Protein 6FAH (pdb70)

Solvent-accessible surface area: 91188 Å² total; per-residue (Å²): 200,157,72,111,43,42,75,180,68,65,104,35,38,24,62,33,36,48,29,124,152,132,145,69,65,78,98,56,132,15,55,16,26,10,11,15,74,99,88,80,13,85,88,100,36,118,140,160,116,25,140,129,108,86,128,192,101,160,53,74,64,136,2,0,12,0,17,0,11,10,80,127,26,100,11,53,77,14,2,23,28,5,0,5,25,3,75,117,8,3,114,127,41,46,32,47,2,3,0,14,0,0,0,25,121,7,76,119,11,15,100,48,0,17,10,23,3,1,55,63,0,13,24,4,72,10,106,96,0,93,88,57,13,9,16,2,5,14,69,1,16,51,47,4,24,67,124,63,83,2,1,2,16,7,6,5,11,14,32,19,0,26,0,7,0,1,1,12,2,9,112,29,34,2,2,8,0,0,26,0,38,87,22,103,12,43,130,139,68,102,45,4,121,4,22,20,26,8,77,48,39,55,43,29,9,11,10,26,0,57,69,3,37,1,3,4,0,2,3,74,44,7,31,8,77,104,23,75,148,98,77,71,80,173,30,96,88,39,171,27,92,25,73,54,89,160,75,60,42,70,7,105,43,99,106,92,42,109,70,126,107,128,146,70,59,12,75,120,10,90,30,1,0,0,0,0,50,34,4,45,133,56,104,2,14,114,38,0,117,100,0,2,117,93,33,48,10,29,9,0,1,11,86,25,0,32,49,43,60,73,33,101,68,65,56,7,6,3,37,47,15,39,91,3,102,4,75,2,0,6,6,0,10,10,71,3,33,28,42,13,17,15,3,4,89,75,6,102,19,9,0,0,0,18,134,73,114,104,12,61,6,31,141,56,5,26,20,0,5,68,20,62,7,80,135,15,0,54,4,5,29,100,58,19,70,160,95,62,113,56,95,0,0,0,15,3,87,34,1,42,23,32,96,92,22,84,114,70,88,182,135,26,87,51,143,118,172,64,51,56,62,47,15,2,42,8,7,16,5,0,1,13,8,0,5,52,22,68,93,116,79,118,74,7,41,0,0,1,0,4,38,23,56,100,135,2,30,73,7,0,37,19,1,12,6,18,26,8,30,49,6,19,2,1,22,21,198,19,6,49,57,34,20,21,19,5,25,0,14,6,15,1,13,0,11,69,115,15,100,170,19,57,0,1,0,9,11,81,38,19,34,22,20,32,22,19,4,38,10,2,2,2,0,28,41,39,105,26,5,1,5,11,8,0,48,60,22,134,49,126,138,128,102,5,46,6,47,17,43,16,96,62,6,55,6,16,3,65,5,76,17,61,3,2,5,3,0,3,122,110,37,31,135,48,51,40,10,31,4,15,16,0,20,70,2,44,130,78,116,26,67,105,58,50,17,140,85,3,42,21,13,47,94,23,8,1,117,77,26,12,21,7,82,98,154,130,70,63,47,61,124,78,104,68,50,36,148,73,19,120,46,129,70,70,54,105,22,1,22,49,1,6,60,122,13,42,134,202,47,67,24,91,213,56,49,73,51,6,95,12,1,62,73,4,0,72,44,1,0,93,140,36,7,48,75,94,48,6,77,102,5,52,157,40,46,123,9,41,89,141,10,7,73,85,2,12,142,15,12,0,9,0,1,33,1,50,97,107,54,35,18,8,29,15,47,43,14,0,0,0,0,0,1,5,4,1,1,41,21,4,3,12,0,0,20,2,0,20,17,7,0,0,26,1,0,8,0,0,58,94,14,18,76,144,125,15,25,106,155,30,1,89,22,4,16,58,12,157,74,26,10,2,36,0,18,44,5,18,45,0,30,50,27,11,12,34,10,67,0,29,3,53,81,104,47,116,70,6,36,0,57,21,60,0,13,53,3,55,7,0,49,89,10,33,12,0,1,1,0,0,25,23,47,105,109,111,16,56,178,0,1,0,0,0,1,4,54,12,156,38,139,35,25,42,70,20,114,67,21,98,29,3,0,10,47,0,0,16,13,0,5,0,20,6,83,65,0,120,3,53,64,120,29,54,2,24,133,70,41,69,0,46,53,1,0,53,105,4,20,14,11,1,19,0,2,6,0,0,6,0,4,0,4,0,34,5,0,14,48,49,0,68,82,6,0,120,34,20,102,22,108,60,117,94,27,22,68,62,124,64,16,42,128,33,29,48,57,0,38,88,56,10,100,59,2,30,76,48,0,8,56,0,0,22,50,31,50,110,189,146,95,7,23,60,34,0,0,64,0,0,56,79,2,0,61,13,0,15,52,0,0,29,50,0,1,29,8,3,16,28,22,0,10,12,69,67,25,51,1,0,26,14,6,8,7,0,16,15,0,0,8,69,34,23,23,2,44,22,0,82,107,47,18,52,48,87,110,137,168,240,119,180,43,36,65,56,5,81,12,0,64,85,0,0,62,29,1,0,94,140,35,10,47,67,90,53,11,71,103,6,47,153,42,46,124,11,34,81,127,15,7,75,94,2,15,148,17,14,0,8,3,0,36,0,48,93,101,64,38,16,9,28,15,40,40,17,0,0,2,0,0,0,4,8,0,1,44,18,5,4,14,1,0,20,10,0,15,16,8,1,1,22,1,0,11,0,0,66,87,13,17,87,129,98,12,30,95,129,27,1,87,19,4,18,66,10,159,73,36,7,2,37,0,22,45,8,19,48,1,27,54,27,16,13,37,13,66,0,35,3,54,83,100,45,109,65,8,35,0,53,23,58,0,13,59,2,52,7,0,49,87,11,32,8,0,0,0,0,0,26,25,49,114,110,109,15,71,167,0,1,0,0,0,0,3,54,13,161,44,145,34,23,46,68,19,101,65,22,94,32,3,0,9,52,1,0,17,13,0,4,0,16,4,88,65,1,124,2,54,94,138,27,48,1,26,139,67,32,67,0,45,61,0,1,55,104,4,20,9,18,1,13,0,1,5,0,1,6,0,6,0,4,1,39,5,0,14,45,34,0,68,88,6,0,119,37,15,110,16,98,64,116,95,24,22,69,54,126,58,15,43,128,30,28,57,55,0,38,82,58,8,98,60,0,23,74,48,4,14,55,0,0,18,50,29,48,111,184,149,98,7,24,51,44,0,2,65,0,0,54,86,1,0,65,11,1,14,50,0,0,26,54,0,1,26,8,3,13,30,25,0,6,15,70,69,21,74,0,0,27,11,6,7,8,0,17,16,0,1,10,64,30,21,24,2,43,21,0,86,103,45,20,53,49,69,106,140,164,251,158,104,72,85,171,172,47,110,38,48,59,168,54,68,80,24,44,25,60,47,25,57,38,138,146,149,126,47,16,96,55,20,157,30,47,34,19,12,23,19,59,87,108,73,18,102,105,76,11,59,111,152,90,18,126,127,149,101,128,221,92,125,56,106,80,115,4,4,17,2,7,1,4,20,86,136,28,132,22,35,90,15,4,30,38,10,2,13,41,6,79,139,20,0,113,112,54,47,38,53,6,4,1,12,0,0,6,25,125,12,81,147,15,18,107,78,1,12,13,37,5,0,49,48,0,17,24,8,72,14,97,112,8,128,95,34,4,3,2,7,6,8,60,20,14,32,54,7,20,65,132,79,82,4,21,15,15,6,4,1,15,18,25,21,0,26,0,0,0,1,1,7,1,8,113,31,35,2,2,12,0,0,26,1,40,80,24,109,6,28,95,147,73,115,57,11,112,2,24,25,22,8,72,53,39,49,33,26,10,10,9,22,0,68,68,2,67,0,1,2,1,2,6,70,46,20,32,12,64,142,25,80,154,104,65,74,61,180,33,94,78,58,179,31,67,71,74,107,111,145,44,45,37,68,6,98,39,104,108,112,43,143,57,122,111,127,146,63,65,22,86,112,8,81,29,0,0,0,0,0,55,36,5,43,121,57,107,2,19,122,42,0,117,90,0,1,110,95,47,54,8,35,8,0,0,11,79,30,0,32,51,39,58,80,34,97,58,63,61,11,3,2,37,39,12,38,92,4,99,7,59,4,0,7,4,0,8,8,66,5,30,28,44,12,25,13,2,6,87,72,6,100,25,6,0,0,0,17,136,60,119,103,13,70,10,44,141,63,1,29,37,0,2,63,22,76,6,76,126,13,0,49,2,6,34,75,35,27,80,134,93,63,152,65,53,0,1,0,17,4,93,29,1,49,23,18,89,94,21,87,132,54,99,182,134,34,84,47,120,124,161,84,32,73,45,48,10,3,47,10,8,14,5,0,0,11,8,0,5,52,17,61,96,94,63,119,75,6,73,0,1,1,1,4,39,23,69,105,116,2,35,81,7,0,37,20,1,10,7,18,26,6,28,64,3,17,4,0,25,21,205,20,5,46,53,36,24,23,29,4,22,1,12,3,14,5,18,4,19,68,97,14,113,174,19,55,0,6,0,10,12,72,36,20,47,20,21,25,26,18,4,41,9,6,3,6,0,26,34,33,110,32,5,0,5,11,6,0,52,81,23,111,31,136,131,116,61,5,46,5,44,2,34,17,91,53,9,52,34,18,5,65,4,63,23,70,3,3,6,5,0,2,124,109,34,30,130,52,58,35,8,34,1,18,17,0,25,73,1,46,148,59,116,26,68,98,80,49,19,142,59,2,45,24,7,68,93,24,9,1,97,112,36,18,21,11,89,93,159,138,68,71,56,66,133,81,155,60,51,32,148,71,19,98,49,126,66,51,54,109,16,0,25,57,1,11,52,116,24,56,118,191,65,74,70

Radius of gyration: 49.79 Å; Cα contacts (8 Å, |Δi|>4): 4352; chains: 6; bounding box: 65×171×132 Å

Secondary structure (DSSP, 8-state):
--------SSSSSTTS----SSSTT---S-----SSTTT-STT----S--S------------EEEE--EETTEE-HHHHHHHHHHHHHHHHH---EEEEEEESS--HHHHHHHHTT-SEEEEEE-GGGSS--TTHHHHHHHHHHHHH--SEEEEESSTTHHHHHHHHHHHHT-EEEEEE-EEEE-SSS--EEEEEEEGGGTEEEEEE-TT-SSEEEEE-TTSS------------EEE------SS----EEEEEEE-------TTT-S-EEEE-GGGSSGGGHHHHHHHHHHHT-EEEE-HHHHTTTSS-GGGB-SSSS-----S-EEEES----HHHHGGGTT-S-EEEEESSTT-GGGGT-SEEEES-HHHHHHHHHHHHHTTT-/-EEEEE--EEE-TTTTT---TT-----SS--EEE-HHHHHHHHHHHHHHHHSTT-EEEEEEES-TTHHHHHHHHHHHT-SEEEEE--TTTSS--HHHHHHHHHHHHHTSSPPSEEEEES--TTT----HHHHHHHHTT--B--SEEEEEEEBTEEEEEEEETTEEEEEEEESSEEEEE-GGG--PPPP-HHHHHHHHHS--EEE-TTTTT--SSSSTTSS-SSEEEEEEPPPP---------SSHHHHHHHHHHHHHTTS--/----HHHHHHHHHHHHHHHHHS-HHHHHHHHHS----HHHHHHHHHHTGGGSSS-GGGTS----HHHHHHHHHHHHHH-HHHHHHHHIIIIITHHHHHHH--HHHHHHHHHHHHTTS--EEEE---SS-SS-GGG---EEEE-SSEEEEEEEEEEEETGGG-SEEEEEEESSTTTGGGSEEEEEEETTSSS-EE-PPP-BSS-TTS-EEEEEEEEEEEEGGGEESSTT-HHHHHHHHHHHHHHHHHHHHHHHHHHHHHHHHHHHHH-BSSSSBGGGSHHHHHHHHHHHHHHHHHHHHHHHHHHHHHTTS--HHHHHHHHHHHHHHHHHHHHHHHHHHGGGGGBTTSHHHHHHHHTTGGGTSSS-HHHHHHHHHHHH---/----HHHHHHHHHHHHHHHHHS-HHHHHHHHHS----HHHHHHHHHTTGGGSSS-GGGTS----HHHHHHHHHHHHHH-HHHHHHHHIIIIITHHHHHHH--HHHHHHHHHHHHHTS--EEEE---SS-SS-GGG---EEEE-SSEEEEEEEEEEEETGGG-SEEEEEEESSTTTGGGSEEEEEEETTSSS-EE-PPP-BSS-TTS-EEEEEEEEEEEEGGGEESSTT-HHHHHHHHHHHHHHHHHHHHHHHHHHHHHHHHHHHHH-EETTEEGGGSHHHHHHHHHHHHHHHHHHHHHHHHHHHHHTTS--HHHHHHHHHHHHHHHHHHHHHHHHHHGGGGGBTTSHHHHHHHHTTGGGTSSS-HHHHHHHHHHHH---/----TT------TTSSSTTS----SS------TT----SSTTTSSTT----S--S------------EEEE---GGGS--HHHHHHHHHHHHHHHHH---EEEEEEESS--THHHHHHHTT-SEEEEEE-GGGSS--TTHHHHHHHHHHHHS--SEEEEESSTTHHHHHHHHHHHHT-EEEEEESEEEE-TTS-SEEEEEEEGGGTEEEEEE-TT-SSEEEEE-TTSS-------------EE------SS----EEEEEEE-------TTT-S-EEEE-GGG-SGGGHHHHHHHHHHHT--EEE-HHHHTTTSS-TTTB-SSSS-----S-EEEES----HHHHGGGTT-S-EEEEES-TT-GGGGT-SEEEES-HHHHHHHHHHHHHTTT-/-EEEEE--EEE-TTT-----TTS----SS--EEE-HHHHHHHHHHHHHHHHSTT-EEEEEEES-TTHHHHHHHHHHHT-SEEEEE--TTTSS--HHHHHHHHHHHHHTSSPPSEEEEES--TTT----HHHHHHHHTT--B--SEEEEEEETTEEEEEEEETTEEEEEEEESSEEEEE-GGG--PPPP-HHHHHHHHHS--EEE-TTTTT--SSS-TTTS-SSEEEEEEPPPP---------SSHHHHHHHHHHHHHTTS--

Nearest PDB structures (foldseek):
  6fah-assembly1_B  TM=1.000E+00  e=4.515E-52  Acetobacterium woodii DSM 1030
  4l2i-assembly1_B  TM=8.524E-01  e=2.191E-28  Acidaminococcus fermentans DSM 20731
  1efv-assembly1_B  TM=8.282E-01  e=1.140E-23  Homo sapiens
  2a1u-assembly1_B  TM=8.276E-01  e=8.439E-23  Homo sapiens
  1t9g-assembly1_S  TM=8.796E-01  e=2.680E-21  Homo sapiens

CATH classification: 3.40.50.620 (+1 more: 3.40.50.1220)

Foldseek 3Di:
DPQVPPVPPQQVPQLRHQAPCDGGPVHDQADALPPPLQPVRPVRPDHDDHPDGRPDPVPDDAEQEQEADQVQHHGDVQSLQCLACSLVQCPLQPHFYEYEYEAAQRDVVQLFVLFQHHPEYEYHRHNVRHDAAQQLVLVQVLQVCVPVNHAEYEAALPPRGQRNVVSNCSNQVFDEDHAFQDKHADHPQGWIFTWHADPVRDDIDGDTTDPGGRYYYHYYGPRGHGGGGGPSPDYDYDYDDSDDDDCSGVDDDDDDDDDDDDDDAQARFQEEEEDEPLPVDLCCVVLVVVVCVLVPGYYAYDVRCCVVPSDHQSRHAFPVHAAHAHCEYEAEADLDDNRHCVRHVNHNAYEYEEADPPRCVVVSHPHYDHRRCVVVSVVVVVVVPVVPD/DEEEEEKEKDFDVPVQPDDPPPDDRDDDDTDIAIFQLSLVQLQVVVVCCVVPPPYAYEYEYEDDCVCVVNVLQSQLLPHHAYEYEYEPQQAAADLLLRLVVVLLLVVPDDDHFEYEYAQDGPHPPPSPNQVSNFVVVPFAEAEQWAEWDADVFWTWTWHDDPVGTDTDIGGIPGYYHGYNNRDDRDGGDPVSNVVSVPDDYDYAYCVRSPHDPQDHHPRVHPDHDDDDDDDDDDPDPDAFDDDDPVRSVVVVVVVCVVVHPD/DDDDPVLVVLLVVLQVVLVPPLDPVQVVVCQVPLAHDLVVVLVCLVVQLLAACPPCVLDHDNHALSSVLSSLQNNLQNPVLVSVSRCCLHFQPVQLCVPQNDPVCSNVPNVCRSNSNFAEWEFQAAPVDDLNSLVADWEWEDPDFWIWIFGKTFFIWQVVVGQKYWYKHFYPPVVRLQFIWIFIGGCVFPQWDWADFDDAQASRNITTTMIGHHRTIGGPNGTGHDGSCVNVSNLVSLLSVLLSLLSSLLRNLVNLLVLQVVQQVPDDDPNDGNCPPVVSVVVSVVSVVLSVVLVVLSSVLSVCVRVPHDSNLSSLVSLLSSLVSSLVSLVVSLVSNPPVSVDVSRVSVSSNRSSVCSQPPSNHSVSSVVVNVVVVDDD/DDDDPVLVVLLVVLQVVLVPPVDPVQVVVCQVPLADDLVVVLVCLVVQLLAAPPPCVLPHPRHALLSVLSSLQSNLLNPPLVSVSRCCLHFQPVQLCVPQNDPVCCVVPNVCRSNSNFFEWEFQAAPVDDLNSLVADWEWECPPFWIWIFGKTFFIWLVVVGQKYWYKHFYPNVVRLQGIWIFIGGQVAPQWDWADFDDAQASRNITTTMTGHDRTIGGPNGIGHDGSCVNVSNLVSLLSVLLSLLSSLLRNLVNLLVLQVVQQQPDCDPRHGNCPPVVSVVVSVVSVVLSVVLVVLSSVLSVCVRVPDDSRLSSLVSLLSSLVSSLVSLVVSLVSNPPVSVDVSRVSVNSNRSSPCSQPPSHHSVRSVVVNVVVVDDD/DFWADPPVPPVPCQPVQLLSDDFDPPTGTDDDLDDQLPCSQQPPRPVRGPDDDRVDHRPPDPPDDAEQEEEFDQVQHHGDVQSLFCQFCSCVACPLQDDAYEYEYEAAAHDPVQLFVCFQHHPEYEYHHHNVRNDAFLQQVQVQVLVCCVPPFHAEYEAALDPRGVSNVVSNCSNQPFDEEHAFQDKHADNPDGFIFTWHADPVRDDIDGDTTPPGTHGYYHYYGDRGDGGGGGPSHDYDHDDDDNCDDDCRRVDDDDDDDDDDPPDDAQQPFQEEEEDECLQVDLVSVVLSVVVCVLVVGYYAYDVRCVVVPSDHLSRHFFPVHAAYQHCEYEAEADLDDNRHCVRHLNHVAYEYEHADPPRPVVVSHPHYDHDRCVPVSVVVVVVVCVSPD/DEEEEEKEKDFDPVPQDDDPPPDDSDDPPGDIEIFLLSLVQLQVVVVVCVVDPPYAYEYEYEDDCVCVVNVLQSQLLPHDAYEYEYDPQAPAADLLLRLVVVLLLVVPDDDGFEYEAAQDGPPPPDSPNQVNNFVVVPFAEAEQWAEWDDDPFWIWTWHDDPVGTDIDIGGIPHYYHGDNNRDDRDGGDPVSSVVSVPDDHHYAYCVRSVHDPPDGHPRVHPDHDDDDDDDDDDPDPDAFDDDDPVVSVVVVVVVVPPPHPD

Organism: Acetobacterium woodii (strain ATCC 29683 / DSM 1030 / JCM 2381 / KCTC 1655 / WB1) (NCBI:txid931626)

B-factor: mean 112.58, std 56.32, range [10.37, 352.68]

Structure (mmCIF, N/CA/C/O backbone):
data_6FAH
#
_entry.id   6FAH
#
_cell.length_a   213.740
_cell.length_b   144.260
_cell.length_c   102.840
_cell.angle_alpha   90.00
_cell.angle_beta   98.93
_cell.angle_gamma   90.00
#
_symmetry.space_group_name_H-M   'C 1 2 1'
#
loop_
_entity.id
_entity.type
_entity.pdbx_description
1 polymer 'Caffeyl-CoA reductase-Etf complex subunit CarE'
2 polymer 'Caffeyl-CoA reductase-Etf complex subunit CarD'
3 polymer 'Caffeyl-CoA reductase-Etf complex subunit CarC'
4 non-polymer 'FLAVIN-ADENINE DINUCLEOTIDE'
5 non-polymer 'IRON/SULFUR CLUSTER'
6 non-polymer 'SULFATE ION'
#
loop_
_atom_site.group_PDB
_atom_site.id
_atom_site.type_symbol
_atom_site.label_atom_id
_atom_site.label_alt_id
_atom_site.label_comp_id
_atom_site.label_asym_id
_atom_site.label_entity_id
_atom_site.label_seq_id
_atom_site.pdbx_PDB_ins_code
_atom_site.Cartn_x
_atom_site.Cartn_y
_atom_site.Cartn_z
_atom_site.occupancy
_atom_site.B_iso_or_equiv
_atom_site.auth_seq_id
_atom_site.auth_comp_id
_atom_site.auth_asym_id
_atom_site.auth_atom_id
_atom_site.pdbx_PDB_model_num
ATOM 1 N N . GLU A 1 8 ? -19.106 35.172 33.800 1.00 139.50 8 GLU A N 1
ATOM 2 C CA . GLU A 1 8 ? -20.219 36.048 34.137 1.00 144.31 8 GLU A CA 1
ATOM 3 C C . GLU A 1 8 ? -21.262 36.085 33.042 1.00 150.07 8 GLU A C 1
ATOM 4 O O . GLU A 1 8 ? -22.456 35.929 33.302 1.00 148.92 8 GLU A O 1
ATOM 10 N N . LYS A 1 9 ? -20.819 36.277 31.806 1.00 152.53 9 LYS A N 1
ATOM 11 C CA . LYS A 1 9 ? -21.783 36.406 30.725 1.00 150.32 9 LYS A CA 1
ATOM 12 C C . LYS A 1 9 ? -22.271 35.074 30.187 1.00 159.17 9 LYS A C 1
ATOM 13 O O . LYS A 1 9 ? -22.325 34.880 28.971 1.00 159.79 9 LYS A O 1
ATOM 19 N N . CYS A 1 10 ? -22.604 34.128 31.063 1.00 164.56 10 CYS A N 1
ATOM 20 C CA . CYS A 1 10 ? -23.238 32.906 30.601 1.00 169.05 10 CYS A CA 1
ATOM 21 C C . CYS A 1 10 ? -24.518 33.283 29.867 1.00 163.34 10 CYS A C 1
ATOM 22 O O . CYS A 1 10 ? -25.482 33.717 30.503 1.00 166.21 10 CYS A O 1
ATOM 25 N N . ILE A 1 11 ? -24.557 33.135 28.546 1.00 153.93 11 ILE A N 1
ATOM 26 C CA . ILE A 1 11 ? -25.681 33.673 27.782 1.00 145.11 11 ILE A CA 1
ATOM 27 C C . ILE A 1 11 ? -26.935 32.823 27.956 1.00 141.49 11 ILE A C 1
ATOM 28 O O . ILE A 1 11 ? -28.010 33.187 27.465 1.00 144.97 11 ILE A O 1
ATOM 33 N N . GLY A 1 12 ? -26.818 31.699 28.663 1.00 256.74 12 GLY A N 1
ATOM 34 C CA . GLY A 1 12 ? -27.966 30.836 28.889 1.00 249.42 12 GLY A CA 1
ATOM 35 C C . GLY A 1 12 ? -28.490 30.253 27.590 1.00 247.14 12 GLY A C 1
ATOM 36 O O . GLY A 1 12 ? -29.669 30.382 27.245 1.00 246.71 12 GLY A O 1
ATOM 37 N N . CYS A 1 13 ? -27.581 29.586 26.874 1.00 242.62 13 CYS A N 1
ATOM 38 C CA . CYS A 1 13 ? -27.823 28.981 25.569 1.00 239.24 13 CYS A CA 1
ATOM 39 C C . CYS A 1 13 ? -28.520 27.630 25.655 1.00 231.75 13 CYS A C 1
ATOM 40 O O . CYS A 1 13 ? -29.104 27.192 24.659 1.00 241.35 13 CYS A O 1
ATOM 43 N N . SER A 1 14 ? -28.452 26.954 26.802 1.00 218.71 14 SER A N 1
ATOM 44 C CA . SER A 1 14 ? -29.169 25.708 27.080 1.00 209.92 14 SER A CA 1
ATOM 45 C C . SER A 1 14 ? -28.703 24.564 26.208 1.00 210.35 14 SER A C 1
ATOM 46 O O . SER A 1 14 ? -29.292 23.477 26.245 1.00 212.58 14 SER A O 1
ATOM 49 N N . LYS A 1 15 ? -27.670 24.783 25.411 1.00 211.71 15 LYS A N 1
ATOM 50 C CA . LYS A 1 15 ? -27.155 23.712 24.584 1.00 220.97 15 LYS A CA 1
ATOM 51 C C . LYS A 1 15 ? -26.380 22.746 25.451 1.00 234.94 15 LYS A C 1
ATOM 52 O O . LYS A 1 15 ? -26.329 21.546 25.163 1.00 239.67 15 LYS A O 1
ATOM 58 N N . CYS A 1 16 ? -25.801 23.242 26.535 1.00 245.90 16 CYS A N 1
ATOM 59 C CA . CYS A 1 16 ? -25.012 22.371 27.389 1.00 264.45 16 CYS A CA 1
ATOM 60 C C . CYS A 1 16 ? -25.744 21.792 28.610 1.00 231.15 16 CYS A C 1
ATOM 61 O O . CYS A 1 16 ? -25.396 22.074 29.760 1.00 221.22 16 CYS A O 1
ATOM 64 N N . GLN A 1 17 ? -26.803 21.000 28.366 1.00 216.49 17 GLN A N 1
ATOM 65 C CA . GLN A 1 17 ? -27.539 20.348 29.454 1.00 197.26 17 GLN A CA 1
ATOM 66 C C . GLN A 1 17 ? -27.311 18.864 29.593 1.00 196.56 17 GLN A C 1
ATOM 67 O O . GLN A 1 17 ? -27.027 18.373 30.686 1.00 186.46 17 GLN A O 1
ATOM 73 N N . LYS A 1 18 ? -27.368 18.147 28.488 1.00 208.12 18 LYS A N 1
ATOM 74 C CA . LYS A 1 18 ? -27.270 16.720 28.682 1.00 181.91 18 LYS A CA 1
ATOM 75 C C . LYS A 1 18 ? -25.899 16.093 28.576 1.00 198.73 18 LYS A C 1
ATOM 76 O O . LYS A 1 18 ? -25.735 14.985 29.089 1.00 207.00 18 LYS A O 1
ATOM 82 N N . SER A 1 19 ? -24.875 16.785 28.105 1.00 194.07 19 SER A N 1
ATOM 83 C CA . SER A 1 19 ? -23.601 16.081 28.123 1.00 196.79 19 SER A CA 1
ATOM 84 C C . SER A 1 19 ? -23.021 15.949 29.514 1.00 198.84 19 SER A C 1
ATOM 85 O O . SER A 1 19 ? -22.144 15.101 29.710 1.00 198.37 19 SER A O 1
ATOM 88 N N . CYS A 1 20 ? -23.530 16.669 30.498 1.00 201.07 20 CYS A N 1
ATOM 89 C CA . CYS A 1 20 ? -22.992 16.384 31.798 1.00 206.22 20 CYS A CA 1
ATOM 90 C C . CYS A 1 20 ? -23.453 15.002 32.240 1.00 222.76 20 CYS A C 1
ATOM 91 O O . CYS A 1 20 ? -24.621 14.629 32.082 1.00 232.20 20 CYS A O 1
ATOM 94 N N . PRO A 1 21 ? -22.513 14.239 32.791 1.00 227.57 21 PRO A N 1
ATOM 95 C CA . PRO A 1 21 ? -22.689 12.821 33.125 1.00 236.82 21 PRO A CA 1
ATOM 96 C C . PRO A 1 21 ? -23.696 12.517 34.174 1.00 242.37 21 PRO A C 1
ATOM 97 O O . PRO A 1 21 ? -24.031 11.341 34.345 1.00 251.72 21 PRO A O 1
ATOM 101 N N . PHE A 1 22 ? -24.263 13.496 34.843 1.00 239.53 22 PHE A N 1
ATOM 102 C CA . PHE A 1 22 ? -25.291 13.097 35.777 1.00 245.82 22 PHE A CA 1
ATOM 103 C C . PHE A 1 22 ? -26.615 13.701 35.336 1.00 246.08 22 PHE A C 1
ATOM 104 O O . PHE A 1 22 ? -27.568 13.804 36.111 1.00 243.99 22 PHE A O 1
ATOM 112 N N . ASP A 1 23 ? -26.666 14.017 34.045 1.00 246.97 23 ASP A N 1
ATOM 113 C CA . ASP A 1 23 ? -27.666 14.702 33.234 1.00 247.13 23 ASP A CA 1
ATOM 114 C C . ASP A 1 23 ? -28.023 16.106 33.693 1.00 239.87 23 ASP A C 1
ATOM 115 O O . ASP A 1 23 ? -28.560 16.867 32.885 1.00 243.02 23 ASP A O 1
ATOM 120 N N . ALA A 1 24 ? -27.897 16.457 34.966 1.00 234.82 24 ALA A N 1
ATOM 121 C CA . ALA A 1 24 ? -28.433 17.788 35.183 1.00 229.94 24 ALA A CA 1
ATOM 122 C C . ALA A 1 24 ? -27.546 18.472 36.188 1.00 224.77 24 ALA A C 1
ATOM 123 O O . ALA A 1 24 ? -26.326 18.426 36.039 1.00 223.30 24 ALA A O 1
ATOM 125 N N . ILE A 1 25 ? -28.163 19.368 36.939 1.00 222.05 25 ILE A N 1
ATOM 126 C CA . ILE A 1 25 ? -27.598 20.199 37.989 1.00 211.78 25 ILE A CA 1
ATOM 127 C C . ILE A 1 25 ? -28.364 21.450 37.680 1.00 204.43 25 ILE A C 1
ATOM 128 O O . ILE A 1 25 ? -27.806 22.560 37.657 1.00 194.88 25 ILE A O 1
ATOM 133 N N . THR A 1 26 ? -29.595 21.281 37.290 1.00 209.05 26 THR A N 1
ATOM 134 C CA . THR A 1 26 ? -30.159 22.400 36.610 1.00 205.90 26 THR A CA 1
ATOM 135 C C . THR A 1 26 ? -31.618 22.477 36.880 1.00 213.66 26 THR A C 1
ATOM 136 O O . THR A 1 26 ? -32.307 21.472 36.734 1.00 223.72 26 THR A O 1
ATOM 140 N N . ILE A 1 27 ? -31.921 23.463 37.669 1.00 207.91 27 ILE A N 1
ATOM 141 C CA . ILE A 1 27 ? -33.229 23.914 38.049 1.00 207.86 27 ILE A CA 1
ATOM 142 C C . ILE A 1 27 ? -33.312 23.678 39.563 1.00 222.21 27 ILE A C 1
ATOM 143 O O . ILE A 1 27 ? -33.966 22.735 40.023 1.00 230.40 27 ILE A O 1
ATOM 148 N N . GLU A 1 28 ? -32.716 24.582 40.330 1.00 230.35 28 GLU A N 1
ATOM 149 C CA . GLU A 1 28 ? -32.675 24.626 41.791 1.00 222.20 28 GLU A CA 1
ATOM 150 C C . GLU A 1 28 ? -32.911 26.077 41.454 1.00 226.46 28 GLU A C 1
ATOM 151 O O . GLU A 1 28 ? -32.072 26.953 41.611 1.00 217.04 28 GLU A O 1
ATOM 157 N N . ASN A 1 29 ? -34.058 26.216 40.804 1.00 246.90 29 ASN A N 1
ATOM 158 C CA . ASN A 1 29 ? -34.487 27.375 40.038 1.00 252.37 29 ASN A CA 1
ATOM 159 C C . ASN A 1 29 ? -33.645 27.750 38.866 1.00 252.59 29 ASN A C 1
ATOM 160 O O . ASN A 1 29 ? -34.101 28.667 38.213 1.00 257.83 29 ASN A O 1
ATOM 165 N N . LYS A 1 30 ? -32.604 26.996 38.408 1.00 222.33 30 LYS A N 1
ATOM 166 C CA . LYS A 1 30 ? -31.900 27.451 37.178 1.00 191.41 30 LYS A CA 1
ATOM 167 C C . LYS A 1 30 ? -30.723 26.762 36.429 1.00 183.07 30 LYS A C 1
ATOM 168 O O . LYS A 1 30 ? -29.827 26.247 37.097 1.00 178.46 30 LYS A O 1
ATOM 174 N N . ILE A 1 31 ? -30.723 26.683 35.095 1.00 176.31 31 ILE A N 1
ATOM 175 C CA . ILE A 1 31 ? -29.699 26.021 34.252 1.00 164.90 31 ILE A CA 1
ATOM 176 C C . ILE A 1 31 ? -28.350 26.701 34.559 1.00 165.92 31 ILE A C 1
ATOM 177 O O . ILE A 1 31 ? -28.279 27.931 34.604 1.00 159.84 31 ILE A O 1
ATOM 182 N N . ALA A 1 32 ? -27.291 25.907 34.912 1.00 177.70 32 ALA A N 1
ATOM 183 C CA . ALA A 1 32 ? -25.922 26.473 35.168 1.00 185.51 32 ALA A CA 1
ATOM 184 C C . ALA A 1 32 ? -25.811 27.346 36.433 1.00 194.07 32 ALA A C 1
ATOM 185 O O . ALA A 1 32 ? -25.374 28.505 36.437 1.00 188.99 32 ALA A O 1
ATOM 187 N N . VAL A 1 33 ? -26.465 26.723 37.429 1.00 211.10 33 VAL A N 1
ATOM 188 C CA . VAL A 1 33 ? -26.711 26.725 38.878 1.00 207.33 33 VAL A CA 1
ATOM 189 C C . VAL A 1 33 ? -26.505 25.222 39.188 1.00 203.29 33 VAL A C 1
ATOM 190 O O . VAL A 1 33 ? -27.470 24.504 39.480 1.00 205.29 33 VAL A O 1
ATOM 194 N N . ILE A 1 34 ? -25.215 24.775 39.204 1.00 181.71 34 ILE A N 1
ATOM 195 C CA . ILE A 1 34 ? -24.597 23.426 39.230 1.00 164.88 34 ILE A CA 1
ATOM 196 C C . ILE A 1 34 ? -24.199 23.136 40.686 1.00 166.83 34 ILE A C 1
ATOM 197 O O . ILE A 1 34 ? -24.699 23.829 41.561 1.00 165.93 34 ILE A O 1
ATOM 202 N N . GLY A 1 35 ? -23.440 22.101 41.075 1.00 164.91 35 GLY A N 1
ATOM 203 C CA . GLY A 1 35 ? -23.157 22.174 42.546 1.00 163.05 35 GLY A CA 1
ATOM 204 C C . GLY A 1 35 ? -22.385 20.961 43.068 1.00 168.83 35 GLY A C 1
ATOM 205 O O . GLY A 1 35 ? -21.196 21.017 43.297 1.00 166.54 35 GLY A O 1
ATOM 206 N N . ASP A 1 36 ? -23.156 19.907 43.463 1.00 178.87 36 ASP A N 1
ATOM 207 C CA . ASP A 1 36 ? -22.664 18.632 44.005 1.00 190.60 36 ASP A CA 1
ATOM 208 C C . ASP A 1 36 ? -22.505 17.514 43.100 1.00 201.65 36 ASP A C 1
ATOM 209 O O . ASP A 1 36 ? -22.325 16.413 43.618 1.00 206.57 36 ASP A O 1
ATOM 214 N N . ALA A 1 37 ? -22.335 17.823 41.851 1.00 207.24 37 ALA A N 1
ATOM 215 C CA . ALA A 1 37 ? -21.964 16.753 40.971 1.00 213.37 37 ALA A CA 1
ATOM 216 C C . ALA A 1 37 ? -20.978 17.255 39.889 1.00 213.13 37 ALA A C 1
ATOM 217 O O . ALA A 1 37 ? -20.897 16.599 38.847 1.00 217.39 37 ALA A O 1
ATOM 219 N N . CYS A 1 38 ? -20.156 18.309 40.079 1.00 205.87 38 CYS A N 1
ATOM 220 C CA . CYS A 1 38 ? -19.233 18.617 38.995 1.00 202.92 38 CYS A CA 1
ATOM 221 C C . CYS A 1 38 ? -18.081 17.677 39.171 1.00 202.28 38 CYS A C 1
ATOM 222 O O . CYS A 1 38 ? -17.423 17.761 40.218 1.00 200.42 38 CYS A O 1
ATOM 225 N N . THR A 1 39 ? -17.780 16.868 38.185 1.00 201.26 39 THR A N 1
ATOM 226 C CA . THR A 1 39 ? -16.671 15.931 38.263 1.00 201.72 39 THR A CA 1
ATOM 227 C C . THR A 1 39 ? -15.478 16.357 37.419 1.00 214.96 39 THR A C 1
ATOM 228 O O . THR A 1 39 ? -14.625 15.512 37.118 1.00 216.14 39 THR A O 1
ATOM 232 N N . ASN A 1 40 ? -15.368 17.634 37.066 1.00 227.59 40 ASN A N 1
ATOM 233 C CA . ASN A 1 40 ? -14.197 18.128 36.351 1.00 232.55 40 ASN A CA 1
ATOM 234 C C . ASN A 1 40 ? -13.890 17.248 35.140 1.00 242.78 40 ASN A C 1
ATOM 235 O O . ASN A 1 40 ? -12.751 16.865 34.867 1.00 244.26 40 ASN A O 1
ATOM 240 N N . CYS A 1 41 ? -14.960 16.943 34.408 1.00 244.69 41 CYS A N 1
ATOM 241 C CA . CYS A 1 41 ? -14.900 15.997 33.308 1.00 247.97 41 CYS A CA 1
ATOM 242 C C . CYS A 1 41 ? -14.125 16.592 32.141 1.00 241.37 41 CYS A C 1
ATOM 243 O O . CYS A 1 41 ? -13.288 15.919 31.536 1.00 249.61 41 CYS A O 1
ATOM 246 N N . GLY A 1 42 ? -14.458 17.813 31.753 1.00 215.37 42 GLY A N 1
ATOM 247 C CA . GLY A 1 42 ? -13.935 18.411 30.548 1.00 204.58 42 GLY A CA 1
ATOM 248 C C . GLY A 1 42 ? -14.829 18.343 29.337 1.00 194.83 42 GLY A C 1
ATOM 249 O O . GLY A 1 42 ? -14.331 18.472 28.214 1.00 200.30 42 GLY A O 1
ATOM 250 N N . THR A 1 43 ? -16.125 18.132 29.524 1.00 249.25 43 THR A N 1
ATOM 251 C CA . THR A 1 43 ? -17.049 18.202 28.406 1.00 246.31 43 THR A CA 1
ATOM 252 C C . THR A 1 43 ? -17.444 19.642 28.145 1.00 238.15 43 THR A C 1
ATOM 253 O O . THR A 1 43 ? -17.530 20.081 26.991 1.00 242.32 43 THR A O 1
ATOM 257 N N . CYS A 1 44 ? -17.600 20.403 29.229 1.00 228.60 44 CYS A N 1
ATOM 258 C CA . CYS A 1 44 ? -18.007 21.796 29.191 1.00 222.19 44 CYS A CA 1
ATOM 259 C C . CYS A 1 44 ? -16.839 22.737 29.043 1.00 215.79 44 CYS A C 1
ATOM 260 O O . CYS A 1 44 ? -16.896 23.874 29.519 1.00 207.64 44 CYS A O 1
ATOM 263 N N . ILE A 1 45 ? -15.766 22.298 28.399 1.00 219.51 45 ILE A N 1
ATOM 264 C CA . ILE A 1 45 ? -14.634 23.188 28.241 1.00 214.10 45 ILE A CA 1
ATOM 265 C C . ILE A 1 45 ? -14.969 24.261 27.210 1.00 228.98 45 ILE A C 1
ATOM 266 O O . ILE A 1 45 ? -15.027 25.455 27.519 1.00 218.53 45 ILE A O 1
ATOM 271 N N . ASP A 1 46 ? -15.259 23.835 25.984 1.00 238.81 46 ASP A N 1
ATOM 272 C CA . ASP A 1 46 ? -15.440 24.726 24.850 1.00 245.97 46 ASP A CA 1
ATOM 273 C C . ASP A 1 46 ? -16.858 24.730 24.288 1.00 254.20 46 ASP A C 1
ATOM 274 O O . ASP A 1 46 ? -17.166 25.570 23.435 1.00 258.80 46 ASP A O 1
ATOM 279 N N . VAL A 1 47 ? -17.719 23.812 24.737 1.00 255.23 47 VAL A N 1
ATOM 280 C CA . VAL A 1 47 ? -19.087 23.690 24.237 1.00 255.12 47 VAL A CA 1
ATOM 281 C C . VAL A 1 47 ? -19.921 24.936 24.494 1.00 241.49 47 VAL A C 1
ATOM 282 O O . VAL A 1 47 ? -20.962 25.125 23.857 1.00 244.61 47 VAL A O 1
ATOM 286 N N . CYS A 1 48 ? -19.499 25.781 25.414 1.00 227.84 48 CYS A N 1
ATOM 287 C CA . CYS A 1 48 ? -20.108 27.095 25.564 1.00 222.26 48 CYS A CA 1
ATOM 288 C C . CYS A 1 48 ? -19.529 28.053 24.527 1.00 223.60 48 CYS A C 1
ATOM 289 O O . CYS A 1 48 ? -18.308 28.120 24.358 1.00 223.75 48 CYS A O 1
ATOM 292 N N . PRO A 1 49 ? -20.381 28.814 23.841 1.00 226.92 49 PRO A N 1
ATOM 293 C CA . PRO A 1 49 ? -19.960 29.636 22.691 1.00 230.70 49 PRO A CA 1
ATOM 294 C C . PRO A 1 49 ? -18.892 30.653 23.000 1.00 222.34 49 PRO A C 1
ATOM 295 O O . PRO A 1 49 ? -18.161 31.054 22.089 1.00 227.41 49 PRO A O 1
ATOM 299 N N . THR A 1 50 ? -18.748 31.060 24.248 1.00 211.81 50 THR A N 1
ATOM 300 C CA . THR A 1 50 ? -17.836 32.123 24.637 1.00 207.41 50 THR A CA 1
ATOM 301 C C . THR A 1 50 ? -16.912 31.693 25.766 1.00 214.90 50 THR A C 1
ATOM 302 O O . THR A 1 50 ? -16.427 32.526 26.529 1.00 205.64 50 THR A O 1
ATOM 306 N N . GLU A 1 51 ? -16.638 30.388 25.847 1.00 240.69 51 GLU A N 1
ATOM 307 C CA . GLU A 1 51 ? -15.741 29.798 26.847 1.00 242.93 51 GLU A CA 1
ATOM 308 C C . GLU A 1 51 ? -16.013 30.320 28.254 1.00 234.46 51 GLU A C 1
ATOM 309 O O . GLU A 1 51 ? -15.253 31.102 28.834 1.00 230.68 51 GLU A O 1
ATOM 315 N N . ALA A 1 52 ? -17.176 29.877 28.759 1.00 230.49 52 ALA A N 1
ATOM 316 C CA . ALA A 1 52 ? -17.600 30.206 30.114 1.00 217.77 52 ALA A CA 1
ATOM 317 C C . ALA A 1 52 ? -16.681 29.851 31.289 1.00 215.15 52 ALA A C 1
ATOM 318 O O . ALA A 1 52 ? -15.485 30.072 31.108 1.00 214.33 52 ALA A O 1
ATOM 320 N N . ILE A 1 53 ? -16.998 28.840 32.094 1.00 212.82 53 ILE A N 1
ATOM 321 C CA . ILE A 1 53 ? -16.245 28.513 33.320 1.00 205.20 53 ILE A CA 1
ATOM 322 C C . ILE A 1 53 ? -14.942 27.877 32.860 1.00 213.52 53 ILE A C 1
ATOM 323 O O . ILE A 1 53 ? -14.987 26.928 32.079 1.00 219.26 53 ILE A O 1
ATOM 328 N N . LEU A 1 54 ? -13.769 28.493 33.186 1.00 219.59 54 LEU A N 1
ATOM 329 C CA . LEU A 1 54 ? -12.511 27.903 32.684 1.00 228.22 54 LEU A CA 1
ATOM 330 C C . LEU A 1 54 ? -11.305 27.521 33.556 1.00 223.47 54 LEU A C 1
ATOM 331 O O . LEU A 1 54 ? -10.191 27.470 33.027 1.00 227.10 54 LEU A O 1
ATOM 336 N N . GLN A 1 55 ? -11.449 27.332 34.831 1.00 211.83 55 GLN A N 1
ATOM 337 C CA . GLN A 1 55 ? -10.403 26.918 35.758 1.00 199.30 55 GLN A CA 1
ATOM 338 C C . GLN A 1 55 ? -10.841 26.461 37.047 1.00 193.01 55 GLN A C 1
ATOM 339 O O . GLN A 1 55 ? -11.289 27.090 38.001 1.00 188.91 55 GLN A O 1
ATOM 345 N N . GLU A 1 56 ? -10.856 25.191 36.770 1.00 191.34 56 GLU A N 1
ATOM 346 C CA . GLU A 1 56 ? -11.058 24.072 37.544 1.00 182.33 56 GLU A CA 1
ATOM 347 C C . GLU A 1 56 ? -10.459 22.952 36.688 1.00 185.30 56 GLU A C 1
ATOM 348 O O . GLU A 1 56 ? -9.681 23.144 35.743 1.00 185.72 56 GLU A O 1
ATOM 354 N N . GLY A 1 57 ? -10.828 21.797 37.124 1.00 182.31 57 GLY A N 1
ATOM 355 C CA . GLY A 1 57 ? -10.693 20.472 36.653 1.00 194.57 57 GLY A CA 1
ATOM 356 C C . GLY A 1 57 ? -9.703 19.453 37.078 1.00 198.46 57 GLY A C 1
ATOM 357 O O . GLY A 1 57 ? -9.442 18.562 36.255 1.00 218.17 57 GLY A O 1
ATOM 358 N N . THR A 1 58 ? -9.056 19.517 38.247 1.00 198.71 58 THR A N 1
ATOM 359 C CA . THR A 1 58 ? -8.285 18.324 38.273 1.00 204.67 58 THR A CA 1
ATOM 360 C C . THR A 1 58 ? -8.840 17.680 39.513 1.00 212.93 58 THR A C 1
ATOM 361 O O . THR A 1 58 ? -8.444 16.564 39.884 1.00 213.35 58 THR A O 1
ATOM 365 N N . GLU A 1 59 ? -9.875 18.344 40.070 1.00 219.17 59 GLU A N 1
ATOM 366 C CA . GLU A 1 59 ? -10.499 17.885 41.286 1.00 223.54 59 GLU A CA 1
ATOM 367 C C . GLU A 1 59 ? -11.710 17.002 41.137 1.00 245.73 59 GLU A C 1
ATOM 368 O O . GLU A 1 59 ? -12.560 17.254 40.273 1.00 265.03 59 GLU A O 1
ATOM 374 N N . LYS A 1 60 ? -11.723 15.921 41.834 1.00 214.20 60 LYS A N 1
ATOM 375 C CA . LYS A 1 60 ? -12.896 15.103 41.807 1.00 208.68 60 LYS A CA 1
ATOM 376 C C . LYS A 1 60 ? -13.683 15.538 43.076 1.00 212.51 60 LYS A C 1
ATOM 377 O O . LYS A 1 60 ? -13.186 16.250 43.951 1.00 219.37 60 LYS A O 1
ATOM 383 N N . ILE A 1 61 ? -14.770 14.864 43.304 1.00 206.30 61 ILE A N 1
ATOM 384 C CA . ILE A 1 61 ? -15.838 15.059 44.264 1.00 199.67 61 ILE A CA 1
ATOM 385 C C . ILE A 1 61 ? -15.487 14.275 45.552 1.00 191.25 61 ILE A C 1
ATOM 386 O O . ILE A 1 61 ? -16.394 13.836 46.257 1.00 190.06 61 ILE A O 1
ATOM 391 N N . VAL A 1 62 ? -14.245 13.888 45.853 1.00 183.01 62 VAL A N 1
ATOM 392 C CA . VAL A 1 62 ? -14.363 13.054 47.049 1.00 177.74 62 VAL A CA 1
ATOM 393 C C . VAL A 1 62 ? -14.535 13.755 48.394 1.00 170.89 62 VAL A C 1
ATOM 394 O O . VAL A 1 62 ? -13.595 14.062 49.132 1.00 164.79 62 VAL A O 1
ATOM 398 N N . ARG A 1 63 ? -15.796 14.176 48.605 1.00 169.77 63 ARG A N 1
ATOM 399 C CA . ARG A 1 63 ? -16.278 14.850 49.823 1.00 177.69 63 ARG A CA 1
ATOM 400 C C . ARG A 1 63 ? -17.422 14.045 50.469 1.00 200.12 63 ARG A C 1
ATOM 401 O O . ARG A 1 63 ? -18.604 14.219 50.151 1.00 205.74 63 ARG A O 1
ATOM 409 N N . ASP A 1 64 ? -17.046 13.203 51.415 1.00 216.50 64 ASP A N 1
ATOM 410 C CA . ASP A 1 64 ? -17.863 12.289 52.211 1.00 219.73 64 ASP A CA 1
ATOM 411 C C . ASP A 1 64 ? -19.217 12.391 52.925 1.00 226.90 64 ASP A C 1
ATOM 412 O O . ASP A 1 64 ? -20.247 12.507 52.253 1.00 228.36 64 ASP A O 1
ATOM 417 N N . LEU A 1 65 ? -19.234 12.430 54.286 1.00 232.44 65 LEU A N 1
ATOM 418 C CA . LEU A 1 65 ? -20.405 12.514 55.197 1.00 239.56 65 LEU A CA 1
ATOM 419 C C . LEU A 1 65 ? -21.413 11.524 54.612 1.00 250.89 65 LEU A C 1
ATOM 420 O O . LEU A 1 65 ? -22.469 11.225 55.187 1.00 251.57 65 LEU A O 1
ATOM 425 N N . SER A 1 66 ? -20.904 10.851 53.584 1.00 263.00 66 SER A N 1
ATOM 426 C CA . SER A 1 66 ? -21.333 9.700 52.825 1.00 260.40 66 SER A CA 1
ATOM 427 C C . SER A 1 66 ? -21.487 8.446 53.603 1.00 254.58 66 SER A C 1
ATOM 428 O O . SER A 1 66 ? -21.130 7.366 53.126 1.00 253.90 66 SER A O 1
ATOM 431 N N . MET A 1 67 ? -21.941 8.574 54.823 1.00 233.50 67 MET A N 1
ATOM 432 C CA . MET A 1 67 ? -22.199 7.308 55.424 1.00 213.61 67 MET A CA 1
ATOM 433 C C . MET A 1 67 ? -23.341 7.601 56.372 1.00 211.01 67 MET A C 1
ATOM 434 O O . MET A 1 67 ? -23.168 8.016 57.522 1.00 216.27 67 MET A O 1
ATOM 439 N N . TYR A 1 68 ? -24.498 7.222 55.858 1.00 201.08 68 TYR A N 1
ATOM 440 C CA . TYR A 1 68 ? -25.818 7.087 56.407 1.00 194.07 68 TYR A CA 1
ATOM 441 C C . TYR A 1 68 ? -26.105 5.605 56.395 1.00 179.36 68 TYR A C 1
ATOM 442 O O . TYR A 1 68 ? -25.344 4.809 55.841 1.00 166.68 68 TYR A O 1
ATOM 451 N N . LYS A 1 69 ? -27.195 5.238 57.005 1.00 180.42 69 LYS A N 1
ATOM 452 C CA . LYS A 1 69 ? -27.549 3.843 57.079 1.00 175.75 69 LYS A CA 1
ATOM 453 C C . LYS A 1 69 ? -28.557 3.507 55.982 1.00 177.58 69 LYS A C 1
ATOM 454 O O . LYS A 1 69 ? -28.928 4.348 55.158 1.00 180.34 69 LYS A O 1
ATOM 460 N N . GLY A 1 70 ? -28.984 2.249 55.971 1.00 172.63 70 GLY A N 1
ATOM 461 C CA . GLY A 1 70 ? -30.011 1.762 55.078 1.00 170.12 70 GLY A CA 1
ATOM 462 C C . GLY A 1 70 ? -29.821 0.385 54.489 1.00 158.56 70 GLY A C 1
ATOM 463 O O . GLY A 1 70 ? -29.002 0.215 53.585 1.00 146.93 70 GLY A O 1
ATOM 464 N N . VAL A 1 71 ? -30.581 -0.602 54.951 1.00 161.87 71 VAL A N 1
ATOM 465 C CA . VAL A 1 71 ? -30.529 -1.936 54.371 1.00 156.65 71 VAL A CA 1
ATOM 466 C C . VAL A 1 71 ? -31.946 -2.193 53.886 1.00 154.59 71 VAL A C 1
ATOM 467 O O . VAL A 1 71 ? -32.828 -2.571 54.666 1.00 157.34 71 VAL A O 1
ATOM 471 N N . TRP A 1 72 ? -32.161 -2.003 52.596 1.00 146.88 72 TRP A N 1
ATOM 472 C CA . TRP A 1 72 ? -33.493 -1.925 52.023 1.00 149.83 72 TRP A CA 1
ATOM 473 C C . TRP A 1 72 ? -33.822 -3.111 51.136 1.00 145.98 72 TRP A C 1
ATOM 474 O O . TRP A 1 72 ? -33.062 -3.434 50.221 1.00 141.84 72 TRP A O 1
ATOM 485 N N . VAL A 1 73 ? -34.956 -3.744 51.393 1.00 147.74 73 VAL A N 1
ATOM 486 C CA . VAL A 1 73 ? -35.406 -4.874 50.601 1.00 144.66 73 VAL A CA 1
ATOM 487 C C . VAL A 1 73 ? -36.645 -4.425 49.854 1.00 155.90 73 VAL A C 1
ATOM 488 O O . VAL A 1 73 ? -37.618 -3.975 50.466 1.00 168.71 73 VAL A O 1
ATOM 492 N N . PHE A 1 74 ? -36.627 -4.583 48.543 1.00 152.88 74 PHE A N 1
ATOM 493 C CA . PHE A 1 74 ? -37.809 -4.334 47.742 1.00 153.20 74 PHE A CA 1
ATOM 494 C C . PHE A 1 74 ? -38.702 -5.558 47.787 1.00 154.85 74 PHE A C 1
ATOM 495 O O . PHE A 1 74 ? -38.228 -6.694 47.866 1.00 155.43 74 PHE A O 1
ATOM 503 N N . ALA A 1 75 ? -39.999 -5.314 47.795 1.00 154.74 75 ALA A N 1
ATOM 504 C CA . ALA A 1 75 ? -41.011 -6.354 47.870 1.00 155.06 75 ALA A CA 1
ATOM 505 C C . ALA A 1 75 ? -41.745 -6.439 46.545 1.00 156.29 75 ALA A C 1
ATOM 506 O O . ALA A 1 75 ? -42.468 -5.515 46.163 1.00 161.86 75 ALA A O 1
ATOM 508 N N . GLU A 1 76 ? -41.535 -7.536 45.839 1.00 151.51 76 GLU A N 1
ATOM 509 C CA . GLU A 1 76 ? -42.331 -7.801 44.659 1.00 152.89 76 GLU A CA 1
ATOM 510 C C . GLU A 1 76 ? -43.753 -8.053 45.113 1.00 159.12 76 GLU A C 1
ATOM 511 O O . GLU A 1 76 ? -43.990 -8.801 46.064 1.00 162.43 76 GLU A O 1
ATOM 517 N N . GLN A 1 77 ? -44.699 -7.415 44.441 1.00 145.60 77 GLN A N 1
ATOM 518 C CA . GLN A 1 77 ? -46.074 -7.393 44.895 1.00 148.23 77 GLN A CA 1
ATOM 519 C C . GLN A 1 77 ? -47.044 -7.766 43.795 1.00 149.92 77 GLN A C 1
ATOM 520 O O . GLN A 1 77 ? -48.031 -7.077 43.537 1.00 158.75 77 GLN A O 1
ATOM 526 N N . ARG A 1 78 ? -46.741 -8.863 43.110 1.00 148.35 78 ARG A N 1
ATOM 527 C CA . ARG A 1 78 ? -47.600 -9.353 42.044 1.00 160.17 78 ARG A CA 1
ATOM 528 C C . ARG A 1 78 ? -49.040 -9.347 42.501 1.00 186.19 78 ARG A C 1
ATOM 529 O O . ARG A 1 78 ? -49.370 -9.972 43.510 1.00 190.62 78 ARG A O 1
ATOM 537 N N . GLU A 1 79 ? -49.871 -8.584 41.800 1.00 208.66 79 GLU A N 1
ATOM 538 C CA . GLU A 1 79 ? -51.288 -8.439 42.123 1.00 213.28 79 GLU A CA 1
ATOM 539 C C . GLU A 1 79 ? -51.481 -8.159 43.610 1.00 211.65 79 GLU A C 1
ATOM 540 O O . GLU A 1 79 ? -52.448 -8.592 44.239 1.00 211.14 79 GLU A O 1
ATOM 546 N N . GLY A 1 80 ? -50.557 -7.396 44.174 1.00 212.02 80 GLY A N 1
ATOM 547 C CA . GLY A 1 80 ? -50.687 -7.062 45.571 1.00 200.85 80 GLY A CA 1
ATOM 548 C C . GLY A 1 80 ? -50.428 -8.265 46.446 1.00 186.28 80 GLY A C 1
ATOM 549 O O . GLY A 1 80 ? -51.123 -8.456 47.450 1.00 181.99 80 GLY A O 1
ATOM 550 N N . LYS A 1 81 ? -49.474 -9.109 46.071 1.00 170.90 81 LYS A N 1
ATOM 551 C CA . LYS A 1 81 ? -49.107 -10.245 46.898 1.00 149.44 81 LYS A CA 1
ATOM 552 C C . LYS A 1 81 ? -47.598 -10.353 46.950 1.00 144.57 81 LYS A C 1
ATOM 553 O O . LYS A 1 81 ? -46.928 -10.194 45.929 1.00 143.40 81 LYS A O 1
ATOM 559 N N . ILE A 1 82 ? -47.064 -10.626 48.135 1.00 142.95 82 ILE A N 1
ATOM 560 C CA . ILE A 1 82 ? -45.623 -10.754 48.254 1.00 139.52 82 ILE A CA 1
ATOM 561 C C . ILE A 1 82 ? -45.208 -11.990 47.472 1.00 150.36 82 ILE A C 1
ATOM 562 O O . ILE A 1 82 ? -45.703 -13.093 47.722 1.00 152.51 82 ILE A O 1
ATOM 567 N N . MET A 1 83 ? -44.302 -11.810 46.529 1.00 147.92 83 MET A N 1
ATOM 568 C CA . MET A 1 83 ? -43.723 -12.902 45.764 1.00 132.88 83 MET A CA 1
ATOM 569 C C . MET A 1 83 ? -42.687 -13.643 46.616 1.00 142.74 83 MET A C 1
ATOM 570 O O . MET A 1 83 ? -41.909 -13.002 47.326 1.00 129.49 83 MET A O 1
ATOM 575 N N . PRO A 1 84 ? -42.674 -15.000 46.604 1.00 138.17 84 PRO A N 1
ATOM 576 C CA . PRO A 1 84 ? -41.820 -15.723 47.557 1.00 127.21 84 PRO A CA 1
ATOM 577 C C . PRO A 1 84 ? -40.367 -15.293 47.538 1.00 125.48 84 PRO A C 1
ATOM 578 O O . PRO A 1 84 ? -39.624 -15.533 48.492 1.00 124.39 84 PRO A O 1
ATOM 582 N N . VAL A 1 85 ? -39.967 -14.622 46.462 1.00 125.67 85 VAL A N 1
ATOM 583 C CA . VAL A 1 85 ? -38.586 -14.187 46.327 1.00 124.56 85 VAL A CA 1
ATOM 584 C C . VAL A 1 85 ? -38.216 -13.226 47.434 1.00 124.60 85 VAL A C 1
ATOM 585 O O . VAL A 1 85 ? -37.061 -13.168 47.867 1.00 123.45 85 VAL A O 1
ATOM 589 N N . VAL A 1 86 ? -39.191 -12.469 47.924 1.00 126.34 86 VAL A N 1
ATOM 590 C CA . VAL A 1 86 ? -38.890 -11.483 48.943 1.00 127.13 86 VAL A CA 1
ATOM 591 C C . VAL A 1 86 ? -38.650 -12.145 50.282 1.00 143.64 86 VAL A C 1
ATOM 592 O O . VAL A 1 86 ? -37.873 -11.639 51.099 1.00 146.70 86 VAL A O 1
ATOM 596 N N . PHE A 1 87 ? -39.282 -13.289 50.532 1.00 141.49 87 PHE A N 1
ATOM 597 C CA . PHE A 1 87 ? -39.011 -13.994 51.774 1.00 125.34 87 PHE A CA 1
ATOM 598 C C . PHE A 1 87 ? -37.571 -14.464 51.852 1.00 134.41 87 PHE A C 1
ATOM 599 O O . PHE A 1 87 ? -36.989 -14.506 52.941 1.00 133.29 87 PHE A O 1
ATOM 607 N N . GLU A 1 88 ? -36.966 -14.769 50.710 1.00 131.47 88 GLU A N 1
ATOM 608 C CA . GLU A 1 88 ? -35.554 -15.110 50.688 1.00 121.49 88 GLU A CA 1
ATOM 609 C C . GLU A 1 88 ? -34.686 -13.869 50.839 1.00 126.31 88 GLU A C 1
ATOM 610 O O . GLU A 1 88 ? -33.765 -13.837 51.658 1.00 132.14 88 GLU A O 1
ATOM 616 N N . LEU A 1 89 ? -34.996 -12.830 50.075 1.00 129.57 89 LEU A N 1
ATOM 617 C CA . LEU A 1 89 ? -34.283 -11.563 50.164 1.00 122.76 89 LEU A CA 1
ATOM 618 C C . LEU A 1 89 ? -34.386 -10.944 51.549 1.00 123.76 89 LEU A C 1
ATOM 619 O O . LEU A 1 89 ? -33.457 -10.267 51.998 1.00 124.18 89 LEU A O 1
ATOM 624 N N . LEU A 1 90 ? -35.498 -11.171 52.240 1.00 124.58 90 LEU A N 1
ATOM 625 C CA . LEU A 1 90 ? -35.621 -10.789 53.637 1.00 125.94 90 LEU A CA 1
ATOM 626 C C . LEU A 1 90 ? -34.961 -11.784 54.568 1.00 128.87 90 LEU A C 1
ATOM 627 O O . LEU A 1 90 ? -34.643 -11.436 55.710 1.00 125.83 90 LEU A O 1
ATOM 632 N N . GLY A 1 91 ? -34.744 -13.002 54.099 1.00 129.43 91 GLY A N 1
ATOM 633 C CA . GLY A 1 91 ? -34.070 -14.013 54.877 1.00 127.29 91 GLY A CA 1
ATOM 634 C C . GLY A 1 91 ? -32.626 -13.666 55.159 1.00 128.00 91 GLY A C 1
ATOM 635 O O . GLY A 1 91 ? -32.284 -13.335 56.294 1.00 132.75 91 GLY A O 1
ATOM 636 N N . GLU A 1 92 ? -31.776 -13.686 54.142 1.00 129.58 92 GLU A N 1
ATOM 637 C CA . GLU A 1 92 ? -30.376 -13.359 54.356 1.00 140.65 92 GLU A CA 1
ATOM 638 C C . GLU A 1 92 ? -30.067 -11.870 54.228 1.00 147.50 92 GLU A C 1
ATOM 639 O O . GLU A 1 92 ? -28.943 -11.456 54.524 1.00 149.79 92 GLU A O 1
ATOM 645 N N . GLY A 1 93 ? -31.040 -11.052 53.829 1.00 152.49 93 GLY A N 1
ATOM 646 C CA . GLY A 1 93 ? -30.845 -9.614 53.847 1.00 153.19 93 GLY A CA 1
ATOM 647 C C . GLY A 1 93 ? -30.925 -9.054 55.246 1.00 152.08 93 GLY A C 1
ATOM 648 O O . GLY A 1 93 ? -30.242 -8.080 55.573 1.00 151.37 93 GLY A O 1
ATOM 649 N N . LYS A 1 94 ? -31.761 -9.655 56.087 1.00 145.01 94 LYS A N 1
ATOM 650 C CA . LYS A 1 94 ? -31.746 -9.330 57.504 1.00 151.23 94 LYS A CA 1
ATOM 651 C C . LYS A 1 94 ? -30.408 -9.697 58.122 1.00 155.72 94 LYS A C 1
ATOM 652 O O . LYS A 1 94 ? -29.871 -8.955 58.953 1.00 167.84 94 LYS A O 1
ATOM 658 N N . LYS A 1 95 ? -29.841 -10.827 57.705 1.00 143.12 95 LYS A N 1
ATOM 659 C CA . LYS A 1 95 ? -28.470 -11.146 58.074 1.00 134.70 95 LYS A CA 1
ATOM 660 C C . LYS A 1 95 ? -27.516 -10.056 57.613 1.00 128.22 95 LYS A C 1
ATOM 661 O O . LYS A 1 95 ? -26.667 -9.595 58.381 1.00 127.02 95 LYS A O 1
ATOM 667 N N . LEU A 1 96 ? -27.690 -9.584 56.380 1.00 140.30 96 LEU A N 1
ATOM 668 C CA . LEU A 1 96 ? -26.846 -8.516 55.857 1.00 143.60 96 LEU A CA 1
ATOM 669 C C . LEU A 1 96 ? -26.899 -7.288 56.750 1.00 143.89 96 LEU A C 1
ATOM 670 O O . LEU A 1 96 ? -25.866 -6.759 57.170 1.00 139.05 96 LEU A O 1
ATOM 675 N N . ALA A 1 97 ? -28.110 -6.833 57.059 1.00 216.11 97 ALA A N 1
ATOM 676 C CA . ALA A 1 97 ? -28.279 -5.675 57.922 1.00 190.26 97 ALA A CA 1
ATOM 677 C C . ALA A 1 97 ? -27.651 -5.875 59.290 1.00 198.08 97 ALA A C 1
ATOM 678 O O . ALA A 1 97 ? -27.124 -4.925 59.879 1.00 199.25 97 ALA A O 1
ATOM 680 N N . ASN A 1 98 ? -27.692 -7.097 59.818 1.00 204.00 98 ASN A N 1
ATOM 681 C CA . ASN A 1 98 ? -27.239 -7.272 61.192 1.00 211.67 98 ASN A CA 1
ATOM 682 C C . ASN A 1 98 ? -25.723 -7.130 61.310 1.00 264.22 98 ASN A C 1
ATOM 683 O O . ASN A 1 98 ? -25.230 -6.470 62.232 1.00 221.80 98 ASN A O 1
ATOM 688 N N . GLU A 1 99 ? -24.970 -7.715 60.371 1.00 251.82 99 GLU A N 1
ATOM 689 C CA . GLU A 1 99 ? -23.510 -7.718 60.475 1.00 261.70 99 GLU A CA 1
ATOM 690 C C . GLU A 1 99 ? -22.924 -6.313 60.463 1.00 256.47 99 GLU A C 1
ATOM 691 O O . GLU A 1 99 ? -22.002 -6.014 61.229 1.00 265.33 99 GLU A O 1
ATOM 697 N N . ILE A 1 100 ? -23.431 -5.441 59.597 1.00 246.23 100 ILE A N 1
ATOM 698 C CA . ILE A 1 100 ? -22.889 -4.092 59.596 1.00 236.14 100 ILE A CA 1
ATOM 699 C C . ILE A 1 100 ? -23.538 -3.256 60.677 1.00 228.31 100 ILE A C 1
ATOM 700 O O . ILE A 1 100 ? -22.910 -2.339 61.217 1.00 221.16 100 ILE A O 1
ATOM 705 N N . GLY A 1 101 ? -24.790 -3.535 61.004 1.00 236.19 101 GLY A N 1
ATOM 706 C CA . GLY A 1 101 ? -25.438 -2.812 62.072 1.00 239.48 101 GLY A CA 1
ATOM 707 C C . GLY A 1 101 ? -26.300 -1.712 61.494 1.00 231.03 101 GLY A C 1
ATOM 708 O O . GLY A 1 101 ? -25.799 -0.620 61.196 1.00 233.28 101 GLY A O 1
ATOM 709 N N . THR A 1 102 ? -27.596 -1.964 61.377 1.00 220.29 102 THR A N 1
ATOM 710 C CA . THR A 1 102 ? -28.545 -1.045 60.768 1.00 205.62 102 THR A CA 1
ATOM 711 C C . THR A 1 102 ? -29.882 -1.763 60.774 1.00 204.41 102 THR A C 1
ATOM 712 O O . THR A 1 102 ? -29.944 -2.989 60.896 1.00 204.39 102 THR A O 1
ATOM 716 N N . GLU A 1 103 ? -30.948 -0.990 60.635 1.00 206.36 103 GLU A N 1
ATOM 717 C CA . GLU A 1 103 ? -32.273 -1.563 60.516 1.00 210.08 103 GLU A CA 1
ATOM 718 C C . GLU A 1 103 ? -32.435 -2.157 59.125 1.00 198.76 103 GLU A C 1
ATOM 719 O O . GLU A 1 103 ? -31.712 -1.819 58.184 1.00 194.10 103 GLU A O 1
ATOM 725 N N . LEU A 1 104 ? -33.393 -3.056 59.005 1.00 191.32 104 LEU A N 1
ATOM 726 C CA . LEU A 1 104 ? -33.714 -3.691 57.737 1.00 184.74 104 LEU A CA 1
ATOM 727 C C . LEU A 1 104 ? -34.997 -3.029 57.258 1.00 183.46 104 LEU A C 1
ATOM 728 O O . LEU A 1 104 ? -36.099 -3.391 57.677 1.00 180.16 104 LEU A O 1
ATOM 733 N N . CYS A 1 105 ? -34.832 -2.036 56.392 1.00 191.49 105 CYS A N 1
ATOM 734 C CA . CYS A 1 105 ? -35.934 -1.307 55.786 1.00 188.37 105 CYS A CA 1
ATOM 735 C C . CYS A 1 105 ? -36.478 -2.038 54.568 1.00 183.01 105 CYS A C 1
ATOM 736 O O . CYS A 1 105 ? -35.790 -2.847 53.939 1.00 188.53 105 CYS A O 1
ATOM 739 N N . ALA A 1 106 ? -37.749 -1.774 54.271 1.00 177.62 106 ALA A N 1
ATOM 740 C CA . ALA A 1 106 ? -38.430 -2.361 53.129 1.00 171.00 106 ALA A CA 1
ATOM 741 C C . ALA A 1 106 ? -39.243 -1.292 52.419 1.00 158.76 106 ALA A C 1
ATOM 742 O O . ALA A 1 106 ? -39.711 -0.334 53.037 1.00 134.69 106 ALA A O 1
ATOM 744 N N . ILE A 1 107 ? -39.368 -1.442 51.104 1.00 151.64 107 ILE A N 1
ATOM 745 C CA . ILE A 1 107 ? -40.146 -0.531 50.280 1.00 143.65 107 ILE A CA 1
ATOM 746 C C . ILE A 1 107 ? -41.200 -1.376 49.590 1.00 139.94 107 ILE A C 1
ATOM 747 O O . ILE A 1 107 ? -40.915 -2.485 49.129 1.00 140.57 107 ILE A O 1
ATOM 752 N N . LEU A 1 108 ? -42.415 -0.849 49.509 1.00 134.87 108 LEU A N 1
ATOM 753 C CA . LEU A 1 108 ? -43.492 -1.537 48.822 1.00 133.15 108 LEU A CA 1
ATOM 754 C C . LEU A 1 108 ? -44.279 -0.505 48.049 1.00 129.05 108 LEU A C 1
ATOM 755 O O . LEU A 1 108 ? -44.606 0.554 48.585 1.00 126.71 108 LEU A O 1
ATOM 760 N N . CYS A 1 109 ? -44.553 -0.800 46.789 1.00 135.78 109 CYS A N 1
ATOM 761 C CA . CYS A 1 109 ? -45.323 0.100 45.954 1.00 143.64 109 CYS A CA 1
ATOM 762 C C . CYS A 1 109 ? -46.427 -0.705 45.295 1.00 161.93 109 CYS A C 1
ATOM 763 O O . CYS A 1 109 ? -46.150 -1.625 44.521 1.00 165.59 109 CYS A O 1
ATOM 766 N N . GLY A 1 110 ? -47.675 -0.361 45.606 1.00 171.73 110 GLY A N 1
ATOM 767 C CA . GLY A 1 110 ? -48.821 -1.060 45.059 1.00 172.79 110 GLY A CA 1
ATOM 768 C C . GLY A 1 110 ? -49.999 -0.131 44.875 1.00 174.11 110 GLY A C 1
ATOM 769 O O . GLY A 1 110 ? -49.816 1.082 44.742 1.00 176.28 110 GLY A O 1
ATOM 770 N N . SER A 1 111 ? -51.216 -0.671 44.874 1.00 172.46 111 SER A N 1
ATOM 771 C CA . SER A 1 111 ? -52.402 0.157 44.693 1.00 168.45 111 SER A CA 1
ATOM 772 C C . SER A 1 111 ? -53.112 0.443 46.011 1.00 155.13 111 SER A C 1
ATOM 773 O O . SER A 1 111 ? -53.199 1.593 46.451 1.00 150.40 111 SER A O 1
ATOM 776 N N . ASN A 1 112 ? -53.591 -0.606 46.664 1.00 154.56 112 ASN A N 1
ATOM 777 C CA . ASN A 1 112 ? -54.291 -0.523 47.933 1.00 162.80 112 ASN A CA 1
ATOM 778 C C . ASN A 1 112 ? -53.827 -1.663 48.823 1.00 171.65 112 ASN A C 1
ATOM 779 O O . ASN A 1 112 ? -54.617 -2.375 49.442 1.00 180.14 112 ASN A O 1
ATOM 784 N N . VAL A 1 113 ? -52.516 -1.850 48.873 1.00 165.36 113 VAL A N 1
ATOM 785 C CA . VAL A 1 113 ? -51.922 -2.912 49.670 1.00 156.60 113 VAL A CA 1
ATOM 786 C C . VAL A 1 113 ? -52.032 -2.584 51.155 1.00 147.32 113 VAL A C 1
ATOM 787 O O . VAL A 1 113 ? -51.489 -1.582 51.633 1.00 148.48 113 VAL A O 1
ATOM 791 N N . ALA A 1 114 ? -52.772 -3.406 51.888 1.00 147.09 114 ALA A N 1
ATOM 792 C CA . ALA A 1 114 ? -52.962 -3.166 53.310 1.00 134.54 114 ALA A CA 1
ATOM 793 C C . ALA A 1 114 ? -52.451 -4.298 54.184 1.00 185.09 114 ALA A C 1
ATOM 794 O O . ALA A 1 114 ? -51.756 -4.038 55.167 1.00 178.64 114 ALA A O 1
ATOM 796 N N . GLU A 1 115 ? -52.737 -5.556 53.831 1.00 186.85 115 GLU A N 1
ATOM 797 C CA . GLU A 1 115 ? -52.356 -6.671 54.690 1.00 195.85 115 GLU A CA 1
ATOM 798 C C . GLU A 1 115 ? -50.906 -7.076 54.497 1.00 201.02 115 GLU A C 1
ATOM 799 O O . GLU A 1 115 ? -50.264 -7.598 55.427 1.00 207.96 115 GLU A O 1
ATOM 805 N N . LEU A 1 116 ? -50.355 -6.796 53.321 1.00 194.88 116 LEU A N 1
ATOM 806 C CA . LEU A 1 116 ? -48.974 -7.161 53.114 1.00 185.69 116 LEU A CA 1
ATOM 807 C C . LEU A 1 116 ? -48.078 -6.328 53.998 1.00 178.00 116 LEU A C 1
ATOM 808 O O . LEU A 1 116 ? -46.928 -6.702 54.229 1.00 181.81 116 LEU A O 1
ATOM 813 N N . THR A 1 117 ? -48.589 -5.197 54.485 1.00 168.31 117 THR A N 1
ATOM 814 C CA . THR A 1 117 ? -47.842 -4.401 55.443 1.00 158.76 117 THR A CA 1
ATOM 815 C C . THR A 1 117 ? -47.497 -5.241 56.658 1.00 164.01 117 THR A C 1
ATOM 816 O O . THR A 1 117 ? -46.340 -5.313 57.086 1.00 167.64 117 THR A O 1
ATOM 820 N N . ASP A 1 118 ? -48.510 -5.910 57.209 1.00 168.35 118 ASP A N 1
ATOM 821 C CA . ASP A 1 118 ? -48.324 -6.738 58.387 1.00 174.03 118 ASP A CA 1
ATOM 822 C C . ASP A 1 118 ? -47.571 -8.011 58.067 1.00 174.79 118 ASP A C 1
ATOM 823 O O . ASP A 1 118 ? -46.808 -8.508 58.903 1.00 180.17 118 ASP A O 1
ATOM 828 N N . GLU A 1 119 ? -47.722 -8.519 56.848 1.00 169.30 119 GLU A N 1
ATOM 829 C CA . GLU A 1 119 ? -46.953 -9.695 56.465 1.00 171.43 119 GLU A CA 1
ATOM 830 C C . GLU A 1 119 ? -45.469 -9.378 56.424 1.00 168.28 119 GLU A C 1
ATOM 831 O O . GLU A 1 119 ? -44.657 -10.045 57.074 1.00 177.01 119 GLU A O 1
ATOM 837 N N . LEU A 1 120 ? -45.107 -8.320 55.714 1.00 157.20 120 LEU A N 1
ATOM 838 C CA . LEU A 1 120 ? -43.710 -7.960 55.562 1.00 150.74 120 LEU A CA 1
ATOM 839 C C . LEU A 1 120 ? -43.133 -7.432 56.860 1.00 155.13 120 LEU A C 1
ATOM 840 O O . LEU A 1 120 ? -41.928 -7.550 57.090 1.00 162.34 120 LEU A O 1
ATOM 845 N N . PHE A 1 121 ? -43.966 -6.884 57.737 1.00 153.32 121 PHE A N 1
ATOM 846 C CA . PHE A 1 121 ? -43.465 -6.587 59.070 1.00 157.21 121 PHE A CA 1
ATOM 847 C C . PHE A 1 121 ? -43.146 -7.872 59.814 1.00 163.09 121 PHE A C 1
ATOM 848 O O . PHE A 1 121 ? -42.113 -7.966 60.486 1.00 167.16 121 PHE A O 1
ATOM 856 N N . ALA A 1 122 ? -44.020 -8.877 59.699 1.00 164.31 122 ALA A N 1
ATOM 857 C CA . ALA A 1 122 ? -43.839 -10.083 60.495 1.00 170.81 122 ALA A CA 1
ATOM 858 C C . ALA A 1 122 ? -42.655 -10.903 60.018 1.00 173.78 122 ALA A C 1
ATOM 859 O O . ALA A 1 122 ? -41.918 -11.460 60.830 1.00 179.83 122 ALA A O 1
ATOM 861 N N . TYR A 1 123 ? -42.453 -10.996 58.712 1.00 170.19 123 TYR A N 1
ATOM 862 C CA . TYR A 1 123 ? -41.400 -11.872 58.216 1.00 173.65 123 TYR A CA 1
ATOM 863 C C . TYR A 1 123 ? -39.997 -11.422 58.602 1.00 176.17 123 TYR A C 1
ATOM 864 O O . TYR A 1 123 ? -39.043 -12.081 58.185 1.00 179.49 123 TYR A O 1
ATOM 873 N N . GLY A 1 124 ? -39.822 -10.357 59.382 1.00 242.83 124 GLY A N 1
ATOM 874 C CA . GLY A 1 124 ? -38.488 -10.073 59.867 1.00 245.83 124 GLY A CA 1
ATOM 875 C C . GLY A 1 124 ? -38.003 -8.646 59.683 1.00 242.31 124 GLY A C 1
ATOM 876 O O . GLY A 1 124 ? -37.084 -8.216 60.380 1.00 246.26 124 GLY A O 1
ATOM 877 N N . ALA A 1 125 ? -38.661 -7.887 58.815 1.00 235.65 125 ALA A N 1
ATOM 878 C CA . ALA A 1 125 ? -38.261 -6.523 58.467 1.00 231.92 125 ALA A CA 1
ATOM 879 C C . ALA A 1 125 ? -38.494 -5.537 59.606 1.00 239.24 125 ALA A C 1
ATOM 880 O O . ALA A 1 125 ? -39.533 -5.585 60.273 1.00 238.51 125 ALA A O 1
ATOM 882 N N . ASP A 1 126 ? -37.533 -4.609 59.827 1.00 242.93 126 ASP A N 1
ATOM 883 C CA . ASP A 1 126 ? -37.820 -3.717 60.938 1.00 241.77 126 ASP A CA 1
ATOM 884 C C . ASP A 1 126 ? -38.798 -2.647 60.515 1.00 237.20 126 ASP A C 1
ATOM 885 O O . ASP A 1 126 ? -39.944 -2.614 60.972 1.00 238.74 126 ASP A O 1
ATOM 890 N N . LYS A 1 127 ? -38.388 -1.857 59.528 1.00 231.57 127 LYS A N 1
ATOM 891 C CA . LYS A 1 127 ? -39.135 -0.708 59.046 1.00 227.28 127 LYS A CA 1
ATOM 892 C C . LYS A 1 127 ? -39.716 -1.010 57.671 1.00 219.55 127 LYS A C 1
ATOM 893 O O . LYS A 1 127 ? -39.099 -1.742 56.893 1.00 225.60 127 LYS A O 1
ATOM 899 N N . VAL A 1 128 ? -40.863 -0.435 57.323 1.00 216.22 128 VAL A N 1
ATOM 900 C CA . VAL A 1 128 ? -41.443 -0.736 56.014 1.00 209.41 128 VAL A CA 1
ATOM 901 C C . VAL A 1 128 ? -41.986 0.561 55.421 1.00 205.25 128 VAL A C 1
ATOM 902 O O . VAL A 1 128 ? -42.640 1.332 56.127 1.00 209.83 128 VAL A O 1
ATOM 906 N N . TYR A 1 129 ? -41.708 0.818 54.145 1.00 199.50 129 TYR A N 1
ATOM 907 C CA . TYR A 1 129 ? -42.271 1.959 53.431 1.00 195.28 129 TYR A CA 1
ATOM 908 C C . TYR A 1 129 ? -43.356 1.521 52.451 1.00 192.47 129 TYR A C 1
ATOM 909 O O . TYR A 1 129 ? -43.268 0.448 51.849 1.00 188.80 129 TYR A O 1
ATOM 918 N N . LEU A 1 130 ? -44.376 2.368 52.274 1.00 191.34 130 LEU A N 1
ATOM 919 C CA . LEU A 1 130 ? -45.569 1.993 51.519 1.00 190.26 130 LEU A CA 1
ATOM 920 C C . LEU A 1 130 ? -46.040 3.120 50.614 1.00 187.97 130 LEU A C 1
ATOM 921 O O . LEU A 1 130 ? -45.948 4.298 50.962 1.00 188.18 130 LEU A O 1
ATOM 926 N N . ALA A 1 131 ? -46.573 2.738 49.450 1.00 184.52 131 ALA A N 1
ATOM 927 C CA . ALA A 1 131 ? -47.091 3.683 48.457 1.00 182.59 131 ALA A CA 1
ATOM 928 C C . ALA A 1 131 ? -48.420 3.135 47.934 1.00 185.16 131 ALA A C 1
ATOM 929 O O . ALA A 1 131 ? -48.442 2.409 46.936 1.00 187.65 131 ALA A O 1
ATOM 931 N N . ASP A 1 132 ? -49.526 3.470 48.601 1.00 183.00 132 ASP A N 1
ATOM 932 C CA . ASP A 1 132 ? -50.830 2.986 48.146 1.00 182.27 132 ASP A CA 1
ATOM 933 C C . ASP A 1 132 ? -51.441 4.031 47.223 1.00 178.74 132 ASP A C 1
ATOM 934 O O . ASP A 1 132 ? -52.306 4.820 47.602 1.00 189.53 132 ASP A O 1
ATOM 939 N N . ALA A 1 133 ? -50.983 4.032 45.981 1.00 168.69 133 ALA A N 1
ATOM 940 C CA . ALA A 1 133 ? -51.572 4.881 44.965 1.00 169.64 133 ALA A CA 1
ATOM 941 C C . ALA A 1 133 ? -52.123 3.997 43.863 1.00 186.09 133 ALA A C 1
ATOM 942 O O . ALA A 1 133 ? -51.348 3.284 43.207 1.00 186.83 133 ALA A O 1
ATOM 944 N N . PRO A 1 134 ? -53.435 3.996 43.627 1.00 208.89 134 PRO A N 1
ATOM 945 C CA . PRO A 1 134 ? -54.003 3.125 42.588 1.00 206.82 134 PRO A CA 1
ATOM 946 C C . PRO A 1 134 ? -53.366 3.327 41.235 1.00 200.27 134 PRO A C 1
ATOM 947 O O . PRO A 1 134 ? -53.692 2.588 40.300 1.00 204.31 134 PRO A O 1
ATOM 951 N N . GLU A 1 135 ? -52.479 4.310 41.098 1.00 182.88 135 GLU A N 1
ATOM 952 C CA . GLU A 1 135 ? -51.689 4.442 39.891 1.00 170.30 135 GLU A CA 1
ATOM 953 C C . GLU A 1 135 ? -50.570 3.417 39.808 1.00 168.09 135 GLU A C 1
ATOM 954 O O . GLU A 1 135 ? -50.008 3.224 38.727 1.00 166.55 135 GLU A O 1
ATOM 960 N N . LEU A 1 136 ? -50.237 2.753 40.913 1.00 168.03 136 LEU A N 1
ATOM 961 C CA . LEU A 1 136 ? -49.243 1.690 40.906 1.00 154.52 136 LEU A CA 1
ATOM 962 C C . LEU A 1 136 ? -49.887 0.309 40.923 1.00 164.52 136 LEU A C 1
ATOM 963 O O . LEU A 1 136 ? -49.332 -0.625 41.503 1.00 167.69 136 LEU A O 1
ATOM 968 N N . GLU A 1 137 ? -51.075 0.174 40.332 1.00 164.57 137 GLU A N 1
ATOM 969 C CA . GLU A 1 137 ? -51.737 -1.128 40.275 1.00 166.39 137 GLU A CA 1
ATOM 970 C C . GLU A 1 137 ? -50.962 -2.138 39.443 1.00 164.14 137 GLU A C 1
ATOM 971 O O . GLU A 1 137 ? -50.874 -3.314 39.808 1.00 168.75 137 GLU A O 1
ATOM 977 N N . LYS A 1 138 ? -50.354 -1.698 38.353 1.00 159.94 138 LYS A N 1
ATOM 978 C CA . LYS A 1 138 ? -49.646 -2.609 37.473 1.00 161.75 138 LYS A CA 1
ATOM 979 C C . LYS A 1 138 ? -48.174 -2.254 37.477 1.00 162.73 138 LYS A C 1
ATOM 980 O O . LYS A 1 138 ? -47.764 -1.223 38.012 1.00 163.11 138 LYS A O 1
ATOM 986 N N . TYR A 1 139 ? -47.368 -3.091 36.838 1.00 164.54 139 TYR A N 1
ATOM 987 C CA . TYR A 1 139 ? -45.943 -2.847 36.914 1.00 172.22 139 TYR A CA 1
ATOM 988 C C . TYR A 1 139 ? -45.537 -1.813 35.885 1.00 170.22 139 TYR A C 1
ATOM 989 O O . TYR A 1 139 ? -45.884 -1.922 34.707 1.00 161.83 139 TYR A O 1
ATOM 998 N N . THR A 1 140 ? -44.729 -0.855 36.325 1.00 170.26 140 THR A N 1
ATOM 999 C CA . THR A 1 140 ? -44.251 0.225 35.478 1.00 169.66 140 THR A CA 1
ATOM 1000 C C . THR A 1 140 ? -42.855 0.674 35.893 1.00 179.06 140 THR A C 1
ATOM 1001 O O . THR A 1 140 ? -42.668 1.163 37.006 1.00 183.48 140 THR A O 1
ATOM 1005 N N . THR A 1 141 ? -41.959 0.734 34.908 1.00 178.50 141 THR A N 1
ATOM 1006 C CA . THR A 1 141 ? -40.559 1.150 35.036 1.00 174.28 141 THR A CA 1
ATOM 1007 C C . THR A 1 141 ? -40.300 2.626 35.304 1.00 167.84 141 THR A C 1
ATOM 1008 O O . THR A 1 141 ? -39.178 2.952 35.683 1.00 166.93 141 THR A O 1
ATOM 1012 N N . ASP A 1 142 ? -41.222 3.535 35.020 1.00 160.91 142 ASP A N 1
ATOM 1013 C CA . ASP A 1 142 ? -40.965 4.934 35.347 1.00 163.35 142 ASP A CA 1
ATOM 1014 C C . ASP A 1 142 ? -41.646 5.345 36.635 1.00 161.07 142 ASP A C 1
ATOM 1015 O O . ASP A 1 142 ? -41.122 6.194 37.369 1.00 158.97 142 ASP A O 1
ATOM 1020 N N . GLY A 1 143 ? -42.782 4.725 36.916 1.00 116.81 143 GLY A N 1
ATOM 1021 C CA . GLY A 1 143 ? -43.624 4.979 38.057 1.00 118.39 143 GLY A CA 1
ATOM 1022 C C . GLY A 1 143 ? -42.719 4.655 39.213 1.00 124.82 143 GLY A C 1
ATOM 1023 O O . GLY A 1 143 ? -42.331 5.557 39.962 1.00 135.06 143 GLY A O 1
ATOM 1024 N N . TYR A 1 144 ? -42.282 3.399 39.326 1.00 122.15 144 TYR A N 1
ATOM 1025 C CA . TYR A 1 144 ? -41.432 3.163 40.468 1.00 122.65 144 TYR A CA 1
ATOM 1026 C C . TYR A 1 144 ? -40.101 3.807 40.241 1.00 118.21 144 TYR A C 1
ATOM 1027 O O . TYR A 1 144 ? -39.374 4.036 41.208 1.00 116.41 144 TYR A O 1
ATOM 1036 N N . SER A 1 145 ? -39.741 4.090 38.989 1.00 124.82 145 SER A N 1
ATOM 1037 C CA . SER A 1 145 ? -38.471 4.755 38.825 1.00 121.97 145 SER A CA 1
ATOM 1038 C C . SER A 1 145 ? -38.541 6.060 39.586 1.00 119.74 145 SER A C 1
ATOM 1039 O O . SER A 1 145 ? -37.807 6.294 40.551 1.00 118.54 145 SER A O 1
ATOM 1042 N N . LYS A 1 146 ? -39.460 6.927 39.143 1.00 126.44 146 LYS A N 1
ATOM 1043 C CA . LYS A 1 146 ? -39.602 8.225 39.774 1.00 133.18 146 LYS A CA 1
ATOM 1044 C C . LYS A 1 146 ? -39.998 8.111 41.236 1.00 143.88 146 LYS A C 1
ATOM 1045 O O . LYS A 1 146 ? -39.548 8.909 42.056 1.00 142.39 146 LYS A O 1
ATOM 1051 N N . ILE A 1 147 ? -40.711 7.041 41.602 1.00 152.19 147 ILE A N 1
ATOM 1052 C CA . ILE A 1 147 ? -41.206 6.960 42.974 1.00 153.63 147 ILE A CA 1
ATOM 1053 C C . ILE A 1 147 ? -40.120 6.492 43.894 1.00 144.29 147 ILE A C 1
ATOM 1054 O O . ILE A 1 147 ? -40.090 6.863 45.071 1.00 145.17 147 ILE A O 1
ATOM 1059 N N . ILE A 1 148 ? -39.201 5.689 43.385 1.00 134.39 148 ILE A N 1
ATOM 1060 C CA . ILE A 1 148 ? -38.153 5.257 44.264 1.00 130.37 148 ILE A CA 1
ATOM 1061 C C . ILE A 1 148 ? -37.042 6.277 44.203 1.00 132.30 148 ILE A C 1
ATOM 1062 O O . ILE A 1 148 ? -36.354 6.497 45.201 1.00 127.19 148 ILE A O 1
ATOM 1067 N N . ASN A 1 149 ? -36.846 6.913 43.044 1.00 136.53 149 ASN A N 1
ATOM 1068 C CA . ASN A 1 149 ? -35.879 7.993 43.025 1.00 142.72 149 ASN A CA 1
ATOM 1069 C C . ASN A 1 149 ? -36.261 9.062 44.031 1.00 151.56 149 ASN A C 1
ATOM 1070 O O . ASN A 1 149 ? -35.387 9.732 44.590 1.00 156.45 149 ASN A O 1
ATOM 1075 N N . GLU A 1 150 ? -37.573 9.225 44.268 1.00 152.15 150 GLU A N 1
ATOM 1076 C CA . GLU A 1 150 ? -38.066 10.196 45.241 1.00 153.60 150 GLU A CA 1
ATOM 1077 C C . GLU A 1 150 ? -37.628 9.867 46.661 1.00 155.20 150 GLU A C 1
ATOM 1078 O O . GLU A 1 150 ? -37.302 10.768 47.442 1.00 164.31 150 GLU A O 1
ATOM 1084 N N . ALA A 1 151 ? -37.588 8.581 47.001 1.00 154.33 151 ALA A N 1
ATOM 1085 C CA . ALA A 1 151 ? -37.153 8.074 48.298 1.00 152.62 151 ALA A CA 1
ATOM 1086 C C . ALA A 1 151 ? -35.648 8.084 48.487 1.00 158.59 151 ALA A C 1
ATOM 1087 O O . ALA A 1 151 ? -35.171 7.682 49.553 1.00 156.85 151 ALA A O 1
ATOM 1089 N N . ILE A 1 152 ? -34.903 8.577 47.509 1.00 168.81 152 ILE A N 1
ATOM 1090 C CA . ILE A 1 152 ? -33.459 8.708 47.624 1.00 176.47 152 ILE A CA 1
ATOM 1091 C C . ILE A 1 152 ? -33.059 10.046 48.205 1.00 184.38 152 ILE A C 1
ATOM 1092 O O . ILE A 1 152 ? -32.256 10.103 49.139 1.00 193.38 152 ILE A O 1
ATOM 1097 N N . GLY A 1 153 ? -33.593 11.147 47.687 1.00 180.21 153 GLY A N 1
ATOM 1098 C CA . GLY A 1 153 ? -33.181 12.411 48.260 1.00 174.17 153 GLY A CA 1
ATOM 1099 C C . GLY A 1 153 ? -33.623 12.594 49.694 1.00 172.08 153 GLY A C 1
ATOM 1100 O O . GLY A 1 153 ? -33.013 13.386 50.417 1.00 165.60 153 GLY A O 1
ATOM 1101 N N . LEU A 1 154 ? -34.652 11.871 50.136 1.00 175.23 154 LEU A N 1
ATOM 1102 C CA . LEU A 1 154 ? -35.128 12.083 51.495 1.00 176.77 154 LEU A CA 1
ATOM 1103 C C . LEU A 1 154 ? -34.619 11.031 52.468 1.00 188.79 154 LEU A C 1
ATOM 1104 O O . LEU A 1 154 ? -34.181 11.379 53.567 1.00 183.75 154 LEU A O 1
ATOM 1109 N N . TYR A 1 155 ? -34.656 9.750 52.098 1.00 208.61 155 TYR A N 1
ATOM 1110 C CA . TYR A 1 155 ? -34.349 8.731 53.090 1.00 212.66 155 TYR A CA 1
ATOM 1111 C C . TYR A 1 155 ? -33.125 7.967 52.618 1.00 207.47 155 TYR A C 1
ATOM 1112 O O . TYR A 1 155 ? -33.093 6.735 52.710 1.00 206.68 155 TYR A O 1
ATOM 1121 N N . LYS A 1 156 ? -32.093 8.685 52.199 1.00 196.18 156 LYS A N 1
ATOM 1122 C CA . LYS A 1 156 ? -31.015 8.098 51.411 1.00 184.06 156 LYS A CA 1
ATOM 1123 C C . LYS A 1 156 ? -30.444 6.889 52.126 1.00 183.21 156 LYS A C 1
ATOM 1124 O O . LYS A 1 156 ? -29.861 7.038 53.204 1.00 171.07 156 LYS A O 1
ATOM 1130 N N . PRO A 1 157 ? -30.607 5.697 51.594 1.00 197.04 157 PRO A N 1
ATOM 1131 C CA . PRO A 1 157 ? -30.038 4.525 52.258 1.00 196.19 157 PRO A CA 1
ATOM 1132 C C . PRO A 1 157 ? -28.649 4.209 51.731 1.00 192.56 157 PRO A C 1
ATOM 1133 O O . PRO A 1 157 ? -28.173 4.825 50.775 1.00 196.60 157 PRO A O 1
ATOM 1137 N N . GLU A 1 158 ? -28.020 3.198 52.312 1.00 178.85 158 GLU A N 1
ATOM 1138 C CA . GLU A 1 158 ? -26.694 2.749 51.918 1.00 172.77 158 GLU A CA 1
ATOM 1139 C C . GLU A 1 158 ? -26.721 1.446 51.149 1.00 166.77 158 GLU A C 1
ATOM 1140 O O . GLU A 1 158 ? -25.827 1.206 50.338 1.00 169.61 158 GLU A O 1
ATOM 1146 N N . ILE A 1 159 ? -27.718 0.604 51.375 1.00 155.71 159 ILE A N 1
ATOM 1147 C CA . ILE A 1 159 ? -27.820 -0.675 50.699 1.00 141.12 159 ILE A CA 1
ATOM 1148 C C . ILE A 1 159 ? -29.239 -0.760 50.172 1.00 134.16 159 ILE A C 1
ATOM 1149 O O . ILE A 1 159 ? -30.202 -0.517 50.907 1.00 135.06 159 ILE A O 1
ATOM 1154 N N . VAL A 1 160 ? -29.362 -1.133 48.904 1.00 136.32 160 VAL A N 1
ATOM 1155 C CA . VAL A 1 160 ? -30.636 -1.313 48.230 1.00 137.62 160 VAL A CA 1
ATOM 1156 C C . VAL A 1 160 ? -30.612 -2.633 47.484 1.00 140.35 160 VAL A C 1
ATOM 1157 O O . VAL A 1 160 ? -29.889 -2.780 46.500 1.00 137.24 160 VAL A O 1
ATOM 1161 N N . LEU A 1 161 ? -31.420 -3.576 47.918 1.00 143.42 161 LEU A N 1
ATOM 1162 C CA . LEU A 1 161 ? -31.442 -4.900 47.328 1.00 135.62 161 LEU A CA 1
ATOM 1163 C C . LEU A 1 161 ? -32.599 -4.999 46.350 1.00 130.83 161 LEU A C 1
ATOM 1164 O O . LEU A 1 161 ? -33.519 -4.183 46.359 1.00 142.08 161 LEU A O 1
ATOM 1169 N N . TYR A 1 162 ? -32.513 -5.977 45.461 1.00 119.27 162 TYR A N 1
ATOM 1170 C CA . TYR A 1 162 ? -33.571 -6.206 44.496 1.00 113.81 162 TYR A CA 1
ATOM 1171 C C . TYR A 1 162 ? -33.655 -7.691 44.220 1.00 111.61 162 TYR A C 1
ATOM 1172 O O . TYR A 1 162 ? -32.762 -8.462 44.561 1.00 105.41 162 TYR A O 1
ATOM 1181 N N . GLY A 1 163 ? -34.745 -8.079 43.576 1.00 118.08 163 GLY A N 1
ATOM 1182 C CA . GLY A 1 163 ? -34.924 -9.432 43.095 1.00 123.79 163 GLY A CA 1
ATOM 1183 C C . GLY A 1 163 ? -34.516 -9.591 41.642 1.00 125.84 163 GLY A C 1
ATOM 1184 O O . GLY A 1 163 ? -34.791 -8.734 40.806 1.00 121.77 163 GLY A O 1
ATOM 1185 N N . ALA A 1 164 ? -33.892 -10.720 41.354 1.00 131.47 164 ALA A N 1
ATOM 1186 C CA . ALA A 1 164 ? -33.479 -11.065 40.010 1.00 131.49 164 ALA A CA 1
ATOM 1187 C C . ALA A 1 164 ? -34.633 -11.493 39.157 1.00 131.32 164 ALA A C 1
ATOM 1188 O O . ALA A 1 164 ? -34.424 -12.099 38.102 1.00 138.95 164 ALA A O 1
ATOM 1190 N N . THR A 1 165 ? -35.849 -11.206 39.599 1.00 115.92 165 THR A N 1
ATOM 1191 C CA . THR A 1 165 ? -37.018 -11.477 38.791 1.00 108.49 165 THR A CA 1
ATOM 1192 C C . THR A 1 165 ? -37.158 -10.416 37.710 1.00 112.67 165 THR A C 1
ATOM 1193 O O . THR A 1 165 ? -36.566 -9.335 37.778 1.00 113.25 165 THR A O 1
ATOM 1197 N N . HIS A 1 166 ? -37.957 -10.745 36.696 1.00 104.18 166 HIS A N 1
ATOM 1198 C CA . HIS A 1 166 ? -38.088 -9.883 35.532 1.00 96.69 166 HIS A CA 1
ATOM 1199 C C . HIS A 1 166 ? -38.573 -8.487 35.884 1.00 99.45 166 HIS A C 1
ATOM 1200 O O . HIS A 1 166 ? -38.378 -7.559 35.099 1.00 109.50 166 HIS A O 1
ATOM 1207 N N . ILE A 1 167 ? -39.158 -8.301 37.055 1.00 96.95 167 ILE A N 1
ATOM 1208 C CA . ILE A 1 167 ? -39.502 -6.958 37.488 1.00 104.26 167 ILE A CA 1
ATOM 1209 C C . ILE A 1 167 ? -38.266 -6.230 37.976 1.00 99.30 167 ILE A C 1
ATOM 1210 O O . ILE A 1 167 ? -37.925 -5.152 37.481 1.00 100.04 167 ILE A O 1
ATOM 1215 N N . GLY A 1 168 ? -37.549 -6.826 38.921 1.00 101.60 168 GLY A N 1
ATOM 1216 C CA . GLY A 1 168 ? -36.429 -6.131 39.520 1.00 102.46 168 GLY A CA 1
ATOM 1217 C C . GLY A 1 168 ? -35.292 -5.947 38.542 1.00 104.27 168 GLY A C 1
ATOM 1218 O O . GLY A 1 168 ? -34.659 -4.888 38.508 1.00 110.83 168 GLY A O 1
ATOM 1219 N N . ARG A 1 169 ? -35.013 -6.966 37.731 1.00 100.84 169 ARG A N 1
ATOM 1220 C CA . ARG A 1 169 ? -33.927 -6.836 36.772 1.00 106.75 169 ARG A CA 1
ATOM 1221 C C . ARG A 1 169 ? -34.174 -5.749 35.741 1.00 115.23 169 ARG A C 1
ATOM 1222 O O . ARG A 1 169 ? -33.256 -5.434 34.975 1.00 108.64 169 ARG A O 1
ATOM 1230 N N . ASP A 1 170 ? -35.377 -5.175 35.694 1.00 117.90 170 ASP A N 1
ATOM 1231 C CA . ASP A 1 170 ? -35.634 -4.000 34.876 1.00 110.90 170 ASP A CA 1
ATOM 1232 C C . ASP A 1 170 ? -35.611 -2.719 35.683 1.00 100.90 170 ASP A C 1
ATOM 1233 O O . ASP A 1 170 ? -35.190 -1.677 35.180 1.00 101.85 170 ASP A O 1
ATOM 1238 N N . LEU A 1 171 ? -36.078 -2.777 36.924 1.00 101.86 171 LEU A N 1
ATOM 1239 C CA . LEU A 1 171 ? -36.055 -1.600 37.775 1.00 116.90 171 LEU A CA 1
ATOM 1240 C C . LEU A 1 171 ? -34.634 -1.212 38.148 1.00 119.87 171 LEU A C 1
ATOM 1241 O O . LEU A 1 171 ? -34.251 -0.043 38.040 1.00 134.64 171 LEU A O 1
ATOM 1246 N N . ALA A 1 172 ? -33.823 -2.199 38.518 1.00 111.11 172 ALA A N 1
ATOM 1247 C CA . ALA A 1 172 ? -32.501 -1.934 39.082 1.00 103.71 172 ALA A CA 1
ATOM 1248 C C . ALA A 1 172 ? -31.576 -1.126 38.188 1.00 106.19 172 ALA A C 1
ATOM 1249 O O . ALA A 1 172 ? -31.057 -0.098 38.652 1.00 105.72 172 ALA A O 1
ATOM 1251 N N . PRO A 1 173 ? -31.317 -1.498 36.935 1.00 109.75 173 PRO A N 1
ATOM 1252 C CA . PRO A 1 173 ? -30.376 -0.690 36.151 1.00 102.92 173 PRO A CA 1
ATOM 1253 C C . PRO A 1 173 ? -30.874 0.714 35.936 1.00 104.87 173 PRO A C 1
ATOM 1254 O O . PRO A 1 173 ? -30.081 1.662 35.935 1.00 106.24 173 PRO A O 1
ATOM 1258 N N . CYS A 1 174 ? -32.184 0.872 35.778 1.00 105.15 174 CYS A N 1
ATOM 1259 C CA . CYS A 1 174 ? -32.740 2.191 35.541 1.00 107.07 174 CYS A CA 1
ATOM 1260 C C . CYS A 1 174 ? -32.585 3.065 36.771 1.00 109.18 174 CYS A C 1
ATOM 1261 O O . CYS A 1 174 ? -32.278 4.256 36.664 1.00 110.91 174 CYS A O 1
ATOM 1264 N N . LEU A 1 175 ? -32.744 2.477 37.952 1.00 109.17 175 LEU A N 1
ATOM 1265 C CA . LEU A 1 175 ? -32.619 3.247 39.179 1.00 111.30 175 LEU A CA 1
ATOM 1266 C C . LEU A 1 175 ? -31.175 3.627 39.466 1.00 120.78 175 LEU A C 1
ATOM 1267 O O . LEU A 1 175 ? -30.918 4.693 40.033 1.00 115.39 175 LEU A O 1
ATOM 1272 N N . ALA A 1 176 ? -30.226 2.810 39.010 1.00 126.93 176 ALA A N 1
ATOM 1273 C CA . ALA A 1 176 ? -28.815 3.000 39.341 1.00 129.51 176 ALA A CA 1
ATOM 1274 C C . ALA A 1 176 ? -28.218 4.177 38.589 1.00 143.27 176 ALA A C 1
ATOM 1275 O O . ALA A 1 176 ? -27.462 4.974 39.157 1.00 147.75 176 ALA A O 1
ATOM 1277 N N . VAL A 1 177 ? -28.591 4.322 37.322 1.00 148.79 177 VAL A N 1
ATOM 1278 C CA . VAL A 1 177 ? -28.015 5.325 36.442 1.00 152.18 177 VAL A CA 1
ATOM 1279 C C . VAL A 1 177 ? -28.414 6.696 36.920 1.00 149.47 177 VAL A C 1
ATOM 1280 O O . VAL A 1 177 ? -27.664 7.665 36.747 1.00 153.33 177 VAL A O 1
ATOM 1284 N N . LYS A 1 178 ? -29.559 6.816 37.574 1.00 145.65 178 LYS A N 1
ATOM 1285 C CA . LYS A 1 178 ? -29.886 8.168 37.947 1.00 160.43 178 LYS A CA 1
ATOM 1286 C C . LYS A 1 178 ? -29.239 8.548 39.246 1.00 170.29 178 LYS A C 1
ATOM 1287 O O . LYS A 1 178 ? -28.913 9.726 39.441 1.00 175.38 178 LYS A O 1
ATOM 1293 N N . VAL A 1 179 ? -28.949 7.577 40.103 1.00 179.18 179 VAL A N 1
ATOM 1294 C CA . VAL A 1 179 ? -28.405 7.976 41.382 1.00 184.60 179 VAL A CA 1
ATOM 1295 C C . VAL A 1 179 ? -26.894 8.004 41.277 1.00 187.84 179 VAL A C 1
ATOM 1296 O O . VAL A 1 179 ? -26.228 8.493 42.201 1.00 195.72 179 VAL A O 1
ATOM 1300 N N . ASN A 1 180 ? -26.333 7.546 40.146 1.00 172.03 180 ASN A N 1
ATOM 1301 C CA . ASN A 1 180 ? -24.883 7.501 39.946 1.00 155.66 180 ASN A CA 1
ATOM 1302 C C . ASN A 1 180 ? -24.178 6.655 41.005 1.00 140.82 180 ASN A C 1
ATOM 1303 O O . ASN A 1 180 ? -23.187 7.060 41.609 1.00 121.46 180 ASN A O 1
ATOM 1308 N N . THR A 1 181 ? -24.678 5.441 41.182 1.00 151.87 181 THR A N 1
ATOM 1309 C CA . THR A 1 181 ? -24.098 4.463 42.085 1.00 154.42 181 THR A CA 1
ATOM 1310 C C . THR A 1 181 ? -23.673 3.225 41.268 1.00 144.55 181 THR A C 1
ATOM 1311 O O . THR A 1 181 ? -23.738 3.230 40.042 1.00 145.01 181 THR A O 1
ATOM 1315 N N . GLY A 1 182 ? -23.286 2.147 41.947 1.00 135.79 182 GLY A N 1
ATOM 1316 C CA . GLY A 1 182 ? -22.902 0.902 41.319 1.00 130.54 182 GLY A CA 1
ATOM 1317 C C . GLY A 1 182 ? -23.877 -0.225 41.587 1.00 130.19 182 GLY A C 1
ATOM 1318 O O . GLY A 1 182 ? -24.527 -0.274 42.631 1.00 134.58 182 GLY A O 1
ATOM 1319 N N . LEU A 1 183 ? -23.944 -1.148 40.638 1.00 121.06 183 LEU A N 1
ATOM 1320 C CA . LEU A 1 183 ? -24.864 -2.269 40.656 1.00 116.58 183 LEU A CA 1
ATOM 1321 C C . LEU A 1 183 ? -24.158 -3.536 40.204 1.00 108.82 183 LEU A C 1
ATOM 1322 O O . LEU A 1 183 ? -23.223 -3.503 39.403 1.00 113.52 183 LEU A O 1
ATOM 1327 N N . THR A 1 184 ? -24.619 -4.651 40.750 1.00 102.78 184 THR A N 1
ATOM 1328 C CA . THR A 1 184 ? -24.218 -5.993 40.382 1.00 109.16 184 THR A CA 1
ATOM 1329 C C . THR A 1 184 ? -25.422 -6.734 39.813 1.00 129.97 184 THR A C 1
ATOM 1330 O O . THR A 1 184 ? -26.572 -6.366 40.058 1.00 137.93 184 THR A O 1
ATOM 1334 N N . ALA A 1 185 ? -25.141 -7.802 39.068 1.00 141.34 185 ALA A N 1
ATOM 1335 C CA . ALA A 1 185 ? -26.132 -8.607 38.373 1.00 144.08 185 ALA A CA 1
ATOM 1336 C C . ALA A 1 185 ? -26.675 -9.676 39.312 1.00 131.14 185 ALA A C 1
ATOM 1337 O O . ALA A 1 185 ? -26.478 -9.602 40.525 1.00 128.70 185 ALA A O 1
ATOM 1339 N N . ASP A 1 186 ? -27.362 -10.680 38.769 1.00 110.77 186 ASP A N 1
ATOM 1340 C CA . ASP A 1 186 ? -27.995 -11.665 39.633 1.00 102.96 186 ASP A CA 1
ATOM 1341 C C . ASP A 1 186 ? -26.881 -12.271 40.490 1.00 110.56 186 ASP A C 1
ATOM 1342 O O . ASP A 1 186 ? -26.022 -12.994 39.984 1.00 113.33 186 ASP A O 1
ATOM 1347 N N . CYS A 1 187 ? -26.899 -11.970 41.789 1.00 111.84 187 CYS A N 1
ATOM 1348 C CA . CYS A 1 187 ? -25.847 -12.349 42.724 1.00 103.76 187 CYS A CA 1
ATOM 1349 C C . CYS A 1 187 ? -26.131 -13.669 43.415 1.00 98.65 187 CYS A C 1
ATOM 1350 O O . CYS A 1 187 ? -27.264 -14.150 43.453 1.00 93.13 187 CYS A O 1
ATOM 1353 N N . THR A 1 188 ? -25.062 -14.261 43.949 1.00 97.64 188 THR A N 1
ATOM 1354 C CA . THR A 1 188 ? -25.114 -15.554 44.619 1.00 99.57 188 THR A CA 1
ATOM 1355 C C . THR A 1 188 ? -25.045 -15.532 46.146 1.00 95.36 188 THR A C 1
ATOM 1356 O O . THR A 1 188 ? -25.864 -16.167 46.813 1.00 95.64 188 THR A O 1
ATOM 1360 N N . LYS A 1 189 ? -24.070 -14.820 46.709 1.00 96.97 189 LYS A N 1
ATOM 1361 C CA . LYS A 1 189 ? -23.906 -14.635 48.147 1.00 107.09 189 LYS A CA 1
ATOM 1362 C C . LYS A 1 189 ? -23.148 -13.352 48.466 1.00 114.67 189 LYS A C 1
ATOM 1363 O O . LYS A 1 189 ? -22.299 -12.912 47.689 1.00 103.41 189 LYS A O 1
ATOM 1369 N N . LEU A 1 190 ? -23.496 -12.731 49.597 1.00 130.39 190 LEU A N 1
ATOM 1370 C CA . LEU A 1 190 ? -22.977 -11.428 50.003 1.00 139.20 190 LEU A CA 1
ATOM 1371 C C . LEU A 1 190 ? -22.551 -11.420 51.470 1.00 134.70 190 LEU A C 1
ATOM 1372 O O . LEU A 1 190 ? -22.887 -12.309 52.254 1.00 114.68 190 LEU A O 1
ATOM 1377 N N . GLU A 1 191 ? -21.798 -10.372 51.816 1.00 151.96 191 GLU A N 1
ATOM 1378 C CA . GLU A 1 191 ? -21.270 -10.111 53.154 1.00 160.23 191 GLU A CA 1
ATOM 1379 C C . GLU A 1 191 ? -20.913 -8.628 53.262 1.00 159.28 191 GLU A C 1
ATOM 1380 O O . GLU A 1 191 ? -21.220 -7.833 52.371 1.00 160.06 191 GLU A O 1
ATOM 1386 N N . ILE A 1 192 ? -20.223 -8.267 54.343 1.00 149.91 192 ILE A N 1
ATOM 1387 C CA . ILE A 1 192 ? -19.797 -6.902 54.648 1.00 152.10 192 ILE A CA 1
ATOM 1388 C C . ILE A 1 192 ? -18.362 -6.928 55.158 1.00 160.85 192 ILE A C 1
ATOM 1389 O O . ILE A 1 192 ? -18.074 -7.674 56.097 1.00 163.38 192 ILE A O 1
ATOM 1394 N N . ASP A 1 193 ? -17.442 -6.152 54.556 1.00 169.68 193 ASP A N 1
ATOM 1395 C CA . ASP A 1 193 ? -16.100 -6.244 55.140 1.00 174.01 193 ASP A CA 1
ATOM 1396 C C . ASP A 1 193 ? -16.144 -5.485 56.454 1.00 175.49 193 ASP A C 1
ATOM 1397 O O . ASP A 1 193 ? -16.578 -4.337 56.486 1.00 180.28 193 ASP A O 1
ATOM 1402 N N . PRO A 1 194 ? -15.931 -6.175 57.562 1.00 162.37 194 PRO A N 1
ATOM 1403 C CA . PRO A 1 194 ? -16.140 -5.550 58.871 1.00 171.08 194 PRO A CA 1
ATOM 1404 C C . PRO A 1 194 ? -15.541 -4.169 59.198 1.00 190.21 194 PRO A C 1
ATOM 1405 O O . PRO A 1 194 ? -16.205 -3.397 59.902 1.00 189.11 194 PRO A O 1
ATOM 1409 N N . ASP A 1 195 ? -14.364 -3.791 58.664 1.00 210.34 195 ASP A N 1
ATOM 1410 C CA . ASP A 1 195 ? -13.800 -2.517 59.136 1.00 216.97 195 ASP A CA 1
ATOM 1411 C C . ASP A 1 195 ? -14.003 -1.332 58.220 1.00 217.29 195 ASP A C 1
ATOM 1412 O O . ASP A 1 195 ? -14.268 -0.214 58.673 1.00 220.82 195 ASP A O 1
ATOM 1417 N N . ASP A 1 196 ? -14.088 -1.635 56.952 1.00 208.11 196 ASP A N 1
ATOM 1418 C CA . ASP A 1 196 ? -14.369 -0.691 55.905 1.00 206.15 196 ASP A CA 1
ATOM 1419 C C . ASP A 1 196 ? -15.795 -1.106 55.786 1.00 196.06 196 ASP A C 1
ATOM 1420 O O . ASP A 1 196 ? -16.070 -2.273 55.532 1.00 188.56 196 ASP A O 1
ATOM 1425 N N . LYS A 1 197 ? -16.650 -0.173 55.743 1.00 187.15 197 LYS A N 1
ATOM 1426 C CA . LYS A 1 197 ? -18.036 -0.502 55.610 1.00 176.52 197 LYS A CA 1
ATOM 1427 C C . LYS A 1 197 ? -18.379 -0.416 54.162 1.00 178.77 197 LYS A C 1
ATOM 1428 O O . LYS A 1 197 ? -18.396 0.655 53.553 1.00 185.04 197 LYS A O 1
ATOM 1434 N N . LYS A 1 198 ? -18.547 -1.614 53.621 1.00 173.70 198 LYS A N 1
ATOM 1435 C CA . LYS A 1 198 ? -18.882 -1.839 52.244 1.00 166.12 198 LYS A CA 1
ATOM 1436 C C . LYS A 1 198 ? -19.316 -3.286 52.173 1.00 168.09 198 LYS A C 1
ATOM 1437 O O . LYS A 1 198 ? -19.144 -4.070 53.111 1.00 170.71 198 LYS A O 1
ATOM 1443 N N . ILE A 1 199 ? -19.865 -3.616 51.021 1.00 164.53 199 ILE A N 1
ATOM 1444 C CA . ILE A 1 199 ? -20.492 -4.894 50.728 1.00 157.25 199 ILE A CA 1
ATOM 1445 C C . ILE A 1 199 ? -19.698 -5.689 49.703 1.00 146.55 199 ILE A C 1
ATOM 1446 O O . ILE A 1 199 ? -19.315 -5.144 48.664 1.00 149.72 199 ILE A O 1
ATOM 1451 N N . ARG A 1 200 ? -19.405 -6.951 49.995 1.00 129.81 200 ARG A N 1
ATOM 1452 C CA . ARG A 1 200 ? -18.680 -7.755 49.012 1.00 122.27 200 ARG A CA 1
ATOM 1453 C C . ARG A 1 200 ? -19.683 -8.494 48.133 1.00 114.25 200 ARG A C 1
ATOM 1454 O O . ARG A 1 200 ? -20.228 -9.525 48.521 1.00 110.04 200 ARG A O 1
ATOM 1462 N N . GLN A 1 201 ? -20.018 -7.925 46.978 1.00 110.66 201 GLN A N 1
ATOM 1463 C CA . GLN A 1 201 ? -20.968 -8.595 46.096 1.00 113.38 201 GLN A CA 1
ATOM 1464 C C . GLN A 1 201 ? -20.317 -9.651 45.236 1.00 116.22 201 GLN A C 1
ATOM 1465 O O . GLN A 1 201 ? -19.382 -9.355 44.493 1.00 115.85 201 GLN A O 1
ATOM 1471 N N . THR A 1 202 ? -20.839 -10.863 45.321 1.00 118.91 202 THR A N 1
ATOM 1472 C CA . THR A 1 202 ? -20.422 -11.995 44.511 1.00 120.68 202 THR A CA 1
ATOM 1473 C C . THR A 1 202 ? -21.526 -12.510 43.593 1.00 113.64 202 THR A C 1
ATOM 1474 O O . THR A 1 202 ? -22.696 -12.550 43.980 1.00 108.57 202 THR A O 1
ATOM 1478 N N . ARG A 1 203 ? -21.148 -12.922 42.381 1.00 117.35 203 ARG A N 1
ATOM 1479 C CA . ARG A 1 203 ? -22.105 -13.429 41.403 1.00 113.20 203 ARG A CA 1
ATOM 1480 C C . ARG A 1 203 ? -21.344 -14.282 40.409 1.00 107.30 203 ARG A C 1
ATOM 1481 O O . ARG A 1 203 ? -20.128 -14.144 40.272 1.00 120.08 203 ARG A O 1
ATOM 1489 N N . PRO A 1 204 ? -22.038 -15.131 39.665 1.00 88.66 204 PRO A N 1
ATOM 1490 C CA . PRO A 1 204 ? -21.417 -15.809 38.533 1.00 86.75 204 PRO A CA 1
ATOM 1491 C C . PRO A 1 204 ? -21.629 -15.042 37.242 1.00 92.23 204 PRO A C 1
ATOM 1492 O O . PRO A 1 204 ? -22.712 -14.539 36.946 1.00 100.22 204 PRO A O 1
ATOM 1496 N N . ALA A 1 205 ? -20.539 -14.937 36.484 1.00 86.13 205 ALA A N 1
ATOM 1497 C CA . ALA A 1 205 ? -20.516 -14.383 35.140 1.00 85.71 205 ALA A CA 1
ATOM 1498 C C . ALA A 1 205 ? -19.878 -15.345 34.148 1.00 84.13 205 ALA A C 1
ATOM 1499 O O . ALA A 1 205 ? -19.615 -16.498 34.488 1.00 83.18 205 ALA A O 1
ATOM 1501 N N . PHE A 1 206 ? -19.670 -14.898 32.913 1.00 83.91 206 PHE A N 1
ATOM 1502 C CA . PHE A 1 206 ? -19.098 -15.732 31.862 1.00 82.56 206 PHE A CA 1
ATOM 1503 C C . PHE A 1 206 ? -19.846 -17.050 31.758 1.00 80.79 206 PHE A C 1
ATOM 1504 O O . PHE A 1 206 ? -19.266 -18.131 31.758 1.00 79.82 206 PHE A O 1
ATOM 1512 N N . GLY A 1 207 ? -21.163 -16.939 31.669 1.00 80.49 207 GLY A N 1
ATOM 1513 C CA . GLY A 1 207 ? -22.030 -18.092 31.565 1.00 79.03 207 GLY A CA 1
ATOM 1514 C C . GLY A 1 207 ? -21.963 -19.020 32.740 1.00 79.94 207 GLY A C 1
ATOM 1515 O O . GLY A 1 207 ? -22.453 -20.145 32.660 1.00 78.79 207 GLY A O 1
ATOM 1516 N N . GLY A 1 208 ? -21.397 -18.565 33.848 1.00 86.41 208 GLY A N 1
ATOM 1517 C CA . GLY A 1 208 ? -21.199 -19.417 34.997 1.00 94.80 208 GLY A CA 1
ATOM 1518 C C . GLY A 1 208 ? -19.857 -20.105 35.068 1.00 97.63 208 GLY A C 1
ATOM 1519 O O . GLY A 1 208 ? -19.763 -21.202 35.626 1.00 97.46 208 GLY A O 1
ATOM 1520 N N . ASN A 1 209 ? -18.817 -19.508 34.503 1.00 90.14 209 ASN A N 1
ATOM 1521 C CA . ASN A 1 209 ? -17.498 -20.102 34.504 1.00 80.89 209 ASN A CA 1
ATOM 1522 C C . ASN A 1 209 ? -16.466 -19.256 35.221 1.00 86.88 209 ASN A C 1
ATOM 1523 O O . ASN A 1 209 ? -15.351 -19.729 35.435 1.00 104.85 209 ASN A O 1
ATOM 1528 N N . LEU A 1 210 ? -16.780 -18.014 35.551 1.00 83.50 210 LEU A N 1
ATOM 1529 C CA . LEU A 1 210 ? -15.857 -17.148 36.273 1.00 85.46 210 LEU A CA 1
ATOM 1530 C C . LEU A 1 210 ? -16.669 -16.393 37.307 1.00 87.83 210 LEU A C 1
ATOM 1531 O O . LEU A 1 210 ? -17.476 -15.535 36.956 1.00 105.05 210 LEU A O 1
ATOM 1536 N N . MET A 1 211 ? -16.442 -16.694 38.572 1.00 87.93 211 MET A N 1
ATOM 1537 C CA . MET A 1 211 ? -17.079 -15.960 39.644 1.00 89.26 211 MET A CA 1
ATOM 1538 C C . MET A 1 211 ? -16.302 -14.691 39.906 1.00 106.32 211 MET A C 1
ATOM 1539 O O . MET A 1 211 ? -15.091 -14.626 39.701 1.00 115.77 211 MET A O 1
ATOM 1544 N N . ALA A 1 212 ? -17.016 -13.662 40.329 1.00 106.63 212 ALA A N 1
ATOM 1545 C CA . ALA A 1 212 ? -16.389 -12.373 40.554 1.00 118.64 212 ALA A CA 1
ATOM 1546 C C . ALA A 1 212 ? -17.076 -11.683 41.716 1.00 121.46 212 ALA A C 1
ATOM 1547 O O . ALA A 1 212 ? -18.306 -11.672 41.805 1.00 117.41 212 ALA A O 1
ATOM 1549 N N . THR A 1 213 ? -16.269 -11.125 42.601 1.00 122.24 213 THR A N 1
ATOM 1550 C CA . THR A 1 213 ? -16.735 -10.324 43.722 1.00 118.17 213 THR A CA 1
ATOM 1551 C C . THR A 1 213 ? -16.509 -8.874 43.319 1.00 111.99 213 THR A C 1
ATOM 1552 O O . THR A 1 213 ? -15.424 -8.318 43.483 1.00 111.46 213 THR A O 1
ATOM 1556 N N . ILE A 1 214 ? -17.555 -8.269 42.777 1.00 110.05 214 ILE A N 1
ATOM 1557 C CA . ILE A 1 214 ? -17.527 -6.884 42.330 1.00 116.85 214 ILE A CA 1
ATOM 1558 C C . ILE A 1 214 ? -17.939 -5.998 43.488 1.00 105.76 214 ILE A C 1
ATOM 1559 O O . ILE A 1 214 ? -18.906 -6.294 44.197 1.00 105.14 214 ILE A O 1
ATOM 1564 N N . VAL A 1 215 ? -17.170 -4.934 43.714 1.00 108.38 215 VAL A N 1
ATOM 1565 C CA . VAL A 1 215 ? -17.469 -3.997 44.781 1.00 124.25 215 VAL A CA 1
ATOM 1566 C C . VAL A 1 215 ? -17.447 -2.574 44.247 1.00 136.88 215 VAL A C 1
ATOM 1567 O O . VAL A 1 215 ? -16.672 -2.225 43.351 1.00 131.18 215 VAL A O 1
ATOM 1571 N N . CYS A 1 216 ? -18.315 -1.751 44.843 1.00 146.41 216 CYS A N 1
ATOM 1572 C CA . CYS A 1 216 ? -18.525 -0.325 44.603 1.00 152.54 216 CYS A CA 1
ATOM 1573 C C . CYS A 1 216 ? -17.981 0.598 45.686 1.00 152.52 216 CYS A C 1
ATOM 1574 O O . CYS A 1 216 ? -18.705 0.931 46.631 1.00 156.57 216 CYS A O 1
ATOM 1577 N N . PRO A 1 217 ? -16.730 1.031 45.629 1.00 155.52 217 PRO A N 1
ATOM 1578 C CA . PRO A 1 217 ? -16.251 1.885 46.724 1.00 158.01 217 PRO A CA 1
ATOM 1579 C C . PRO A 1 217 ? -16.744 3.324 46.721 1.00 162.95 217 PRO A C 1
ATOM 1580 O O . PRO A 1 217 ? -17.049 3.870 47.783 1.00 164.86 217 PRO A O 1
ATOM 1584 N N . GLY A 1 218 ? -16.856 3.948 45.553 1.00 166.56 218 GLY A N 1
ATOM 1585 C CA . GLY A 1 218 ? -17.279 5.334 45.540 1.00 177.66 218 GLY A CA 1
ATOM 1586 C C . GLY A 1 218 ? -18.734 5.432 45.157 1.00 185.16 218 GLY A C 1
ATOM 1587 O O . GLY A 1 218 ? -19.093 6.262 44.318 1.00 188.53 218 GLY A O 1
ATOM 1588 N N . SER A 1 219 ? -19.594 4.648 45.784 1.00 190.71 219 SER A N 1
ATOM 1589 C CA . SER A 1 219 ? -20.985 4.635 45.351 1.00 190.49 219 SER A CA 1
ATOM 1590 C C . SER A 1 219 ? -21.864 4.421 46.558 1.00 184.32 219 SER A C 1
ATOM 1591 O O . SER A 1 219 ? -21.772 3.383 47.215 1.00 180.89 219 SER A O 1
ATOM 1594 N N . ARG A 1 220 ? -22.763 5.359 46.788 1.00 167.85 220 ARG A N 1
ATOM 1595 C CA . ARG A 1 220 ? -23.742 5.238 47.832 1.00 156.65 220 ARG A CA 1
ATOM 1596 C C . ARG A 1 220 ? -25.123 5.638 47.323 1.00 160.79 220 ARG A C 1
ATOM 1597 O O . ARG A 1 220 ? -25.276 6.734 46.757 1.00 160.98 220 ARG A O 1
ATOM 1605 N N . PRO A 1 221 ? -26.137 4.771 47.463 1.00 159.09 221 PRO A N 1
ATOM 1606 C CA . PRO A 1 221 ? -26.100 3.400 48.015 1.00 168.29 221 PRO A CA 1
ATOM 1607 C C . PRO A 1 221 ? -25.462 2.309 47.164 1.00 206.00 221 PRO A C 1
ATOM 1608 O O . PRO A 1 221 ? -24.841 2.605 46.214 1.00 222.19 221 PRO A O 1
ATOM 1612 N N . GLN A 1 222 ? -25.455 1.088 47.681 1.00 212.82 222 GLN A N 1
ATOM 1613 C CA . GLN A 1 222 ? -24.866 -0.115 47.091 1.00 217.69 222 GLN A CA 1
ATOM 1614 C C . GLN A 1 222 ? -26.047 -0.984 46.663 1.00 210.40 222 GLN A C 1
ATOM 1615 O O . GLN A 1 222 ? -26.844 -1.356 47.525 1.00 214.44 222 GLN A O 1
ATOM 1621 N N . MET A 1 223 ? -26.185 -1.350 45.399 1.00 165.93 223 MET A N 1
ATOM 1622 C CA . MET A 1 223 ? -27.392 -2.106 45.085 1.00 133.44 223 MET A CA 1
ATOM 1623 C C . MET A 1 223 ? -27.065 -3.338 44.272 1.00 113.18 223 MET A C 1
ATOM 1624 O O . MET A 1 223 ? -26.071 -3.395 43.548 1.00 114.18 223 MET A O 1
ATOM 1629 N N . SER A 1 224 ? -27.977 -4.304 44.363 1.00 105.67 224 SER A N 1
ATOM 1630 C CA . SER A 1 224 ? -27.740 -5.600 43.748 1.00 106.02 224 SER A CA 1
ATOM 1631 C C . SER A 1 224 ? -28.925 -6.486 43.529 1.00 105.37 224 SER A C 1
ATOM 1632 O O . SER A 1 224 ? -29.494 -6.983 44.499 1.00 112.07 224 SER A O 1
ATOM 1635 N N . THR A 1 225 ? -29.154 -6.859 42.303 1.00 100.08 225 THR A N 1
ATOM 1636 C CA . THR A 1 225 ? -30.210 -7.814 42.121 1.00 98.81 225 THR A CA 1
ATOM 1637 C C . THR A 1 225 ? -29.657 -9.157 42.548 1.00 98.01 225 THR A C 1
ATOM 1638 O O . THR A 1 225 ? -28.541 -9.538 42.190 1.00 96.73 225 THR A O 1
ATOM 1642 N N . VAL A 1 226 ? -30.451 -9.846 43.360 1.00 97.90 226 VAL A N 1
ATOM 1643 C CA . VAL A 1 226 ? -30.094 -11.096 44.007 1.00 97.25 226 VAL A CA 1
ATOM 1644 C C . VAL A 1 226 ? -30.977 -12.209 43.478 1.00 95.57 226 VAL A C 1
ATOM 1645 O O . VAL A 1 226 ? -32.188 -12.042 43.330 1.00 95.83 226 VAL A O 1
ATOM 1649 N N . ARG A 1 227 ? -30.372 -13.365 43.268 1.00 94.01 227 ARG A N 1
ATOM 1650 C CA . ARG A 1 227 ? -31.039 -14.453 42.588 1.00 94.84 227 ARG A CA 1
ATOM 1651 C C . ARG A 1 227 ? -32.093 -15.134 43.432 1.00 97.50 227 ARG A C 1
ATOM 1652 O O . ARG A 1 227 ? -32.005 -15.152 44.657 1.00 94.35 227 ARG A O 1
ATOM 1660 N N . PRO A 1 228 ? -33.133 -15.672 42.792 1.00 105.34 228 PRO A N 1
ATOM 1661 C CA . PRO A 1 228 ? -34.186 -16.314 43.575 1.00 109.12 228 PRO A CA 1
ATOM 1662 C C . PRO A 1 228 ? -33.793 -17.741 43.918 1.00 100.18 228 PRO A C 1
ATOM 1663 O O . PRO A 1 228 ? -33.581 -18.566 43.030 1.00 89.77 228 PRO A O 1
ATOM 1667 N N . GLY A 1 229 ? -33.730 -18.036 45.204 1.00 113.01 229 GLY A N 1
ATOM 1668 C CA . GLY A 1 229 ? -33.482 -19.371 45.704 1.00 116.28 229 GLY A CA 1
ATOM 1669 C C . GLY A 1 229 ? -32.177 -19.533 46.443 1.00 113.43 229 GLY A C 1
ATOM 1670 O O . GLY A 1 229 ? -31.976 -20.564 47.091 1.00 98.31 229 GLY A O 1
ATOM 1671 N N . VAL A 1 230 ? -31.297 -18.537 46.395 1.00 124.41 230 VAL A N 1
ATOM 1672 C CA . VAL A 1 230 ? -29.995 -18.705 47.020 1.00 126.17 230 VAL A CA 1
ATOM 1673 C C . VAL A 1 230 ? -30.085 -18.602 48.524 1.00 128.76 230 VAL A C 1
ATOM 1674 O O . VAL A 1 230 ? -29.479 -19.396 49.249 1.00 136.79 230 VAL A O 1
ATOM 1678 N N . MET A 1 231 ? -30.850 -17.655 49.022 1.00 124.82 231 MET A N 1
ATOM 1679 C CA . MET A 1 231 ? -31.004 -17.543 50.452 1.00 129.86 231 MET A CA 1
ATOM 1680 C C . MET A 1 231 ? -32.199 -18.389 50.855 1.00 138.49 231 MET A C 1
ATOM 1681 O O . MET A 1 231 ? -32.739 -19.160 50.058 1.00 135.83 231 MET A O 1
ATOM 1686 N N . ASP A 1 232 ? -32.616 -18.266 52.105 1.00 142.84 232 ASP A N 1
ATOM 1687 C CA . ASP A 1 232 ? -33.826 -18.922 52.540 1.00 142.82 232 ASP A CA 1
ATOM 1688 C C . ASP A 1 232 ? -34.595 -17.964 53.431 1.00 139.66 232 ASP A C 1
ATOM 1689 O O . ASP A 1 232 ? -34.117 -16.895 53.813 1.00 132.81 232 ASP A O 1
ATOM 1694 N N . LYS A 1 233 ? -35.776 -18.422 53.803 1.00 147.14 233 LYS A N 1
ATOM 1695 C CA . LYS A 1 233 ? -36.785 -17.680 54.533 1.00 148.14 233 LYS A CA 1
ATOM 1696 C C . LYS A 1 233 ? -36.257 -17.316 55.913 1.00 136.90 233 LYS A C 1
ATOM 1697 O O . LYS A 1 233 ? -35.353 -17.954 56.452 1.00 135.32 233 LYS A O 1
ATOM 1703 N N . ALA A 1 234 ? -36.833 -16.276 56.480 1.00 127.31 234 ALA A N 1
ATOM 1704 C CA . ALA A 1 234 ? -36.465 -15.795 57.794 1.00 128.75 234 ALA A CA 1
ATOM 1705 C C . ALA A 1 234 ? -37.579 -16.249 58.721 1.00 128.37 234 ALA A C 1
ATOM 1706 O O . ALA A 1 234 ? -38.506 -16.943 58.305 1.00 125.87 234 ALA A O 1
ATOM 1708 N N . ALA A 1 235 ? -37.505 -15.880 59.985 1.00 122.89 235 ALA A N 1
ATOM 1709 C CA . ALA A 1 235 ? -38.597 -16.232 60.875 1.00 163.00 235 ALA A CA 1
ATOM 1710 C C . ALA A 1 235 ? -39.815 -15.351 60.713 1.00 169.49 235 ALA A C 1
ATOM 1711 O O . ALA A 1 235 ? -39.713 -14.126 60.580 1.00 181.14 235 ALA A O 1
ATOM 1713 N N . TYR A 1 236 ? -40.988 -16.003 60.716 1.00 217.28 236 TYR A N 1
ATOM 1714 C CA . TYR A 1 236 ? -42.204 -15.294 60.394 1.00 224.34 236 TYR A CA 1
ATOM 1715 C C . TYR A 1 236 ? -43.102 -15.340 61.605 1.00 223.27 236 TYR A C 1
ATOM 1716 O O . TYR A 1 236 ? -43.118 -16.303 62.388 1.00 224.56 236 TYR A O 1
ATOM 1725 N N . ASP A 1 237 ? -43.744 -14.253 61.757 1.00 218.59 237 ASP A N 1
ATOM 1726 C CA . ASP A 1 237 ? -44.700 -13.722 62.685 1.00 205.56 237 ASP A CA 1
ATOM 1727 C C . ASP A 1 237 ? -44.185 -13.595 64.108 1.00 204.13 237 ASP A C 1
ATOM 1728 O O . ASP A 1 237 ? -44.720 -14.222 65.020 1.00 212.60 237 ASP A O 1
ATOM 1733 N N . PRO A 1 238 ? -43.130 -12.827 64.346 1.00 189.92 238 PRO A N 1
ATOM 1734 C CA . PRO A 1 238 ? -42.812 -12.309 65.674 1.00 187.51 238 PRO A CA 1
ATOM 1735 C C . PRO A 1 238 ? -43.657 -11.109 65.934 1.00 177.21 238 PRO A C 1
ATOM 1736 O O . PRO A 1 238 ? -43.916 -10.700 67.061 1.00 169.50 238 PRO A O 1
ATOM 1740 N N . SER A 1 239 ? -44.258 -10.717 64.866 1.00 169.63 239 SER A N 1
ATOM 1741 C CA . SER A 1 239 ? -45.027 -9.566 64.722 1.00 160.97 239 SER A CA 1
ATOM 1742 C C . SER A 1 239 ? -44.366 -8.408 65.462 1.00 173.00 239 SER A C 1
ATOM 1743 O O . SER A 1 239 ? -44.996 -7.785 66.333 1.00 177.69 239 SER A O 1
ATOM 1746 N N . GLN A 1 240 ? -42.968 -8.264 65.237 1.00 174.99 240 GLN A N 1
ATOM 1747 C CA . GLN A 1 240 ? -42.223 -7.252 66.008 1.00 176.74 240 GLN A CA 1
ATOM 1748 C C . GLN A 1 240 ? -42.985 -6.029 65.913 1.00 185.23 240 GLN A C 1
ATOM 1749 O O . GLN A 1 240 ? -43.878 -5.823 66.744 1.00 194.69 240 GLN A O 1
ATOM 1755 N N . LYS A 1 241 ? -42.413 -5.030 65.347 1.00 187.79 241 LYS A N 1
ATOM 1756 C CA . LYS A 1 241 ? -43.247 -3.865 65.301 1.00 199.00 241 LYS A CA 1
ATOM 1757 C C . LYS A 1 241 ? -43.705 -3.532 63.886 1.00 204.04 241 LYS A C 1
ATOM 1758 O O . LYS A 1 241 ? -43.921 -4.450 63.075 1.00 205.33 241 LYS A O 1
ATOM 1764 N N . GLY A 1 242 ? -43.510 -2.273 63.558 1.00 203.35 242 GLY A N 1
ATOM 1765 C CA . GLY A 1 242 ? -43.588 -1.510 62.352 1.00 197.08 242 GLY A CA 1
ATOM 1766 C C . GLY A 1 242 ? -43.450 -0.001 62.512 1.00 198.53 242 GLY A C 1
ATOM 1767 O O . GLY A 1 242 ? -43.965 0.562 63.484 1.00 209.16 242 GLY A O 1
ATOM 1768 N N . GLU A 1 243 ? -42.892 0.689 61.523 1.00 182.73 243 GLU A N 1
ATOM 1769 C CA . GLU A 1 243 ? -42.846 2.154 61.546 1.00 179.92 243 GLU A CA 1
ATOM 1770 C C . GLU A 1 243 ? -43.232 2.342 60.080 1.00 179.21 243 GLU A C 1
ATOM 1771 O O . GLU A 1 243 ? -42.355 2.508 59.229 1.00 182.11 243 GLU A O 1
ATOM 1777 N N . VAL A 1 244 ? -44.523 2.345 59.779 1.00 176.16 244 VAL A N 1
ATOM 1778 C CA . VAL A 1 244 ? -44.961 2.564 58.398 1.00 174.07 244 VAL A CA 1
ATOM 1779 C C . VAL A 1 244 ? -44.786 4.034 58.014 1.00 189.82 244 VAL A C 1
ATOM 1780 O O . VAL A 1 244 ? -45.470 4.912 58.551 1.00 190.37 244 VAL A O 1
ATOM 1784 N N . ILE A 1 245 ? -43.872 4.310 57.085 1.00 204.27 245 ILE A N 1
ATOM 1785 C CA . ILE A 1 245 ? -43.527 5.681 56.720 1.00 204.18 245 ILE A CA 1
ATOM 1786 C C . ILE A 1 245 ? -44.139 6.019 55.377 1.00 195.71 245 ILE A C 1
ATOM 1787 O O . ILE A 1 245 ? -44.350 5.161 54.511 1.00 191.62 245 ILE A O 1
ATOM 1792 N N . LYS A 1 246 ? -44.426 7.294 55.205 1.00 185.63 246 LYS A N 1
ATOM 1793 C CA . LYS A 1 246 ? -45.106 7.787 54.030 1.00 174.92 246 LYS A CA 1
ATOM 1794 C C . LYS A 1 246 ? -44.153 8.414 53.020 1.00 172.02 246 LYS A C 1
ATOM 1795 O O . LYS A 1 246 ? -43.184 9.090 53.387 1.00 171.10 246 LYS A O 1
ATOM 1801 N N . LEU A 1 247 ? -44.446 8.162 51.750 1.00 168.28 247 LEU A N 1
ATOM 1802 C CA . LEU A 1 247 ? -43.921 8.908 50.615 1.00 159.92 247 LEU A CA 1
ATOM 1803 C C . LEU A 1 247 ? -45.097 9.528 49.870 1.00 155.99 247 LEU A C 1
ATOM 1804 O O . LEU A 1 247 ? -46.262 9.239 50.150 1.00 159.12 247 LEU A O 1
ATOM 1809 N N . ASP A 1 248 ? -44.784 10.380 48.901 1.00 152.08 248 ASP A N 1
ATOM 1810 C CA . ASP A 1 248 ? -45.782 11.265 48.314 1.00 155.16 248 ASP A CA 1
ATOM 1811 C C . ASP A 1 248 ? -46.635 10.720 47.160 1.00 145.38 248 ASP A C 1
ATOM 1812 O O . ASP A 1 248 ? -47.819 11.052 47.095 1.00 145.07 248 ASP A O 1
ATOM 1817 N N . ALA A 1 249 ? -46.104 9.912 46.253 1.00 140.54 249 ALA A N 1
ATOM 1818 C CA . ALA A 1 249 ? -46.826 9.438 45.053 1.00 140.94 249 ALA A CA 1
ATOM 1819 C C . ALA A 1 249 ? -47.399 10.569 44.188 1.00 153.01 249 ALA A C 1
ATOM 1820 O O . ALA A 1 249 ? -48.541 10.506 43.720 1.00 153.49 249 ALA A O 1
ATOM 1822 N N . THR A 1 250 ? -46.574 11.607 43.974 1.00 158.34 250 THR A N 1
ATOM 1823 C CA . THR A 1 250 ? -46.955 12.849 43.280 1.00 159.35 250 THR A CA 1
ATOM 1824 C C . THR A 1 250 ? -46.826 12.742 41.759 1.00 162.80 250 THR A C 1
ATOM 1825 O O . THR A 1 250 ? -45.878 13.229 41.141 1.00 165.57 250 THR A O 1
ATOM 1829 N N . PHE A 1 251 ? -47.712 11.973 41.170 1.00 159.48 251 PHE A N 1
ATOM 1830 C CA . PHE A 1 251 ? -47.703 11.875 39.724 1.00 161.20 251 PHE A CA 1
ATOM 1831 C C . PHE A 1 251 ? -48.071 13.159 38.983 1.00 170.65 251 PHE A C 1
ATOM 1832 O O . PHE A 1 251 ? -48.646 14.102 39.524 1.00 177.39 251 PHE A O 1
ATOM 1840 N N . ASN A 1 252 ? -47.629 13.182 37.728 1.00 169.79 252 ASN A N 1
ATOM 1841 C CA . ASN A 1 252 ? -47.710 14.198 36.685 1.00 168.41 252 ASN A CA 1
ATOM 1842 C C . ASN A 1 252 ? -48.601 13.828 35.522 1.00 162.92 252 ASN A C 1
ATOM 1843 O O . ASN A 1 252 ? -49.290 12.815 35.497 1.00 161.17 252 ASN A O 1
ATOM 1848 N N . GLU A 1 253 ? -48.685 14.865 34.709 1.00 158.80 253 GLU A N 1
ATOM 1849 C CA . GLU A 1 253 ? -49.433 14.966 33.469 1.00 155.31 253 GLU A CA 1
ATOM 1850 C C . GLU A 1 253 ? -48.741 14.305 32.279 1.00 157.72 253 GLU A C 1
ATOM 1851 O O . GLU A 1 253 ? -48.547 14.893 31.219 1.00 157.66 253 GLU A O 1
ATOM 1857 N N . GLY A 1 254 ? -48.460 13.032 32.459 1.00 166.26 254 GLY A N 1
ATOM 1858 C CA . GLY A 1 254 ? -47.765 12.178 31.528 1.00 129.01 254 GLY A CA 1
ATOM 1859 C C . GLY A 1 254 ? -46.305 12.050 31.875 1.00 141.13 254 GLY A C 1
ATOM 1860 O O . GLY A 1 254 ? -45.405 12.430 31.118 1.00 127.46 254 GLY A O 1
ATOM 1861 N N . ASP A 1 255 ? -46.098 11.637 33.121 1.00 141.17 255 ASP A N 1
ATOM 1862 C CA . ASP A 1 255 ? -44.794 11.363 33.704 1.00 148.73 255 ASP A CA 1
ATOM 1863 C C . ASP A 1 255 ? -44.661 9.859 33.879 1.00 145.70 255 ASP A C 1
ATOM 1864 O O . ASP A 1 255 ? -44.180 9.384 34.905 1.00 148.66 255 ASP A O 1
ATOM 1869 N N . ILE A 1 256 ? -45.222 9.102 32.949 1.00 144.40 256 ILE A N 1
ATOM 1870 C CA . ILE A 1 256 ? -45.072 7.656 32.901 1.00 138.02 256 ILE A CA 1
ATOM 1871 C C . ILE A 1 256 ? -45.414 7.155 31.503 1.00 133.20 256 ILE A C 1
ATOM 1872 O O . ILE A 1 256 ? -46.562 6.786 31.243 1.00 139.36 256 ILE A O 1
ATOM 1877 N N . ARG A 1 257 ? -44.445 7.079 30.604 1.00 124.65 257 ARG A N 1
ATOM 1878 C CA . ARG A 1 257 ? -44.743 6.836 29.199 1.00 122.45 257 ARG A CA 1
ATOM 1879 C C . ARG A 1 257 ? -45.012 5.375 28.890 1.00 115.08 257 ARG A C 1
ATOM 1880 O O . ARG A 1 257 ? -45.448 5.065 27.778 1.00 116.32 257 ARG A O 1
ATOM 1888 N N . THR A 1 258 ? -44.756 4.471 29.817 1.00 113.69 258 THR A N 1
ATOM 1889 C CA . THR A 1 258 ? -45.026 3.064 29.585 1.00 111.74 258 THR A CA 1
ATOM 1890 C C . THR A 1 258 ? -46.450 2.830 30.079 1.00 112.70 258 THR A C 1
ATOM 1891 O O . THR A 1 258 ? -46.777 3.146 31.224 1.00 113.79 258 THR A O 1
ATOM 1895 N N . LYS A 1 259 ? -47.299 2.321 29.192 1.00 112.51 259 LYS A N 1
ATOM 1896 C CA . LYS A 1 259 ? -48.720 2.082 29.426 1.00 113.58 259 LYS A CA 1
ATOM 1897 C C . LYS A 1 259 ? -49.098 0.688 28.938 1.00 111.91 259 LYS A C 1
ATOM 1898 O O . LYS A 1 259 ? -48.749 0.311 27.818 1.00 110.84 259 LYS A O 1
ATOM 1904 N N . VAL A 1 260 ? -49.819 -0.064 29.765 1.00 111.83 260 VAL A N 1
ATOM 1905 C CA . VAL A 1 260 ? -50.027 -1.499 29.584 1.00 110.31 260 VAL A CA 1
ATOM 1906 C C . VAL A 1 260 ? -51.397 -1.791 28.997 1.00 111.61 260 VAL A C 1
ATOM 1907 O O . VAL A 1 260 ? -52.418 -1.338 29.519 1.00 113.47 260 VAL A O 1
ATOM 1911 N N . LEU A 1 261 ? -51.423 -2.577 27.923 1.00 110.70 261 LEU A N 1
ATOM 1912 C CA . LEU A 1 261 ? -52.687 -2.981 27.325 1.00 111.89 261 LEU A CA 1
ATOM 1913 C C . LEU A 1 261 ? -53.210 -4.271 27.935 1.00 111.96 261 LEU A C 1
ATOM 1914 O O . LEU A 1 261 ? -54.317 -4.305 28.476 1.00 126.89 261 LEU A O 1
ATOM 1919 N N . GLU A 1 262 ? -52.419 -5.329 27.889 1.00 109.02 262 GLU A N 1
ATOM 1920 C CA . GLU A 1 262 ? -52.885 -6.609 28.383 1.00 115.62 262 GLU A CA 1
ATOM 1921 C C . GLU A 1 262 ? -51.753 -7.306 29.111 1.00 120.37 262 GLU A C 1
ATOM 1922 O O . GLU A 1 262 ? -50.581 -7.120 28.784 1.00 119.98 262 GLU A O 1
ATOM 1928 N N . ILE A 1 263 ? -52.114 -8.128 30.086 1.00 116.13 263 ILE A N 1
ATOM 1929 C CA . ILE A 1 263 ? -51.168 -9.042 30.696 1.00 112.22 263 ILE A CA 1
ATOM 1930 C C . ILE A 1 263 ? -51.681 -10.442 30.432 1.00 113.61 263 ILE A C 1
ATOM 1931 O O . ILE A 1 263 ? -52.885 -10.705 30.505 1.00 128.51 263 ILE A O 1
ATOM 1936 N N . VAL A 1 264 ? -50.767 -11.331 30.109 1.00 105.62 264 VAL A N 1
ATOM 1937 C CA . VAL A 1 264 ? -51.088 -12.699 29.760 1.00 100.49 264 VAL A CA 1
ATOM 1938 C C . VAL A 1 264 ? -50.325 -13.626 30.681 1.00 102.17 264 VAL A C 1
ATOM 1939 O O . VAL A 1 264 ? -49.216 -13.328 31.131 1.00 103.42 264 VAL A O 1
ATOM 1943 N N . LYS A 1 265 ? -50.954 -14.751 30.970 1.00 104.94 265 LYS A N 1
ATOM 1944 C CA . LYS A 1 265 ? -50.378 -15.837 31.737 1.00 110.60 265 LYS A CA 1
ATOM 1945 C C . LYS A 1 265 ? -50.572 -17.067 30.879 1.00 122.18 265 LYS A C 1
ATOM 1946 O O . LYS A 1 265 ? -51.698 -17.544 30.721 1.00 126.12 265 LYS A O 1
ATOM 1952 N N . THR A 1 266 ? -49.486 -17.555 30.304 1.00 125.03 266 THR A N 1
ATOM 1953 C CA . THR A 1 266 ? -49.519 -18.722 29.444 1.00 129.65 266 THR A CA 1
ATOM 1954 C C . THR A 1 266 ? -49.126 -19.953 30.252 1.00 134.66 266 THR A C 1
ATOM 1955 O O . THR A 1 266 ? -48.497 -19.863 31.306 1.00 141.93 266 THR A O 1
ATOM 1959 N N . THR A 1 267 ? -49.470 -21.112 29.707 1.00 136.16 267 THR A N 1
ATOM 1960 C CA . THR A 1 267 ? -49.044 -22.430 30.167 1.00 141.56 267 THR A CA 1
ATOM 1961 C C . THR A 1 267 ? -48.319 -23.024 28.978 1.00 151.55 267 THR A C 1
ATOM 1962 O O . THR A 1 267 ? -48.896 -23.657 28.093 1.00 151.80 267 THR A O 1
ATOM 1966 N N . THR A 1 268 ? -47.019 -22.805 29.011 1.00 154.18 268 THR A N 1
ATOM 1967 C CA . THR A 1 268 ? -46.030 -23.357 28.106 1.00 153.73 268 THR A CA 1
ATOM 1968 C C . THR A 1 268 ? -45.832 -24.838 28.361 1.00 165.09 268 THR A C 1
ATOM 1969 O O . THR A 1 268 ? -45.211 -25.235 29.346 1.00 177.66 268 THR A O 1
ATOM 1973 N N . ASP A 1 269 ? -46.440 -25.667 27.512 1.00 172.89 269 ASP A N 1
ATOM 1974 C CA . ASP A 1 269 ? -46.238 -27.107 27.579 1.00 175.97 269 ASP A CA 1
ATOM 1975 C C . ASP A 1 269 ? -45.306 -27.649 26.510 1.00 170.54 269 ASP A C 1
ATOM 1976 O O . ASP A 1 269 ? -44.700 -28.703 26.723 1.00 175.52 269 ASP A O 1
ATOM 1981 N N . ASN A 1 270 ? -45.161 -26.990 25.366 1.00 162.71 270 ASN A N 1
ATOM 1982 C CA . ASN A 1 270 ? -44.206 -27.494 24.391 1.00 156.61 270 ASN A CA 1
ATOM 1983 C C . ASN A 1 270 ? -42.790 -27.077 24.754 1.00 147.42 270 ASN A C 1
ATOM 1984 O O . ASN A 1 270 ? -42.540 -25.890 24.972 1.00 156.84 270 ASN A O 1
ATOM 1989 N N . ILE A 1 271 ? -41.860 -28.032 24.848 1.00 132.45 271 ILE A N 1
ATOM 1990 C CA . ILE A 1 271 ? -40.537 -27.577 25.255 1.00 123.60 271 ILE A CA 1
ATOM 1991 C C . ILE A 1 271 ? -39.556 -28.628 24.709 1.00 131.72 271 ILE A C 1
ATOM 1992 O O . ILE A 1 271 ? -39.754 -29.826 24.933 1.00 133.24 271 ILE A O 1
ATOM 1997 N N . SER A 1 272 ? -38.542 -28.222 23.947 1.00 138.17 272 SER A N 1
ATOM 1998 C CA . SER A 1 272 ? -37.598 -29.147 23.301 1.00 135.05 272 SER A CA 1
ATOM 1999 C C . SER A 1 272 ? -36.532 -29.679 24.261 1.00 123.79 272 SER A C 1
ATOM 2000 O O . SER A 1 272 ? -36.027 -28.946 25.115 1.00 123.92 272 SER A O 1
ATOM 2003 N N . ILE A 1 273 ? -36.151 -30.949 24.077 1.00 98.06 273 ILE A N 1
ATOM 2004 C CA . ILE A 1 273 ? -35.207 -31.614 24.968 1.00 84.59 273 ILE A CA 1
ATOM 2005 C C . ILE A 1 273 ? -33.870 -30.918 24.869 1.00 88.21 273 ILE A C 1
ATOM 2006 O O . ILE A 1 273 ? -33.052 -30.999 25.787 1.00 87.49 273 ILE A O 1
ATOM 2011 N N . SER A 1 274 ? -33.651 -30.187 23.789 1.00 88.68 274 SER A N 1
ATOM 2012 C CA . SER A 1 274 ? -32.422 -29.455 23.589 1.00 85.14 274 SER A CA 1
ATOM 2013 C C . SER A 1 274 ? -32.482 -28.091 24.252 1.00 91.65 274 SER A C 1
ATOM 2014 O O . SER A 1 274 ? -31.438 -27.545 24.613 1.00 98.24 274 SER A O 1
ATOM 2017 N N . ASP A 1 275 ? -33.676 -27.530 24.446 1.00 99.03 275 ASP A N 1
ATOM 2018 C CA . ASP A 1 275 ? -33.775 -26.189 25.010 1.00 113.13 275 ASP A CA 1
ATOM 2019 C C . ASP A 1 275 ? -33.948 -26.216 26.517 1.00 116.45 275 ASP A C 1
ATOM 2020 O O . ASP A 1 275 ? -33.732 -25.194 27.173 1.00 125.99 275 ASP A O 1
ATOM 2025 N N . ALA A 1 276 ? -34.339 -27.360 27.061 1.00 110.09 276 ALA A N 1
ATOM 2026 C CA . ALA A 1 276 ? -34.729 -27.504 28.453 1.00 103.43 276 ALA A CA 1
ATOM 2027 C C . ALA A 1 276 ? -33.575 -27.174 29.391 1.00 87.57 276 ALA A C 1
ATOM 2028 O O . ALA A 1 276 ? -32.412 -27.118 28.993 1.00 82.99 276 ALA A O 1
ATOM 2030 N N . ASP A 1 277 ? -33.921 -26.895 30.642 1.00 82.53 277 ASP A N 1
ATOM 2031 C CA . ASP A 1 277 ? -32.945 -26.740 31.708 1.00 83.56 277 ASP A CA 1
ATOM 2032 C C . ASP A 1 277 ? -32.971 -27.895 32.696 1.00 75.12 277 ASP A C 1
ATOM 2033 O O . ASP A 1 277 ? -32.059 -27.998 33.517 1.00 75.06 277 ASP A O 1
ATOM 2038 N N . PHE A 1 278 ? -33.995 -28.743 32.657 1.00 75.18 278 PHE A N 1
ATOM 2039 C CA . PHE A 1 278 ? -34.091 -29.916 33.514 1.00 75.84 278 PHE A CA 1
ATOM 2040 C C . PHE A 1 278 ? -34.713 -31.061 32.743 1.00 95.00 278 PHE A C 1
ATOM 2041 O O . PHE A 1 278 ? -35.735 -30.879 32.085 1.00 95.35 278 PHE A O 1
ATOM 2049 N N . ILE A 1 279 ? -34.094 -32.235 32.820 1.00 100.94 279 ILE A N 1
ATOM 2050 C CA . ILE A 1 279 ? -34.477 -33.377 32.003 1.00 73.07 279 ILE A CA 1
ATOM 2051 C C . ILE A 1 279 ? -34.656 -34.610 32.867 1.00 73.11 279 ILE A C 1
ATOM 2052 O O . ILE A 1 279 ? -33.854 -34.871 33.766 1.00 73.05 279 ILE A O 1
ATOM 2057 N N . VAL A 1 280 ? -35.728 -35.344 32.622 1.00 73.35 280 VAL A N 1
ATOM 2058 C CA . VAL A 1 280 ? -35.973 -36.622 33.261 1.00 73.38 280 VAL A CA 1
ATOM 2059 C C . VAL A 1 280 ? -36.005 -37.655 32.155 1.00 73.97 280 VAL A C 1
ATOM 2060 O O . VAL A 1 280 ? -36.974 -37.716 31.394 1.00 73.14 280 VAL A O 1
ATOM 2064 N N . SER A 1 281 ? -34.955 -38.457 32.049 1.00 81.13 281 SER A N 1
ATOM 2065 C CA . SER A 1 281 ? -34.837 -39.428 30.974 1.00 91.41 281 SER A CA 1
ATOM 2066 C C . SER A 1 281 ? -35.154 -40.825 31.471 1.00 70.89 281 SER A C 1
ATOM 2067 O O . SER A 1 281 ? -34.803 -41.186 32.592 1.00 71.14 281 SER A O 1
ATOM 2070 N N . GLY A 1 282 ? -35.808 -41.604 30.641 1.00 70.75 282 GLY A N 1
ATOM 2071 C CA . GLY A 1 282 ? -36.227 -42.937 31.029 1.00 75.43 282 GLY A CA 1
ATOM 2072 C C . GLY A 1 282 ? -35.866 -43.981 30.002 1.00 73.96 282 GLY A C 1
ATOM 2073 O O . GLY A 1 282 ? -36.072 -43.788 28.813 1.00 69.78 282 GLY A O 1
ATOM 2074 N N . GLY A 1 283 ? -35.347 -45.103 30.480 1.00 80.68 283 GLY A N 1
ATOM 2075 C CA . GLY A 1 283 ? -35.003 -46.195 29.597 1.00 88.01 283 GLY A CA 1
ATOM 2076 C C . GLY A 1 283 ? -35.808 -47.450 29.836 1.00 92.08 283 GLY A C 1
ATOM 2077 O O . GLY A 1 283 ? -36.893 -47.394 30.410 1.00 99.68 283 GLY A O 1
ATOM 2078 N N . MET A 1 284 ? -35.259 -48.592 29.432 1.00 87.01 284 MET A N 1
ATOM 2079 C CA . MET A 1 284 ? -35.936 -49.883 29.452 1.00 69.24 284 MET A CA 1
ATOM 2080 C C . MET A 1 284 ? -36.273 -50.348 30.857 1.00 70.06 284 MET A C 1
ATOM 2081 O O . MET A 1 284 ? -36.933 -51.372 31.035 1.00 70.77 284 MET A O 1
ATOM 2086 N N . GLY A 1 285 ? -35.855 -49.596 31.858 1.00 70.31 285 GLY A N 1
ATOM 2087 C CA . GLY A 1 285 ? -36.255 -49.874 33.221 1.00 79.42 285 GLY A CA 1
ATOM 2088 C C . GLY A 1 285 ? -37.677 -49.497 33.576 1.00 74.90 285 GLY A C 1
ATOM 2089 O O . GLY A 1 285 ? -38.055 -49.516 34.747 1.00 83.20 285 GLY A O 1
ATOM 2090 N N . LEU A 1 286 ? -38.484 -49.166 32.581 1.00 72.49 286 LEU A N 1
ATOM 2091 C CA . LEU A 1 286 ? -39.893 -48.895 32.806 1.00 88.95 286 LEU A CA 1
ATOM 2092 C C . LEU A 1 286 ? -40.791 -50.092 32.552 1.00 98.80 286 LEU A C 1
ATOM 2093 O O . LEU A 1 286 ? -41.873 -50.166 33.135 1.00 98.32 286 LEU A O 1
ATOM 2098 N N . GLY A 1 287 ? -40.398 -51.013 31.682 1.00 102.27 287 GLY A N 1
ATOM 2099 C CA . GLY A 1 287 ? -41.213 -52.185 31.438 1.00 102.72 287 GLY A CA 1
ATOM 2100 C C . GLY A 1 287 ? -42.442 -51.858 30.627 1.00 109.71 287 GLY A C 1
ATOM 2101 O O . GLY A 1 287 ? -42.694 -52.481 29.594 1.00 109.62 287 GLY A O 1
ATOM 2102 N N . LYS A 1 288 ? -43.217 -50.903 31.087 1.00 128.63 288 LYS A N 1
ATOM 2103 C CA . LYS A 1 288 ? -44.397 -50.458 30.368 1.00 137.26 288 LYS A CA 1
ATOM 2104 C C . LYS A 1 288 ? -44.201 -49.035 29.838 1.00 129.11 288 LYS A C 1
ATOM 2105 O O . LYS A 1 288 ? -43.518 -48.216 30.457 1.00 132.01 288 LYS A O 1
ATOM 2111 N N . PRO A 1 289 ? -44.846 -48.708 28.716 1.00 103.92 289 PRO A N 1
ATOM 2112 C CA . PRO A 1 289 ? -44.742 -47.358 28.136 1.00 96.91 289 PRO A CA 1
ATOM 2113 C C . PRO A 1 289 ? -45.298 -46.253 28.996 1.00 92.47 289 PRO A C 1
ATOM 2114 O O . PRO A 1 289 ? -45.133 -45.081 28.655 1.00 77.47 289 PRO A O 1
ATOM 2118 N N . GLU A 1 290 ? -46.009 -46.594 30.044 1.00 91.69 290 GLU A N 1
ATOM 2119 C CA . GLU A 1 290 ? -46.777 -45.700 30.887 1.00 104.65 290 GLU A CA 1
ATOM 2120 C C . GLU A 1 290 ? -45.944 -45.090 31.998 1.00 97.09 290 GLU A C 1
ATOM 2121 O O . GLU A 1 290 ? -46.442 -44.277 32.777 1.00 96.02 290 GLU A O 1
ATOM 2127 N N . GLY A 1 291 ? -44.670 -45.438 32.025 1.00 94.75 291 GLY A N 1
ATOM 2128 C CA . GLY A 1 291 ? -43.748 -45.009 33.055 1.00 97.51 291 GLY A CA 1
ATOM 2129 C C . GLY A 1 291 ? -43.484 -43.531 32.969 1.00 100.18 291 GLY A C 1
ATOM 2130 O O . GLY A 1 291 ? -43.400 -42.841 33.987 1.00 95.07 291 GLY A O 1
ATOM 2131 N N . PHE A 1 292 ? -43.507 -43.015 31.750 1.00 96.99 292 PHE A N 1
ATOM 2132 C CA . PHE A 1 292 ? -43.220 -41.639 31.418 1.00 92.86 292 PHE A CA 1
ATOM 2133 C C . PHE A 1 292 ? -44.204 -40.727 32.080 1.00 94.37 292 PHE A C 1
ATOM 2134 O O . PHE A 1 292 ? -43.977 -39.527 32.126 1.00 89.77 292 PHE A O 1
ATOM 2142 N N . GLU A 1 293 ? -45.328 -41.260 32.519 1.00 95.54 293 GLU A N 1
ATOM 2143 C CA . GLU A 1 293 ? -46.247 -40.435 33.264 1.00 92.17 293 GLU A CA 1
ATOM 2144 C C . GLU A 1 293 ? -45.549 -40.068 34.553 1.00 98.80 293 GLU A C 1
ATOM 2145 O O . GLU A 1 293 ? -45.583 -38.916 34.980 1.00 97.66 293 GLU A O 1
ATOM 2151 N N . LEU A 1 294 ? -44.937 -41.058 35.205 1.00 106.00 294 LEU A N 1
ATOM 2152 C CA . LEU A 1 294 ? -44.232 -40.792 36.446 1.00 102.00 294 LEU A CA 1
ATOM 2153 C C . LEU A 1 294 ? -43.200 -39.708 36.216 1.00 97.46 294 LEU A C 1
ATOM 2154 O O . LEU A 1 294 ? -43.173 -38.681 36.897 1.00 99.02 294 LEU A O 1
ATOM 2159 N N . LEU A 1 295 ? -42.324 -39.938 35.238 1.00 94.98 295 LEU A N 1
ATOM 2160 C CA . LEU A 1 295 ? -41.301 -38.958 34.925 1.00 101.98 295 LEU A CA 1
ATOM 2161 C C . LEU A 1 295 ? -41.897 -37.643 34.455 1.00 111.17 295 LEU A C 1
ATOM 2162 O O . LEU A 1 295 ? -41.314 -36.573 34.673 1.00 108.49 295 LEU A O 1
ATOM 2167 N N . LYS A 1 296 ? -43.065 -37.702 33.822 1.00 109.01 296 LYS A N 1
ATOM 2168 C CA . LYS A 1 296 ? -43.777 -36.494 33.460 1.00 109.79 296 LYS A CA 1
ATOM 2169 C C . LYS A 1 296 ? -44.194 -35.739 34.707 1.00 112.43 296 LYS A C 1
ATOM 2170 O O . LYS A 1 296 ? -44.176 -34.504 34.736 1.00 122.59 296 LYS A O 1
ATOM 2176 N N . GLN A 1 297 ? -44.567 -36.474 35.755 1.00 108.16 297 GLN A N 1
ATOM 2177 C CA . GLN A 1 297 ? -44.851 -35.844 37.027 1.00 117.64 297 GLN A CA 1
ATOM 2178 C C . GLN A 1 297 ? -43.597 -35.204 37.577 1.00 124.15 297 GLN A C 1
ATOM 2179 O O . GLN A 1 297 ? -43.622 -34.069 38.063 1.00 130.95 297 GLN A O 1
ATOM 2185 N N . LEU A 1 298 ? -42.479 -35.931 37.493 1.00 120.38 298 LEU A N 1
ATOM 2186 C CA . LEU A 1 298 ? -41.209 -35.404 37.966 1.00 111.40 298 LEU A CA 1
ATOM 2187 C C . LEU A 1 298 ? -40.799 -34.172 37.193 1.00 98.50 298 LEU A C 1
ATOM 2188 O O . LEU A 1 298 ? -40.442 -33.146 37.776 1.00 109.89 298 LEU A O 1
ATOM 2193 N N . ALA A 1 299 ? -40.847 -34.256 35.869 1.00 78.98 299 ALA A N 1
ATOM 2194 C CA . ALA A 1 299 ? -40.421 -33.131 35.057 1.00 78.62 299 ALA A CA 1
ATOM 2195 C C . ALA A 1 299 ? -41.265 -31.888 35.284 1.00 104.79 299 ALA A C 1
ATOM 2196 O O . ALA A 1 299 ? -40.769 -30.768 35.130 1.00 107.84 299 ALA A O 1
ATOM 2198 N N . ASP A 1 300 ? -42.521 -32.059 35.696 1.00 101.20 300 ASP A N 1
ATOM 2199 C CA . ASP A 1 300 ? -43.410 -30.910 35.833 1.00 104.00 300 ASP A CA 1
ATOM 2200 C C . ASP A 1 300 ? -43.101 -30.069 37.059 1.00 99.93 300 ASP A C 1
ATOM 2201 O O . ASP A 1 300 ? -43.180 -28.840 37.001 1.00 106.04 300 ASP A O 1
ATOM 2206 N N . LYS A 1 301 ? -42.751 -30.692 38.176 1.00 90.53 301 LYS A N 1
ATOM 2207 C CA . LYS A 1 301 ? -42.360 -29.882 39.319 1.00 98.37 301 LYS A CA 1
ATOM 2208 C C . LYS A 1 301 ? -41.075 -29.111 39.065 1.00 98.51 301 LYS A C 1
ATOM 2209 O O . LYS A 1 301 ? -40.802 -28.132 39.768 1.00 108.19 301 LYS A O 1
ATOM 2215 N N . LEU A 1 302 ? -40.300 -29.516 38.063 1.00 87.18 302 LEU A N 1
ATOM 2216 C CA . LEU A 1 302 ? -39.042 -28.877 37.721 1.00 80.93 302 LEU A CA 1
ATOM 2217 C C . LEU A 1 302 ? -39.143 -27.964 36.517 1.00 81.09 302 LEU A C 1
ATOM 2218 O O . LEU A 1 302 ? -38.441 -26.954 36.460 1.00 81.88 302 LEU A O 1
ATOM 2223 N N . GLY A 1 303 ? -40.008 -28.283 35.568 1.00 82.96 303 GLY A N 1
ATOM 2224 C CA . GLY A 1 303 ? -40.144 -27.446 34.397 1.00 80.67 303 GLY A CA 1
ATOM 2225 C C . GLY A 1 303 ? -39.235 -27.850 33.262 1.00 85.78 303 GLY A C 1
ATOM 2226 O O . GLY A 1 303 ? -38.514 -27.018 32.711 1.00 90.93 303 GLY A O 1
ATOM 2227 N N . GLY A 1 304 ? -39.255 -29.132 32.911 1.00 89.29 304 GLY A N 1
ATOM 2228 C CA . GLY A 1 304 ? -38.461 -29.648 31.818 1.00 86.71 304 GLY A CA 1
ATOM 2229 C C . GLY A 1 304 ? -39.147 -30.821 31.160 1.00 76.87 304 GLY A C 1
ATOM 2230 O O . GLY A 1 304 ? -40.270 -31.174 31.510 1.00 77.73 304 GLY A O 1
ATOM 2231 N N . THR A 1 305 ? -38.463 -31.428 30.195 1.00 75.76 305 THR A N 1
ATOM 2232 C CA . THR A 1 305 ? -39.066 -32.437 29.341 1.00 80.13 305 THR A CA 1
ATOM 2233 C C . THR A 1 305 ? -38.556 -33.830 29.680 1.00 78.72 305 THR A C 1
ATOM 2234 O O . THR A 1 305 ? -37.605 -34.005 30.435 1.00 88.61 305 THR A O 1
ATOM 2238 N N . VAL A 1 306 ? -39.210 -34.829 29.101 1.00 74.61 306 VAL A N 1
ATOM 2239 C CA . VAL A 1 306 ? -38.837 -36.233 29.226 1.00 73.86 306 VAL A CA 1
ATOM 2240 C C . VAL A 1 306 ? -38.062 -36.678 27.990 1.00 100.71 306 VAL A C 1
ATOM 2241 O O . VAL A 1 306 ? -38.501 -36.436 26.859 1.00 103.16 306 VAL A O 1
ATOM 2245 N N . ALA A 1 307 ? -36.917 -37.326 28.195 1.00 98.09 307 ALA A N 1
ATOM 2246 C CA . ALA A 1 307 ? -36.110 -37.884 27.119 1.00 70.75 307 ALA A CA 1
ATOM 2247 C C . ALA A 1 307 ? -36.113 -39.399 27.195 1.00 70.32 307 ALA A C 1
ATOM 2248 O O . ALA A 1 307 ? -36.566 -39.992 28.167 1.00 88.94 307 ALA A O 1
ATOM 2250 N N . THR A 1 308 ? -35.586 -40.033 26.160 1.00 69.53 308 THR A N 1
ATOM 2251 C CA . THR A 1 308 ? -35.634 -41.482 26.081 1.00 78.35 308 THR A CA 1
ATOM 2252 C C . THR A 1 308 ? -34.309 -42.009 25.557 1.00 83.69 308 THR A C 1
ATOM 2253 O O . THR A 1 308 ? -33.492 -41.263 25.025 1.00 96.52 308 THR A O 1
ATOM 2257 N N . SER A 1 309 ? -34.088 -43.300 25.741 1.00 69.23 309 SER A N 1
ATOM 2258 C CA . SER A 1 309 ? -32.967 -44.001 25.146 1.00 68.22 309 SER A CA 1
ATOM 2259 C C . SER A 1 309 ? -33.476 -44.878 24.017 1.00 80.89 309 SER A C 1
ATOM 2260 O O . SER A 1 309 ? -34.678 -45.049 23.842 1.00 84.59 309 SER A O 1
ATOM 2263 N N . ARG A 1 310 ? -32.547 -45.475 23.272 1.00 87.20 310 ARG A N 1
ATOM 2264 C CA . ARG A 1 310 ? -32.945 -46.192 22.068 1.00 79.23 310 ARG A CA 1
ATOM 2265 C C . ARG A 1 310 ? -33.816 -47.382 22.389 1.00 66.13 310 ARG A C 1
ATOM 2266 O O . ARG A 1 310 ? -34.701 -47.729 21.606 1.00 66.58 310 ARG A O 1
ATOM 2274 N N . ALA A 1 311 ? -33.559 -48.035 23.515 1.00 66.07 311 ALA A N 1
ATOM 2275 C CA . ALA A 1 311 ? -34.297 -49.239 23.856 1.00 89.18 311 ALA A CA 1
ATOM 2276 C C . ALA A 1 311 ? -35.789 -49.011 23.805 1.00 77.65 311 ALA A C 1
ATOM 2277 O O . ALA A 1 311 ? -36.540 -49.865 23.326 1.00 67.91 311 ALA A O 1
ATOM 2279 N N . CYS A 1 312 ? -36.241 -47.856 24.273 1.00 74.55 312 CYS A N 1
ATOM 2280 C CA . CYS A 1 312 ? -37.672 -47.629 24.249 1.00 77.70 312 CYS A CA 1
ATOM 2281 C C . CYS A 1 312 ? -38.160 -47.307 22.846 1.00 87.97 312 CYS A C 1
ATOM 2282 O O . CYS A 1 312 ? -39.190 -47.829 22.412 1.00 100.60 312 CYS A O 1
ATOM 2285 N N . VAL A 1 313 ? -37.414 -46.487 22.107 1.00 74.66 313 VAL A N 1
ATOM 2286 C CA . VAL A 1 313 ? -37.831 -46.146 20.756 1.00 69.16 313 VAL A CA 1
ATOM 2287 C C . VAL A 1 313 ? -37.965 -47.392 19.905 1.00 69.07 313 VAL A C 1
ATOM 2288 O O . VAL A 1 313 ? -39.003 -47.637 19.289 1.00 69.96 313 VAL A O 1
ATOM 2292 N N . ASP A 1 314 ? -36.926 -48.216 19.881 1.00 71.26 314 ASP A N 1
ATOM 2293 C CA . ASP A 1 314 ? -37.026 -49.453 19.132 1.00 80.21 314 ASP A CA 1
ATOM 2294 C C . ASP A 1 314 ? -37.997 -50.438 19.749 1.00 83.14 314 ASP A C 1
ATOM 2295 O O . ASP A 1 314 ? -38.276 -51.469 19.135 1.00 92.65 314 ASP A O 1
ATOM 2300 N N . ALA A 1 315 ? -38.521 -50.156 20.931 1.00 69.25 315 ALA A N 1
ATOM 2301 C CA . ALA A 1 315 ? -39.609 -50.951 21.457 1.00 72.34 315 ALA A CA 1
ATOM 2302 C C . ALA A 1 315 ? -40.971 -50.377 21.141 1.00 88.78 315 ALA A C 1
ATOM 2303 O O . ALA A 1 315 ? -41.964 -51.102 21.216 1.00 96.72 315 ALA A O 1
ATOM 2305 N N . GLY A 1 316 ? -41.037 -49.109 20.774 1.00 97.91 316 GLY A N 1
ATOM 2306 C CA . GLY A 1 316 ? -42.293 -48.453 20.506 1.00 73.00 316 GLY A CA 1
ATOM 2307 C C . GLY A 1 316 ? -42.855 -47.628 21.640 1.00 73.68 316 GLY A C 1
ATOM 2308 O O . GLY A 1 316 ? -44.017 -47.232 21.561 1.00 74.98 316 GLY A O 1
ATOM 2309 N N . TRP A 1 317 ? -42.085 -47.377 22.701 1.00 72.97 317 TRP A N 1
ATOM 2310 C CA . TRP A 1 317 ? -42.630 -46.606 23.810 1.00 73.71 317 TRP A CA 1
ATOM 2311 C C . TRP A 1 317 ? -42.514 -45.105 23.601 1.00 83.46 317 TRP A C 1
ATOM 2312 O O . TRP A 1 317 ? -43.163 -44.352 24.327 1.00 103.18 317 TRP A O 1
ATOM 2323 N N . ALA A 1 318 ? -41.712 -44.648 22.648 1.00 75.86 318 ALA A N 1
ATOM 2324 C CA . ALA A 1 318 ? -41.519 -43.221 22.431 1.00 74.71 318 ALA A CA 1
ATOM 2325 C C . ALA A 1 318 ? -41.095 -42.985 20.990 1.00 91.53 318 ALA A C 1
ATOM 2326 O O . ALA A 1 318 ? -40.987 -43.917 20.190 1.00 99.28 318 ALA A O 1
ATOM 2328 N N . ASP A 1 319 ? -40.928 -41.712 20.649 1.00 96.02 319 ASP A N 1
ATOM 2329 C CA . ASP A 1 319 ? -40.507 -41.302 19.321 1.00 99.50 319 ASP A CA 1
ATOM 2330 C C . ASP A 1 319 ? -39.035 -40.884 19.356 1.00 103.20 319 ASP A C 1
ATOM 2331 O O . ASP A 1 319 ? -38.496 -40.513 20.400 1.00 107.48 319 ASP A O 1
ATOM 2336 N N . HIS A 1 320 ? -38.401 -40.921 18.181 1.00 97.58 320 HIS A N 1
ATOM 2337 C CA . HIS A 1 320 ? -36.986 -40.598 18.013 1.00 83.78 320 HIS A CA 1
ATOM 2338 C C . HIS A 1 320 ? -36.612 -39.169 18.394 1.00 78.68 320 HIS A C 1
ATOM 2339 O O . HIS A 1 320 ? -35.423 -38.913 18.656 1.00 69.19 320 HIS A O 1
ATOM 2346 N N . ALA A 1 321 ? -37.566 -38.235 18.396 1.00 71.14 321 ALA A N 1
ATOM 2347 C CA . ALA A 1 321 ? -37.295 -36.860 18.782 1.00 79.39 321 ALA A CA 1
ATOM 2348 C C . ALA A 1 321 ? -36.750 -36.673 20.198 1.00 78.81 321 ALA A C 1
ATOM 2349 O O . ALA A 1 321 ? -36.121 -35.664 20.493 1.00 87.84 321 ALA A O 1
ATOM 2351 N N . GLN A 1 322 ? -37.022 -37.597 21.057 1.00 77.81 322 GLN A N 1
ATOM 2352 C CA . GLN A 1 322 ? -36.712 -37.726 22.482 1.00 83.56 322 GLN A CA 1
ATOM 2353 C C . GLN A 1 322 ? -35.364 -38.413 22.903 1.00 83.79 322 GLN A C 1
ATOM 2354 O O . GLN A 1 322 ? -34.824 -38.075 23.948 1.00 87.25 322 GLN A O 1
ATOM 2360 N N . GLN A 1 323 ? -34.804 -39.304 22.094 1.00 86.94 323 GLN A N 1
ATOM 2361 C CA . GLN A 1 323 ? -33.693 -40.169 22.189 1.00 86.48 323 GLN A CA 1
ATOM 2362 C C . GLN A 1 323 ? -32.475 -39.218 22.383 1.00 84.00 323 GLN A C 1
ATOM 2363 O O . GLN A 1 323 ? -32.419 -38.064 21.897 1.00 98.18 323 GLN A O 1
ATOM 2369 N N . VAL A 1 324 ? -31.511 -39.684 23.162 1.00 66.59 324 VAL A N 1
ATOM 2370 C CA . VAL A 1 324 ? -30.271 -39.041 23.508 1.00 66.21 324 VAL A CA 1
ATOM 2371 C C . VAL A 1 324 ? -29.155 -40.045 23.385 1.00 65.36 324 VAL A C 1
ATOM 2372 O O . VAL A 1 324 ? -29.312 -41.188 23.832 1.00 74.36 324 VAL A O 1
ATOM 2376 N N . GLY A 1 325 ? -28.102 -39.628 22.727 1.00 64.91 325 GLY A N 1
ATOM 2377 C CA . GLY A 1 325 ? -26.857 -40.352 22.574 1.00 68.88 325 GLY A CA 1
ATOM 2378 C C . GLY A 1 325 ? -26.208 -39.969 21.257 1.00 78.36 325 GLY A C 1
ATOM 2379 O O . GLY A 1 325 ? -26.592 -38.996 20.619 1.00 95.38 325 GLY A O 1
ATOM 2380 N N . GLN A 1 326 ? -25.229 -40.769 20.844 1.00 64.84 326 GLN A N 1
ATOM 2381 C CA . GLN A 1 326 ? -24.519 -40.519 19.594 1.00 62.88 326 GLN A CA 1
ATOM 2382 C C . GLN A 1 326 ? -25.454 -40.534 18.400 1.00 63.10 326 GLN A C 1
ATOM 2383 O O . GLN A 1 326 ? -25.350 -39.687 17.514 1.00 80.55 326 GLN A O 1
ATOM 2389 N N . THR A 1 327 ? -26.386 -41.478 18.360 1.00 63.17 327 THR A N 1
ATOM 2390 C CA . THR A 1 327 ? -27.365 -41.444 17.287 1.00 63.60 327 THR A CA 1
ATOM 2391 C C . THR A 1 327 ? -28.510 -40.510 17.628 1.00 64.44 327 THR A C 1
ATOM 2392 O O . THR A 1 327 ? -29.137 -39.943 16.732 1.00 65.00 327 THR A O 1
ATOM 2396 N N . GLY A 1 328 ? -28.758 -40.287 18.906 1.00 72.25 328 GLY A N 1
ATOM 2397 C CA . GLY A 1 328 ? -29.813 -39.383 19.292 1.00 83.52 328 GLY A CA 1
ATOM 2398 C C . GLY A 1 328 ? -29.417 -37.929 19.238 1.00 85.10 328 GLY A C 1
ATOM 2399 O O . GLY A 1 328 ? -28.853 -37.475 18.245 1.00 96.62 328 GLY A O 1
ATOM 2400 N N . THR A 1 329 ? -29.688 -37.197 20.309 1.00 81.62 329 THR A N 1
ATOM 2401 C CA . THR A 1 329 ? -29.417 -35.773 20.367 1.00 96.95 329 THR A CA 1
ATOM 2402 C C . THR A 1 329 ? -28.733 -35.408 21.674 1.00 109.11 329 THR A C 1
ATOM 2403 O O . THR A 1 329 ? -29.038 -35.975 22.722 1.00 110.64 329 THR A O 1
ATOM 2407 N N . THR A 1 330 ? -27.818 -34.455 21.608 1.00 62.16 330 THR A N 1
ATOM 2408 C CA . THR A 1 330 ? -26.974 -34.098 22.737 1.00 68.90 330 THR A CA 1
ATOM 2409 C C . THR A 1 330 ? -27.635 -33.032 23.600 1.00 70.20 330 THR A C 1
ATOM 2410 O O . THR A 1 330 ? -28.227 -32.084 23.087 1.00 79.06 330 THR A O 1
ATOM 2414 N N . VAL A 1 331 ? -27.533 -33.196 24.916 1.00 63.36 331 VAL A N 1
ATOM 2415 C CA . VAL A 1 331 ? -28.187 -32.331 25.888 1.00 50.27 331 VAL A CA 1
ATOM 2416 C C . VAL A 1 331 ? -27.170 -31.847 26.913 1.00 50.11 331 VAL A C 1
ATOM 2417 O O . VAL A 1 331 ? -26.287 -32.602 27.325 1.00 58.65 331 VAL A O 1
ATOM 2421 N N . LYS A 1 332 ? -27.261 -30.575 27.289 1.00 52.11 332 LYS A N 1
ATOM 2422 C CA . LYS A 1 332 ? -26.433 -30.012 28.358 1.00 64.48 332 LYS A CA 1
ATOM 2423 C C . LYS A 1 332 ? -27.301 -29.317 29.401 1.00 69.79 332 LYS A C 1
ATOM 2424 O O . LYS A 1 332 ? -27.129 -28.127 29.675 1.00 58.06 332 LYS A O 1
ATOM 2430 N N . PRO A 1 333 ? -28.214 -30.044 30.039 1.00 73.51 333 PRO A N 1
ATOM 2431 C CA . PRO A 1 333 ? -29.161 -29.399 30.946 1.00 67.60 333 PRO A CA 1
ATOM 2432 C C . PRO A 1 333 ? -28.494 -28.884 32.199 1.00 70.26 333 PRO A C 1
ATOM 2433 O O . PRO A 1 333 ? -27.266 -28.868 32.290 1.00 76.59 333 PRO A O 1
ATOM 2437 N N . GLN A 1 334 ? -29.284 -28.424 33.157 1.00 67.29 334 GLN A N 1
ATOM 2438 C CA . GLN A 1 334 ? -28.752 -28.156 34.479 1.00 79.00 334 GLN A CA 1
ATOM 2439 C C . GLN A 1 334 ? -28.908 -29.354 35.405 1.00 62.67 334 GLN A C 1
ATOM 2440 O O . GLN A 1 334 ? -28.293 -29.370 36.469 1.00 45.31 334 GLN A O 1
ATOM 2446 N N . ILE A 1 335 ? -29.713 -30.345 35.015 1.00 48.07 335 ILE A N 1
ATOM 2447 C CA . ILE A 1 335 ? -29.940 -31.562 35.788 1.00 43.11 335 ILE A CA 1
ATOM 2448 C C . ILE A 1 335 ? -30.395 -32.645 34.825 1.00 46.51 335 ILE A C 1
ATOM 2449 O O . ILE A 1 335 ? -31.116 -32.371 33.868 1.00 64.11 335 ILE A O 1
ATOM 2454 N N . TYR A 1 336 ? -29.991 -33.886 35.091 1.00 52.82 336 TYR A N 1
ATOM 2455 C CA . TYR A 1 336 ? -30.395 -35.022 34.276 1.00 57.06 336 TYR A CA 1
ATOM 2456 C C . TYR A 1 336 ? -30.717 -36.200 35.176 1.00 46.41 336 TYR A C 1
ATOM 2457 O O . TYR A 1 336 ? -29.970 -36.494 36.106 1.00 59.11 336 TYR A O 1
ATOM 2466 N N . PHE A 1 337 ? -31.806 -36.892 34.879 1.00 36.91 337 PHE A N 1
ATOM 2467 C CA . PHE A 1 337 ? -32.264 -38.022 35.675 1.00 48.09 337 PHE A CA 1
ATOM 2468 C C . PHE A 1 337 ? -32.089 -39.312 34.881 1.00 51.02 337 PHE A C 1
ATOM 2469 O O . PHE A 1 337 ? -32.829 -39.559 33.927 1.00 69.48 337 PHE A O 1
ATOM 2477 N N . ALA A 1 338 ? -31.136 -40.143 35.291 1.00 49.96 338 ALA A N 1
ATOM 2478 C CA . ALA A 1 338 ? -30.802 -41.396 34.605 1.00 70.67 338 ALA A CA 1
ATOM 2479 C C . ALA A 1 338 ? -31.577 -42.583 35.167 1.00 79.91 338 ALA A C 1
ATOM 2480 O O . ALA A 1 338 ? -31.096 -43.300 36.041 1.00 91.47 338 ALA A O 1
ATOM 2482 N N . CYS A 1 339 ? -32.790 -42.805 34.664 1.00 65.82 339 CYS A N 1
ATOM 2483 C CA . CYS A 1 339 ? -33.759 -43.688 35.308 1.00 53.51 339 CYS A CA 1
ATOM 2484 C C . CYS A 1 339 ? -33.910 -44.995 34.539 1.00 46.48 339 CYS A C 1
ATOM 2485 O O . CYS A 1 339 ? -34.564 -45.038 33.503 1.00 47.94 339 CYS A O 1
ATOM 2488 N N . GLY A 1 340 ? -33.304 -46.061 35.040 1.00 63.20 340 GLY A N 1
ATOM 2489 C CA . GLY A 1 340 ? -33.501 -47.384 34.466 1.00 78.24 340 GLY A CA 1
ATOM 2490 C C . GLY A 1 340 ? -32.856 -47.535 33.112 1.00 85.93 340 GLY A C 1
ATOM 2491 O O . GLY A 1 340 ? -33.443 -48.139 32.208 1.00 78.11 340 GLY A O 1
ATOM 2492 N N . ILE A 1 341 ? -31.673 -46.965 32.952 1.00 97.98 341 ILE A N 1
ATOM 2493 C CA . ILE A 1 341 ? -30.853 -47.029 31.753 1.00 99.12 341 ILE A CA 1
ATOM 2494 C C . ILE A 1 341 ? -29.569 -47.785 32.031 1.00 90.37 341 ILE A C 1
ATOM 2495 O O . ILE A 1 341 ? -28.852 -47.443 32.975 1.00 85.76 341 ILE A O 1
ATOM 2500 N N . SER A 1 342 ? -29.290 -48.830 31.252 1.00 77.97 342 SER A N 1
ATOM 2501 C CA . SER A 1 342 ? -28.082 -49.601 31.508 1.00 73.19 342 SER A CA 1
ATOM 2502 C C . SER A 1 342 ? -26.925 -48.629 31.613 1.00 61.62 342 SER A C 1
ATOM 2503 O O . SER A 1 342 ? -26.267 -48.532 32.646 1.00 60.31 342 SER A O 1
ATOM 2506 N N . GLY A 1 343 ? -26.698 -47.861 30.568 1.00 51.94 343 GLY A N 1
ATOM 2507 C CA . GLY A 1 343 ? -25.647 -46.875 30.620 1.00 37.20 343 GLY A CA 1
ATOM 2508 C C . GLY A 1 343 ? -24.616 -46.992 29.540 1.00 40.42 343 GLY A C 1
ATOM 2509 O O . GLY A 1 343 ? -23.474 -46.584 29.726 1.00 52.49 343 GLY A O 1
ATOM 2510 N N . ALA A 1 344 ? -25.015 -47.517 28.395 1.00 36.73 344 ALA A N 1
ATOM 2511 C CA . ALA A 1 344 ? -24.081 -47.671 27.302 1.00 41.55 344 ALA A CA 1
ATOM 2512 C C . ALA A 1 344 ? -23.511 -46.319 26.907 1.00 59.91 344 ALA A C 1
ATOM 2513 O O . ALA A 1 344 ? -24.165 -45.286 27.035 1.00 67.82 344 ALA A O 1
ATOM 2515 N N . ILE A 1 345 ? -22.267 -46.336 26.431 1.00 65.56 345 ILE A N 1
ATOM 2516 C CA . ILE A 1 345 ? -21.607 -45.116 25.987 1.00 39.57 345 ILE A CA 1
ATOM 2517 C C . ILE A 1 345 ? -22.425 -44.482 24.886 1.00 33.73 345 ILE A C 1
ATOM 2518 O O . ILE A 1 345 ? -22.438 -43.259 24.727 1.00 28.37 345 ILE A O 1
ATOM 2523 N N . GLN A 1 346 ? -23.161 -45.303 24.147 1.00 32.31 346 GLN A N 1
ATOM 2524 C CA . GLN A 1 346 ? -24.112 -44.827 23.162 1.00 33.11 346 GLN A CA 1
ATOM 2525 C C . GLN A 1 346 ? -25.133 -43.884 23.759 1.00 46.46 346 GLN A C 1
ATOM 2526 O O . GLN A 1 346 ? -25.822 -43.191 23.012 1.00 68.25 346 GLN A O 1
ATOM 2532 N N . HIS A 1 347 ? -25.302 -43.883 25.071 1.00 42.24 347 HIS A N 1
ATOM 2533 C CA . HIS A 1 347 ? -26.124 -42.883 25.724 1.00 50.96 347 HIS A CA 1
ATOM 2534 C C . HIS A 1 347 ? -25.268 -41.884 26.472 1.00 43.95 347 HIS A C 1
ATOM 2535 O O . HIS A 1 347 ? -25.457 -40.682 26.332 1.00 59.65 347 HIS A O 1
ATOM 2542 N N . ILE A 1 348 ? -24.319 -42.367 27.268 1.00 39.82 348 ILE A N 1
ATOM 2543 C CA . ILE A 1 348 ? -23.538 -41.501 28.131 1.00 59.11 348 ILE A CA 1
ATOM 2544 C C . ILE A 1 348 ? -22.836 -40.441 27.311 1.00 67.70 348 ILE A C 1
ATOM 2545 O O . ILE A 1 348 ? -22.491 -39.384 27.832 1.00 71.65 348 ILE A O 1
ATOM 2550 N N . ALA A 1 349 ? -22.641 -40.692 26.019 1.00 67.48 349 ALA A N 1
ATOM 2551 C CA . ALA A 1 349 ? -21.925 -39.753 25.170 1.00 65.74 349 ALA A CA 1
ATOM 2552 C C . ALA A 1 349 ? -22.665 -38.436 25.068 1.00 69.74 349 ALA A C 1
ATOM 2553 O O . ALA A 1 349 ? -22.048 -37.368 25.076 1.00 61.41 349 ALA A O 1
ATOM 2555 N N . GLY A 1 350 ? -23.979 -38.487 24.952 1.00 72.95 350 GLY A N 1
ATOM 2556 C CA . GLY A 1 350 ? -24.774 -37.314 24.691 1.00 65.89 350 GLY A CA 1
ATOM 2557 C C . GLY A 1 350 ? -25.260 -36.555 25.904 1.00 54.96 350 GLY A C 1
ATOM 2558 O O . GLY A 1 350 ? -26.118 -35.683 25.760 1.00 57.74 350 GLY A O 1
ATOM 2559 N N . MET A 1 351 ? -24.762 -36.860 27.100 1.00 54.60 351 MET A N 1
ATOM 2560 C CA . MET A 1 351 ? -25.123 -36.056 28.260 1.00 55.75 351 MET A CA 1
ATOM 2561 C C . MET A 1 351 ? -23.974 -35.907 29.248 1.00 68.80 351 MET A C 1
ATOM 2562 O O . MET A 1 351 ? -24.211 -35.520 30.393 1.00 68.03 351 MET A O 1
ATOM 2567 N N . GLN A 1 352 ? -22.742 -36.205 28.836 1.00 90.04 352 GLN A N 1
ATOM 2568 C CA . GLN A 1 352 ? -21.617 -36.195 29.761 1.00 88.42 352 GLN A CA 1
ATOM 2569 C C . GLN A 1 352 ? -21.449 -34.859 30.464 1.00 81.99 352 GLN A C 1
ATOM 2570 O O . GLN A 1 352 ? -20.987 -34.815 31.606 1.00 75.03 352 GLN A O 1
ATOM 2576 N N . ASP A 1 353 ? -21.812 -33.766 29.808 1.00 92.06 353 ASP A N 1
ATOM 2577 C CA . ASP A 1 353 ? -21.589 -32.436 30.349 1.00 97.22 353 ASP A CA 1
ATOM 2578 C C . ASP A 1 353 ? -22.792 -31.870 31.080 1.00 74.63 353 ASP A C 1
ATOM 2579 O O . ASP A 1 353 ? -22.775 -30.691 31.440 1.00 67.79 353 ASP A O 1
ATOM 2584 N N . SER A 1 354 ? -23.826 -32.668 31.311 1.00 61.21 354 SER A N 1
ATOM 2585 C CA . SER A 1 354 ? -24.885 -32.233 32.200 1.00 46.51 354 SER A CA 1
ATOM 2586 C C . SER A 1 354 ? -24.285 -31.789 33.516 1.00 53.31 354 SER A C 1
ATOM 2587 O O . SER A 1 354 ? -23.419 -32.461 34.073 1.00 72.68 354 SER A O 1
ATOM 2590 N N . ASP A 1 355 ? -24.735 -30.639 33.999 1.00 63.77 355 ASP A N 1
ATOM 2591 C CA . ASP A 1 355 ? -24.092 -30.017 35.145 1.00 72.62 355 ASP A CA 1
ATOM 2592 C C . ASP A 1 355 ? -24.120 -30.930 36.358 1.00 68.91 355 ASP A C 1
ATOM 2593 O O . ASP A 1 355 ? -23.231 -30.854 37.207 1.00 70.21 355 ASP A O 1
ATOM 2598 N N . ILE A 1 356 ? -25.120 -31.800 36.453 1.00 71.27 356 ILE A N 1
ATOM 2599 C CA . ILE A 1 356 ? -25.246 -32.758 37.545 1.00 64.10 356 ILE A CA 1
ATOM 2600 C C . ILE A 1 356 ? -26.148 -33.901 37.114 1.00 52.50 356 ILE A C 1
ATOM 2601 O O . ILE A 1 356 ? -27.263 -33.682 36.644 1.00 52.93 356 ILE A O 1
ATOM 2606 N N . ILE A 1 357 ? -25.693 -35.131 37.310 1.00 48.73 357 ILE A N 1
ATOM 2607 C CA . ILE A 1 357 ? -26.413 -36.306 36.852 1.00 59.36 357 ILE A CA 1
ATOM 2608 C C . ILE A 1 357 ? -26.834 -37.127 38.055 1.00 74.70 357 ILE A C 1
ATOM 2609 O O . ILE A 1 357 ? -26.004 -37.462 38.906 1.00 91.36 357 ILE A O 1
ATOM 2614 N N . ILE A 1 358 ? -28.119 -37.442 38.129 1.00 61.08 358 ILE A N 1
ATOM 2615 C CA . ILE A 1 358 ? -28.703 -38.204 39.219 1.00 52.15 358 ILE A CA 1
ATOM 2616 C C . ILE A 1 358 ? -29.203 -39.518 38.651 1.00 48.49 358 ILE A C 1
ATOM 2617 O O . ILE A 1 358 ? -29.920 -39.525 37.647 1.00 44.62 358 ILE A O 1
ATOM 2622 N N . ALA A 1 359 ? -28.799 -40.623 39.252 1.00 65.91 359 ALA A N 1
ATOM 2623 C CA . ALA A 1 359 ? -29.096 -41.938 38.711 1.00 79.29 359 ALA A CA 1
ATOM 2624 C C . ALA A 1 359 ? -30.103 -42.668 39.581 1.00 69.39 359 ALA A C 1
ATOM 2625 O O . ALA A 1 359 ? -30.087 -42.536 40.803 1.00 86.66 359 ALA A O 1
ATOM 2627 N N . ILE A 1 360 ? -30.977 -43.440 38.951 1.00 43.95 360 ILE A N 1
ATOM 2628 C CA . ILE A 1 360 ? -31.886 -44.299 39.689 1.00 44.86 360 ILE A CA 1
ATOM 2629 C C . ILE A 1 360 ? -31.960 -45.649 39.003 1.00 51.52 360 ILE A C 1
ATOM 2630 O O . ILE A 1 360 ? -32.723 -45.832 38.054 1.00 57.26 360 ILE A O 1
ATOM 2635 N N . ASN A 1 361 ? -31.164 -46.602 39.462 1.00 72.75 361 ASN A N 1
ATOM 2636 C CA . ASN A 1 361 ? -31.154 -47.924 38.867 1.00 76.39 361 ASN A CA 1
ATOM 2637 C C . ASN A 1 361 ? -31.326 -48.975 39.948 1.00 82.14 361 ASN A C 1
ATOM 2638 O O . ASN A 1 361 ? -31.048 -48.750 41.126 1.00 69.46 361 ASN A O 1
ATOM 2643 N N . LYS A 1 362 ? -31.820 -50.125 39.518 1.00 93.41 362 LYS A N 1
ATOM 2644 C CA . LYS A 1 362 ? -32.016 -51.263 40.402 1.00 94.89 362 LYS A CA 1
ATOM 2645 C C . LYS A 1 362 ? -30.704 -51.952 40.730 1.00 95.91 362 LYS A C 1
ATOM 2646 O O . LYS A 1 362 ? -30.375 -52.160 41.901 1.00 90.11 362 LYS A O 1
ATOM 2652 N N . ASN A 1 363 ? -29.957 -52.330 39.704 1.00 93.63 363 ASN A N 1
ATOM 2653 C CA . ASN A 1 363 ? -28.704 -53.045 39.873 1.00 81.18 363 ASN A CA 1
ATOM 2654 C C . ASN A 1 363 ? -27.564 -52.055 40.066 1.00 85.10 363 ASN A C 1
ATOM 2655 O O . ASN A 1 363 ? -27.397 -51.134 39.265 1.00 97.20 363 ASN A O 1
ATOM 2660 N N . GLU A 1 364 ? -26.768 -52.254 41.110 1.00 77.08 364 GLU A N 1
ATOM 2661 C CA . GLU A 1 364 ? -25.664 -51.344 41.394 1.00 92.14 364 GLU A CA 1
ATOM 2662 C C . GLU A 1 364 ? -24.516 -51.482 40.403 1.00 99.15 364 GLU A C 1
ATOM 2663 O O . GLU A 1 364 ? -23.669 -50.586 40.324 1.00 88.15 364 GLU A O 1
ATOM 2669 N N . ASN A 1 365 ? -24.458 -52.583 39.656 1.00 103.76 365 ASN A N 1
ATOM 2670 C CA . ASN A 1 365 ? -23.385 -52.828 38.703 1.00 101.07 365 ASN A CA 1
ATOM 2671 C C . ASN A 1 365 ? -23.654 -52.219 37.337 1.00 105.14 365 ASN A C 1
ATOM 2672 O O . ASN A 1 365 ? -23.194 -52.752 36.322 1.00 107.82 365 ASN A O 1
ATOM 2677 N N . ALA A 1 366 ? -24.415 -51.159 37.284 1.00 106.79 366 ALA A N 1
ATOM 2678 C CA . ALA A 1 366 ? -24.716 -50.421 36.066 1.00 104.34 366 ALA A CA 1
ATOM 2679 C C . ALA A 1 366 ? -23.673 -49.333 35.854 1.00 78.28 366 ALA A C 1
ATOM 2680 O O . ALA A 1 366 ? -23.345 -48.616 36.801 1.00 64.63 366 ALA A O 1
ATOM 2682 N N . PRO A 1 367 ? -23.128 -49.178 34.651 1.00 64.08 367 PRO A N 1
ATOM 2683 C CA . PRO A 1 367 ? -22.039 -48.211 34.471 1.00 57.16 367 PRO A CA 1
ATOM 2684 C C . PRO A 1 367 ? -22.444 -46.800 34.814 1.00 66.80 367 PRO A C 1
ATOM 2685 O O . PRO A 1 367 ? -21.589 -46.008 35.217 1.00 62.30 367 PRO A O 1
ATOM 2689 N N . ILE A 1 368 ? -23.722 -46.455 34.650 1.00 71.39 368 ILE A N 1
ATOM 2690 C CA . ILE A 1 368 ? -24.164 -45.074 34.815 1.00 64.28 368 ILE A CA 1
ATOM 2691 C C . ILE A 1 368 ? -23.632 -44.488 36.102 1.00 70.70 368 ILE A C 1
ATOM 2692 O O . ILE A 1 368 ? -23.390 -43.282 36.189 1.00 76.58 368 ILE A O 1
ATOM 2697 N N . PHE A 1 369 ? -23.419 -45.319 37.112 1.00 75.34 369 PHE A N 1
ATOM 2698 C CA . PHE A 1 369 ? -22.915 -44.777 38.361 1.00 81.77 369 PHE A CA 1
ATOM 2699 C C . PHE A 1 369 ? -21.479 -44.306 38.248 1.00 88.45 369 PHE A C 1
ATOM 2700 O O . PHE A 1 369 ? -20.895 -43.914 39.259 1.00 98.60 369 PHE A O 1
ATOM 2708 N N . GLU A 1 370 ? -20.890 -44.352 37.057 1.00 81.89 370 GLU A N 1
ATOM 2709 C CA . GLU A 1 370 ? -19.551 -43.813 36.874 1.00 77.71 370 GLU A CA 1
ATOM 2710 C C . GLU A 1 370 ? -19.569 -42.293 36.793 1.00 78.59 370 GLU A C 1
ATOM 2711 O O . GLU A 1 370 ? -18.666 -41.632 37.315 1.00 74.27 370 GLU A O 1
ATOM 2717 N N . VAL A 1 371 ? -20.586 -41.721 36.153 1.00 81.58 371 VAL A N 1
ATOM 2718 C CA . VAL A 1 371 ? -20.743 -40.276 36.082 1.00 74.73 371 VAL A CA 1
ATOM 2719 C C . VAL A 1 371 ? -21.904 -39.781 36.900 1.00 84.39 371 VAL A C 1
ATOM 2720 O O . VAL A 1 371 ? -22.197 -38.583 36.866 1.00 89.05 371 VAL A O 1
ATOM 2724 N N . ALA A 1 372 ? -22.579 -40.652 37.635 1.00 80.03 372 ALA A N 1
ATOM 2725 C CA . ALA A 1 372 ? -23.630 -40.195 38.523 1.00 69.75 372 ALA A CA 1
ATOM 2726 C C . ALA A 1 372 ? -23.032 -39.321 39.609 1.00 78.06 372 ALA A C 1
ATOM 2727 O O . ALA A 1 372 ? -22.172 -39.768 40.370 1.00 88.80 372 ALA A O 1
ATOM 2729 N N . ASP A 1 373 ? -23.473 -38.069 39.678 1.00 61.26 373 ASP A N 1
ATOM 2730 C CA . ASP A 1 373 ? -23.092 -37.237 40.807 1.00 57.89 373 ASP A CA 1
ATOM 2731 C C . ASP A 1 373 ? -23.757 -37.722 42.082 1.00 61.26 373 ASP A C 1
ATOM 2732 O O . ASP A 1 373 ? -23.134 -37.731 43.145 1.00 67.59 373 ASP A O 1
ATOM 2737 N N . TYR A 1 374 ? -25.015 -38.137 41.997 1.00 54.62 374 TYR A N 1
ATOM 2738 C CA . TYR A 1 374 ? -25.717 -38.739 43.116 1.00 53.86 374 TYR A CA 1
ATOM 2739 C C . TYR A 1 374 ? -26.389 -40.002 42.618 1.00 66.95 374 TYR A C 1
ATOM 2740 O O . TYR A 1 374 ? -26.992 -40.008 41.545 1.00 69.32 374 TYR A O 1
ATOM 2749 N N . GLY A 1 375 ? -26.284 -41.069 43.388 1.00 66.22 375 GLY A N 1
ATOM 2750 C CA . GLY A 1 375 ? -26.812 -42.347 42.970 1.00 65.25 375 GLY A CA 1
ATOM 2751 C C . GLY A 1 375 ? -27.745 -42.908 44.015 1.00 66.83 375 GLY A C 1
ATOM 2752 O O . GLY A 1 375 ? -27.528 -42.757 45.213 1.00 83.48 375 GLY A O 1
ATOM 2753 N N . ILE A 1 376 ? -28.745 -43.640 43.542 1.00 48.67 376 ILE A N 1
ATOM 2754 C CA . ILE A 1 376 ? -29.707 -44.317 44.399 1.00 40.47 376 ILE A CA 1
ATOM 2755 C C . ILE A 1 376 ? -30.040 -45.639 43.746 1.00 52.82 376 ILE A C 1
ATOM 2756 O O . ILE A 1 376 ? -30.456 -45.678 42.587 1.00 51.01 376 ILE A O 1
ATOM 2761 N N . VAL A 1 377 ? -29.849 -46.712 44.480 1.00 74.84 377 VAL A N 1
ATOM 2762 C CA . VAL A 1 377 ? -30.127 -48.057 44.009 1.00 84.74 377 VAL A CA 1
ATOM 2763 C C . VAL A 1 377 ? -31.551 -48.442 44.374 1.00 83.60 377 VAL A C 1
ATOM 2764 O O . VAL A 1 377 ? -31.959 -48.303 45.530 1.00 98.38 377 VAL A O 1
ATOM 2768 N N . GLY A 1 378 ? -32.305 -48.933 43.402 1.00 69.28 378 GLY A N 1
ATOM 2769 C CA . GLY A 1 378 ? -33.634 -49.430 43.688 1.00 72.57 378 GLY A CA 1
ATOM 2770 C C . GLY A 1 378 ? -34.500 -49.458 42.447 1.00 72.65 378 GLY A C 1
ATOM 2771 O O . GLY A 1 378 ? -34.041 -49.189 41.345 1.00 81.45 378 GLY A O 1
ATOM 2772 N N . ASP A 1 379 ? -35.773 -49.791 42.664 1.00 79.69 379 ASP A N 1
ATOM 2773 C CA . ASP A 1 379 ? -36.785 -49.696 41.617 1.00 83.54 379 ASP A CA 1
ATOM 2774 C C . ASP A 1 379 ? -37.296 -48.264 41.556 1.00 86.13 379 ASP A C 1
ATOM 2775 O O . ASP A 1 379 ? -37.788 -47.731 42.553 1.00 70.06 379 ASP A O 1
ATOM 2780 N N . LEU A 1 380 ? -37.217 -47.658 40.373 1.00 97.42 380 LEU A N 1
ATOM 2781 C CA . LEU A 1 380 ? -37.592 -46.257 40.237 1.00 96.57 380 LEU A CA 1
ATOM 2782 C C . LEU A 1 380 ? -39.061 -46.014 40.545 1.00 111.70 380 LEU A C 1
ATOM 2783 O O . LEU A 1 380 ? -39.414 -44.951 41.064 1.00 116.73 380 LEU A O 1
ATOM 2788 N N . TYR A 1 381 ? -39.920 -47.000 40.301 1.00 110.53 381 TYR A N 1
ATOM 2789 C CA . TYR A 1 381 ? -41.342 -46.843 40.569 1.00 103.27 381 TYR A CA 1
ATOM 2790 C C . TYR A 1 381 ? -41.632 -46.636 42.036 1.00 98.84 381 TYR A C 1
ATOM 2791 O O . TYR A 1 381 ? -42.733 -46.206 42.389 1.00 91.25 381 TYR A O 1
ATOM 2800 N N . LYS A 1 382 ? -40.674 -46.924 42.898 1.00 99.73 382 LYS A N 1
ATOM 2801 C CA . LYS A 1 382 ? -40.846 -46.611 44.296 1.00 101.51 382 LYS A CA 1
ATOM 2802 C C . LYS A 1 382 ? -40.066 -45.367 44.686 1.00 97.90 382 LYS A C 1
ATOM 2803 O O . LYS A 1 382 ? -40.545 -44.555 45.477 1.00 100.79 382 LYS A O 1
ATOM 2809 N N . VAL A 1 383 ? -38.863 -45.214 44.129 1.00 93.54 383 VAL A N 1
ATOM 2810 C CA . VAL A 1 383 ? -37.982 -44.096 44.455 1.00 81.86 383 VAL A CA 1
ATOM 2811 C C . VAL A 1 383 ? -38.515 -42.793 43.874 1.00 79.81 383 VAL A C 1
ATOM 2812 O O . VAL A 1 383 ? -38.498 -41.745 44.526 1.00 71.46 383 VAL A O 1
ATOM 2816 N N . ILE A 1 384 ? -38.973 -42.847 42.623 1.00 84.70 384 ILE A N 1
ATOM 2817 C CA . ILE A 1 384 ? -39.441 -41.644 41.941 1.00 89.18 384 ILE A CA 1
ATOM 2818 C C . ILE A 1 384 ? -40.559 -40.937 42.690 1.00 91.16 384 ILE A C 1
ATOM 2819 O O . ILE A 1 384 ? -40.427 -39.730 42.950 1.00 92.03 384 ILE A O 1
ATOM 2824 N N . PRO A 1 385 ? -41.645 -41.595 43.086 1.00 77.80 385 PRO A N 1
ATOM 2825 C CA . PRO A 1 385 ? -42.694 -40.844 43.778 1.00 63.71 385 PRO A CA 1
ATOM 2826 C C . PRO A 1 385 ? -42.222 -40.254 45.087 1.00 62.92 385 PRO A C 1
ATOM 2827 O O . PRO A 1 385 ? -42.581 -39.117 45.407 1.00 57.34 385 PRO A O 1
ATOM 2831 N N . ALA A 1 386 ? -41.406 -40.980 45.844 1.00 66.70 386 ALA A N 1
ATOM 2832 C CA . ALA A 1 386 ? -40.919 -40.427 47.097 1.00 78.81 386 ALA A CA 1
ATOM 2833 C C . ALA A 1 386 ? -40.083 -39.175 46.881 1.00 97.75 386 ALA A C 1
ATOM 2834 O O . ALA A 1 386 ? -40.044 -38.300 47.751 1.00 96.67 386 ALA A O 1
ATOM 2836 N N . ILE A 1 387 ? -39.430 -39.052 45.726 1.00 102.13 387 ILE A N 1
ATOM 2837 C CA . ILE A 1 387 ? -38.649 -37.851 45.460 1.00 93.56 387 ILE A CA 1
ATOM 2838 C C . ILE A 1 387 ? -39.561 -36.650 45.299 1.00 92.96 387 ILE A C 1
ATOM 2839 O O . ILE A 1 387 ? -39.272 -35.559 45.802 1.00 95.19 387 ILE A O 1
ATOM 2844 N N . ILE A 1 388 ? -40.692 -36.835 44.622 1.00 88.39 388 ILE A N 1
ATOM 2845 C CA . ILE A 1 388 ? -41.640 -35.742 44.477 1.00 90.61 388 ILE A CA 1
ATOM 2846 C C . ILE A 1 388 ? -42.236 -35.344 45.816 1.00 106.10 388 ILE A C 1
ATOM 2847 O O . ILE A 1 388 ? -42.567 -34.171 46.026 1.00 111.68 388 ILE A O 1
ATOM 2852 N N . GLU A 1 389 ? -42.375 -36.290 46.748 1.00 107.43 389 GLU A N 1
ATOM 2853 C CA . GLU A 1 389 ? -42.965 -35.960 48.041 1.00 101.79 389 GLU A CA 1
ATOM 2854 C C . GLU A 1 389 ? -42.151 -34.894 48.749 1.00 92.97 389 GLU A C 1
ATOM 2855 O O . GLU A 1 389 ? -42.632 -33.782 48.985 1.00 77.10 389 GLU A O 1
ATOM 2861 N N . GLU A 1 390 ? -40.898 -35.203 49.065 1.00 97.91 390 GLU A N 1
ATOM 2862 C CA . GLU A 1 390 ? -40.087 -34.198 49.728 1.00 95.28 390 GLU A CA 1
ATOM 2863 C C . GLU A 1 390 ? -39.816 -33.001 48.847 1.00 79.76 390 GLU A C 1
ATOM 2864 O O . GLU A 1 390 ? -39.213 -32.037 49.323 1.00 74.02 390 GLU A O 1
ATOM 2870 N N . LEU A 1 391 ? -40.240 -33.020 47.585 1.00 82.41 391 LEU A N 1
ATOM 2871 C CA . LEU A 1 391 ? -39.974 -31.873 46.734 1.00 97.84 391 LEU A CA 1
ATOM 2872 C C . LEU A 1 391 ? -40.830 -30.687 47.140 1.00 110.45 391 LEU A C 1
ATOM 2873 O O . LEU A 1 391 ? -40.316 -29.641 47.553 1.00 108.07 391 LEU A O 1
ATOM 2878 N N . ASP A 1 392 ? -42.147 -30.840 47.037 1.00 113.15 392 ASP A N 1
ATOM 2879 C CA . ASP A 1 392 ? -43.036 -29.762 47.427 1.00 111.63 392 ASP A CA 1
ATOM 2880 C C . ASP A 1 392 ? -42.984 -29.463 48.908 1.00 97.01 392 ASP A C 1
ATOM 2881 O O . ASP A 1 392 ? -43.310 -28.348 49.317 1.00 89.30 392 ASP A O 1
ATOM 2886 N N . LYS A 1 393 ? -42.566 -30.426 49.716 1.00 96.13 393 LYS A N 1
ATOM 2887 C CA . LYS A 1 393 ? -42.575 -30.189 51.142 1.00 98.24 393 LYS A CA 1
ATOM 2888 C C . LYS A 1 393 ? -41.645 -29.085 51.594 1.00 104.56 393 LYS A C 1
ATOM 2889 O O . LYS A 1 393 ? -41.774 -28.644 52.737 1.00 116.49 393 LYS A O 1
ATOM 2895 N N . ILE A 1 394 ? -40.713 -28.612 50.775 1.00 108.21 394 ILE A N 1
ATOM 2896 C CA . ILE A 1 394 ? -39.990 -27.426 51.204 1.00 119.95 394 ILE A CA 1
ATOM 2897 C C . ILE A 1 394 ? -40.408 -26.138 50.506 1.00 128.25 394 ILE A C 1
ATOM 2898 O O . ILE A 1 394 ? -40.078 -25.051 51.001 1.00 135.17 394 ILE A O 1
ATOM 2903 N N . GLY A 1 395 ? -41.123 -26.216 49.402 1.00 125.33 395 GLY A N 1
ATOM 2904 C CA . GLY A 1 395 ? -41.579 -25.034 48.718 1.00 125.23 395 GLY A CA 1
ATOM 2905 C C . GLY A 1 395 ? -40.958 -24.818 47.352 1.00 126.01 395 GLY A C 1
ATOM 2906 O O . GLY A 1 395 ? -41.010 -23.691 46.851 1.00 127.44 395 GLY A O 1
ATOM 2907 N N . LYS A 1 396 ? -40.411 -25.857 46.728 1.00 126.07 396 LYS A N 1
ATOM 2908 C CA . LYS A 1 396 ? -39.770 -25.748 45.419 1.00 127.71 396 LYS A CA 1
ATOM 2909 C C . LYS A 1 396 ? -38.793 -24.567 45.426 1.00 127.72 396 LYS A C 1
ATOM 2910 O O . LYS A 1 396 ? -37.851 -24.526 46.217 1.00 127.09 396 LYS A O 1
ATOM 2916 N N . MET B 2 1 ? -36.568 5.793 8.242 1.00 94.00 1 MET B N 1
ATOM 2917 C CA . MET B 2 1 ? -36.241 6.210 9.595 1.00 91.54 1 MET B CA 1
ATOM 2918 C C . MET B 2 1 ? -34.851 5.739 9.998 1.00 99.90 1 MET B C 1
ATOM 2919 O O . MET B 2 1 ? -34.248 4.901 9.331 1.00 94.44 1 MET B O 1
ATOM 2924 N N . ARG B 2 2 ? -34.351 6.284 11.100 1.00 109.22 2 ARG B N 1
ATOM 2925 C CA . ARG B 2 2 ? -33.048 5.923 11.639 1.00 113.35 2 ARG B CA 1
ATOM 2926 C C . ARG B 2 2 ? -33.266 5.005 12.832 1.00 120.36 2 ARG B C 1
ATOM 2927 O O . ARG B 2 2 ? -33.926 5.390 13.802 1.00 128.30 2 ARG B O 1
ATOM 2935 N N . ILE B 2 3 ? -32.665 3.818 12.776 1.00 107.35 3 ILE B N 1
ATOM 2936 C CA . ILE B 2 3 ? -32.736 2.814 13.831 1.00 90.23 3 ILE B CA 1
ATOM 2937 C C . ILE B 2 3 ? -31.322 2.440 14.239 1.00 95.37 3 ILE B C 1
ATOM 2938 O O . ILE B 2 3 ? -30.572 1.879 13.434 1.00 104.45 3 ILE B O 1
ATOM 2943 N N . LEU B 2 4 ? -30.943 2.762 15.470 1.00 88.82 4 LEU B N 1
ATOM 2944 C CA . LEU B 2 4 ? -29.611 2.453 15.967 1.00 83.02 4 LEU B CA 1
ATOM 2945 C C . LEU B 2 4 ? -29.661 1.216 16.845 1.00 73.04 4 LEU B C 1
ATOM 2946 O O . LEU B 2 4 ? -30.487 1.126 17.754 1.00 64.90 4 LEU B O 1
ATOM 2951 N N . VAL B 2 5 ? -28.750 0.282 16.582 1.00 78.97 5 VAL B N 1
ATOM 2952 C CA . VAL B 2 5 ? -28.635 -0.976 17.309 1.00 80.65 5 VAL B CA 1
ATOM 2953 C C . VAL B 2 5 ? -27.269 -1.037 17.972 1.00 82.16 5 VAL B C 1
ATOM 2954 O O . VAL B 2 5 ? -26.252 -0.748 17.332 1.00 88.61 5 VAL B O 1
ATOM 2958 N N . CYS B 2 6 ? -27.243 -1.416 19.242 1.00 70.89 6 CYS B N 1
ATOM 2959 C CA . CYS B 2 6 ? -26.003 -1.541 20.003 1.00 77.50 6 CYS B CA 1
ATOM 2960 C C . CYS B 2 6 ? -25.593 -3.009 20.047 1.00 90.38 6 CYS B C 1
ATOM 2961 O O . CYS B 2 6 ? -26.160 -3.797 20.805 1.00 101.64 6 CYS B O 1
ATOM 2964 N N . ALA B 2 7 ? -24.591 -3.375 19.252 1.00 87.13 7 ALA B N 1
ATOM 2965 C CA . ALA B 2 7 ? -24.113 -4.748 19.170 1.00 77.26 7 ALA B CA 1
ATOM 2966 C C . ALA B 2 7 ? -22.760 -4.853 19.851 1.00 67.79 7 ALA B C 1
ATOM 2967 O O . ALA B 2 7 ? -21.907 -3.983 19.682 1.00 63.81 7 ALA B O 1
ATOM 2969 N N . LYS B 2 8 ? -22.555 -5.942 20.584 1.00 72.73 8 LYS B N 1
ATOM 2970 C CA . LYS B 2 8 ? -21.311 -6.204 21.294 1.00 76.24 8 LYS B CA 1
ATOM 2971 C C . LYS B 2 8 ? -20.657 -7.489 20.825 1.00 75.28 8 LYS B C 1
ATOM 2972 O O . LYS B 2 8 ? -21.330 -8.501 20.627 1.00 81.50 8 LYS B O 1
ATOM 2978 N N . GLN B 2 9 ? -19.346 -7.431 20.623 1.00 74.40 9 GLN B N 1
ATOM 2979 C CA . GLN B 2 9 ? -18.556 -8.620 20.350 1.00 78.76 9 GLN B CA 1
ATOM 2980 C C . GLN B 2 9 ? -18.159 -9.257 21.669 1.00 73.32 9 GLN B C 1
ATOM 2981 O O . GLN B 2 9 ? -17.748 -8.569 22.604 1.00 69.49 9 GLN B O 1
ATOM 2987 N N . VAL B 2 10 ? -18.281 -10.578 21.740 1.00 73.69 10 VAL B N 1
ATOM 2988 C CA . VAL B 2 10 ? -18.098 -11.286 23.005 1.00 74.03 10 VAL B CA 1
ATOM 2989 C C . VAL B 2 10 ? -17.425 -12.621 22.754 1.00 72.67 10 VAL B C 1
ATOM 2990 O O . VAL B 2 10 ? -17.442 -13.145 21.635 1.00 72.34 10 VAL B O 1
ATOM 2994 N N . PRO B 2 11 ? -16.809 -13.191 23.786 1.00 89.17 11 PRO B N 1
ATOM 2995 C CA . PRO B 2 11 ? -16.258 -14.537 23.661 1.00 78.21 11 PRO B CA 1
ATOM 2996 C C . PRO B 2 11 ? -17.336 -15.603 23.719 1.00 76.76 11 PRO B C 1
ATOM 2997 O O . PRO B 2 11 ? -18.268 -15.529 24.518 1.00 76.35 11 PRO B O 1
ATOM 3001 N N . ASP B 2 12 ? -17.179 -16.625 22.887 1.00 81.30 12 ASP B N 1
ATOM 3002 C CA . ASP B 2 12 ? -18.172 -17.688 22.793 1.00 85.80 12 ASP B CA 1
ATOM 3003 C C . ASP B 2 12 ? -18.166 -18.501 24.072 1.00 101.43 12 ASP B C 1
ATOM 3004 O O . ASP B 2 12 ? -17.360 -19.411 24.243 1.00 120.74 12 ASP B O 1
ATOM 3009 N N . THR B 2 13 ? -19.101 -18.206 24.964 1.00 98.06 13 THR B N 1
ATOM 3010 C CA . THR B 2 13 ? -19.129 -18.872 26.255 1.00 97.16 13 THR B CA 1
ATOM 3011 C C . THR B 2 13 ? -19.539 -20.329 26.136 1.00 103.20 13 THR B C 1
ATOM 3012 O O . THR B 2 13 ? -19.341 -21.086 27.086 1.00 111.44 13 THR B O 1
ATOM 3016 N N . ASN B 2 14 ? -20.110 -20.743 25.005 1.00 109.00 14 ASN B N 1
ATOM 3017 C CA . ASN B 2 14 ? -20.593 -22.116 24.904 1.00 128.84 14 ASN B CA 1
ATOM 3018 C C . ASN B 2 14 ? -19.431 -23.095 24.915 1.00 142.91 14 ASN B C 1
ATOM 3019 O O . ASN B 2 14 ? -19.478 -24.116 25.606 1.00 145.22 14 ASN B O 1
ATOM 3024 N N . GLU B 2 15 ? -18.383 -22.812 24.153 1.00 149.20 15 GLU B N 1
ATOM 3025 C CA . GLU B 2 15 ? -17.335 -23.807 23.987 1.00 157.44 15 GLU B CA 1
ATOM 3026 C C . GLU B 2 15 ? -16.387 -23.770 25.178 1.00 159.68 15 GLU B C 1
ATOM 3027 O O . GLU B 2 15 ? -15.856 -24.808 25.580 1.00 174.61 15 GLU B O 1
ATOM 3033 N N . VAL B 2 16 ? -16.174 -22.589 25.745 1.00 142.40 16 VAL B N 1
ATOM 3034 C CA . VAL B 2 16 ? -15.187 -22.398 26.819 1.00 129.30 16 VAL B CA 1
ATOM 3035 C C . VAL B 2 16 ? -15.926 -22.737 28.105 1.00 137.85 16 VAL B C 1
ATOM 3036 O O . VAL B 2 16 ? -16.433 -21.887 28.835 1.00 135.44 16 VAL B O 1
ATOM 3040 N N . LYS B 2 17 ? -15.944 -24.021 28.396 1.00 151.44 17 LYS B N 1
ATOM 3041 C CA . LYS B 2 17 ? -16.493 -24.740 29.536 1.00 157.23 17 LYS B CA 1
ATOM 3042 C C . LYS B 2 17 ? -15.422 -25.511 30.280 1.00 172.26 17 LYS B C 1
ATOM 3043 O O . LYS B 2 17 ? -15.461 -25.594 31.510 1.00 171.52 17 LYS B O 1
ATOM 3049 N N . ILE B 2 18 ? -14.487 -26.061 29.576 1.00 190.88 18 ILE B N 1
ATOM 3050 C CA . ILE B 2 18 ? -13.474 -26.954 30.111 1.00 208.82 18 ILE B CA 1
ATOM 3051 C C . ILE B 2 18 ? -12.253 -26.141 30.509 1.00 214.52 18 ILE B C 1
ATOM 3052 O O . ILE B 2 18 ? -11.972 -25.076 29.956 1.00 210.27 18 ILE B O 1
ATOM 3057 N N . ASP B 2 19 ? -11.534 -26.660 31.498 1.00 226.41 19 ASP B N 1
ATOM 3058 C CA . ASP B 2 19 ? -10.285 -26.104 31.997 1.00 225.53 19 ASP B CA 1
ATOM 3059 C C . ASP B 2 19 ? -9.471 -27.238 32.601 1.00 223.06 19 ASP B C 1
ATOM 3060 O O . ASP B 2 19 ? -10.035 -28.263 33.003 1.00 231.89 19 ASP B O 1
ATOM 3065 N N . PRO B 2 20 ? -8.144 -27.089 32.686 1.00 196.73 20 PRO B N 1
ATOM 3066 C CA . PRO B 2 20 ? -7.347 -28.107 33.377 1.00 181.78 20 PRO B CA 1
ATOM 3067 C C . PRO B 2 20 ? -7.699 -28.201 34.849 1.00 174.10 20 PRO B C 1
ATOM 3068 O O . PRO B 2 20 ? -8.165 -27.239 35.463 1.00 147.20 20 PRO B O 1
ATOM 3072 N N . LYS B 2 21 ? -7.455 -29.393 35.424 1.00 171.38 21 LYS B N 1
ATOM 3073 C CA . LYS B 2 21 ? -7.768 -29.550 36.839 1.00 177.36 21 LYS B CA 1
ATOM 3074 C C . LYS B 2 21 ? -6.852 -28.735 37.763 1.00 180.34 21 LYS B C 1
ATOM 3075 O O . LYS B 2 21 ? -6.908 -28.816 38.994 1.00 179.30 21 LYS B O 1
ATOM 3081 N N . THR B 2 22 ? -5.990 -27.935 37.155 1.00 185.11 22 THR B N 1
ATOM 3082 C CA . THR B 2 22 ? -5.092 -27.003 37.811 1.00 185.13 22 THR B CA 1
ATOM 3083 C C . THR B 2 22 ? -5.178 -25.666 37.100 1.00 189.68 22 THR B C 1
ATOM 3084 O O . THR B 2 22 ? -4.158 -25.030 36.824 1.00 193.17 22 THR B O 1
ATOM 3088 N N . GLY B 2 23 ? -6.378 -25.198 36.782 1.00 181.30 23 GLY B N 1
ATOM 3089 C CA . GLY B 2 23 ? -6.390 -23.997 35.976 1.00 176.47 23 GLY B CA 1
ATOM 3090 C C . GLY B 2 23 ? -7.546 -23.024 35.965 1.00 177.02 23 GLY B C 1
ATOM 3091 O O . GLY B 2 23 ? -8.710 -23.390 35.774 1.00 174.29 23 GLY B O 1
ATOM 3092 N N . THR B 2 24 ? -7.202 -21.759 36.170 1.00 182.25 24 THR B N 1
ATOM 3093 C CA . THR B 2 24 ? -8.109 -20.658 35.888 1.00 178.89 24 THR B CA 1
ATOM 3094 C C . THR B 2 24 ? -8.281 -20.553 34.376 1.00 170.31 24 THR B C 1
ATOM 3095 O O . THR B 2 24 ? -7.333 -20.235 33.653 1.00 168.28 24 THR B O 1
ATOM 3099 N N . MET B 2 25 ? -9.500 -20.816 33.904 1.00 162.70 25 MET B N 1
ATOM 3100 C CA . MET B 2 25 ? -9.823 -20.975 32.484 1.00 159.06 25 MET B CA 1
ATOM 3101 C C . MET B 2 25 ? -9.899 -19.641 31.744 1.00 163.62 25 MET B C 1
ATOM 3102 O O . MET B 2 25 ? -10.970 -19.128 31.418 1.00 157.93 25 MET B O 1
ATOM 3107 N N . ILE B 2 26 ? -8.733 -19.061 31.494 1.00 168.87 26 ILE B N 1
ATOM 3108 C CA . ILE B 2 26 ? -8.614 -18.007 30.494 1.00 164.03 26 ILE B CA 1
ATOM 3109 C C . ILE B 2 26 ? -7.771 -18.573 29.355 1.00 165.71 26 ILE B C 1
ATOM 3110 O O . ILE B 2 26 ? -6.574 -18.837 29.523 1.00 161.92 26 ILE B O 1
ATOM 3115 N N . ARG B 2 27 ? -8.387 -18.747 28.187 1.00 165.19 27 ARG B N 1
ATOM 3116 C CA . ARG B 2 27 ? -7.768 -19.514 27.117 1.00 170.97 27 ARG B CA 1
ATOM 3117 C C . ARG B 2 27 ? -6.881 -18.646 26.233 1.00 176.38 27 ARG B C 1
ATOM 3118 O O . ARG B 2 27 ? -6.863 -17.419 26.325 1.00 180.55 27 ARG B O 1
ATOM 3126 N N . GLU B 2 28 ? -6.129 -19.321 25.367 1.00 176.15 28 GLU B N 1
ATOM 3127 C CA . GLU B 2 28 ? -5.280 -18.688 24.364 1.00 167.45 28 GLU B CA 1
ATOM 3128 C C . GLU B 2 28 ? -6.029 -18.513 23.050 1.00 162.40 28 GLU B C 1
ATOM 3129 O O . GLU B 2 28 ? -6.246 -19.494 22.333 1.00 172.18 28 GLU B O 1
ATOM 3135 N N . GLY B 2 29 ? -6.440 -17.294 22.717 1.00 150.53 29 GLY B N 1
ATOM 3136 C CA . GLY B 2 29 ? -7.244 -17.239 21.515 1.00 149.36 29 GLY B CA 1
ATOM 3137 C C . GLY B 2 29 ? -8.657 -17.783 21.494 1.00 151.76 29 GLY B C 1
ATOM 3138 O O . GLY B 2 29 ? -8.862 -18.889 20.985 1.00 154.84 29 GLY B O 1
ATOM 3139 N N . VAL B 2 30 ? -9.636 -17.071 22.042 1.00 150.58 30 VAL B N 1
ATOM 3140 C CA . VAL B 2 30 ? -10.985 -17.625 22.032 1.00 145.73 30 VAL B CA 1
ATOM 3141 C C . VAL B 2 30 ? -11.790 -16.926 20.944 1.00 142.45 30 VAL B C 1
ATOM 3142 O O . VAL B 2 30 ? -11.583 -15.734 20.684 1.00 148.17 30 VAL B O 1
ATOM 3146 N N . PRO B 2 31 ? -12.679 -17.645 20.263 1.00 120.50 31 PRO B N 1
ATOM 3147 C CA . PRO B 2 31 ? -13.464 -17.043 19.178 1.00 109.32 31 PRO B CA 1
ATOM 3148 C C . PRO B 2 31 ? -14.407 -15.952 19.656 1.00 90.21 31 PRO B C 1
ATOM 3149 O O . PRO B 2 31 ? -15.091 -16.101 20.668 1.00 82.80 31 PRO B O 1
ATOM 3153 N N . SER B 2 32 ? -14.451 -14.853 18.911 1.00 79.94 32 SER B N 1
ATOM 3154 C CA . SER B 2 32 ? -15.292 -13.718 19.257 1.00 88.62 32 SER B CA 1
ATOM 3155 C C . SER B 2 32 ? -16.492 -13.641 18.315 1.00 89.32 32 SER B C 1
ATOM 3156 O O . SER B 2 32 ? -16.320 -13.493 17.103 1.00 90.65 32 SER B O 1
ATOM 3159 N N . ILE B 2 33 ? -17.697 -13.758 18.869 1.00 88.10 33 ILE B N 1
ATOM 3160 C CA . ILE B 2 33 ? -18.930 -13.823 18.098 1.00 83.31 33 ILE B CA 1
ATOM 3161 C C . ILE B 2 33 ? -19.798 -12.620 18.436 1.00 94.77 33 ILE B C 1
ATOM 3162 O O . ILE B 2 33 ? -19.547 -11.898 19.404 1.00 98.29 33 ILE B O 1
ATOM 3167 N N . LEU B 2 34 ? -20.820 -12.396 17.605 1.00 96.17 34 LEU B N 1
ATOM 3168 C CA . LEU B 2 34 ? -21.831 -11.383 17.890 1.00 88.37 34 LEU B CA 1
ATOM 3169 C C . LEU B 2 34 ? -22.790 -11.901 18.959 1.00 74.95 34 LEU B C 1
ATOM 3170 O O . LEU B 2 34 ? -23.451 -12.923 18.755 1.00 65.63 34 LEU B O 1
ATOM 3175 N N . ASN B 2 35 ? -22.880 -11.191 20.074 1.00 74.22 35 ASN B N 1
ATOM 3176 C CA . ASN B 2 35 ? -23.739 -11.593 21.176 1.00 65.53 35 ASN B CA 1
ATOM 3177 C C . ASN B 2 35 ? -25.126 -11.976 20.670 1.00 71.70 35 ASN B C 1
ATOM 3178 O O . ASN B 2 35 ? -25.771 -11.170 19.993 1.00 75.62 35 ASN B O 1
ATOM 3183 N N . PRO B 2 36 ? -25.621 -13.170 20.984 1.00 72.70 36 PRO B N 1
ATOM 3184 C CA . PRO B 2 36 ? -26.866 -13.651 20.351 1.00 78.96 36 PRO B CA 1
ATOM 3185 C C . PRO B 2 36 ? -28.057 -12.703 20.407 1.00 78.75 36 PRO B C 1
ATOM 3186 O O . PRO B 2 36 ? -28.727 -12.463 19.388 1.00 84.96 36 PRO B O 1
ATOM 3190 N N . ASP B 2 37 ? -28.339 -12.149 21.585 1.00 75.23 37 ASP B N 1
ATOM 3191 C CA . ASP B 2 37 ? -29.465 -11.241 21.719 1.00 73.25 37 ASP B CA 1
ATOM 3192 C C . ASP B 2 37 ? -29.290 -9.994 20.871 1.00 72.98 37 ASP B C 1
ATOM 3193 O O . ASP B 2 37 ? -30.268 -9.466 20.328 1.00 87.21 37 ASP B O 1
ATOM 3198 N N . ASP B 2 38 ? -28.057 -9.548 20.679 1.00 63.03 38 ASP B N 1
ATOM 3199 C CA . ASP B 2 38 ? -27.841 -8.453 19.751 1.00 62.27 38 ASP B CA 1
ATOM 3200 C C . ASP B 2 38 ? -28.187 -8.872 18.332 1.00 62.00 38 ASP B C 1
ATOM 3201 O O . ASP B 2 38 ? -28.730 -8.077 17.562 1.00 62.47 38 ASP B O 1
ATOM 3206 N N . ALA B 2 39 ? -27.872 -10.107 17.962 1.00 64.30 39 ALA B N 1
ATOM 3207 C CA . ALA B 2 39 ? -28.273 -10.602 16.652 1.00 62.49 39 ALA B CA 1
ATOM 3208 C C . ALA B 2 39 ? -29.777 -10.544 16.493 1.00 62.58 39 ALA B C 1
ATOM 3209 O O . ALA B 2 39 ? -30.279 -10.206 15.418 1.00 66.61 39 ALA B O 1
ATOM 3211 N N . ASN B 2 40 ? -30.515 -10.863 17.551 1.00 62.95 40 ASN B N 1
ATOM 3212 C CA . ASN B 2 40 ? -31.968 -10.747 17.478 1.00 63.33 40 ASN B CA 1
ATOM 3213 C C . ASN B 2 40 ? -32.402 -9.302 17.272 1.00 76.25 40 ASN B C 1
ATOM 3214 O O . ASN B 2 40 ? -33.240 -9.013 16.409 1.00 70.24 40 ASN B O 1
ATOM 3219 N N . ALA B 2 41 ? -31.824 -8.372 18.031 1.00 77.96 41 ALA B N 1
ATOM 3220 C CA . ALA B 2 41 ? -32.197 -6.968 17.881 1.00 71.03 41 ALA B CA 1
ATOM 3221 C C . ALA B 2 41 ? -31.937 -6.490 16.458 1.00 64.29 41 ALA B C 1
ATOM 3222 O O . ALA B 2 41 ? -32.823 -5.935 15.793 1.00 62.86 41 ALA B O 1
ATOM 3224 N N . LEU B 2 42 ? -30.733 -6.741 15.964 1.00 61.93 42 LEU B N 1
ATOM 3225 C CA . LEU B 2 42 ? -30.387 -6.368 14.604 1.00 62.17 42 LEU B CA 1
ATOM 3226 C C . LEU B 2 42 ? -31.372 -6.961 13.620 1.00 62.71 42 LEU B C 1
ATOM 3227 O O . LEU B 2 42 ? -31.744 -6.309 12.645 1.00 71.01 42 LEU B O 1
ATOM 3232 N N . GLU B 2 43 ? -31.792 -8.204 13.833 1.00 62.89 43 GLU B N 1
ATOM 3233 C CA . GLU B 2 43 ? -32.786 -8.764 12.929 1.00 63.77 43 GLU B CA 1
ATOM 3234 C C . GLU B 2 43 ? -34.077 -7.982 12.978 1.00 74.20 43 GLU B C 1
ATOM 3235 O O . GLU B 2 43 ? -34.673 -7.707 11.933 1.00 82.84 43 GLU B O 1
ATOM 3241 N N . ALA B 2 44 ? -34.542 -7.619 14.173 1.00 69.55 44 ALA B N 1
ATOM 3242 C CA . ALA B 2 44 ? -35.772 -6.842 14.242 1.00 65.15 44 ALA B CA 1
ATOM 3243 C C . ALA B 2 44 ? -35.654 -5.607 13.374 1.00 65.52 44 ALA B C 1
ATOM 3244 O O . ALA B 2 44 ? -36.489 -5.362 12.495 1.00 66.73 44 ALA B O 1
ATOM 3246 N N . ALA B 2 45 ? -34.571 -4.859 13.553 1.00 71.67 45 ALA B N 1
ATOM 3247 C CA . ALA B 2 45 ? -34.366 -3.671 12.734 1.00 79.53 45 ALA B CA 1
ATOM 3248 C C . ALA B 2 45 ? -34.290 -4.000 11.249 1.00 80.03 45 ALA B C 1
ATOM 3249 O O . ALA B 2 45 ? -34.760 -3.219 10.419 1.00 74.70 45 ALA B O 1
ATOM 3251 N N . LEU B 2 46 ? -33.723 -5.148 10.890 1.00 85.77 46 LEU B N 1
ATOM 3252 C CA . LEU B 2 46 ? -33.669 -5.535 9.486 1.00 83.90 46 LEU B CA 1
ATOM 3253 C C . LEU B 2 46 ? -35.035 -5.866 8.934 1.00 76.78 46 LEU B C 1
ATOM 3254 O O . LEU B 2 46 ? -35.225 -5.818 7.718 1.00 78.15 46 LEU B O 1
ATOM 3259 N N . VAL B 2 47 ? -35.974 -6.255 9.783 1.00 67.92 47 VAL B N 1
ATOM 3260 C CA . VAL B 2 47 ? -37.312 -6.497 9.278 1.00 69.57 47 VAL B CA 1
ATOM 3261 C C . VAL B 2 47 ? -38.078 -5.192 9.163 1.00 81.24 47 VAL B C 1
ATOM 3262 O O . VAL B 2 47 ? -38.880 -5.012 8.241 1.00 89.39 47 VAL B O 1
ATOM 3266 N N . ILE B 2 48 ? -37.865 -4.257 10.089 1.00 80.55 48 ILE B N 1
ATOM 3267 C CA . ILE B 2 48 ? -38.418 -2.931 9.849 1.00 82.12 48 ILE B CA 1
ATOM 3268 C C . ILE B 2 48 ? -37.884 -2.367 8.541 1.00 82.17 48 ILE B C 1
ATOM 3269 O O . ILE B 2 48 ? -38.630 -1.773 7.758 1.00 90.39 48 ILE B O 1
ATOM 3274 N N . LYS B 2 49 ? -36.600 -2.578 8.255 1.00 78.00 49 LYS B N 1
ATOM 3275 C CA . LYS B 2 49 ? -36.077 -2.144 6.966 1.00 84.04 49 LYS B CA 1
ATOM 3276 C C . LYS B 2 49 ? -36.735 -2.908 5.835 1.00 84.28 49 LYS B C 1
ATOM 3277 O O . LYS B 2 49 ? -37.046 -2.339 4.786 1.00 92.92 49 LYS B O 1
ATOM 3283 N N . ASP B 2 50 ? -36.949 -4.206 6.028 1.00 86.52 50 ASP B N 1
ATOM 3284 C CA . ASP B 2 50 ? -37.579 -4.992 4.981 1.00 94.24 50 ASP B CA 1
ATOM 3285 C C . ASP B 2 50 ? -38.994 -4.515 4.728 1.00 89.02 50 ASP B C 1
ATOM 3286 O O . ASP B 2 50 ? -39.475 -4.581 3.595 1.00 92.68 50 ASP B O 1
ATOM 3291 N N . GLU B 2 51 ? -39.676 -4.043 5.765 1.00 76.99 51 GLU B N 1
ATOM 3292 C CA . GLU B 2 51 ? -41.058 -3.638 5.582 1.00 96.50 51 GLU B CA 1
ATOM 3293 C C . GLU B 2 51 ? -41.178 -2.158 5.243 1.00 106.23 51 GLU B C 1
ATOM 3294 O O . GLU B 2 51 ? -41.862 -1.794 4.287 1.00 102.22 51 GLU B O 1
ATOM 3300 N N . ASN B 2 52 ? -40.504 -1.295 5.996 1.00 117.83 52 ASN B N 1
ATOM 3301 C CA . ASN B 2 52 ? -40.504 0.126 5.689 1.00 122.16 52 ASN B CA 1
ATOM 3302 C C . ASN B 2 52 ? -39.279 0.448 4.854 1.00 122.01 52 ASN B C 1
ATOM 3303 O O . ASN B 2 52 ? -38.165 0.467 5.394 1.00 121.21 52 ASN B O 1
ATOM 3308 N N . PRO B 2 53 ? -39.423 0.732 3.570 1.00 111.83 53 PRO B N 1
ATOM 3309 C CA . PRO B 2 53 ? -38.245 0.977 2.744 1.00 111.55 53 PRO B CA 1
ATOM 3310 C C . PRO B 2 53 ? -37.606 2.301 3.107 1.00 120.72 53 PRO B C 1
ATOM 3311 O O . PRO B 2 53 ? -38.192 3.137 3.794 1.00 124.63 53 PRO B O 1
ATOM 3315 N N . GLY B 2 54 ? -36.366 2.466 2.665 1.00 122.63 54 GLY B N 1
ATOM 3316 C CA . GLY B 2 54 ? -35.677 3.716 2.888 1.00 120.72 54 GLY B CA 1
ATOM 3317 C C . GLY B 2 54 ? -35.339 4.006 4.326 1.00 118.23 54 GLY B C 1
ATOM 3318 O O . GLY B 2 54 ? -34.974 5.139 4.643 1.00 124.09 54 GLY B O 1
ATOM 3319 N N . THR B 2 55 ? -35.447 3.025 5.207 1.00 110.59 55 THR B N 1
ATOM 3320 C CA . THR B 2 55 ? -35.092 3.181 6.607 1.00 109.69 55 THR B CA 1
ATOM 3321 C C . THR B 2 55 ? -33.668 2.690 6.786 1.00 112.02 55 THR B C 1
ATOM 3322 O O . THR B 2 55 ? -33.386 1.516 6.536 1.00 116.92 55 THR B O 1
ATOM 3326 N N . GLU B 2 56 ? -32.772 3.582 7.199 1.00 110.50 56 GLU B N 1
ATOM 3327 C CA . GLU B 2 56 ? -31.368 3.243 7.364 1.00 108.22 56 GLU B CA 1
ATOM 3328 C C . GLU B 2 56 ? -31.052 2.864 8.805 1.00 102.16 56 GLU B C 1
ATOM 3329 O O . GLU B 2 56 ? -31.537 3.496 9.746 1.00 100.32 56 GLU B O 1
ATOM 3335 N N . VAL B 2 57 ? -30.257 1.804 8.960 1.00 88.56 57 VAL B N 1
ATOM 3336 C CA . VAL B 2 57 ? -29.904 1.223 10.251 1.00 80.31 57 VAL B CA 1
ATOM 3337 C C . VAL B 2 57 ? -28.460 1.552 10.596 1.00 84.95 57 VAL B C 1
ATOM 3338 O O . VAL B 2 57 ? -27.554 1.291 9.798 1.00 82.79 57 VAL B O 1
ATOM 3342 N N . ILE B 2 58 ? -28.242 2.131 11.772 1.00 96.11 58 ILE B N 1
ATOM 3343 C CA . ILE B 2 58 ? -26.905 2.453 12.259 1.00 102.39 58 ILE B CA 1
ATOM 3344 C C . ILE B 2 58 ? -26.569 1.529 13.415 1.00 103.61 58 ILE B C 1
ATOM 3345 O O . ILE B 2 58 ? -27.269 1.527 14.434 1.00 104.61 58 ILE B O 1
ATOM 3350 N N . VAL B 2 59 ? -25.501 0.739 13.259 1.00 98.85 59 VAL B N 1
ATOM 3351 C CA . VAL B 2 59 ? -25.042 -0.190 14.286 1.00 82.42 59 VAL B CA 1
ATOM 3352 C C . VAL B 2 59 ? -23.830 0.418 14.963 1.00 71.90 59 VAL B C 1
ATOM 3353 O O . VAL B 2 59 ? -22.934 0.930 14.290 1.00 74.42 59 VAL B O 1
ATOM 3357 N N . MET B 2 60 ? -23.777 0.360 16.284 1.00 64.57 60 MET B N 1
ATOM 3358 C CA . MET B 2 60 ? -22.658 0.966 16.981 1.00 77.39 60 MET B CA 1
ATOM 3359 C C . MET B 2 60 ? -22.134 0.006 18.033 1.00 74.22 60 MET B C 1
ATOM 3360 O O . MET B 2 60 ? -22.837 -0.905 18.469 1.00 82.14 60 MET B O 1
ATOM 3365 N N . THR B 2 61 ? -20.881 0.204 18.429 1.00 65.93 61 THR B N 1
ATOM 3366 C CA . THR B 2 61 ? -20.282 -0.658 19.437 1.00 71.35 61 THR B CA 1
ATOM 3367 C C . THR B 2 61 ? -19.128 0.074 20.092 1.00 75.36 61 THR B C 1
ATOM 3368 O O . THR B 2 61 ? -18.630 1.069 19.567 1.00 79.89 61 THR B O 1
ATOM 3372 N N . MET B 2 62 ? -18.699 -0.433 21.242 1.00 81.18 62 MET B N 1
ATOM 3373 C CA . MET B 2 62 ? -17.508 0.080 21.906 1.00 93.03 62 MET B CA 1
ATOM 3374 C C . MET B 2 62 ? -16.623 -1.070 22.356 1.00 102.88 62 MET B C 1
ATOM 3375 O O . MET B 2 62 ? -17.101 -2.018 22.985 1.00 96.33 62 MET B O 1
ATOM 3380 N N . GLY B 2 63 ? -15.332 -0.979 22.026 1.00 115.39 63 GLY B N 1
ATOM 3381 C CA . GLY B 2 63 ? -14.362 -1.989 22.378 1.00 115.92 63 GLY B CA 1
ATOM 3382 C C . GLY B 2 63 ? -13.046 -1.836 21.638 1.00 113.90 63 GLY B C 1
ATOM 3383 O O . GLY B 2 63 ? -12.572 -0.721 21.407 1.00 106.57 63 GLY B O 1
ATOM 3384 N N . PRO B 2 64 ? -12.435 -2.949 21.240 1.00 114.04 64 PRO B N 1
ATOM 3385 C CA . PRO B 2 64 ? -11.156 -2.882 20.545 1.00 110.18 64 PRO B CA 1
ATOM 3386 C C . PRO B 2 64 ? -11.344 -2.828 19.043 1.00 104.56 64 PRO B C 1
ATOM 3387 O O . PRO B 2 64 ? -12.448 -3.069 18.538 1.00 103.44 64 PRO B O 1
ATOM 3391 N N . PRO B 2 65 ? -10.280 -2.545 18.292 1.00 93.22 65 PRO B N 1
ATOM 3392 C CA . PRO B 2 65 ? -10.354 -2.688 16.834 1.00 92.09 65 PRO B CA 1
ATOM 3393 C C . PRO B 2 65 ? -10.710 -4.080 16.371 1.00 104.68 65 PRO B C 1
ATOM 3394 O O . PRO B 2 65 ? -11.203 -4.232 15.252 1.00 115.02 65 PRO B O 1
ATOM 3398 N N . GLN B 2 66 ? -10.482 -5.105 17.185 1.00 109.26 66 GLN B N 1
ATOM 3399 C CA . GLN B 2 66 ? -10.870 -6.451 16.785 1.00 101.62 66 GLN B CA 1
ATOM 3400 C C . GLN B 2 66 ? -12.370 -6.559 16.594 1.00 94.14 66 GLN B C 1
ATOM 3401 O O . GLN B 2 66 ? -12.833 -7.347 15.767 1.00 96.48 66 GLN B O 1
ATOM 3407 N N . ALA B 2 67 ? -13.141 -5.764 17.330 1.00 81.66 67 ALA B N 1
ATOM 3408 C CA . ALA B 2 67 ? -14.581 -5.770 17.145 1.00 80.49 67 ALA B CA 1
ATOM 3409 C C . ALA B 2 67 ? -14.984 -5.381 15.736 1.00 88.14 67 ALA B C 1
ATOM 3410 O O . ALA B 2 67 ? -16.069 -5.757 15.296 1.00 99.51 67 ALA B O 1
ATOM 3412 N N . SER B 2 68 ? -14.117 -4.686 15.006 1.00 90.99 68 SER B N 1
ATOM 3413 C CA . SER B 2 68 ? -14.442 -4.270 13.648 1.00 94.15 68 SER B CA 1
ATOM 3414 C C . SER B 2 68 ? -15.022 -5.415 12.839 1.00 97.16 68 SER B C 1
ATOM 3415 O O . SER B 2 68 ? -16.038 -5.256 12.158 1.00 102.54 68 SER B O 1
ATOM 3418 N N . GLU B 2 69 ? -14.404 -6.589 12.927 1.00 89.51 69 GLU B N 1
ATOM 3419 C CA . GLU B 2 69 ? -14.835 -7.711 12.105 1.00 71.77 69 GLU B CA 1
ATOM 3420 C C . GLU B 2 69 ? -16.283 -8.072 12.381 1.00 74.69 69 GLU B C 1
ATOM 3421 O O . GLU B 2 69 ? -17.052 -8.312 11.446 1.00 69.48 69 GLU B O 1
ATOM 3427 N N . MET B 2 70 ? -16.688 -8.085 13.650 1.00 81.07 70 MET B N 1
ATOM 3428 C CA . MET B 2 70 ? -18.081 -8.386 13.956 1.00 82.44 70 MET B CA 1
ATOM 3429 C C . MET B 2 70 ? -19.001 -7.390 13.273 1.00 75.66 70 MET B C 1
ATOM 3430 O O . MET B 2 70 ? -20.040 -7.768 12.723 1.00 69.60 70 MET B O 1
ATOM 3435 N N . LEU B 2 71 ? -18.611 -6.116 13.257 1.00 81.50 71 LEU B N 1
ATOM 3436 C CA . LEU B 2 71 ? -19.410 -5.113 12.572 1.00 74.48 71 LEU B CA 1
ATOM 3437 C C . LEU B 2 71 ? -19.594 -5.506 11.124 1.00 69.30 71 LEU B C 1
ATOM 3438 O O . LEU B 2 71 ? -20.694 -5.402 10.579 1.00 75.45 71 LEU B O 1
ATOM 3443 N N . ARG B 2 72 ? -18.532 -5.996 10.496 1.00 68.22 72 ARG B N 1
ATOM 3444 C CA . ARG B 2 72 ? -18.639 -6.461 9.126 1.00 72.86 72 ARG B CA 1
ATOM 3445 C C . ARG B 2 72 ? -19.736 -7.499 8.990 1.00 77.91 72 ARG B C 1
ATOM 3446 O O . ARG B 2 72 ? -20.567 -7.421 8.081 1.00 79.92 72 ARG B O 1
ATOM 3454 N N . GLU B 2 73 ? -19.769 -8.473 9.898 1.00 83.00 73 GLU B N 1
ATOM 3455 C CA . GLU B 2 73 ? -20.861 -9.439 9.883 1.00 82.59 73 GLU B CA 1
ATOM 3456 C C . GLU B 2 73 ? -22.197 -8.722 9.882 1.00 89.45 73 GLU B C 1
ATOM 3457 O O . GLU B 2 73 ? -23.067 -9.002 9.050 1.00 100.12 73 GLU B O 1
ATOM 3463 N N . CYS B 2 74 ? -22.361 -7.762 10.793 1.00 78.86 74 CYS B N 1
ATOM 3464 C CA . CYS B 2 74 ? -23.602 -7.009 10.848 1.00 64.43 74 CYS B CA 1
ATOM 3465 C C . CYS B 2 74 ? -23.920 -6.416 9.489 1.00 65.32 74 CYS B C 1
ATOM 3466 O O . CYS B 2 74 ? -25.045 -6.537 8.998 1.00 65.35 74 CYS B O 1
ATOM 3469 N N . LEU B 2 75 ? -22.915 -5.838 8.829 1.00 69.02 75 LEU B N 1
ATOM 3470 C CA . LEU B 2 75 ? -23.153 -5.230 7.527 1.00 71.15 75 LEU B CA 1
ATOM 3471 C C . LEU B 2 75 ? -23.490 -6.277 6.486 1.00 68.53 75 LEU B C 1
ATOM 3472 O O . LEU B 2 75 ? -24.298 -6.030 5.587 1.00 69.34 75 LEU B O 1
ATOM 3477 N N . ALA B 2 76 ? -22.869 -7.443 6.569 1.00 95.54 76 ALA B N 1
ATOM 3478 C CA . ALA B 2 76 ? -23.198 -8.475 5.607 1.00 95.88 76 ALA B CA 1
ATOM 3479 C C . ALA B 2 76 ? -24.616 -8.970 5.797 1.00 110.68 76 ALA B C 1
ATOM 3480 O O . ALA B 2 76 ? -25.232 -9.443 4.840 1.00 117.18 76 ALA B O 1
ATOM 3482 N N . MET B 2 77 ? -25.162 -8.822 7.002 1.00 100.74 77 MET B N 1
ATOM 3483 C CA . MET B 2 77 ? -26.561 -9.149 7.219 1.00 90.07 77 MET B CA 1
ATOM 3484 C C . MET B 2 77 ? -27.490 -8.133 6.586 1.00 91.04 77 MET B C 1
ATOM 3485 O O . MET B 2 77 ? -28.597 -8.489 6.180 1.00 91.83 77 MET B O 1
ATOM 3490 N N . GLY B 2 78 ? -27.062 -6.884 6.463 1.00 96.09 78 GLY B N 1
ATOM 3491 C CA . GLY B 2 78 ? -27.906 -5.899 5.819 1.00 96.96 78 GLY B CA 1
ATOM 3492 C C . GLY B 2 78 ? -27.869 -4.520 6.438 1.00 95.48 78 GLY B C 1
ATOM 3493 O O . GLY B 2 78 ? -28.533 -3.611 5.951 1.00 108.15 78 GLY B O 1
ATOM 3494 N N . ALA B 2 79 ? -27.095 -4.343 7.497 1.00 94.45 79 ALA B N 1
ATOM 3495 C CA . ALA B 2 79 ? -26.987 -3.040 8.125 1.00 95.65 79 ALA B CA 1
ATOM 3496 C C . ALA B 2 79 ? -26.453 -2.013 7.138 1.00 99.03 79 ALA B C 1
ATOM 3497 O O . ALA B 2 79 ? -25.892 -2.347 6.097 1.00 100.38 79 ALA B O 1
ATOM 3499 N N . ASP B 2 80 ? -26.671 -0.741 7.467 1.00 102.33 80 ASP B N 1
ATOM 3500 C CA . ASP B 2 80 ? -26.350 0.375 6.587 1.00 105.01 80 ASP B CA 1
ATOM 3501 C C . ASP B 2 80 ? -25.028 1.051 6.923 1.00 107.96 80 ASP B C 1
ATOM 3502 O O . ASP B 2 80 ? -24.166 1.184 6.054 1.00 115.61 80 ASP B O 1
ATOM 3507 N N . GLU B 2 81 ? -24.858 1.492 8.163 1.00 105.15 81 GLU B N 1
ATOM 3508 C CA . GLU B 2 81 ? -23.669 2.205 8.600 1.00 106.54 81 GLU B CA 1
ATOM 3509 C C . GLU B 2 81 ? -23.190 1.641 9.921 1.00 103.26 81 GLU B C 1
ATOM 3510 O O . GLU B 2 81 ? -24.004 1.327 10.790 1.00 100.95 81 GLU B O 1
ATOM 3516 N N . ALA B 2 82 ? -21.875 1.524 10.079 1.00 103.62 82 ALA B N 1
ATOM 3517 C CA . ALA B 2 82 ? -21.282 0.966 11.285 1.00 109.38 82 ALA B CA 1
ATOM 3518 C C . ALA B 2 82 ? -20.442 2.014 11.998 1.00 109.07 82 ALA B C 1
ATOM 3519 O O . ALA B 2 82 ? -19.834 2.878 11.366 1.00 106.13 82 ALA B O 1
ATOM 3521 N N . TYR B 2 83 ? -20.411 1.932 13.327 1.00 100.97 83 TYR B N 1
ATOM 3522 C CA . TYR B 2 83 ? -19.673 2.882 14.146 1.00 102.38 83 TYR B CA 1
ATOM 3523 C C . TYR B 2 83 ? -19.001 2.177 15.313 1.00 100.49 83 TYR B C 1
ATOM 3524 O O . TYR B 2 83 ? -19.644 1.405 16.029 1.00 98.09 83 TYR B O 1
ATOM 3533 N N . LEU B 2 84 ? -17.725 2.481 15.527 1.00 102.12 84 LEU B N 1
ATOM 3534 C CA . LEU B 2 84 ? -16.913 1.870 16.569 1.00 107.55 84 LEU B CA 1
ATOM 3535 C C . LEU B 2 84 ? -16.340 2.911 17.511 1.00 117.52 84 LEU B C 1
ATOM 3536 O O . LEU B 2 84 ? -15.965 4.008 17.096 1.00 121.00 84 LEU B O 1
ATOM 3541 N N . LEU B 2 85 ? -16.299 2.552 18.784 1.00 121.79 85 LEU B N 1
ATOM 3542 C CA . LEU B 2 85 ? -15.784 3.386 19.856 1.00 124.83 85 LEU B CA 1
ATOM 3543 C C . LEU B 2 85 ? -14.606 2.660 20.481 1.00 131.96 85 LEU B C 1
ATOM 3544 O O . LEU B 2 85 ? -14.777 1.576 21.046 1.00 141.35 85 LEU B O 1
ATOM 3549 N N . SER B 2 86 ? -13.411 3.230 20.364 1.00 125.50 86 SER B N 1
ATOM 3550 C CA . SER B 2 86 ? -12.250 2.609 20.978 1.00 118.11 86 SER B CA 1
ATOM 3551 C C . SER B 2 86 ? -11.370 3.682 21.580 1.00 125.84 86 SER B C 1
ATOM 3552 O O . SER B 2 86 ? -11.121 4.710 20.950 1.00 129.52 86 SER B O 1
ATOM 3555 N N . ASP B 2 87 ? -10.883 3.426 22.790 1.00 128.20 87 ASP B N 1
ATOM 3556 C CA . ASP B 2 87 ? -9.917 4.317 23.412 1.00 131.01 87 ASP B CA 1
ATOM 3557 C C . ASP B 2 87 ? -9.205 3.591 24.539 1.00 126.02 87 ASP B C 1
ATOM 3558 O O . ASP B 2 87 ? -9.759 2.688 25.165 1.00 110.57 87 ASP B O 1
ATOM 3563 N N . ARG B 2 88 ? -7.971 4.017 24.786 1.00 134.86 88 ARG B N 1
ATOM 3564 C CA . ARG B 2 88 ? -7.178 3.512 25.901 1.00 148.87 88 ARG B CA 1
ATOM 3565 C C . ARG B 2 88 ? -7.919 3.626 27.228 1.00 162.12 88 ARG B C 1
ATOM 3566 O O . ARG B 2 88 ? -7.764 2.775 28.110 1.00 163.77 88 ARG B O 1
ATOM 3574 N N . ALA B 2 89 ? -8.698 4.692 27.404 1.00 174.91 89 ALA B N 1
ATOM 3575 C CA . ALA B 2 89 ? -9.441 4.880 28.647 1.00 177.97 89 ALA B CA 1
ATOM 3576 C C . ALA B 2 89 ? -10.726 4.064 28.702 1.00 173.61 89 ALA B C 1
ATOM 3577 O O . ALA B 2 89 ? -11.135 3.646 29.791 1.00 173.78 89 ALA B O 1
ATOM 3579 N N . PHE B 2 90 ? -11.371 3.826 27.558 1.00 167.45 90 PHE B N 1
ATOM 3580 C CA . PHE B 2 90 ? -12.644 3.109 27.557 1.00 163.32 90 PHE B CA 1
ATOM 3581 C C . PHE B 2 90 ? -12.523 1.735 28.193 1.00 158.96 90 PHE B C 1
ATOM 3582 O O . PHE B 2 90 ? -13.403 1.320 28.956 1.00 155.26 90 PHE B O 1
ATOM 3590 N N . GLY B 2 91 ? -11.442 1.022 27.911 1.00 167.49 91 GLY B N 1
ATOM 3591 C CA . GLY B 2 91 ? -11.321 -0.332 28.410 1.00 171.34 91 GLY B CA 1
ATOM 3592 C C . GLY B 2 91 ? -11.297 -0.399 29.924 1.00 176.16 91 GLY B C 1
ATOM 3593 O O . GLY B 2 91 ? -10.864 0.523 30.617 1.00 174.52 91 GLY B O 1
ATOM 3594 N N . GLY B 2 92 ? -11.816 -1.513 30.426 1.00 177.05 92 GLY B N 1
ATOM 3595 C CA . GLY B 2 92 ? -11.899 -1.814 31.836 1.00 177.72 92 GLY B CA 1
ATOM 3596 C C . GLY B 2 92 ? -12.855 -0.903 32.567 1.00 173.27 92 GLY B C 1
ATOM 3597 O O . GLY B 2 92 ? -12.461 -0.184 33.487 1.00 170.97 92 GLY B O 1
ATOM 3598 N N . ALA B 2 93 ? -14.124 -0.928 32.165 1.00 170.45 93 ALA B N 1
ATOM 3599 C CA . ALA B 2 93 ? -15.136 -0.067 32.751 1.00 164.87 93 ALA B CA 1
ATOM 3600 C C . ALA B 2 93 ? -16.360 -0.879 33.128 1.00 161.35 93 ALA B C 1
ATOM 3601 O O . ALA B 2 93 ? -16.625 -1.934 32.554 1.00 161.18 93 ALA B O 1
ATOM 3603 N N . ASP B 2 94 ? -17.106 -0.373 34.093 1.00 143.26 94 ASP B N 1
ATOM 3604 C CA . ASP B 2 94 ? -18.316 -1.029 34.549 1.00 140.73 94 ASP B CA 1
ATOM 3605 C C . ASP B 2 94 ? -19.481 -0.597 33.665 1.00 137.19 94 ASP B C 1
ATOM 3606 O O . ASP B 2 94 ? -19.304 0.089 32.656 1.00 133.93 94 ASP B O 1
ATOM 3611 N N . THR B 2 95 ? -20.690 -1.026 34.036 1.00 133.57 95 THR B N 1
ATOM 3612 C CA . THR B 2 95 ? -21.891 -0.775 33.241 1.00 123.44 95 THR B CA 1
ATOM 3613 C C . THR B 2 95 ? -22.249 0.707 33.181 1.00 123.44 95 THR B C 1
ATOM 3614 O O . THR B 2 95 ? -22.807 1.164 32.181 1.00 123.11 95 THR B O 1
ATOM 3618 N N . TRP B 2 96 ? -21.909 1.479 34.217 1.00 124.64 96 TRP B N 1
ATOM 3619 C CA . TRP B 2 96 ? -22.230 2.906 34.225 1.00 127.21 96 TRP B CA 1
ATOM 3620 C C . TRP B 2 96 ? -21.387 3.650 33.216 1.00 131.62 96 TRP B C 1
ATOM 3621 O O . TRP B 2 96 ? -21.915 4.346 32.343 1.00 140.49 96 TRP B O 1
ATOM 3632 N N . ALA B 2 97 ? -20.093 3.387 33.221 1.00 129.04 97 ALA B N 1
ATOM 3633 C CA . ALA B 2 97 ? -19.209 4.051 32.284 1.00 130.52 97 ALA B CA 1
ATOM 3634 C C . ALA B 2 97 ? -19.482 3.546 30.883 1.00 126.11 97 ALA B C 1
ATOM 3635 O O . ALA B 2 97 ? -19.550 4.334 29.934 1.00 130.21 97 ALA B O 1
ATOM 3637 N N . THR B 2 98 ? -19.661 2.238 30.743 1.00 114.69 98 THR B N 1
ATOM 3638 C CA . THR B 2 98 ? -19.937 1.668 29.437 1.00 120.11 98 THR B CA 1
ATOM 3639 C C . THR B 2 98 ? -21.192 2.277 28.832 1.00 133.47 98 THR B C 1
ATOM 3640 O O . THR B 2 98 ? -21.203 2.666 27.657 1.00 139.03 98 THR B O 1
ATOM 3644 N N . SER B 2 99 ? -22.247 2.412 29.629 1.00 151.49 99 SER B N 1
ATOM 3645 C CA . SER B 2 99 ? -23.487 2.993 29.125 1.00 161.96 99 SER B CA 1
ATOM 3646 C C . SER B 2 99 ? -23.310 4.464 28.792 1.00 165.48 99 SER B C 1
ATOM 3647 O O . SER B 2 99 ? -23.823 4.947 27.776 1.00 168.58 99 SER B O 1
ATOM 3650 N N . ALA B 2 100 ? -22.567 5.181 29.627 1.00 141.87 100 ALA B N 1
ATOM 3651 C CA . ALA B 2 100 ? -22.346 6.599 29.397 1.00 131.77 100 ALA B CA 1
ATOM 3652 C C . ALA B 2 100 ? -21.644 6.835 28.077 1.00 124.01 100 ALA B C 1
ATOM 3653 O O . ALA B 2 100 ? -22.123 7.596 27.231 1.00 128.54 100 ALA B O 1
ATOM 3655 N N . THR B 2 101 ? -20.532 6.149 27.859 1.00 119.68 101 THR B N 1
ATOM 3656 C CA . THR B 2 101 ? -19.812 6.370 26.618 1.00 120.65 101 THR B CA 1
ATOM 3657 C C . THR B 2 101 ? -20.592 5.846 25.432 1.00 123.46 101 THR B C 1
ATOM 3658 O O . THR B 2 101 ? -20.454 6.378 24.328 1.00 131.82 101 THR B O 1
ATOM 3662 N N . LEU B 2 102 ? -21.420 4.822 25.625 1.00 120.89 102 LEU B N 1
ATOM 3663 C CA . LEU B 2 102 ? -22.216 4.332 24.507 1.00 117.32 102 LEU B CA 1
ATOM 3664 C C . LEU B 2 102 ? -23.260 5.350 24.077 1.00 134.19 102 LEU B C 1
ATOM 3665 O O . LEU B 2 102 ? -23.327 5.722 22.901 1.00 146.94 102 LEU B O 1
ATOM 3670 N N . ALA B 2 103 ? -24.062 5.843 25.021 1.00 137.62 103 ALA B N 1
ATOM 3671 C CA . ALA B 2 103 ? -25.062 6.849 24.679 1.00 141.53 103 ALA B CA 1
ATOM 3672 C C . ALA B 2 103 ? -24.420 8.120 24.147 1.00 140.98 103 ALA B C 1
ATOM 3673 O O . ALA B 2 103 ? -24.919 8.728 23.191 1.00 143.35 103 ALA B O 1
ATOM 3675 N N . ALA B 2 104 ? -23.294 8.517 24.734 1.00 138.08 104 ALA B N 1
ATOM 3676 C CA . ALA B 2 104 ? -22.573 9.682 24.243 1.00 144.24 104 ALA B CA 1
ATOM 3677 C C . ALA B 2 104 ? -22.106 9.471 22.812 1.00 142.42 104 ALA B C 1
ATOM 3678 O O . ALA B 2 104 ? -22.132 10.396 21.993 1.00 148.63 104 ALA B O 1
ATOM 3680 N N . GLY B 2 105 ? -21.687 8.252 22.492 1.00 136.23 105 GLY B N 1
ATOM 3681 C CA . GLY B 2 105 ? -21.372 7.925 21.117 1.00 143.18 105 GLY B CA 1
ATOM 3682 C C . GLY B 2 105 ? -22.591 7.917 20.227 1.00 140.87 105 GLY B C 1
ATOM 3683 O O . GLY B 2 105 ? -22.481 8.122 19.017 1.00 144.77 105 GLY B O 1
ATOM 3684 N N . ILE B 2 106 ? -23.763 7.689 20.806 1.00 106.54 106 ILE B N 1
ATOM 3685 C CA . ILE B 2 106 ? -24.987 7.774 20.026 1.00 110.32 106 ILE B CA 1
ATOM 3686 C C . ILE B 2 106 ? -25.320 9.222 19.706 1.00 124.45 106 ILE B C 1
ATOM 3687 O O . ILE B 2 106 ? -25.817 9.531 18.619 1.00 125.45 106 ILE B O 1
ATOM 3692 N N . LYS B 2 107 ? -25.042 10.135 20.635 1.00 131.51 107 LYS B N 1
ATOM 3693 C CA . LYS B 2 107 ? -25.567 11.494 20.532 1.00 133.71 107 LYS B CA 1
ATOM 3694 C C . LYS B 2 107 ? -25.098 12.231 19.281 1.00 131.38 107 LYS B C 1
ATOM 3695 O O . LYS B 2 107 ? -25.767 13.168 18.840 1.00 129.02 107 LYS B O 1
ATOM 3701 N N . LYS B 2 108 ? -23.982 11.822 18.693 1.00 132.09 108 LYS B N 1
ATOM 3702 C CA . LYS B 2 108 ? -23.320 12.524 17.595 1.00 140.46 108 LYS B CA 1
ATOM 3703 C C . LYS B 2 108 ? -23.600 11.892 16.236 1.00 138.02 108 LYS B C 1
ATOM 3704 O O . LYS B 2 108 ? -22.738 11.897 15.359 1.00 140.76 108 LYS B O 1
ATOM 3710 N N . VAL B 2 109 ? -24.800 11.368 16.013 1.00 131.92 109 VAL B N 1
ATOM 3711 C CA . VAL B 2 109 ? -25.183 10.825 14.720 1.00 128.10 109 VAL B CA 1
ATOM 3712 C C . VAL B 2 109 ? -26.566 11.343 14.357 1.00 129.04 109 VAL B C 1
ATOM 3713 O O . VAL B 2 109 ? -27.218 12.044 15.127 1.00 123.61 109 VAL B O 1
ATOM 3717 N N . LYS B 2 110 ? -27.028 10.943 13.184 1.00 133.98 110 LYS B N 1
ATOM 3718 C CA . LYS B 2 110 ? -28.328 11.390 12.724 1.00 126.33 110 LYS B CA 1
ATOM 3719 C C . LYS B 2 110 ? -29.438 10.846 13.587 1.00 113.32 110 LYS B C 1
ATOM 3720 O O . LYS B 2 110 ? -29.669 9.638 13.647 1.00 111.16 110 LYS B O 1
ATOM 3726 N N . LYS B 2 111 ? -30.129 11.778 14.233 1.00 119.27 111 LYS B N 1
ATOM 3727 C CA . LYS B 2 111 ? -31.025 11.470 15.328 1.00 125.72 111 LYS B CA 1
ATOM 3728 C C . LYS B 2 111 ? -31.948 10.303 15.044 1.00 129.10 111 LYS B C 1
ATOM 3729 O O . LYS B 2 111 ? -32.643 10.269 14.025 1.00 129.30 111 LYS B O 1
ATOM 3735 N N . VAL B 2 112 ? -31.937 9.335 15.946 1.00 128.44 112 VAL B N 1
ATOM 3736 C CA . VAL B 2 112 ? -32.610 8.083 15.668 1.00 127.58 112 VAL B CA 1
ATOM 3737 C C . VAL B 2 112 ? -33.985 8.075 16.305 1.00 123.24 112 VAL B C 1
ATOM 3738 O O . VAL B 2 112 ? -34.209 8.639 17.383 1.00 123.36 112 VAL B O 1
ATOM 3742 N N . ASP B 2 113 ? -34.912 7.413 15.636 1.00 116.25 113 ASP B N 1
ATOM 3743 C CA . ASP B 2 113 ? -36.251 7.247 16.163 1.00 105.46 113 ASP B CA 1
ATOM 3744 C C . ASP B 2 113 ? -36.386 6.046 17.084 1.00 103.50 113 ASP B C 1
ATOM 3745 O O . ASP B 2 113 ? -37.205 6.070 18.004 1.00 103.09 113 ASP B O 1
ATOM 3750 N N . LEU B 2 114 ? -35.566 5.016 16.878 1.00 107.24 114 LEU B N 1
ATOM 3751 C CA . LEU B 2 114 ? -35.644 3.761 17.613 1.00 109.33 114 LEU B CA 1
ATOM 3752 C C . LEU B 2 114 ? -34.253 3.221 17.898 1.00 111.63 114 LEU B C 1
ATOM 3753 O O . LEU B 2 114 ? -33.402 3.188 17.006 1.00 115.62 114 LEU B O 1
ATOM 3758 N N . VAL B 2 115 ? -34.042 2.757 19.128 1.00 109.07 115 VAL B N 1
ATOM 3759 C CA . VAL B 2 115 ? -32.764 2.200 19.555 1.00 98.09 115 VAL B CA 1
ATOM 3760 C C . VAL B 2 115 ? -32.995 0.822 20.152 1.00 96.53 115 VAL B C 1
ATOM 3761 O O . VAL B 2 115 ? -33.841 0.652 21.035 1.00 96.08 115 VAL B O 1
ATOM 3765 N N . LEU B 2 116 ? -32.217 -0.147 19.680 1.00 95.82 116 LEU B N 1
ATOM 3766 C CA . LEU B 2 116 ? -32.346 -1.557 20.007 1.00 97.35 116 LEU B CA 1
ATOM 3767 C C . LEU B 2 116 ? -31.068 -2.109 20.622 1.00 99.53 116 LEU B C 1
ATOM 3768 O O . LEU B 2 116 ? -29.961 -1.734 20.228 1.00 106.01 116 LEU B O 1
ATOM 3773 N N . ALA B 2 117 ? -31.236 -2.998 21.594 1.00 92.81 117 ALA B N 1
ATOM 3774 C CA . ALA B 2 117 ? -30.136 -3.676 22.250 1.00 92.13 117 ALA B CA 1
ATOM 3775 C C . ALA B 2 117 ? -30.587 -5.090 22.580 1.00 100.53 117 ALA B C 1
ATOM 3776 O O . ALA B 2 117 ? -31.679 -5.517 22.196 1.00 110.38 117 ALA B O 1
ATOM 3778 N N . GLY B 2 118 ? -29.731 -5.835 23.274 1.00 105.38 118 GLY B N 1
ATOM 3779 C CA . GLY B 2 118 ? -30.076 -7.173 23.715 1.00 101.18 118 GLY B CA 1
ATOM 3780 C C . GLY B 2 118 ? -30.367 -7.257 25.196 1.00 89.66 118 GLY B C 1
ATOM 3781 O O . GLY B 2 118 ? -29.968 -6.375 25.957 1.00 89.82 118 GLY B O 1
ATOM 3782 N N . ARG B 2 119 ? -31.057 -8.314 25.616 1.00 88.87 119 ARG B N 1
ATOM 3783 C CA . ARG B 2 119 ? -31.355 -8.490 27.031 1.00 88.80 119 ARG B CA 1
ATOM 3784 C C . ARG B 2 119 ? -30.079 -8.460 27.857 1.00 98.17 119 ARG B C 1
ATOM 3785 O O . ARG B 2 119 ? -29.938 -7.639 28.767 1.00 107.27 119 ARG B O 1
ATOM 3793 N N . GLN B 2 120 ? -29.126 -9.340 27.546 1.00 95.90 120 GLN B N 1
ATOM 3794 C CA . GLN B 2 120 ? -27.818 -9.301 28.193 1.00 88.33 120 GLN B CA 1
ATOM 3795 C C . GLN B 2 120 ? -26.796 -9.983 27.297 1.00 89.72 120 GLN B C 1
ATOM 3796 O O . GLN B 2 120 ? -27.147 -10.708 26.366 1.00 98.69 120 GLN B O 1
ATOM 3802 N N . ALA B 2 121 ? -25.521 -9.740 27.600 1.00 94.60 121 ALA B N 1
ATOM 3803 C CA . ALA B 2 121 ? -24.397 -10.334 26.886 1.00 91.83 121 ALA B CA 1
ATOM 3804 C C . ALA B 2 121 ? -23.777 -11.479 27.677 1.00 93.13 121 ALA B C 1
ATOM 3805 O O . ALA B 2 121 ? -23.605 -11.382 28.893 1.00 104.62 121 ALA B O 1
ATOM 3807 N N . ILE B 2 122 ? -23.418 -12.554 26.977 1.00 87.37 122 ILE B N 1
ATOM 3808 C CA . ILE B 2 122 ? -23.057 -13.808 27.627 1.00 87.35 122 ILE B CA 1
ATOM 3809 C C . ILE B 2 122 ? -21.723 -13.703 28.343 1.00 92.98 122 ILE B C 1
ATOM 3810 O O . ILE B 2 122 ? -21.286 -14.664 28.978 1.00 99.55 122 ILE B O 1
ATOM 3815 N N . ASP B 2 123 ? -21.056 -12.557 28.263 1.00 93.68 123 ASP B N 1
ATOM 3816 C CA . ASP B 2 123 ? -19.770 -12.469 28.930 1.00 91.11 123 ASP B CA 1
ATOM 3817 C C . ASP B 2 123 ? -19.842 -11.746 30.258 1.00 92.17 123 ASP B C 1
ATOM 3818 O O . ASP B 2 123 ? -19.055 -12.049 31.153 1.00 109.90 123 ASP B O 1
ATOM 3823 N N . GLY B 2 124 ? -20.760 -10.810 30.425 1.00 88.90 124 GLY B N 1
ATOM 3824 C CA . GLY B 2 124 ? -20.877 -10.163 31.709 1.00 89.56 124 GLY B CA 1
ATOM 3825 C C . GLY B 2 124 ? -22.115 -10.621 32.439 1.00 120.14 124 GLY B C 1
ATOM 3826 O O . GLY B 2 124 ? -22.140 -10.627 33.671 1.00 125.71 124 GLY B O 1
ATOM 3827 N N . ASP B 2 125 ? -23.166 -10.957 31.690 1.00 120.98 125 ASP B N 1
ATOM 3828 C CA . ASP B 2 125 ? -24.418 -11.453 32.265 1.00 118.94 125 ASP B CA 1
ATOM 3829 C C . ASP B 2 125 ? -25.068 -10.427 33.191 1.00 110.91 125 ASP B C 1
ATOM 3830 O O . ASP B 2 125 ? -25.632 -10.774 34.227 1.00 117.07 125 ASP B O 1
ATOM 3835 N N . THR B 2 126 ? -25.011 -9.156 32.818 1.00 96.00 126 THR B N 1
ATOM 3836 C CA . THR B 2 126 ? -25.496 -8.109 33.701 1.00 93.96 126 THR B CA 1
ATOM 3837 C C . THR B 2 126 ? -26.894 -7.627 33.355 1.00 105.03 126 THR B C 1
ATOM 3838 O O . THR B 2 126 ? -27.684 -7.352 34.261 1.00 118.88 126 THR B O 1
ATOM 3842 N N . ALA B 2 127 ? -27.220 -7.526 32.073 1.00 101.12 127 ALA B N 1
ATOM 3843 C CA . ALA B 2 127 ? -28.545 -7.097 31.629 1.00 105.37 127 ALA B CA 1
ATOM 3844 C C . ALA B 2 127 ? -28.886 -5.716 32.171 1.00 101.44 127 ALA B C 1
ATOM 3845 O O . ALA B 2 127 ? -30.029 -5.427 32.514 1.00 99.99 127 ALA B O 1
ATOM 3847 N N . GLN B 2 128 ? -27.894 -4.860 32.235 1.00 97.17 128 GLN B N 1
ATOM 3848 C CA . GLN B 2 128 ? -28.066 -3.526 32.776 1.00 96.28 128 GLN B CA 1
ATOM 3849 C C . GLN B 2 128 ? -27.787 -2.434 31.766 1.00 97.53 128 GLN B C 1
ATOM 3850 O O . GLN B 2 128 ? -28.423 -1.386 31.810 1.00 105.36 128 GLN B O 1
ATOM 3856 N N . VAL B 2 129 ? -26.810 -2.639 30.890 1.00 96.11 129 VAL B N 1
ATOM 3857 C CA . VAL B 2 129 ? -26.287 -1.552 30.076 1.00 94.13 129 VAL B CA 1
ATOM 3858 C C . VAL B 2 129 ? -27.391 -0.913 29.250 1.00 94.36 129 VAL B C 1
ATOM 3859 O O . VAL B 2 129 ? -27.465 0.313 29.131 1.00 99.14 129 VAL B O 1
ATOM 3863 N N . GLY B 2 130 ? -28.281 -1.729 28.691 1.00 94.08 130 GLY B N 1
ATOM 3864 C CA . GLY B 2 130 ? -29.303 -1.198 27.804 1.00 94.13 130 GLY B CA 1
ATOM 3865 C C . GLY B 2 130 ? -30.231 -0.222 28.494 1.00 94.53 130 GLY B C 1
ATOM 3866 O O . GLY B 2 130 ? -30.429 0.905 28.036 1.00 95.53 130 GLY B O 1
ATOM 3867 N N . SER B 2 131 ? -30.798 -0.638 29.617 1.00 94.26 131 SER B N 1
ATOM 3868 C CA . SER B 2 131 ? -31.705 0.238 30.332 1.00 95.14 131 SER B CA 1
ATOM 3869 C C . SER B 2 131 ? -30.995 1.486 30.825 1.00 96.48 131 SER B C 1
ATOM 3870 O O . SER B 2 131 ? -31.589 2.565 30.835 1.00 106.65 131 SER B O 1
ATOM 3873 N N . GLN B 2 132 ? -29.724 1.379 31.198 1.00 96.60 132 GLN B N 1
ATOM 3874 C CA . GLN B 2 132 ? -29.010 2.561 31.662 1.00 98.08 132 GLN B CA 1
ATOM 3875 C C . GLN B 2 132 ? -28.748 3.525 30.525 1.00 103.36 132 GLN B C 1
ATOM 3876 O O . GLN B 2 132 ? -28.744 4.743 30.731 1.00 121.38 132 GLN B O 1
ATOM 3882 N N . ILE B 2 133 ? -28.512 3.012 29.325 1.00 111.12 133 ILE B N 1
ATOM 3883 C CA . ILE B 2 133 ? -28.441 3.906 28.185 1.00 115.36 133 ILE B CA 1
ATOM 3884 C C . ILE B 2 133 ? -29.793 4.542 27.926 1.00 113.55 133 ILE B C 1
ATOM 3885 O O . ILE B 2 133 ? -29.880 5.729 27.595 1.00 117.42 133 ILE B O 1
ATOM 3890 N N . ALA B 2 134 ? -30.872 3.777 28.087 1.00 106.94 134 ALA B N 1
ATOM 3891 C CA . ALA B 2 134 ? -32.188 4.340 27.828 1.00 108.73 134 ALA B CA 1
ATOM 3892 C C . ALA B 2 134 ? -32.500 5.484 28.779 1.00 111.74 134 ALA B C 1
ATOM 3893 O O . ALA B 2 134 ? -32.677 6.631 28.360 1.00 114.09 134 ALA B O 1
ATOM 3895 N N . GLN B 2 135 ? -32.514 5.199 30.077 1.00 112.92 135 GLN B N 1
ATOM 3896 C CA . GLN B 2 135 ? -32.884 6.229 31.034 1.00 116.73 135 GLN B CA 1
ATOM 3897 C C . GLN B 2 135 ? -31.836 7.319 31.162 1.00 119.40 135 GLN B C 1
ATOM 3898 O O . GLN B 2 135 ? -32.160 8.441 31.553 1.00 136.19 135 GLN B O 1
ATOM 3904 N N . ARG B 2 136 ? -30.585 7.019 30.859 1.00 111.19 136 ARG B N 1
ATOM 3905 C CA . ARG B 2 136 ? -29.569 8.059 30.866 1.00 116.94 136 ARG B CA 1
ATOM 3906 C C . ARG B 2 136 ? -29.845 9.097 29.797 1.00 114.95 136 ARG B C 1
ATOM 3907 O O . ARG B 2 136 ? -29.438 10.255 29.930 1.00 110.68 136 ARG B O 1
ATOM 3915 N N . LEU B 2 137 ? -30.588 8.706 28.770 1.00 118.32 137 LEU B N 1
ATOM 3916 C CA . LEU B 2 137 ? -30.943 9.572 27.673 1.00 116.42 137 LEU B CA 1
ATOM 3917 C C . LEU B 2 137 ? -32.392 10.037 27.773 1.00 125.00 137 LEU B C 1
ATOM 3918 O O . LEU B 2 137 ? -32.979 10.487 26.782 1.00 141.49 137 LEU B O 1
ATOM 3923 N N . LYS B 2 138 ? -32.979 9.888 28.958 1.00 115.54 138 LYS B N 1
ATOM 3924 C CA . LYS B 2 138 ? -34.362 10.223 29.287 1.00 110.44 138 LYS B CA 1
ATOM 3925 C C . LYS B 2 138 ? -35.342 9.699 28.239 1.00 113.90 138 LYS B C 1
ATOM 3926 O O . LYS B 2 138 ? -36.039 10.456 27.571 1.00 106.32 138 LYS B O 1
ATOM 3932 N N . MET B 2 139 ? -35.395 8.385 28.106 1.00 116.73 139 MET B N 1
ATOM 3933 C CA . MET B 2 139 ? -36.255 7.714 27.145 1.00 116.01 139 MET B CA 1
ATOM 3934 C C . MET B 2 139 ? -37.039 6.642 27.870 1.00 123.99 139 MET B C 1
ATOM 3935 O O . MET B 2 139 ? -36.730 6.298 29.015 1.00 128.12 139 MET B O 1
ATOM 3940 N N . PRO B 2 140 ? -38.064 6.085 27.238 1.00 121.84 140 PRO B N 1
ATOM 3941 C CA . PRO B 2 140 ? -38.674 4.875 27.783 1.00 123.81 140 PRO B CA 1
ATOM 3942 C C . PRO B 2 140 ? -37.761 3.680 27.566 1.00 132.11 140 PRO B C 1
ATOM 3943 O O . PRO B 2 140 ? -36.888 3.676 26.695 1.00 135.85 140 PRO B O 1
ATOM 3947 N N . VAL B 2 141 ? -37.972 2.651 28.377 1.00 125.84 141 VAL B N 1
ATOM 3948 C CA . VAL B 2 141 ? -37.226 1.407 28.256 1.00 122.38 141 VAL B CA 1
ATOM 3949 C C . VAL B 2 141 ? -38.172 0.234 28.441 1.00 113.95 141 VAL B C 1
ATOM 3950 O O . VAL B 2 141 ? -38.954 0.210 29.393 1.00 114.69 141 VAL B O 1
ATOM 3954 N N . VAL B 2 142 ? -38.117 -0.733 27.533 1.00 105.94 142 VAL B N 1
ATOM 3955 C CA . VAL B 2 142 ? -38.933 -1.934 27.650 1.00 118.43 142 VAL B CA 1
ATOM 3956 C C . VAL B 2 142 ? -38.046 -3.136 27.334 1.00 126.63 142 VAL B C 1
ATOM 3957 O O . VAL B 2 142 ? -37.692 -3.359 26.171 1.00 126.50 142 VAL B O 1
ATOM 3961 N N . THR B 2 143 ? -37.684 -3.902 28.361 1.00 115.84 143 THR B N 1
ATOM 3962 C CA . THR B 2 143 ? -36.850 -5.085 28.241 1.00 91.53 143 THR B CA 1
ATOM 3963 C C . THR B 2 143 ? -37.686 -6.341 28.048 1.00 91.13 143 THR B C 1
ATOM 3964 O O . THR B 2 143 ? -38.909 -6.315 28.114 1.00 105.19 143 THR B O 1
ATOM 3968 N N . TYR B 2 144 ? -37.003 -7.455 27.807 1.00 90.43 144 TYR B N 1
ATOM 3969 C CA . TYR B 2 144 ? -37.643 -8.761 27.661 1.00 90.15 144 TYR B CA 1
ATOM 3970 C C . TYR B 2 144 ? -38.564 -8.825 26.456 1.00 90.44 144 TYR B C 1
ATOM 3971 O O . TYR B 2 144 ? -39.557 -9.551 26.466 1.00 90.65 144 TYR B O 1
ATOM 3980 N N . VAL B 2 145 ? -38.221 -8.097 25.395 1.00 111.02 145 VAL B N 1
ATOM 3981 C CA . VAL B 2 145 ? -39.108 -7.991 24.246 1.00 110.80 145 VAL B CA 1
ATOM 3982 C C . VAL B 2 145 ? -39.272 -9.340 23.579 1.00 111.33 145 VAL B C 1
ATOM 3983 O O . VAL B 2 145 ? -38.294 -9.984 23.198 1.00 110.72 145 VAL B O 1
ATOM 3987 N N . GLU B 2 146 ? -40.515 -9.747 23.377 1.00 112.82 146 GLU B N 1
ATOM 3988 C CA . GLU B 2 146 ? -40.828 -11.045 22.810 1.00 113.94 146 GLU B CA 1
ATOM 3989 C C . GLU B 2 146 ? -41.493 -10.941 21.455 1.00 114.24 146 GLU B C 1
ATOM 3990 O O . GLU B 2 146 ? -41.421 -11.882 20.668 1.00 114.84 146 GLU B O 1
ATOM 3996 N N . ASP B 2 147 ? -42.224 -9.853 21.216 1.00 121.87 147 ASP B N 1
ATOM 3997 C CA . ASP B 2 147 ? -42.824 -9.541 19.921 1.00 124.87 147 ASP B CA 1
ATOM 3998 C C . ASP B 2 147 ? -42.928 -8.033 19.781 1.00 115.22 147 ASP B C 1
ATOM 3999 O O . ASP B 2 147 ? -43.567 -7.387 20.610 1.00 115.84 147 ASP B O 1
ATOM 4004 N N . ILE B 2 148 ? -42.322 -7.473 18.744 1.00 114.88 148 ILE B N 1
ATOM 4005 C CA . ILE B 2 148 ? -42.256 -6.031 18.565 1.00 115.10 148 ILE B CA 1
ATOM 4006 C C . ILE B 2 148 ? -42.930 -5.699 17.248 1.00 117.68 148 ILE B C 1
ATOM 4007 O O . ILE B 2 148 ? -42.622 -6.292 16.209 1.00 118.42 148 ILE B O 1
ATOM 4012 N N . LYS B 2 149 ? -43.855 -4.741 17.308 1.00 132.37 149 LYS B N 1
ATOM 4013 C CA . LYS B 2 149 ? -44.584 -4.227 16.156 1.00 135.50 149 LYS B CA 1
ATOM 4014 C C . LYS B 2 149 ? -44.872 -2.752 16.386 1.00 124.30 149 LYS B C 1
ATOM 4015 O O . LYS B 2 149 ? -45.606 -2.388 17.306 1.00 124.60 149 LYS B O 1
ATOM 4021 N N . ILE B 2 150 ? -44.280 -1.916 15.545 1.00 125.62 150 ILE B N 1
ATOM 4022 C CA . ILE B 2 150 ? -44.414 -0.470 15.621 1.00 127.50 150 ILE B CA 1
ATOM 4023 C C . ILE B 2 150 ? -45.533 -0.085 14.679 1.00 144.64 150 ILE B C 1
ATOM 4024 O O . ILE B 2 150 ? -45.567 -0.505 13.518 1.00 134.59 150 ILE B O 1
ATOM 4029 N N . GLU B 2 151 ? -46.438 0.722 15.204 1.00 151.04 151 GLU B N 1
ATOM 4030 C CA . GLU B 2 151 ? -47.649 1.220 14.561 1.00 153.15 151 GLU B CA 1
ATOM 4031 C C . GLU B 2 151 ? -47.465 2.659 14.074 1.00 160.97 151 GLU B C 1
ATOM 4032 O O . GLU B 2 151 ? -48.108 3.603 14.522 1.00 160.93 151 GLU B O 1
ATOM 4038 N N . ASP B 2 152 ? -46.458 2.792 13.194 1.00 173.21 152 ASP B N 1
ATOM 4039 C CA . ASP B 2 152 ? -46.317 3.979 12.346 1.00 176.88 152 ASP B CA 1
ATOM 4040 C C . ASP B 2 152 ? -46.029 5.266 13.104 1.00 175.48 152 ASP B C 1
ATOM 4041 O O . ASP B 2 152 ? -45.627 6.253 12.483 1.00 178.93 152 ASP B O 1
ATOM 4046 N N . LYS B 2 153 ? -46.205 5.283 14.419 1.00 160.68 153 LYS B N 1
ATOM 4047 C CA . LYS B 2 153 ? -45.662 6.442 15.116 1.00 157.02 153 LYS B CA 1
ATOM 4048 C C . LYS B 2 153 ? -45.261 5.999 16.518 1.00 146.37 153 LYS B C 1
ATOM 4049 O O . LYS B 2 153 ? -44.294 6.526 17.074 1.00 137.24 153 LYS B O 1
ATOM 4055 N N . LYS B 2 154 ? -45.941 5.037 17.111 1.00 137.41 154 LYS B N 1
ATOM 4056 C CA . LYS B 2 154 ? -45.597 4.652 18.468 1.00 137.92 154 LYS B CA 1
ATOM 4057 C C . LYS B 2 154 ? -45.537 3.137 18.476 1.00 141.22 154 LYS B C 1
ATOM 4058 O O . LYS B 2 154 ? -45.989 2.475 17.540 1.00 145.63 154 LYS B O 1
ATOM 4064 N N . ALA B 2 155 ? -44.949 2.588 19.530 1.00 133.51 155 ALA B N 1
ATOM 4065 C CA . ALA B 2 155 ? -44.648 1.167 19.594 1.00 129.44 155 ALA B CA 1
ATOM 4066 C C . ALA B 2 155 ? -45.543 0.421 20.562 1.00 123.42 155 ALA B C 1
ATOM 4067 O O . ALA B 2 155 ? -45.726 0.844 21.708 1.00 123.38 155 ALA B O 1
ATOM 4069 N N . ILE B 2 156 ? -46.072 -0.702 20.085 1.00 123.77 156 ILE B N 1
ATOM 4070 C CA . ILE B 2 156 ? -46.733 -1.705 20.898 1.00 123.68 156 ILE B CA 1
ATOM 4071 C C . ILE B 2 156 ? -45.961 -3.011 20.788 1.00 121.22 156 ILE B C 1
ATOM 4072 O O . ILE B 2 156 ? -45.505 -3.387 19.704 1.00 120.84 156 ILE B O 1
ATOM 4077 N N . VAL B 2 157 ? -45.787 -3.684 21.927 1.00 120.07 157 VAL B N 1
ATOM 4078 C CA . VAL B 2 157 ? -44.770 -4.712 22.087 1.00 117.73 157 VAL B CA 1
ATOM 4079 C C . VAL B 2 157 ? -45.254 -5.747 23.095 1.00 118.64 157 VAL B C 1
ATOM 4080 O O . VAL B 2 157 ? -46.220 -5.526 23.818 1.00 120.82 157 VAL B O 1
ATOM 4084 N N . HIS B 2 158 ? -44.594 -6.902 23.115 1.00 121.09 158 HIS B N 1
ATOM 4085 C CA . HIS B 2 158 ? -44.778 -7.910 24.153 1.00 119.69 158 HIS B CA 1
ATOM 4086 C C . HIS B 2 158 ? -43.624 -7.844 25.143 1.00 117.34 158 HIS B C 1
ATOM 4087 O O . HIS B 2 158 ? -42.485 -7.581 24.761 1.00 117.14 158 HIS B O 1
ATOM 4094 N N . ARG B 2 159 ? -43.916 -8.072 26.415 1.00 80.99 159 ARG B N 1
ATOM 4095 C CA . ARG B 2 159 ? -42.879 -8.185 27.433 1.00 89.33 159 ARG B CA 1
ATOM 4096 C C . ARG B 2 159 ? -42.915 -9.571 28.048 1.00 100.06 159 ARG B C 1
ATOM 4097 O O . ARG B 2 159 ? -43.844 -9.897 28.791 1.00 105.30 159 ARG B O 1
ATOM 4105 N N . GLN B 2 160 ? -41.892 -10.373 27.752 1.00 110.44 160 GLN B N 1
ATOM 4106 C CA . GLN B 2 160 ? -41.774 -11.733 28.258 1.00 117.35 160 GLN B CA 1
ATOM 4107 C C . GLN B 2 160 ? -41.652 -11.739 29.772 1.00 125.47 160 GLN B C 1
ATOM 4108 O O . GLN B 2 160 ? -40.615 -11.362 30.318 1.00 133.88 160 GLN B O 1
ATOM 4114 N N . MET B 2 161 ? -42.717 -12.146 30.451 1.00 121.15 161 MET B N 1
ATOM 4115 C CA . MET B 2 161 ? -42.742 -12.397 31.882 1.00 101.65 161 MET B CA 1
ATOM 4116 C C . MET B 2 161 ? -42.629 -13.884 32.189 1.00 109.40 161 MET B C 1
ATOM 4117 O O . MET B 2 161 ? -42.936 -14.740 31.358 1.00 107.96 161 MET B O 1
ATOM 4122 N N . GLU B 2 162 ? -42.190 -14.175 33.419 1.00 102.71 162 GLU B N 1
ATOM 4123 C CA . GLU B 2 162 ? -41.894 -15.543 33.818 1.00 94.64 162 GLU B CA 1
ATOM 4124 C C . GLU B 2 162 ? -43.065 -16.476 33.579 1.00 86.95 162 GLU B C 1
ATOM 4125 O O . GLU B 2 162 ? -42.872 -17.657 33.280 1.00 77.32 162 GLU B O 1
ATOM 4131 N N . ASP B 2 163 ? -44.283 -15.962 33.690 1.00 87.66 163 ASP B N 1
ATOM 4132 C CA . ASP B 2 163 ? -45.488 -16.741 33.472 1.00 81.87 163 ASP B CA 1
ATOM 4133 C C . ASP B 2 163 ? -46.267 -16.332 32.235 1.00 87.40 163 ASP B C 1
ATOM 4134 O O . ASP B 2 163 ? -47.315 -16.922 31.962 1.00 91.25 163 ASP B O 1
ATOM 4139 N N . GLY B 2 164 ? -45.782 -15.361 31.469 1.00 92.48 164 GLY B N 1
ATOM 4140 C CA . GLY B 2 164 ? -46.555 -14.856 30.352 1.00 94.52 164 GLY B CA 1
ATOM 4141 C C . GLY B 2 164 ? -45.915 -13.697 29.620 1.00 98.15 164 GLY B C 1
ATOM 4142 O O . GLY B 2 164 ? -44.745 -13.775 29.247 1.00 103.72 164 GLY B O 1
ATOM 4143 N N . TYR B 2 165 ? -46.677 -12.629 29.391 1.00 99.21 165 TYR B N 1
ATOM 4144 C CA . TYR B 2 165 ? -46.158 -11.423 28.760 1.00 93.69 165 TYR B CA 1
ATOM 4145 C C . TYR B 2 165 ? -47.130 -10.274 28.971 1.00 80.92 165 TYR B C 1
ATOM 4146 O O . TYR B 2 165 ? -48.288 -10.474 29.335 1.00 89.43 165 TYR B O 1
ATOM 4155 N N . GLU B 2 166 ? -46.635 -9.063 28.739 1.00 81.29 166 GLU B N 1
ATOM 4156 C CA . GLU B 2 166 ? -47.407 -7.837 28.902 1.00 84.51 166 GLU B CA 1
ATOM 4157 C C . GLU B 2 166 ? -47.392 -7.026 27.618 1.00 99.62 166 GLU B C 1
ATOM 4158 O O . GLU B 2 166 ? -46.327 -6.564 27.201 1.00 116.73 166 GLU B O 1
ATOM 4164 N N . VAL B 2 167 ? -48.547 -6.856 26.972 1.00 96.41 167 VAL B N 1
ATOM 4165 C CA . VAL B 2 167 ? -48.579 -6.007 25.787 1.00 85.04 167 VAL B CA 1
ATOM 4166 C C . VAL B 2 167 ? -48.483 -4.559 26.240 1.00 84.07 167 VAL B C 1
ATOM 4167 O O . VAL B 2 167 ? -49.222 -4.131 27.132 1.00 84.51 167 VAL B O 1
ATOM 4171 N N . ILE B 2 168 ? -47.566 -3.800 25.650 1.00 84.17 168 ILE B N 1
ATOM 4172 C CA . ILE B 2 168 ? -47.246 -2.458 26.128 1.00 95.61 168 ILE B CA 1
ATOM 4173 C C . ILE B 2 168 ? -47.116 -1.471 24.974 1.00 99.37 168 ILE B C 1
ATOM 4174 O O . ILE B 2 168 ? -46.533 -1.786 23.934 1.00 100.16 168 ILE B O 1
ATOM 4179 N N . GLU B 2 169 ? -47.690 -0.283 25.153 1.00 106.82 169 GLU B N 1
ATOM 4180 C CA . GLU B 2 169 ? -47.606 0.813 24.196 1.00 103.35 169 GLU B CA 1
ATOM 4181 C C . GLU B 2 169 ? -46.597 1.843 24.682 1.00 94.31 169 GLU B C 1
ATOM 4182 O O . GLU B 2 169 ? -46.634 2.245 25.848 1.00 95.34 169 GLU B O 1
ATOM 4188 N N . VAL B 2 170 ? -45.714 2.288 23.791 1.00 87.59 170 VAL B N 1
ATOM 4189 C CA . VAL B 2 170 ? -44.668 3.237 24.156 1.00 90.60 170 VAL B CA 1
ATOM 4190 C C . VAL B 2 170 ? -44.466 4.227 23.022 1.00 95.87 170 VAL B C 1
ATOM 4191 O O . VAL B 2 170 ? -44.517 3.860 21.845 1.00 100.30 170 VAL B O 1
ATOM 4195 N N . GLN B 2 171 ? -44.224 5.480 23.381 1.00 114.64 171 GLN B N 1
ATOM 4196 C CA . GLN B 2 171 ? -44.051 6.552 22.418 1.00 126.14 171 GLN B CA 1
ATOM 4197 C C . GLN B 2 171 ? -42.608 6.645 21.946 1.00 122.32 171 GLN B C 1
ATOM 4198 O O . GLN B 2 171 ? -41.672 6.582 22.742 1.00 126.70 171 GLN B O 1
ATOM 4204 N N . LEU B 2 172 ? -42.443 6.808 20.666 1.00 110.51 172 LEU B N 1
ATOM 4205 C CA . LEU B 2 172 ? -41.125 6.946 20.073 1.00 106.08 172 LEU B CA 1
ATOM 4206 C C . LEU B 2 172 ? -40.666 8.392 20.208 1.00 112.32 172 LEU B C 1
ATOM 4207 O O . LEU B 2 172 ? -41.481 9.310 20.126 1.00 121.14 172 LEU B O 1
ATOM 4212 N N . PRO B 2 173 ? -39.361 8.638 20.423 1.00 107.30 173 PRO B N 1
ATOM 4213 C CA . PRO B 2 173 ? -38.279 7.652 20.493 1.00 110.73 173 PRO B CA 1
ATOM 4214 C C . PRO B 2 173 ? -38.235 6.888 21.807 1.00 127.79 173 PRO B C 1
ATOM 4215 O O . PRO B 2 173 ? -38.835 7.311 22.793 1.00 132.26 173 PRO B O 1
ATOM 4219 N N . CYS B 2 174 ? -37.519 5.769 21.807 1.00 131.47 174 CYS B N 1
ATOM 4220 C CA . CYS B 2 174 ? -37.483 4.863 22.942 1.00 126.72 174 CYS B CA 1
ATOM 4221 C C . CYS B 2 174 ? -36.381 3.847 22.696 1.00 123.38 174 CYS B C 1
ATOM 4222 O O . CYS B 2 174 ? -35.893 3.697 21.573 1.00 125.01 174 CYS B O 1
ATOM 4225 N N . LEU B 2 175 ? -35.987 3.167 23.762 1.00 123.42 175 LEU B N 1
ATOM 4226 C CA . LEU B 2 175 ? -35.038 2.069 23.682 1.00 126.00 175 LEU B CA 1
ATOM 4227 C C . LEU B 2 175 ? -35.717 0.835 24.249 1.00 124.46 175 LEU B C 1
ATOM 4228 O O . LEU B 2 175 ? -36.385 0.910 25.280 1.00 133.20 175 LEU B O 1
ATOM 4233 N N . LEU B 2 176 ? -35.531 -0.304 23.586 1.00 103.87 176 LEU B N 1
ATOM 4234 C CA . LEU B 2 176 ? -36.099 -1.557 24.066 1.00 100.54 176 LEU B CA 1
ATOM 4235 C C . LEU B 2 176 ? -35.102 -2.673 23.821 1.00 114.23 176 LEU B C 1
ATOM 4236 O O . LEU B 2 176 ? -34.654 -2.866 22.689 1.00 124.38 176 LEU B O 1
ATOM 4241 N N . THR B 2 177 ? -34.741 -3.393 24.877 1.00 109.08 177 THR B N 1
ATOM 4242 C CA . THR B 2 177 ? -33.789 -4.479 24.754 1.00 91.73 177 THR B CA 1
ATOM 4243 C C . THR B 2 177 ? -34.460 -5.755 24.277 1.00 79.86 177 THR B C 1
ATOM 4244 O O . THR B 2 177 ? -35.531 -6.124 24.757 1.00 79.91 177 THR B O 1
ATOM 4248 N N . CYS B 2 178 ? -33.807 -6.440 23.346 1.00 80.57 178 CYS B N 1
ATOM 4249 C CA . CYS B 2 178 ? -34.346 -7.633 22.711 1.00 91.26 178 CYS B CA 1
ATOM 4250 C C . CYS B 2 178 ? -33.860 -8.912 23.389 1.00 92.44 178 CYS B C 1
ATOM 4251 O O . CYS B 2 178 ? -32.836 -8.940 24.075 1.00 85.90 178 CYS B O 1
ATOM 4254 N N . VAL B 2 179 ? -34.630 -9.978 23.179 1.00 100.82 179 VAL B N 1
ATOM 4255 C CA . VAL B 2 179 ? -34.351 -11.318 23.667 1.00 77.63 179 VAL B CA 1
ATOM 4256 C C . VAL B 2 179 ? -34.507 -12.300 22.516 1.00 77.31 179 VAL B C 1
ATOM 4257 O O . VAL B 2 179 ? -35.249 -12.053 21.566 1.00 77.51 179 VAL B O 1
ATOM 4261 N N . LYS B 2 180 ? -33.784 -13.415 22.595 1.00 86.11 180 LYS B N 1
ATOM 4262 C CA . LYS B 2 180 ? -33.692 -14.338 21.469 1.00 94.10 180 LYS B CA 1
ATOM 4263 C C . LYS B 2 180 ? -34.988 -15.059 21.137 1.00 79.49 180 LYS B C 1
ATOM 4264 O O . LYS B 2 180 ? -35.048 -15.719 20.099 1.00 76.41 180 LYS B O 1
ATOM 4270 N N . GLU B 2 181 ? -36.016 -14.966 21.969 1.00 76.77 181 GLU B N 1
ATOM 4271 C CA . GLU B 2 181 ? -37.215 -15.751 21.718 1.00 76.79 181 GLU B CA 1
ATOM 4272 C C . GLU B 2 181 ? -38.016 -15.225 20.538 1.00 77.13 181 GLU B C 1
ATOM 4273 O O . GLU B 2 181 ? -38.867 -15.948 20.016 1.00 77.15 181 GLU B O 1
ATOM 4279 N N . LEU B 2 182 ? -37.759 -13.998 20.099 1.00 78.61 182 LEU B N 1
ATOM 4280 C CA . LEU B 2 182 ? -38.672 -13.297 19.212 1.00 77.90 182 LEU B CA 1
ATOM 4281 C C . LEU B 2 182 ? -38.408 -13.483 17.725 1.00 84.73 182 LEU B C 1
ATOM 4282 O O . LEU B 2 182 ? -39.312 -13.218 16.932 1.00 94.80 182 LEU B O 1
ATOM 4287 N N . ASN B 2 183 ? -37.244 -13.964 17.308 1.00 77.44 183 ASN B N 1
ATOM 4288 C CA . ASN B 2 183 ? -36.974 -13.979 15.877 1.00 77.45 183 ASN B CA 1
ATOM 4289 C C . ASN B 2 183 ? -35.819 -14.912 15.575 1.00 81.58 183 ASN B C 1
ATOM 4290 O O . ASN B 2 183 ? -35.001 -15.222 16.440 1.00 76.64 183 ASN B O 1
ATOM 4295 N N . ASP B 2 184 ? -35.751 -15.326 14.316 1.00 84.69 184 ASP B N 1
ATOM 4296 C CA . ASP B 2 184 ? -34.633 -16.098 13.793 1.00 88.71 184 ASP B CA 1
ATOM 4297 C C . ASP B 2 184 ? -33.791 -15.192 12.916 1.00 90.32 184 ASP B C 1
ATOM 4298 O O . ASP B 2 184 ? -34.107 -15.009 11.733 1.00 94.15 184 ASP B O 1
ATOM 4303 N N . PRO B 2 185 ? -32.704 -14.633 13.431 1.00 87.50 185 PRO B N 1
ATOM 4304 C CA . PRO B 2 185 ? -31.871 -13.734 12.633 1.00 89.18 185 PRO B CA 1
ATOM 4305 C C . PRO B 2 185 ? -31.464 -14.368 11.316 1.00 89.79 185 PRO B C 1
ATOM 4306 O O . PRO B 2 185 ? -31.284 -15.578 11.217 1.00 96.07 185 PRO B O 1
ATOM 4310 N N . ARG B 2 186 ? -31.373 -13.536 10.289 1.00 76.63 186 ARG B N 1
ATOM 4311 C CA . ARG B 2 186 ? -31.053 -14.019 8.961 1.00 93.73 186 ARG B CA 1
ATOM 4312 C C . ARG B 2 186 ? -29.552 -14.195 8.798 1.00 95.15 186 ARG B C 1
ATOM 4313 O O . ARG B 2 186 ? -28.743 -13.610 9.522 1.00 76.13 186 ARG B O 1
ATOM 4321 N N . TYR B 2 187 ? -29.188 -15.016 7.819 1.00 91.77 187 TYR B N 1
ATOM 4322 C CA . TYR B 2 187 ? -27.793 -15.247 7.508 1.00 78.52 187 TYR B CA 1
ATOM 4323 C C . TYR B 2 187 ? -27.204 -14.075 6.741 1.00 75.89 187 TYR B C 1
ATOM 4324 O O . TYR B 2 187 ? -27.905 -13.170 6.301 1.00 76.25 187 TYR B O 1
ATOM 4333 N N . MET B 2 188 ? -25.894 -14.115 6.566 1.00 64.45 188 MET B N 1
ATOM 4334 C CA . MET B 2 188 ? -25.240 -13.173 5.688 1.00 65.59 188 MET B CA 1
ATOM 4335 C C . MET B 2 188 ? -25.405 -13.634 4.250 1.00 64.30 188 MET B C 1
ATOM 4336 O O . MET B 2 188 ? -25.895 -14.727 3.982 1.00 66.31 188 MET B O 1
ATOM 4341 N N . SER B 2 189 ? -25.010 -12.786 3.314 1.00 65.93 189 SER B N 1
ATOM 4342 C CA . SER B 2 189 ? -24.909 -13.162 1.914 1.00 65.14 189 SER B CA 1
ATOM 4343 C C . SER B 2 189 ? -23.469 -13.131 1.437 1.00 81.75 189 SER B C 1
ATOM 4344 O O . SER B 2 189 ? -22.673 -12.298 1.871 1.00 93.30 189 SER B O 1
ATOM 4347 N N . VAL B 2 190 ? -23.150 -14.039 0.517 1.00 75.22 190 VAL B N 1
ATOM 4348 C CA . VAL B 2 190 ? -21.860 -13.975 -0.159 1.00 74.72 190 VAL B CA 1
ATOM 4349 C C . VAL B 2 190 ? -21.653 -12.594 -0.759 1.00 89.08 190 VAL B C 1
ATOM 4350 O O . VAL B 2 190 ? -20.569 -12.013 -0.660 1.00 98.08 190 VAL B O 1
ATOM 4354 N N . GLY B 2 191 ? -22.701 -12.030 -1.358 1.00 83.35 191 GLY B N 1
ATOM 4355 C CA . GLY B 2 191 ? -22.633 -10.646 -1.777 1.00 79.83 191 GLY B CA 1
ATOM 4356 C C . GLY B 2 191 ? -22.659 -9.680 -0.619 1.00 75.93 191 GLY B C 1
ATOM 4357 O O . GLY B 2 191 ? -22.044 -8.614 -0.680 1.00 79.56 191 GLY B O 1
ATOM 4358 N N . GLY B 2 192 ? -23.333 -10.043 0.457 1.00 73.91 192 GLY B N 1
ATOM 4359 C CA . GLY B 2 192 ? -23.342 -9.185 1.620 1.00 89.21 192 GLY B CA 1
ATOM 4360 C C . GLY B 2 192 ? -21.974 -9.031 2.242 1.00 90.51 192 GLY B C 1
ATOM 4361 O O . GLY B 2 192 ? -21.645 -7.977 2.783 1.00 102.01 192 GLY B O 1
ATOM 4362 N N . ILE B 2 193 ? -21.161 -10.073 2.178 1.00 73.42 193 ILE B N 1
ATOM 4363 C CA . ILE B 2 193 ? -19.825 -9.992 2.742 1.00 74.03 193 ILE B CA 1
ATOM 4364 C C . ILE B 2 193 ? -18.941 -9.102 1.884 1.00 84.06 193 ILE B C 1
ATOM 4365 O O . ILE B 2 193 ? -18.286 -8.184 2.388 1.00 80.46 193 ILE B O 1
ATOM 4370 N N . MET B 2 194 ? -18.928 -9.338 0.572 1.00 86.49 194 MET B N 1
ATOM 4371 C CA . MET B 2 194 ? -18.093 -8.531 -0.309 1.00 86.92 194 MET B CA 1
ATOM 4372 C C . MET B 2 194 ? -18.480 -7.066 -0.236 1.00 96.58 194 MET B C 1
ATOM 4373 O O . MET B 2 194 ? -17.623 -6.194 -0.078 1.00 101.25 194 MET B O 1
ATOM 4378 N N . ASP B 2 195 ? -19.770 -6.775 -0.320 1.00 93.72 195 ASP B N 1
ATOM 4379 C CA . ASP B 2 195 ? -20.195 -5.398 -0.156 1.00 91.51 195 ASP B CA 1
ATOM 4380 C C . ASP B 2 195 ? -19.933 -4.899 1.251 1.00 91.61 195 ASP B C 1
ATOM 4381 O O . ASP B 2 195 ? -19.782 -3.694 1.448 1.00 96.16 195 ASP B O 1
ATOM 4386 N N . ALA B 2 196 ? -19.859 -5.793 2.229 1.00 87.40 196 ALA B N 1
ATOM 4387 C CA . ALA B 2 196 ? -19.638 -5.333 3.588 1.00 87.98 196 ALA B CA 1
ATOM 4388 C C . ALA B 2 196 ? -18.203 -4.880 3.788 1.00 90.18 196 ALA B C 1
ATOM 4389 O O . ALA B 2 196 ? -17.953 -3.879 4.467 1.00 93.37 196 ALA B O 1
ATOM 4391 N N . TYR B 2 197 ? -17.239 -5.609 3.238 1.00 88.85 197 TYR B N 1
ATOM 4392 C CA . TYR B 2 197 ? -15.863 -5.234 3.513 1.00 91.18 197 TYR B CA 1
ATOM 4393 C C . TYR B 2 197 ? -15.451 -3.963 2.787 1.00 96.92 197 TYR B C 1
ATOM 4394 O O . TYR B 2 197 ? -14.483 -3.321 3.201 1.00 99.94 197 TYR B O 1
ATOM 4403 N N . GLU B 2 198 ? -16.165 -3.560 1.741 1.00 108.03 198 GLU B N 1
ATOM 4404 C CA . GLU B 2 198 ? -15.794 -2.319 1.077 1.00 119.20 198 GLU B CA 1
ATOM 4405 C C . GLU B 2 198 ? -16.402 -1.082 1.724 1.00 123.77 198 GLU B C 1
ATOM 4406 O O . GLU B 2 198 ? -15.803 -0.007 1.642 1.00 140.35 198 GLU B O 1
ATOM 4412 N N . GLN B 2 199 ? -17.567 -1.183 2.351 1.00 118.02 199 GLN B N 1
ATOM 4413 C CA . GLN B 2 199 ? -18.127 -0.018 3.029 1.00 120.99 199 GLN B CA 1
ATOM 4414 C C . GLN B 2 199 ? -17.209 0.371 4.180 1.00 119.60 199 GLN B C 1
ATOM 4415 O O . GLN B 2 199 ? -16.871 -0.479 5.008 1.00 114.16 199 GLN B O 1
ATOM 4421 N N . PRO B 2 200 ? -16.816 1.626 4.288 1.00 121.58 200 PRO B N 1
ATOM 4422 C CA . PRO B 2 200 ? -15.852 2.010 5.314 1.00 118.54 200 PRO B CA 1
ATOM 4423 C C . PRO B 2 200 ? -16.496 2.173 6.672 1.00 117.29 200 PRO B C 1
ATOM 4424 O O . PRO B 2 200 ? -17.684 2.462 6.806 1.00 118.03 200 PRO B O 1
ATOM 4428 N N . ILE B 2 201 ? -15.681 1.932 7.684 1.00 115.58 201 ILE B N 1
ATOM 4429 C CA . ILE B 2 201 ? -16.063 2.032 9.084 1.00 119.23 201 ILE B CA 1
ATOM 4430 C C . ILE B 2 201 ? -15.483 3.314 9.660 1.00 137.50 201 ILE B C 1
ATOM 4431 O O . ILE B 2 201 ? -14.290 3.593 9.497 1.00 148.61 201 ILE B O 1
ATOM 4436 N N . THR B 2 202 ? -16.329 4.102 10.321 1.00 141.52 202 THR B N 1
ATOM 4437 C CA . THR B 2 202 ? -15.914 5.335 10.977 1.00 128.57 202 THR B CA 1
ATOM 4438 C C . THR B 2 202 ? -15.591 5.064 12.437 1.00 137.47 202 THR B C 1
ATOM 4439 O O . THR B 2 202 ? -16.434 4.556 13.178 1.00 123.29 202 THR B O 1
ATOM 4443 N N . ILE B 2 203 ? -14.364 5.385 12.841 1.00 134.97 203 ILE B N 1
ATOM 4444 C CA . ILE B 2 203 ? -13.865 5.083 14.176 1.00 137.06 203 ILE B CA 1
ATOM 4445 C C . ILE B 2 203 ? -13.540 6.376 14.914 1.00 152.79 203 ILE B C 1
ATOM 4446 O O . ILE B 2 203 ? -12.742 7.187 14.431 1.00 159.77 203 ILE B O 1
ATOM 4451 N N . TRP B 2 204 ? -14.150 6.555 16.085 1.00 164.12 204 TRP B N 1
ATOM 4452 C CA . TRP B 2 204 ? -13.990 7.700 16.980 1.00 174.90 204 TRP B CA 1
ATOM 4453 C C . TRP B 2 204 ? -13.130 7.377 18.199 1.00 173.27 204 TRP B C 1
ATOM 4454 O O . TRP B 2 204 ? -12.754 6.229 18.449 1.00 161.14 204 TRP B O 1
ATOM 4465 N N . ASN B 2 205 ? -12.850 8.430 18.979 1.00 178.20 205 ASN B N 1
ATOM 4466 C CA . ASN B 2 205 ? -11.991 8.368 20.156 1.00 171.17 205 ASN B CA 1
ATOM 4467 C C . ASN B 2 205 ? -12.551 9.318 21.215 1.00 164.09 205 ASN B C 1
ATOM 4468 O O . ASN B 2 205 ? -13.515 10.046 20.972 1.00 164.45 205 ASN B O 1
ATOM 4473 N N . HIS B 2 206 ? -11.915 9.343 22.391 1.00 161.22 206 HIS B N 1
ATOM 4474 C CA . HIS B 2 206 ? -12.398 10.173 23.496 1.00 162.34 206 HIS B CA 1
ATOM 4475 C C . HIS B 2 206 ? -12.313 11.668 23.247 1.00 167.79 206 HIS B C 1
ATOM 4476 O O . HIS B 2 206 ? -13.091 12.425 23.828 1.00 171.04 206 HIS B O 1
ATOM 4483 N N . GLU B 2 207 ? -11.479 12.073 22.314 1.00 179.20 207 GLU B N 1
ATOM 4484 C CA . GLU B 2 207 ? -11.251 13.419 21.804 1.00 196.20 207 GLU B CA 1
ATOM 4485 C C . GLU B 2 207 ? -11.929 13.640 20.469 1.00 198.16 207 GLU B C 1
ATOM 4486 O O . GLU B 2 207 ? -12.022 14.776 20.000 1.00 205.15 207 GLU B O 1
ATOM 4492 N N . ASP B 2 208 ? -12.582 12.619 19.966 1.00 191.56 208 ASP B N 1
ATOM 4493 C CA . ASP B 2 208 ? -13.334 12.698 18.734 1.00 189.25 208 ASP B CA 1
ATOM 4494 C C . ASP B 2 208 ? -14.822 12.802 18.966 1.00 189.24 208 ASP B C 1
ATOM 4495 O O . ASP B 2 208 ? -15.511 13.422 18.151 1.00 190.77 208 ASP B O 1
ATOM 4500 N N . ILE B 2 209 ? -15.352 12.247 20.053 1.00 185.64 209 ILE B N 1
ATOM 4501 C CA . ILE B 2 209 ? -16.793 12.180 20.210 1.00 186.67 209 ILE B CA 1
ATOM 4502 C C . ILE B 2 209 ? -17.297 13.382 21.009 1.00 202.15 209 ILE B C 1
ATOM 4503 O O . ILE B 2 209 ? -18.503 13.507 21.255 1.00 209.28 209 ILE B O 1
ATOM 4508 N N . GLY B 2 210 ? -16.410 14.310 21.364 1.00 207.63 210 GLY B N 1
ATOM 4509 C CA . GLY B 2 210 ? -16.740 15.431 22.223 1.00 210.32 210 GLY B CA 1
ATOM 4510 C C . GLY B 2 210 ? -17.204 14.971 23.576 1.00 205.26 210 GLY B C 1
ATOM 4511 O O . GLY B 2 210 ? -18.341 15.208 23.988 1.00 205.06 210 GLY B O 1
ATOM 4512 N N . LEU B 2 211 ? -16.296 14.297 24.267 1.00 198.13 211 LEU B N 1
ATOM 4513 C CA . LEU B 2 211 ? -16.574 13.642 25.530 1.00 191.80 211 LEU B CA 1
ATOM 4514 C C . LEU B 2 211 ? -15.581 14.017 26.610 1.00 188.27 211 LEU B C 1
ATOM 4515 O O . LEU B 2 211 ? -14.758 14.921 26.443 1.00 193.78 211 LEU B O 1
ATOM 4520 N N . SER B 2 212 ? -15.666 13.302 27.708 1.00 178.89 212 SER B N 1
ATOM 4521 C CA . SER B 2 212 ? -14.751 13.447 28.819 1.00 176.26 212 SER B CA 1
ATOM 4522 C C . SER B 2 212 ? -13.423 12.837 28.418 1.00 171.33 212 SER B C 1
ATOM 4523 O O . SER B 2 212 ? -13.368 11.648 28.101 1.00 164.00 212 SER B O 1
ATOM 4526 N N . PRO B 2 213 ? -12.353 13.614 28.336 1.00 176.47 213 PRO B N 1
ATOM 4527 C CA . PRO B 2 213 ? -11.036 12.979 28.259 1.00 181.34 213 PRO B CA 1
ATOM 4528 C C . PRO B 2 213 ? -10.664 12.355 29.582 1.00 186.24 213 PRO B C 1
ATOM 4529 O O . PRO B 2 213 ? -10.038 11.289 29.631 1.00 177.09 213 PRO B O 1
ATOM 4533 N N . GLU B 2 214 ? -11.057 13.008 30.662 1.00 212.48 214 GLU B N 1
ATOM 4534 C CA . GLU B 2 214 ? -10.605 12.687 32.003 1.00 212.73 214 GLU B CA 1
ATOM 4535 C C . GLU B 2 214 ? -11.313 11.472 32.601 1.00 202.04 214 GLU B C 1
ATOM 4536 O O . GLU B 2 214 ? -10.652 10.597 33.169 1.00 200.98 214 GLU B O 1
ATOM 4542 N N . ALA B 2 215 ? -12.642 11.380 32.520 1.00 191.25 215 ALA B N 1
ATOM 4543 C CA . ALA B 2 215 ? -13.369 10.421 33.355 1.00 182.83 215 ALA B CA 1
ATOM 4544 C C . ALA B 2 215 ? -14.268 9.499 32.522 1.00 172.75 215 ALA B C 1
ATOM 4545 O O . ALA B 2 215 ? -15.497 9.567 32.574 1.00 148.75 215 ALA B O 1
ATOM 4547 N N . CYS B 2 216 ? -13.633 8.612 31.758 1.00 177.98 216 CYS B N 1
ATOM 4548 C CA . CYS B 2 216 ? -14.317 7.497 31.120 1.00 183.76 216 CYS B CA 1
ATOM 4549 C C . CYS B 2 216 ? -13.693 6.185 31.561 1.00 185.75 216 CYS B C 1
ATOM 4550 O O . CYS B 2 216 ? -12.643 6.143 32.211 1.00 190.16 216 CYS B O 1
ATOM 4553 N N . GLY B 2 217 ? -14.355 5.115 31.158 1.00 185.66 217 GLY B N 1
ATOM 4554 C CA . GLY B 2 217 ? -13.825 3.777 31.327 1.00 181.12 217 GLY B CA 1
ATOM 4555 C C . GLY B 2 217 ? -13.539 3.461 32.775 1.00 173.85 217 GLY B C 1
ATOM 4556 O O . GLY B 2 217 ? -14.413 3.500 33.645 1.00 165.07 217 GLY B O 1
ATOM 4557 N N . LEU B 2 218 ? -12.276 3.191 33.037 1.00 175.14 218 LEU B N 1
ATOM 4558 C CA . LEU B 2 218 ? -11.822 2.776 34.347 1.00 169.21 218 LEU B CA 1
ATOM 4559 C C . LEU B 2 218 ? -11.733 3.953 35.287 1.00 172.79 218 LEU B C 1
ATOM 4560 O O . LEU B 2 218 ? -11.814 3.768 36.505 1.00 176.66 218 LEU B O 1
ATOM 4565 N N . ASN B 2 219 ? -11.642 5.168 34.752 1.00 169.23 219 ASN B N 1
ATOM 4566 C CA . ASN B 2 219 ? -11.500 6.305 35.639 1.00 163.43 219 ASN B CA 1
ATOM 4567 C C . ASN B 2 219 ? -12.804 6.593 36.368 1.00 166.64 219 ASN B C 1
ATOM 4568 O O . ASN B 2 219 ? -12.865 6.512 37.601 1.00 164.25 219 ASN B O 1
ATOM 4573 N N . ALA B 2 220 ? -13.879 6.885 35.626 1.00 166.92 220 ALA B N 1
ATOM 4574 C CA . ALA B 2 220 ? -15.197 7.041 36.242 1.00 151.51 220 ALA B CA 1
ATOM 4575 C C . ALA B 2 220 ? -15.911 5.694 36.237 1.00 147.99 220 ALA B C 1
ATOM 4576 O O . ALA B 2 220 ? -16.750 5.404 35.386 1.00 139.94 220 ALA B O 1
ATOM 4578 N N . SER B 2 221 ? -15.563 4.848 37.195 1.00 160.28 221 SER B N 1
ATOM 4579 C CA . SER B 2 221 ? -16.136 3.507 37.299 1.00 160.75 221 SER B CA 1
ATOM 4580 C C . SER B 2 221 ? -16.664 3.310 38.714 1.00 152.90 221 SER B C 1
ATOM 4581 O O . SER B 2 221 ? -15.867 3.068 39.635 1.00 154.13 221 SER B O 1
ATOM 4584 N N . PRO B 2 222 ? -17.961 3.404 38.951 1.00 148.64 222 PRO B N 1
ATOM 4585 C CA . PRO B 2 222 ? -18.435 3.146 40.315 1.00 150.87 222 PRO B CA 1
ATOM 4586 C C . PRO B 2 222 ? -18.173 1.720 40.770 1.00 151.29 222 PRO B C 1
ATOM 4587 O O . PRO B 2 222 ? -17.534 1.527 41.806 1.00 152.79 222 PRO B O 1
ATOM 4591 N N . THR B 2 223 ? -18.629 0.721 40.029 1.00 155.08 223 THR B N 1
ATOM 4592 C CA . THR B 2 223 ? -18.316 -0.662 40.360 1.00 157.24 223 THR B CA 1
ATOM 4593 C C . THR B 2 223 ? -16.986 -1.072 39.752 1.00 161.91 223 THR B C 1
ATOM 4594 O O . THR B 2 223 ? -16.678 -0.730 38.610 1.00 165.04 223 THR B O 1
ATOM 4598 N N . GLN B 2 224 ? -16.193 -1.792 40.539 1.00 160.14 224 GLN B N 1
ATOM 4599 C CA . GLN B 2 224 ? -14.876 -2.254 40.130 1.00 160.26 224 GLN B CA 1
ATOM 4600 C C . GLN B 2 224 ? -14.708 -3.697 40.569 1.00 157.28 224 GLN B C 1
ATOM 4601 O O . GLN B 2 224 ? -14.929 -4.020 41.739 1.00 158.78 224 GLN B O 1
ATOM 4607 N N . VAL B 2 225 ? -14.350 -4.564 39.624 1.00 153.22 225 VAL B N 1
ATOM 4608 C CA . VAL B 2 225 ? -14.155 -5.978 39.916 1.00 147.42 225 VAL B CA 1
ATOM 4609 C C . VAL B 2 225 ? -12.904 -6.140 40.765 1.00 143.52 225 VAL B C 1
ATOM 4610 O O . VAL B 2 225 ? -11.858 -5.550 40.470 1.00 147.54 225 VAL B O 1
ATOM 4614 N N . PHE B 2 226 ? -12.999 -6.936 41.830 1.00 133.71 226 PHE B N 1
ATOM 4615 C CA . PHE B 2 226 ? -11.858 -7.162 42.707 1.00 142.88 226 PHE B CA 1
ATOM 4616 C C . PHE B 2 226 ? -11.353 -8.600 42.683 1.00 150.15 226 PHE B C 1
ATOM 4617 O O . PHE B 2 226 ? -10.181 -8.833 42.378 1.00 157.05 226 PHE B O 1
ATOM 4625 N N . ARG B 2 227 ? -12.192 -9.576 43.002 1.00 145.96 227 ARG B N 1
ATOM 4626 C CA . ARG B 2 227 ? -11.762 -10.966 43.044 1.00 138.99 227 ARG B CA 1
ATOM 4627 C C . ARG B 2 227 ? -12.185 -11.651 41.756 1.00 136.15 227 ARG B C 1
ATOM 4628 O O . ARG B 2 227 ? -13.263 -11.378 41.223 1.00 138.60 227 ARG B O 1
ATOM 4636 N N . SER B 2 228 ? -11.343 -12.556 41.268 1.00 122.06 228 SER B N 1
ATOM 4637 C CA . SER B 2 228 ? -11.650 -13.290 40.047 1.00 117.48 228 SER B CA 1
ATOM 4638 C C . SER B 2 228 ? -11.174 -14.720 40.243 1.00 118.39 228 SER B C 1
ATOM 4639 O O . SER B 2 228 ? -9.986 -15.011 40.095 1.00 133.39 228 SER B O 1
ATOM 4642 N N . PHE B 2 229 ? -12.099 -15.598 40.589 1.00 116.27 229 PHE B N 1
ATOM 4643 C CA . PHE B 2 229 ? -11.789 -16.976 40.910 1.00 130.29 229 PHE B CA 1
ATOM 4644 C C . PHE B 2 229 ? -12.760 -17.909 40.210 1.00 129.54 229 PHE B C 1
ATOM 4645 O O . PHE B 2 229 ? -13.750 -17.486 39.617 1.00 129.20 229 PHE B O 1
ATOM 4653 N N . SER B 2 230 ? -12.470 -19.163 40.291 1.00 128.47 230 SER B N 1
ATOM 4654 C CA . SER B 2 230 ? -13.222 -20.225 39.665 1.00 119.88 230 SER B CA 1
ATOM 4655 C C . SER B 2 230 ? -14.174 -20.832 40.676 1.00 117.40 230 SER B C 1
ATOM 4656 O O . SER B 2 230 ? -13.970 -20.706 41.884 1.00 117.12 230 SER B O 1
ATOM 4659 N N . PRO B 2 231 ? -15.260 -21.451 40.229 1.00 117.77 231 PRO B N 1
ATOM 4660 C CA . PRO B 2 231 ? -16.108 -22.212 41.144 1.00 116.45 231 PRO B CA 1
ATOM 4661 C C . PRO B 2 231 ? -15.656 -23.656 41.243 1.00 137.29 231 PRO B C 1
ATOM 4662 O O . PRO B 2 231 ? -15.238 -24.262 40.248 1.00 145.19 231 PRO B O 1
ATOM 4666 N N . PRO B 2 232 ? -15.748 -24.249 42.426 1.00 138.07 232 PRO B N 1
ATOM 4667 C CA . PRO B 2 232 ? -15.222 -25.600 42.632 1.00 137.14 232 PRO B CA 1
ATOM 4668 C C . PRO B 2 232 ? -16.098 -26.696 42.058 1.00 139.76 232 PRO B C 1
ATOM 4669 O O . PRO B 2 232 ? -17.318 -26.570 41.954 1.00 137.64 232 PRO B O 1
ATOM 4673 N N . ALA B 2 233 ? -15.442 -27.788 41.687 1.00 142.65 233 ALA B N 1
ATOM 4674 C CA . ALA B 2 233 ? -16.112 -29.012 41.289 1.00 142.08 233 ALA B CA 1
ATOM 4675 C C . ALA B 2 233 ? -16.375 -29.886 42.509 1.00 139.16 233 ALA B C 1
ATOM 4676 O O . ALA B 2 233 ? -15.706 -29.783 43.536 1.00 136.22 233 ALA B O 1
ATOM 4678 N N . LYS B 2 234 ? -17.383 -30.744 42.385 1.00 138.85 234 LYS B N 1
ATOM 4679 C CA . LYS B 2 234 ? -17.811 -31.624 43.465 1.00 130.22 234 LYS B CA 1
ATOM 4680 C C . LYS B 2 234 ? -17.119 -32.979 43.410 1.00 133.21 234 LYS B C 1
ATOM 4681 O O . LYS B 2 234 ? -16.587 -33.448 44.418 1.00 147.05 234 LYS B O 1
ATOM 4687 N N . GLY B 2 235 ? -17.105 -33.615 42.248 1.00 129.52 235 GLY B N 1
ATOM 4688 C CA . GLY B 2 235 ? -16.318 -34.820 42.095 1.00 133.37 235 GLY B CA 1
ATOM 4689 C C . GLY B 2 235 ? -16.862 -36.065 42.769 1.00 134.12 235 GLY B C 1
ATOM 4690 O O . GLY B 2 235 ? -17.187 -37.043 42.088 1.00 137.79 235 GLY B O 1
ATOM 4691 N N . GLY B 2 236 ? -16.966 -36.058 44.089 1.00 124.67 236 GLY B N 1
ATOM 4692 C CA . GLY B 2 236 ? -17.444 -37.226 44.795 1.00 119.64 236 GLY B CA 1
ATOM 4693 C C . GLY B 2 236 ? -18.813 -37.678 44.345 1.00 115.60 236 GLY B C 1
ATOM 4694 O O . GLY B 2 236 ? -19.818 -37.015 44.599 1.00 114.19 236 GLY B O 1
ATOM 4695 N N . GLY B 2 237 ? -18.851 -38.830 43.685 1.00 119.00 237 GLY B N 1
ATOM 4696 C CA . GLY B 2 237 ? -20.086 -39.392 43.181 1.00 122.93 237 GLY B CA 1
ATOM 4697 C C . GLY B 2 237 ? -20.633 -40.457 44.102 1.00 133.67 237 GLY B C 1
ATOM 4698 O O . GLY B 2 237 ? -21.113 -41.514 43.680 1.00 134.67 237 GLY B O 1
ATOM 4699 N N . GLU B 2 238 ? -20.537 -40.156 45.391 1.00 135.70 238 GLU B N 1
ATOM 4700 C CA . GLU B 2 238 ? -20.960 -41.050 46.455 1.00 128.15 238 GLU B CA 1
ATOM 4701 C C . GLU B 2 238 ? -22.474 -41.022 46.571 1.00 116.00 238 GLU B C 1
ATOM 4702 O O . GLU B 2 238 ? -23.098 -39.961 46.539 1.00 113.31 238 GLU B O 1
ATOM 4708 N N . MET B 2 239 ? -23.048 -42.195 46.765 1.00 114.75 239 MET B N 1
ATOM 4709 C CA . MET B 2 239 ? -24.479 -42.379 46.723 1.00 113.41 239 MET B CA 1
ATOM 4710 C C . MET B 2 239 ? -25.153 -41.850 47.979 1.00 119.31 239 MET B C 1
ATOM 4711 O O . MET B 2 239 ? -24.531 -41.339 48.912 1.00 116.83 239 MET B O 1
ATOM 4716 N N . ILE B 2 240 ? -26.471 -41.952 47.936 1.00 117.25 240 ILE B N 1
ATOM 4717 C CA . ILE B 2 240 ? -27.391 -41.640 49.014 1.00 114.87 240 ILE B CA 1
ATOM 4718 C C . ILE B 2 240 ? -27.929 -42.955 49.547 1.00 116.11 240 ILE B C 1
ATOM 4719 O O . ILE B 2 240 ? -28.378 -43.815 48.781 1.00 115.16 240 ILE B O 1
ATOM 4724 N N . THR B 2 241 ? -27.879 -43.093 50.864 1.00 118.58 241 THR B N 1
ATOM 4725 C CA . THR B 2 241 ? -28.303 -44.243 51.645 1.00 121.56 241 THR B CA 1
ATOM 4726 C C . THR B 2 241 ? -29.539 -43.896 52.454 1.00 140.19 241 THR B C 1
ATOM 4727 O O . THR B 2 241 ? -29.935 -42.734 52.578 1.00 151.09 241 THR B O 1
ATOM 4731 N N . GLY B 2 242 ? -30.100 -44.932 53.058 1.00 152.40 242 GLY B N 1
ATOM 4732 C CA . GLY B 2 242 ? -31.278 -44.777 53.876 1.00 156.05 242 GLY B CA 1
ATOM 4733 C C . GLY B 2 242 ? -31.797 -46.135 54.288 1.00 156.20 242 GLY B C 1
ATOM 4734 O O . GLY B 2 242 ? -31.410 -47.175 53.756 1.00 157.01 242 GLY B O 1
ATOM 4735 N N . THR B 2 243 ? -32.719 -46.077 55.234 1.00 134.43 243 THR B N 1
ATOM 4736 C CA . THR B 2 243 ? -33.515 -47.150 55.816 1.00 132.76 243 THR B CA 1
ATOM 4737 C C . THR B 2 243 ? -34.754 -47.327 54.940 1.00 143.90 243 THR B C 1
ATOM 4738 O O . THR B 2 243 ? -35.037 -48.438 54.489 1.00 143.65 243 THR B O 1
ATOM 4742 N N . THR B 2 244 ? -35.550 -46.307 54.815 1.00 151.07 244 THR B N 1
ATOM 4743 C CA . THR B 2 244 ? -36.872 -46.153 54.223 1.00 153.54 244 THR B CA 1
ATOM 4744 C C . THR B 2 244 ? -36.760 -45.483 52.857 1.00 147.44 244 THR B C 1
ATOM 4745 O O . THR B 2 244 ? -35.774 -44.821 52.527 1.00 145.34 244 THR B O 1
ATOM 4749 N N . VAL B 2 245 ? -37.786 -45.733 52.050 1.00 140.17 245 VAL B N 1
ATOM 4750 C CA . VAL B 2 245 ? -37.885 -45.251 50.683 1.00 127.14 245 VAL B CA 1
ATOM 4751 C C . VAL B 2 245 ? -37.902 -43.738 50.724 1.00 125.11 245 VAL B C 1
ATOM 4752 O O . VAL B 2 245 ? -37.294 -43.076 49.882 1.00 122.70 245 VAL B O 1
ATOM 4756 N N . ASN B 2 246 ? -38.591 -43.167 51.690 1.00 128.19 246 ASN B N 1
ATOM 4757 C CA . ASN B 2 246 ? -38.684 -41.723 51.770 1.00 130.40 246 ASN B CA 1
ATOM 4758 C C . ASN B 2 246 ? -37.434 -41.175 52.446 1.00 138.37 246 ASN B C 1
ATOM 4759 O O . ASN B 2 246 ? -37.029 -40.048 52.155 1.00 129.39 246 ASN B O 1
ATOM 4764 N N . GLU B 2 247 ? -36.806 -41.953 53.331 1.00 161.90 247 GLU B N 1
ATOM 4765 C CA . GLU B 2 247 ? -35.646 -41.473 54.083 1.00 163.62 247 GLU B CA 1
ATOM 4766 C C . GLU B 2 247 ? -34.516 -41.081 53.139 1.00 156.78 247 GLU B C 1
ATOM 4767 O O . GLU B 2 247 ? -33.811 -40.092 53.372 1.00 152.54 247 GLU B O 1
ATOM 4773 N N . VAL B 2 248 ? -34.339 -41.843 52.060 1.00 147.16 248 VAL B N 1
ATOM 4774 C CA . VAL B 2 248 ? -33.298 -41.541 51.087 1.00 130.51 248 VAL B CA 1
ATOM 4775 C C . VAL B 2 248 ? -33.622 -40.234 50.386 1.00 119.53 248 VAL B C 1
ATOM 4776 O O . VAL B 2 248 ? -32.748 -39.383 50.191 1.00 118.63 248 VAL B O 1
ATOM 4780 N N . ALA B 2 249 ? -34.888 -40.051 50.014 1.00 120.32 249 ALA B N 1
ATOM 4781 C CA . ALA B 2 249 ? -35.289 -38.895 49.225 1.00 120.00 249 ALA B CA 1
ATOM 4782 C C . ALA B 2 249 ? -34.963 -37.609 49.961 1.00 126.09 249 ALA B C 1
ATOM 4783 O O . ALA B 2 249 ? -34.544 -36.622 49.351 1.00 123.95 249 ALA B O 1
ATOM 4785 N N . GLY B 2 250 ? -35.138 -37.612 51.278 1.00 143.87 250 GLY B N 1
ATOM 4786 C CA . GLY B 2 250 ? -34.900 -36.411 52.058 1.00 153.30 250 GLY B CA 1
ATOM 4787 C C . GLY B 2 250 ? -33.476 -35.917 51.917 1.00 162.31 250 GLY B C 1
ATOM 4788 O O . GLY B 2 250 ? -33.238 -34.741 51.643 1.00 167.22 250 GLY B O 1
ATOM 4789 N N . SER B 2 251 ? -32.508 -36.807 52.120 1.00 159.53 251 SER B N 1
ATOM 4790 C CA . SER B 2 251 ? -31.108 -36.417 52.003 1.00 153.02 251 SER B CA 1
ATOM 4791 C C . SER B 2 251 ? -30.785 -35.996 50.577 1.00 138.46 251 SER B C 1
ATOM 4792 O O . SER B 2 251 ? -30.029 -35.041 50.356 1.00 138.52 251 SER B O 1
ATOM 4795 N N . LEU B 2 252 ? -31.391 -36.666 49.599 1.00 127.96 252 LEU B N 1
ATOM 4796 C CA . LEU B 2 252 ? -31.177 -36.308 48.203 1.00 121.32 252 LEU B CA 1
ATOM 4797 C C . LEU B 2 252 ? -31.653 -34.892 47.938 1.00 117.93 252 LEU B C 1
ATOM 4798 O O . LEU B 2 252 ? -30.909 -34.063 47.408 1.00 115.84 252 LEU B O 1
ATOM 4803 N N . VAL B 2 253 ? -32.885 -34.590 48.330 1.00 120.75 253 VAL B N 1
ATOM 4804 C CA . VAL B 2 253 ? -33.480 -33.300 48.015 1.00 120.44 253 VAL B CA 1
ATOM 4805 C C . VAL B 2 253 ? -32.829 -32.195 48.831 1.00 131.83 253 VAL B C 1
ATOM 4806 O O . VAL B 2 253 ? -32.646 -31.076 48.344 1.00 130.07 253 VAL B O 1
ATOM 4810 N N . SER B 2 254 ? -32.467 -32.490 50.078 1.00 134.53 254 SER B N 1
ATOM 4811 C CA . SER B 2 254 ? -31.875 -31.485 50.953 1.00 130.39 254 SER B CA 1
ATOM 4812 C C . SER B 2 254 ? -30.477 -31.115 50.483 1.00 127.61 254 SER B C 1
ATOM 4813 O O . SER B 2 254 ? -30.151 -29.927 50.344 1.00 125.34 254 SER B O 1
ATOM 4816 N N . LYS B 2 255 ? -29.626 -32.117 50.242 1.00 129.77 255 LYS B N 1
ATOM 4817 C CA . LYS B 2 255 ? -28.321 -31.814 49.669 1.00 120.26 255 LYS B CA 1
ATOM 4818 C C . LYS B 2 255 ? -28.505 -31.114 48.335 1.00 118.81 255 LYS B C 1
ATOM 4819 O O . LYS B 2 255 ? -27.803 -30.146 48.025 1.00 119.16 255 LYS B O 1
ATOM 4825 N N . LEU B 2 256 ? -29.465 -31.580 47.543 1.00 117.59 256 LEU B N 1
ATOM 4826 C CA . LEU B 2 256 ? -29.770 -30.942 46.277 1.00 124.88 256 LEU B CA 1
ATOM 4827 C C . LEU B 2 256 ? -30.185 -29.494 46.447 1.00 156.03 256 LEU B C 1
ATOM 4828 O O . LEU B 2 256 ? -30.088 -28.737 45.486 1.00 160.24 256 LEU B O 1
ATOM 4833 N N . LYS B 2 257 ? -30.703 -29.096 47.609 1.00 65.97 257 LYS B N 1
ATOM 4834 C CA . LYS B 2 257 ? -31.022 -27.682 47.762 1.00 83.42 257 LYS B CA 1
ATOM 4835 C C . LYS B 2 257 ? -29.812 -26.895 48.223 1.00 94.57 257 LYS B C 1
ATOM 4836 O O . LYS B 2 257 ? -29.482 -25.864 47.631 1.00 105.18 257 LYS B O 1
ATOM 4842 N N . GLU B 2 258 ? -29.170 -27.345 49.295 1.00 94.85 258 GLU B N 1
ATOM 4843 C CA . GLU B 2 258 ? -28.088 -26.572 49.885 1.00 96.44 258 GLU B CA 1
ATOM 4844 C C . GLU B 2 258 ? -27.018 -26.345 48.833 1.00 98.08 258 GLU B C 1
ATOM 4845 O O . GLU B 2 258 ? -26.542 -27.292 48.205 1.00 85.49 258 GLU B O 1
ATOM 4851 N N . LYS B 2 259 ? -26.660 -25.081 48.624 1.00 115.35 259 LYS B N 1
ATOM 4852 C CA . LYS B 2 259 ? -25.748 -24.689 47.556 1.00 120.17 259 LYS B CA 1
ATOM 4853 C C . LYS B 2 259 ? -26.259 -25.179 46.199 1.00 118.40 259 LYS B C 1
ATOM 4854 O O . LYS B 2 259 ? -25.653 -26.015 45.534 1.00 122.67 259 LYS B O 1
ATOM 4860 N N . HIS B 2 260 ? -27.424 -24.647 45.825 1.00 108.62 260 HIS B N 1
ATOM 4861 C CA . HIS B 2 260 ? -28.141 -24.967 44.597 1.00 100.70 260 HIS B CA 1
ATOM 4862 C C . HIS B 2 260 ? -29.258 -23.955 44.416 1.00 117.95 260 HIS B C 1
ATOM 4863 O O . HIS B 2 260 ? -29.640 -23.269 45.364 1.00 135.17 260 HIS B O 1
ATOM 4870 N N . ILE B 2 261 ? -29.784 -23.873 43.187 1.00 122.52 261 ILE B N 1
ATOM 4871 C CA . ILE B 2 261 ? -30.927 -23.005 42.887 1.00 120.42 261 ILE B CA 1
ATOM 4872 C C . ILE B 2 261 ? -32.266 -23.518 43.394 1.00 129.25 261 ILE B C 1
ATOM 4873 O O . ILE B 2 261 ? -33.266 -22.799 43.295 1.00 133.73 261 ILE B O 1
ATOM 4878 N N . ILE B 2 262 ? -32.329 -24.726 43.932 1.00 123.00 262 ILE B N 1
ATOM 4879 C CA . ILE B 2 262 ? -33.566 -25.203 44.531 1.00 106.80 262 ILE B CA 1
ATOM 4880 C C . ILE B 2 262 ? -33.883 -24.431 45.808 1.00 107.31 262 ILE B C 1
ATOM 4881 O O . ILE B 2 262 ? -34.211 -23.246 45.771 1.00 99.69 262 ILE B O 1
ATOM 4886 N N . MET C 3 1 ? -3.591 -22.445 2.365 1.00 55.13 1 MET C N 1
ATOM 4887 C CA . MET C 3 1 ? -2.769 -21.318 1.975 1.00 67.85 1 MET C CA 1
ATOM 4888 C C . MET C 3 1 ? -2.930 -20.211 2.992 1.00 79.87 1 MET C C 1
ATOM 4889 O O . MET C 3 1 ? -2.787 -20.427 4.190 1.00 82.48 1 MET C O 1
ATOM 4894 N N . TYR C 3 2 ? -3.236 -19.018 2.498 1.00 80.19 2 TYR C N 1
ATOM 4895 C CA A TYR C 3 2 ? -3.591 -17.893 3.343 0.47 70.73 2 TYR C CA 1
ATOM 4896 C CA B TYR C 3 2 ? -3.571 -17.868 3.327 0.53 70.60 2 TYR C CA 1
ATOM 4897 C C . TYR C 3 2 ? -4.920 -17.336 2.872 1.00 62.97 2 TYR C C 1
ATOM 4898 O O . TYR C 3 2 ? -5.156 -17.198 1.669 1.00 70.41 2 TYR C O 1
ATOM 4915 N N . PHE C 3 3 ? -5.801 -17.044 3.818 1.00 56.51 3 PHE C N 1
ATOM 4916 C CA . PHE C 3 3 ? -7.176 -16.717 3.483 1.00 55.88 3 PHE C CA 1
ATOM 4917 C C . PHE C 3 3 ? -7.446 -15.232 3.644 1.00 62.29 3 PHE C C 1
ATOM 4918 O O . PHE C 3 3 ? -7.164 -14.650 4.692 1.00 64.21 3 PHE C O 1
ATOM 4926 N N . SER C 3 4 ? -8.031 -14.643 2.611 1.00 66.06 4 SER C N 1
ATOM 4927 C CA . SER C 3 4 ? -8.451 -13.257 2.660 1.00 69.66 4 SER C CA 1
ATOM 4928 C C . SER C 3 4 ? -9.587 -13.072 3.641 1.00 77.57 4 SER C C 1
ATOM 4929 O O . SER C 3 4 ? -10.472 -13.920 3.750 1.00 79.45 4 SER C O 1
ATOM 4932 N N . GLU C 3 5 ? -9.579 -11.937 4.334 1.00 90.49 5 GLU C N 1
ATOM 4933 C CA . GLU C 3 5 ? -10.446 -11.790 5.493 1.00 94.59 5 GLU C CA 1
ATOM 4934 C C . GLU C 3 5 ? -11.910 -11.924 5.110 1.00 92.64 5 GLU C C 1
ATOM 4935 O O . GLU C 3 5 ? -12.724 -12.363 5.924 1.00 94.62 5 GLU C O 1
ATOM 4941 N N . GLN C 3 6 ? -12.260 -11.590 3.870 1.00 84.81 6 GLN C N 1
ATOM 4942 C CA . GLN C 3 6 ? -13.616 -11.841 3.404 1.00 77.07 6 GLN C CA 1
ATOM 4943 C C . GLN C 3 6 ? -13.881 -13.323 3.250 1.00 75.64 6 GLN C C 1
ATOM 4944 O O . GLN C 3 6 ? -14.968 -13.808 3.584 1.00 81.86 6 GLN C O 1
ATOM 4950 N N . ASN C 3 7 ? -12.892 -14.064 2.771 1.00 69.74 7 ASN C N 1
ATOM 4951 C CA . ASN C 3 7 ? -13.080 -15.494 2.633 1.00 64.47 7 ASN C CA 1
ATOM 4952 C C . ASN C 3 7 ? -13.216 -16.175 3.984 1.00 63.61 7 ASN C C 1
ATOM 4953 O O . ASN C 3 7 ? -13.891 -17.205 4.088 1.00 72.78 7 ASN C O 1
ATOM 4958 N N . LYS C 3 8 ? -12.600 -15.632 5.031 1.00 55.08 8 LYS C N 1
ATOM 4959 C CA . LYS C 3 8 ? -12.829 -16.217 6.342 1.00 54.74 8 LYS C CA 1
ATOM 4960 C C . LYS C 3 8 ? -14.277 -16.035 6.765 1.00 57.13 8 LYS C C 1
ATOM 4961 O O . LYS C 3 8 ? -14.898 -16.957 7.306 1.00 65.47 8 LYS C O 1
ATOM 4967 N N . MET C 3 9 ? -14.836 -14.858 6.504 1.00 56.19 9 MET C N 1
ATOM 4968 C CA . MET C 3 9 ? -16.252 -14.634 6.759 1.00 60.82 9 MET C CA 1
ATOM 4969 C C . MET C 3 9 ? -17.114 -15.622 5.992 1.00 55.18 9 MET C C 1
ATOM 4970 O O . MET C 3 9 ? -18.018 -16.233 6.558 1.00 54.75 9 MET C O 1
ATOM 4975 N N . ILE C 3 10 ? -16.851 -15.790 4.696 1.00 54.73 10 ILE C N 1
ATOM 4976 C CA . ILE C 3 10 ? -17.653 -16.729 3.918 1.00 53.82 10 ILE C CA 1
ATOM 4977 C C . ILE C 3 10 ? -17.559 -18.114 4.518 1.00 52.39 10 ILE C C 1
ATOM 4978 O O . ILE C 3 10 ? -18.550 -18.843 4.586 1.00 51.95 10 ILE C O 1
ATOM 4983 N N . ARG C 3 11 ? -16.362 -18.508 4.945 1.00 55.60 11 ARG C N 1
ATOM 4984 C CA . ARG C 3 11 ? -16.218 -19.780 5.636 1.00 60.86 11 ARG C CA 1
ATOM 4985 C C . ARG C 3 11 ? -17.156 -19.849 6.826 1.00 54.91 11 ARG C C 1
ATOM 4986 O O . ARG C 3 11 ? -17.843 -20.855 7.028 1.00 50.65 11 ARG C O 1
ATOM 4994 N N . LYS C 3 12 ? -17.225 -18.770 7.603 1.00 56.87 12 LYS C N 1
ATOM 4995 C CA . LYS C 3 12 ? -18.126 -18.737 8.750 1.00 59.03 12 LYS C CA 1
ATOM 4996 C C . LYS C 3 12 ? -19.572 -18.922 8.305 1.00 67.66 12 LYS C C 1
ATOM 4997 O O . LYS C 3 12 ? -20.318 -19.718 8.887 1.00 82.20 12 LYS C O 1
ATOM 5003 N N . LEU C 3 13 ? -19.977 -18.215 7.251 1.00 56.54 13 LEU C N 1
ATOM 5004 C CA . LEU C 3 13 ? -21.341 -18.319 6.752 1.00 53.59 13 LEU C CA 1
ATOM 5005 C C . LEU C 3 13 ? -21.656 -19.745 6.356 1.00 54.91 13 LEU C C 1
ATOM 5006 O O . LEU C 3 13 ? -22.604 -20.340 6.863 1.00 69.91 13 LEU C O 1
ATOM 5011 N N . ALA C 3 14 ? -20.883 -20.305 5.432 1.00 55.33 14 ALA C N 1
ATOM 5012 C CA . ALA C 3 14 ? -21.195 -21.636 4.944 1.00 51.59 14 ALA C CA 1
ATOM 5013 C C . ALA C 3 14 ? -21.172 -22.631 6.077 1.00 50.29 14 ALA C C 1
ATOM 5014 O O . ALA C 3 14 ? -21.897 -23.625 6.042 1.00 60.79 14 ALA C O 1
ATOM 5016 N N . ARG C 3 15 ? -20.346 -22.396 7.089 1.00 50.29 15 ARG C N 1
ATOM 5017 C CA . ARG C 3 15 ? -20.368 -23.295 8.227 1.00 61.85 15 ARG C CA 1
ATOM 5018 C C . ARG C 3 15 ? -21.701 -23.221 8.939 1.00 55.72 15 ARG C C 1
ATOM 5019 O O . ARG C 3 15 ? -22.438 -24.209 8.987 1.00 61.56 15 ARG C O 1
ATOM 5027 N N . ASP C 3 16 ? -22.050 -22.047 9.479 1.00 66.58 16 ASP C N 1
ATOM 5028 C CA . ASP C 3 16 ? -23.287 -21.983 10.246 1.00 68.82 16 ASP C CA 1
ATOM 5029 C C . ASP C 3 16 ? -24.467 -22.422 9.409 1.00 58.58 16 ASP C C 1
ATOM 5030 O O . ASP C 3 16 ? -25.371 -23.105 9.899 1.00 58.73 16 ASP C O 1
ATOM 5035 N N . PHE C 3 17 ? -24.448 -22.092 8.127 1.00 52.60 17 PHE C N 1
ATOM 5036 C CA . PHE C 3 17 ? -25.571 -22.463 7.295 1.00 67.66 17 PHE C CA 1
ATOM 5037 C C . PHE C 3 17 ? -25.634 -23.964 7.104 1.00 68.18 17 PHE C C 1
ATOM 5038 O O . PHE C 3 17 ? -26.569 -24.619 7.562 1.00 75.62 17 PHE C O 1
ATOM 5046 N N . ALA C 3 18 ? -24.623 -24.533 6.452 1.00 51.30 18 ALA C N 1
ATOM 5047 C CA . ALA C 3 18 ? -24.660 -25.958 6.161 1.00 51.00 18 ALA C CA 1
ATOM 5048 C C . ALA C 3 18 ? -24.903 -26.782 7.403 1.00 54.51 18 ALA C C 1
ATOM 5049 O O . ALA C 3 18 ? -25.602 -27.796 7.356 1.00 62.10 18 ALA C O 1
ATOM 5051 N N . GLU C 3 19 ? -24.334 -26.359 8.531 1.00 54.64 19 GLU C N 1
ATOM 5052 C CA . GLU C 3 19 ? -24.550 -27.089 9.772 1.00 61.00 19 GLU C CA 1
ATOM 5053 C C . GLU C 3 19 ? -25.981 -26.972 10.261 1.00 63.83 19 GLU C C 1
ATOM 5054 O O . GLU C 3 19 ? -26.542 -27.932 10.795 1.00 71.41 19 GLU C O 1
ATOM 5060 N N . LYS C 3 20 ? -26.578 -25.799 10.086 1.00 58.00 20 LYS C N 1
ATOM 5061 C CA . LYS C 3 20 ? -27.885 -25.498 10.654 1.00 54.59 20 LYS C CA 1
ATOM 5062 C C . LYS C 3 20 ? -29.040 -25.998 9.815 1.00 55.01 20 LYS C C 1
ATOM 5063 O O . LYS C 3 20 ? -30.039 -26.466 10.357 1.00 56.07 20 LYS C O 1
ATOM 5069 N N . GLU C 3 21 ? -28.929 -25.913 8.506 1.00 47.51 21 GLU C N 1
ATOM 5070 C CA . GLU C 3 21 ? -30.061 -26.258 7.686 1.00 47.12 21 GLU C CA 1
ATOM 5071 C C . GLU C 3 21 ? -30.076 -27.726 7.292 1.00 58.43 21 GLU C C 1
ATOM 5072 O O . GLU C 3 21 ? -31.134 -28.242 6.927 1.00 67.74 21 GLU C O 1
ATOM 5078 N N . LEU C 3 22 ? -28.945 -28.424 7.364 1.00 69.67 22 LEU C N 1
ATOM 5079 C CA . LEU C 3 22 ? -28.887 -29.837 6.981 1.00 64.55 22 LEU C CA 1
ATOM 5080 C C . LEU C 3 22 ? -28.908 -30.721 8.224 1.00 72.51 22 LEU C C 1
ATOM 5081 O O . LEU C 3 22 ? -27.888 -31.224 8.683 1.00 63.74 22 LEU C O 1
ATOM 5086 N N . THR C 3 23 ? -30.100 -30.905 8.772 1.00 73.52 23 THR C N 1
ATOM 5087 C CA . THR C 3 23 ? -30.216 -31.646 10.009 1.00 67.66 23 THR C CA 1
ATOM 5088 C C . THR C 3 23 ? -30.256 -33.136 9.726 1.00 58.78 23 THR C C 1
ATOM 5089 O O . THR C 3 23 ? -30.499 -33.573 8.603 1.00 54.61 23 THR C O 1
ATOM 5093 N N . THR C 3 24 ? -29.996 -33.920 10.767 1.00 49.27 24 THR C N 1
ATOM 5094 C CA . THR C 3 24 ? -30.141 -35.364 10.660 1.00 52.22 24 THR C CA 1
ATOM 5095 C C . THR C 3 24 ? -31.512 -35.742 10.142 1.00 61.21 24 THR C C 1
ATOM 5096 O O . THR C 3 24 ? -31.641 -36.576 9.242 1.00 74.43 24 THR C O 1
ATOM 5100 N N . GLU C 3 25 ? -32.555 -35.141 10.712 1.00 52.37 25 GLU C N 1
ATOM 5101 C CA . GLU C 3 25 ? -33.907 -35.501 10.321 1.00 56.40 25 GLU C CA 1
ATOM 5102 C C . GLU C 3 25 ? -34.088 -35.378 8.822 1.00 60.64 25 GLU C C 1
ATOM 5103 O O . GLU C 3 25 ? -34.706 -36.239 8.192 1.00 70.23 25 GLU C O 1
ATOM 5109 N N . ILE C 3 26 ? -33.549 -34.316 8.230 1.00 57.19 26 ILE C N 1
ATOM 5110 C CA . ILE C 3 26 ? -33.745 -34.090 6.803 1.00 62.48 26 ILE C CA 1
ATOM 5111 C C . ILE C 3 26 ? -32.955 -35.106 6.003 1.00 63.66 26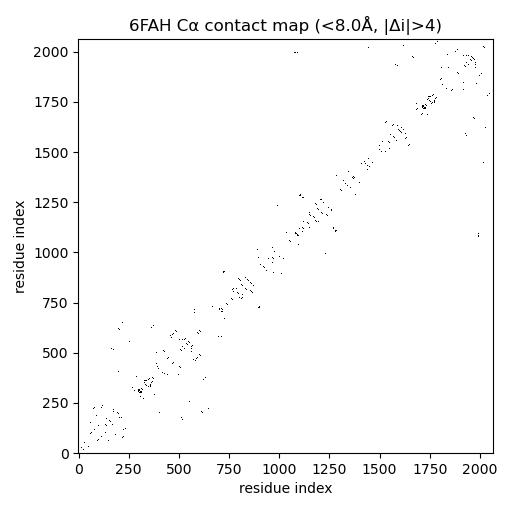 ILE C C 1
ATOM 5112 O O . ILE C 3 26 ? -33.502 -35.834 5.170 1.00 67.14 26 ILE C O 1
ATOM 5117 N N . LEU C 3 27 ? -31.649 -35.162 6.254 1.00 53.86 27 LEU C N 1
ATOM 5118 C CA . LEU C 3 27 ? -30.754 -35.960 5.438 1.00 43.32 27 LEU C CA 1
ATOM 5119 C C . LEU C 3 27 ? -31.185 -37.402 5.410 1.00 62.47 27 LEU C C 1
ATOM 5120 O O . LEU C 3 27 ? -31.014 -38.085 4.400 1.00 65.93 27 LEU C O 1
ATOM 5125 N N . ASP C 3 28 ? -31.747 -37.879 6.510 1.00 58.46 28 ASP C N 1
ATOM 5126 C CA . ASP C 3 28 ? -32.303 -39.219 6.524 1.00 53.13 28 ASP C CA 1
ATOM 5127 C C . ASP C 3 28 ? -33.453 -39.326 5.533 1.00 59.33 28 ASP C C 1
ATOM 5128 O O . ASP C 3 28 ? -33.544 -40.300 4.779 1.00 60.85 28 ASP C O 1
ATOM 5133 N N . GLU C 3 29 ? -34.334 -38.316 5.511 1.00 70.41 29 GLU C N 1
ATOM 5134 C CA . GLU C 3 29 ? -35.455 -38.284 4.572 1.00 68.88 29 GLU C CA 1
ATOM 5135 C C . GLU C 3 29 ? -35.000 -38.172 3.131 1.00 63.93 29 GLU C C 1
ATOM 5136 O O . GLU C 3 29 ? -35.700 -38.638 2.224 1.00 56.64 29 GLU C O 1
ATOM 5142 N N . VAL C 3 30 ? -33.836 -37.578 2.892 1.00 62.12 30 VAL C N 1
ATOM 5143 C CA . VAL C 3 30 ? -33.349 -37.503 1.525 1.00 61.87 30 VAL C CA 1
ATOM 5144 C C . VAL C 3 30 ? -32.907 -38.874 1.042 1.00 71.03 30 VAL C C 1
ATOM 5145 O O . VAL C 3 30 ? -33.116 -39.230 -0.120 1.00 68.63 30 VAL C O 1
ATOM 5149 N N . GLU C 3 31 ? -32.281 -39.666 1.911 1.00 56.94 31 GLU C N 1
ATOM 5150 C CA . GLU C 3 31 ? -31.871 -40.991 1.473 1.00 50.76 31 GLU C CA 1
ATOM 5151 C C . GLU C 3 31 ? -33.073 -41.865 1.194 1.00 64.02 31 GLU C C 1
ATOM 5152 O O . GLU C 3 31 ? -33.078 -42.631 0.228 1.00 70.51 31 GLU C O 1
ATOM 5158 N N . GLU C 3 32 ? -34.103 -41.762 2.034 1.00 76.15 32 GLU C N 1
ATOM 5159 C CA . GLU C 3 32 ? -35.290 -42.593 1.866 1.00 82.64 32 GLU C CA 1
ATOM 5160 C C . GLU C 3 32 ? -36.109 -42.169 0.660 1.00 80.08 32 GLU C C 1
ATOM 5161 O O . GLU C 3 32 ? -36.612 -43.016 -0.084 1.00 89.80 32 GLU C O 1
ATOM 5167 N N . SER C 3 33 ? -36.231 -40.866 0.438 1.00 73.42 33 SER C N 1
ATOM 5168 C CA . SER C 3 33 ? -37.009 -40.304 -0.659 1.00 77.37 33 SER C CA 1
ATOM 5169 C C . SER C 3 33 ? -36.096 -39.473 -1.539 1.00 66.22 33 SER C C 1
ATOM 5170 O O . SER C 3 33 ? -35.786 -38.330 -1.200 1.00 70.42 33 SER C O 1
ATOM 5173 N N . GLY C 3 34 ? -35.700 -40.007 -2.684 1.00 58.58 34 GLY C N 1
ATOM 5174 C CA . GLY C 3 34 ? -34.563 -39.413 -3.345 1.00 60.12 34 GLY C CA 1
ATOM 5175 C C . GLY C 3 34 ? -34.879 -38.053 -3.906 1.00 50.68 34 GLY C C 1
ATOM 5176 O O . GLY C 3 34 ? -34.842 -37.848 -5.117 1.00 64.63 34 GLY C O 1
ATOM 5177 N N . GLU C 3 35 ? -35.207 -37.114 -3.027 1.00 49.68 35 GLU C N 1
ATOM 5178 C CA . GLU C 3 35 ? -35.726 -35.823 -3.445 1.00 56.42 35 GLU C CA 1
ATOM 5179 C C . GLU C 3 35 ? -35.204 -34.760 -2.500 1.00 53.04 35 GLU C C 1
ATOM 5180 O O . GLU C 3 35 ? -35.529 -34.776 -1.314 1.00 47.99 35 GLU C O 1
ATOM 5186 N N . PHE C 3 36 ? -34.435 -33.856 -3.009 1.00 57.39 36 PHE C N 1
ATOM 5187 C CA . PHE C 3 36 ? -33.962 -32.780 -2.160 1.00 61.51 36 PHE C CA 1
ATOM 5188 C C . PHE C 3 36 ? -35.015 -31.683 -2.061 1.00 47.05 36 PHE C C 1
ATOM 5189 O O . PHE C 3 36 ? -35.656 -31.344 -3.054 1.00 48.03 36 PHE C O 1
ATOM 5197 N N . PRO C 3 37 ? -35.220 -31.128 -0.870 1.00 48.42 37 PRO C N 1
ATOM 5198 C CA . PRO C 3 37 ? -36.338 -30.214 -0.640 1.00 54.56 37 PRO C CA 1
ATOM 5199 C C . PRO C 3 37 ? -36.115 -28.889 -1.344 1.00 73.52 37 PRO C C 1
ATOM 5200 O O . PRO C 3 37 ? -35.208 -28.136 -0.994 1.00 84.04 37 PRO C O 1
ATOM 5204 N N . GLN C 3 38 ? -36.987 -28.585 -2.302 1.00 76.79 38 GLN C N 1
ATOM 5205 C CA . GLN C 3 38 ? -36.872 -27.351 -3.064 1.00 71.17 38 GLN C CA 1
ATOM 5206 C C . GLN C 3 38 ? -36.763 -26.150 -2.155 1.00 63.60 38 GLN C C 1
ATOM 5207 O O . GLN C 3 38 ? -36.144 -25.151 -2.519 1.00 77.99 38 GLN C O 1
ATOM 5213 N N . GLU C 3 39 ? -37.361 -26.225 -0.976 1.00 50.29 39 GLU C N 1
ATOM 5214 C CA . GLU C 3 39 ? -37.328 -25.097 -0.065 1.00 50.93 39 GLU C CA 1
ATOM 5215 C C . GLU C 3 39 ? -35.909 -24.764 0.343 1.00 52.93 39 GLU C C 1
ATOM 5216 O O . GLU C 3 39 ? -35.565 -23.590 0.514 1.00 64.73 39 GLU C O 1
ATOM 5222 N N . ILE C 3 40 ? -35.060 -25.777 0.468 1.00 54.47 40 ILE C N 1
ATOM 5223 C CA . ILE C 3 40 ? -33.679 -25.538 0.860 1.00 50.95 40 ILE C CA 1
ATOM 5224 C C . ILE C 3 40 ? -32.904 -24.933 -0.292 1.00 56.22 40 ILE C C 1
ATOM 5225 O O . ILE C 3 40 ? -32.097 -24.022 -0.100 1.00 69.77 40 ILE C O 1
ATOM 5230 N N . LEU C 3 41 ? -33.172 -25.391 -1.512 1.00 56.06 41 LEU C N 1
ATOM 5231 C CA . LEU C 3 41 ? -32.508 -24.820 -2.673 1.00 56.07 41 LEU C CA 1
ATOM 5232 C C . LEU C 3 41 ? -32.823 -23.340 -2.775 1.00 69.60 41 LEU C C 1
ATOM 5233 O O . LEU C 3 41 ? -31.919 -22.502 -2.887 1.00 86.81 41 LEU C O 1
ATOM 5238 N N . ASP C 3 42 ? -34.105 -22.997 -2.718 1.00 71.25 42 ASP C N 1
ATOM 5239 C CA . ASP C 3 42 ? -34.491 -21.597 -2.681 1.00 71.64 42 ASP C CA 1
ATOM 5240 C C . ASP C 3 42 ? -33.736 -20.876 -1.576 1.00 78.50 42 ASP C C 1
ATOM 5241 O O . ASP C 3 42 ? -33.167 -19.801 -1.793 1.00 84.16 42 ASP C O 1
ATOM 5246 N N . LYS C 3 43 ? -33.710 -21.465 -0.379 1.00 73.79 43 LYS C N 1
ATOM 5247 C CA . LYS C 3 43 ? -33.008 -20.822 0.726 1.00 69.52 43 LYS C CA 1
ATOM 5248 C C . LYS C 3 43 ? -31.546 -20.559 0.390 1.00 70.24 43 LYS C C 1
ATOM 5249 O O . LYS C 3 43 ? -30.976 -19.570 0.856 1.00 67.74 43 LYS C O 1
ATOM 5255 N N . MET C 3 44 ? -30.924 -21.422 -0.409 1.00 81.34 44 MET C N 1
ATOM 5256 C CA . MET C 3 44 ? -29.510 -21.253 -0.725 1.00 83.11 44 MET C CA 1
ATOM 5257 C C . MET C 3 44 ? -29.315 -20.126 -1.723 1.00 88.11 44 MET C C 1
ATOM 5258 O O . MET C 3 44 ? -28.516 -19.206 -1.500 1.00 89.14 44 MET C O 1
ATOM 5263 N N . ALA C 3 45 ? -30.082 -20.153 -2.809 1.00 87.96 45 ALA C N 1
ATOM 5264 C CA . ALA C 3 45 ? -29.982 -19.072 -3.777 1.00 88.63 45 ALA C CA 1
ATOM 5265 C C . ALA C 3 45 ? -30.292 -17.725 -3.147 1.00 78.18 45 ALA C C 1
ATOM 5266 O O . ALA C 3 45 ? -29.773 -16.701 -3.593 1.00 85.64 45 ALA C O 1
ATOM 5268 N N . LYS C 3 46 ? -31.112 -17.693 -2.108 1.00 64.44 46 LYS C N 1
ATOM 5269 C CA . LYS C 3 46 ? -31.451 -16.394 -1.553 1.00 73.44 46 LYS C CA 1
ATOM 5270 C C . LYS C 3 46 ? -30.249 -15.724 -0.919 1.00 69.66 46 LYS C C 1
ATOM 5271 O O . LYS C 3 46 ? -30.170 -14.495 -0.901 1.00 75.23 46 LYS C O 1
ATOM 5277 N N . PHE C 3 47 ? -29.297 -16.494 -0.411 1.00 70.30 47 PHE C N 1
ATOM 5278 C CA . PHE C 3 47 ? -28.068 -15.911 0.098 1.00 76.89 47 PHE C CA 1
ATOM 5279 C C . PHE C 3 47 ? -26.901 -16.094 -0.850 1.00 74.13 47 PHE C C 1
ATOM 5280 O O . PHE C 3 47 ? -25.767 -15.778 -0.488 1.00 61.12 47 PHE C O 1
ATOM 5288 N N . GLY C 3 48 ? -27.156 -16.571 -2.059 1.00 86.65 48 GLY C N 1
ATOM 5289 C CA . GLY C 3 48 ? -26.194 -16.430 -3.123 1.00 82.25 48 GLY C CA 1
ATOM 5290 C C . GLY C 3 48 ? -25.258 -17.587 -3.326 1.00 73.04 48 GLY C C 1
ATOM 5291 O O . GLY C 3 48 ? -24.424 -17.525 -4.232 1.00 70.60 48 GLY C O 1
ATOM 5292 N N . PHE C 3 49 ? -25.378 -18.649 -2.538 1.00 65.33 49 PHE C N 1
ATOM 5293 C CA . PHE C 3 49 ? -24.485 -19.781 -2.712 1.00 58.92 49 PHE C CA 1
ATOM 5294 C C . PHE C 3 49 ? -24.549 -20.321 -4.122 1.00 61.05 49 PHE C C 1
ATOM 5295 O O . PHE C 3 49 ? -23.601 -20.966 -4.574 1.00 67.02 49 PHE C O 1
ATOM 5303 N N . PHE C 3 50 ? -25.635 -20.055 -4.830 1.00 67.24 50 PHE C N 1
ATOM 5304 C CA . PHE C 3 50 ? -25.781 -20.440 -6.222 1.00 77.01 50 PHE C CA 1
ATOM 5305 C C . PHE C 3 50 ? -25.002 -19.533 -7.172 1.00 72.46 50 PHE C C 1
ATOM 5306 O O . PHE C 3 50 ? -25.001 -19.790 -8.379 1.00 61.31 50 PHE C O 1
ATOM 5314 N N . GLY C 3 51 ? -24.349 -18.486 -6.669 1.00 70.13 51 GLY C N 1
ATOM 5315 C CA . GLY C 3 51 ? -23.718 -17.500 -7.526 1.00 72.05 51 GLY C CA 1
ATOM 5316 C C . GLY C 3 51 ? -22.350 -17.015 -7.084 1.00 85.94 51 GLY C C 1
ATOM 5317 O O . GLY C 3 51 ? -22.040 -15.828 -7.193 1.00 85.27 51 GLY C O 1
ATOM 5318 N N . ILE C 3 52 ? -21.539 -17.923 -6.547 1.00 89.68 52 ILE C N 1
ATOM 5319 C CA . ILE C 3 52 ? -20.373 -17.534 -5.754 1.00 73.24 52 ILE C CA 1
ATOM 5320 C C . ILE C 3 52 ? -19.320 -16.810 -6.587 1.00 71.05 52 ILE C C 1
ATOM 5321 O O . ILE C 3 52 ? -18.893 -15.705 -6.244 1.00 61.62 52 ILE C O 1
ATOM 5326 N N . LYS C 3 53 ? -18.840 -17.438 -7.654 1.00 70.75 53 LYS C N 1
ATOM 5327 C CA . LYS C 3 53 ? -17.760 -16.838 -8.429 1.00 66.02 53 LYS C CA 1
ATOM 5328 C C . LYS C 3 53 ? -18.218 -15.936 -9.564 1.00 76.87 53 LYS C C 1
ATOM 5329 O O . LYS C 3 53 ? -17.398 -15.189 -10.100 1.00 72.54 53 LYS C O 1
ATOM 5335 N N . ILE C 3 54 ? -19.488 -15.971 -9.932 1.00 85.16 54 ILE C N 1
ATOM 5336 C CA . ILE C 3 54 ? -20.026 -15.050 -10.942 1.00 89.43 54 ILE C CA 1
ATOM 5337 C C . ILE C 3 54 ? -20.113 -13.645 -10.361 1.00 82.05 54 ILE C C 1
ATOM 5338 O O . ILE C 3 54 ? -20.601 -13.469 -9.235 1.00 79.18 54 ILE C O 1
ATOM 5343 N N . PRO C 3 55 ? -19.656 -12.632 -11.072 1.00 74.83 55 PRO C N 1
ATOM 5344 C CA . PRO C 3 55 ? -19.490 -11.311 -10.483 1.00 77.96 55 PRO C CA 1
ATOM 5345 C C . PRO C 3 55 ? -20.797 -10.548 -10.508 1.00 85.91 55 PRO C C 1
ATOM 5346 O O . PRO C 3 55 ? -21.738 -10.895 -11.218 1.00 89.21 55 PRO C O 1
ATOM 5350 N N . LYS C 3 56 ? -20.835 -9.484 -9.709 1.00 89.35 56 LYS C N 1
ATOM 5351 C CA . LYS C 3 56 ? -21.993 -8.604 -9.699 1.00 86.47 56 LYS C CA 1
ATOM 5352 C C . LYS C 3 56 ? -22.240 -7.951 -11.045 1.00 86.00 56 LYS C C 1
ATOM 5353 O O . LYS C 3 56 ? -23.370 -7.539 -11.319 1.00 78.23 56 LYS C O 1
ATOM 5359 N N . SER C 3 57 ? -21.214 -7.853 -11.892 1.00 89.69 57 SER C N 1
ATOM 5360 C CA . SER C 3 57 ? -21.410 -7.295 -13.222 1.00 79.58 57 SER C CA 1
ATOM 5361 C C . SER C 3 57 ? -22.514 -8.039 -13.946 1.00 79.13 57 SER C C 1
ATOM 5362 O O . SER C 3 57 ? -23.295 -7.439 -14.685 1.00 92.87 57 SER C O 1
ATOM 5365 N N . LEU C 3 58 ? -22.600 -9.351 -13.747 1.00 77.08 58 LEU C N 1
ATOM 5366 C CA . LEU C 3 58 ? -23.676 -10.124 -14.339 1.00 81.99 58 LEU C CA 1
ATOM 5367 C C . LEU C 3 58 ? -24.746 -10.498 -13.328 1.00 91.98 58 LEU C C 1
ATOM 5368 O O . LEU C 3 58 ? -25.536 -11.408 -13.585 1.00 94.34 58 LEU C O 1
ATOM 5373 N N . GLY C 3 59 ? -24.784 -9.831 -12.180 1.00 100.72 59 GLY C N 1
ATOM 5374 C CA . GLY C 3 59 ? -25.712 -10.226 -11.139 1.00 106.39 59 GLY C CA 1
ATOM 5375 C C . GLY C 3 59 ? -25.313 -11.414 -10.300 1.00 92.97 59 GLY C C 1
ATOM 5376 O O . GLY C 3 59 ? -26.184 -12.102 -9.765 1.00 78.77 59 GLY C O 1
ATOM 5377 N N . GLY C 3 60 ? -24.035 -11.680 -10.163 1.00 96.68 60 GLY C N 1
ATOM 5378 C CA . GLY C 3 60 ? -23.561 -12.695 -9.254 1.00 92.95 60 GLY C CA 1
ATOM 5379 C C . GLY C 3 60 ? -23.236 -12.116 -7.904 1.00 91.82 60 GLY C C 1
ATOM 5380 O O . GLY C 3 60 ? -23.845 -11.141 -7.456 1.00 92.21 60 GLY C O 1
ATOM 5381 N N . SER C 3 61 ? -22.271 -12.744 -7.234 1.00 85.90 61 SER C N 1
ATOM 5382 C CA . SER C 3 61 ? -21.930 -12.390 -5.870 1.00 89.17 61 SER C CA 1
ATOM 5383 C C . SER C 3 61 ? -20.567 -11.742 -5.758 1.00 88.25 61 SER C C 1
ATOM 5384 O O . SER C 3 61 ? -20.276 -11.127 -4.731 1.00 86.46 61 SER C O 1
ATOM 5387 N N . GLY C 3 62 ? -19.720 -11.884 -6.767 1.00 91.44 62 GLY C N 1
ATOM 5388 C CA . GLY C 3 62 ? -18.424 -11.249 -6.714 1.00 94.66 62 GLY C CA 1
ATOM 5389 C C . GLY C 3 62 ? -17.399 -11.939 -5.855 1.00 99.33 62 GLY C C 1
ATOM 5390 O O . GLY C 3 62 ? -16.507 -11.273 -5.328 1.00 114.16 62 GLY C O 1
ATOM 5391 N N . GLY C 3 63 ? -17.493 -13.248 -5.683 1.00 88.89 63 GLY C N 1
ATOM 5392 C CA . GLY C 3 63 ? -16.442 -13.956 -4.990 1.00 79.73 63 GLY C CA 1
ATOM 5393 C C . GLY C 3 63 ? -15.374 -14.507 -5.907 1.00 84.85 63 GLY C C 1
ATOM 5394 O O . GLY C 3 63 ? -15.488 -14.463 -7.126 1.00 90.33 63 GLY C O 1
ATOM 5395 N N . ASP C 3 64 ? -14.328 -15.042 -5.285 1.00 84.58 64 ASP C N 1
ATOM 5396 C CA . ASP C 3 64 ? -13.208 -15.643 -5.988 1.00 78.02 64 ASP C CA 1
ATOM 5397 C C . ASP C 3 64 ? -13.319 -17.153 -5.935 1.00 74.40 64 ASP C C 1
ATOM 5398 O O . ASP C 3 64 ? -14.148 -17.711 -5.220 1.00 79.78 64 ASP C O 1
ATOM 5403 N N . HIS C 3 65 ? -12.446 -17.819 -6.685 1.00 57.80 65 HIS C N 1
ATOM 5404 C CA . HIS C 3 65 ? -12.463 -19.273 -6.687 1.00 56.24 65 HIS C CA 1
ATOM 5405 C C . HIS C 3 65 ? -12.311 -19.835 -5.287 1.00 54.56 65 HIS C C 1
ATOM 5406 O O . HIS C 3 65 ? -13.000 -20.789 -4.918 1.00 53.46 65 HIS C O 1
ATOM 5413 N N . MET C 3 66 ? -11.421 -19.260 -4.490 1.00 54.40 66 MET C N 1
ATOM 5414 C CA . MET C 3 66 ? -11.255 -19.750 -3.133 1.00 52.84 66 MET C CA 1
ATOM 5415 C C . MET C 3 66 ? -12.546 -19.698 -2.346 1.00 52.56 66 MET C C 1
ATOM 5416 O O . MET C 3 66 ? -12.757 -20.520 -1.457 1.00 56.48 66 MET C O 1
ATOM 5421 N N . SER C 3 67 ? -13.426 -18.758 -2.648 1.00 53.95 67 SER C N 1
ATOM 5422 C CA . SER C 3 67 ? -14.720 -18.795 -1.992 1.00 53.76 67 SER C CA 1
ATOM 5423 C C . SER C 3 67 ? -15.602 -19.916 -2.504 1.00 67.97 67 SER C C 1
ATOM 5424 O O . SER C 3 67 ? -16.322 -20.538 -1.717 1.00 89.45 67 SER C O 1
ATOM 5427 N N . TYR C 3 68 ? -15.510 -20.252 -3.784 1.00 53.78 68 TYR C N 1
ATOM 5428 C CA . TYR C 3 68 ? -16.213 -21.432 -4.257 1.00 53.17 68 TYR C CA 1
ATOM 5429 C C . TYR C 3 68 ? -15.678 -22.701 -3.623 1.00 83.93 68 TYR C C 1
ATOM 5430 O O . TYR C 3 68 ? -16.459 -23.574 -3.234 1.00 111.82 68 TYR C O 1
ATOM 5439 N N . VAL C 3 69 ? -14.354 -22.836 -3.493 1.00 87.64 69 VAL C N 1
ATOM 5440 C CA . VAL C 3 69 ? -13.843 -24.045 -2.854 1.00 60.85 69 VAL C CA 1
ATOM 5441 C C . VAL C 3 69 ? -14.219 -24.070 -1.387 1.00 59.30 69 VAL C C 1
ATOM 5442 O O . VAL C 3 69 ? -14.606 -25.108 -0.861 1.00 68.46 69 VAL C O 1
ATOM 5446 N N . ILE C 3 70 ? -14.152 -22.928 -0.712 1.00 48.69 70 ILE C N 1
ATOM 5447 C CA . ILE C 3 70 ? -14.481 -22.897 0.707 1.00 47.84 70 ILE C CA 1
ATOM 5448 C C . ILE C 3 70 ? -15.905 -23.374 0.934 1.00 63.42 70 ILE C C 1
ATOM 5449 O O . ILE C 3 70 ? -16.160 -24.265 1.748 1.00 66.29 70 ILE C O 1
ATOM 5454 N N . CYS C 3 71 ? -16.857 -22.800 0.198 1.00 49.02 71 CYS C N 1
ATOM 5455 C CA . CYS C 3 71 ? -18.242 -23.221 0.356 1.00 50.52 71 CYS C CA 1
ATOM 5456 C C . CYS C 3 71 ? -18.429 -24.672 -0.050 1.00 59.20 71 CYS C C 1
ATOM 5457 O O . CYS C 3 71 ? -19.180 -25.414 0.592 1.00 67.87 71 CYS C O 1
ATOM 5460 N N . MET C 3 72 ? -17.709 -25.113 -1.072 1.00 48.20 72 MET C N 1
ATOM 5461 C CA . MET C 3 72 ? -17.822 -26.497 -1.504 1.00 57.46 72 MET C CA 1
ATOM 5462 C C . MET C 3 72 ? -17.375 -27.439 -0.398 1.00 57.16 72 MET C C 1
ATOM 5463 O O . MET C 3 72 ? -18.042 -28.428 -0.081 1.00 45.17 72 MET C O 1
ATOM 5468 N N . GLU C 3 73 ? -16.243 -27.131 0.205 1.00 51.42 73 GLU C N 1
ATOM 5469 C CA . GLU C 3 73 ? -15.716 -27.939 1.286 1.00 49.63 73 GLU C CA 1
ATOM 5470 C C . GLU C 3 73 ? -16.671 -27.967 2.459 1.00 44.73 73 GLU C C 1
ATOM 5471 O O . GLU C 3 73 ? -17.106 -29.035 2.900 1.00 42.52 73 GLU C O 1
ATOM 5477 N N . GLU C 3 74 ? -17.057 -26.796 2.939 1.00 44.04 74 GLU C N 1
ATOM 5478 C CA . GLU C 3 74 ? -17.778 -26.748 4.194 1.00 43.56 74 GLU C CA 1
ATOM 5479 C C . GLU C 3 74 ? -19.175 -27.331 4.063 1.00 43.78 74 GLU C C 1
ATOM 5480 O O . GLU C 3 74 ? -19.715 -27.853 5.036 1.00 43.05 74 GLU C O 1
ATOM 5486 N N . PHE C 3 75 ? -19.789 -27.219 2.886 1.00 54.73 75 PHE C N 1
ATOM 5487 C CA . PHE C 3 75 ? -21.051 -27.910 2.625 1.00 54.09 75 PHE C CA 1
ATOM 5488 C C . PHE C 3 75 ? -20.861 -29.415 2.524 1.00 49.92 75 PHE C C 1
ATOM 5489 O O . PHE C 3 75 ? -21.561 -30.197 3.179 1.00 43.39 75 PHE C O 1
ATOM 5497 N N . ALA C 3 76 ? -19.937 -29.840 1.669 1.00 43.84 76 ALA C N 1
ATOM 5498 C CA . ALA C 3 76 ? -19.811 -31.254 1.382 1.00 43.09 76 ALA C CA 1
ATOM 5499 C C . ALA C 3 76 ? -19.473 -32.033 2.630 1.00 57.22 76 ALA C C 1
ATOM 5500 O O . ALA C 3 76 ? -19.879 -33.187 2.770 1.00 77.58 76 ALA C O 1
ATOM 5502 N N . ARG C 3 77 ? -18.717 -31.423 3.538 1.00 46.59 77 ARG C N 1
ATOM 5503 C CA . ARG C 3 77 ? -18.472 -32.015 4.846 1.00 40.02 77 ARG C CA 1
ATOM 5504 C C . ARG C 3 77 ? -19.748 -32.533 5.480 1.00 41.70 77 ARG C C 1
ATOM 5505 O O . ARG C 3 77 ? -19.796 -33.660 5.974 1.00 39.00 77 ARG C O 1
ATOM 5513 N N . VAL C 3 78 ? -20.800 -31.718 5.467 1.00 56.21 78 VAL C N 1
ATOM 5514 C CA . VAL C 3 78 ? -22.031 -32.062 6.169 1.00 52.10 78 VAL C CA 1
ATOM 5515 C C . VAL C 3 78 ? -22.902 -32.970 5.321 1.00 46.86 78 VAL C C 1
ATOM 5516 O O . VAL C 3 78 ? -23.472 -33.935 5.828 1.00 40.57 78 VAL C O 1
ATOM 5520 N N . SER C 3 79 ? -23.048 -32.680 4.032 1.00 42.08 79 SER C N 1
ATOM 5521 C CA . SER C 3 79 ? -23.802 -33.610 3.200 1.00 49.87 79 SER C CA 1
ATOM 5522 C C . SER C 3 79 ? -23.259 -33.592 1.788 1.00 43.01 79 SER C C 1
ATOM 5523 O O . SER C 3 79 ? -22.958 -32.535 1.246 1.00 43.78 79 SER C O 1
ATOM 5526 N N . GLY C 3 80 ? -23.096 -34.777 1.217 1.00 43.50 80 GLY C N 1
ATOM 5527 C CA . GLY C 3 80 ? -22.604 -34.849 -0.139 1.00 43.28 80 GLY C CA 1
ATOM 5528 C C . GLY C 3 80 ? -23.584 -34.292 -1.143 1.00 46.11 80 GLY C C 1
ATOM 5529 O O . GLY C 3 80 ? -23.216 -33.475 -1.987 1.00 74.31 80 GLY C O 1
ATOM 5530 N N . VAL C 3 81 ? -24.844 -34.723 -1.072 1.00 44.94 81 VAL C N 1
ATOM 5531 C CA . VAL C 3 81 ? -25.799 -34.327 -2.100 1.00 46.25 81 VAL C CA 1
ATOM 5532 C C . VAL C 3 81 ? -25.995 -32.827 -2.116 1.00 56.60 81 VAL C C 1
ATOM 5533 O O . VAL C 3 81 ? -26.185 -32.229 -3.180 1.00 61.53 81 VAL C O 1
ATOM 5537 N N . ALA C 3 82 ? -25.921 -32.189 -0.952 1.00 53.51 82 ALA C N 1
ATOM 5538 C CA . ALA C 3 82 ? -25.957 -30.739 -0.911 1.00 47.69 82 ALA C CA 1
ATOM 5539 C C . ALA C 3 82 ? -24.893 -30.162 -1.819 1.00 49.39 82 ALA C C 1
ATOM 5540 O O . ALA C 3 82 ? -25.158 -29.257 -2.616 1.00 75.56 82 ALA C O 1
ATOM 5542 N N . SER C 3 83 ? -23.679 -30.690 -1.727 1.00 47.08 83 SER C N 1
ATOM 5543 C CA . SER C 3 83 ? -22.614 -30.202 -2.581 1.00 47.45 83 SER C CA 1
ATOM 5544 C C . SER C 3 83 ? -22.992 -30.336 -4.039 1.00 48.49 83 SER C C 1
ATOM 5545 O O . SER C 3 83 ? -22.767 -29.418 -4.828 1.00 49.52 83 SER C O 1
ATOM 5548 N N . VAL C 3 84 ? -23.582 -31.468 -4.418 1.00 48.46 84 VAL C N 1
ATOM 5549 C CA . VAL C 3 84 ? -23.963 -31.660 -5.810 1.00 49.28 84 VAL C CA 1
ATOM 5550 C C . VAL C 3 84 ? -24.918 -30.565 -6.245 1.00 50.70 84 VAL C C 1
ATOM 5551 O O . VAL C 3 84 ? -24.735 -29.933 -7.286 1.00 51.73 84 VAL C O 1
ATOM 5555 N N . TYR C 3 85 ? -25.956 -30.322 -5.456 1.00 60.81 85 TYR C N 1
ATOM 5556 C CA . TYR C 3 85 ? -26.852 -29.235 -5.812 1.00 61.76 85 TYR C CA 1
ATOM 5557 C C . TYR C 3 85 ? -26.160 -27.894 -5.770 1.00 57.39 85 TYR C C 1
ATOM 5558 O O . TYR C 3 85 ? -26.741 -26.908 -6.223 1.00 77.60 85 TYR C O 1
ATOM 5567 N N . LEU C 3 86 ? -24.962 -27.818 -5.213 1.00 51.95 86 LEU C N 1
ATOM 5568 C CA . LEU C 3 86 ? -24.283 -26.536 -5.152 1.00 73.49 86 LEU C CA 1
ATOM 5569 C C . LEU C 3 86 ? -23.356 -26.301 -6.340 1.00 79.41 86 LEU C C 1
ATOM 5570 O O . LEU C 3 86 ? -23.314 -25.194 -6.880 1.00 86.26 86 LEU C O 1
ATOM 5575 N N . SER C 3 87 ? -22.580 -27.302 -6.743 1.00 81.40 87 SER C N 1
ATOM 5576 C CA . SER C 3 87 ? -21.596 -27.088 -7.793 1.00 81.09 87 SER C CA 1
ATOM 5577 C C . SER C 3 87 ? -22.218 -26.818 -9.142 1.00 84.02 87 SER C C 1
ATOM 5578 O O . SER C 3 87 ? -21.566 -26.201 -9.984 1.00 114.63 87 SER C O 1
ATOM 5581 N N . SER C 3 88 ? -23.443 -27.259 -9.381 1.00 54.50 88 SER C N 1
ATOM 5582 C CA . SER C 3 88 ? -23.982 -27.182 -10.736 1.00 55.77 88 SER C CA 1
ATOM 5583 C C . SER C 3 88 ? -24.059 -25.751 -11.254 1.00 57.32 88 SER C C 1
ATOM 5584 O O . SER C 3 88 ? -23.341 -25.426 -12.217 1.00 57.97 88 SER C O 1
ATOM 5587 N N . PRO C 3 89 ? -24.832 -24.842 -10.654 1.00 58.02 89 PRO C N 1
ATOM 5588 C CA . PRO C 3 89 ? -24.869 -23.477 -11.181 1.00 65.38 89 PRO C CA 1
ATOM 5589 C C . PRO C 3 89 ? -23.588 -22.716 -10.991 1.00 69.33 89 PRO C C 1
ATOM 5590 O O . PRO C 3 89 ? -23.333 -21.779 -11.750 1.00 91.47 89 PRO C O 1
ATOM 5594 N N . ASN C 3 90 ? -22.771 -23.071 -10.011 1.00 66.69 90 ASN C N 1
ATOM 5595 C CA . ASN C 3 90 ? -21.526 -22.346 -9.821 1.00 67.26 90 ASN C CA 1
ATOM 5596 C C . ASN C 3 90 ? -20.531 -22.697 -10.909 1.00 64.47 90 ASN C C 1
ATOM 5597 O O . ASN C 3 90 ? -19.872 -21.816 -11.458 1.00 85.43 90 ASN C O 1
ATOM 5602 N N . SER C 3 91 ? -20.353 -23.980 -11.189 1.00 57.26 91 SER C N 1
ATOM 5603 C CA . SER C 3 91 ? -19.299 -24.409 -12.086 1.00 57.19 91 SER C CA 1
ATOM 5604 C C . SER C 3 91 ? -19.818 -25.024 -13.377 1.00 57.82 91 SER C C 1
ATOM 5605 O O . SER C 3 91 ? -19.527 -24.515 -14.459 1.00 100.46 91 SER C O 1
ATOM 5608 N N . LEU C 3 92 ? -20.617 -26.084 -13.299 1.00 68.00 92 LEU C N 1
ATOM 5609 C CA . LEU C 3 92 ? -20.883 -26.872 -14.498 1.00 71.35 92 LEU C CA 1
ATOM 5610 C C . LEU C 3 92 ? -21.920 -26.228 -15.402 1.00 68.24 92 LEU C C 1
ATOM 5611 O O . LEU C 3 92 ? -21.840 -26.367 -16.623 1.00 65.60 92 LEU C O 1
ATOM 5616 N N . ALA C 3 93 ? -22.914 -25.564 -14.835 1.00 71.52 93 ALA C N 1
ATOM 5617 C CA . ALA C 3 93 ? -23.886 -24.861 -15.656 1.00 67.81 93 ALA C CA 1
ATOM 5618 C C . ALA C 3 93 ? -23.434 -23.450 -15.988 1.00 62.56 93 ALA C C 1
ATOM 5619 O O . ALA C 3 93 ? -23.414 -23.067 -17.154 1.00 63.81 93 ALA C O 1
ATOM 5621 N N . GLY C 3 94 ? -23.005 -22.697 -14.989 1.00 62.91 94 GLY C N 1
ATOM 5622 C CA . GLY C 3 94 ? -22.540 -21.346 -15.178 1.00 63.58 94 GLY C CA 1
ATOM 5623 C C . GLY C 3 94 ? -21.173 -21.196 -15.777 1.00 65.62 94 GLY C C 1
ATOM 5624 O O . GLY C 3 94 ? -20.672 -20.076 -15.871 1.00 77.48 94 GLY C O 1
ATOM 5625 N N . GLY C 3 95 ? -20.521 -22.276 -16.162 1.00 63.02 95 GLY C N 1
ATOM 5626 C CA . GLY C 3 95 ? -19.213 -22.143 -16.742 1.00 71.93 95 GLY C CA 1
ATOM 5627 C C . GLY C 3 95 ? -19.299 -21.732 -18.192 1.00 75.43 95 GLY C C 1
ATOM 5628 O O . GLY C 3 95 ? -18.907 -20.625 -18.579 1.00 86.98 95 GLY C O 1
ATOM 5629 N N . PRO C 3 96 ? -19.828 -22.620 -19.030 1.00 65.53 96 PRO C N 1
ATOM 5630 C CA . PRO C 3 96 ? -19.878 -22.319 -20.463 1.00 79.29 96 PRO C CA 1
ATOM 5631 C C . PRO C 3 96 ? -20.715 -21.105 -20.800 1.00 84.54 96 PRO C C 1
ATOM 5632 O O . PRO C 3 96 ? -20.393 -20.395 -21.757 1.00 78.25 96 PRO C O 1
ATOM 5636 N N . LEU C 3 97 ? -21.774 -20.829 -20.044 1.00 87.56 97 LEU C N 1
ATOM 5637 C CA . LEU C 3 97 ? -22.437 -19.545 -20.199 1.00 91.04 97 LEU C CA 1
ATOM 5638 C C . LEU C 3 97 ? -21.447 -18.416 -19.995 1.00 97.34 97 LEU C C 1
ATOM 5639 O O . LEU C 3 97 ? -21.356 -17.497 -20.810 1.00 117.38 97 LEU C O 1
ATOM 5644 N N . LEU C 3 98 ? -20.657 -18.498 -18.935 1.00 79.96 98 LEU C N 1
ATOM 5645 C CA . LEU C 3 98 ? -19.767 -17.399 -18.613 1.00 71.62 98 LEU C CA 1
ATOM 5646 C C . LEU C 3 98 ? -18.690 -17.227 -19.659 1.00 76.00 98 LEU C C 1
ATOM 5647 O O . LEU C 3 98 ? -18.185 -16.120 -19.851 1.00 84.72 98 LEU C O 1
ATOM 5652 N N . LEU C 3 99 ? -18.327 -18.301 -20.348 1.00 77.58 99 LEU C N 1
ATOM 5653 C CA . LEU C 3 99 ? -17.274 -18.185 -21.344 1.00 83.25 99 LEU C CA 1
ATOM 5654 C C . LEU C 3 99 ? -17.786 -17.867 -22.745 1.00 91.67 99 LEU C C 1
ATOM 5655 O O . LEU C 3 99 ? -17.496 -16.798 -23.287 1.00 101.92 99 LEU C O 1
ATOM 5660 N N . SER C 3 100 ? -18.577 -18.762 -23.323 1.00 97.80 100 SER C N 1
ATOM 5661 C CA . SER C 3 100 ? -18.914 -18.733 -24.743 1.00 102.84 100 SER C CA 1
ATOM 5662 C C . SER C 3 100 ? -20.375 -18.373 -24.972 1.00 104.25 100 SER C C 1
ATOM 5663 O O . SER C 3 100 ? -21.038 -18.917 -25.854 1.00 102.40 100 SER C O 1
ATOM 5666 N N . GLY C 3 101 ? -20.881 -17.429 -24.196 1.00 101.62 101 GLY C N 1
ATOM 5667 C CA . GLY C 3 101 ? -22.272 -17.058 -24.286 1.00 94.60 101 GLY C CA 1
ATOM 5668 C C . GLY C 3 101 ? -22.445 -15.589 -24.556 1.00 89.60 101 GLY C C 1
ATOM 5669 O O . GLY C 3 101 ? -21.801 -14.751 -23.926 1.00 82.66 101 GLY C O 1
ATOM 5670 N N . THR C 3 102 ? -23.308 -15.274 -25.514 1.00 83.48 102 THR C N 1
ATOM 5671 C CA . THR C 3 102 ? -23.609 -13.892 -25.816 1.00 102.65 102 THR C CA 1
ATOM 5672 C C . THR C 3 102 ? -24.367 -13.249 -24.672 1.00 91.94 102 THR C C 1
ATOM 5673 O O . THR C 3 102 ? -24.927 -13.918 -23.809 1.00 95.19 102 THR C O 1
ATOM 5677 N N . GLU C 3 103 ? -24.403 -11.922 -24.695 1.00 88.45 103 GLU C N 1
ATOM 5678 C CA . GLU C 3 103 ? -24.985 -11.186 -23.583 1.00 93.48 103 GLU C CA 1
ATOM 5679 C C . GLU C 3 103 ? -26.473 -11.470 -23.424 1.00 94.72 103 GLU C C 1
ATOM 5680 O O . GLU C 3 103 ? -26.989 -11.491 -22.303 1.00 95.02 103 GLU C O 1
ATOM 5686 N N . GLU C 3 104 ? -27.186 -11.658 -24.532 1.00 95.66 104 GLU C N 1
ATOM 5687 C CA . GLU C 3 104 ? -28.604 -12.002 -24.455 1.00 94.64 104 GLU C CA 1
ATOM 5688 C C . GLU C 3 104 ? -28.814 -13.342 -23.767 1.00 100.37 104 GLU C C 1
ATOM 5689 O O . GLU C 3 104 ? -29.627 -13.467 -22.839 1.00 107.26 104 GLU C O 1
ATOM 5695 N N . GLN C 3 105 ? -28.067 -14.356 -24.210 1.00 97.86 105 GLN C N 1
ATOM 5696 C CA . GLN C 3 105 ? -28.180 -15.687 -23.634 1.00 88.03 105 GLN C CA 1
ATOM 5697 C C . GLN C 3 105 ? -27.940 -15.666 -22.135 1.00 81.82 105 GLN C C 1
ATOM 5698 O O . GLN C 3 105 ? -28.611 -16.375 -21.381 1.00 80.01 105 GLN C O 1
ATOM 5704 N N . ILE C 3 106 ? -26.997 -14.852 -21.682 1.00 81.86 106 ILE C N 1
ATOM 5705 C CA . ILE C 3 106 ? -26.711 -14.801 -20.261 1.00 80.73 106 ILE C CA 1
ATOM 5706 C C . ILE C 3 106 ? -27.824 -14.100 -19.508 1.00 86.72 106 ILE C C 1
ATOM 5707 O O . ILE C 3 106 ? -28.131 -14.459 -18.369 1.00 88.54 106 ILE C O 1
ATOM 5712 N N . GLU C 3 107 ? -28.458 -13.104 -20.123 1.00 84.00 107 GLU C N 1
ATOM 5713 C CA . GLU C 3 107 ? -29.578 -12.429 -19.476 1.00 91.04 107 GLU C CA 1
ATOM 5714 C C . GLU C 3 107 ? -30.767 -13.360 -19.315 1.00 86.81 107 GLU C C 1
ATOM 5715 O O . GLU C 3 107 ? -31.447 -13.335 -18.285 1.00 83.87 107 GLU C O 1
ATOM 5721 N N . LYS C 3 108 ? -31.052 -14.163 -20.331 1.00 87.82 108 LYS C N 1
ATOM 5722 C CA . LYS C 3 108 ? -32.218 -15.033 -20.292 1.00 101.03 108 LYS C CA 1
ATOM 5723 C C . LYS C 3 108 ? -31.971 -16.376 -19.624 1.00 105.76 108 LYS C C 1
ATOM 5724 O O . LYS C 3 108 ? -32.940 -17.052 -19.273 1.00 117.64 108 LYS C O 1
ATOM 5730 N N . TYR C 3 109 ? -30.725 -16.786 -19.445 1.00 100.52 109 TYR C N 1
ATOM 5731 C CA . TYR C 3 109 ? -30.389 -18.114 -18.940 1.00 80.76 109 TYR C CA 1
ATOM 5732 C C . TYR C 3 109 ? -29.646 -18.146 -17.620 1.00 75.40 109 TYR C C 1
ATOM 5733 O O . TYR C 3 109 ? -29.983 -18.958 -16.768 1.00 79.66 109 TYR C O 1
ATOM 5742 N N . LEU C 3 110 ? -28.654 -17.296 -17.405 1.00 75.95 110 LEU C N 1
ATOM 5743 C CA . LEU C 3 110 ? -27.818 -17.472 -16.225 1.00 86.19 110 LEU C CA 1
ATOM 5744 C C . LEU C 3 110 ? -28.493 -16.961 -14.964 1.00 97.81 110 LEU C C 1
ATOM 5745 O O . LEU C 3 110 ? -28.589 -17.684 -13.970 1.00 96.19 110 LEU C O 1
ATOM 5750 N N . LYS C 3 111 ? -28.993 -15.737 -14.998 1.00 95.02 111 LYS C N 1
ATOM 5751 C CA . LYS C 3 111 ? -29.641 -15.147 -13.831 1.00 85.28 111 LYS C CA 1
ATOM 5752 C C . LYS C 3 111 ? -30.768 -16.000 -13.264 1.00 81.91 111 LYS C C 1
ATOM 5753 O O . LYS C 3 111 ? -30.882 -16.073 -12.027 1.00 89.67 111 LYS C O 1
ATOM 5759 N N . PRO C 3 112 ? -31.590 -16.682 -14.065 1.00 76.43 112 PRO C N 1
ATOM 5760 C CA . PRO C 3 112 ? -32.572 -17.608 -13.475 1.00 84.40 112 PRO C CA 1
ATOM 5761 C C . PRO C 3 112 ? -31.958 -18.662 -12.571 1.00 95.67 112 PRO C C 1
ATOM 5762 O O . PRO C 3 112 ? -32.474 -18.911 -11.475 1.00 72.78 112 PRO C O 1
ATOM 5766 N N . ILE C 3 113 ? -30.868 -19.297 -12.996 1.00 105.82 113 ILE C N 1
ATOM 5767 C CA . ILE C 3 113 ? -30.295 -20.376 -12.205 1.00 87.19 113 ILE C CA 1
ATOM 5768 C C . ILE C 3 113 ? -29.520 -19.831 -11.028 1.00 74.69 113 ILE C C 1
ATOM 5769 O O . ILE C 3 113 ? -29.407 -20.515 -10.014 1.00 78.33 113 ILE C O 1
ATOM 5774 N N . ILE C 3 114 ? -29.045 -18.594 -11.094 1.00 71.17 114 ILE C N 1
ATOM 5775 C CA . ILE C 3 114 ? -28.433 -18.026 -9.905 1.00 71.14 114 ILE C CA 1
ATOM 5776 C C . ILE C 3 114 ? -29.487 -17.724 -8.873 1.00 71.65 114 ILE C C 1
ATOM 5777 O O . ILE C 3 114 ? -29.233 -17.835 -7.671 1.00 71.00 114 ILE C O 1
ATOM 5782 N N . THR C 3 115 ? -30.680 -17.349 -9.300 1.00 76.41 115 THR C N 1
ATOM 5783 C CA . THR C 3 115 ? -31.737 -17.077 -8.341 1.00 84.70 115 THR C CA 1
ATOM 5784 C C . THR C 3 115 ? -32.586 -18.298 -8.042 1.00 83.03 115 THR C C 1
ATOM 5785 O O . THR C 3 115 ? -33.519 -18.207 -7.244 1.00 73.05 115 THR C O 1
ATOM 5789 N N . GLY C 3 116 ? -32.285 -19.431 -8.662 1.00 83.02 116 GLY C N 1
ATOM 5790 C CA . GLY C 3 116 ? -32.973 -20.667 -8.354 1.00 87.11 116 GLY C CA 1
ATOM 5791 C C . GLY C 3 116 ? -34.307 -20.875 -9.016 1.00 74.96 116 GLY C C 1
ATOM 5792 O O . GLY C 3 116 ? -35.088 -21.711 -8.561 1.00 70.92 116 GLY C O 1
ATOM 5793 N N . LYS C 3 117 ? -34.607 -20.123 -10.065 1.00 72.63 117 LYS C N 1
ATOM 5794 C CA . LYS C 3 117 ? -35.834 -20.358 -10.808 1.00 73.84 117 LYS C CA 1
ATOM 5795 C C . LYS C 3 117 ? -35.653 -21.445 -11.859 1.00 77.06 117 LYS C C 1
ATOM 5796 O O . LYS C 3 117 ? -36.537 -22.284 -12.039 1.00 92.09 117 LYS C O 1
ATOM 5802 N N . LYS C 3 118 ? -34.535 -21.448 -12.572 1.00 75.97 118 LYS C N 1
ATOM 5803 C CA . LYS C 3 118 ? -34.256 -22.464 -13.575 1.00 78.32 118 LYS C CA 1
ATOM 5804 C C . LYS C 3 118 ? -33.122 -23.389 -13.138 1.00 73.52 118 LYS C C 1
ATOM 5805 O O . LYS C 3 118 ? -32.298 -23.043 -12.292 1.00 73.96 118 LYS C O 1
ATOM 5811 N N . LYS C 3 119 ? -33.086 -24.579 -13.738 1.00 67.69 119 LYS C N 1
ATOM 5812 C CA . LYS C 3 119 ? -32.097 -25.609 -13.449 1.00 65.73 119 LYS C CA 1
ATOM 5813 C C . LYS C 3 119 ? -31.442 -26.040 -14.748 1.00 74.71 119 LYS C C 1
ATOM 5814 O O . LYS C 3 119 ? -32.133 -26.264 -15.742 1.00 93.71 119 LYS C O 1
ATOM 5820 N N . LEU C 3 120 ? -30.120 -26.190 -14.744 1.00 64.63 120 LEU C N 1
ATOM 5821 C CA . LEU C 3 120 ? -29.399 -26.464 -15.978 1.00 64.56 120 LEU C CA 1
ATOM 5822 C C . LEU C 3 120 ? -28.492 -27.676 -15.838 1.00 62.90 120 LEU C C 1
ATOM 5823 O O . LEU C 3 120 ? -27.687 -27.747 -14.911 1.00 62.10 120 LEU C O 1
ATOM 5828 N N . ALA C 3 121 ? -28.618 -28.613 -16.764 1.00 62.51 121 ALA C N 1
ATOM 5829 C CA . ALA C 3 121 ? -27.823 -29.830 -16.811 1.00 61.10 121 ALA C CA 1
ATOM 5830 C C . ALA C 3 121 ? -26.680 -29.715 -17.813 1.00 61.39 121 ALA C C 1
ATOM 5831 O O . ALA C 3 121 ? -26.868 -29.213 -18.919 1.00 86.66 121 ALA C O 1
ATOM 5833 N N . PHE C 3 122 ? -25.497 -30.174 -17.419 1.00 60.25 122 PHE C N 1
ATOM 5834 C CA . PHE C 3 122 ? -24.311 -30.240 -18.273 1.00 60.26 122 PHE C CA 1
ATOM 5835 C C . PHE C 3 122 ? -24.195 -31.656 -18.832 1.00 66.27 122 PHE C C 1
ATOM 5836 O O . PHE C 3 122 ? -23.858 -32.581 -18.094 1.00 80.55 122 PHE C O 1
ATOM 5844 N N . ALA C 3 123 ? -24.491 -31.848 -20.113 1.00 59.89 123 ALA C N 1
ATOM 5845 C CA . ALA C 3 123 ? -24.641 -33.195 -20.662 1.00 70.83 123 ALA C CA 1
ATOM 5846 C C . ALA C 3 123 ? -23.618 -33.533 -21.742 1.00 66.40 123 ALA C C 1
ATOM 5847 O O . ALA C 3 123 ? -23.717 -33.045 -22.867 1.00 69.31 123 ALA C O 1
ATOM 5849 N N . LEU C 3 124 ? -22.655 -34.376 -21.408 1.00 58.17 124 LEU C N 1
ATOM 5850 C CA . LEU C 3 124 ? -21.541 -34.769 -22.262 1.00 58.15 124 LEU C CA 1
ATOM 5851 C C . LEU C 3 124 ? -21.377 -36.270 -22.432 1.00 64.88 124 LEU C C 1
ATOM 5852 O O . LEU C 3 124 ? -20.975 -36.716 -23.499 1.00 71.50 124 LEU C O 1
ATOM 5857 N N . THR C 3 125 ? -21.613 -37.055 -21.391 1.00 58.00 125 THR C N 1
ATOM 5858 C CA . THR C 3 125 ? -21.272 -38.469 -21.418 1.00 55.24 125 THR C CA 1
ATOM 5859 C C . THR C 3 125 ? -22.285 -39.283 -22.206 1.00 63.33 125 THR C C 1
ATOM 5860 O O . THR C 3 125 ? -23.491 -39.123 -22.031 1.00 76.40 125 THR C O 1
ATOM 5864 N N . GLU C 3 126 ? -21.796 -40.158 -23.056 1.00 55.25 126 GLU C N 1
ATOM 5865 C CA . GLU C 3 126 ? -22.615 -41.083 -23.821 1.00 55.36 126 GLU C CA 1
ATOM 5866 C C . GLU C 3 126 ? -22.329 -42.530 -23.447 1.00 54.44 126 GLU C C 1
ATOM 5867 O O . GLU C 3 126 ? -21.343 -42.808 -22.764 1.00 62.58 126 GLU C O 1
ATOM 5873 N N . PRO C 3 127 ? -23.176 -43.472 -23.850 1.00 54.44 127 PRO C N 1
ATOM 5874 C CA . PRO C 3 127 ? -22.899 -44.872 -23.525 1.00 63.61 127 PRO C CA 1
ATOM 5875 C C . PRO C 3 127 ? -21.629 -45.365 -24.170 1.00 61.89 127 PRO C C 1
ATOM 5876 O O . PRO C 3 127 ? -20.905 -46.173 -23.584 1.00 70.29 127 PRO C O 1
ATOM 5880 N N . GLY C 3 128 ? -21.350 -44.911 -25.376 1.00 64.46 128 GLY C N 1
ATOM 5881 C CA . GLY C 3 128 ? -20.107 -45.218 -26.047 1.00 79.26 128 GLY C CA 1
ATOM 5882 C C . GLY C 3 128 ? -18.950 -44.297 -25.732 1.00 55.86 128 GLY C C 1
ATOM 5883 O O . GLY C 3 128 ? -17.813 -44.601 -26.099 1.00 54.40 128 GLY C O 1
ATOM 5884 N N . ALA C 3 129 ? -19.207 -43.159 -25.096 1.00 54.55 129 ALA C N 1
ATOM 5885 C CA . ALA C 3 129 ? -18.196 -42.133 -24.888 1.00 54.79 129 ALA C CA 1
ATOM 5886 C C . ALA C 3 129 ? -18.139 -41.749 -23.423 1.00 54.70 129 ALA C C 1
ATOM 5887 O O . ALA C 3 129 ? -19.026 -41.053 -22.927 1.00 61.38 129 ALA C O 1
ATOM 5889 N N . GLY C 3 130 ? -17.099 -42.186 -22.738 1.00 57.08 130 GLY C N 1
ATOM 5890 C CA . GLY C 3 130 ? -16.928 -41.876 -21.336 1.00 65.37 130 GLY C CA 1
ATOM 5891 C C . GLY C 3 130 ? -15.698 -41.024 -21.131 1.00 58.10 130 GLY C C 1
ATOM 5892 O O . GLY C 3 130 ? -15.743 -39.803 -21.263 1.00 53.90 130 GLY C O 1
ATOM 5893 N N . SER C 3 131 ? -14.615 -41.661 -20.710 1.00 52.89 131 SER C N 1
ATOM 5894 C CA . SER C 3 131 ? -13.320 -41.007 -20.727 1.00 53.79 131 SER C CA 1
ATOM 5895 C C . SER C 3 131 ? -13.041 -40.379 -22.085 1.00 54.89 131 SER C C 1
ATOM 5896 O O . SER C 3 131 ? -12.593 -39.233 -22.166 1.00 55.86 131 SER C O 1
ATOM 5899 N N . ASP C 3 132 ? -13.350 -41.097 -23.163 1.00 64.55 132 ASP C N 1
ATOM 5900 C CA . ASP C 3 132 ? -13.166 -40.602 -24.532 1.00 68.36 132 ASP C CA 1
ATOM 5901 C C . ASP C 3 132 ? -14.393 -39.812 -24.968 1.00 82.37 132 ASP C C 1
ATOM 5902 O O . ASP C 3 132 ? -15.165 -40.218 -25.828 1.00 87.70 132 ASP C O 1
ATOM 5907 N N . ALA C 3 133 ? -14.539 -38.630 -24.386 1.00 76.99 133 ALA C N 1
ATOM 5908 C CA . ALA C 3 133 ? -15.614 -37.765 -24.829 1.00 64.49 133 ALA C CA 1
ATOM 5909 C C . ALA C 3 133 ? -15.452 -37.354 -26.275 1.00 66.39 133 ALA C C 1
ATOM 5910 O O . ALA C 3 133 ? -16.438 -36.999 -26.914 1.00 69.21 133 ALA C O 1
ATOM 5912 N N . GLY C 3 134 ? -14.238 -37.386 -26.811 1.00 72.45 134 GLY C N 1
ATOM 5913 C CA . GLY C 3 134 ? -14.057 -37.054 -28.210 1.00 86.88 134 GLY C CA 1
ATOM 5914 C C . GLY C 3 134 ? -14.673 -38.047 -29.163 1.00 100.79 134 GLY C C 1
ATOM 5915 O O . GLY C 3 134 ? -14.818 -37.744 -30.346 1.00 102.44 134 GLY C O 1
ATOM 5916 N N . GLY C 3 135 ? -15.024 -39.229 -28.682 1.00 118.20 135 GLY C N 1
ATOM 5917 C CA . GLY C 3 135 ? -15.630 -40.235 -29.531 1.00 122.24 135 GLY C CA 1
ATOM 5918 C C . GLY C 3 135 ? -17.137 -40.232 -29.434 1.00 119.55 135 GLY C C 1
ATOM 5919 O O . GLY C 3 135 ? -17.774 -41.285 -29.413 1.00 116.90 135 GLY C O 1
ATOM 5920 N N . MET C 3 136 ? -17.712 -39.040 -29.402 1.00 88.12 136 MET C N 1
ATOM 5921 C CA . MET C 3 136 ? -19.138 -38.884 -29.246 1.00 62.28 136 MET C CA 1
ATOM 5922 C C . MET C 3 136 ? -19.866 -39.525 -30.416 1.00 83.24 136 MET C C 1
ATOM 5923 O O . MET C 3 136 ? -19.269 -39.911 -31.416 1.00 101.25 136 MET C O 1
ATOM 5928 N N . SER C 3 137 ? -21.180 -39.670 -30.269 1.00 84.92 137 SER C N 1
ATOM 5929 C CA . SER C 3 137 ? -22.002 -40.137 -31.371 1.00 76.95 137 SER C CA 1
ATOM 5930 C C . SER C 3 137 ? -23.264 -39.327 -31.579 1.00 65.03 137 SER C C 1
ATOM 5931 O O . SER C 3 137 ? -23.934 -39.526 -32.592 1.00 66.51 137 SER C O 1
ATOM 5934 N N . THR C 3 138 ? -23.615 -38.434 -30.668 1.00 68.47 138 THR C N 1
ATOM 5935 C CA . THR C 3 138 ? -24.734 -37.542 -30.905 1.00 67.35 138 THR C CA 1
ATOM 5936 C C . THR C 3 138 ? -24.401 -36.625 -32.067 1.00 75.93 138 THR C C 1
ATOM 5937 O O . THR C 3 138 ? -23.302 -36.075 -32.133 1.00 80.07 138 THR C O 1
ATOM 5941 N N . THR C 3 139 ? -25.336 -36.455 -32.986 1.00 79.62 139 THR C N 1
ATOM 5942 C CA . THR C 3 139 ? -25.110 -35.647 -34.170 1.00 79.83 139 THR C CA 1
ATOM 5943 C C . THR C 3 139 ? -25.899 -34.353 -34.084 1.00 87.85 139 THR C C 1
ATOM 5944 O O . THR C 3 139 ? -26.934 -34.287 -33.422 1.00 87.89 139 THR C O 1
ATOM 5948 N N . ALA C 3 140 ? -25.390 -33.317 -34.744 1.00 100.76 140 ALA C N 1
ATOM 5949 C CA . ALA C 3 140 ? -26.067 -32.026 -34.839 1.00 104.18 140 ALA C CA 1
ATOM 5950 C C . ALA C 3 140 ? -25.977 -31.552 -36.280 1.00 114.47 140 ALA C C 1
ATOM 5951 O O . ALA C 3 140 ? -24.876 -31.432 -36.819 1.00 131.45 140 ALA C O 1
ATOM 5953 N N . VAL C 3 141 ? -27.123 -31.305 -36.909 1.00 103.64 141 VAL C N 1
ATOM 5954 C CA . VAL C 3 141 ? -27.193 -30.945 -38.319 1.00 99.84 141 VAL C CA 1
ATOM 5955 C C . VAL C 3 141 ? -27.740 -29.536 -38.463 1.00 100.07 141 VAL C C 1
ATOM 5956 O O . VAL C 3 141 ? -28.647 -29.136 -37.729 1.00 84.35 141 VAL C O 1
ATOM 5960 N N . ASP C 3 142 ? -27.151 -28.777 -39.389 1.00 110.77 142 ASP C N 1
ATOM 5961 C CA . ASP C 3 142 ? -27.565 -27.411 -39.693 1.00 115.29 142 ASP C CA 1
ATOM 5962 C C . ASP C 3 142 ? -28.632 -27.432 -40.781 1.00 114.54 142 ASP C C 1
ATOM 5963 O O . ASP C 3 142 ? -28.361 -27.837 -41.914 1.00 117.39 142 ASP C O 1
ATOM 5968 N N . MET C 3 143 ? -29.838 -26.985 -40.434 1.00 105.71 143 MET C N 1
ATOM 5969 C CA . MET C 3 143 ? -30.950 -26.856 -41.366 1.00 97.08 143 MET C CA 1
ATOM 5970 C C . MET C 3 143 ? -31.248 -25.412 -41.745 1.00 95.21 143 MET C C 1
ATOM 5971 O O . MET C 3 143 ? -32.246 -25.158 -42.421 1.00 91.76 143 MET C O 1
ATOM 5976 N N . GLY C 3 144 ? -30.431 -24.461 -41.310 1.00 96.90 144 GLY C N 1
ATOM 5977 C CA . GLY C 3 144 ? -30.720 -23.067 -41.564 1.00 103.41 144 GLY C CA 1
ATOM 5978 C C . GLY C 3 144 ? -31.437 -22.275 -40.497 1.00 108.53 144 GLY C C 1
ATOM 5979 O O . GLY C 3 144 ? -30.836 -21.387 -39.890 1.00 108.28 144 GLY C O 1
ATOM 5980 N N . ASP C 3 145 ? -32.714 -22.541 -40.269 1.00 116.80 145 ASP C N 1
ATOM 5981 C CA . ASP C 3 145 ? -33.438 -21.811 -39.238 1.00 127.46 145 ASP C CA 1
ATOM 5982 C C . ASP C 3 145 ? -33.334 -22.455 -37.863 1.00 116.58 145 ASP C C 1
ATOM 5983 O O . ASP C 3 145 ? -33.702 -21.827 -36.863 1.00 112.92 145 ASP C O 1
ATOM 5988 N N . TYR C 3 146 ? -32.830 -23.677 -37.797 1.00 103.55 146 TYR C N 1
ATOM 5989 C CA . TYR C 3 146 ? -32.632 -24.396 -36.553 1.00 89.09 146 TYR C CA 1
ATOM 5990 C C . TYR C 3 146 ? -31.650 -25.538 -36.758 1.00 85.82 146 TYR C C 1
ATOM 5991 O O . TYR C 3 146 ? -31.323 -25.911 -37.885 1.00 84.43 146 TYR C O 1
ATOM 6000 N N . TYR C 3 147 ? -31.197 -26.101 -35.645 1.00 81.54 147 TYR C N 1
ATOM 6001 C CA . TYR C 3 147 ? -30.318 -27.255 -35.667 1.00 79.63 147 TYR C CA 1
ATOM 6002 C C . TYR C 3 147 ? -31.118 -28.494 -35.291 1.00 81.32 147 TYR C C 1
ATOM 6003 O O . TYR C 3 147 ? -32.016 -28.454 -34.449 1.00 78.37 147 TYR C O 1
ATOM 6012 N N . LEU C 3 148 ? -30.746 -29.605 -35.912 1.00 83.24 148 LEU C N 1
ATOM 6013 C CA . LEU C 3 148 ? -31.376 -30.905 -35.741 1.00 84.39 148 LEU C CA 1
ATOM 6014 C C . LEU C 3 148 ? -30.384 -31.896 -35.159 1.00 108.19 148 LEU C C 1
ATOM 6015 O O . LEU C 3 148 ? -29.282 -32.057 -35.692 1.00 119.23 148 LEU C O 1
ATOM 6020 N N . LEU C 3 149 ? -30.787 -32.572 -34.080 1.00 106.82 149 LEU C N 1
ATOM 6021 C CA . LEU C 3 149 ? -29.914 -33.399 -33.262 1.00 85.09 149 LEU C CA 1
ATOM 6022 C C . LEU C 3 149 ? -30.498 -34.791 -33.116 1.00 70.62 149 LEU C C 1
ATOM 6023 O O . LEU C 3 149 ? -31.713 -34.975 -33.120 1.00 69.94 149 LEU C O 1
ATOM 6028 N N . ASN C 3 150 ? -29.609 -35.774 -32.991 1.00 88.06 150 ASN C N 1
ATOM 6029 C CA . ASN C 3 150 ? -30.010 -37.177 -32.898 1.00 108.22 150 ASN C CA 1
ATOM 6030 C C . ASN C 3 150 ? -28.939 -37.924 -32.111 1.00 112.70 150 ASN C C 1
ATOM 6031 O O . ASN C 3 150 ? -27.868 -38.214 -32.647 1.00 108.24 150 ASN C O 1
ATOM 6036 N N . GLY C 3 151 ? -29.251 -38.281 -30.869 1.00 102.86 151 GLY C N 1
ATOM 6037 C CA . GLY C 3 151 ? -28.276 -38.929 -30.013 1.00 95.64 151 GLY C CA 1
ATOM 6038 C C . GLY C 3 151 ? -28.873 -39.297 -28.674 1.00 93.00 151 GLY C C 1
ATOM 6039 O O . GLY C 3 151 ? -30.092 -39.396 -28.535 1.00 100.18 151 GLY C O 1
ATOM 6040 N N . ARG C 3 152 ? -27.997 -39.491 -27.681 1.00 90.87 152 ARG C N 1
ATOM 6041 C CA . ARG C 3 152 ? -28.371 -40.065 -26.392 1.00 80.16 152 ARG C CA 1
ATOM 6042 C C . ARG C 3 152 ? -27.278 -39.810 -25.369 1.00 77.91 152 ARG C C 1
ATOM 6043 O O . ARG C 3 152 ? -26.110 -40.060 -25.655 1.00 91.04 152 ARG C O 1
ATOM 6051 N N . LYS C 3 153 ? -27.644 -39.325 -24.189 1.00 57.98 153 LYS C N 1
ATOM 6052 C CA . LYS C 3 153 ? -26.670 -38.979 -23.159 1.00 87.60 153 LYS C CA 1
ATOM 6053 C C . LYS C 3 153 ? -26.957 -39.758 -21.881 1.00 99.51 153 LYS C C 1
ATOM 6054 O O . LYS C 3 153 ? -28.052 -39.639 -21.328 1.00 108.05 153 LYS C O 1
ATOM 6060 N N . THR C 3 154 ? -25.978 -40.527 -21.392 1.00 92.47 154 THR C N 1
ATOM 6061 C CA . THR C 3 154 ? -26.138 -41.220 -20.119 1.00 79.62 154 THR C CA 1
ATOM 6062 C C . THR C 3 154 ? -25.560 -40.416 -18.961 1.00 69.42 154 THR C C 1
ATOM 6063 O O . THR C 3 154 ? -24.762 -39.506 -19.144 1.00 54.45 154 THR C O 1
ATOM 6067 N N . PHE C 3 155 ? -25.990 -40.773 -17.755 1.00 60.97 155 PHE C N 1
ATOM 6068 C CA . PHE C 3 155 ? -25.430 -40.253 -16.511 1.00 53.34 155 PHE C CA 1
ATOM 6069 C C . PHE C 3 155 ? -25.518 -38.733 -16.429 1.00 54.05 155 PHE C C 1
ATOM 6070 O O . PHE C 3 155 ? -24.542 -38.064 -16.121 1.00 54.02 155 PHE C O 1
ATOM 6078 N N . ILE C 3 156 ? -26.691 -38.174 -16.665 1.00 54.78 156 ILE C N 1
ATOM 6079 C CA . ILE C 3 156 ? -26.835 -36.725 -16.692 1.00 58.89 156 ILE C CA 1
ATOM 6080 C C . ILE C 3 156 ? -27.415 -36.233 -15.372 1.00 55.68 156 ILE C C 1
ATOM 6081 O O . ILE C 3 156 ? -28.612 -36.338 -15.131 1.00 55.98 156 ILE C O 1
ATOM 6086 N N . THR C 3 157 ? -26.570 -35.653 -14.533 1.00 55.47 157 THR C N 1
ATOM 6087 C CA . THR C 3 157 ? -27.000 -35.222 -13.213 1.00 55.50 157 THR C CA 1
ATOM 6088 C C . THR C 3 157 ? -28.157 -34.244 -13.320 1.00 74.94 157 THR C C 1
ATOM 6089 O O . THR C 3 157 ? -28.199 -33.418 -14.226 1.00 89.07 157 THR C O 1
ATOM 6093 N N . MET C 3 158 ? -29.118 -34.366 -12.409 1.00 75.92 158 MET C N 1
ATOM 6094 C CA . MET C 3 158 ? -30.176 -33.382 -12.181 1.00 76.79 158 MET C CA 1
ATOM 6095 C C . MET C 3 158 ? -31.098 -33.216 -13.376 1.00 76.03 158 MET C C 1
ATOM 6096 O O . MET C 3 158 ? -32.014 -32.394 -13.341 1.00 59.92 158 MET C O 1
ATOM 6101 N N . ALA C 3 159 ? -30.875 -33.988 -14.426 1.00 68.54 159 ALA C N 1
ATOM 6102 C CA . ALA C 3 159 ? -31.552 -33.702 -15.687 1.00 65.11 159 ALA C CA 1
ATOM 6103 C C . ALA C 3 159 ? -33.063 -33.713 -15.586 1.00 62.07 159 ALA C C 1
ATOM 6104 O O . ALA C 3 159 ? -33.689 -32.733 -16.021 1.00 72.31 159 ALA C O 1
ATOM 6106 N N . PRO C 3 160 ? -33.713 -34.722 -15.006 1.00 60.34 160 PRO C N 1
ATOM 6107 C CA . PRO C 3 160 ? -35.169 -34.648 -14.882 1.00 62.98 160 PRO C CA 1
ATOM 6108 C C . PRO C 3 160 ? -35.659 -33.464 -14.093 1.00 63.16 160 PRO C C 1
ATOM 6109 O O . PRO C 3 160 ? -36.846 -33.145 -14.173 1.00 74.09 160 PRO C O 1
ATOM 6113 N N . LEU C 3 161 ? -34.810 -32.803 -13.328 1.00 62.23 161 LEU C N 1
ATOM 6114 C CA . LEU C 3 161 ? -35.224 -31.600 -12.631 1.00 63.32 161 LEU C CA 1
ATOM 6115 C C . LEU C 3 161 ? -34.875 -30.342 -13.400 1.00 64.09 161 LEU C C 1
ATOM 6116 O O . LEU C 3 161 ? -35.201 -29.246 -12.944 1.00 65.17 161 LEU C O 1
ATOM 6121 N N . CYS C 3 162 ? -34.188 -30.474 -14.525 1.00 63.65 162 CYS C N 1
ATOM 6122 C CA . CYS C 3 162 ? -33.616 -29.338 -15.227 1.00 64.28 162 CYS C CA 1
ATOM 6123 C C . CYS C 3 162 ? -34.560 -28.823 -16.297 1.00 66.03 162 CYS C C 1
ATOM 6124 O O . CYS C 3 162 ? -35.310 -29.581 -16.910 1.00 78.81 162 CYS C O 1
ATOM 6127 N N . ASP C 3 163 ? -34.511 -27.519 -16.522 1.00 67.26 163 ASP C N 1
ATOM 6128 C CA . ASP C 3 163 ? -35.381 -26.928 -17.518 1.00 76.68 163 ASP C CA 1
ATOM 6129 C C . ASP C 3 163 ? -34.714 -26.840 -18.879 1.00 76.73 163 ASP C C 1
ATOM 6130 O O . ASP C 3 163 ? -35.342 -27.135 -19.898 1.00 83.38 163 ASP C O 1
ATOM 6135 N N . ASP C 3 164 ? -33.444 -26.466 -18.915 1.00 67.41 164 ASP C N 1
ATOM 6136 C CA . ASP C 3 164 ? -32.641 -26.532 -20.123 1.00 75.87 164 ASP C CA 1
ATOM 6137 C C . ASP C 3 164 ? -31.344 -27.273 -19.837 1.00 69.92 164 ASP C C 1
ATOM 6138 O O . ASP C 3 164 ? -30.907 -27.373 -18.693 1.00 73.84 164 ASP C O 1
ATOM 6143 N N . ALA C 3 165 ? -30.718 -27.785 -20.891 1.00 55.88 165 ALA C N 1
ATOM 6144 C CA . ALA C 3 165 ? -29.500 -28.560 -20.736 1.00 52.52 165 ALA C CA 1
ATOM 6145 C C . ALA C 3 165 ? -28.511 -28.235 -21.836 1.00 54.02 165 ALA C C 1
ATOM 6146 O O . ALA C 3 165 ? -28.840 -28.346 -23.014 1.00 79.93 165 ALA C O 1
ATOM 6148 N N . VAL C 3 166 ? -27.278 -27.927 -21.455 1.00 50.76 166 VAL C N 1
ATOM 6149 C CA . VAL C 3 166 ? -26.208 -27.678 -22.412 1.00 50.80 166 VAL C CA 1
ATOM 6150 C C . VAL C 3 166 ? -25.757 -29.027 -22.933 1.00 50.14 166 VAL C C 1
ATOM 6151 O O . VAL C 3 166 ? -25.188 -29.823 -22.192 1.00 73.46 166 VAL C O 1
ATOM 6155 N N . ILE C 3 167 ? -25.992 -29.286 -24.207 1.00 49.79 167 ILE C N 1
ATOM 6156 C CA . ILE C 3 167 ? -25.711 -30.584 -24.798 1.00 62.23 167 ILE C CA 1
ATOM 6157 C C . ILE C 3 167 ? -24.680 -30.449 -25.900 1.00 73.01 167 ILE C C 1
ATOM 6158 O O . ILE C 3 167 ? -24.800 -29.584 -26.770 1.00 80.37 167 ILE C O 1
ATOM 6163 N N . TYR C 3 168 ? -23.668 -31.303 -25.850 1.00 67.98 168 TYR C N 1
ATOM 6164 C CA . TYR C 3 168 ? -22.580 -31.318 -26.812 1.00 71.54 168 TYR C CA 1
ATOM 6165 C C . TYR C 3 168 ? -22.846 -32.382 -27.853 1.00 75.99 168 TYR C C 1
ATOM 6166 O O . TYR C 3 168 ? -22.947 -33.562 -27.521 1.00 74.70 168 TYR C O 1
ATOM 6175 N N . ALA C 3 169 ? -22.976 -31.957 -29.102 1.00 85.53 169 ALA C N 1
ATOM 6176 C CA . ALA C 3 169 ? -23.206 -32.857 -30.213 1.00 83.94 169 ALA C CA 1
ATOM 6177 C C . ALA C 3 169 ? -22.123 -32.653 -31.256 1.00 73.00 169 ALA C C 1
ATOM 6178 O O . ALA C 3 169 ? -21.520 -31.586 -31.363 1.00 57.27 169 ALA C O 1
ATOM 6180 N N . LYS C 3 170 ? -21.915 -33.691 -32.044 1.00 81.61 170 LYS C N 1
ATOM 6181 C CA . LYS C 3 170 ? -20.954 -33.652 -33.129 1.00 90.12 170 LYS C CA 1
ATOM 6182 C C . LYS C 3 170 ? -21.589 -32.974 -34.340 1.00 102.25 170 LYS C C 1
ATOM 6183 O O . LYS C 3 170 ? -22.590 -33.459 -34.877 1.00 100.47 170 LYS C O 1
ATOM 6189 N N . THR C 3 171 ? -21.012 -31.849 -34.767 1.00 100.87 171 THR C N 1
ATOM 6190 C CA . THR C 3 171 ? -21.427 -31.165 -35.986 1.00 80.94 171 THR C CA 1
ATOM 6191 C C . THR C 3 171 ? -20.667 -31.666 -37.204 1.00 87.79 171 THR C C 1
ATOM 6192 O O . THR C 3 171 ? -21.271 -32.150 -38.162 1.00 95.72 171 THR C O 1
ATOM 6196 N N . ASP C 3 172 ? -19.346 -31.590 -37.171 1.00 76.76 172 ASP C N 1
ATOM 6197 C CA . ASP C 3 172 ? -18.513 -32.113 -38.248 1.00 79.74 172 ASP C CA 1
ATOM 6198 C C . ASP C 3 172 ? -18.002 -33.476 -37.836 1.00 73.40 172 ASP C C 1
ATOM 6199 O O . ASP C 3 172 ? -17.004 -33.592 -37.132 1.00 64.64 172 ASP C O 1
ATOM 6204 N N . MET C 3 173 ? -18.668 -34.510 -38.331 1.00 83.95 173 MET C N 1
ATOM 6205 C CA . MET C 3 173 ? -18.347 -35.865 -37.927 1.00 93.92 173 MET C CA 1
ATOM 6206 C C . MET C 3 173 ? -16.944 -36.265 -38.333 1.00 86.11 173 MET C C 1
ATOM 6207 O O . MET C 3 173 ? -16.399 -37.221 -37.776 1.00 77.56 173 MET C O 1
ATOM 6212 N N . SER C 3 174 ? -16.353 -35.579 -39.298 1.00 86.73 174 SER C N 1
ATOM 6213 C CA . SER C 3 174 ? -15.007 -35.940 -39.708 1.00 101.48 174 SER C CA 1
ATOM 6214 C C . SER C 3 174 ? -13.949 -35.358 -38.791 1.00 96.05 174 SER C C 1
ATOM 6215 O O . SER C 3 174 ? -12.930 -36.006 -38.541 1.00 81.75 174 SER C O 1
ATOM 6218 N N . LYS C 3 175 ? -14.181 -34.160 -38.267 1.00 106.67 175 LYS C N 1
ATOM 6219 C CA . LYS C 3 175 ? -13.187 -33.477 -37.451 1.00 113.42 175 LYS C CA 1
ATOM 6220 C C . LYS C 3 175 ? -13.072 -34.045 -36.046 1.00 112.82 175 LYS C C 1
ATOM 6221 O O . LYS C 3 175 ? -12.083 -33.769 -35.365 1.00 116.18 175 LYS C O 1
ATOM 6227 N N . GLY C 3 176 ? -14.064 -34.793 -35.582 1.00 113.53 176 GLY C N 1
ATOM 6228 C CA . GLY C 3 176 ? -13.967 -35.429 -34.285 1.00 108.94 176 GLY C CA 1
ATOM 6229 C C . GLY C 3 176 ? -13.867 -34.453 -33.139 1.00 104.90 176 GLY C C 1
ATOM 6230 O O . GLY C 3 176 ? -14.812 -33.718 -32.851 1.00 102.46 176 GLY C O 1
ATOM 6231 N N . THR C 3 177 ? -12.714 -34.438 -32.479 1.00 87.88 177 THR C N 1
ATOM 6232 C CA . THR C 3 177 ? -12.492 -33.515 -31.381 1.00 80.22 177 THR C CA 1
ATOM 6233 C C . THR C 3 177 ? -12.471 -32.067 -31.831 1.00 91.27 177 THR C C 1
ATOM 6234 O O . THR C 3 177 ? -12.696 -31.173 -31.011 1.00 91.77 177 THR C O 1
ATOM 6238 N N . ARG C 3 178 ? -12.205 -31.818 -33.106 1.00 96.96 178 ARG C N 1
ATOM 6239 C CA . ARG C 3 178 ? -12.194 -30.474 -33.662 1.00 97.11 178 ARG C CA 1
ATOM 6240 C C . ARG C 3 178 ? -13.547 -30.037 -34.179 1.00 87.83 178 ARG C C 1
ATOM 6241 O O . ARG C 3 178 ? -13.687 -28.889 -34.602 1.00 89.17 178 ARG C O 1
ATOM 6249 N N . GLY C 3 179 ? -14.549 -30.898 -34.127 1.00 94.47 179 GLY C N 1
ATOM 6250 C CA . GLY C 3 179 ? -15.796 -30.594 -34.791 1.00 96.42 179 GLY C CA 1
ATOM 6251 C C . GLY C 3 179 ? -17.025 -30.692 -33.921 1.00 89.80 179 GLY C C 1
ATOM 6252 O O . GLY C 3 179 ? -18.085 -31.112 -34.381 1.00 98.33 179 GLY C O 1
ATOM 6253 N N . ILE C 3 180 ? -16.897 -30.318 -32.659 1.00 77.85 180 ILE C N 1
ATOM 6254 C CA . ILE C 3 180 ? -17.978 -30.426 -31.700 1.00 74.31 180 ILE C CA 1
ATOM 6255 C C . ILE C 3 180 ? -18.447 -29.040 -31.304 1.00 81.03 180 ILE C C 1
ATOM 6256 O O . ILE C 3 180 ? -17.638 -28.187 -30.922 1.00 84.42 180 ILE C O 1
ATOM 6261 N N . SER C 3 181 ? -19.751 -28.814 -31.414 1.00 87.01 181 SER C N 1
ATOM 6262 C CA . SER C 3 181 ? -20.411 -27.582 -31.022 1.00 84.27 181 SER C CA 1
ATOM 6263 C C . SER C 3 181 ? -21.253 -27.813 -29.774 1.00 65.24 181 SER C C 1
ATOM 6264 O O . SER C 3 181 ? -21.607 -28.942 -29.444 1.00 57.55 181 SER C O 1
ATOM 6267 N N . ALA C 3 182 ? -21.572 -26.727 -29.083 1.00 53.97 182 ALA C N 1
ATOM 6268 C CA . ALA C 3 182 ? -22.344 -26.770 -27.852 1.00 60.52 182 ALA C CA 1
ATOM 6269 C C . ALA C 3 182 ? -23.628 -25.974 -27.990 1.00 73.21 182 ALA C C 1
ATOM 6270 O O . ALA C 3 182 ? -23.599 -24.831 -28.448 1.00 85.82 182 ALA C O 1
ATOM 6272 N N . PHE C 3 183 ? -24.750 -26.578 -27.600 1.00 79.90 183 PHE C N 1
ATOM 6273 C CA . PHE C 3 183 ? -26.077 -25.996 -27.754 1.00 78.44 183 PHE C CA 1
ATOM 6274 C C . PHE C 3 183 ? -26.832 -25.985 -26.435 1.00 75.78 183 PHE C C 1
ATOM 6275 O O . PHE C 3 183 ? -26.630 -26.846 -25.583 1.00 88.31 183 PHE C O 1
ATOM 6283 N N . ILE C 3 184 ? -27.709 -25.001 -26.280 1.00 57.32 184 ILE C N 1
ATOM 6284 C CA . ILE C 3 184 ? -28.643 -24.938 -25.164 1.00 57.25 184 ILE C CA 1
ATOM 6285 C C . ILE C 3 184 ? -29.974 -25.457 -25.670 1.00 77.08 184 ILE C C 1
ATOM 6286 O O . ILE C 3 184 ? -30.534 -24.917 -26.626 1.00 98.11 184 ILE C O 1
ATOM 6291 N N . VAL C 3 185 ? -30.480 -26.508 -25.036 1.00 67.68 185 VAL C N 1
ATOM 6292 C CA . VAL C 3 185 ? -31.721 -27.161 -25.425 1.00 50.64 185 VAL C CA 1
ATOM 6293 C C . VAL C 3 185 ? -32.733 -27.078 -24.303 1.00 51.43 185 VAL C C 1
ATOM 6294 O O . VAL C 3 185 ? -32.455 -27.489 -23.176 1.00 65.54 185 VAL C O 1
ATOM 6298 N N . ASP C 3 186 ? -33.901 -26.547 -24.612 1.00 52.28 186 ASP C N 1
ATOM 6299 C CA . ASP C 3 186 ? -35.011 -26.608 -23.680 1.00 62.99 186 ASP C CA 1
ATOM 6300 C C . ASP C 3 186 ? -35.462 -28.051 -23.566 1.00 77.46 186 ASP C C 1
ATOM 6301 O O . ASP C 3 186 ? -35.927 -28.634 -24.547 1.00 82.08 186 ASP C O 1
ATOM 6306 N N . LEU C 3 187 ? -35.342 -28.624 -22.368 1.00 77.61 187 LEU C N 1
ATOM 6307 C CA . LEU C 3 187 ? -35.677 -30.030 -22.196 1.00 75.01 187 LEU C CA 1
ATOM 6308 C C . LEU C 3 187 ? -37.148 -30.323 -22.427 1.00 87.87 187 LEU C C 1
ATOM 6309 O O . LEU C 3 187 ? -37.515 -31.492 -22.565 1.00 86.93 187 LEU C O 1
ATOM 6314 N N . LYS C 3 188 ? -37.997 -29.301 -22.443 1.00 97.02 188 LYS C N 1
ATOM 6315 C CA . LYS C 3 188 ? -39.428 -29.479 -22.649 1.00 91.82 188 LYS C CA 1
ATOM 6316 C C . LYS C 3 188 ? -39.792 -29.628 -24.115 1.00 93.46 188 LYS C C 1
ATOM 6317 O O . LYS C 3 188 ? -40.960 -29.866 -24.419 1.00 103.47 188 LYS C O 1
ATOM 6323 N N . SER C 3 189 ? -38.830 -29.528 -25.022 1.00 77.89 189 SER C N 1
ATOM 6324 C CA . SER C 3 189 ? -39.124 -29.431 -26.441 1.00 63.57 189 SER C CA 1
ATOM 6325 C C . SER C 3 189 ? -39.557 -30.784 -26.991 1.00 62.62 189 SER C C 1
ATOM 6326 O O . SER C 3 189 ? -39.919 -31.702 -26.259 1.00 78.91 189 SER C O 1
ATOM 6329 N N . GLU C 3 190 ? -39.610 -30.884 -28.308 1.00 69.83 190 GLU C N 1
ATOM 6330 C CA . GLU C 3 190 ? -40.004 -32.112 -28.973 1.00 81.21 190 GLU C CA 1
ATOM 6331 C C . GLU C 3 190 ? -38.864 -33.116 -29.022 1.00 80.71 190 GLU C C 1
ATOM 6332 O O . GLU C 3 190 ? -37.692 -32.768 -28.910 1.00 77.71 190 GLU C O 1
ATOM 6338 N N . GLY C 3 191 ? -39.228 -34.388 -29.130 1.00 83.75 191 GLY C N 1
ATOM 6339 C CA . GLY C 3 191 ? -38.268 -35.461 -29.305 1.00 83.40 191 GLY C CA 1
ATOM 6340 C C . GLY C 3 191 ? -37.518 -35.830 -28.045 1.00 81.03 191 GLY C C 1
ATOM 6341 O O . GLY C 3 191 ? -37.142 -36.984 -27.838 1.00 64.97 191 GLY C O 1
ATOM 6342 N N . VAL C 3 192 ? -37.296 -34.831 -27.197 1.00 93.33 192 VAL C N 1
ATOM 6343 C CA . VAL C 3 192 ? -36.515 -35.008 -25.986 1.00 79.09 192 VAL C CA 1
ATOM 6344 C C . VAL C 3 192 ? -37.269 -35.888 -25.008 1.00 69.44 192 VAL C C 1
ATOM 6345 O O . VAL C 3 192 ? -38.440 -35.644 -24.700 1.00 60.11 192 VAL C O 1
ATOM 6349 N N . SER C 3 193 ? -36.590 -36.902 -24.494 1.00 81.05 193 SER C N 1
ATOM 6350 C CA . SER C 3 193 ? -37.189 -37.794 -23.524 1.00 96.80 193 SER C CA 1
ATOM 6351 C C . SER C 3 193 ? -36.108 -38.245 -22.558 1.00 104.49 193 SER C C 1
ATOM 6352 O O . SER C 3 193 ? -34.926 -38.292 -22.905 1.00 108.13 193 SER C O 1
ATOM 6355 N N . MET C 3 194 ? -36.537 -38.587 -21.346 1.00 98.16 194 MET C N 1
ATOM 6356 C CA . MET C 3 194 ? -35.668 -38.941 -20.239 1.00 78.08 194 MET C CA 1
ATOM 6357 C C . MET C 3 194 ? -35.750 -40.432 -19.957 1.00 77.48 194 MET C C 1
ATOM 6358 O O . MET C 3 194 ? -36.788 -41.061 -20.154 1.00 82.55 194 MET C O 1
ATOM 6363 N N . GLY C 3 195 ? -34.644 -40.999 -19.507 1.00 75.57 195 GLY C N 1
ATOM 6364 C CA . GLY C 3 195 ? -34.625 -42.366 -19.045 1.00 74.15 195 GLY C CA 1
ATOM 6365 C C . GLY C 3 195 ? -35.043 -42.470 -17.591 1.00 82.02 195 GLY C C 1
ATOM 6366 O O . GLY C 3 195 ? -35.427 -41.499 -16.946 1.00 77.37 195 GLY C O 1
ATOM 6367 N N . LYS C 3 196 ? -34.959 -43.688 -17.072 1.00 93.42 196 LYS C N 1
ATOM 6368 C CA . LYS C 3 196 ? -35.280 -43.939 -15.677 1.00 90.17 196 LYS C CA 1
ATOM 6369 C C . LYS C 3 196 ? -34.238 -43.294 -14.782 1.00 87.18 196 LYS C C 1
ATOM 6370 O O . LYS C 3 196 ? -33.080 -43.145 -15.162 1.00 102.97 196 LYS C O 1
ATOM 6376 N N . ASN C 3 197 ? -34.654 -42.898 -13.590 1.00 63.69 197 ASN C N 1
ATOM 6377 C CA . ASN C 3 197 ? -33.680 -42.532 -12.580 1.00 70.58 197 ASN C CA 1
ATOM 6378 C C . ASN C 3 197 ? -32.809 -43.727 -12.225 1.00 77.33 197 ASN C C 1
ATOM 6379 O O . ASN C 3 197 ? -33.313 -44.831 -12.020 1.00 84.75 197 ASN C O 1
ATOM 6384 N N . GLU C 3 198 ? -31.491 -43.518 -12.208 1.00 61.00 198 GLU C N 1
ATOM 6385 C CA . GLU C 3 198 ? -30.561 -44.596 -11.907 1.00 53.92 198 GLU C CA 1
ATOM 6386 C C . GLU C 3 198 ? -30.408 -44.762 -10.404 1.00 51.43 198 GLU C C 1
ATOM 6387 O O . GLU C 3 198 ? -30.307 -43.782 -9.666 1.00 49.25 198 GLU C O 1
ATOM 6393 N N . HIS C 3 199 ? -30.419 -46.013 -9.951 1.00 53.83 199 HIS C N 1
ATOM 6394 C CA . HIS C 3 199 ? -30.247 -46.333 -8.538 1.00 61.04 199 HIS C CA 1
ATOM 6395 C C . HIS C 3 199 ? -28.762 -46.330 -8.214 1.00 62.84 199 HIS C C 1
ATOM 6396 O O . HIS C 3 199 ? -28.065 -47.310 -8.473 1.00 54.29 199 HIS C O 1
ATOM 6403 N N . LYS C 3 200 ? -28.262 -45.263 -7.613 1.00 63.09 200 LYS C N 1
ATOM 6404 C CA . LYS C 3 200 ? -26.831 -45.202 -7.375 1.00 61.01 200 LYS C CA 1
ATOM 6405 C C . LYS C 3 200 ? -26.491 -45.568 -5.939 1.00 58.11 200 LYS C C 1
ATOM 6406 O O . LYS C 3 200 ? -27.346 -45.609 -5.060 1.00 60.52 200 LYS C O 1
ATOM 6412 N N . MET C 3 201 ? -25.202 -45.815 -5.712 1.00 42.36 201 MET C N 1
ATOM 6413 C CA . MET C 3 201 ? -24.731 -46.280 -4.416 1.00 41.90 201 MET C CA 1
ATOM 6414 C C . MET C 3 201 ? -24.906 -45.211 -3.357 1.00 53.54 201 MET C C 1
ATOM 6415 O O . MET C 3 201 ? -25.392 -45.486 -2.260 1.00 60.15 201 MET C O 1
ATOM 6420 N N . GLY C 3 202 ? -24.481 -43.994 -3.657 1.00 60.60 202 GLY C N 1
ATOM 6421 C CA . GLY C 3 202 ? -24.639 -42.882 -2.746 1.00 58.06 202 GLY C CA 1
ATOM 6422 C C . GLY C 3 202 ? -25.006 -41.602 -3.456 1.00 58.60 202 GLY C C 1
ATOM 6423 O O . GLY C 3 202 ? -25.353 -41.637 -4.631 1.00 51.36 202 GLY C O 1
ATOM 6424 N N . LEU C 3 203 ? -24.900 -40.466 -2.780 1.00 64.20 203 LEU C N 1
ATOM 6425 C CA . LEU C 3 203 ? -25.346 -39.195 -3.334 1.00 61.12 203 LEU C CA 1
ATOM 6426 C C . LEU C 3 203 ? -26.773 -39.316 -3.849 1.00 62.67 203 LEU C C 1
ATOM 6427 O O . LEU C 3 203 ? -27.075 -39.049 -5.007 1.00 69.81 203 LEU C O 1
ATOM 6432 N N . ILE C 3 204 ? -27.652 -39.756 -2.950 1.00 64.77 204 ILE C N 1
ATOM 6433 C CA . ILE C 3 204 ? -28.963 -40.257 -3.348 1.00 66.72 204 ILE C CA 1
ATOM 6434 C C . ILE C 3 204 ? -29.886 -39.130 -3.781 1.00 65.10 204 ILE C C 1
ATOM 6435 O O . ILE C 3 204 ? -30.600 -39.247 -4.782 1.00 56.82 204 ILE C O 1
ATOM 6440 N N . GLY C 3 205 ? -29.857 -38.012 -3.081 1.00 61.68 205 GLY C N 1
ATOM 6441 C CA . GLY C 3 205 ? -30.904 -37.024 -3.223 1.00 87.01 205 GLY C CA 1
ATOM 6442 C C . GLY C 3 205 ? -31.059 -36.263 -4.524 1.00 75.11 205 GLY C C 1
ATOM 6443 O O . GLY C 3 205 ? -31.865 -35.332 -4.596 1.00 62.39 205 GLY C O 1
ATOM 6444 N N . CYS C 3 206 ? -30.300 -36.609 -5.553 1.00 63.68 206 CYS C N 1
ATOM 6445 C CA . CYS C 3 206 ? -30.342 -35.860 -6.799 1.00 47.15 206 CYS C CA 1
ATOM 6446 C C . CYS C 3 206 ? -30.489 -36.830 -7.955 1.00 50.58 206 CYS C C 1
ATOM 6447 O O . CYS C 3 206 ? -29.639 -37.698 -8.150 1.00 66.72 206 CYS C O 1
ATOM 6450 N N . ALA C 3 207 ? -31.559 -36.681 -8.717 1.00 47.61 207 ALA C N 1
ATOM 6451 C CA . ALA C 3 207 ? -31.900 -37.667 -9.724 1.00 65.23 207 ALA C CA 1
ATOM 6452 C C . ALA C 3 207 ? -30.874 -37.650 -10.841 1.00 69.17 207 ALA C C 1
ATOM 6453 O O . ALA C 3 207 ? -30.195 -36.654 -11.067 1.00 48.39 207 ALA C O 1
ATOM 6455 N N . THR C 3 208 ? -30.726 -38.780 -11.515 1.00 56.23 208 THR C N 1
ATOM 6456 C CA . THR C 3 208 ? -29.707 -38.877 -12.546 1.00 58.26 208 THR C CA 1
ATOM 6457 C C . THR C 3 208 ? -30.134 -39.874 -13.604 1.00 62.73 208 THR C C 1
ATOM 6458 O O . THR C 3 208 ? -30.345 -41.042 -13.283 1.00 63.04 208 THR C O 1
ATOM 6462 N N . SER C 3 209 ? -30.248 -39.435 -14.855 1.00 63.45 209 SER C N 1
ATOM 6463 C CA . SER C 3 209 ? -30.860 -40.281 -15.864 1.00 51.89 209 SER C CA 1
ATOM 6464 C C . SER C 3 209 ? -30.218 -40.033 -17.218 1.00 49.67 209 SER C C 1
ATOM 6465 O O . SER C 3 209 ? -29.224 -39.316 -17.333 1.00 50.98 209 SER C O 1
ATOM 6468 N N . ASP C 3 210 ? -30.823 -40.606 -18.253 1.00 54.61 210 ASP C N 1
ATOM 6469 C CA . ASP C 3 210 ? -30.450 -40.379 -19.638 1.00 53.98 210 ASP C CA 1
ATOM 6470 C C . ASP C 3 210 ? -31.277 -39.262 -20.263 1.00 66.85 210 ASP C C 1
ATOM 6471 O O . ASP C 3 210 ? -32.435 -39.052 -19.908 1.00 85.48 210 ASP C O 1
ATOM 6476 N N . ILE C 3 211 ? -30.662 -38.525 -21.175 1.00 55.33 211 ILE C N 1
ATOM 6477 C CA . ILE C 3 211 ? -31.347 -37.563 -22.032 1.00 54.28 211 ILE C CA 1
ATOM 6478 C C . ILE C 3 211 ? -31.387 -38.115 -23.444 1.00 66.93 211 ILE C C 1
ATOM 6479 O O . ILE C 3 211 ? -30.341 -38.236 -24.088 1.00 82.92 211 ILE C O 1
ATOM 6484 N N . ILE C 3 212 ? -32.575 -38.463 -23.934 1.00 63.77 212 ILE C N 1
ATOM 6485 C CA . ILE C 3 212 ? -32.730 -39.061 -25.255 1.00 61.16 212 ILE C CA 1
ATOM 6486 C C . ILE C 3 212 ? -33.250 -37.989 -26.188 1.00 72.35 212 ILE C C 1
ATOM 6487 O O . ILE C 3 212 ? -34.255 -37.336 -25.895 1.00 80.61 212 ILE C O 1
ATOM 6492 N N . MET C 3 213 ? -32.544 -37.786 -27.298 1.00 80.78 213 MET C N 1
ATOM 6493 C CA . MET C 3 213 ? -32.854 -36.763 -28.285 1.00 84.25 213 MET C CA 1
ATOM 6494 C C . MET C 3 213 ? -33.213 -37.466 -29.581 1.00 84.09 213 MET C C 1
ATOM 6495 O O . MET C 3 213 ? -32.393 -38.204 -30.133 1.00 84.36 213 MET C O 1
ATOM 6500 N N . GLU C 3 214 ? -34.443 -37.266 -30.047 1.00 81.42 214 GLU C N 1
ATOM 6501 C CA . GLU C 3 214 ? -34.945 -37.933 -31.244 1.00 87.37 214 GLU C CA 1
ATOM 6502 C C . GLU C 3 214 ? -35.461 -36.887 -32.228 1.00 105.49 214 GLU C C 1
ATOM 6503 O O . GLU C 3 214 ? -36.594 -36.423 -32.090 1.00 114.02 214 GLU C O 1
ATOM 6509 N N . ASP C 3 215 ? -34.641 -36.519 -33.215 1.00 110.48 215 ASP C N 1
ATOM 6510 C CA . ASP C 3 215 ? -34.995 -35.500 -34.213 1.00 106.45 215 ASP C CA 1
ATOM 6511 C C . ASP C 3 215 ? -35.504 -34.221 -33.553 1.00 89.05 215 ASP C C 1
ATOM 6512 O O . ASP C 3 215 ? -36.459 -33.597 -34.004 1.00 67.63 215 ASP C O 1
ATOM 6517 N N . VAL C 3 216 ? -34.842 -33.828 -32.476 1.00 91.19 216 VAL C N 1
ATOM 6518 C CA . VAL C 3 216 ? -35.171 -32.608 -31.750 1.00 97.89 216 VAL C CA 1
ATOM 6519 C C . VAL C 3 216 ? -34.588 -31.403 -32.475 1.00 111.44 216 VAL C C 1
ATOM 6520 O O . VAL C 3 216 ? -33.397 -31.368 -32.795 1.00 120.21 216 VAL C O 1
ATOM 6524 N N . LYS C 3 217 ? -35.440 -30.440 -32.796 1.00 106.79 217 LYS C N 1
ATOM 6525 C CA . LYS C 3 217 ? -34.997 -29.228 -33.459 1.00 98.20 217 LYS C CA 1
ATOM 6526 C C . LYS C 3 217 ? -34.626 -28.159 -32.442 1.00 94.36 217 LYS C C 1
ATOM 6527 O O . LYS C 3 217 ? -35.395 -27.884 -31.519 1.00 105.33 217 LYS C O 1
ATOM 6533 N N . VAL C 3 218 ? -33.460 -27.547 -32.621 1.00 82.81 218 VAL C N 1
ATOM 6534 C CA . VAL C 3 218 ? -32.954 -26.514 -31.726 1.00 86.13 218 VAL C CA 1
ATOM 6535 C C . VAL C 3 218 ? -32.677 -25.277 -32.566 1.00 87.23 218 VAL C C 1
ATOM 6536 O O . VAL C 3 218 ? -31.985 -25.377 -33.579 1.00 88.20 218 VAL C O 1
ATOM 6540 N N . PRO C 3 219 ? -33.155 -24.103 -32.176 1.00 88.03 219 PRO C N 1
ATOM 6541 C CA . PRO C 3 219 ? -32.901 -22.913 -32.982 1.00 93.21 219 PRO C CA 1
ATOM 6542 C C . PRO C 3 219 ? -31.433 -22.548 -32.976 1.00 97.46 219 PRO C C 1
ATOM 6543 O O . PRO C 3 219 ? -30.706 -22.825 -32.023 1.00 107.88 219 PRO C O 1
ATOM 6547 N N . LYS C 3 220 ? -31.000 -21.911 -34.062 1.00 86.18 220 LYS C N 1
ATOM 6548 C CA . LYS C 3 220 ? -29.613 -21.478 -34.155 1.00 89.81 220 LYS C CA 1
ATOM 6549 C C . LYS C 3 220 ? -29.247 -20.472 -33.073 1.00 88.36 220 LYS C C 1
ATOM 6550 O O . LYS C 3 220 ? -28.107 -20.449 -32.605 1.00 97.68 220 LYS C O 1
ATOM 6556 N N . GLU C 3 221 ? -30.201 -19.658 -32.646 1.00 78.71 221 GLU C N 1
ATOM 6557 C CA . GLU C 3 221 ? -29.998 -18.624 -31.640 1.00 90.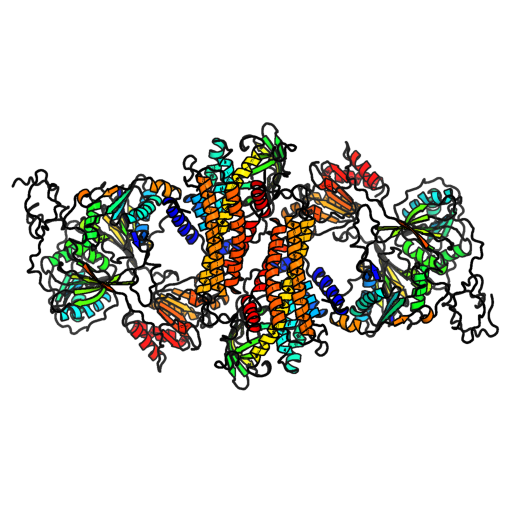86 221 GLU C CA 1
ATOM 6558 C C . GLU C 3 221 ? -29.650 -19.167 -30.270 1.00 101.78 221 GLU C C 1
ATOM 6559 O O . GLU C 3 221 ? -29.452 -18.378 -29.341 1.00 104.77 221 GLU C O 1
ATOM 6565 N N . ASN C 3 222 ? -29.579 -20.478 -30.117 1.00 109.20 222 ASN C N 1
ATOM 6566 C CA . ASN C 3 222 ? -29.271 -21.136 -28.857 1.00 108.06 222 ASN C CA 1
ATOM 6567 C C . ASN C 3 222 ? -28.016 -21.995 -28.946 1.00 112.71 222 ASN C C 1
ATOM 6568 O O . ASN C 3 222 ? -27.931 -23.042 -28.311 1.00 131.51 222 ASN C O 1
ATOM 6573 N N . ARG C 3 223 ? -27.050 -21.589 -29.750 1.00 82.74 223 ARG C N 1
ATOM 6574 C CA . ARG C 3 223 ? -25.787 -22.297 -29.843 1.00 75.52 223 ARG C CA 1
ATOM 6575 C C . ARG C 3 223 ? -24.753 -21.594 -28.979 1.00 87.65 223 ARG C C 1
ATOM 6576 O O . ARG C 3 223 ? -24.787 -20.374 -28.809 1.00 91.60 223 ARG C O 1
ATOM 6584 N N . LEU C 3 224 ? -23.868 -22.385 -28.377 1.00 95.41 224 LEU C N 1
ATOM 6585 C CA . LEU C 3 224 ? -22.797 -21.843 -27.553 1.00 84.89 224 LEU C CA 1
ATOM 6586 C C . LEU C 3 224 ? -21.646 -21.405 -28.440 1.00 96.49 224 LEU C C 1
ATOM 6587 O O . LEU C 3 224 ? -21.029 -22.232 -29.117 1.00 102.10 224 LEU C O 1
ATOM 6592 N N . GLY C 3 225 ? -21.348 -20.115 -28.416 1.00 102.97 225 GLY C N 1
ATOM 6593 C CA . GLY C 3 225 ? -20.202 -19.520 -29.055 1.00 104.63 225 GLY C CA 1
ATOM 6594 C C . GLY C 3 225 ? -20.019 -19.990 -30.478 1.00 103.64 225 GLY C C 1
ATOM 6595 O O . GLY C 3 225 ? -20.969 -20.301 -31.196 1.00 103.01 225 GLY C O 1
ATOM 6596 N N . GLU C 3 226 ? -18.762 -20.065 -30.884 1.00 99.03 226 GLU C N 1
ATOM 6597 C CA . GLU C 3 226 ? -18.444 -20.447 -32.243 1.00 101.30 226 GLU C CA 1
ATOM 6598 C C . GLU C 3 226 ? -18.708 -21.922 -32.489 1.00 95.10 226 GLU C C 1
ATOM 6599 O O . GLU C 3 226 ? -18.741 -22.743 -31.578 1.00 102.10 226 GLU C O 1
ATOM 6605 N N . VAL C 3 227 ? -18.916 -22.237 -33.759 1.00 86.24 227 VAL C N 1
ATOM 6606 C CA . VAL C 3 227 ? -19.140 -23.602 -34.197 1.00 82.75 227 VAL C CA 1
ATOM 6607 C C . VAL C 3 227 ? -17.824 -24.354 -34.127 1.00 87.12 227 VAL C C 1
ATOM 6608 O O . VAL C 3 227 ? -16.769 -23.812 -34.462 1.00 85.83 227 VAL C O 1
ATOM 6612 N N . ASN C 3 228 ? -17.873 -25.593 -33.656 1.00 90.86 228 ASN C N 1
ATOM 6613 C CA . ASN C 3 228 ? -16.720 -26.476 -33.521 1.00 85.16 228 ASN C CA 1
ATOM 6614 C C . ASN C 3 228 ? -15.792 -26.065 -32.387 1.00 80.60 228 ASN C C 1
ATOM 6615 O O . ASN C 3 228 ? -14.698 -26.615 -32.261 1.00 86.70 228 ASN C O 1
ATOM 6620 N N . LYS C 3 229 ? -16.199 -25.101 -31.567 1.00 83.79 229 LYS C N 1
ATOM 6621 C CA . LYS C 3 229 ? -15.515 -24.770 -30.325 1.00 97.72 229 LYS C CA 1
ATOM 6622 C C . LYS C 3 229 ? -15.968 -25.595 -29.141 1.00 105.46 229 LYS C C 1
ATOM 6623 O O . LYS C 3 229 ? -15.226 -25.698 -28.159 1.00 112.76 229 LYS C O 1
ATOM 6629 N N . GLY C 3 230 ? -17.139 -26.204 -29.217 1.00 89.83 230 GLY C N 1
ATOM 6630 C CA . GLY C 3 230 ? -17.691 -26.898 -28.074 1.00 91.55 230 GLY C CA 1
ATOM 6631 C C . GLY C 3 230 ? -16.757 -27.710 -27.207 1.00 79.47 230 GLY C C 1
ATOM 6632 O O . GLY C 3 230 ? -16.848 -27.677 -25.979 1.00 74.38 230 GLY C O 1
ATOM 6633 N N . PHE C 3 231 ? -15.810 -28.395 -27.838 1.00 67.63 231 PHE C N 1
ATOM 6634 C CA . PHE C 3 231 ? -14.895 -29.226 -27.074 1.00 67.33 231 PHE C CA 1
ATOM 6635 C C . PHE C 3 231 ? -14.009 -28.413 -26.145 1.00 74.82 231 PHE C C 1
ATOM 6636 O O . PHE C 3 231 ? -13.946 -28.685 -24.945 1.00 82.67 231 PHE C O 1
ATOM 6644 N N . SER C 3 232 ? -13.357 -27.379 -26.666 1.00 81.14 232 SER C N 1
ATOM 6645 C CA . SER C 3 232 ? -12.543 -26.530 -25.806 1.00 74.40 232 SER C CA 1
ATOM 6646 C C . SER C 3 232 ? -13.381 -25.835 -24.757 1.00 57.02 232 SER C C 1
ATOM 6647 O O . SER C 3 232 ? -12.918 -25.605 -23.634 1.00 67.60 232 SER C O 1
ATOM 6650 N N . ASN C 3 233 ? -14.619 -25.520 -25.095 1.00 46.77 233 ASN C N 1
ATOM 6651 C CA . ASN C 3 233 ? -15.541 -25.034 -24.090 1.00 59.97 233 ASN C CA 1
ATOM 6652 C C . ASN C 3 233 ? -15.643 -26.030 -22.952 1.00 63.46 233 ASN C C 1
ATOM 6653 O O . ASN C 3 233 ? -15.448 -25.683 -21.783 1.00 60.18 233 ASN C O 1
ATOM 6658 N N . ALA C 3 234 ? -15.919 -27.286 -23.280 1.00 73.71 234 ALA C N 1
ATOM 6659 C CA . ALA C 3 234 ? -16.133 -28.263 -22.226 1.00 80.99 234 ALA C CA 1
ATOM 6660 C C . ALA C 3 234 ? -14.874 -28.551 -21.427 1.00 75.81 234 ALA C C 1
ATOM 6661 O O . ALA C 3 234 ? -14.961 -28.790 -20.223 1.00 73.78 234 ALA C O 1
ATOM 6663 N N . MET C 3 235 ? -13.704 -28.537 -22.052 1.00 67.40 235 MET C N 1
ATOM 6664 C CA . MET C 3 235 ? -12.487 -28.726 -21.280 1.00 49.42 235 MET C CA 1
ATOM 6665 C C . MET C 3 235 ? -12.306 -27.596 -20.294 1.00 62.10 235 MET C C 1
ATOM 6666 O O . MET C 3 235 ? -12.189 -27.817 -19.083 1.00 82.76 235 MET C O 1
ATOM 6671 N N . LYS C 3 236 ? -12.340 -26.370 -20.789 1.00 52.24 236 LYS C N 1
ATOM 6672 C CA . LYS C 3 236 ? -12.087 -25.266 -19.892 1.00 57.73 236 LYS C CA 1
ATOM 6673 C C . LYS C 3 236 ? -13.162 -25.123 -18.833 1.00 69.81 236 LYS C C 1
ATOM 6674 O O . LYS C 3 236 ? -12.902 -24.511 -17.797 1.00 79.97 236 LYS C O 1
ATOM 6680 N N . THR C 3 237 ? -14.370 -25.632 -19.064 1.00 69.70 237 THR C N 1
ATOM 6681 C CA . THR C 3 237 ? -15.294 -25.772 -17.946 1.00 73.35 237 THR C CA 1
ATOM 6682 C C . THR C 3 237 ? -14.881 -26.911 -17.024 1.00 67.74 237 THR C C 1
ATOM 6683 O O . THR C 3 237 ? -15.030 -26.831 -15.797 1.00 70.74 237 THR C O 1
ATOM 6687 N N . LEU C 3 238 ? -14.337 -27.971 -17.600 1.00 60.61 238 LEU C N 1
ATOM 6688 C CA . LEU C 3 238 ? -14.024 -29.149 -16.818 1.00 70.32 238 LEU C CA 1
ATOM 6689 C C . LEU C 3 238 ? -12.918 -28.891 -15.818 1.00 72.98 238 LEU C C 1
ATOM 6690 O O . LEU C 3 238 ? -12.845 -29.579 -14.803 1.00 74.27 238 LEU C O 1
ATOM 6695 N N . ASP C 3 239 ? -12.036 -27.932 -16.079 1.00 67.99 239 ASP C N 1
ATOM 6696 C CA . ASP C 3 239 ? -10.989 -27.662 -15.101 1.00 62.01 239 ASP C CA 1
ATOM 6697 C C . ASP C 3 239 ? -11.567 -27.135 -13.795 1.00 62.54 239 ASP C C 1
ATOM 6698 O O . ASP C 3 239 ? -11.284 -27.671 -12.717 1.00 74.47 239 ASP C O 1
ATOM 6703 N N . VAL C 3 240 ? -12.408 -26.108 -13.865 1.00 49.08 240 VAL C N 1
ATOM 6704 C CA . VAL C 3 240 ? -13.024 -25.631 -12.639 1.00 39.33 240 VAL C CA 1
ATOM 6705 C C . VAL C 3 240 ? -13.970 -26.662 -12.051 1.00 51.68 240 VAL C C 1
ATOM 6706 O O . VAL C 3 240 ? -14.101 -26.761 -10.825 1.00 62.07 240 VAL C O 1
ATOM 6710 N N . GLY C 3 241 ? -14.634 -27.463 -12.876 1.00 54.05 241 GLY C N 1
ATOM 6711 C CA . GLY C 3 241 ? -15.438 -28.526 -12.299 1.00 52.17 241 GLY C CA 1
ATOM 6712 C C . GLY C 3 241 ? -14.626 -29.532 -11.511 1.00 41.29 241 GLY C C 1
ATOM 6713 O O . GLY C 3 241 ? -14.995 -29.902 -10.396 1.00 30.34 241 GLY C O 1
ATOM 6714 N N . ARG C 3 242 ? -13.485 -29.954 -12.059 1.00 30.17 242 ARG C N 1
ATOM 6715 C CA . ARG C 3 242 ? -12.608 -30.860 -11.334 1.00 28.98 242 ARG C CA 1
ATOM 6716 C C . ARG C 3 242 ? -12.147 -30.243 -10.034 1.00 30.22 242 ARG C C 1
ATOM 6717 O O . ARG C 3 242 ? -12.068 -30.927 -9.009 1.00 56.00 242 ARG C O 1
ATOM 6725 N N . LEU C 3 243 ? -11.852 -28.950 -10.043 1.00 32.91 243 LEU C N 1
ATOM 6726 C CA . LEU C 3 243 ? -11.616 -28.292 -8.773 1.00 32.85 243 LEU C CA 1
ATOM 6727 C C . LEU C 3 243 ? -12.801 -28.503 -7.854 1.00 36.44 243 LEU C C 1
ATOM 6728 O O . LEU C 3 243 ? -12.640 -28.663 -6.641 1.00 49.64 243 LEU C O 1
ATOM 6733 N N . GLY C 3 244 ? -14.011 -28.477 -8.402 1.00 39.56 244 GLY C N 1
ATOM 6734 C CA . GLY C 3 244 ? -15.157 -28.756 -7.560 1.00 54.71 244 GLY C CA 1
ATOM 6735 C C . GLY C 3 244 ? -15.105 -30.137 -6.939 1.00 39.92 244 GLY C C 1
ATOM 6736 O O . GLY C 3 244 ? -15.267 -30.293 -5.730 1.00 39.96 244 GLY C O 1
ATOM 6737 N N . VAL C 3 245 ? -14.854 -31.158 -7.752 1.00 28.76 245 VAL C N 1
ATOM 6738 C CA . VAL C 3 245 ? -14.902 -32.520 -7.229 1.00 36.30 245 VAL C CA 1
ATOM 6739 C C . VAL C 3 245 ? -13.832 -32.731 -6.170 1.00 46.91 245 VAL C C 1
ATOM 6740 O O . VAL C 3 245 ? -14.091 -33.314 -5.114 1.00 50.29 245 VAL C O 1
ATOM 6744 N N . ALA C 3 246 ? -12.621 -32.246 -6.416 1.00 29.94 246 ALA C N 1
ATOM 6745 C CA . ALA C 3 246 ? -11.631 -32.292 -5.356 1.00 28.29 246 ALA C CA 1
ATOM 6746 C C . ALA C 3 246 ? -12.090 -31.524 -4.139 1.00 46.90 246 ALA C C 1
ATOM 6747 O O . ALA C 3 246 ? -11.799 -31.921 -3.006 1.00 63.59 246 ALA C O 1
ATOM 6749 N N . SER C 3 247 ? -12.826 -30.437 -4.350 1.00 45.13 247 SER C N 1
ATOM 6750 C CA . SER C 3 247 ? -13.313 -29.654 -3.229 1.00 43.28 247 SER C CA 1
ATOM 6751 C C . SER C 3 247 ? -14.243 -30.469 -2.348 1.00 40.79 247 SER C C 1
ATOM 6752 O O . SER C 3 247 ? -14.134 -30.441 -1.117 1.00 27.74 247 SER C O 1
ATOM 6755 N N . GLN C 3 248 ? -15.148 -31.227 -2.953 1.00 42.91 248 GLN C N 1
ATOM 6756 C CA . GLN C 3 248 ? -16.019 -32.008 -2.100 1.00 52.66 248 GLN C CA 1
ATOM 6757 C C . GLN C 3 248 ? -15.308 -33.211 -1.511 1.00 52.63 248 GLN C C 1
ATOM 6758 O O . GLN C 3 248 ? -15.637 -33.627 -0.394 1.00 52.01 248 GLN C O 1
ATOM 6764 N N . SER C 3 249 ? -14.313 -33.755 -2.218 1.00 47.41 249 SER C N 1
ATOM 6765 C CA . SER C 3 249 ? -13.453 -34.778 -1.634 1.00 28.07 249 SER C CA 1
ATOM 6766 C C . SER C 3 249 ? -12.902 -34.294 -0.316 1.00 27.02 249 SER C C 1
ATOM 6767 O O . SER C 3 249 ? -12.942 -34.991 0.704 1.00 25.13 249 SER C O 1
ATOM 6770 N N . ILE C 3 250 ? -12.386 -33.078 -0.327 1.00 25.68 250 ILE C N 1
ATOM 6771 C CA . ILE C 3 250 ? -11.746 -32.573 0.857 1.00 25.69 250 ILE C CA 1
ATOM 6772 C C . ILE C 3 250 ? -12.774 -32.251 1.918 1.00 32.49 250 ILE C C 1
ATOM 6773 O O . ILE C 3 250 ? -12.514 -32.406 3.116 1.00 36.14 250 ILE C O 1
ATOM 6778 N N . GLY C 3 251 ? -13.972 -31.861 1.510 1.00 27.00 251 GLY C N 1
ATOM 6779 C CA . GLY C 3 251 ? -14.990 -31.616 2.500 1.00 44.16 251 GLY C CA 1
ATOM 6780 C C . GLY C 3 251 ? -15.382 -32.854 3.262 1.00 57.17 251 GLY C C 1
ATOM 6781 O O . GLY C 3 251 ? -15.173 -32.942 4.482 1.00 64.96 251 GLY C O 1
ATOM 6782 N N . VAL C 3 252 ? -15.960 -33.826 2.552 1.00 60.97 252 VAL C N 1
ATOM 6783 C CA . VAL C 3 252 ? -16.431 -34.997 3.269 1.00 50.10 252 VAL C CA 1
ATOM 6784 C C . VAL C 3 252 ? -15.286 -35.655 3.991 1.00 43.47 252 VAL C C 1
ATOM 6785 O O . VAL C 3 252 ? -15.477 -36.242 5.056 1.00 51.47 252 VAL C O 1
ATOM 6789 N N . ALA C 3 253 ? -14.073 -35.556 3.451 1.00 43.08 253 ALA C N 1
ATOM 6790 C CA . ALA C 3 253 ? -12.921 -36.060 4.176 1.00 40.65 253 ALA C CA 1
ATOM 6791 C C . ALA C 3 253 ? -12.790 -35.430 5.552 1.00 35.27 253 ALA C C 1
ATOM 6792 O O . ALA C 3 253 ? -12.862 -36.122 6.571 1.00 51.77 253 ALA C O 1
ATOM 6794 N N . GLN C 3 254 ? -12.617 -34.108 5.602 1.00 25.90 254 GLN C N 1
ATOM 6795 C CA . GLN C 3 254 ? -12.427 -33.440 6.886 1.00 26.41 254 GLN C CA 1
ATOM 6796 C C . GLN C 3 254 ? -13.538 -33.827 7.845 1.00 26.92 254 GLN C C 1
ATOM 6797 O O . GLN C 3 254 ? -13.314 -33.985 9.048 1.00 36.96 254 GLN C O 1
ATOM 6803 N N . GLY C 3 255 ? -14.744 -34.003 7.323 1.00 32.38 255 GLY C N 1
ATOM 6804 C CA . GLY C 3 255 ? -15.869 -34.399 8.152 1.00 49.42 255 GLY C CA 1
ATOM 6805 C C . GLY C 3 255 ? -15.743 -35.777 8.747 1.00 47.05 255 GLY C C 1
ATOM 6806 O O . GLY C 3 255 ? -15.805 -35.932 9.969 1.00 49.87 255 GLY C O 1
ATOM 6807 N N . ALA C 3 256 ? -15.560 -36.781 7.900 1.00 35.64 256 ALA C N 1
ATOM 6808 C CA . ALA C 3 256 ? -15.415 -38.146 8.380 1.00 31.86 256 ALA C CA 1
ATOM 6809 C C . ALA C 3 256 ? -14.266 -38.256 9.358 1.00 44.61 256 ALA C C 1
ATOM 6810 O O . ALA C 3 256 ? -14.313 -39.070 10.281 1.00 54.58 256 ALA C O 1
ATOM 6812 N N . LEU C 3 257 ? -13.233 -37.448 9.184 1.00 47.12 257 LEU C N 1
ATOM 6813 C CA . LEU C 3 257 ? -12.195 -37.396 10.201 1.00 43.91 257 LEU C CA 1
ATOM 6814 C C . LEU C 3 257 ? -12.715 -36.809 11.504 1.00 50.68 257 LEU C C 1
ATOM 6815 O O . LEU C 3 257 ? -12.397 -37.319 12.580 1.00 65.21 257 LEU C O 1
ATOM 6820 N N . ASP C 3 258 ? -13.523 -35.752 11.441 1.00 46.93 258 ASP C N 1
ATOM 6821 C CA . ASP C 3 258 ? -14.011 -35.127 12.670 1.00 38.61 258 ASP C CA 1
ATOM 6822 C C . ASP C 3 258 ? -14.867 -36.104 13.472 1.00 36.89 258 ASP C C 1
ATOM 6823 O O . ASP C 3 258 ? -14.713 -36.249 14.692 1.00 47.45 258 ASP C O 1
ATOM 6828 N N . GLU C 3 259 ? -15.743 -36.817 12.780 1.00 33.06 259 GLU C N 1
ATOM 6829 C CA . GLU C 3 259 ? -16.470 -37.929 13.371 1.00 38.78 259 GLU C CA 1
ATOM 6830 C C . GLU C 3 259 ? -15.521 -39.006 13.872 1.00 48.85 259 GLU C C 1
ATOM 6831 O O . GLU C 3 259 ? -15.797 -39.652 14.890 1.00 58.81 259 GLU C O 1
ATOM 6837 N N . ALA C 3 260 ? -14.380 -39.175 13.209 1.00 43.66 260 ALA C N 1
ATOM 6838 C CA . ALA C 3 260 ? -13.400 -40.195 13.579 1.00 39.48 260 ALA C CA 1
ATOM 6839 C C . ALA C 3 260 ? -12.809 -39.919 14.955 1.00 27.73 260 ALA C C 1
ATOM 6840 O O . ALA C 3 260 ? -12.883 -40.755 15.861 1.00 27.10 260 ALA C O 1
ATOM 6842 N N . ILE C 3 261 ? -12.245 -38.735 15.143 1.00 27.15 261 ILE C N 1
ATOM 6843 C CA . ILE C 3 261 ? -11.600 -38.458 16.412 1.00 27.65 261 ILE C CA 1
ATOM 6844 C C . ILE C 3 261 ? -12.655 -38.310 17.489 1.00 28.64 261 ILE C C 1
ATOM 6845 O O . ILE C 3 261 ? -12.380 -38.549 18.668 1.00 29.12 261 ILE C O 1
ATOM 6850 N N . LYS C 3 262 ? -13.872 -37.918 17.127 1.00 29.78 262 LYS C N 1
ATOM 6851 C CA . LYS C 3 262 ? -14.924 -37.861 18.131 1.00 31.69 262 LYS C CA 1
ATOM 6852 C C . LYS C 3 262 ? -15.238 -39.248 18.684 1.00 44.81 262 LYS C C 1
ATOM 6853 O O . LYS C 3 262 ? -15.186 -39.468 19.903 1.00 70.45 262 LYS C O 1
ATOM 6859 N N . TYR C 3 263 ? -15.519 -40.217 17.810 1.00 29.39 263 TYR C N 1
ATOM 6860 C CA . TYR C 3 263 ? -15.838 -41.555 18.307 1.00 30.50 263 TYR C CA 1
ATOM 6861 C C . TYR C 3 263 ? -14.663 -42.161 19.050 1.00 38.40 263 TYR C C 1
ATOM 6862 O O . TYR C 3 263 ? -14.845 -42.874 20.041 1.00 34.21 263 TYR C O 1
ATOM 6871 N N . ALA C 3 264 ? -13.446 -41.875 18.595 1.00 39.69 264 ALA C N 1
ATOM 6872 C CA . ALA C 3 264 ? -12.259 -42.474 19.193 1.00 41.75 264 ALA C CA 1
ATOM 6873 C C . ALA C 3 264 ? -11.957 -41.867 20.546 1.00 30.27 264 ALA C C 1
ATOM 6874 O O . ALA C 3 264 ? -11.329 -42.514 21.381 1.00 29.22 264 ALA C O 1
ATOM 6876 N N . LYS C 3 265 ? -12.380 -40.631 20.777 1.00 37.01 265 LYS C N 1
ATOM 6877 C CA . LYS C 3 265 ? -12.303 -40.074 22.118 1.00 35.81 265 LYS C CA 1
ATOM 6878 C C . LYS C 3 265 ? -13.342 -40.698 23.032 1.00 39.66 265 LYS C C 1
ATOM 6879 O O . LYS C 3 265 ? -13.079 -40.905 24.217 1.00 32.22 265 LYS C O 1
ATOM 6885 N N . GLU C 3 266 ? -14.546 -40.952 22.527 1.00 42.87 266 GLU C N 1
ATOM 6886 C CA . GLU C 3 266 ? -15.624 -41.331 23.434 1.00 32.61 266 GLU C CA 1
ATOM 6887 C C . GLU C 3 266 ? -15.646 -42.815 23.778 1.00 32.46 266 GLU C C 1
ATOM 6888 O O . GLU C 3 266 ? -15.972 -43.173 24.908 1.00 33.35 266 GLU C O 1
ATOM 6894 N N . ARG C 3 267 ? -15.306 -43.691 22.849 1.00 31.45 267 ARG C N 1
ATOM 6895 C CA . ARG C 3 267 ? -15.438 -45.125 23.081 1.00 32.07 267 ARG C CA 1
ATOM 6896 C C . ARG C 3 267 ? -14.298 -45.686 23.927 1.00 51.00 267 ARG C C 1
ATOM 6897 O O . ARG C 3 267 ? -13.127 -45.367 23.720 1.00 65.42 267 ARG C O 1
ATOM 6905 N N . LYS C 3 268 ? -14.667 -46.530 24.893 1.00 62.06 268 LYS C N 1
ATOM 6906 C CA . LYS C 3 268 ? -13.795 -47.258 25.811 1.00 41.30 268 LYS C CA 1
ATOM 6907 C C . LYS C 3 268 ? -13.933 -48.753 25.598 1.00 35.23 268 LYS C C 1
ATOM 6908 O O . LYS C 3 268 ? -15.042 -49.255 25.451 1.00 50.19 268 LYS C O 1
ATOM 6914 N N . GLN C 3 269 ? -12.816 -49.476 25.582 1.00 40.19 269 GLN C N 1
ATOM 6915 C CA . GLN C 3 269 ? -12.946 -50.930 25.572 1.00 70.70 269 GLN C CA 1
ATOM 6916 C C . GLN C 3 269 ? -12.146 -51.681 26.637 1.00 62.41 269 GLN C C 1
ATOM 6917 O O . GLN C 3 269 ? -12.700 -52.525 27.347 1.00 52.75 269 GLN C O 1
ATOM 6923 N N . PHE C 3 270 ? -10.861 -51.419 26.772 1.00 41.36 270 PHE C N 1
ATOM 6924 C CA . PHE C 3 270 ? -10.051 -52.152 27.728 1.00 52.68 270 PHE C CA 1
ATOM 6925 C C . PHE C 3 270 ? -9.792 -51.329 28.971 1.00 61.91 270 PHE C C 1
ATOM 6926 O O . PHE C 3 270 ? -8.801 -51.556 29.665 1.00 73.66 270 PHE C O 1
ATOM 6934 N N . GLY C 3 271 ? -10.667 -50.378 29.262 1.00 42.56 271 GLY C N 1
ATOM 6935 C CA . GLY C 3 271 ? -10.472 -49.480 30.373 1.00 45.49 271 GLY C CA 1
ATOM 6936 C C . GLY C 3 271 ? -9.881 -48.206 29.838 1.00 44.52 271 GLY C C 1
ATOM 6937 O O . GLY C 3 271 ? -10.248 -47.114 30.263 1.00 43.54 271 GLY C O 1
ATOM 6938 N N . LYS C 3 272 ? -8.934 -48.328 28.930 1.00 43.76 272 LYS C N 1
ATOM 6939 C CA . LYS C 3 272 ? -8.503 -47.136 28.241 1.00 42.19 272 LYS C CA 1
ATOM 6940 C C . LYS C 3 272 ? -9.599 -46.727 27.278 1.00 43.06 272 LYS C C 1
ATOM 6941 O O . LYS C 3 272 ? -10.481 -47.512 26.942 1.00 32.09 272 LYS C O 1
ATOM 6947 N N . ARG C 3 273 ? -9.534 -45.496 26.817 1.00 46.82 273 ARG C N 1
ATOM 6948 C CA . ARG C 3 273 ? -10.362 -45.120 25.695 1.00 31.42 273 ARG C CA 1
ATOM 6949 C C . ARG C 3 273 ? -9.649 -45.486 24.414 1.00 30.23 273 ARG C C 1
ATOM 6950 O O . ARG C 3 273 ? -8.424 -45.535 24.363 1.00 54.64 273 ARG C O 1
ATOM 6958 N N . ILE C 3 274 ? -10.432 -45.731 23.376 1.00 29.66 274 ILE C N 1
ATOM 6959 C CA . ILE C 3 274 ? -9.947 -46.065 22.046 1.00 34.05 274 ILE C CA 1
ATOM 6960 C C . ILE C 3 274 ? -8.757 -45.223 21.617 1.00 39.06 274 ILE C C 1
ATOM 6961 O O . ILE C 3 274 ? -7.745 -45.763 21.173 1.00 40.73 274 ILE C O 1
ATOM 6966 N N . ALA C 3 275 ? -8.848 -43.906 21.753 1.00 31.59 275 ALA C N 1
ATOM 6967 C CA . ALA C 3 275 ? -7.822 -43.047 21.178 1.00 28.13 275 ALA C CA 1
ATOM 6968 C C . ALA C 3 275 ? -6.477 -43.159 21.868 1.00 31.94 275 ALA C C 1
ATOM 6969 O O . ALA C 3 275 ? -5.504 -42.598 21.368 1.00 28.07 275 ALA C O 1
ATOM 6971 N N . ASP C 3 276 ? -6.403 -43.806 23.017 1.00 45.53 276 ASP C N 1
ATOM 6972 C CA . ASP C 3 276 ? -5.152 -43.967 23.736 1.00 43.09 276 ASP C CA 1
ATOM 6973 C C . ASP C 3 276 ? -4.459 -45.278 23.405 1.00 42.94 276 ASP C C 1
ATOM 6974 O O . ASP C 3 276 ? -3.483 -45.633 24.063 1.00 43.20 276 ASP C O 1
ATOM 6979 N N . PHE C 3 277 ? -4.946 -46.004 22.410 1.00 35.00 277 PHE C N 1
ATOM 6980 C CA . PHE C 3 277 ? -4.225 -47.137 21.868 1.00 27.58 277 PHE C CA 1
ATOM 6981 C C . PHE C 3 277 ? -3.404 -46.653 20.696 1.00 26.89 277 PHE C C 1
ATOM 6982 O O . PHE C 3 277 ? -3.904 -45.926 19.843 1.00 27.38 277 PHE C O 1
ATOM 6990 N N . GLN C 3 278 ? -2.137 -47.037 20.677 1.00 26.88 278 GLN C N 1
ATOM 6991 C CA . GLN C 3 278 ? -1.200 -46.430 19.747 1.00 33.54 278 GLN C CA 1
ATOM 6992 C C . GLN C 3 278 ? -1.608 -46.634 18.298 1.00 39.56 278 GLN C C 1
ATOM 6993 O O . GLN C 3 278 ? -1.390 -45.751 17.466 1.00 47.99 278 GLN C O 1
ATOM 6999 N N . ALA C 3 279 ? -2.139 -47.804 17.956 1.00 34.67 279 ALA C N 1
ATOM 7000 C CA . ALA C 3 279 ? -2.514 -48.037 16.568 1.00 33.19 279 ALA C CA 1
ATOM 7001 C C . ALA C 3 279 ? -3.491 -46.982 16.090 1.00 39.89 279 ALA C C 1
ATOM 7002 O O . ALA C 3 279 ? -3.311 -46.379 15.028 1.00 47.17 279 ALA C O 1
ATOM 7004 N N . ILE C 3 280 ? -4.527 -46.727 16.878 1.00 39.25 280 ILE C N 1
ATOM 7005 C CA . ILE C 3 280 ? -5.541 -45.771 16.469 1.00 26.80 280 ILE C CA 1
ATOM 7006 C C . ILE C 3 280 ? -4.948 -44.381 16.360 1.00 24.84 280 ILE C C 1
ATOM 7007 O O . ILE C 3 280 ? -5.029 -43.750 15.313 1.00 40.23 280 ILE C O 1
ATOM 7012 N N . ALA C 3 281 ? -4.302 -43.901 17.417 1.00 25.43 281 ALA C N 1
ATOM 7013 C CA . ALA C 3 281 ? -3.817 -42.527 17.415 1.00 25.70 281 ALA C CA 1
ATOM 7014 C C . ALA C 3 281 ? -2.910 -42.262 16.232 1.00 28.34 281 ALA C C 1
ATOM 7015 O O . ALA C 3 281 ? -3.040 -41.242 15.550 1.00 35.45 281 ALA C O 1
ATOM 7017 N N . PHE C 3 282 ? -2.011 -43.190 15.948 1.00 48.36 282 PHE C N 1
ATOM 7018 C CA . PHE C 3 282 ? -1.192 -43.071 14.756 1.00 50.04 282 PHE C CA 1
ATOM 7019 C C . PHE C 3 282 ? -2.041 -43.061 13.496 1.00 42.73 282 PHE C C 1
ATOM 7020 O O . PHE C 3 282 ? -1.804 -42.263 12.586 1.00 34.15 282 PHE C O 1
ATOM 7028 N N . MET C 3 283 ? -3.056 -43.911 13.438 1.00 32.75 283 MET C N 1
ATOM 7029 C CA . MET C 3 283 ? -3.916 -43.942 12.264 1.00 32.71 283 MET C CA 1
ATOM 7030 C C . MET C 3 283 ? -4.564 -42.576 12.044 1.00 51.13 283 MET C C 1
ATOM 7031 O O . MET C 3 283 ? -4.530 -42.026 10.936 1.00 69.72 283 MET C O 1
ATOM 7036 N N . ILE C 3 284 ? -5.114 -41.991 13.111 1.00 45.25 284 ILE C N 1
ATOM 7037 C CA . ILE C 3 284 ? -5.666 -40.641 13.062 1.00 25.09 284 ILE C CA 1
ATOM 7038 C C . ILE C 3 284 ? -4.634 -39.692 12.496 1.00 32.25 284 ILE C C 1
ATOM 7039 O O . ILE C 3 284 ? -4.937 -38.841 11.658 1.00 49.69 284 ILE C O 1
ATOM 7044 N N . ALA C 3 285 ? -3.403 -39.795 12.984 1.00 24.76 285 ALA C N 1
ATOM 7045 C CA . ALA C 3 285 ? -2.349 -38.909 12.515 1.00 24.43 285 ALA C CA 1
ATOM 7046 C C . ALA C 3 285 ? -2.213 -39.015 11.009 1.00 31.66 285 ALA C C 1
ATOM 7047 O O . ALA C 3 285 ? -2.387 -38.037 10.283 1.00 23.88 285 ALA C O 1
ATOM 7049 N N . ASP C 3 286 ? -1.982 -40.231 10.527 1.00 43.57 286 ASP C N 1
ATOM 7050 C CA . ASP C 3 286 ? -1.789 -40.518 9.110 1.00 39.99 286 ASP C CA 1
ATOM 7051 C C . ASP C 3 286 ? -2.883 -39.881 8.258 1.00 45.83 286 ASP C C 1
ATOM 7052 O O . ASP C 3 286 ? -2.601 -39.128 7.311 1.00 47.07 286 ASP C O 1
ATOM 7057 N N . MET C 3 287 ? -4.141 -40.132 8.614 1.00 32.90 287 MET C N 1
ATOM 7058 C CA . MET C 3 287 ? -5.259 -39.513 7.910 1.00 22.76 287 MET C CA 1
ATOM 7059 C C . MET C 3 287 ? -5.163 -37.996 7.953 1.00 23.87 287 MET C C 1
ATOM 7060 O O . MET C 3 287 ? -5.351 -37.323 6.932 1.00 23.20 287 MET C O 1
ATOM 7065 N N . ALA C 3 288 ? -4.842 -37.440 9.111 1.00 23.72 288 ALA C N 1
ATOM 7066 C CA . ALA C 3 288 ? -4.828 -35.995 9.247 1.00 24.30 288 ALA C CA 1
ATOM 7067 C C . ALA C 3 288 ? -3.792 -35.397 8.322 1.00 27.57 288 ALA C C 1
ATOM 7068 O O . ALA C 3 288 ? -4.081 -34.465 7.571 1.00 48.11 288 ALA C O 1
ATOM 7070 N N . THR C 3 289 ? -2.573 -35.927 8.357 1.00 27.69 289 THR C N 1
ATOM 7071 C CA . THR C 3 289 ? -1.492 -35.348 7.569 1.00 24.09 289 THR C CA 1
ATOM 7072 C C . THR C 3 289 ? -1.773 -35.452 6.085 1.00 43.56 289 THR C C 1
ATOM 7073 O O . THR C 3 289 ? -1.510 -34.500 5.346 1.00 55.83 289 THR C O 1
ATOM 7077 N N . LYS C 3 290 ? -2.290 -36.580 5.606 1.00 46.42 290 LYS C N 1
ATOM 7078 C CA . LYS C 3 290 ? -2.607 -36.603 4.183 1.00 41.72 290 LYS C CA 1
ATOM 7079 C C . LYS C 3 290 ? -3.609 -35.501 3.864 1.00 45.43 290 LYS C C 1
ATOM 7080 O O . LYS C 3 290 ? -3.379 -34.654 2.977 1.00 55.49 290 LYS C O 1
ATOM 7086 N N . LEU C 3 291 ? -4.699 -35.461 4.631 1.00 40.93 291 LEU C N 1
ATOM 7087 C CA . LEU C 3 291 ? -5.753 -34.487 4.394 1.00 33.37 291 LEU C CA 1
ATOM 7088 C C . LEU C 3 291 ? -5.221 -33.067 4.333 1.00 42.73 291 LEU C C 1
ATOM 7089 O O . LEU C 3 291 ? -5.590 -32.303 3.448 1.00 38.68 291 LEU C O 1
ATOM 7094 N N . GLU C 3 292 ? -4.371 -32.682 5.277 1.00 52.18 292 GLU C N 1
ATOM 7095 C CA . GLU C 3 292 ? -3.825 -31.328 5.251 1.00 43.48 292 GLU C CA 1
ATOM 7096 C C . GLU C 3 292 ? -2.918 -31.124 4.053 1.00 33.85 292 GLU C C 1
ATOM 7097 O O . GLU C 3 292 ? -3.028 -30.126 3.337 1.00 25.93 292 GLU C O 1
ATOM 7103 N N . ALA C 3 293 ? -2.012 -32.063 3.833 1.00 56.54 293 ALA C N 1
ATOM 7104 C CA . ALA C 3 293 ? -0.985 -31.983 2.809 1.00 64.06 293 ALA C CA 1
ATOM 7105 C C . ALA C 3 293 ? -1.532 -31.494 1.491 1.00 62.91 293 ALA C C 1
ATOM 7106 O O . ALA C 3 293 ? -0.931 -30.597 0.827 1.00 103.90 293 ALA C O 1
ATOM 7108 N N . ALA C 3 294 ? -2.716 -32.086 1.221 1.00 31.36 294 ALA C N 1
ATOM 7109 C CA . ALA C 3 294 ? -3.548 -32.058 0.019 1.00 48.66 294 ALA C CA 1
ATOM 7110 C C . ALA C 3 294 ? -4.648 -31.010 0.018 1.00 44.78 294 ALA C C 1
ATOM 7111 O O . ALA C 3 294 ? -5.036 -30.531 -1.048 1.00 33.64 294 ALA C O 1
ATOM 7113 N N . LYS C 3 295 ? -5.221 -30.703 1.167 1.00 49.77 295 LYS C N 1
ATOM 7114 C CA . LYS C 3 295 ? -5.895 -29.431 1.303 1.00 50.63 295 LYS C CA 1
ATOM 7115 C C . LYS C 3 295 ? -4.991 -28.384 0.697 1.00 57.54 295 LYS C C 1
ATOM 7116 O O . LYS C 3 295 ? -5.443 -27.530 -0.067 1.00 50.12 295 LYS C O 1
ATOM 7122 N N . LEU C 3 296 ? -3.695 -28.487 0.974 1.00 62.95 296 LEU C N 1
ATOM 7123 C CA . LEU C 3 296 ? -2.772 -27.503 0.438 1.00 48.22 296 LEU C CA 1
ATOM 7124 C C . LEU C 3 296 ? -2.566 -27.688 -1.058 1.00 51.04 296 LEU C C 1
ATOM 7125 O O . LEU C 3 296 ? -2.721 -26.722 -1.814 1.00 65.99 296 LEU C O 1
ATOM 7130 N N . LEU C 3 297 ? -2.249 -28.913 -1.529 1.00 47.01 297 LEU C N 1
ATOM 7131 C CA . LEU C 3 297 ? -2.642 -29.076 -2.952 1.00 40.08 297 LEU C CA 1
ATOM 7132 C C . LEU C 3 297 ? -3.849 -28.317 -3.585 1.00 48.58 297 LEU C C 1
ATOM 7133 O O . LEU C 3 297 ? -3.656 -27.540 -4.534 1.00 49.94 297 LEU C O 1
ATOM 7138 N N . VAL C 3 298 ? -5.084 -28.449 -3.074 1.00 58.05 298 VAL C N 1
ATOM 7139 C CA . VAL C 3 298 ? -6.230 -27.904 -3.833 1.00 54.61 298 VAL C CA 1
ATOM 7140 C C . VAL C 3 298 ? -6.375 -26.409 -3.620 1.00 64.67 298 VAL C C 1
ATOM 7141 O O . VAL C 3 298 ? -6.689 -25.666 -4.557 1.00 60.59 298 VAL C O 1
ATOM 7145 N N . TYR C 3 299 ? -6.186 -25.950 -2.388 1.00 71.64 299 TYR C N 1
ATOM 7146 C CA . TYR C 3 299 ? -6.156 -24.523 -2.136 1.00 58.38 299 TYR C CA 1
ATOM 7147 C C . TYR C 3 299 ? -5.211 -23.868 -3.123 1.00 63.78 299 TYR C C 1
ATOM 7148 O O . TYR C 3 299 ? -5.547 -22.860 -3.757 1.00 60.95 299 TYR C O 1
ATOM 7157 N N . ASN C 3 300 ? -4.032 -24.461 -3.306 1.00 60.42 300 ASN C N 1
ATOM 7158 C CA . ASN C 3 300 ? -3.077 -23.859 -4.221 1.00 56.86 300 ASN C CA 1
ATOM 7159 C C . ASN C 3 300 ? -3.647 -23.800 -5.624 1.00 58.55 300 ASN C C 1
ATOM 7160 O O . ASN C 3 300 ? -3.594 -22.751 -6.278 1.00 62.80 300 ASN C O 1
ATOM 7165 N N . ALA C 3 301 ? -4.255 -24.895 -6.086 1.00 55.90 301 ALA C N 1
ATOM 7166 C CA . ALA C 3 301 ? -4.843 -24.856 -7.422 1.00 40.95 301 ALA C CA 1
ATOM 7167 C C . ALA C 3 301 ? -5.809 -23.694 -7.584 1.00 43.69 301 ALA C C 1
ATOM 7168 O O . ALA C 3 301 ? -5.728 -22.920 -8.548 1.00 50.41 301 ALA C O 1
ATOM 7170 N N . ALA C 3 302 ? -6.721 -23.536 -6.631 1.00 49.08 302 ALA C N 1
ATOM 7171 C CA . ALA C 3 302 ? -7.726 -22.495 -6.790 1.00 59.19 302 ALA C CA 1
ATOM 7172 C C . ALA C 3 302 ? -7.104 -21.114 -6.786 1.00 57.17 302 ALA C C 1
ATOM 7173 O O . ALA C 3 302 ? -7.516 -20.241 -7.554 1.00 48.61 302 ALA C O 1
ATOM 7175 N N . SER C 3 303 ? -6.103 -20.898 -5.937 1.00 65.38 303 SER C N 1
ATOM 7176 C CA . SER C 3 303 ? -5.422 -19.609 -5.941 1.00 69.56 303 SER C CA 1
ATOM 7177 C C . SER C 3 303 ? -4.778 -19.318 -7.290 1.00 66.86 303 SER C C 1
ATOM 7178 O O . SER C 3 303 ? -4.808 -18.177 -7.771 1.00 56.68 303 SER C O 1
ATOM 7181 N N . LEU C 3 304 ? -4.224 -20.341 -7.940 1.00 64.23 304 LEU C N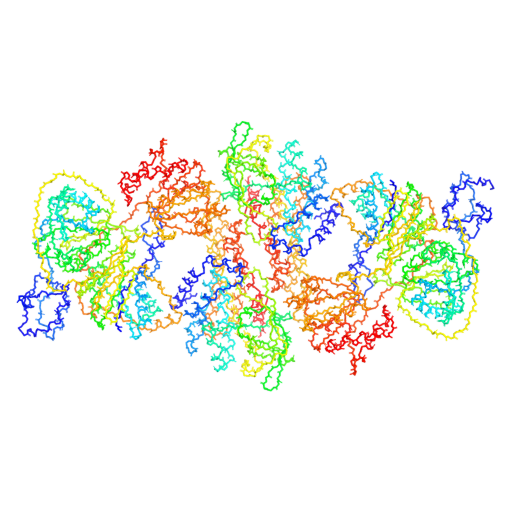 1
ATOM 7182 C CA . LEU C 3 304 ? -3.694 -20.120 -9.277 1.00 42.11 304 LEU C CA 1
ATOM 7183 C C . LEU C 3 304 ? -4.787 -19.644 -10.201 1.00 38.16 304 LEU C C 1
ATOM 7184 O O . LEU C 3 304 ? -4.633 -18.633 -10.893 1.00 50.87 304 LEU C O 1
ATOM 7189 N N . MET C 3 305 ? -5.912 -20.351 -10.215 1.00 47.40 305 MET C N 1
ATOM 7190 C CA . MET C 3 305 ? -7.019 -19.885 -11.039 1.00 67.75 305 MET C CA 1
ATOM 7191 C C . MET C 3 305 ? -7.355 -18.431 -10.743 1.00 68.36 305 MET C C 1
ATOM 7192 O O . MET C 3 305 ? -7.613 -17.648 -11.659 1.00 55.10 305 MET C O 1
ATOM 7197 N N . ASP C 3 306 ? -7.352 -18.049 -9.471 1.00 75.06 306 ASP C N 1
ATOM 7198 C CA . ASP C 3 306 ? -7.727 -16.681 -9.148 1.00 68.91 306 ASP C CA 1
ATOM 7199 C C . ASP C 3 306 ? -6.711 -15.681 -9.665 1.00 69.80 306 ASP C C 1
ATOM 7200 O O . ASP C 3 306 ? -7.073 -14.542 -9.961 1.00 80.70 306 ASP C O 1
ATOM 7205 N N . ASN C 3 307 ? -5.446 -16.067 -9.786 1.00 73.04 307 ASN C N 1
ATOM 7206 C CA . ASN C 3 307 ? -4.448 -15.153 -10.325 1.00 77.79 307 ASN C CA 1
ATOM 7207 C C . ASN C 3 307 ? -4.160 -15.384 -11.802 1.00 77.64 307 ASN C C 1
ATOM 7208 O O . ASN C 3 307 ? -3.153 -14.887 -12.305 1.00 67.70 307 ASN C O 1
ATOM 7213 N N . LYS C 3 308 ? -4.990 -16.159 -12.492 1.00 82.02 308 LYS C N 1
ATOM 7214 C CA . LYS C 3 308 ? -5.103 -16.198 -13.950 1.00 65.61 308 LYS C CA 1
ATOM 7215 C C . LYS C 3 308 ? -4.050 -17.050 -14.620 1.00 63.98 308 LYS C C 1
ATOM 7216 O O . LYS C 3 308 ? -4.098 -17.186 -15.836 1.00 83.73 308 LYS C O 1
ATOM 7222 N N . LYS C 3 309 ? -3.120 -17.640 -13.891 1.00 61.09 309 LYS C N 1
ATOM 7223 C CA . LYS C 3 309 ? -2.237 -18.590 -14.537 1.00 77.65 309 LYS C CA 1
ATOM 7224 C C . LYS C 3 309 ? -2.973 -19.891 -14.807 1.00 84.56 309 LYS C C 1
ATOM 7225 O O . LYS C 3 309 ? -3.932 -20.235 -14.120 1.00 97.28 309 LYS C O 1
ATOM 7231 N N . ASN C 3 310 ? -2.552 -20.591 -15.854 1.00 73.25 310 ASN C N 1
ATOM 7232 C CA . ASN C 3 310 ? -3.225 -21.825 -16.225 1.00 77.01 310 ASN C CA 1
ATOM 7233 C C . ASN C 3 310 ? -3.153 -22.802 -15.069 1.00 87.67 310 ASN C C 1
ATOM 7234 O O . ASN C 3 310 ? -2.073 -23.063 -14.538 1.00 90.24 310 ASN C O 1
ATOM 7239 N N . ALA C 3 311 ? -4.298 -23.347 -14.672 1.00 77.83 311 ALA C N 1
ATOM 7240 C CA . ALA C 3 311 ? -4.332 -24.299 -13.576 1.00 67.78 311 ALA C CA 1
ATOM 7241 C C . ALA C 3 311 ? -4.687 -25.696 -14.046 1.00 59.67 311 ALA C C 1
ATOM 7242 O O . ALA C 3 311 ? -5.248 -26.481 -13.291 1.00 67.58 311 ALA C O 1
ATOM 7244 N N . THR C 3 312 ? -4.374 -26.019 -15.292 1.00 62.77 312 THR C N 1
ATOM 7245 C CA . THR C 3 312 ? -4.882 -27.262 -15.841 1.00 61.54 312 THR C CA 1
ATOM 7246 C C . THR C 3 312 ? -4.186 -28.471 -15.238 1.00 42.69 312 THR C C 1
ATOM 7247 O O . THR C 3 312 ? -4.834 -29.478 -14.956 1.00 47.72 312 THR C O 1
ATOM 7251 N N . LYS C 3 313 ? -2.874 -28.409 -15.034 1.00 28.83 313 LYS C N 1
ATOM 7252 C CA . LYS C 3 313 ? -2.224 -29.468 -14.274 1.00 47.17 313 LYS C CA 1
ATOM 7253 C C . LYS C 3 313 ? -2.627 -29.425 -12.814 1.00 60.61 313 LYS C C 1
ATOM 7254 O O . LYS C 3 313 ? -3.101 -30.419 -12.258 1.00 69.94 313 LYS C O 1
ATOM 7260 N N . GLU C 3 314 ? -2.431 -28.276 -12.173 1.00 78.97 314 GLU C N 1
ATOM 7261 C CA . GLU C 3 314 ? -2.584 -28.185 -10.726 1.00 86.05 314 GLU C CA 1
ATOM 7262 C C . GLU C 3 314 ? -3.949 -28.688 -10.266 1.00 87.70 314 GLU C C 1
ATOM 7263 O O . GLU C 3 314 ? -4.054 -29.426 -9.278 1.00 100.10 314 GLU C O 1
ATOM 7269 N N . ALA C 3 315 ? -5.002 -28.344 -11.012 1.00 73.58 315 ALA C N 1
ATOM 7270 C CA . ALA C 3 315 ? -6.338 -28.860 -10.732 1.00 47.66 315 ALA C CA 1
ATOM 7271 C C . ALA C 3 315 ? -6.413 -30.360 -10.903 1.00 26.79 315 ALA C C 1
ATOM 7272 O O . ALA C 3 315 ? -7.045 -31.044 -10.100 1.00 39.52 315 ALA C O 1
ATOM 7274 N N . SER C 3 316 ? -5.773 -30.894 -11.928 1.00 26.76 316 SER C N 1
ATOM 7275 C CA . SER C 3 316 ? -5.848 -32.326 -12.156 1.00 45.47 316 SER C CA 1
ATOM 7276 C C . SER C 3 316 ? -5.227 -33.075 -10.993 1.00 56.46 316 SER C C 1
ATOM 7277 O O . SER C 3 316 ? -5.800 -34.043 -10.481 1.00 67.11 316 SER C O 1
ATOM 7280 N N . MET C 3 317 ? -4.062 -32.628 -10.545 1.00 57.25 317 MET C N 1
ATOM 7281 C CA . MET C 3 317 ? -3.497 -33.181 -9.323 1.00 50.77 317 MET C CA 1
ATOM 7282 C C . MET C 3 317 ? -4.482 -33.068 -8.172 1.00 42.81 317 MET C C 1
ATOM 7283 O O . MET C 3 317 ? -4.639 -34.009 -7.391 1.00 37.30 317 MET C O 1
ATOM 7288 N N . ALA C 3 318 ? -5.160 -31.931 -8.048 1.00 35.93 318 ALA C N 1
ATOM 7289 C CA . ALA C 3 318 ? -6.054 -31.740 -6.912 1.00 35.23 318 ALA C CA 1
ATOM 7290 C C . ALA C 3 318 ? -7.186 -32.755 -6.911 1.00 38.94 318 ALA C C 1
ATOM 7291 O O . ALA C 3 318 ? -7.475 -33.377 -5.885 1.00 52.85 318 ALA C O 1
ATOM 7293 N N . LYS C 3 319 ? -7.827 -32.952 -8.059 1.00 34.12 319 LYS C N 1
ATOM 7294 C CA . LYS C 3 319 ? -8.902 -33.932 -8.158 1.00 27.57 319 LYS C CA 1
ATOM 7295 C C . LYS C 3 319 ? -8.400 -35.335 -7.874 1.00 46.23 319 LYS C C 1
ATOM 7296 O O . LYS C 3 319 ? -8.985 -36.071 -7.067 1.00 57.37 319 LYS C O 1
ATOM 7302 N N . PHE C 3 320 ? -7.276 -35.697 -8.480 1.00 34.25 320 PHE C N 1
ATOM 7303 C CA . PHE C 3 320 ? -6.736 -37.036 -8.323 1.00 23.48 320 PHE C CA 1
ATOM 7304 C C . PHE C 3 320 ? -6.427 -37.332 -6.865 1.00 28.91 320 PHE C C 1
ATOM 7305 O O . PHE C 3 320 ? -7.068 -38.181 -6.226 1.00 42.98 320 PHE C O 1
ATOM 7313 N N . TYR C 3 321 ? -5.474 -36.600 -6.309 1.00 38.00 321 TYR C N 1
ATOM 7314 C CA . TYR C 3 321 ? -5.014 -36.899 -4.964 1.00 44.92 321 TYR C CA 1
ATOM 7315 C C . TYR C 3 321 ? -6.123 -36.735 -3.946 1.00 33.76 321 TYR C C 1
ATOM 7316 O O . TYR C 3 321 ? -6.275 -37.566 -3.046 1.00 39.81 321 TYR C O 1
ATOM 7325 N N . ALA C 3 322 ? -6.930 -35.686 -4.094 1.00 23.19 322 ALA C N 1
ATOM 7326 C CA . ALA C 3 322 ? -7.956 -35.400 -3.104 1.00 23.42 322 ALA C CA 1
ATOM 7327 C C . ALA C 3 322 ? -8.973 -36.523 -3.036 1.00 32.47 322 ALA C C 1
ATOM 7328 O O . ALA C 3 322 ? -9.307 -37.006 -1.952 1.00 47.38 322 ALA C O 1
ATOM 7330 N N . SER C 3 323 ? -9.483 -36.954 -4.184 1.00 23.98 323 SER C N 1
ATOM 7331 C CA . SER C 3 323 ? -10.507 -37.982 -4.151 1.00 23.46 323 SER C CA 1
ATOM 7332 C C . SER C 3 323 ? -9.952 -39.299 -3.645 1.00 22.86 323 SER C C 1
ATOM 7333 O O . SER C 3 323 ? -10.571 -39.957 -2.802 1.00 22.81 323 SER C O 1
ATOM 7336 N N . GLU C 3 324 ? -8.763 -39.679 -4.105 1.00 22.46 324 GLU C N 1
ATOM 7337 C CA . GLU C 3 324 ? -8.196 -40.953 -3.674 1.00 21.98 324 GLU C CA 1
ATOM 7338 C C . GLU C 3 324 ? -7.959 -40.992 -2.168 1.00 31.90 324 GLU C C 1
ATOM 7339 O O . GLU C 3 324 ? -8.444 -41.898 -1.470 1.00 42.72 324 GLU C O 1
ATOM 7345 N N . ILE C 3 325 ? -7.223 -40.019 -1.630 1.00 33.36 325 ILE C N 1
ATOM 7346 C CA . ILE C 3 325 ? -6.990 -40.116 -0.204 1.00 21.70 325 ILE C CA 1
ATOM 7347 C C . ILE C 3 325 ? -8.279 -39.878 0.553 1.00 30.50 325 ILE C C 1
ATOM 7348 O O . ILE C 3 325 ? -8.371 -40.230 1.732 1.00 44.77 325 ILE C O 1
ATOM 7353 N N . CYS C 3 326 ? -9.286 -39.281 -0.084 1.00 28.94 326 CYS C N 1
ATOM 7354 C CA . CYS C 3 326 ? -10.586 -39.190 0.563 1.00 22.86 326 CYS C CA 1
ATOM 7355 C C . CYS C 3 326 ? -11.145 -40.575 0.794 1.00 22.72 326 CYS C C 1
ATOM 7356 O O . CYS C 3 326 ? -11.621 -40.880 1.883 1.00 37.93 326 CYS C O 1
ATOM 7359 N N . ASN C 3 327 ? -11.125 -41.424 -0.229 1.00 22.54 327 ASN C N 1
ATOM 7360 C CA . ASN C 3 327 ? -11.628 -42.783 -0.041 1.00 34.97 327 ASN C CA 1
ATOM 7361 C C . ASN C 3 327 ? -10.859 -43.505 1.055 1.00 34.60 327 ASN C C 1
ATOM 7362 O O . ASN C 3 327 ? -11.459 -44.113 1.951 1.00 22.24 327 ASN C O 1
ATOM 7367 N N . GLU C 3 328 ? -9.527 -43.470 0.995 1.00 21.67 328 GLU C N 1
ATOM 7368 C CA . GLU C 3 328 ? -8.743 -44.093 2.061 1.00 26.39 328 GLU C CA 1
ATOM 7369 C C . GLU C 3 328 ? -9.199 -43.617 3.434 1.00 29.61 328 GLU C C 1
ATOM 7370 O O . GLU C 3 328 ? -9.448 -44.422 4.338 1.00 38.47 328 GLU C O 1
ATOM 7376 N N . ILE C 3 329 ? -9.369 -42.308 3.585 1.00 36.96 329 ILE C N 1
ATOM 7377 C CA . ILE C 3 329 ? -9.822 -41.737 4.851 1.00 30.78 329 ILE C CA 1
ATOM 7378 C C . ILE C 3 329 ? -11.177 -42.306 5.240 1.00 37.25 329 ILE C C 1
ATOM 7379 O O . ILE C 3 329 ? -11.345 -42.828 6.343 1.00 22.89 329 ILE C O 1
ATOM 7384 N N . CYS C 3 330 ? -12.167 -42.206 4.348 1.00 47.53 330 CYS C N 1
ATOM 7385 C CA . CYS C 3 330 ? -13.527 -42.647 4.655 1.00 39.29 330 CYS C CA 1
ATOM 7386 C C . CYS C 3 330 ? -13.501 -44.066 5.201 1.00 34.16 330 CYS C C 1
ATOM 7387 O O . CYS C 3 330 ? -14.069 -44.357 6.263 1.00 46.16 330 CYS C O 1
ATOM 7390 N N . ALA C 3 331 ? -12.814 -44.959 4.500 1.00 22.85 331 ALA C N 1
ATOM 7391 C CA . ALA C 3 331 ? -12.704 -46.326 4.986 1.00 38.88 331 ALA C CA 1
ATOM 7392 C C . ALA C 3 331 ? -12.116 -46.363 6.389 1.00 33.20 331 ALA C C 1
ATOM 7393 O O . ALA C 3 331 ? -12.705 -46.947 7.305 1.00 23.07 331 ALA C O 1
ATOM 7395 N N . LYS C 3 332 ? -10.935 -45.775 6.576 1.00 25.56 332 LYS C N 1
ATOM 7396 C CA . LYS C 3 332 ? -10.318 -45.843 7.896 1.00 25.57 332 LYS C CA 1
ATOM 7397 C C . LYS C 3 332 ? -11.267 -45.367 8.982 1.00 37.45 332 LYS C C 1
ATOM 7398 O O . LYS C 3 332 ? -11.288 -45.926 10.080 1.00 43.86 332 LYS C O 1
ATOM 7404 N N . ALA C 3 333 ? -12.077 -44.350 8.690 1.00 47.34 333 ALA C N 1
ATOM 7405 C CA . ALA C 3 333 ? -13.056 -43.873 9.661 1.00 39.07 333 ALA C CA 1
ATOM 7406 C C . ALA C 3 333 ? -14.085 -44.943 9.993 1.00 42.22 333 ALA C C 1
ATOM 7407 O O . ALA C 3 333 ? -14.458 -45.117 11.162 1.00 47.39 333 ALA C O 1
ATOM 7409 N N . VAL C 3 334 ? -14.540 -45.694 8.991 1.00 27.97 334 VAL C N 1
ATOM 7410 C CA . VAL C 3 334 ? -15.344 -46.868 9.311 1.00 28.15 334 VAL C CA 1
ATOM 7411 C C . VAL C 3 334 ? -14.608 -47.749 10.298 1.00 38.85 334 VAL C C 1
ATOM 7412 O O . VAL C 3 334 ? -15.144 -48.129 11.343 1.00 45.39 334 VAL C O 1
ATOM 7416 N N . GLN C 3 335 ? -13.342 -48.029 10.019 1.00 33.34 335 GLN C N 1
ATOM 7417 C CA . GLN C 3 335 ? -12.665 -49.025 10.832 1.00 23.85 335 GLN C CA 1
ATOM 7418 C C . GLN C 3 335 ? -12.487 -48.545 12.257 1.00 31.96 335 GLN C C 1
ATOM 7419 O O . GLN C 3 335 ? -12.533 -49.351 13.183 1.00 50.20 335 GLN C O 1
ATOM 7425 N N . ILE C 3 336 ? -12.313 -47.246 12.465 1.00 36.32 336 ILE C N 1
ATOM 7426 C CA . ILE C 3 336 ? -12.261 -46.766 13.834 1.00 37.28 336 ILE C CA 1
ATOM 7427 C C . ILE C 3 336 ? -13.612 -46.959 14.494 1.00 54.38 336 ILE C C 1
ATOM 7428 O O . ILE C 3 336 ? -13.695 -47.404 15.641 1.00 45.94 336 ILE C O 1
ATOM 7433 N N . HIS C 3 337 ? -14.701 -46.615 13.800 1.00 66.81 337 HIS C N 1
ATOM 7434 C CA . HIS C 3 337 ? -16.007 -46.802 14.429 1.00 55.60 337 HIS C CA 1
ATOM 7435 C C . HIS C 3 337 ? -16.261 -48.258 14.750 1.00 33.34 337 HIS C C 1
ATOM 7436 O O . HIS C 3 337 ? -17.092 -48.564 15.600 1.00 27.66 337 HIS C O 1
ATOM 7443 N N . GLY C 3 338 ? -15.540 -49.157 14.117 1.00 26.23 338 GLY C N 1
ATOM 7444 C CA . GLY C 3 338 ? -15.756 -50.528 14.460 1.00 26.47 338 GLY C CA 1
ATOM 7445 C C . GLY C 3 338 ? -17.083 -50.977 13.902 1.00 26.95 338 GLY C C 1
ATOM 7446 O O . GLY C 3 338 ? -17.587 -50.423 12.938 1.00 26.87 338 GLY C O 1
ATOM 7447 N N . GLY C 3 339 ? -17.662 -51.984 14.528 1.00 27.57 339 GLY C N 1
ATOM 7448 C CA . GLY C 3 339 ? -18.924 -52.516 14.049 1.00 37.69 339 GLY C CA 1
ATOM 7449 C C . GLY C 3 339 ? -19.976 -51.454 13.814 1.00 39.84 339 GLY C C 1
ATOM 7450 O O . GLY C 3 339 ? -20.693 -51.489 12.818 1.00 29.46 339 GLY C O 1
ATOM 7451 N N . TYR C 3 340 ? -20.073 -50.491 14.722 1.00 40.95 340 TYR C N 1
ATOM 7452 C CA . TYR C 3 340 ? -21.140 -49.506 14.651 1.00 39.62 340 TYR C CA 1
ATOM 7453 C C . TYR C 3 340 ? -21.075 -48.660 13.395 1.00 36.30 340 TYR C C 1
ATOM 7454 O O . TYR C 3 340 ? -22.107 -48.180 12.927 1.00 54.35 340 TYR C O 1
ATOM 7463 N N . GLY C 3 341 ? -19.899 -48.468 12.829 1.00 28.26 341 GLY C N 1
ATOM 7464 C CA . GLY C 3 341 ? -19.766 -47.697 11.611 1.00 27.81 341 GLY C CA 1
ATOM 7465 C C . GLY C 3 341 ? -20.315 -48.386 10.388 1.00 27.80 341 GLY C C 1
ATOM 7466 O O . GLY C 3 341 ? -20.135 -47.914 9.272 1.00 27.42 341 GLY C O 1
ATOM 7467 N N . TYR C 3 342 ? -20.953 -49.529 10.579 1.00 33.91 342 TYR C N 1
ATOM 7468 C CA . TYR C 3 342 ? -21.572 -50.260 9.492 1.00 34.32 342 TYR C CA 1
ATOM 7469 C C . TYR C 3 342 ? -23.084 -50.125 9.489 1.00 60.27 342 TYR C C 1
ATOM 7470 O O . TYR C 3 342 ? -23.736 -50.655 8.590 1.00 83.32 342 TYR C O 1
ATOM 7479 N N . ILE C 3 343 ? -23.660 -49.443 10.474 1.00 67.43 343 ILE C N 1
ATOM 7480 C CA . ILE C 3 343 ? -25.096 -49.212 10.549 1.00 55.59 343 ILE C CA 1
ATOM 7481 C C . ILE C 3 343 ? -25.402 -47.814 10.051 1.00 47.50 343 ILE C C 1
ATOM 7482 O O . ILE C 3 343 ? -24.665 -46.869 10.340 1.00 36.68 343 ILE C O 1
ATOM 7487 N N . LYS C 3 344 ? -26.511 -47.673 9.329 1.00 50.55 344 LYS C N 1
ATOM 7488 C CA . LYS C 3 344 ? -26.793 -46.435 8.616 1.00 42.92 344 LYS C CA 1
ATOM 7489 C C . LYS C 3 344 ? -26.994 -45.264 9.555 1.00 51.49 344 LYS C C 1
ATOM 7490 O O . LYS C 3 344 ? -26.888 -44.117 9.127 1.00 49.49 344 LYS C O 1
ATOM 7496 N N . GLU C 3 345 ? -27.307 -45.519 10.816 1.00 38.61 345 GLU C N 1
ATOM 7497 C CA . GLU C 3 345 ? -27.546 -44.413 11.723 1.00 38.87 345 GLU C CA 1
ATOM 7498 C C . GLU C 3 345 ? -26.269 -43.649 12.013 1.00 38.14 345 GLU C C 1
ATOM 7499 O O . GLU C 3 345 ? -26.321 -42.453 12.299 1.00 38.41 345 GLU C O 1
ATOM 7505 N N . TYR C 3 346 ? -25.121 -44.310 11.941 1.00 37.25 346 TYR C N 1
ATOM 7506 C CA . TYR C 3 346 ? -23.843 -43.637 12.128 1.00 36.54 346 TYR C CA 1
ATOM 7507 C C . TYR C 3 346 ? -23.449 -42.968 10.821 1.00 57.04 346 TYR C C 1
ATOM 7508 O O . TYR C 3 346 ? -23.260 -43.648 9.811 1.00 73.29 346 TYR C O 1
ATOM 7517 N N . LYS C 3 347 ? -23.273 -41.646 10.853 1.00 65.06 347 LYS C N 1
ATOM 7518 C CA . LYS C 3 347 ? -23.133 -40.868 9.625 1.00 50.02 347 LYS C CA 1
ATOM 7519 C C . LYS C 3 347 ? -22.016 -41.375 8.736 1.00 40.07 347 LYS C C 1
ATOM 7520 O O . LYS C 3 347 ? -22.069 -41.197 7.521 1.00 36.69 347 LYS C O 1
ATOM 7526 N N . VAL C 3 348 ? -21.011 -42.025 9.310 1.00 51.22 348 VAL C N 1
ATOM 7527 C CA . VAL C 3 348 ? -19.821 -42.407 8.567 1.00 34.81 348 VAL C CA 1
ATOM 7528 C C . VAL C 3 348 ? -20.121 -43.369 7.428 1.00 45.90 348 VAL C C 1
ATOM 7529 O O . VAL C 3 348 ? -19.354 -43.433 6.464 1.00 44.94 348 VAL C O 1
ATOM 7533 N N . GLU C 3 349 ? -21.234 -44.092 7.473 1.00 35.51 349 GLU C N 1
ATOM 7534 C CA . GLU C 3 349 ? -21.467 -45.031 6.384 1.00 35.65 349 GLU C CA 1
ATOM 7535 C C . GLU C 3 349 ? -22.015 -44.315 5.167 1.00 56.40 349 GLU C C 1
ATOM 7536 O O . GLU C 3 349 ? -21.647 -44.639 4.030 1.00 70.72 349 GLU C O 1
ATOM 7542 N N . ARG C 3 350 ? -22.836 -43.295 5.378 1.00 51.67 350 ARG C N 1
ATOM 7543 C CA . ARG C 3 350 ? -23.268 -42.503 4.242 1.00 55.58 350 ARG C CA 1
ATOM 7544 C C . ARG C 3 350 ? -22.077 -41.852 3.581 1.00 39.34 350 ARG C C 1
ATOM 7545 O O . ARG C 3 350 ? -21.985 -41.828 2.352 1.00 37.40 350 ARG C O 1
ATOM 7553 N N . MET C 3 351 ? -21.128 -41.359 4.367 1.00 36.58 351 MET C N 1
ATOM 7554 C CA . MET C 3 351 ? -19.942 -40.791 3.755 1.00 36.05 351 MET C CA 1
ATOM 7555 C C . MET C 3 351 ? -19.238 -41.847 2.931 1.00 35.50 351 MET C C 1
ATOM 7556 O O . MET C 3 351 ? -19.048 -41.685 1.727 1.00 35.63 351 MET C O 1
ATOM 7561 N N . TYR C 3 352 ? -18.879 -42.958 3.567 1.00 57.33 352 TYR C N 1
ATOM 7562 C CA . TYR C 3 352 ? -18.143 -44.008 2.874 1.00 54.46 352 TYR C CA 1
ATOM 7563 C C . TYR C 3 352 ? -18.753 -44.343 1.527 1.00 45.36 352 TYR C C 1
ATOM 7564 O O . TYR C 3 352 ? -18.035 -44.533 0.549 1.00 45.66 352 TYR C O 1
ATOM 7573 N N . ARG C 3 353 ? -20.080 -44.412 1.452 1.00 35.75 353 ARG C N 1
ATOM 7574 C CA . ARG C 3 353 ? -20.702 -44.682 0.162 1.00 36.33 353 ARG C CA 1
ATOM 7575 C C . ARG C 3 353 ? -20.620 -43.487 -0.769 1.00 36.71 353 ARG C C 1
ATOM 7576 O O . ARG C 3 353 ? -20.343 -43.643 -1.957 1.00 50.06 353 ARG C O 1
ATOM 7584 N N . ASP C 3 354 ? -20.892 -42.293 -0.264 1.00 37.06 354 ASP C N 1
ATOM 7585 C CA . ASP C 3 354 ? -20.838 -41.108 -1.105 1.00 37.47 354 ASP C CA 1
ATOM 7586 C C . ASP C 3 354 ? -19.486 -40.977 -1.800 1.00 39.12 354 ASP C C 1
ATOM 7587 O O . ASP C 3 354 ? -19.410 -40.957 -3.028 1.00 39.68 354 ASP C O 1
ATOM 7592 N N . CYS C 3 355 ? -18.399 -40.978 -1.030 1.00 50.90 355 CYS C N 1
ATOM 7593 C CA . CYS C 3 355 ? -17.061 -40.620 -1.499 1.00 39.34 355 CYS C CA 1
ATOM 7594 C C . CYS C 3 355 ? -16.492 -41.542 -2.570 1.00 38.75 355 CYS C C 1
ATOM 7595 O O . CYS C 3 355 ? -15.358 -41.344 -2.996 1.00 42.85 355 CYS C O 1
ATOM 7598 N N . ARG C 3 356 ? -17.245 -42.535 -3.028 1.00 52.17 356 ARG C N 1
ATOM 7599 C CA . ARG C 3 356 ? -16.692 -43.496 -3.977 1.00 38.68 356 ARG C CA 1
ATOM 7600 C C . ARG C 3 356 ? -16.661 -43.005 -5.417 1.00 35.19 356 ARG C C 1
ATOM 7601 O O . ARG C 3 356 ? -15.669 -43.211 -6.110 1.00 42.13 356 ARG C O 1
ATOM 7609 N N . VAL C 3 357 ? -17.733 -42.396 -5.920 1.00 38.50 357 VAL C N 1
ATOM 7610 C CA . VAL C 3 357 ? -17.657 -41.834 -7.266 1.00 36.47 357 VAL C CA 1
ATOM 7611 C C . VAL C 3 357 ? -16.546 -40.839 -7.430 1.00 41.09 357 VAL C C 1
ATOM 7612 O O . VAL C 3 357 ? -16.080 -40.630 -8.548 1.00 47.90 357 VAL C O 1
ATOM 7616 N N . PHE C 3 358 ? -16.092 -40.224 -6.348 1.00 35.64 358 PHE C N 1
ATOM 7617 C CA . PHE C 3 358 ? -15.161 -39.122 -6.490 1.00 35.35 358 PHE C CA 1
ATOM 7618 C C . PHE C 3 358 ? -13.972 -39.491 -7.354 1.00 35.92 358 PHE C C 1
ATOM 7619 O O . PHE C 3 358 ? -13.458 -38.646 -8.083 1.00 57.53 358 PHE C O 1
ATOM 7627 N N . THR C 3 359 ? -13.540 -40.737 -7.327 1.00 34.12 359 THR C N 1
ATOM 7628 C CA . THR C 3 359 ? -12.435 -41.092 -8.189 1.00 33.54 359 THR C CA 1
ATOM 7629 C C . THR C 3 359 ? -12.871 -41.477 -9.583 1.00 49.40 359 THR C C 1
ATOM 7630 O O . THR C 3 359 ? -12.011 -41.716 -10.427 1.00 71.65 359 THR C O 1
ATOM 7634 N N . ILE C 3 360 ? -14.169 -41.591 -9.848 1.00 51.88 360 ILE C N 1
ATOM 7635 C CA . ILE C 3 360 ? -14.616 -41.966 -11.186 1.00 53.10 360 ILE C CA 1
ATOM 7636 C C . ILE C 3 360 ? -15.077 -40.761 -11.978 1.00 49.02 360 ILE C C 1
ATOM 7637 O O . ILE C 3 360 ? -14.544 -40.461 -13.047 1.00 62.16 360 ILE C O 1
ATOM 7642 N N . TYR C 3 361 ? -16.084 -40.076 -11.471 1.00 36.79 361 TYR C N 1
ATOM 7643 C CA . TYR C 3 361 ? -16.772 -39.106 -12.292 1.00 38.04 361 TYR C CA 1
ATOM 7644 C C . TYR C 3 361 ? -15.959 -37.830 -12.390 1.00 59.62 361 TYR C C 1
ATOM 7645 O O . TYR C 3 361 ? -15.029 -37.609 -11.625 1.00 76.55 361 TYR C O 1
ATOM 7654 N N . GLU C 3 362 ? -16.295 -37.007 -13.382 1.00 65.95 362 GLU C N 1
ATOM 7655 C CA . GLU C 3 362 ? -15.494 -35.854 -13.785 1.00 48.85 362 GLU C CA 1
ATOM 7656 C C . GLU C 3 362 ? -14.153 -36.255 -14.384 1.00 51.03 362 GLU C C 1
ATOM 7657 O O . GLU C 3 362 ? -13.184 -35.512 -14.291 1.00 48.48 362 GLU C O 1
ATOM 7663 N N . GLY C 3 363 ? -14.078 -37.402 -15.039 1.00 56.19 363 GLY C N 1
ATOM 7664 C CA . GLY C 3 363 ? -12.791 -37.898 -15.472 1.00 51.32 363 GLY C CA 1
ATOM 7665 C C . GLY C 3 363 ? -12.200 -38.817 -14.434 1.00 40.27 363 GLY C C 1
ATOM 7666 O O . GLY C 3 363 ? -11.977 -38.410 -13.297 1.00 34.97 363 GLY C O 1
ATOM 7667 N N . THR C 3 364 ? -11.924 -40.052 -14.811 1.00 34.88 364 THR C N 1
ATOM 7668 C CA . THR C 3 364 ? -11.419 -40.993 -13.840 1.00 52.66 364 THR C CA 1
ATOM 7669 C C . THR C 3 364 ? -10.033 -40.596 -13.379 1.00 55.58 364 THR C C 1
ATOM 7670 O O . THR C 3 364 ? -9.365 -39.751 -13.968 1.00 33.19 364 THR C O 1
ATOM 7674 N N . SER C 3 365 ? -9.599 -41.240 -12.299 1.00 60.39 365 SER C N 1
ATOM 7675 C CA . SER C 3 365 ? -8.220 -41.113 -11.872 1.00 49.31 365 SER C CA 1
ATOM 7676 C C . SER C 3 365 ? -7.267 -41.514 -12.980 1.00 53.13 365 SER C C 1
ATOM 7677 O O . SER C 3 365 ? -6.182 -40.942 -13.098 1.00 66.73 365 SER C O 1
ATOM 7680 N N . GLN C 3 366 ? -7.656 -42.463 -13.822 1.00 41.16 366 GLN C N 1
ATOM 7681 C CA . GLN C 3 366 ? -6.812 -42.792 -14.957 1.00 32.86 366 GLN C CA 1
ATOM 7682 C C . GLN C 3 366 ? -6.718 -41.625 -15.928 1.00 52.54 366 GLN C C 1
ATOM 7683 O O . GLN C 3 366 ? -5.628 -41.292 -16.390 1.00 62.04 366 GLN C O 1
ATOM 7689 N N . VAL C 3 367 ? -7.847 -41.023 -16.298 1.00 53.27 367 VAL C N 1
ATOM 7690 C CA . VAL C 3 367 ? -7.807 -39.847 -17.169 1.00 49.04 367 VAL C CA 1
ATOM 7691 C C . VAL C 3 367 ? -6.971 -38.738 -16.550 1.00 50.96 367 VAL C C 1
ATOM 7692 O O . VAL C 3 367 ? -6.221 -38.047 -17.244 1.00 63.81 367 VAL C O 1
ATOM 7696 N N . GLN C 3 368 ? -7.068 -38.563 -15.236 1.00 32.37 368 GLN C N 1
ATOM 7697 C CA . GLN C 3 368 ? -6.233 -37.589 -14.540 1.00 31.96 368 GLN C CA 1
ATOM 7698 C C . GLN C 3 368 ? -4.755 -37.897 -14.727 1.00 33.94 368 GLN C C 1
ATOM 7699 O O . GLN C 3 368 ? -3.967 -37.027 -15.109 1.00 30.92 368 GLN C O 1
ATOM 7705 N N . GLN C 3 369 ? -4.363 -39.135 -14.476 1.00 30.54 369 GLN C N 1
ATOM 7706 C CA . GLN C 3 369 ? -2.971 -39.502 -14.659 1.00 29.73 369 GLN C CA 1
ATOM 7707 C C . GLN C 3 369 ? -2.556 -39.292 -16.105 1.00 43.15 369 GLN C C 1
ATOM 7708 O O . GLN C 3 369 ? -1.437 -38.854 -16.376 1.00 50.48 369 GLN C O 1
ATOM 7714 N N . MET C 3 370 ? -3.438 -39.596 -17.051 1.00 54.11 370 MET C N 1
ATOM 7715 C CA . MET C 3 370 ? -3.131 -39.367 -18.459 1.00 50.84 370 MET C CA 1
ATOM 7716 C C . MET C 3 370 ? -2.848 -37.896 -18.733 1.00 45.14 370 MET C C 1
ATOM 7717 O O . MET C 3 370 ? -1.878 -37.562 -19.418 1.00 58.17 370 MET C O 1
ATOM 7722 N N . VAL C 3 371 ? -3.675 -36.997 -18.202 1.00 40.32 371 VAL C N 1
ATOM 7723 C CA . VAL C 3 371 ? -3.429 -35.570 -18.401 1.00 38.38 371 VAL C CA 1
ATOM 7724 C C . VAL C 3 371 ? -2.092 -35.161 -17.802 1.00 40.68 371 VAL C C 1
ATOM 7725 O O . VAL C 3 371 ? -1.304 -34.448 -18.427 1.00 47.51 371 VAL C O 1
ATOM 7729 N N . ILE C 3 372 ? -1.811 -35.615 -16.585 1.00 43.10 372 ILE C N 1
ATOM 7730 C CA . ILE C 3 372 ? -0.647 -35.124 -15.855 1.00 33.90 372 ILE C CA 1
ATOM 7731 C C . ILE C 3 372 ? 0.643 -35.646 -16.466 1.00 32.40 372 ILE C C 1
ATOM 7732 O O . ILE C 3 372 ? 1.546 -34.876 -16.806 1.00 50.69 372 ILE C O 1
ATOM 7737 N N . SER C 3 373 ? 0.743 -36.957 -16.636 1.00 36.83 373 SER C N 1
ATOM 7738 C CA . SER C 3 373 ? 1.933 -37.522 -17.248 1.00 36.81 373 SER C CA 1
ATOM 7739 C C . SER C 3 373 ? 2.102 -37.007 -18.656 1.00 41.87 373 SER C C 1
ATOM 7740 O O . SER C 3 373 ? 3.211 -36.675 -19.076 1.00 40.89 373 SER C O 1
ATOM 7743 N N . GLY C 3 374 ? 1.017 -36.945 -19.410 1.00 50.42 374 GLY C N 1
ATOM 7744 C CA . GLY C 3 374 ? 1.098 -36.367 -20.732 1.00 51.60 374 GLY C CA 1
ATOM 7745 C C . GLY C 3 374 ? 1.548 -34.931 -20.723 1.00 34.06 374 GLY C C 1
ATOM 7746 O O . GLY C 3 374 ? 2.064 -34.450 -21.729 1.00 60.08 374 GLY C O 1
ATOM 7747 N N . MET C 3 375 ? 1.351 -34.227 -19.616 1.00 29.65 375 MET C N 1
ATOM 7748 C CA . MET C 3 375 ? 1.830 -32.858 -19.535 1.00 32.19 375 MET C CA 1
ATOM 7749 C C . MET C 3 375 ? 3.297 -32.786 -19.149 1.00 28.92 375 MET C C 1
ATOM 7750 O O . MET C 3 375 ? 3.971 -31.815 -19.490 1.00 41.67 375 MET C O 1
ATOM 7755 N N . LEU C 3 376 ? 3.804 -33.772 -18.428 1.00 28.92 376 LEU C N 1
ATOM 7756 C CA . LEU C 3 376 ? 5.186 -33.747 -17.971 1.00 27.48 376 LEU C CA 1
ATOM 7757 C C . LEU C 3 376 ? 6.162 -34.351 -18.970 1.00 40.29 376 LEU C C 1
ATOM 7758 O O . LEU C 3 376 ? 7.364 -34.116 -18.856 1.00 56.49 376 LEU C O 1
ATOM 7763 N N . LEU C 3 377 ? 5.670 -35.123 -19.931 1.00 51.41 377 LEU C N 1
ATOM 7764 C CA . LEU C 3 377 ? 6.432 -35.874 -20.935 1.00 61.44 377 LEU C CA 1
ATOM 7765 C C . LEU C 3 377 ? 6.063 -35.460 -22.357 1.00 73.85 377 LEU C C 1
ATOM 7766 O O . LEU C 3 377 ? 5.224 -36.087 -23.002 1.00 90.95 377 LEU C O 1
ATOM 7771 N N . LYS C 3 378 ? 6.712 -34.418 -22.854 1.00 64.74 378 LYS C N 1
ATOM 7772 C CA . LYS C 3 378 ? 6.436 -33.923 -24.192 1.00 77.76 378 LYS C CA 1
ATOM 7773 C C . LYS C 3 378 ? 7.703 -33.755 -25.020 1.00 102.88 378 LYS C C 1
ATOM 7774 O O . LYS C 3 378 ? 7.662 -33.926 -26.241 1.00 97.52 378 LYS C O 1
ATOM 7780 N N . LYS C 3 379 ? 8.826 -33.453 -24.381 1.00 100.45 379 LYS C N 1
ATOM 7781 C CA . LYS C 3 379 ? 10.098 -33.250 -25.082 1.00 98.94 379 LYS C CA 1
ATOM 7782 C C . LYS C 3 379 ? 9.966 -32.360 -26.303 1.00 91.29 379 LYS C C 1
ATOM 7783 O O . LYS C 3 379 ? 10.420 -31.220 -26.289 1.00 84.32 379 LYS C O 1
ATOM 7789 N N . MET D 3 1 ? -3.608 -75.555 -2.613 1.00 73.36 1 MET D N 1
ATOM 7790 C CA . MET D 3 1 ? -2.688 -76.593 -2.186 1.00 85.29 1 MET D CA 1
ATOM 7791 C C . MET D 3 1 ? -2.659 -77.721 -3.203 1.00 96.87 1 MET D C 1
ATOM 7792 O O . MET D 3 1 ? -2.212 -77.562 -4.334 1.00 99.21 1 MET D O 1
ATOM 7797 N N . TYR D 3 2 ? -3.143 -78.875 -2.762 1.00 97.25 2 TYR D N 1
ATOM 7798 C CA . TYR D 3 2 ? -3.463 -80.001 -3.627 1.00 94.21 2 TYR D CA 1
ATOM 7799 C C . TYR D 3 2 ? -4.774 -80.571 -3.120 1.00 88.41 2 TYR D C 1
ATOM 7800 O O . TYR D 3 2 ? -4.878 -80.934 -1.947 1.00 89.81 2 TYR D O 1
ATOM 7809 N N . PHE D 3 3 ? -5.771 -80.635 -3.982 1.00 72.53 3 PHE D N 1
ATOM 7810 C CA . PHE D 3 3 ? -7.109 -80.982 -3.544 1.00 76.52 3 PHE D CA 1
ATOM 7811 C C . PHE D 3 3 ? -7.373 -82.468 -3.683 1.00 95.42 3 PHE D C 1
ATOM 7812 O O . PHE D 3 3 ? -7.149 -83.049 -4.747 1.00 96.58 3 PHE D O 1
ATOM 7820 N N . SER D 3 4 ? -7.870 -83.074 -2.612 1.00 99.44 4 SER D N 1
ATOM 7821 C CA . SER D 3 4 ? -8.257 -84.468 -2.694 1.00 93.72 4 SER D CA 1
ATOM 7822 C C . SER D 3 4 ? -9.452 -84.578 -3.624 1.00 88.80 4 SER D C 1
ATOM 7823 O O . SER D 3 4 ? -10.333 -83.719 -3.634 1.00 86.99 4 SER D O 1
ATOM 7826 N N . GLU D 3 5 ? -9.486 -85.660 -4.389 1.00 88.85 5 GLU D N 1
ATOM 7827 C CA . GLU D 3 5 ? -10.406 -85.749 -5.511 1.00 89.70 5 GLU D CA 1
ATOM 7828 C C . GLU D 3 5 ? -11.855 -85.650 -5.073 1.00 83.16 5 GLU D C 1
ATOM 7829 O O . GLU D 3 5 ? -12.701 -85.191 -5.844 1.00 89.54 5 GLU D O 1
ATOM 7835 N N . GLN D 3 6 ? -12.169 -86.049 -3.848 1.00 78.97 6 GLN D N 1
ATOM 7836 C CA . GLN D 3 6 ? -13.522 -85.816 -3.367 1.00 81.84 6 GLN D CA 1
ATOM 7837 C C . GLN D 3 6 ? -13.786 -84.333 -3.144 1.00 85.64 6 GLN D C 1
ATOM 7838 O O . GLN D 3 6 ? -14.867 -83.833 -3.482 1.00 90.88 6 GLN D O 1
ATOM 7844 N N . ASN D 3 7 ? -12.802 -83.597 -2.635 1.00 77.02 7 ASN D N 1
ATOM 7845 C CA . ASN D 3 7 ? -13.011 -82.169 -2.440 1.00 71.85 7 ASN D CA 1
ATOM 7846 C C . ASN D 3 7 ? -13.160 -81.424 -3.764 1.00 82.38 7 ASN D C 1
ATOM 7847 O O . ASN D 3 7 ? -13.870 -80.414 -3.823 1.00 83.12 7 ASN D O 1
ATOM 7852 N N . LYS D 3 8 ? -12.537 -81.909 -4.840 1.00 81.88 8 LYS D N 1
ATOM 7853 C CA . LYS D 3 8 ? -12.750 -81.291 -6.145 1.00 64.91 8 LYS D CA 1
ATOM 7854 C C . LYS D 3 8 ? -14.186 -81.475 -6.596 1.00 64.11 8 LYS D C 1
ATOM 7855 O O . LYS D 3 8 ? -14.811 -80.549 -7.127 1.00 62.97 8 LYS D O 1
ATOM 7861 N N . MET D 3 9 ? -14.726 -82.666 -6.366 1.00 69.47 9 MET D N 1
ATOM 7862 C CA . MET D 3 9 ? -16.131 -82.931 -6.637 1.00 73.53 9 MET D CA 1
ATOM 7863 C C . MET D 3 9 ? -17.020 -81.975 -5.856 1.00 85.71 9 MET D C 1
ATOM 7864 O O . MET D 3 9 ? -17.935 -81.360 -6.415 1.00 81.86 9 MET D O 1
ATOM 7869 N N . ILE D 3 10 ? -16.755 -81.827 -4.559 1.00 80.83 10 ILE D N 1
ATOM 7870 C CA . ILE D 3 10 ? -17.567 -80.926 -3.749 1.00 72.38 10 ILE D CA 1
ATOM 7871 C C . ILE D 3 10 ? -17.505 -79.521 -4.320 1.00 61.78 10 ILE D C 1
ATOM 7872 O O . ILE D 3 10 ? -18.521 -78.824 -4.408 1.00 61.09 10 ILE D O 1
ATOM 7877 N N . ARG D 3 11 ? -16.318 -79.097 -4.750 1.00 74.66 11 ARG D N 1
ATOM 7878 C CA . ARG D 3 11 ? -16.182 -77.809 -5.416 1.00 71.68 11 ARG D CA 1
ATOM 7879 C C . ARG D 3 11 ? -17.125 -77.709 -6.603 1.00 70.65 11 ARG D C 1
ATOM 7880 O O . ARG D 3 11 ? -17.834 -76.706 -6.765 1.00 71.82 11 ARG D O 1
ATOM 7888 N N . LYS D 3 12 ? -17.195 -78.769 -7.410 1.00 70.88 12 LYS D N 1
ATOM 7889 C CA . LYS D 3 12 ? -18.100 -78.772 -8.555 1.00 67.16 12 LYS D CA 1
ATOM 7890 C C . LYS D 3 12 ? -19.543 -78.600 -8.112 1.00 62.15 12 LYS D C 1
ATOM 7891 O O . LYS D 3 12 ? -20.293 -77.789 -8.676 1.00 73.22 12 LYS D O 1
ATOM 7897 N N . LEU D 3 13 ? -19.943 -79.335 -7.082 1.00 60.93 13 LEU D N 1
ATOM 7898 C CA . LEU D 3 13 ? -21.310 -79.233 -6.601 1.00 61.09 13 LEU D CA 1
ATOM 7899 C C . LEU D 3 13 ? -21.644 -77.816 -6.171 1.00 66.36 13 LEU D C 1
ATOM 7900 O O . LEU D 3 13 ? -22.572 -77.199 -6.701 1.00 66.41 13 LEU D O 1
ATOM 7905 N N . ALA D 3 14 ? -20.888 -77.274 -5.215 1.00 71.93 14 ALA D N 1
ATOM 7906 C CA . ALA D 3 14 ? -21.218 -75.952 -4.694 1.00 59.34 14 ALA D CA 1
ATOM 7907 C C . ALA D 3 14 ? -21.191 -74.890 -5.774 1.00 58.51 14 ALA D C 1
ATOM 7908 O O . ALA D 3 14 ? -21.975 -73.939 -5.728 1.00 58.30 14 ALA D O 1
ATOM 7910 N N . ARG D 3 15 ? -20.348 -75.063 -6.785 1.00 58.34 15 ARG D N 1
ATOM 7911 C CA . ARG D 3 15 ? -20.334 -74.119 -7.894 1.00 67.30 15 ARG D CA 1
ATOM 7912 C C . ARG D 3 15 ? -21.648 -74.161 -8.652 1.00 58.28 15 ARG D C 1
ATOM 7913 O O . ARG D 3 15 ? -22.383 -73.169 -8.696 1.00 58.12 15 ARG D O 1
ATOM 7921 N N . ASP D 3 16 ? -21.971 -75.315 -9.236 1.00 59.01 16 ASP D N 1
ATOM 7922 C CA . ASP D 3 16 ? -23.174 -75.418 -10.061 1.00 66.18 16 ASP D CA 1
ATOM 7923 C C . ASP D 3 16 ? -24.405 -75.027 -9.262 1.00 59.86 16 ASP D C 1
ATOM 7924 O O . ASP D 3 16 ? -25.329 -74.400 -9.789 1.00 60.27 16 ASP D O 1
ATOM 7929 N N . PHE D 3 17 ? -24.419 -75.365 -7.983 1.00 59.83 17 PHE D N 1
ATOM 7930 C CA . PHE D 3 17 ? -25.562 -75.067 -7.139 1.00 66.49 17 PHE D CA 1
ATOM 7931 C C . PHE D 3 17 ? -25.680 -73.570 -6.928 1.00 68.51 17 PHE D C 1
ATOM 7932 O O . PHE D 3 17 ? -26.660 -72.952 -7.359 1.00 83.10 17 PHE D O 1
ATOM 7940 N N . ALA D 3 18 ? -24.694 -72.962 -6.276 1.00 60.34 18 ALA D N 1
ATOM 7941 C CA . ALA D 3 18 ? -24.792 -71.541 -5.972 1.00 64.49 18 ALA D CA 1
ATOM 7942 C C . ALA D 3 18 ? -25.080 -70.750 -7.232 1.00 65.49 18 ALA D C 1
ATOM 7943 O O . ALA D 3 18 ? -25.827 -69.770 -7.201 1.00 58.90 18 ALA D O 1
ATOM 7945 N N . GLU D 3 19 ? -24.499 -71.164 -8.355 1.00 69.95 19 GLU D N 1
ATOM 7946 C CA . GLU D 3 19 ? -24.752 -70.470 -9.610 1.00 69.96 19 GLU D CA 1
ATOM 7947 C C . GLU D 3 19 ? -26.186 -70.669 -10.083 1.00 76.89 19 GLU D C 1
ATOM 7948 O O . GLU D 3 19 ? -26.776 -69.746 -10.653 1.00 60.34 19 GLU D O 1
ATOM 7954 N N . LYS D 3 20 ? -26.766 -71.866 -9.886 1.00 88.58 20 LYS D N 1
ATOM 7955 C CA . LYS D 3 20 ? -28.073 -72.120 -10.489 1.00 76.40 20 LYS D CA 1
ATOM 7956 C C . LYS D 3 20 ? -29.215 -71.576 -9.640 1.00 71.03 20 LYS D C 1
ATOM 7957 O O . LYS D 3 20 ? -30.193 -71.069 -10.192 1.00 76.91 20 LYS D O 1
ATOM 7963 N N . GLU D 3 21 ? -29.143 -71.670 -8.316 1.00 64.39 21 GLU D N 1
ATOM 7964 C CA . GLU D 3 21 ? -30.284 -71.269 -7.492 1.00 71.56 21 GLU D CA 1
ATOM 7965 C C . GLU D 3 21 ? -30.259 -69.815 -7.069 1.00 69.80 21 GLU D C 1
ATOM 7966 O O . GLU D 3 21 ? -31.301 -69.291 -6.679 1.00 79.46 21 GLU D O 1
ATOM 7972 N N . LEU D 3 22 ? -29.119 -69.149 -7.105 1.00 63.24 22 LEU D N 1
ATOM 7973 C CA . LEU D 3 22 ? -29.067 -67.758 -6.685 1.00 63.55 22 LEU D CA 1
ATOM 7974 C C . LEU D 3 22 ? -29.056 -66.863 -7.920 1.00 65.35 22 LEU D C 1
ATOM 7975 O O . LEU D 3 22 ? -28.026 -66.359 -8.353 1.00 70.23 22 LEU D O 1
ATOM 7980 N N . THR D 3 23 ? -30.233 -66.668 -8.497 1.00 66.18 23 THR D N 1
ATOM 7981 C CA . THR D 3 23 ? -30.304 -65.912 -9.732 1.00 73.07 23 THR D CA 1
ATOM 7982 C C . THR D 3 23 ? -30.339 -64.423 -9.422 1.00 72.13 23 THR D C 1
ATOM 7983 O O . THR D 3 23 ? -30.631 -64.003 -8.301 1.00 60.99 23 THR D O 1
ATOM 7987 N N . THR D 3 24 ? -30.039 -63.621 -10.442 1.00 68.70 24 THR D N 1
ATOM 7988 C CA . THR D 3 24 ? -30.171 -62.175 -10.323 1.00 66.55 24 THR D CA 1
ATOM 7989 C C . THR D 3 24 ? -31.557 -61.785 -9.843 1.00 75.49 24 THR D C 1
ATOM 7990 O O . THR D 3 24 ? -31.698 -60.946 -8.951 1.00 75.70 24 THR D O 1
ATOM 7994 N N . GLU D 3 25 ? -32.595 -62.363 -10.445 1.00 59.12 25 GLU D N 1
ATOM 7995 C CA . GLU D 3 25 ? -33.962 -61.996 -10.097 1.00 66.00 25 GLU D CA 1
ATOM 7996 C C . GLU D 3 25 ? -34.203 -62.131 -8.601 1.00 64.29 25 GLU D C 1
ATOM 7997 O O . GLU D 3 25 ? -34.854 -61.279 -7.991 1.00 63.14 25 GLU D O 1
ATOM 8003 N N . ILE D 3 26 ? -33.694 -63.201 -7.995 1.00 69.06 26 ILE D N 1
ATOM 8004 C CA . ILE D 3 26 ? -33.934 -63.458 -6.578 1.00 68.71 26 ILE D CA 1
ATOM 8005 C C . ILE D 3 26 ? -33.172 -62.462 -5.722 1.00 65.85 26 ILE D C 1
ATOM 8006 O O . ILE D 3 26 ? -33.744 -61.760 -4.880 1.00 65.89 26 ILE D O 1
ATOM 8011 N N . LEU D 3 27 ? -31.859 -62.402 -5.926 1.00 57.40 27 LEU D N 1
ATOM 8012 C CA . LEU D 3 27 ? -30.977 -61.631 -5.066 1.00 52.14 27 LEU D CA 1
ATOM 8013 C C . LEU D 3 27 ? -31.381 -60.172 -4.995 1.00 62.43 27 LEU D C 1
ATOM 8014 O O . LEU D 3 27 ? -31.231 -59.539 -3.949 1.00 69.77 27 LEU D O 1
ATOM 8019 N N . ASP D 3 28 ? -31.911 -59.624 -6.081 1.00 71.23 28 ASP D N 1
ATOM 8020 C CA . ASP D 3 28 ? -32.430 -58.266 -6.026 1.00 69.96 28 ASP D CA 1
ATOM 8021 C C . ASP D 3 28 ? -33.589 -58.170 -5.052 1.00 77.66 28 ASP D C 1
ATOM 8022 O O . ASP D 3 28 ? -33.660 -57.232 -4.253 1.00 78.57 28 ASP D O 1
ATOM 8027 N N . GLU D 3 29 ? -34.502 -59.143 -5.094 1.00 89.25 29 GLU D N 1
ATOM 8028 C CA . GLU D 3 29 ? -35.626 -59.156 -4.164 1.00 94.77 29 GLU D CA 1
ATOM 8029 C C . GLU D 3 29 ? -35.156 -59.348 -2.732 1.00 84.40 29 GLU D C 1
ATOM 8030 O O . GLU D 3 29 ? -35.804 -58.862 -1.798 1.00 84.90 29 GLU D O 1
ATOM 8036 N N . VAL D 3 30 ? -34.016 -60.007 -2.537 1.00 68.45 30 VAL D N 1
ATOM 8037 C CA . VAL D 3 30 ? -33.509 -60.164 -1.182 1.00 58.52 30 VAL D CA 1
ATOM 8038 C C . VAL D 3 30 ? -32.995 -58.840 -0.650 1.00 69.46 30 VAL D C 1
ATOM 8039 O O . VAL D 3 30 ? -33.189 -58.514 0.524 1.00 64.10 30 VAL D O 1
ATOM 8043 N N . GLU D 3 31 ? -32.350 -58.047 -1.498 1.00 74.95 31 GLU D N 1
ATOM 8044 C CA . GLU D 3 31 ? -31.856 -56.757 -1.043 1.00 54.90 31 GLU D CA 1
ATOM 8045 C C . GLU D 3 31 ? -33.003 -55.826 -0.709 1.00 59.36 31 GLU D C 1
ATOM 8046 O O . GLU D 3 31 ? -32.934 -55.069 0.260 1.00 61.07 31 GLU D O 1
ATOM 8052 N N . GLU D 3 32 ? -34.057 -55.857 -1.520 1.00 75.28 32 GLU D N 1
ATOM 8053 C CA . GLU D 3 32 ? -35.195 -54.973 -1.307 1.00 86.02 32 GLU D CA 1
ATOM 8054 C C . GLU D 3 32 ? -35.998 -55.387 -0.087 1.00 83.79 32 GLU D C 1
ATOM 8055 O O . GLU D 3 32 ? -36.451 -54.536 0.684 1.00 91.04 32 GLU D O 1
ATOM 8061 N N . SER D 3 33 ? -36.172 -56.685 0.110 1.00 81.18 33 SER D N 1
ATOM 8062 C CA . SER D 3 33 ? -36.943 -57.235 1.217 1.00 90.84 33 SER D CA 1
ATOM 8063 C C . SER D 3 33 ? -36.016 -58.118 2.029 1.00 81.96 33 SER D C 1
ATOM 8064 O O . SER D 3 33 ? -35.747 -59.259 1.649 1.00 81.80 33 SER D O 1
ATOM 8067 N N . GLY D 3 34 ? -35.560 -57.611 3.162 1.00 82.34 34 GLY D N 1
ATOM 8068 C CA . GLY D 3 34 ? -34.415 -58.198 3.811 1.00 77.35 34 GLY D CA 1
ATOM 8069 C C . GLY D 3 34 ? -34.736 -59.550 4.386 1.00 73.26 34 GLY D C 1
ATOM 8070 O O . GLY D 3 34 ? -34.677 -59.756 5.597 1.00 90.85 34 GLY D O 1
ATOM 8071 N N . GLU D 3 35 ? -35.081 -60.481 3.508 1.00 57.86 35 GLU D N 1
ATOM 8072 C CA . GLU D 3 35 ? -35.609 -61.769 3.913 1.00 62.41 35 GLU D CA 1
ATOM 8073 C C . GLU D 3 35 ? -35.098 -62.820 2.950 1.00 60.31 35 GLU D C 1
ATOM 8074 O O . GLU D 3 35 ? -35.419 -62.775 1.765 1.00 72.15 35 GLU D O 1
ATOM 8080 N N . PHE D 3 36 ? -34.324 -63.746 3.445 1.00 67.51 36 PHE D N 1
ATOM 8081 C CA . PHE D 3 36 ? -33.846 -64.823 2.595 1.00 65.84 36 PHE D CA 1
ATOM 8082 C C . PHE D 3 36 ? -34.897 -65.924 2.485 1.00 60.88 36 PHE D C 1
ATOM 8083 O O . PHE D 3 36 ? -35.517 -66.288 3.483 1.00 54.90 36 PHE D O 1
ATOM 8091 N N . PRO D 3 37 ? -35.098 -66.481 1.294 1.00 64.00 37 PRO D N 1
ATOM 8092 C CA . PRO D 3 37 ? -36.220 -67.398 1.072 1.00 72.36 37 PRO D CA 1
ATOM 8093 C C . PRO D 3 37 ? -36.010 -68.726 1.777 1.00 79.68 37 PRO D C 1
ATOM 8094 O O . PRO D 3 37 ? -35.101 -69.479 1.435 1.00 76.90 37 PRO D O 1
ATOM 8098 N N . GLN D 3 38 ? -36.885 -69.026 2.738 1.00 84.32 38 GLN D N 1
ATOM 8099 C CA . GLN D 3 38 ? -36.772 -70.267 3.494 1.00 80.84 38 GLN D CA 1
ATOM 8100 C C . GLN D 3 38 ? -36.671 -71.482 2.590 1.00 81.33 38 GLN D C 1
ATOM 8101 O O . GLN D 3 38 ? -36.036 -72.473 2.953 1.00 80.76 38 GLN D O 1
ATOM 8107 N N . GLU D 3 39 ? -37.275 -71.418 1.407 1.00 81.58 39 GLU D N 1
ATOM 8108 C CA . GLU D 3 39 ? -37.258 -72.550 0.491 1.00 73.61 39 GLU D CA 1
ATOM 8109 C C . GLU D 3 39 ? -35.847 -72.896 0.071 1.00 70.42 39 GLU D C 1
ATOM 8110 O O . GLU D 3 39 ? -35.516 -74.072 -0.110 1.00 66.47 39 GLU D O 1
ATOM 8116 N N . ILE D 3 40 ? -34.997 -71.884 -0.059 1.00 69.47 40 ILE D N 1
ATOM 8117 C CA . ILE D 3 40 ? -33.622 -72.121 -0.463 1.00 61.60 40 ILE D CA 1
ATOM 8118 C C . ILE D 3 40 ? -32.820 -72.732 0.671 1.00 56.06 40 ILE D C 1
ATOM 8119 O O . ILE D 3 40 ? -31.993 -73.618 0.446 1.00 59.03 40 ILE D O 1
ATOM 8124 N N . LEU D 3 41 ? -33.053 -72.294 1.905 1.00 51.45 41 LEU D N 1
ATOM 8125 C CA . LEU D 3 41 ? -32.338 -72.903 3.015 1.00 53.66 41 LEU D CA 1
ATOM 8126 C C . LEU D 3 41 ? -32.645 -74.390 3.090 1.00 62.71 41 LEU D C 1
ATOM 8127 O O . LEU D 3 41 ? -31.738 -75.229 3.119 1.00 79.05 41 LEU D O 1
ATOM 8132 N N . ASP D 3 42 ? -33.930 -74.734 3.084 1.00 59.50 42 ASP D N 1
ATOM 8133 C CA . ASP D 3 42 ? -34.317 -76.133 3.027 1.00 67.19 42 ASP D CA 1
ATOM 8134 C C . ASP D 3 42 ? -33.626 -76.833 1.877 1.00 67.54 42 ASP D C 1
ATOM 8135 O O . ASP D 3 42 ? -33.038 -77.903 2.053 1.00 69.69 42 ASP D O 1
ATOM 8140 N N . LYS D 3 43 ? -33.655 -76.225 0.695 1.00 56.37 43 LYS D N 1
ATOM 8141 C CA . LYS D 3 43 ? -33.012 -76.858 -0.446 1.00 56.31 43 LYS D CA 1
ATOM 8142 C C . LYS D 3 43 ? -31.543 -77.130 -0.169 1.00 54.94 43 LYS D C 1
ATOM 8143 O O . LYS D 3 43 ? -30.992 -78.111 -0.670 1.00 68.71 43 LYS D O 1
ATOM 8149 N N . MET D 3 44 ? -30.890 -76.276 0.614 1.00 53.06 44 MET D N 1
ATOM 8150 C CA . MET D 3 44 ? -29.468 -76.456 0.873 1.00 55.54 44 MET D CA 1
ATOM 8151 C C . MET D 3 44 ? -29.237 -77.594 1.853 1.00 73.64 44 MET D C 1
ATOM 8152 O O . MET D 3 44 ? -28.433 -78.499 1.596 1.00 84.87 44 MET D O 1
ATOM 8157 N N . ALA D 3 45 ? -29.959 -77.579 2.973 1.00 83.57 45 ALA D N 1
ATOM 8158 C CA . ALA D 3 45 ? -29.831 -78.666 3.935 1.00 90.74 45 ALA D CA 1
ATOM 8159 C C . ALA D 3 45 ? -30.174 -80.007 3.314 1.00 84.02 45 ALA D C 1
ATOM 8160 O O . ALA D 3 45 ? -29.662 -81.041 3.748 1.00 63.14 45 ALA D O 1
ATOM 8162 N N . LYS D 3 46 ? -31.032 -80.016 2.307 1.00 68.52 46 LYS D N 1
ATOM 8163 C CA . LYS D 3 46 ? -31.426 -81.288 1.733 1.00 63.47 46 LYS D CA 1
ATOM 8164 C C . LYS D 3 46 ? -30.250 -81.948 1.042 1.00 69.64 46 LYS D C 1
ATOM 8165 O O . LYS D 3 46 ? -30.192 -83.174 0.970 1.00 96.30 46 LYS D O 1
ATOM 8171 N N . PHE D 3 47 ? -29.306 -81.166 0.528 1.00 61.39 47 PHE D N 1
ATOM 8172 C CA . PHE D 3 47 ? -28.091 -81.724 -0.040 1.00 66.05 47 PHE D CA 1
ATOM 8173 C C . PHE D 3 47 ? -26.894 -81.567 0.886 1.00 71.66 47 PHE D C 1
ATOM 8174 O O . PHE D 3 47 ? -25.771 -81.877 0.487 1.00 62.82 47 PHE D O 1
ATOM 8182 N N . GLY D 3 48 ? -27.118 -81.132 2.123 1.00 80.07 48 GLY D N 1
ATOM 8183 C CA . GLY D 3 48 ? -26.156 -81.279 3.197 1.00 75.62 48 GLY D CA 1
ATOM 8184 C C . GLY D 3 48 ? -25.228 -80.114 3.444 1.00 65.01 48 GLY D C 1
ATOM 8185 O O . GLY D 3 48 ? -24.402 -80.190 4.358 1.00 52.56 48 GLY D O 1
ATOM 8186 N N . PHE D 3 49 ? -25.351 -79.034 2.680 1.00 73.93 49 PHE D N 1
ATOM 8187 C CA . PHE D 3 49 ? -24.492 -77.871 2.857 1.00 61.33 49 PHE D CA 1
ATOM 8188 C C . PHE D 3 49 ? -24.550 -77.313 4.269 1.00 73.61 49 PHE D C 1
ATOM 8189 O O . PHE D 3 49 ? -23.622 -76.619 4.688 1.00 79.48 49 PHE D O 1
ATOM 8197 N N . PHE D 3 50 ? -25.616 -77.593 5.006 1.00 75.97 50 PHE D N 1
ATOM 8198 C CA . PHE D 3 50 ? -25.752 -77.193 6.397 1.00 72.48 50 PHE D CA 1
ATOM 8199 C C . PHE D 3 50 ? -24.939 -78.065 7.340 1.00 70.63 50 PHE D C 1
ATOM 8200 O O . PHE D 3 50 ? -24.930 -77.798 8.542 1.00 64.70 50 PHE D O 1
ATOM 8208 N N . GLY D 3 51 ? -24.271 -79.096 6.833 1.00 73.76 51 GLY D N 1
ATOM 8209 C CA . GLY D 3 51 ? -23.598 -80.065 7.677 1.00 80.67 51 GLY D CA 1
ATOM 8210 C C . GLY D 3 51 ? -22.232 -80.508 7.199 1.00 85.71 51 GLY D C 1
ATOM 8211 O O . GLY D 3 51 ? -21.883 -81.683 7.322 1.00 87.47 51 GLY D O 1
ATOM 8212 N N . ILE D 3 52 ? -21.455 -79.581 6.641 1.00 81.45 52 ILE D N 1
ATOM 8213 C CA . ILE D 3 52 ? -20.302 -79.946 5.821 1.00 77.94 52 ILE D CA 1
ATOM 8214 C C . ILE D 3 52 ? -19.241 -80.642 6.657 1.00 69.59 52 ILE D C 1
ATOM 8215 O O . ILE D 3 52 ? -18.816 -81.759 6.352 1.00 55.17 52 ILE D O 1
ATOM 8220 N N . LYS D 3 53 ? -18.781 -79.992 7.704 1.00 63.17 53 LYS D N 1
ATOM 8221 C CA . LYS D 3 53 ? -17.700 -80.563 8.478 1.00 55.16 53 LYS D CA 1
ATOM 8222 C C . LYS D 3 53 ? -18.185 -81.449 9.606 1.00 75.83 53 LYS D C 1
ATOM 8223 O O . LYS D 3 53 ? -17.371 -82.168 10.182 1.00 94.25 53 LYS D O 1
ATOM 8229 N N . ILE D 3 54 ? -19.464 -81.416 9.954 1.00 81.26 54 ILE D N 1
ATOM 8230 C CA . ILE D 3 54 ? -19.944 -82.363 10.969 1.00 87.18 54 ILE D CA 1
ATOM 8231 C C . ILE D 3 54 ? -19.979 -83.765 10.370 1.00 87.64 54 ILE D C 1
ATOM 8232 O O . ILE D 3 54 ? -20.499 -83.948 9.259 1.00 90.83 54 ILE D O 1
ATOM 8237 N N . PRO D 3 55 ? -19.462 -84.775 11.054 1.00 75.49 55 PRO D N 1
ATOM 8238 C CA . PRO D 3 55 ? -19.261 -86.071 10.416 1.00 90.22 55 PRO D CA 1
ATOM 8239 C C . PRO D 3 55 ? -20.505 -86.937 10.417 1.00 100.95 55 PRO D C 1
ATOM 8240 O O . PRO D 3 55 ? -21.440 -86.731 11.185 1.00 103.77 55 PRO D O 1
ATOM 8244 N N . LYS D 3 56 ? -20.470 -87.966 9.568 1.00 107.75 56 LYS D N 1
ATOM 8245 C CA . LYS D 3 56 ? -21.553 -88.941 9.524 1.00 105.95 56 LYS D CA 1
ATOM 8246 C C . LYS D 3 56 ? -21.726 -89.677 10.840 1.00 106.92 56 LYS D C 1
ATOM 8247 O O . LYS D 3 56 ? -22.817 -90.186 11.112 1.00 103.46 56 LYS D O 1
ATOM 8253 N N . SER D 3 57 ? -20.685 -89.727 11.668 1.00 113.48 57 SER D N 1
ATOM 8254 C CA . SER D 3 57 ? -20.801 -90.364 12.975 1.00 126.15 57 SER D CA 1
ATOM 8255 C C . SER D 3 57 ? -21.949 -89.773 13.777 1.00 120.86 57 SER D C 1
ATOM 8256 O O . SER D 3 57 ? -22.651 -90.493 14.490 1.00 128.50 57 SER D O 1
ATOM 8259 N N . LEU D 3 58 ? -22.170 -88.474 13.663 1.00 106.06 58 LEU D N 1
ATOM 8260 C CA . LEU D 3 58 ? -23.289 -87.827 14.325 1.00 107.47 58 LEU D CA 1
ATOM 8261 C C . LEU D 3 58 ? -24.404 -87.507 13.352 1.00 116.40 58 LEU D C 1
ATOM 8262 O O . LEU D 3 58 ? -25.261 -86.672 13.652 1.00 115.32 58 LEU D O 1
ATOM 8267 N N . GLY D 3 59 ? -24.393 -88.134 12.179 1.00 130.33 59 GLY D N 1
ATOM 8268 C CA . GLY D 3 59 ? -25.359 -87.797 11.156 1.00 131.83 59 GLY D CA 1
ATOM 8269 C C . GLY D 3 59 ? -25.034 -86.546 10.382 1.00 117.06 59 GLY D C 1
ATOM 8270 O O . GLY D 3 59 ? -25.933 -85.935 9.805 1.00 113.07 59 GLY D O 1
ATOM 8271 N N . GLY D 3 60 ? -23.766 -86.195 10.285 1.00 108.11 60 GLY D N 1
ATOM 8272 C CA . GLY D 3 60 ? -23.323 -85.111 9.441 1.00 95.19 60 GLY D CA 1
ATOM 8273 C C . GLY D 3 60 ? -22.935 -85.612 8.077 1.00 92.01 60 GLY D C 1
ATOM 8274 O O . GLY D 3 60 ? -23.470 -86.610 7.591 1.00 86.79 60 GLY D O 1
ATOM 8275 N N . SER D 3 61 ? -21.989 -84.923 7.441 1.00 90.33 61 SER D N 1
ATOM 8276 C CA . SER D 3 61 ? -21.651 -85.259 6.068 1.00 89.75 61 SER D CA 1
ATOM 8277 C C . SER D 3 61 ? -20.278 -85.873 5.859 1.00 97.27 61 SER D C 1
ATOM 8278 O O . SER D 3 61 ? -20.046 -86.455 4.798 1.00 97.43 61 SER D O 1
ATOM 8281 N N . GLY D 3 62 ? -19.360 -85.754 6.803 1.00 100.21 62 GLY D N 1
ATOM 8282 C CA . GLY D 3 62 ? -18.065 -86.376 6.613 1.00 105.35 62 GLY D CA 1
ATOM 8283 C C . GLY D 3 62 ? -17.096 -85.662 5.698 1.00 109.88 62 GLY D C 1
ATOM 8284 O O . GLY D 3 62 ? -16.265 -86.315 5.063 1.00 110.17 62 GLY D O 1
ATOM 8285 N N . GLY D 3 63 ? -17.195 -84.347 5.579 1.00 110.64 63 GLY D N 1
ATOM 8286 C CA . GLY D 3 63 ? -16.209 -83.590 4.838 1.00 106.11 63 GLY D CA 1
ATOM 8287 C C . GLY D 3 63 ? -15.091 -83.080 5.732 1.00 104.94 63 GLY D C 1
ATOM 8288 O O . GLY D 3 63 ? -15.126 -83.214 6.951 1.00 108.15 63 GLY D O 1
ATOM 8289 N N . ASP D 3 64 ? -14.081 -82.494 5.104 1.00 96.98 64 ASP D N 1
ATOM 8290 C CA . ASP D 3 64 ? -12.952 -81.938 5.830 1.00 85.99 64 ASP D CA 1
ATOM 8291 C C . ASP D 3 64 ? -13.088 -80.427 5.892 1.00 66.25 64 ASP D C 1
ATOM 8292 O O . ASP D 3 64 ? -13.963 -79.842 5.259 1.00 77.14 64 ASP D O 1
ATOM 8297 N N . HIS D 3 65 ? -12.215 -79.791 6.672 1.00 54.04 65 HIS D N 1
ATOM 8298 C CA . HIS D 3 65 ? -12.268 -78.340 6.771 1.00 51.60 65 HIS D CA 1
ATOM 8299 C C . HIS D 3 65 ? -12.157 -77.698 5.397 1.00 56.08 65 HIS D C 1
ATOM 8300 O O . HIS D 3 65 ? -12.899 -76.768 5.073 1.00 52.48 65 HIS D O 1
ATOM 8307 N N . MET D 3 66 ? -11.266 -78.215 4.561 1.00 60.84 66 MET D N 1
ATOM 8308 C CA . MET D 3 66 ? -11.085 -77.696 3.211 1.00 56.24 66 MET D CA 1
ATOM 8309 C C . MET D 3 66 ? -12.375 -77.747 2.410 1.00 55.20 66 MET D C 1
ATOM 8310 O O . MET D 3 66 ? -12.605 -76.905 1.542 1.00 62.66 66 MET D O 1
ATOM 8315 N N . SER D 3 67 ? -13.240 -78.703 2.701 1.00 63.39 67 SER D N 1
ATOM 8316 C CA . SER D 3 67 ? -14.545 -78.712 2.063 1.00 61.66 67 SER D CA 1
ATOM 8317 C C . SER D 3 67 ? -15.456 -77.616 2.593 1.00 55.11 67 SER D C 1
ATOM 8318 O O . SER D 3 67 ? -16.220 -77.030 1.816 1.00 64.40 67 SER D O 1
ATOM 8321 N N . TYR D 3 68 ? -15.357 -77.271 3.875 1.00 45.81 68 TYR D N 1
ATOM 8322 C CA . TYR D 3 68 ? -16.093 -76.108 4.360 1.00 54.67 68 TYR D CA 1
ATOM 8323 C C . TYR D 3 68 ? -15.611 -74.817 3.714 1.00 69.40 68 TYR D C 1
ATOM 8324 O O . TYR D 3 68 ? -16.428 -73.973 3.332 1.00 68.52 68 TYR D O 1
ATOM 8333 N N . VAL D 3 69 ? -14.299 -74.636 3.561 1.00 75.61 69 VAL D N 1
ATOM 8334 C CA . VAL D 3 69 ? -13.838 -73.414 2.914 1.00 62.36 69 VAL D CA 1
ATOM 8335 C C . VAL D 3 69 ? -14.252 -73.426 1.456 1.00 59.79 69 VAL D C 1
ATOM 8336 O O . VAL D 3 69 ? -14.615 -72.393 0.906 1.00 82.43 69 VAL D O 1
ATOM 8340 N N . ILE D 3 70 ? -14.166 -74.572 0.791 1.00 43.55 70 ILE D N 1
ATOM 8341 C CA . ILE D 3 70 ? -14.533 -74.618 -0.616 1.00 49.38 70 ILE D CA 1
ATOM 8342 C C . ILE D 3 70 ? -15.978 -74.182 -0.806 1.00 57.71 70 ILE D C 1
ATOM 8343 O O . ILE D 3 70 ? -16.275 -73.321 -1.642 1.00 64.41 70 ILE D O 1
ATOM 8348 N N . CYS D 3 71 ? -16.906 -74.770 -0.050 1.00 60.77 71 CYS D N 1
ATOM 8349 C CA . CYS D 3 71 ? -18.295 -74.351 -0.210 1.00 64.89 71 CYS D CA 1
ATOM 8350 C C . CYS D 3 71 ? -18.488 -72.892 0.184 1.00 63.99 71 CYS D C 1
ATOM 8351 O O . CYS D 3 71 ? -19.254 -72.160 -0.454 1.00 58.57 71 CYS D O 1
ATOM 8354 N N . MET D 3 72 ? -17.769 -72.438 1.204 1.00 55.34 72 MET D N 1
ATOM 8355 C CA . MET D 3 72 ? -17.886 -71.050 1.625 1.00 49.96 72 MET D CA 1
ATOM 8356 C C . MET D 3 72 ? -17.443 -70.106 0.515 1.00 48.36 72 MET D C 1
ATOM 8357 O O . MET D 3 72 ? -18.115 -69.120 0.212 1.00 63.13 72 MET D O 1
ATOM 8362 N N . GLU D 3 73 ? -16.302 -70.398 -0.098 1.00 42.53 73 GLU D N 1
ATOM 8363 C CA . GLU D 3 73 ? -15.777 -69.583 -1.185 1.00 41.97 73 GLU D CA 1
ATOM 8364 C C . GLU D 3 73 ? -16.733 -69.566 -2.356 1.00 52.27 73 GLU D C 1
ATOM 8365 O O . GLU D 3 73 ? -17.132 -68.502 -2.835 1.00 55.45 73 GLU D O 1
ATOM 8371 N N . GLU D 3 74 ? -17.112 -70.744 -2.834 1.00 47.25 74 GLU D N 1
ATOM 8372 C CA . GLU D 3 74 ? -17.837 -70.831 -4.089 1.00 41.56 74 GLU D CA 1
ATOM 8373 C C . GLU D 3 74 ? -19.237 -70.262 -3.935 1.00 36.43 74 GLU D C 1
ATOM 8374 O O . GLU D 3 74 ? -19.815 -69.772 -4.904 1.00 33.33 74 GLU D O 1
ATOM 8380 N N . PHE D 3 75 ? -19.814 -70.366 -2.744 1.00 40.65 75 PHE D N 1
ATOM 8381 C CA . PHE D 3 75 ? -21.073 -69.682 -2.479 1.00 46.62 75 PHE D CA 1
ATOM 8382 C C . PHE D 3 75 ? -20.860 -68.173 -2.421 1.00 49.21 75 PHE D C 1
ATOM 8383 O O . PHE D 3 75 ? -21.564 -67.405 -3.091 1.00 45.99 75 PHE D O 1
ATOM 8391 N N . ALA D 3 76 ? -19.915 -67.726 -1.596 1.00 39.06 76 ALA D N 1
ATOM 8392 C CA . ALA D 3 76 ? -19.762 -66.302 -1.350 1.00 33.62 76 ALA D CA 1
ATOM 8393 C C . ALA D 3 76 ? -19.440 -65.546 -2.618 1.00 46.01 76 ALA D C 1
ATOM 8394 O O . ALA D 3 76 ? -19.796 -64.374 -2.744 1.00 58.33 76 ALA D O 1
ATOM 8396 N N . ARG D 3 77 ? -18.711 -66.169 -3.534 1.00 42.55 77 ARG D N 1
ATOM 8397 C CA . ARG D 3 77 ? -18.505 -65.571 -4.843 1.00 29.88 77 ARG D CA 1
ATOM 8398 C C . ARG D 3 77 ? -19.807 -65.054 -5.419 1.00 43.07 77 ARG D C 1
ATOM 8399 O O . ARG D 3 77 ? -19.879 -63.924 -5.902 1.00 37.11 77 ARG D O 1
ATOM 8407 N N . VAL D 3 78 ? -20.856 -65.876 -5.369 1.00 50.96 78 VAL D N 1
ATOM 8408 C CA . VAL D 3 78 ? -22.111 -65.526 -6.019 1.00 40.62 78 VAL D CA 1
ATOM 8409 C C . VAL D 3 78 ? -22.967 -64.626 -5.148 1.00 40.96 78 VAL D C 1
ATOM 8410 O O . VAL D 3 78 ? -23.545 -63.653 -5.635 1.00 31.03 78 VAL D O 1
ATOM 8414 N N . SER D 3 79 ? -23.078 -64.923 -3.856 1.00 45.94 79 SER D N 1
ATOM 8415 C CA . SER D 3 79 ? -23.813 -64.015 -2.985 1.00 44.17 79 SER D CA 1
ATOM 8416 C C . SER D 3 79 ? -23.239 -64.035 -1.578 1.00 48.73 79 SER D C 1
ATOM 8417 O O . SER D 3 79 ? -22.937 -65.094 -1.034 1.00 47.95 79 SER D O 1
ATOM 8420 N N . GLY D 3 80 ? -23.081 -62.850 -1.003 1.00 51.64 80 GLY D N 1
ATOM 8421 C CA . GLY D 3 80 ? -22.562 -62.751 0.346 1.00 41.79 80 GLY D CA 1
ATOM 8422 C C . GLY D 3 80 ? -23.498 -63.313 1.393 1.00 42.91 80 GLY D C 1
ATOM 8423 O O . GLY D 3 80 ? -23.086 -64.104 2.238 1.00 48.66 80 GLY D O 1
ATOM 8424 N N . VAL D 3 81 ? -24.769 -62.912 1.354 1.00 47.47 81 VAL D N 1
ATOM 8425 C CA . VAL D 3 81 ? -25.720 -63.286 2.399 1.00 48.28 81 VAL D CA 1
ATOM 8426 C C . VAL D 3 81 ? -25.911 -64.787 2.462 1.00 38.77 81 VAL D C 1
ATOM 8427 O O . VAL D 3 81 ? -26.093 -65.353 3.546 1.00 39.34 81 VAL D O 1
ATOM 8431 N N . ALA D 3 82 ? -25.839 -65.458 1.321 1.00 34.71 82 ALA D N 1
ATOM 8432 C CA . ALA D 3 82 ? -25.870 -66.910 1.316 1.00 36.47 82 ALA D CA 1
ATOM 8433 C C . ALA D 3 82 ? -24.799 -67.450 2.239 1.00 42.58 82 ALA D C 1
ATOM 8434 O O . ALA D 3 82 ? -25.053 -68.339 3.052 1.00 56.47 82 ALA D O 1
ATOM 8436 N N . SER D 3 83 ? -23.591 -66.920 2.135 1.00 34.30 83 SER D N 1
ATOM 8437 C CA . SER D 3 83 ? -22.520 -67.376 3.003 1.00 34.47 83 SER D CA 1
ATOM 8438 C C . SER D 3 83 ? -22.899 -67.205 4.456 1.00 42.32 83 SER D C 1
ATOM 8439 O O . SER D 3 83 ? -22.672 -68.103 5.266 1.00 53.78 83 SER D O 1
ATOM 8442 N N . VAL D 3 84 ? -23.497 -66.075 4.812 1.00 48.96 84 VAL D N 1
ATOM 8443 C CA . VAL D 3 84 ? -23.864 -65.885 6.207 1.00 51.60 84 VAL D CA 1
ATOM 8444 C C . VAL D 3 84 ? -24.794 -67.006 6.626 1.00 50.87 84 VAL D C 1
ATOM 8445 O O . VAL D 3 84 ? -24.600 -67.644 7.663 1.00 39.36 84 VAL D O 1
ATOM 8449 N N . TYR D 3 85 ? -25.827 -67.259 5.831 1.00 59.79 85 TYR D N 1
ATOM 8450 C CA . TYR D 3 85 ? -26.697 -68.371 6.172 1.00 58.99 85 TYR D CA 1
ATOM 8451 C C . TYR D 3 85 ? -25.978 -69.704 6.113 1.00 66.67 85 TYR D C 1
ATOM 8452 O O . TYR D 3 85 ? -26.547 -70.704 6.550 1.00 91.68 85 TYR D O 1
ATOM 8461 N N . LEU D 3 86 ? -24.775 -69.764 5.557 1.00 47.77 86 LEU D N 1
ATOM 8462 C CA . LEU D 3 86 ? -24.094 -71.048 5.492 1.00 44.86 86 LEU D CA 1
ATOM 8463 C C . LEU D 3 86 ? -23.170 -71.307 6.670 1.00 53.90 86 LEU D C 1
ATOM 8464 O O . LEU D 3 86 ? -23.153 -72.413 7.207 1.00 42.79 86 LEU D O 1
ATOM 8469 N N . SER D 3 87 ? -22.388 -70.311 7.078 1.00 61.93 87 SER D N 1
ATOM 8470 C CA . SER D 3 87 ? -21.399 -70.538 8.121 1.00 55.95 87 SER D CA 1
ATOM 8471 C C . SER D 3 87 ? -22.006 -70.817 9.474 1.00 68.23 87 SER D C 1
ATOM 8472 O O . SER D 3 87 ? -21.333 -71.408 10.318 1.00 78.70 87 SER D O 1
ATOM 8475 N N . SER D 3 88 ? -23.229 -70.369 9.721 1.00 63.11 88 SER D N 1
ATOM 8476 C CA . SER D 3 88 ? -23.761 -70.451 11.079 1.00 69.60 88 SER D CA 1
ATOM 8477 C C . SER D 3 88 ? -23.843 -71.885 11.582 1.00 71.64 88 SER D C 1
ATOM 8478 O O . SER D 3 88 ? -23.135 -72.221 12.549 1.00 71.47 88 SER D O 1
ATOM 8481 N N . PRO D 3 89 ? -24.627 -72.785 10.975 1.00 70.40 89 PRO D N 1
ATOM 8482 C CA . PRO D 3 89 ? -24.668 -74.157 11.489 1.00 73.61 89 PRO D CA 1
ATOM 8483 C C . PRO D 3 89 ? -23.391 -74.945 11.290 1.00 71.29 89 PRO D C 1
ATOM 8484 O O . PRO D 3 89 ? -23.152 -75.887 12.049 1.00 73.79 89 PRO D O 1
ATOM 8488 N N . ASN D 3 90 ? -22.561 -74.604 10.310 1.00 64.10 90 ASN D N 1
ATOM 8489 C CA . ASN D 3 90 ? -21.327 -75.354 10.117 1.00 67.05 90 ASN D CA 1
ATOM 8490 C C . ASN D 3 90 ? -20.327 -75.024 11.207 1.00 85.75 90 ASN D C 1
ATOM 8491 O O . ASN D 3 90 ? -19.696 -75.918 11.772 1.00 106.14 90 ASN D O 1
ATOM 8496 N N . SER D 3 91 ? -20.133 -73.739 11.483 1.00 96.78 91 SER D N 1
ATOM 8497 C CA . SER D 3 91 ? -19.082 -73.292 12.377 1.00 67.28 91 SER D CA 1
ATOM 8498 C C . SER D 3 91 ? -19.608 -72.657 13.653 1.00 66.59 91 SER D C 1
ATOM 8499 O O . SER D 3 91 ? -19.313 -73.137 14.747 1.00 80.12 91 SER D O 1
ATOM 8502 N N . LEU D 3 92 ? -20.408 -71.604 13.547 1.00 65.09 92 LEU D N 1
ATOM 8503 C CA . LEU D 3 92 ? -20.690 -70.788 14.722 1.00 71.58 92 LEU D CA 1
ATOM 8504 C C . LEU D 3 92 ? -21.733 -71.427 15.617 1.00 65.07 92 LEU D C 1
ATOM 8505 O O . LEU D 3 92 ? -21.676 -71.274 16.836 1.00 65.31 92 LEU D O 1
ATOM 8510 N N . ALA D 3 93 ? -22.706 -72.108 15.038 1.00 65.51 93 ALA D N 1
ATOM 8511 C CA . ALA D 3 93 ? -23.680 -72.806 15.854 1.00 78.58 93 ALA D CA 1
ATOM 8512 C C . ALA D 3 93 ? -23.212 -74.205 16.213 1.00 80.49 93 ALA D C 1
ATOM 8513 O O . ALA D 3 93 ? -23.250 -74.588 17.380 1.00 86.18 93 ALA D O 1
ATOM 8515 N N . GLY D 3 94 ? -22.756 -74.970 15.231 1.00 80.60 94 GLY D N 1
ATOM 8516 C CA . GLY D 3 94 ? -22.274 -76.315 15.459 1.00 82.63 94 GLY D CA 1
ATOM 8517 C C . GLY D 3 94 ? -20.906 -76.431 16.085 1.00 80.18 94 GLY D C 1
ATOM 8518 O O . GLY D 3 94 ? -20.395 -77.540 16.229 1.00 73.33 94 GLY D O 1
ATOM 8519 N N . GLY D 3 95 ? -20.284 -75.322 16.454 1.00 79.11 95 GLY D N 1
ATOM 8520 C CA . GLY D 3 95 ? -18.980 -75.353 17.062 1.00 73.94 95 GLY D CA 1
ATOM 8521 C C . GLY D 3 95 ? -19.018 -75.704 18.533 1.00 81.05 95 GLY D C 1
ATOM 8522 O O . GLY D 3 95 ? -18.555 -76.769 18.961 1.00 103.74 95 GLY D O 1
ATOM 8523 N N . PRO D 3 96 ? -19.594 -74.818 19.340 1.00 72.32 96 PRO D N 1
ATOM 8524 C CA . PRO D 3 96 ? -19.606 -75.052 20.784 1.00 77.81 96 PRO D CA 1
ATOM 8525 C C . PRO D 3 96 ? -20.355 -76.302 21.172 1.00 83.32 96 PRO D C 1
ATOM 8526 O O . PRO D 3 96 ? -19.966 -76.974 22.135 1.00 87.08 96 PRO D O 1
ATOM 8530 N N . LEU D 3 97 ? -21.392 -76.662 20.426 1.00 80.93 97 LEU D N 1
ATOM 8531 C CA . LEU D 3 97 ? -21.994 -77.973 20.602 1.00 76.22 97 LEU D CA 1
ATOM 8532 C C . LEU D 3 97 ? -20.940 -79.050 20.427 1.00 81.45 97 LEU D C 1
ATOM 8533 O O . LEU D 3 97 ? -20.823 -79.960 21.249 1.00 87.50 97 LEU D O 1
ATOM 8538 N N . LEU D 3 98 ? -20.142 -78.946 19.369 1.00 78.30 98 LEU D N 1
ATOM 8539 C CA . LEU D 3 98 ? -19.181 -79.995 19.061 1.00 77.79 98 LEU D CA 1
ATOM 8540 C C . LEU D 3 98 ? -18.105 -80.083 20.118 1.00 90.10 98 LEU D C 1
ATOM 8541 O O . LEU D 3 98 ? -17.544 -81.160 20.335 1.00 101.40 98 LEU D O 1
ATOM 8546 N N . LEU D 3 99 ? -17.810 -78.987 20.803 1.00 90.52 99 LEU D N 1
ATOM 8547 C CA . LEU D 3 99 ? -16.751 -79.096 21.793 1.00 95.72 99 LEU D CA 1
ATOM 8548 C C . LEU D 3 99 ? -17.308 -79.465 23.166 1.00 100.51 99 LEU D C 1
ATOM 8549 O O . LEU D 3 99 ? -17.000 -80.543 23.679 1.00 96.17 99 LEU D O 1
ATOM 8554 N N . SER D 3 100 ? -18.143 -78.625 23.767 1.00 99.14 100 SER D N 1
ATOM 8555 C CA . SER D 3 100 ? -18.455 -78.818 25.179 1.00 101.29 100 SER D CA 1
ATOM 8556 C C . SER D 3 100 ? -19.893 -79.270 25.408 1.00 112.50 100 SER D C 1
ATOM 8557 O O . SER D 3 100 ? -20.553 -78.836 26.350 1.00 112.88 100 SER D O 1
ATOM 8560 N N . GLY D 3 101 ? -20.393 -80.160 24.556 1.00 112.30 101 GLY D N 1
ATOM 8561 C CA . GLY D 3 101 ? -21.771 -80.585 24.675 1.00 107.74 101 GLY D CA 1
ATOM 8562 C C . GLY D 3 101 ? -21.952 -82.079 24.814 1.00 114.61 101 GLY D C 1
ATOM 8563 O O . GLY D 3 101 ? -21.375 -82.846 24.043 1.00 117.68 101 GLY D O 1
ATOM 8564 N N . THR D 3 102 ? -22.770 -82.501 25.769 1.00 119.84 102 THR D N 1
ATOM 8565 C CA . THR D 3 102 ? -23.080 -83.909 25.957 1.00 116.92 102 THR D CA 1
ATOM 8566 C C . THR D 3 102 ? -23.903 -84.447 24.797 1.00 112.52 102 THR D C 1
ATOM 8567 O O . THR D 3 102 ? -24.517 -83.701 24.038 1.00 121.48 102 THR D O 1
ATOM 8571 N N . GLU D 3 103 ? -23.956 -85.771 24.705 1.00 94.42 103 GLU D N 1
ATOM 8572 C CA . GLU D 3 103 ? -24.600 -86.412 23.565 1.00 96.55 103 GLU D CA 1
ATOM 8573 C C . GLU D 3 103 ? -26.082 -86.092 23.526 1.00 86.64 103 GLU D C 1
ATOM 8574 O O . GLU D 3 103 ? -26.669 -85.963 22.448 1.00 86.19 103 GLU D O 1
ATOM 8580 N N . GLU D 3 104 ? -26.713 -85.986 24.692 1.00 91.37 104 GLU D N 1
ATOM 8581 C CA . GLU D 3 104 ? -28.119 -85.614 24.720 1.00 92.09 104 GLU D CA 1
ATOM 8582 C C . GLU D 3 104 ? -28.293 -84.217 24.142 1.00 94.32 104 GLU D C 1
ATOM 8583 O O . GLU D 3 104 ? -29.136 -84.001 23.263 1.00 94.53 104 GLU D O 1
ATOM 8589 N N . GLN D 3 105 ? -27.494 -83.258 24.609 1.00 87.81 105 GLN D N 1
ATOM 8590 C CA . GLN D 3 105 ? -27.612 -81.899 24.099 1.00 80.92 105 GLN D CA 1
ATOM 8591 C C . GLN D 3 105 ? -27.442 -81.883 22.588 1.00 80.37 105 GLN D C 1
ATOM 8592 O O . GLN D 3 105 ? -28.133 -81.146 21.881 1.00 79.20 105 GLN D O 1
ATOM 8598 N N . ILE D 3 106 ? -26.536 -82.707 22.074 1.00 81.30 106 ILE D N 1
ATOM 8599 C CA . ILE D 3 106 ? -26.288 -82.754 20.644 1.00 87.10 106 ILE D CA 1
ATOM 8600 C C . ILE D 3 106 ? -27.450 -83.422 19.936 1.00 105.79 106 ILE D C 1
ATOM 8601 O O . ILE D 3 106 ? -27.786 -83.068 18.803 1.00 101.57 106 ILE D O 1
ATOM 8606 N N . GLU D 3 107 ? -28.081 -84.398 20.580 1.00 126.56 107 GLU D N 1
ATOM 8607 C CA . GLU D 3 107 ? -29.244 -85.041 19.981 1.00 134.06 107 GLU D CA 1
ATOM 8608 C C . GLU D 3 107 ? -30.416 -84.080 19.865 1.00 131.52 107 GLU D C 1
ATOM 8609 O O . GLU D 3 107 ? -31.127 -84.080 18.854 1.00 129.71 107 GLU D O 1
ATOM 8615 N N . LYS D 3 108 ? -30.643 -83.268 20.885 1.00 122.42 108 LYS D N 1
ATOM 8616 C CA . LYS D 3 108 ? -31.791 -82.381 20.865 1.00 111.64 108 LYS D CA 1
ATOM 8617 C C . LYS D 3 108 ? -31.514 -81.066 20.168 1.00 103.39 108 LYS D C 1
ATOM 8618 O O . LYS D 3 108 ? -32.465 -80.356 19.830 1.00 111.91 108 LYS D O 1
ATOM 8624 N N . TYR D 3 109 ? -30.253 -80.709 19.962 1.00 104.21 109 TYR D N 1
ATOM 8625 C CA . TYR D 3 109 ? -29.977 -79.390 19.424 1.00 98.11 109 TYR D CA 1
ATOM 8626 C C . TYR D 3 109 ? -29.287 -79.402 18.071 1.00 89.81 109 TYR D C 1
ATOM 8627 O O . TYR D 3 109 ? -29.660 -78.629 17.195 1.00 91.74 109 TYR D O 1
ATOM 8636 N N . LEU D 3 110 ? -28.289 -80.256 17.867 1.00 89.73 110 LEU D N 1
ATOM 8637 C CA . LEU D 3 110 ? -27.487 -80.137 16.655 1.00 86.60 110 LEU D CA 1
ATOM 8638 C C . LEU D 3 110 ? -28.180 -80.714 15.432 1.00 97.47 110 LEU D C 1
ATOM 8639 O O . LEU D 3 110 ? -28.247 -80.055 14.393 1.00 102.10 110 LEU D O 1
ATOM 8644 N N . LYS D 3 111 ? -28.675 -81.939 15.511 1.00 89.38 111 LYS D N 1
ATOM 8645 C CA . LYS D 3 111 ? -29.326 -82.527 14.345 1.00 86.52 111 LYS D CA 1
ATOM 8646 C C . LYS D 3 111 ? -30.449 -81.669 13.775 1.00 78.66 111 LYS D C 1
ATOM 8647 O O . LYS D 3 111 ? -30.591 -81.626 12.541 1.00 78.51 111 LYS D O 1
ATOM 8653 N N . PRO D 3 112 ? -31.267 -80.985 14.570 1.00 77.95 112 PRO D N 1
ATOM 8654 C CA . PRO D 3 112 ? -32.228 -80.068 13.956 1.00 83.84 112 PRO D CA 1
ATOM 8655 C C . PRO D 3 112 ? -31.587 -79.037 13.053 1.00 101.15 112 PRO D C 1
ATOM 8656 O O . PRO D 3 112 ? -32.069 -78.815 11.938 1.00 100.12 112 PRO D O 1
ATOM 8660 N N . ILE D 3 113 ? -30.498 -78.404 13.495 1.00 104.98 113 ILE D N 1
ATOM 8661 C CA . ILE D 3 113 ? -29.915 -77.346 12.684 1.00 96.13 113 ILE D CA 1
ATOM 8662 C C . ILE D 3 113 ? -29.121 -77.899 11.521 1.00 82.13 113 ILE D C 1
ATOM 8663 O O . ILE D 3 113 ? -28.967 -77.213 10.513 1.00 71.38 113 ILE D O 1
ATOM 8668 N N . ILE D 3 114 ? -28.639 -79.132 11.613 1.00 74.24 114 ILE D N 1
ATOM 8669 C CA . ILE D 3 114 ? -28.007 -79.725 10.448 1.00 82.33 114 ILE D CA 1
ATOM 8670 C C . ILE D 3 114 ? -29.058 -80.056 9.409 1.00 82.92 114 ILE D C 1
ATOM 8671 O O . ILE D 3 114 ? -28.783 -80.021 8.209 1.00 85.68 114 ILE D O 1
ATOM 8676 N N . THR D 3 115 ? -30.257 -80.425 9.832 1.00 87.00 115 THR D N 1
ATOM 8677 C CA . THR D 3 115 ? -31.298 -80.720 8.862 1.00 87.10 115 THR D CA 1
ATOM 8678 C C . THR D 3 115 ? -32.139 -79.501 8.528 1.00 75.48 115 THR D C 1
ATOM 8679 O O . THR D 3 115 ? -33.048 -79.598 7.702 1.00 75.96 115 THR D O 1
ATOM 8683 N N . GLY D 3 116 ? -31.847 -78.360 9.132 1.00 73.67 116 GLY D N 1
ATOM 8684 C CA . GLY D 3 116 ? -32.539 -77.151 8.772 1.00 72.08 116 GLY D CA 1
ATOM 8685 C C . GLY D 3 116 ? -33.885 -76.964 9.411 1.00 79.29 116 GLY D C 1
ATOM 8686 O O . GLY D 3 116 ? -34.669 -76.150 8.929 1.00 91.63 116 GLY D O 1
ATOM 8687 N N . LYS D 3 117 ? -34.195 -77.692 10.475 1.00 73.69 117 LYS D N 1
ATOM 8688 C CA . LYS D 3 117 ? -35.453 -77.428 11.154 1.00 73.99 117 LYS D CA 1
ATOM 8689 C C . LYS D 3 117 ? -35.330 -76.302 12.163 1.00 75.06 117 LYS D C 1
ATOM 8690 O O . LYS D 3 117 ? -36.215 -75.449 12.255 1.00 71.95 117 LYS D O 1
ATOM 8696 N N . LYS D 3 118 ? -34.241 -76.280 12.919 1.00 80.74 118 LYS D N 1
ATOM 8697 C CA . LYS D 3 118 ? -33.970 -75.247 13.903 1.00 77.60 118 LYS D CA 1
ATOM 8698 C C . LYS D 3 118 ? -32.811 -74.353 13.486 1.00 75.26 118 LYS D C 1
ATOM 8699 O O . LYS D 3 118 ? -31.964 -74.728 12.677 1.00 71.34 118 LYS D O 1
ATOM 8705 N N . LYS D 3 119 ? -32.787 -73.159 14.069 1.00 78.54 119 LYS D N 1
ATOM 8706 C CA . LYS D 3 119 ? -31.786 -72.135 13.811 1.00 71.66 119 LYS D CA 1
ATOM 8707 C C . LYS D 3 119 ? -31.169 -71.678 15.119 1.00 65.50 119 LYS D C 1
ATOM 8708 O O . LYS D 3 119 ? -31.880 -71.460 16.100 1.00 65.78 119 LYS D O 1
ATOM 8714 N N . LEU D 3 120 ? -29.848 -71.531 15.136 1.00 65.00 120 LEU D N 1
ATOM 8715 C CA . LEU D 3 120 ? -29.122 -71.232 16.361 1.00 64.90 120 LEU D CA 1
ATOM 8716 C C . LEU D 3 120 ? -28.226 -70.027 16.140 1.00 63.30 120 LEU D C 1
ATOM 8717 O O . LEU D 3 120 ? -27.436 -70.002 15.196 1.00 62.86 120 LEU D O 1
ATOM 8722 N N . ALA D 3 121 ? -28.340 -69.049 17.027 1.00 62.56 121 ALA D N 1
ATOM 8723 C CA . ALA D 3 121 ? -27.555 -67.825 17.002 1.00 67.13 121 ALA D CA 1
ATOM 8724 C C . ALA D 3 121 ? -26.403 -67.919 17.988 1.00 67.34 121 ALA D C 1
ATOM 8725 O O . ALA D 3 121 ? -26.578 -68.355 19.124 1.00 82.83 121 ALA D O 1
ATOM 8727 N N . PHE D 3 122 ? -25.232 -67.481 17.557 1.00 60.97 122 PHE D N 1
ATOM 8728 C CA . PHE D 3 122 ? -24.049 -67.407 18.403 1.00 61.36 122 PHE D CA 1
ATOM 8729 C C . PHE D 3 122 ? -23.941 -65.980 18.909 1.00 71.37 122 PHE D C 1
ATOM 8730 O O . PHE D 3 122 ? -23.586 -65.074 18.156 1.00 80.00 122 PHE D O 1
ATOM 8738 N N . ALA D 3 123 ? -24.250 -65.781 20.184 1.00 60.62 123 ALA D N 1
ATOM 8739 C CA . ALA D 3 123 ? -24.428 -64.451 20.753 1.00 59.70 123 ALA D CA 1
ATOM 8740 C C . ALA D 3 123 ? -23.401 -64.164 21.835 1.00 60.80 123 ALA D C 1
ATOM 8741 O O . ALA D 3 123 ? -23.492 -64.711 22.932 1.00 62.86 123 ALA D O 1
ATOM 8743 N N . LEU D 3 124 ? -22.441 -63.321 21.533 1.00 62.37 124 LEU D N 1
ATOM 8744 C CA . LEU D 3 124 ? -21.325 -62.979 22.407 1.00 59.94 124 LEU D CA 1
ATOM 8745 C C . LEU D 3 124 ? -21.150 -61.490 22.643 1.00 58.95 124 LEU D C 1
ATOM 8746 O O . LEU D 3 124 ? -20.808 -61.087 23.750 1.00 59.47 124 LEU D O 1
ATOM 8751 N N . THR D 3 125 ? -21.378 -60.666 21.635 1.00 57.62 125 THR D N 1
ATOM 8752 C CA . THR D 3 125 ? -21.036 -59.253 21.691 1.00 56.70 125 THR D CA 1
ATOM 8753 C C . THR D 3 125 ? -22.038 -58.436 22.497 1.00 71.16 125 THR D C 1
ATOM 8754 O O . THR D 3 125 ? -23.248 -58.587 22.334 1.00 72.61 125 THR D O 1
ATOM 8758 N N . GLU D 3 126 ? -21.526 -57.566 23.369 1.00 70.12 126 GLU D N 1
ATOM 8759 C CA . GLU D 3 126 ? -22.371 -56.659 24.131 1.00 81.26 126 GLU D CA 1
ATOM 8760 C C . GLU D 3 126 ? -22.072 -55.218 23.753 1.00 55.37 126 GLU D C 1
ATOM 8761 O O . GLU D 3 126 ? -21.044 -54.949 23.134 1.00 54.98 126 GLU D O 1
ATOM 8767 N N . PRO D 3 127 ? -22.919 -54.263 24.131 1.00 54.99 127 PRO D N 1
ATOM 8768 C CA . PRO D 3 127 ? -22.619 -52.873 23.798 1.00 65.30 127 PRO D CA 1
ATOM 8769 C C . PRO D 3 127 ? -21.364 -52.353 24.447 1.00 68.53 127 PRO D C 1
ATOM 8770 O O . PRO D 3 127 ? -20.632 -51.573 23.831 1.00 77.08 127 PRO D O 1
ATOM 8774 N N . GLY D 3 128 ? -21.087 -52.769 25.671 1.00 67.39 128 GLY D N 1
ATOM 8775 C CA . GLY D 3 128 ? -19.848 -52.419 26.329 1.00 76.38 128 GLY D CA 1
ATOM 8776 C C . GLY D 3 128 ? -18.685 -53.326 26.046 1.00 57.24 128 GLY D C 1
ATOM 8777 O O . GLY D 3 128 ? -17.550 -52.986 26.377 1.00 57.83 128 GLY D O 1
ATOM 8778 N N . ALA D 3 129 ? -18.932 -54.484 25.452 1.00 57.22 129 ALA D N 1
ATOM 8779 C CA . ALA D 3 129 ? -17.904 -55.498 25.280 1.00 67.84 129 ALA D CA 1
ATOM 8780 C C . ALA D 3 129 ? -17.853 -55.922 23.828 1.00 57.16 129 ALA D C 1
ATOM 8781 O O . ALA D 3 129 ? -18.720 -56.667 23.369 1.00 56.91 129 ALA D O 1
ATOM 8783 N N . GLY D 3 130 ? -16.827 -55.487 23.123 1.00 56.84 130 GLY D N 1
ATOM 8784 C CA . GLY D 3 130 ? -16.675 -55.841 21.734 1.00 56.12 130 GLY D CA 1
ATOM 8785 C C . GLY D 3 130 ? -15.441 -56.677 21.544 1.00 70.18 130 GLY D C 1
ATOM 8786 O O . GLY D 3 130 ? -15.472 -57.889 21.740 1.00 79.93 130 GLY D O 1
ATOM 8787 N N . SER D 3 131 ? -14.365 -56.044 21.085 1.00 68.74 131 SER D N 1
ATOM 8788 C CA . SER D 3 131 ? -13.062 -56.686 21.111 1.00 58.34 131 SER D CA 1
ATOM 8789 C C . SER D 3 131 ? -12.768 -57.253 22.488 1.00 74.82 131 SER D C 1
ATOM 8790 O O . SER D 3 131 ? -12.289 -58.385 22.611 1.00 74.70 131 SER D O 1
ATOM 8793 N N . ASP D 3 132 ? -13.076 -56.493 23.538 1.00 81.81 132 ASP D N 1
ATOM 8794 C CA . ASP D 3 132 ? -12.868 -56.954 24.909 1.00 70.78 132 ASP D CA 1
ATOM 8795 C C . ASP D 3 132 ? -14.090 -57.740 25.366 1.00 63.36 132 ASP D C 1
ATOM 8796 O O . ASP D 3 132 ? -14.839 -57.336 26.247 1.00 64.34 132 ASP D O 1
ATOM 8801 N N . ALA D 3 133 ? -14.231 -58.935 24.799 1.00 61.63 133 ALA D N 1
ATOM 8802 C CA . ALA D 3 133 ? -15.296 -59.803 25.256 1.00 61.92 133 ALA D CA 1
ATOM 8803 C C . ALA D 3 133 ? -15.119 -60.191 26.703 1.00 81.92 133 ALA D C 1
ATOM 8804 O O . ALA D 3 133 ? -16.095 -60.545 27.365 1.00 94.95 133 ALA D O 1
ATOM 8806 N N . GLY D 3 134 ? -13.893 -60.136 27.214 1.00 110.70 134 GLY D N 1
ATOM 8807 C CA . GLY D 3 134 ? -13.679 -60.442 28.612 1.00 115.71 134 GLY D CA 1
ATOM 8808 C C . GLY D 3 134 ? -14.288 -59.438 29.551 1.00 105.22 134 GLY D C 1
ATOM 8809 O O . GLY D 3 134 ? -14.432 -59.727 30.739 1.00 102.32 134 GLY D O 1
ATOM 8810 N N . GLY D 3 135 ? -14.661 -58.271 29.049 1.00 94.13 135 GLY D N 1
ATOM 8811 C CA . GLY D 3 135 ? -15.258 -57.285 29.915 1.00 80.93 135 GLY D CA 1
ATOM 8812 C C . GLY D 3 135 ? -16.759 -57.337 29.840 1.00 73.01 135 GLY D C 1
ATOM 8813 O O . GLY D 3 135 ? -17.426 -56.305 29.812 1.00 79.25 135 GLY D O 1
ATOM 8814 N N . MET D 3 136 ? -17.295 -58.546 29.811 1.00 66.98 136 MET D N 1
ATOM 8815 C CA . MET D 3 136 ? -18.720 -58.718 29.673 1.00 63.37 136 MET D CA 1
ATOM 8816 C C . MET D 3 136 ? -19.430 -58.088 30.867 1.00 67.92 136 MET D C 1
ATOM 8817 O O . MET D 3 136 ? -18.822 -57.725 31.868 1.00 65.91 136 MET D O 1
ATOM 8822 N N . SER D 3 137 ? -20.742 -57.955 30.746 1.00 63.04 137 SER D N 1
ATOM 8823 C CA . SER D 3 137 ? -21.571 -57.504 31.848 1.00 63.63 137 SER D CA 1
ATOM 8824 C C . SER D 3 137 ? -22.817 -58.338 32.044 1.00 64.01 137 SER D C 1
ATOM 8825 O O . SER D 3 137 ? -23.520 -58.130 33.034 1.00 80.98 137 SER D O 1
ATOM 8828 N N . THR D 3 138 ? -23.138 -59.231 31.122 1.00 63.60 138 THR D N 1
ATOM 8829 C CA . THR D 3 138 ? -24.237 -60.154 31.328 1.00 71.44 138 THR D CA 1
ATOM 8830 C C . THR D 3 138 ? -23.901 -61.080 32.483 1.00 75.71 138 THR D C 1
ATOM 8831 O O . THR D 3 138 ? -22.792 -61.608 32.561 1.00 75.74 138 THR D O 1
ATOM 8835 N N . THR D 3 139 ? -24.856 -61.282 33.382 1.00 66.69 139 THR D N 1
ATOM 8836 C CA . THR D 3 139 ? -24.638 -62.098 34.562 1.00 75.87 139 THR D CA 1
ATOM 8837 C C . THR D 3 139 ? -25.381 -63.419 34.477 1.00 89.42 139 THR D C 1
ATOM 8838 O O . THR D 3 139 ? -26.422 -63.528 33.828 1.00 96.47 139 THR D O 1
ATOM 8842 N N . ALA D 3 140 ? -24.829 -64.420 35.159 1.00 92.23 140 ALA D N 1
ATOM 8843 C CA . ALA D 3 140 ? -25.433 -65.740 35.278 1.00 84.48 140 ALA D CA 1
ATOM 8844 C C . ALA D 3 140 ? -25.319 -66.163 36.730 1.00 87.53 140 ALA D C 1
ATOM 8845 O O . ALA D 3 140 ? -24.214 -66.207 37.273 1.00 100.01 140 ALA D O 1
ATOM 8847 N N . VAL D 3 141 ? -26.449 -66.452 37.362 1.00 81.93 141 VAL D N 1
ATOM 8848 C CA . VAL D 3 141 ? -26.505 -66.772 38.781 1.00 83.05 141 VAL D CA 1
ATOM 8849 C C . VAL D 3 141 ? -26.974 -68.207 38.959 1.00 83.36 141 VAL D C 1
ATOM 8850 O O . VAL D 3 141 ? -27.884 -68.658 38.259 1.00 76.18 141 VAL D O 1
ATOM 8854 N N . ASP D 3 142 ? -26.357 -68.917 39.902 1.00 92.07 142 ASP D N 1
ATOM 8855 C CA . ASP D 3 142 ? -26.723 -70.293 40.213 1.00 89.86 142 ASP D CA 1
ATOM 8856 C C . ASP D 3 142 ? -27.801 -70.314 41.284 1.00 99.59 142 ASP D C 1
ATOM 8857 O O . ASP D 3 142 ? -27.565 -69.878 42.414 1.00 96.39 142 ASP D O 1
ATOM 8862 N N . MET D 3 143 ? -28.985 -70.813 40.923 1.00 107.43 143 MET D N 1
ATOM 8863 C CA . MET D 3 143 ? -30.085 -70.976 41.863 1.00 108.05 143 MET D CA 1
ATOM 8864 C C . MET D 3 143 ? -30.312 -72.435 42.248 1.00 102.30 143 MET D C 1
ATOM 8865 O O . MET D 3 143 ? -31.269 -72.740 42.964 1.00 84.46 143 MET D O 1
ATOM 8870 N N . GLY D 3 144 ? -29.447 -73.335 41.801 1.00 106.24 144 GLY D N 1
ATOM 8871 C CA . GLY D 3 144 ? -29.591 -74.762 42.013 1.00 115.10 144 GLY D CA 1
ATOM 8872 C C . GLY D 3 144 ? -30.251 -75.514 40.876 1.00 118.45 144 GLY D C 1
ATOM 8873 O O . GLY D 3 144 ? -29.588 -76.303 40.201 1.00 107.99 144 GLY D O 1
ATOM 8874 N N . ASP D 3 145 ? -31.551 -75.326 40.670 1.00 132.45 145 ASP D N 1
ATOM 8875 C CA . ASP D 3 145 ? -32.243 -76.007 39.582 1.00 137.65 145 ASP D CA 1
ATOM 8876 C C . ASP D 3 145 ? -32.203 -75.231 38.268 1.00 132.96 145 ASP D C 1
ATOM 8877 O O . ASP D 3 145 ? -32.562 -75.793 37.231 1.00 130.39 145 ASP D O 1
ATOM 8882 N N . TYR D 3 146 ? -31.783 -73.964 38.281 1.00 130.77 146 TYR D N 1
ATOM 8883 C CA . TYR D 3 146 ? -31.681 -73.189 37.051 1.00 113.73 146 TYR D CA 1
ATOM 8884 C C . TYR D 3 146 ? -30.775 -71.990 37.281 1.00 91.90 146 TYR D C 1
ATOM 8885 O O . TYR D 3 146 ? -30.447 -71.637 38.416 1.00 79.13 146 TYR D O 1
ATOM 8894 N N . TYR D 3 147 ? -30.394 -71.352 36.179 1.00 91.19 147 TYR D N 1
ATOM 8895 C CA . TYR D 3 147 ? -29.595 -70.138 36.198 1.00 90.54 147 TYR D CA 1
ATOM 8896 C C . TYR D 3 147 ? -30.437 -68.903 35.889 1.00 74.74 147 TYR D C 1
ATOM 8897 O O . TYR D 3 147 ? -31.373 -68.963 35.090 1.00 74.38 147 TYR D O 1
ATOM 8906 N N . LEU D 3 148 ? -30.103 -67.778 36.519 1.00 74.36 148 LEU D N 1
ATOM 8907 C CA . LEU D 3 148 ? -30.851 -66.544 36.323 1.00 79.78 148 LEU D CA 1
ATOM 8908 C C . LEU D 3 148 ? -29.940 -65.488 35.707 1.00 88.93 148 LEU D C 1
ATOM 8909 O O . LEU D 3 148 ? -28.861 -65.222 36.239 1.00 94.19 148 LEU D O 1
ATOM 8914 N N . LEU D 3 149 ? -30.380 -64.863 34.606 1.00 83.59 149 LEU D N 1
ATOM 8915 C CA . LEU D 3 149 ? -29.523 -63.996 33.801 1.00 74.92 149 LEU D CA 1
ATOM 8916 C C . LEU D 3 149 ? -30.128 -62.616 33.575 1.00 77.94 149 LEU D C 1
ATOM 8917 O O . LEU D 3 149 ? -31.345 -62.465 33.492 1.00 85.08 149 LEU D O 1
ATOM 8922 N N . ASN D 3 150 ? -29.257 -61.612 33.457 1.00 74.80 150 ASN D N 1
ATOM 8923 C CA . ASN D 3 150 ? -29.682 -60.222 33.292 1.00 90.23 150 ASN D CA 1
ATOM 8924 C C . ASN D 3 150 ? -28.605 -59.451 32.534 1.00 107.45 150 ASN D C 1
ATOM 8925 O O . ASN D 3 150 ? -27.574 -59.113 33.116 1.00 107.45 150 ASN D O 1
ATOM 8930 N N . GLY D 3 151 ? -28.857 -59.130 31.269 1.00 115.03 151 GLY D N 1
ATOM 8931 C CA . GLY D 3 151 ? -27.858 -58.460 30.446 1.00 107.60 151 GLY D CA 1
ATOM 8932 C C . GLY D 3 151 ? -28.409 -58.149 29.072 1.00 96.57 151 GLY D C 1
ATOM 8933 O O . GLY D 3 151 ? -29.622 -58.092 28.892 1.00 97.99 151 GLY D O 1
ATOM 8934 N N . ARG D 3 152 ? -27.522 -57.939 28.097 1.00 74.48 152 ARG D N 1
ATOM 8935 C CA . ARG D 3 152 ? -27.951 -57.409 26.806 1.00 64.94 152 ARG D CA 1
ATOM 8936 C C . ARG D 3 152 ? -26.850 -57.625 25.777 1.00 60.97 152 ARG D C 1
ATOM 8937 O O . ARG D 3 152 ? -25.693 -57.307 26.046 1.00 69.63 152 ARG D O 1
ATOM 8945 N N . LYS D 3 153 ? -27.213 -58.157 24.610 1.00 57.44 153 LYS D N 1
ATOM 8946 C CA . LYS D 3 153 ? -26.280 -58.496 23.537 1.00 58.28 153 LYS D CA 1
ATOM 8947 C C . LYS D 3 153 ? -26.636 -57.776 22.244 1.00 71.86 153 LYS D C 1
ATOM 8948 O O . LYS D 3 153 ? -27.738 -57.960 21.734 1.00 92.22 153 LYS D O 1
ATOM 8954 N N . THR D 3 154 ? -25.703 -57.000 21.691 1.00 73.33 154 THR D N 1
ATOM 8955 C CA . THR D 3 154 ? -25.872 -56.333 20.401 1.00 68.40 154 THR D CA 1
ATOM 8956 C C . THR D 3 154 ? -25.285 -57.163 19.258 1.00 60.88 154 THR D C 1
ATOM 8957 O O . THR D 3 154 ? -24.483 -58.064 19.470 1.00 71.40 154 THR D O 1
ATOM 8961 N N . PHE D 3 155 ? -25.711 -56.846 18.033 1.00 52.00 155 PHE D N 1
ATOM 8962 C CA . PHE D 3 155 ? -25.135 -57.402 16.802 1.00 51.69 155 PHE D CA 1
ATOM 8963 C C . PHE D 3 155 ? -25.198 -58.925 16.738 1.00 52.81 155 PHE D C 1
ATOM 8964 O O . PHE D 3 155 ? -24.206 -59.583 16.470 1.00 55.27 155 PHE D O 1
ATOM 8972 N N . ILE D 3 156 ? -26.367 -59.493 16.973 1.00 53.37 156 ILE D N 1
ATOM 8973 C CA . ILE D 3 156 ? -26.535 -60.940 17.025 1.00 54.58 156 ILE D CA 1
ATOM 8974 C C . ILE D 3 156 ? -27.114 -61.415 15.698 1.00 59.03 156 ILE D C 1
ATOM 8975 O O . ILE D 3 156 ? -28.313 -61.296 15.462 1.00 54.23 156 ILE D O 1
ATOM 8980 N N . THR D 3 157 ? -26.283 -62.017 14.855 1.00 54.46 157 THR D N 1
ATOM 8981 C CA . THR D 3 157 ? -26.715 -62.435 13.526 1.00 54.27 157 THR D CA 1
ATOM 8982 C C . THR D 3 157 ? -27.899 -63.381 13.615 1.00 73.46 157 THR D C 1
ATOM 8983 O O . THR D 3 157 ? -27.986 -64.192 14.530 1.00 93.24 157 THR D O 1
ATOM 8987 N N . MET D 3 158 ? -28.849 -63.229 12.690 1.00 66.84 158 MET D N 1
ATOM 8988 C CA . MET D 3 158 ? -29.909 -64.212 12.487 1.00 67.26 158 MET D CA 1
ATOM 8989 C C . MET D 3 158 ? -30.826 -64.356 13.687 1.00 60.56 158 MET D C 1
ATOM 8990 O O . MET D 3 158 ? -31.745 -65.173 13.664 1.00 57.91 158 MET D O 1
ATOM 8995 N N . ALA D 3 159 ? -30.605 -63.568 14.725 1.00 60.71 159 ALA D N 1
ATOM 8996 C CA . ALA D 3 159 ? -31.279 -63.832 15.992 1.00 71.04 159 ALA D CA 1
ATOM 8997 C C . ALA D 3 159 ? -32.793 -63.827 15.902 1.00 57.87 159 ALA D C 1
ATOM 8998 O O . ALA D 3 159 ? -33.412 -64.792 16.375 1.00 59.27 159 ALA D O 1
ATOM 9000 N N . PRO D 3 160 ? -33.454 -62.838 15.312 1.00 56.93 160 PRO D N 1
ATOM 9001 C CA . PRO D 3 160 ? -34.910 -62.926 15.205 1.00 71.28 160 PRO D CA 1
ATOM 9002 C C . PRO D 3 160 ? -35.400 -64.134 14.442 1.00 67.98 160 PRO D C 1
ATOM 9003 O O . PRO D 3 160 ? -36.582 -64.470 14.545 1.00 78.23 160 PRO D O 1
ATOM 9007 N N . LEU D 3 161 ? -34.552 -64.800 13.682 1.00 58.64 161 LEU D N 1
ATOM 9008 C CA . LEU D 3 161 ? -34.946 -66.019 13.006 1.00 59.85 161 LEU D CA 1
ATOM 9009 C C . LEU D 3 161 ? -34.583 -67.276 13.776 1.00 69.97 161 LEU D C 1
ATOM 9010 O O . LEU D 3 161 ? -34.926 -68.373 13.337 1.00 81.10 161 LEU D O 1
ATOM 9015 N N . CYS D 3 162 ? -33.895 -67.152 14.901 1.00 78.95 162 CYS D N 1
ATOM 9016 C CA . CYS D 3 162 ? -33.324 -68.306 15.577 1.00 76.16 162 CYS D CA 1
ATOM 9017 C C . CYS D 3 162 ? -34.245 -68.868 16.649 1.00 71.00 162 CYS D C 1
ATOM 9018 O O . CYS D 3 162 ? -34.977 -68.136 17.316 1.00 78.67 162 CYS D O 1
ATOM 9021 N N . ASP D 3 163 ? -34.175 -70.183 16.831 1.00 66.76 163 ASP D N 1
ATOM 9022 C CA . ASP D 3 163 ? -35.014 -70.840 17.821 1.00 72.71 163 ASP D CA 1
ATOM 9023 C C . ASP D 3 163 ? -34.314 -70.972 19.169 1.00 81.62 163 ASP D C 1
ATOM 9024 O O . ASP D 3 163 ? -34.940 -70.748 20.206 1.00 81.85 163 ASP D O 1
ATOM 9029 N N . ASP D 3 164 ? -33.028 -71.316 19.190 1.00 86.87 164 ASP D N 1
ATOM 9030 C CA . ASP D 3 164 ? -32.246 -71.267 20.417 1.00 86.60 164 ASP D CA 1
ATOM 9031 C C . ASP D 3 164 ? -30.971 -70.474 20.158 1.00 83.03 164 ASP D C 1
ATOM 9032 O O . ASP D 3 164 ? -30.537 -70.329 19.018 1.00 87.56 164 ASP D O 1
ATOM 9037 N N . ALA D 3 165 ? -30.363 -69.965 21.225 1.00 80.07 165 ALA D N 1
ATOM 9038 C CA . ALA D 3 165 ? -29.169 -69.146 21.089 1.00 64.61 165 ALA D CA 1
ATOM 9039 C C . ALA D 3 165 ? -28.151 -69.442 22.173 1.00 83.93 165 ALA D C 1
ATOM 9040 O O . ALA D 3 165 ? -28.468 -69.349 23.358 1.00 90.02 165 ALA D O 1
ATOM 9042 N N . VAL D 3 166 ? -26.909 -69.691 21.772 1.00 65.24 166 VAL D N 1
ATOM 9043 C CA . VAL D 3 166 ? -25.809 -69.906 22.705 1.00 65.91 166 VAL D CA 1
ATOM 9044 C C . VAL D 3 166 ? -25.373 -68.563 23.266 1.00 64.88 166 VAL D C 1
ATOM 9045 O O . VAL D 3 166 ? -24.870 -67.718 22.532 1.00 77.13 166 VAL D O 1
ATOM 9049 N N . ILE D 3 167 ? -25.580 -68.345 24.557 1.00 65.40 167 ILE D N 1
ATOM 9050 C CA . ILE D 3 167 ? -25.303 -67.054 25.165 1.00 64.59 167 ILE D CA 1
ATOM 9051 C C . ILE D 3 167 ? -24.236 -67.199 26.237 1.00 71.40 167 ILE D C 1
ATOM 9052 O O . ILE D 3 167 ? -24.335 -68.068 27.105 1.00 75.38 167 ILE D O 1
ATOM 9057 N N . TYR D 3 168 ? -23.232 -66.337 26.188 1.00 77.15 168 TYR D N 1
ATOM 9058 C CA . TYR D 3 168 ? -22.126 -66.347 27.130 1.00 77.15 168 TYR D CA 1
ATOM 9059 C C . TYR D 3 168 ? -22.377 -65.312 28.209 1.00 82.74 168 TYR D C 1
ATOM 9060 O O . TYR D 3 168 ? -22.470 -64.124 27.911 1.00 93.68 168 TYR D O 1
ATOM 9069 N N . ALA D 3 169 ? -22.486 -65.758 29.452 1.00 81.79 169 ALA D N 1
ATOM 9070 C CA . ALA D 3 169 ? -22.700 -64.874 30.583 1.00 84.83 169 ALA D CA 1
ATOM 9071 C C . ALA D 3 169 ? -21.609 -65.075 31.621 1.00 89.45 169 ALA D C 1
ATOM 9072 O O . ALA D 3 169 ? -20.980 -66.129 31.693 1.00 96.13 169 ALA D O 1
ATOM 9074 N N . LYS D 3 170 ? -21.392 -64.045 32.428 1.00 86.97 170 LYS D N 1
ATOM 9075 C CA . LYS D 3 170 ? -20.418 -64.099 33.507 1.00 89.34 170 LYS D CA 1
ATOM 9076 C C . LYS D 3 170 ? -21.004 -64.788 34.731 1.00 93.64 170 LYS D C 1
ATOM 9077 O O . LYS D 3 170 ? -22.006 -64.329 35.285 1.00 98.17 170 LYS D O 1
ATOM 9083 N N . THR D 3 171 ? -20.406 -65.909 35.137 1.00 87.46 171 THR D N 1
ATOM 9084 C CA . THR D 3 171 ? -20.818 -66.557 36.373 1.00 78.61 171 THR D CA 1
ATOM 9085 C C . THR D 3 171 ? -20.036 -66.032 37.569 1.00 79.33 171 THR D C 1
ATOM 9086 O O . THR D 3 171 ? -20.628 -65.526 38.525 1.00 82.99 171 THR D O 1
ATOM 9090 N N . ASP D 3 172 ? -18.714 -66.124 37.525 1.00 78.09 172 ASP D N 1
ATOM 9091 C CA . ASP D 3 172 ? -17.861 -65.580 38.581 1.00 82.51 172 ASP D CA 1
ATOM 9092 C C . ASP D 3 172 ? -17.339 -64.232 38.124 1.00 81.22 172 ASP D C 1
ATOM 9093 O O . ASP D 3 172 ? -16.369 -64.154 37.373 1.00 74.42 172 ASP D O 1
ATOM 9098 N N . MET D 3 173 ? -17.981 -63.171 38.592 1.00 97.58 173 MET D N 1
ATOM 9099 C CA . MET D 3 173 ? -17.648 -61.827 38.147 1.00 106.91 173 MET D CA 1
ATOM 9100 C C . MET D 3 173 ? -16.235 -61.413 38.518 1.00 88.53 173 MET D C 1
ATOM 9101 O O . MET D 3 173 ? -15.710 -60.465 37.933 1.00 85.13 173 MET D O 1
ATOM 9106 N N . SER D 3 174 ? -15.623 -62.067 39.497 1.00 75.74 174 SER D N 1
ATOM 9107 C CA . SER D 3 174 ? -14.267 -61.713 39.896 1.00 76.73 174 SER D CA 1
ATOM 9108 C C . SER D 3 174 ? -13.216 -62.333 38.990 1.00 95.10 174 SER D C 1
ATOM 9109 O O . SER D 3 174 ? -12.167 -61.730 38.760 1.00 76.90 174 SER D O 1
ATOM 9112 N N . LYS D 3 175 ? -13.470 -63.541 38.498 1.00 99.53 175 LYS D N 1
ATOM 9113 C CA . LYS D 3 175 ? -12.513 -64.287 37.695 1.00 93.96 175 LYS D CA 1
ATOM 9114 C C . LYS D 3 175 ? -12.401 -63.768 36.271 1.00 88.34 175 LYS D C 1
ATOM 9115 O O . LYS D 3 175 ? -11.427 -64.086 35.589 1.00 96.83 175 LYS D O 1
ATOM 9121 N N . GLY D 3 176 ? -13.373 -63.001 35.800 1.00 84.07 176 GLY D N 1
ATOM 9122 C CA . GLY D 3 176 ? -13.305 -62.395 34.486 1.00 82.72 176 GLY D CA 1
ATOM 9123 C C . GLY D 3 176 ? -13.268 -63.357 33.320 1.00 93.00 176 GLY D C 1
ATOM 9124 O O . GLY D 3 176 ? -14.238 -64.070 33.064 1.00 106.27 176 GLY D O 1
ATOM 9125 N N . THR D 3 177 ? -12.146 -63.400 32.610 1.00 80.98 177 THR D N 1
ATOM 9126 C CA . THR D 3 177 ? -12.013 -64.321 31.494 1.00 71.97 177 THR D CA 1
ATOM 9127 C C . THR D 3 177 ? -12.022 -65.767 31.937 1.00 92.62 177 THR D C 1
ATOM 9128 O O . THR D 3 177 ? -12.321 -66.648 31.128 1.00 100.56 177 THR D O 1
ATOM 9132 N N . ARG D 3 178 ? -11.703 -66.029 33.196 1.00 92.55 178 ARG D N 1
ATOM 9133 C CA . ARG D 3 178 ? -11.709 -67.369 33.761 1.00 85.41 178 ARG D CA 1
ATOM 9134 C C . ARG D 3 178 ? -13.050 -67.768 34.353 1.00 83.97 178 ARG D C 1
ATOM 9135 O O . ARG D 3 178 ? -13.193 -68.907 34.799 1.00 91.94 178 ARG D O 1
ATOM 9143 N N . GLY D 3 179 ? -14.037 -66.884 34.354 1.00 92.83 179 GLY D N 1
ATOM 9144 C CA . GLY D 3 179 ? -15.257 -67.157 35.087 1.00 103.86 179 GLY D CA 1
ATOM 9145 C C . GLY D 3 179 ? -16.528 -67.029 34.272 1.00 103.65 179 GLY D C 1
ATOM 9146 O O . GLY D 3 179 ? -17.564 -66.594 34.779 1.00 110.16 179 GLY D O 1
ATOM 9147 N N . ILE D 3 180 ? -16.451 -67.415 33.004 1.00 93.63 180 ILE D N 1
ATOM 9148 C CA . ILE D 3 180 ? -17.552 -67.298 32.060 1.00 79.84 180 ILE D CA 1
ATOM 9149 C C . ILE D 3 180 ? -18.056 -68.679 31.685 1.00 84.55 180 ILE D C 1
ATOM 9150 O O . ILE D 3 180 ? -17.276 -69.536 31.261 1.00 95.67 180 ILE D O 1
ATOM 9155 N N . SER D 3 181 ? -19.355 -68.886 31.817 1.00 82.56 181 SER D N 1
ATOM 9156 C CA . SER D 3 181 ? -19.999 -70.128 31.433 1.00 78.34 181 SER D CA 1
ATOM 9157 C C . SER D 3 181 ? -20.835 -69.872 30.192 1.00 81.37 181 SER D C 1
ATOM 9158 O O . SER D 3 181 ? -21.193 -68.736 29.895 1.00 88.21 181 SER D O 1
ATOM 9161 N N . ALA D 3 182 ? -21.159 -70.937 29.474 1.00 77.90 182 ALA D N 1
ATOM 9162 C CA . ALA D 3 182 ? -21.930 -70.835 28.247 1.00 71.35 182 ALA D CA 1
ATOM 9163 C C . ALA D 3 182 ? -23.216 -71.622 28.381 1.00 71.07 182 ALA D C 1
ATOM 9164 O O . ALA D 3 182 ? -23.185 -72.796 28.755 1.00 80.11 182 ALA D O 1
ATOM 9166 N N . PHE D 3 183 ? -24.335 -70.996 28.026 1.00 70.12 183 PHE D N 1
ATOM 9167 C CA . PHE D 3 183 ? -25.639 -71.604 28.201 1.00 70.77 183 PHE D CA 1
ATOM 9168 C C . PHE D 3 183 ? -26.411 -71.585 26.896 1.00 76.79 183 PHE D C 1
ATOM 9169 O O . PHE D 3 183 ? -26.232 -70.691 26.075 1.00 77.10 183 PHE D O 1
ATOM 9177 N N . ILE D 3 184 ? -27.278 -72.571 26.709 1.00 70.91 184 ILE D N 1
ATOM 9178 C CA . ILE D 3 184 ? -28.216 -72.590 25.595 1.00 70.41 184 ILE D CA 1
ATOM 9179 C C . ILE D 3 184 ? -29.580 -72.115 26.064 1.00 91.19 184 ILE D C 1
ATOM 9180 O O . ILE D 3 184 ? -30.171 -72.714 26.966 1.00 100.60 184 ILE D O 1
ATOM 9185 N N . VAL D 3 185 ? -30.098 -71.053 25.459 1.00 69.09 185 VAL D N 1
ATOM 9186 C CA . VAL D 3 185 ? -31.375 -70.476 25.856 1.00 69.09 185 VAL D CA 1
ATOM 9187 C C . VAL D 3 185 ? -32.340 -70.553 24.689 1.00 84.09 185 VAL D C 1
ATOM 9188 O O . VAL D 3 185 ? -32.042 -70.065 23.599 1.00 99.61 185 VAL D O 1
ATOM 9192 N N . ASP D 3 186 ? -33.490 -71.153 24.914 1.00 77.06 186 ASP D N 1
ATOM 9193 C CA . ASP D 3 186 ? -34.577 -71.112 23.949 1.00 71.93 186 ASP D CA 1
ATOM 9194 C C . ASP D 3 186 ? -35.134 -69.693 23.863 1.00 82.59 186 ASP D C 1
ATOM 9195 O O . ASP D 3 186 ? -35.672 -69.182 24.849 1.00 88.83 186 ASP D O 1
ATOM 9200 N N . LEU D 3 187 ? -35.028 -69.055 22.688 1.00 85.14 187 LEU D N 1
ATOM 9201 C CA . LEU D 3 187 ? -35.464 -67.662 22.538 1.00 88.65 187 LEU D CA 1
ATOM 9202 C C . LEU D 3 187 ? -36.960 -67.449 22.720 1.00 95.22 187 LEU D C 1
ATOM 9203 O O . LEU D 3 187 ? -37.382 -66.303 22.884 1.00 106.97 187 LEU D O 1
ATOM 9208 N N . LYS D 3 188 ? -37.774 -68.492 22.689 1.00 91.46 188 LYS D N 1
ATOM 9209 C CA . LYS D 3 188 ? -39.205 -68.280 22.853 1.00 82.92 188 LYS D CA 1
ATOM 9210 C C . LYS D 3 188 ? -39.606 -68.136 24.310 1.00 74.51 188 LYS D C 1
ATOM 9211 O O . LYS D 3 188 ? -40.774 -67.867 24.591 1.00 78.09 188 LYS D O 1
ATOM 9217 N N . SER D 3 189 ? -38.666 -68.270 25.228 1.00 70.32 189 SER D N 1
ATOM 9218 C CA . SER D 3 189 ? -38.963 -68.376 26.644 1.00 88.53 189 SER D CA 1
ATOM 9219 C C . SER D 3 189 ? -39.362 -67.013 27.204 1.00 85.03 189 SER D C 1
ATOM 9220 O O . SER D 3 189 ? -39.642 -66.065 26.472 1.00 96.49 189 SER D O 1
ATOM 9223 N N . GLU D 3 190 ? -39.415 -66.914 28.526 1.00 82.54 190 GLU D N 1
ATOM 9224 C CA . GLU D 3 190 ? -39.777 -65.690 29.223 1.00 85.26 190 GLU D CA 1
ATOM 9225 C C . GLU D 3 190 ? -38.613 -64.724 29.285 1.00 88.51 190 GLU D C 1
ATOM 9226 O O . GLU D 3 190 ? -37.450 -65.105 29.190 1.00 98.59 190 GLU D O 1
ATOM 9232 N N . GLY D 3 191 ? -38.943 -63.448 29.424 1.00 88.76 191 GLY D N 1
ATOM 9233 C CA . GLY D 3 191 ? -37.927 -62.435 29.613 1.00 92.38 191 GLY D CA 1
ATOM 9234 C C . GLY D 3 191 ? -37.195 -62.104 28.335 1.00 76.88 191 GLY D C 1
ATOM 9235 O O . GLY D 3 191 ? -36.759 -60.970 28.133 1.00 65.27 191 GLY D O 1
ATOM 9236 N N . VAL D 3 192 ? -37.050 -63.095 27.465 1.00 70.17 192 VAL D N 1
ATOM 9237 C CA . VAL D 3 192 ? -36.287 -62.899 26.250 1.00 78.07 192 VAL D CA 1
ATOM 9238 C C . VAL D 3 192 ? -37.025 -61.949 25.327 1.00 84.88 192 VAL D C 1
ATOM 9239 O O . VAL D 3 192 ? -38.212 -62.134 25.034 1.00 79.54 192 VAL D O 1
ATOM 9243 N N . SER D 3 193 ? -36.312 -60.939 24.843 1.00 93.80 193 SER D N 1
ATOM 9244 C CA . SER D 3 193 ? -36.870 -59.969 23.924 1.00 91.65 193 SER D CA 1
ATOM 9245 C C . SER D 3 193 ? -35.779 -59.523 22.966 1.00 88.87 193 SER D C 1
ATOM 9246 O O . SER D 3 193 ? -34.593 -59.564 23.296 1.00 83.70 193 SER D O 1
ATOM 9249 N N . MET D 3 194 ? -36.199 -59.099 21.780 1.00 80.62 194 MET D N 1
ATOM 9250 C CA . MET D 3 194 ? -35.330 -58.730 20.677 1.00 57.70 194 MET D CA 1
ATOM 9251 C C . MET D 3 194 ? -35.346 -57.223 20.473 1.00 61.81 194 MET D C 1
ATOM 9252 O O . MET D 3 194 ? -36.352 -56.560 20.719 1.00 64.11 194 MET D O 1
ATOM 9257 N N . GLY D 3 195 ? -34.223 -56.680 20.033 1.00 67.88 195 GLY D N 1
ATOM 9258 C CA . GLY D 3 195 ? -34.161 -55.290 19.644 1.00 72.17 195 GLY D CA 1
ATOM 9259 C C . GLY D 3 195 ? -34.601 -55.110 18.210 1.00 71.50 195 GLY D C 1
ATOM 9260 O O . GLY D 3 195 ? -35.027 -56.044 17.538 1.00 59.01 195 GLY D O 1
ATOM 9261 N N . LYS D 3 196 ? -34.492 -53.880 17.730 1.00 81.97 196 LYS D N 1
ATOM 9262 C CA . LYS D 3 196 ? -34.850 -53.640 16.345 1.00 73.40 196 LYS D CA 1
ATOM 9263 C C . LYS D 3 196 ? -33.840 -54.319 15.443 1.00 72.19 196 LYS D C 1
ATOM 9264 O O . LYS D 3 196 ? -32.667 -54.451 15.786 1.00 71.98 196 LYS D O 1
ATOM 9270 N N . ASN D 3 197 ? -34.298 -54.729 14.268 1.00 70.07 197 ASN D N 1
ATOM 9271 C CA . ASN D 3 197 ? -33.372 -55.133 13.232 1.00 61.40 197 ASN D CA 1
ATOM 9272 C C . ASN D 3 197 ? -32.506 -53.953 12.844 1.00 52.71 197 ASN D C 1
ATOM 9273 O O . ASN D 3 197 ? -32.998 -52.842 12.659 1.00 51.93 197 ASN D O 1
ATOM 9278 N N . GLU D 3 198 ? -31.207 -54.178 12.789 1.00 47.05 198 GLU D N 1
ATOM 9279 C CA . GLU D 3 198 ? -30.292 -53.110 12.455 1.00 52.58 198 GLU D CA 1
ATOM 9280 C C . GLU D 3 198 ? -30.198 -52.962 10.946 1.00 57.14 198 GLU D C 1
ATOM 9281 O O . GLU D 3 198 ? -30.155 -53.950 10.213 1.00 58.98 198 GLU D O 1
ATOM 9287 N N . HIS D 3 199 ? -30.226 -51.715 10.488 1.00 54.56 199 HIS D N 1
ATOM 9288 C CA . HIS D 3 199 ? -30.112 -51.380 9.073 1.00 54.07 199 HIS D CA 1
ATOM 9289 C C . HIS D 3 199 ? -28.643 -51.385 8.712 1.00 47.62 199 HIS D C 1
ATOM 9290 O O . HIS D 3 199 ? -27.926 -50.435 9.011 1.00 62.53 199 HIS D O 1
ATOM 9297 N N . LYS D 3 200 ? -28.160 -52.439 8.090 1.00 40.83 200 LYS D N 1
ATOM 9298 C CA . LYS D 3 200 ? -26.736 -52.468 7.832 1.00 53.60 200 LYS D CA 1
ATOM 9299 C C . LYS D 3 200 ? -26.445 -52.070 6.396 1.00 40.02 200 LYS D C 1
ATOM 9300 O O . LYS D 3 200 ? -27.333 -51.990 5.556 1.00 47.64 200 LYS D O 1
ATOM 9306 N N . MET D 3 201 ? -25.173 -51.790 6.135 1.00 39.83 201 MET D N 1
ATOM 9307 C CA . MET D 3 201 ? -24.750 -51.291 4.832 1.00 39.22 201 MET D CA 1
ATOM 9308 C C . MET D 3 201 ? -24.932 -52.351 3.761 1.00 50.24 201 MET D C 1
ATOM 9309 O O . MET D 3 201 ? -25.444 -52.067 2.678 1.00 48.25 201 MET D O 1
ATOM 9314 N N . GLY D 3 202 ? -24.471 -53.566 4.027 1.00 61.91 202 GLY D N 1
ATOM 9315 C CA . GLY D 3 202 ? -24.638 -54.660 3.096 1.00 61.15 202 GLY D CA 1
ATOM 9316 C C . GLY D 3 202 ? -24.957 -55.949 3.819 1.00 63.28 202 GLY D C 1
ATOM 9317 O O . GLY D 3 202 ? -25.262 -55.920 5.007 1.00 55.54 202 GLY D O 1
ATOM 9318 N N . LEU D 3 203 ? -24.857 -57.081 3.136 1.00 70.79 203 LEU D N 1
ATOM 9319 C CA . LEU D 3 203 ? -25.253 -58.373 3.686 1.00 78.96 203 LEU D CA 1
ATOM 9320 C C . LEU D 3 203 ? -26.665 -58.284 4.253 1.00 83.02 203 LEU D C 1
ATOM 9321 O O . LEU D 3 203 ? -26.920 -58.583 5.415 1.00 99.78 203 LEU D O 1
ATOM 9326 N N . ILE D 3 204 ? -27.581 -57.846 3.392 1.00 72.24 204 ILE D N 1
ATOM 9327 C CA . ILE D 3 204 ? -28.886 -57.372 3.841 1.00 60.44 204 ILE D CA 1
ATOM 9328 C C . ILE D 3 204 ? -29.796 -58.510 4.293 1.00 58.81 204 ILE D C 1
ATOM 9329 O O . ILE D 3 204 ? -30.496 -58.395 5.304 1.00 44.77 204 ILE D O 1
ATOM 9334 N N . GLY D 3 205 ? -29.790 -59.623 3.583 1.00 57.94 205 GLY D N 1
ATOM 9335 C CA . GLY D 3 205 ? -30.829 -60.622 3.744 1.00 68.90 205 GLY D CA 1
ATOM 9336 C C . GLY D 3 205 ? -30.952 -61.406 5.034 1.00 65.91 205 GLY D C 1
ATOM 9337 O O . GLY D 3 205 ? -31.754 -62.338 5.101 1.00 65.07 205 GLY D O 1
ATOM 9338 N N . CYS D 3 206 ? -30.172 -61.081 6.057 1.00 70.05 206 CYS D N 1
ATOM 9339 C CA . CYS D 3 206 ? -30.175 -61.846 7.299 1.00 67.09 206 CYS D CA 1
ATOM 9340 C C . CYS D 3 206 ? -30.295 -60.887 8.464 1.00 54.58 206 CYS D C 1
ATOM 9341 O O . CYS D 3 206 ? -29.413 -60.056 8.676 1.00 47.28 206 CYS D O 1
ATOM 9344 N N . ALA D 3 207 ? -31.34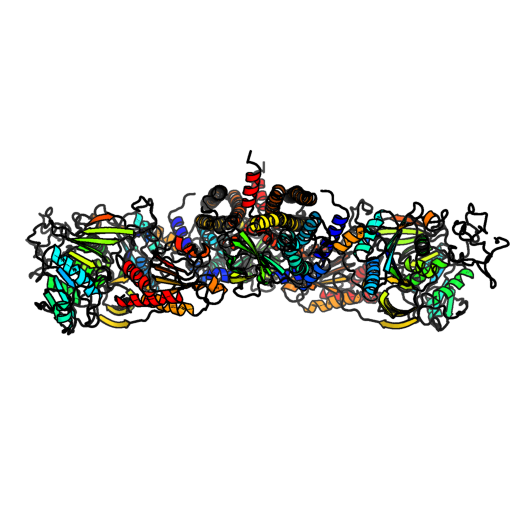3 -61.050 9.251 1.00 45.44 207 ALA D N 1
ATOM 9345 C CA . ALA D 3 207 ? -31.654 -60.071 10.270 1.00 46.11 207 ALA D CA 1
ATOM 9346 C C . ALA D 3 207 ? -30.595 -60.097 11.346 1.00 45.67 207 ALA D C 1
ATOM 9347 O O . ALA D 3 207 ? -29.896 -61.088 11.532 1.00 46.30 207 ALA D O 1
ATOM 9349 N N . THR D 3 208 ? -30.432 -58.969 12.015 1.00 45.32 208 THR D N 1
ATOM 9350 C CA . THR D 3 208 ? -29.389 -58.844 13.015 1.00 58.02 208 THR D CA 1
ATOM 9351 C C . THR D 3 208 ? -29.848 -57.836 14.052 1.00 59.93 208 THR D C 1
ATOM 9352 O O . THR D 3 208 ? -30.127 -56.690 13.706 1.00 57.21 208 THR D O 1
ATOM 9356 N N . SER D 3 209 ? -29.940 -58.256 15.309 1.00 46.39 209 SER D N 1
ATOM 9357 C CA . SER D 3 209 ? -30.571 -57.441 16.329 1.00 46.51 209 SER D CA 1
ATOM 9358 C C . SER D 3 209 ? -29.899 -57.670 17.671 1.00 47.25 209 SER D C 1
ATOM 9359 O O . SER D 3 209 ? -28.841 -58.289 17.760 1.00 47.57 209 SER D O 1
ATOM 9362 N N . ASP D 3 210 ? -30.511 -57.129 18.711 1.00 47.56 210 ASP D N 1
ATOM 9363 C CA . ASP D 3 210 ? -30.122 -57.337 20.092 1.00 48.38 210 ASP D CA 1
ATOM 9364 C C . ASP D 3 210 ? -30.905 -58.489 20.705 1.00 55.06 210 ASP D C 1
ATOM 9365 O O . ASP D 3 210 ? -32.052 -58.732 20.339 1.00 71.68 210 ASP D O 1
ATOM 9370 N N . ILE D 3 211 ? -30.272 -59.220 21.621 1.00 58.74 211 ILE D N 1
ATOM 9371 C CA . ILE D 3 211 ? -30.963 -60.207 22.446 1.00 52.25 211 ILE D CA 1
ATOM 9372 C C . ILE D 3 211 ? -31.030 -59.644 23.852 1.00 60.87 211 ILE D C 1
ATOM 9373 O O . ILE D 3 211 ? -29.998 -59.500 24.512 1.00 73.43 211 ILE D O 1
ATOM 9378 N N . ILE D 3 212 ? -32.224 -59.306 24.319 1.00 52.18 212 ILE D N 1
ATOM 9379 C CA . ILE D 3 212 ? -32.395 -58.700 25.630 1.00 52.71 212 ILE D CA 1
ATOM 9380 C C . ILE D 3 212 ? -32.919 -59.728 26.618 1.00 83.31 212 ILE D C 1
ATOM 9381 O O . ILE D 3 212 ? -33.927 -60.389 26.356 1.00 84.41 212 ILE D O 1
ATOM 9386 N N . MET D 3 213 ? -32.215 -59.884 27.738 1.00 54.81 213 MET D N 1
ATOM 9387 C CA . MET D 3 213 ? -32.518 -60.856 28.783 1.00 85.16 213 MET D CA 1
ATOM 9388 C C . MET D 3 213 ? -32.878 -60.151 30.084 1.00 74.91 213 MET D C 1
ATOM 9389 O O . MET D 3 213 ? -32.064 -59.403 30.626 1.00 80.24 213 MET D O 1
ATOM 9394 N N . GLU D 3 214 ? -34.099 -60.360 30.569 1.00 65.03 214 GLU D N 1
ATOM 9395 C CA . GLU D 3 214 ? -34.604 -59.694 31.772 1.00 72.33 214 GLU D CA 1
ATOM 9396 C C . GLU D 3 214 ? -35.086 -60.771 32.738 1.00 89.64 214 GLU D C 1
ATOM 9397 O O . GLU D 3 214 ? -36.202 -61.276 32.598 1.00 101.84 214 GLU D O 1
ATOM 9403 N N . ASP D 3 215 ? -34.238 -61.126 33.708 1.00 85.52 215 ASP D N 1
ATOM 9404 C CA . ASP D 3 215 ? -34.541 -62.167 34.690 1.00 77.66 215 ASP D CA 1
ATOM 9405 C C . ASP D 3 215 ? -35.017 -63.454 34.035 1.00 83.70 215 ASP D C 1
ATOM 9406 O O . ASP D 3 215 ? -35.970 -64.086 34.483 1.00 91.11 215 ASP D O 1
ATOM 9411 N N . VAL D 3 216 ? -34.366 -63.829 32.942 1.00 80.48 216 VAL D N 1
ATOM 9412 C CA . VAL D 3 216 ? -34.698 -65.066 32.246 1.00 85.46 216 VAL D CA 1
ATOM 9413 C C . VAL D 3 216 ? -34.059 -66.231 32.991 1.00 93.30 216 VAL D C 1
ATOM 9414 O O . VAL D 3 216 ? -32.854 -66.230 33.256 1.00 102.17 216 VAL D O 1
ATOM 9418 N N . LYS D 3 217 ? -34.872 -67.206 33.371 1.00 83.29 217 LYS D N 1
ATOM 9419 C CA . LYS D 3 217 ? -34.386 -68.389 34.059 1.00 83.61 217 LYS D CA 1
ATOM 9420 C C . LYS D 3 217 ? -34.030 -69.461 33.042 1.00 74.26 217 LYS D C 1
ATOM 9421 O O . LYS D 3 217 ? -34.825 -69.754 32.150 1.00 82.67 217 LYS D O 1
ATOM 9427 N N . VAL D 3 218 ? -32.851 -70.057 33.173 1.00 67.29 218 VAL D N 1
ATOM 9428 C CA . VAL D 3 218 ? -32.386 -71.086 32.253 1.00 75.42 218 VAL D CA 1
ATOM 9429 C C . VAL D 3 218 ? -32.043 -72.348 33.030 1.00 80.42 218 VAL D C 1
ATOM 9430 O O . VAL D 3 218 ? -31.307 -72.276 34.014 1.00 83.85 218 VAL D O 1
ATOM 9434 N N . PRO D 3 219 ? -32.539 -73.509 32.622 1.00 76.38 219 PRO D N 1
ATOM 9435 C CA . PRO D 3 219 ? -32.240 -74.740 33.346 1.00 83.37 219 PRO D CA 1
ATOM 9436 C C . PRO D 3 219 ? -30.775 -75.126 33.245 1.00 91.79 219 PRO D C 1
ATOM 9437 O O . PRO D 3 219 ? -30.099 -74.833 32.262 1.00 71.32 219 PRO D O 1
ATOM 9441 N N . LYS D 3 220 ? -30.302 -75.825 34.278 1.00 97.52 220 LYS D N 1
ATOM 9442 C CA . LYS D 3 220 ? -28.923 -76.305 34.323 1.00 94.16 220 LYS D CA 1
ATOM 9443 C C . LYS D 3 220 ? -28.620 -77.272 33.191 1.00 83.15 220 LYS D C 1
ATOM 9444 O O . LYS D 3 220 ? -27.485 -77.335 32.714 1.00 74.70 220 LYS D O 1
ATOM 9450 N N . GLU D 3 221 ? -29.611 -78.030 32.753 1.00 83.66 221 GLU D N 1
ATOM 9451 C CA . GLU D 3 221 ? -29.423 -79.010 31.697 1.00 96.40 221 GLU D CA 1
ATOM 9452 C C . GLU D 3 221 ? -29.071 -78.392 30.360 1.00 101.90 221 GLU D C 1
ATOM 9453 O O . GLU D 3 221 ? -28.911 -79.127 29.381 1.00 98.35 221 GLU D O 1
ATOM 9459 N N . ASN D 3 222 ? -28.984 -77.073 30.274 1.00 109.13 222 ASN D N 1
ATOM 9460 C CA . ASN D 3 222 ? -28.666 -76.400 29.027 1.00 102.95 222 ASN D CA 1
ATOM 9461 C C . ASN D 3 222 ? -27.390 -75.572 29.151 1.00 97.26 222 ASN D C 1
ATOM 9462 O O . ASN D 3 222 ? -27.262 -74.532 28.509 1.00 102.81 222 ASN D O 1
ATOM 9467 N N . ARG D 3 223 ? -26.434 -76.015 29.955 1.00 74.45 223 ARG D N 1
ATOM 9468 C CA . ARG D 3 223 ? -25.157 -75.329 30.070 1.00 70.39 223 ARG D CA 1
ATOM 9469 C C . ARG D 3 223 ? -24.118 -76.016 29.204 1.00 100.13 223 ARG D C 1
ATOM 9470 O O . ARG D 3 223 ? -24.130 -77.235 29.041 1.00 107.17 223 ARG D O 1
ATOM 9478 N N . LEU D 3 224 ? -23.223 -75.219 28.637 1.00 97.12 224 LEU D N 1
ATOM 9479 C CA . LEU D 3 224 ? -22.152 -75.758 27.818 1.00 96.11 224 LEU D CA 1
ATOM 9480 C C . LEU D 3 224 ? -21.015 -76.232 28.706 1.00 89.38 224 LEU D C 1
ATOM 9481 O O . LEU D 3 224 ? -20.418 -75.440 29.437 1.00 86.10 224 LEU D O 1
ATOM 9486 N N . GLY D 3 225 ? -20.737 -77.527 28.654 1.00 97.11 225 GLY D N 1
ATOM 9487 C CA . GLY D 3 225 ? -19.620 -78.200 29.272 1.00 87.49 225 GLY D CA 1
ATOM 9488 C C . GLY D 3 225 ? -19.422 -77.801 30.713 1.00 83.88 225 GLY D C 1
ATOM 9489 O O . GLY D 3 225 ? -20.361 -77.469 31.438 1.00 78.38 225 GLY D O 1
ATOM 9490 N N . GLU D 3 226 ? -18.163 -77.798 31.128 1.00 93.74 226 GLU D N 1
ATOM 9491 C CA . GLU D 3 226 ? -17.868 -77.486 32.510 1.00 99.35 226 GLU D CA 1
ATOM 9492 C C . GLU D 3 226 ? -18.100 -76.005 32.756 1.00 94.89 226 GLU D C 1
ATOM 9493 O O . GLU D 3 226 ? -18.062 -75.185 31.842 1.00 93.11 226 GLU D O 1
ATOM 9499 N N . VAL D 3 227 ? -18.347 -75.665 34.014 1.00 91.15 227 VAL D N 1
ATOM 9500 C CA . VAL D 3 227 ? -18.538 -74.271 34.368 1.00 79.26 227 VAL D CA 1
ATOM 9501 C C . VAL D 3 227 ? -17.214 -73.531 34.326 1.00 83.23 227 VAL D C 1
ATOM 9502 O O . VAL D 3 227 ? -16.177 -74.051 34.742 1.00 82.17 227 VAL D O 1
ATOM 9506 N N . ASN D 3 228 ? -17.247 -72.320 33.790 1.00 91.05 228 ASN D N 1
ATOM 9507 C CA . ASN D 3 228 ? -16.141 -71.380 33.626 1.00 82.52 228 ASN D CA 1
ATOM 9508 C C . ASN D 3 228 ? -15.132 -71.770 32.549 1.00 77.74 228 ASN D C 1
ATOM 9509 O O . ASN D 3 228 ? -14.081 -71.133 32.451 1.00 71.61 228 ASN D O 1
ATOM 9514 N N . LYS D 3 229 ? -15.403 -72.798 31.748 1.00 94.00 229 LYS D N 1
ATOM 9515 C CA . LYS D 3 229 ? -14.602 -73.088 30.563 1.00 110.02 229 LYS D CA 1
ATOM 9516 C C . LYS D 3 229 ? -15.093 -72.320 29.342 1.00 113.86 229 LYS D C 1
ATOM 9517 O O . LYS D 3 229 ? -14.322 -72.115 28.397 1.00 124.08 229 LYS D O 1
ATOM 9523 N N . GLY D 3 230 ? -16.336 -71.844 29.376 1.00 90.04 230 GLY D N 1
ATOM 9524 C CA . GLY D 3 230 ? -17.037 -71.199 28.277 1.00 83.90 230 GLY D CA 1
ATOM 9525 C C . GLY D 3 230 ? -16.206 -70.258 27.439 1.00 72.46 230 GLY D C 1
ATOM 9526 O O . GLY D 3 230 ? -16.341 -70.243 26.216 1.00 69.03 230 GLY D O 1
ATOM 9527 N N . PHE D 3 231 ? -15.322 -69.491 28.057 1.00 64.31 231 PHE D N 1
ATOM 9528 C CA . PHE D 3 231 ? -14.528 -68.549 27.287 1.00 69.51 231 PHE D CA 1
ATOM 9529 C C . PHE D 3 231 ? -13.615 -69.292 26.332 1.00 68.35 231 PHE D C 1
ATOM 9530 O O . PHE D 3 231 ? -13.597 -69.008 25.133 1.00 66.23 231 PHE D O 1
ATOM 9538 N N . SER D 3 232 ? -12.871 -70.265 26.831 1.00 76.80 232 SER D N 1
ATOM 9539 C CA . SER D 3 232 ? -12.032 -71.037 25.930 1.00 75.37 232 SER D CA 1
ATOM 9540 C C . SER D 3 232 ? -12.880 -71.782 24.913 1.00 71.75 232 SER D C 1
ATOM 9541 O O . SER D 3 232 ? -12.458 -71.965 23.765 1.00 78.34 232 SER D O 1
ATOM 9544 N N . ASN D 3 233 ? -14.081 -72.192 25.304 1.00 56.83 233 ASN D N 1
ATOM 9545 C CA . ASN D 3 233 ? -15.026 -72.735 24.340 1.00 63.43 233 ASN D CA 1
ATOM 9546 C C . ASN D 3 233 ? -15.273 -71.746 23.211 1.00 67.55 233 ASN D C 1
ATOM 9547 O O . ASN D 3 233 ? -15.126 -72.080 22.028 1.00 73.03 233 ASN D O 1
ATOM 9552 N N . ALA D 3 234 ? -15.624 -70.511 23.557 1.00 72.77 234 ALA D N 1
ATOM 9553 C CA . ALA D 3 234 ? -15.978 -69.535 22.534 1.00 69.81 234 ALA D CA 1
ATOM 9554 C C . ALA D 3 234 ? -14.792 -69.148 21.670 1.00 66.12 234 ALA D C 1
ATOM 9555 O O . ALA D 3 234 ? -14.948 -68.923 20.469 1.00 65.30 234 ALA D O 1
ATOM 9557 N N . MET D 3 235 ? -13.602 -69.096 22.253 1.00 60.01 235 MET D N 1
ATOM 9558 C CA . MET D 3 235 ? -12.405 -68.816 21.479 1.00 51.85 235 MET D CA 1
ATOM 9559 C C . MET D 3 235 ? -12.163 -69.913 20.465 1.00 65.43 235 MET D C 1
ATOM 9560 O O . MET D 3 235 ? -12.056 -69.661 19.258 1.00 75.62 235 MET D O 1
ATOM 9565 N N . LYS D 3 236 ? -12.120 -71.148 20.934 1.00 61.98 236 LYS D N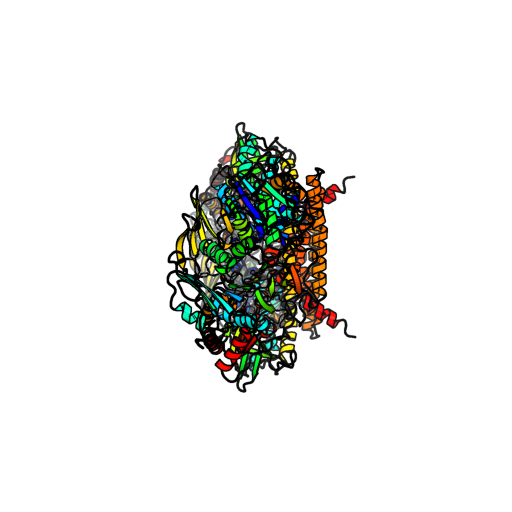 1
ATOM 9566 C CA . LYS D 3 236 ? -11.810 -72.230 20.029 1.00 69.70 236 LYS D CA 1
ATOM 9567 C C . LYS D 3 236 ? -12.885 -72.425 18.974 1.00 74.98 236 LYS D C 1
ATOM 9568 O O . LYS D 3 236 ? -12.600 -73.010 17.928 1.00 91.70 236 LYS D O 1
ATOM 9574 N N . THR D 3 237 ? -14.116 -71.983 19.220 1.00 61.70 237 THR D N 1
ATOM 9575 C CA . THR D 3 237 ? -15.054 -71.886 18.105 1.00 59.94 237 THR D CA 1
ATOM 9576 C C . THR D 3 237 ? -14.699 -70.716 17.193 1.00 62.44 237 THR D C 1
ATOM 9577 O O . THR D 3 237 ? -14.843 -70.794 15.965 1.00 64.18 237 THR D O 1
ATOM 9581 N N . LEU D 3 238 ? -14.204 -69.632 17.777 1.00 66.43 238 LEU D N 1
ATOM 9582 C CA . LEU D 3 238 ? -13.951 -68.429 17.004 1.00 72.96 238 LEU D CA 1
ATOM 9583 C C . LEU D 3 238 ? -12.835 -68.630 16.000 1.00 68.57 238 LEU D C 1
ATOM 9584 O O . LEU D 3 238 ? -12.793 -67.939 14.986 1.00 68.97 238 LEU D O 1
ATOM 9589 N N . ASP D 3 239 ? -11.917 -69.551 16.263 1.00 59.57 239 ASP D N 1
ATOM 9590 C CA . ASP D 3 239 ? -10.845 -69.796 15.306 1.00 51.77 239 ASP D CA 1
ATOM 9591 C C . ASP D 3 239 ? -11.377 -70.353 13.990 1.00 59.74 239 ASP D C 1
ATOM 9592 O O . ASP D 3 239 ? -11.106 -69.803 12.918 1.00 74.75 239 ASP D O 1
ATOM 9597 N N . VAL D 3 240 ? -12.187 -71.406 14.049 1.00 55.23 240 VAL D N 1
ATOM 9598 C CA . VAL D 3 240 ? -12.777 -71.938 12.824 1.00 51.40 240 VAL D CA 1
ATOM 9599 C C . VAL D 3 240 ? -13.749 -70.948 12.212 1.00 65.20 240 VAL D C 1
ATOM 9600 O O . VAL D 3 240 ? -13.862 -70.855 10.984 1.00 71.18 240 VAL D O 1
ATOM 9604 N N . GLY D 3 241 ? -14.432 -70.158 13.027 1.00 66.29 241 GLY D N 1
ATOM 9605 C CA . GLY D 3 241 ? -15.269 -69.123 12.453 1.00 55.25 241 GLY D CA 1
ATOM 9606 C C . GLY D 3 241 ? -14.465 -68.116 11.659 1.00 36.78 241 GLY D C 1
ATOM 9607 O O . GLY D 3 241 ? -14.835 -67.755 10.542 1.00 26.53 241 GLY D O 1
ATOM 9608 N N . ARG D 3 242 ? -13.333 -67.682 12.204 1.00 26.82 242 ARG D N 1
ATOM 9609 C CA . ARG D 3 242 ? -12.462 -66.773 11.478 1.00 26.93 242 ARG D CA 1
ATOM 9610 C C . ARG D 3 242 ? -11.992 -67.394 10.179 1.00 40.97 242 ARG D C 1
ATOM 9611 O O . ARG D 3 242 ? -11.903 -66.708 9.158 1.00 63.93 242 ARG D O 1
ATOM 9619 N N . LEU D 3 243 ? -11.686 -68.685 10.186 1.00 30.77 243 LEU D N 1
ATOM 9620 C CA . LEU D 3 243 ? -11.441 -69.349 8.913 1.00 26.22 243 LEU D CA 1
ATOM 9621 C C . LEU D 3 243 ? -12.620 -69.157 7.983 1.00 26.69 243 LEU D C 1
ATOM 9622 O O . LEU D 3 243 ? -12.452 -68.967 6.774 1.00 42.85 243 LEU D O 1
ATOM 9627 N N . GLY D 3 244 ? -13.827 -69.193 8.525 1.00 31.09 244 GLY D N 1
ATOM 9628 C CA . GLY D 3 244 ? -14.987 -68.936 7.694 1.00 53.30 244 GLY D CA 1
ATOM 9629 C C . GLY D 3 244 ? -14.951 -67.558 7.068 1.00 45.82 244 GLY D C 1
ATOM 9630 O O . GLY D 3 244 ? -15.104 -67.407 5.855 1.00 45.86 244 GLY D O 1
ATOM 9631 N N . VAL D 3 245 ? -14.698 -66.538 7.882 1.00 44.92 245 VAL D N 1
ATOM 9632 C CA . VAL D 3 245 ? -14.752 -65.167 7.391 1.00 43.60 245 VAL D CA 1
ATOM 9633 C C . VAL D 3 245 ? -13.692 -64.939 6.330 1.00 52.76 245 VAL D C 1
ATOM 9634 O O . VAL D 3 245 ? -13.954 -64.314 5.299 1.00 59.41 245 VAL D O 1
ATOM 9638 N N . ALA D 3 246 ? -12.482 -65.431 6.554 1.00 47.56 246 ALA D N 1
ATOM 9639 C CA . ALA D 3 246 ? -11.503 -65.366 5.482 1.00 45.79 246 ALA D CA 1
ATOM 9640 C C . ALA D 3 246 ? -11.976 -66.109 4.247 1.00 44.30 246 ALA D C 1
ATOM 9641 O O . ALA D 3 246 ? -11.701 -65.677 3.123 1.00 46.88 246 ALA D O 1
ATOM 9643 N N . SER D 3 247 ? -12.716 -67.204 4.428 1.00 40.41 247 SER D N 1
ATOM 9644 C CA . SER D 3 247 ? -13.209 -67.953 3.280 1.00 38.15 247 SER D CA 1
ATOM 9645 C C . SER D 3 247 ? -14.140 -67.104 2.430 1.00 27.92 247 SER D C 1
ATOM 9646 O O . SER D 3 247 ? -14.041 -67.094 1.198 1.00 24.72 247 SER D O 1
ATOM 9649 N N . GLN D 3 248 ? -15.038 -66.364 3.061 1.00 42.65 248 GLN D N 1
ATOM 9650 C CA . GLN D 3 248 ? -15.912 -65.548 2.241 1.00 34.82 248 GLN D CA 1
ATOM 9651 C C . GLN D 3 248 ? -15.187 -64.333 1.697 1.00 32.95 248 GLN D C 1
ATOM 9652 O O . GLN D 3 248 ? -15.512 -63.873 0.601 1.00 47.00 248 GLN D O 1
ATOM 9658 N N . SER D 3 249 ? -14.189 -63.830 2.414 1.00 27.36 249 SER D N 1
ATOM 9659 C CA . SER D 3 249 ? -13.312 -62.796 1.873 1.00 30.83 249 SER D CA 1
ATOM 9660 C C . SER D 3 249 ? -12.759 -63.233 0.528 1.00 33.75 249 SER D C 1
ATOM 9661 O O . SER D 3 249 ? -12.832 -62.507 -0.472 1.00 56.66 249 SER D O 1
ATOM 9664 N N . ILE D 3 250 ? -12.256 -64.457 0.475 1.00 27.40 250 ILE D N 1
ATOM 9665 C CA . ILE D 3 250 ? -11.608 -64.957 -0.720 1.00 22.22 250 ILE D CA 1
ATOM 9666 C C . ILE D 3 250 ? -12.655 -65.221 -1.785 1.00 37.48 250 ILE D C 1
ATOM 9667 O O . ILE D 3 250 ? -12.410 -65.015 -2.980 1.00 48.90 250 ILE D O 1
ATOM 9672 N N . GLY D 3 251 ? -13.857 -65.577 -1.374 1.00 31.78 251 GLY D N 1
ATOM 9673 C CA . GLY D 3 251 ? -14.955 -65.789 -2.294 1.00 49.17 251 GLY D CA 1
ATOM 9674 C C . GLY D 3 251 ? -15.350 -64.521 -3.020 1.00 54.17 251 GLY D C 1
ATOM 9675 O O . GLY D 3 251 ? -15.180 -64.429 -4.242 1.00 53.99 251 GLY D O 1
ATOM 9676 N N . VAL D 3 252 ? -15.840 -63.518 -2.292 1.00 51.70 252 VAL D N 1
ATOM 9677 C CA . VAL D 3 252 ? -16.319 -62.306 -2.945 1.00 36.87 252 VAL D CA 1
ATOM 9678 C C . VAL D 3 252 ? -15.180 -61.706 -3.733 1.00 33.60 252 VAL D C 1
ATOM 9679 O O . VAL D 3 252 ? -15.404 -61.054 -4.757 1.00 48.08 252 VAL D O 1
ATOM 9683 N N . ALA D 3 253 ? -13.945 -61.898 -3.276 1.00 38.12 253 ALA D N 1
ATOM 9684 C CA . ALA D 3 253 ? -12.814 -61.453 -4.072 1.00 46.50 253 ALA D CA 1
ATOM 9685 C C . ALA D 3 253 ? -12.918 -62.112 -5.448 1.00 46.49 253 ALA D C 1
ATOM 9686 O O . ALA D 3 253 ? -13.041 -61.414 -6.455 1.00 27.65 253 ALA D O 1
ATOM 9688 N N . GLN D 3 254 ? -12.881 -63.456 -5.514 1.00 46.27 254 GLN D N 1
ATOM 9689 C CA . GLN D 3 254 ? -12.923 -64.100 -6.836 1.00 36.58 254 GLN D CA 1
ATOM 9690 C C . GLN D 3 254 ? -14.071 -63.616 -7.674 1.00 41.80 254 GLN D C 1
ATOM 9691 O O . GLN D 3 254 ? -13.942 -63.475 -8.892 1.00 47.33 254 GLN D O 1
ATOM 9697 N N . GLY D 3 255 ? -15.193 -63.348 -7.046 1.00 61.46 255 GLY D N 1
ATOM 9698 C CA . GLY D 3 255 ? -16.267 -62.868 -7.869 1.00 70.10 255 GLY D CA 1
ATOM 9699 C C . GLY D 3 255 ? -16.001 -61.521 -8.486 1.00 56.42 255 GLY D C 1
ATOM 9700 O O . GLY D 3 255 ? -16.046 -61.367 -9.706 1.00 57.68 255 GLY D O 1
ATOM 9701 N N . ALA D 3 256 ? -15.716 -60.533 -7.635 1.00 39.13 256 ALA D N 1
ATOM 9702 C CA . ALA D 3 256 ? -15.433 -59.199 -8.140 1.00 27.00 256 ALA D CA 1
ATOM 9703 C C . ALA D 3 256 ? -14.285 -59.163 -9.123 1.00 30.51 256 ALA D C 1
ATOM 9704 O O . ALA D 3 256 ? -14.289 -58.343 -10.041 1.00 36.70 256 ALA D O 1
ATOM 9706 N N . LEU D 3 257 ? -13.301 -60.033 -8.974 1.00 40.73 257 LEU D N 1
ATOM 9707 C CA . LEU D 3 257 ? -12.300 -60.108 -10.023 1.00 69.87 257 LEU D CA 1
ATOM 9708 C C . LEU D 3 257 ? -12.884 -60.639 -11.318 1.00 80.78 257 LEU D C 1
ATOM 9709 O O . LEU D 3 257 ? -12.577 -60.121 -12.394 1.00 101.70 257 LEU D O 1
ATOM 9714 N N . ASP D 3 258 ? -13.737 -61.660 -11.242 1.00 59.88 258 ASP D N 1
ATOM 9715 C CA . ASP D 3 258 ? -14.284 -62.228 -12.469 1.00 50.49 258 ASP D CA 1
ATOM 9716 C C . ASP D 3 258 ? -15.115 -61.204 -13.224 1.00 51.77 258 ASP D C 1
ATOM 9717 O O . ASP D 3 258 ? -14.985 -61.058 -14.445 1.00 58.43 258 ASP D O 1
ATOM 9722 N N . GLU D 3 259 ? -15.952 -60.459 -12.508 1.00 52.53 259 GLU D N 1
ATOM 9723 C CA . GLU D 3 259 ? -16.608 -59.324 -13.132 1.00 60.60 259 GLU D CA 1
ATOM 9724 C C . GLU D 3 259 ? -15.605 -58.314 -13.643 1.00 64.49 259 GLU D C 1
ATOM 9725 O O . GLU D 3 259 ? -15.856 -57.649 -14.654 1.00 56.83 259 GLU D O 1
ATOM 9731 N N . ALA D 3 260 ? -14.463 -58.183 -12.974 1.00 60.47 260 ALA D N 1
ATOM 9732 C CA . ALA D 3 260 ? -13.490 -57.204 -13.423 1.00 44.10 260 ALA D CA 1
ATOM 9733 C C . ALA D 3 260 ? -12.946 -57.559 -14.793 1.00 33.12 260 ALA D C 1
ATOM 9734 O O . ALA D 3 260 ? -13.025 -56.762 -15.729 1.00 56.10 260 ALA D O 1
ATOM 9736 N N . ILE D 3 261 ? -12.394 -58.760 -14.941 1.00 22.92 261 ILE D N 1
ATOM 9737 C CA . ILE D 3 261 ? -11.806 -59.052 -16.235 1.00 23.67 261 ILE D CA 1
ATOM 9738 C C . ILE D 3 261 ? -12.872 -59.234 -17.293 1.00 30.75 261 ILE D C 1
ATOM 9739 O O . ILE D 3 261 ? -12.608 -59.021 -18.477 1.00 32.86 261 ILE D O 1
ATOM 9744 N N . LYS D 3 262 ? -14.084 -59.643 -16.911 1.00 47.57 262 LYS D N 1
ATOM 9745 C CA . LYS D 3 262 ? -15.147 -59.733 -17.904 1.00 38.21 262 LYS D CA 1
ATOM 9746 C C . LYS D 3 262 ? -15.492 -58.365 -18.471 1.00 35.97 262 LYS D C 1
ATOM 9747 O O . LYS D 3 262 ? -15.460 -58.153 -19.690 1.00 52.89 262 LYS D O 1
ATOM 9753 N N . TYR D 3 263 ? -15.780 -57.405 -17.597 1.00 24.28 263 TYR D N 1
ATOM 9754 C CA . TYR D 3 263 ? -16.130 -56.085 -18.093 1.00 24.64 263 TYR D CA 1
ATOM 9755 C C . TYR D 3 263 ? -14.966 -55.485 -18.846 1.00 34.34 263 TYR D C 1
ATOM 9756 O O . TYR D 3 263 ? -15.159 -54.755 -19.819 1.00 40.21 263 TYR D O 1
ATOM 9765 N N . ALA D 3 264 ? -13.744 -55.762 -18.390 1.00 46.25 264 ALA D N 1
ATOM 9766 C CA . ALA D 3 264 ? -12.577 -55.155 -19.012 1.00 53.25 264 ALA D CA 1
ATOM 9767 C C . ALA D 3 264 ? -12.276 -55.768 -20.362 1.00 47.87 264 ALA D C 1
ATOM 9768 O O . ALA D 3 264 ? -11.628 -55.132 -21.191 1.00 42.70 264 ALA D O 1
ATOM 9770 N N . LYS D 3 265 ? -12.674 -57.013 -20.584 1.00 38.67 265 LYS D N 1
ATOM 9771 C CA . LYS D 3 265 ? -12.587 -57.551 -21.929 1.00 36.71 265 LYS D CA 1
ATOM 9772 C C . LYS D 3 265 ? -13.649 -56.942 -22.831 1.00 44.56 265 LYS D C 1
ATOM 9773 O O . LYS D 3 265 ? -13.399 -56.693 -24.010 1.00 43.37 265 LYS D O 1
ATOM 9779 N N . GLU D 3 266 ? -14.858 -56.730 -22.310 1.00 44.55 266 GLU D N 1
ATOM 9780 C CA . GLU D 3 266 ? -15.936 -56.370 -23.223 1.00 33.63 266 GLU D CA 1
ATOM 9781 C C . GLU D 3 266 ? -16.001 -54.886 -23.551 1.00 33.34 266 GLU D C 1
ATOM 9782 O O . GLU D 3 266 ? -16.329 -54.521 -24.679 1.00 35.62 266 GLU D O 1
ATOM 9788 N N . ARG D 3 267 ? -15.700 -54.016 -22.603 1.00 47.09 267 ARG D N 1
ATOM 9789 C CA . ARG D 3 267 ? -15.876 -52.589 -22.825 1.00 41.13 267 ARG D CA 1
ATOM 9790 C C . ARG D 3 267 ? -14.738 -52.019 -23.642 1.00 58.86 267 ARG D C 1
ATOM 9791 O O . ARG D 3 267 ? -13.577 -52.341 -23.397 1.00 72.65 267 ARG D O 1
ATOM 9799 N N . LYS D 3 268 ? -15.054 -51.178 -24.630 1.00 53.62 268 LYS D N 1
ATOM 9800 C CA . LYS D 3 268 ? -13.993 -50.558 -25.402 1.00 45.12 268 LYS D CA 1
ATOM 9801 C C . LYS D 3 268 ? -14.032 -49.060 -25.207 1.00 40.75 268 LYS D C 1
ATOM 9802 O O . LYS D 3 268 ? -15.099 -48.455 -25.249 1.00 38.85 268 LYS D O 1
ATOM 9808 N N . GLN D 3 269 ? -12.872 -48.457 -25.015 1.00 45.33 269 GLN D N 1
ATOM 9809 C CA . GLN D 3 269 ? -12.759 -47.013 -25.003 1.00 54.53 269 GLN D CA 1
ATOM 9810 C C . GLN D 3 269 ? -11.647 -46.607 -25.965 1.00 60.33 269 GLN D C 1
ATOM 9811 O O . GLN D 3 269 ? -10.766 -47.398 -26.295 1.00 71.00 269 GLN D O 1
ATOM 9817 N N . PHE D 3 270 ? -11.714 -45.370 -26.424 1.00 39.03 270 PHE D N 1
ATOM 9818 C CA . PHE D 3 270 ? -10.806 -44.777 -27.395 1.00 42.51 270 PHE D CA 1
ATOM 9819 C C . PHE D 3 270 ? -10.467 -45.708 -28.547 1.00 41.72 270 PHE D C 1
ATOM 9820 O O . PHE D 3 270 ? -9.413 -45.562 -29.164 1.00 45.70 270 PHE D O 1
ATOM 9828 N N . GLY D 3 271 ? -11.320 -46.663 -28.847 1.00 27.00 271 GLY D N 1
ATOM 9829 C CA . GLY D 3 271 ? -10.988 -47.617 -29.881 1.00 42.76 271 GLY D CA 1
ATOM 9830 C C . GLY D 3 271 ? -10.418 -48.952 -29.459 1.00 48.36 271 GLY D C 1
ATOM 9831 O O . GLY D 3 271 ? -10.773 -50.000 -29.996 1.00 50.29 271 GLY D O 1
ATOM 9832 N N . LYS D 3 272 ? -9.512 -48.919 -28.497 1.00 37.75 272 LYS D N 1
ATOM 9833 C CA . LYS D 3 272 ? -9.038 -50.125 -27.850 1.00 38.37 272 LYS D CA 1
ATOM 9834 C C . LYS D 3 272 ? -10.108 -50.690 -26.935 1.00 47.39 272 LYS D C 1
ATOM 9835 O O . LYS D 3 272 ? -11.051 -50.003 -26.555 1.00 47.75 272 LYS D O 1
ATOM 9841 N N . ARG D 3 273 ? -9.952 -51.943 -26.549 1.00 37.16 273 ARG D N 1
ATOM 9842 C CA . ARG D 3 273 ? -10.781 -52.420 -25.465 1.00 27.39 273 ARG D CA 1
ATOM 9843 C C . ARG D 3 273 ? -10.100 -52.059 -24.162 1.00 25.18 273 ARG D C 1
ATOM 9844 O O . ARG D 3 273 ? -8.882 -51.919 -24.109 1.00 40.12 273 ARG D O 1
ATOM 9852 N N . ILE D 3 274 ? -10.891 -51.896 -23.112 1.00 26.80 274 ILE D N 1
ATOM 9853 C CA . ILE D 3 274 ? -10.371 -51.583 -21.788 1.00 30.70 274 ILE D CA 1
ATOM 9854 C C . ILE D 3 274 ? -9.128 -52.380 -21.433 1.00 38.41 274 ILE D C 1
ATOM 9855 O O . ILE D 3 274 ? -8.117 -51.816 -21.018 1.00 40.34 274 ILE D O 1
ATOM 9860 N N . ALA D 3 275 ? -9.184 -53.691 -21.617 1.00 27.21 275 ALA D N 1
ATOM 9861 C CA . ALA D 3 275 ? -8.113 -54.536 -21.120 1.00 24.25 275 ALA D CA 1
ATOM 9862 C C . ALA D 3 275 ? -6.806 -54.357 -21.857 1.00 26.24 275 ALA D C 1
ATOM 9863 O O . ALA D 3 275 ? -5.793 -54.898 -21.415 1.00 24.90 275 ALA D O 1
ATOM 9865 N N . ASP D 3 276 ? -6.800 -53.665 -22.980 1.00 41.47 276 ASP D N 1
ATOM 9866 C CA . ASP D 3 276 ? -5.571 -53.456 -23.719 1.00 54.84 276 ASP D CA 1
ATOM 9867 C C . ASP D 3 276 ? -4.889 -52.147 -23.364 1.00 47.29 276 ASP D C 1
ATOM 9868 O O . ASP D 3 276 ? -3.936 -51.758 -24.038 1.00 58.44 276 ASP D O 1
ATOM 9873 N N . PHE D 3 277 ? -5.356 -51.458 -22.340 1.00 24.36 277 PHE D N 1
ATOM 9874 C CA . PHE D 3 277 ? -4.631 -50.334 -21.789 1.00 24.43 277 PHE D CA 1
ATOM 9875 C C . PHE D 3 277 ? -3.771 -50.847 -20.651 1.00 30.20 277 PHE D C 1
ATOM 9876 O O . PHE D 3 277 ? -4.252 -51.586 -19.795 1.00 27.45 277 PHE D O 1
ATOM 9884 N N . GLN D 3 278 ? -2.500 -50.459 -20.648 1.00 39.00 278 GLN D N 1
ATOM 9885 C CA . GLN D 3 278 ? -1.542 -51.095 -19.754 1.00 28.89 278 GLN D CA 1
ATOM 9886 C C . GLN D 3 278 ? -1.929 -50.931 -18.297 1.00 23.18 278 GLN D C 1
ATOM 9887 O O . GLN D 3 278 ? -1.695 -51.832 -17.493 1.00 32.60 278 GLN D O 1
ATOM 9893 N N . ALA D 3 279 ? -2.457 -49.769 -17.920 1.00 22.52 279 ALA D N 1
ATOM 9894 C CA . ALA D 3 279 ? -2.816 -49.565 -16.525 1.00 38.64 279 ALA D CA 1
ATOM 9895 C C . ALA D 3 279 ? -3.792 -50.631 -16.059 1.00 39.95 279 ALA D C 1
ATOM 9896 O O . ALA D 3 279 ? -3.607 -51.237 -15.000 1.00 52.69 279 ALA D O 1
ATOM 9898 N N . ILE D 3 280 ? -4.845 -50.878 -16.839 1.00 21.39 280 ILE D N 1
ATOM 9899 C CA . ILE D 3 280 ? -5.852 -51.848 -16.427 1.00 22.27 280 ILE D CA 1
ATOM 9900 C C . ILE D 3 280 ? -5.253 -53.237 -16.352 1.00 31.08 280 ILE D C 1
ATOM 9901 O O . ILE D 3 280 ? -5.359 -53.912 -15.334 1.00 50.60 280 ILE D O 1
ATOM 9906 N N . ALA D 3 281 ? -4.627 -53.692 -17.425 1.00 26.45 281 ALA D N 1
ATOM 9907 C CA . ALA D 3 281 ? -4.143 -55.061 -17.441 1.00 25.96 281 ALA D CA 1
ATOM 9908 C C . ALA D 3 281 ? -3.222 -55.320 -16.268 1.00 33.40 281 ALA D C 1
ATOM 9909 O O . ALA D 3 281 ? -3.340 -56.341 -15.586 1.00 51.95 281 ALA D O 1
ATOM 9911 N N . PHE D 3 282 ? -2.321 -54.386 -15.989 1.00 41.45 282 PHE D N 1
ATOM 9912 C CA . PHE D 3 282 ? -1.494 -54.511 -14.801 1.00 48.06 282 PHE D CA 1
ATOM 9913 C C . PHE D 3 282 ? -2.327 -54.531 -13.535 1.00 43.19 282 PHE D C 1
ATOM 9914 O O . PHE D 3 282 ? -2.064 -55.322 -12.628 1.00 36.74 282 PHE D O 1
ATOM 9922 N N . MET D 3 283 ? -3.343 -53.686 -13.454 1.00 31.39 283 MET D N 1
ATOM 9923 C CA . MET D 3 283 ? -4.176 -53.682 -12.261 1.00 20.53 283 MET D CA 1
ATOM 9924 C C . MET D 3 283 ? -4.807 -55.054 -12.051 1.00 22.84 283 MET D C 1
ATOM 9925 O O . MET D 3 283 ? -4.771 -55.605 -10.949 1.00 37.00 283 MET D O 1
ATOM 9930 N N . ILE D 3 284 ? -5.377 -55.628 -13.110 1.00 38.76 284 ILE D N 1
ATOM 9931 C CA . ILE D 3 284 ? -5.909 -56.985 -13.049 1.00 36.16 284 ILE D CA 1
ATOM 9932 C C . ILE D 3 284 ? -4.850 -57.923 -12.517 1.00 33.76 284 ILE D C 1
ATOM 9933 O O . ILE D 3 284 ? -5.121 -58.789 -11.684 1.00 50.12 284 ILE D O 1
ATOM 9938 N N . ALA D 3 285 ? -3.636 -57.807 -13.040 1.00 26.38 285 ALA D N 1
ATOM 9939 C CA . ALA D 3 285 ? -2.579 -58.693 -12.589 1.00 23.06 285 ALA D CA 1
ATOM 9940 C C . ALA D 3 285 ? -2.420 -58.581 -11.090 1.00 30.78 285 ALA D C 1
ATOM 9941 O O . ALA D 3 285 ? -2.516 -59.564 -10.360 1.00 33.66 285 ALA D O 1
ATOM 9943 N N . ASP D 3 286 ? -2.178 -57.364 -10.623 1.00 42.15 286 ASP D N 1
ATOM 9944 C CA . ASP D 3 286 ? -1.964 -57.080 -9.212 1.00 51.31 286 ASP D CA 1
ATOM 9945 C C . ASP D 3 286 ? -3.036 -57.702 -8.329 1.00 49.34 286 ASP D C 1
ATOM 9946 O O . ASP D 3 286 ? -2.733 -58.463 -7.398 1.00 48.82 286 ASP D O 1
ATOM 9951 N N . MET D 3 287 ? -4.304 -57.445 -8.650 1.00 22.36 287 MET D N 1
ATOM 9952 C CA . MET D 3 287 ? -5.376 -58.069 -7.891 1.00 20.41 287 MET D CA 1
ATOM 9953 C C . MET D 3 287 ? -5.253 -59.576 -7.937 1.00 35.97 287 MET D C 1
ATOM 9954 O O . MET D 3 287 ? -5.416 -60.250 -6.916 1.00 53.39 287 MET D O 1
ATOM 9959 N N . ALA D 3 288 ? -4.980 -60.129 -9.108 1.00 41.24 288 ALA D N 1
ATOM 9960 C CA . ALA D 3 288 ? -4.947 -61.576 -9.228 1.00 37.02 288 ALA D CA 1
ATOM 9961 C C . ALA D 3 288 ? -3.853 -62.182 -8.355 1.00 58.60 288 ALA D C 1
ATOM 9962 O O . ALA D 3 288 ? -4.104 -63.140 -7.623 1.00 65.03 288 ALA D O 1
ATOM 9964 N N . THR D 3 289 ? -2.614 -61.660 -8.439 1.00 65.09 289 THR D N 1
ATOM 9965 C CA . THR D 3 289 ? -1.514 -62.274 -7.693 1.00 46.61 289 THR D CA 1
ATOM 9966 C C . THR D 3 289 ? -1.741 -62.177 -6.206 1.00 31.07 289 THR D C 1
ATOM 9967 O O . THR D 3 289 ? -1.455 -63.124 -5.474 1.00 51.80 289 THR D O 1
ATOM 9971 N N . LYS D 3 290 ? -2.215 -61.029 -5.725 1.00 22.27 290 LYS D N 1
ATOM 9972 C CA . LYS D 3 290 ? -2.500 -60.960 -4.304 1.00 29.18 290 LYS D CA 1
ATOM 9973 C C . LYS D 3 290 ? -3.521 -62.013 -3.934 1.00 23.74 290 LYS D C 1
ATOM 9974 O O . LYS D 3 290 ? -3.296 -62.854 -3.043 1.00 45.26 290 LYS D O 1
ATOM 9980 N N . LEU D 3 291 ? -4.622 -62.029 -4.682 1.00 26.05 291 LEU D N 1
ATOM 9981 C CA . LEU D 3 291 ? -5.708 -62.951 -4.411 1.00 22.80 291 LEU D CA 1
ATOM 9982 C C . LEU D 3 291 ? -5.223 -64.374 -4.330 1.00 41.65 291 LEU D C 1
ATOM 9983 O O . LEU D 3 291 ? -5.559 -65.098 -3.399 1.00 44.17 291 LEU D O 1
ATOM 9988 N N . GLU D 3 292 ? -4.402 -64.788 -5.281 1.00 62.99 292 GLU D N 1
ATOM 9989 C CA . GLU D 3 292 ? -3.890 -66.147 -5.250 1.00 60.32 292 GLU D CA 1
ATOM 9990 C C . GLU D 3 292 ? -2.972 -66.345 -4.062 1.00 60.22 292 GLU D C 1
ATOM 9991 O O . GLU D 3 292 ? -3.201 -67.232 -3.243 1.00 27.07 292 GLU D O 1
ATOM 9997 N N . ALA D 3 293 ? -2.041 -65.425 -3.859 1.00 105.06 293 ALA D N 1
ATOM 9998 C CA . ALA D 3 293 ? -1.010 -65.532 -2.836 1.00 114.37 293 ALA D CA 1
ATOM 9999 C C . ALA D 3 293 ? -1.555 -66.000 -1.507 1.00 116.76 293 ALA D C 1
ATOM 10000 O O . ALA D 3 293 ? -0.962 -66.911 -0.847 1.00 142.20 293 ALA D O 1
ATOM 10002 N N . ALA D 3 294 ? -2.724 -65.377 -1.218 1.00 91.42 294 ALA D N 1
ATOM 10003 C CA . ALA D 3 294 ? -3.531 -65.387 0.001 1.00 75.30 294 ALA D CA 1
ATOM 10004 C C . ALA D 3 294 ? -4.652 -66.420 0.006 1.00 70.52 294 ALA D C 1
ATOM 10005 O O . ALA D 3 294 ? -5.041 -66.894 1.077 1.00 76.71 294 ALA D O 1
ATOM 10007 N N . LYS D 3 295 ? -5.250 -66.712 -1.141 1.00 54.49 295 LYS D N 1
ATOM 10008 C CA . LYS D 3 295 ? -5.950 -67.973 -1.279 1.00 36.88 295 LYS D CA 1
ATOM 10009 C C . LYS D 3 295 ? -5.065 -69.055 -0.698 1.00 52.86 295 LYS D C 1
ATOM 10010 O O . LYS D 3 295 ? -5.539 -69.932 0.022 1.00 62.03 295 LYS D O 1
ATOM 10016 N N . LEU D 3 296 ? -3.770 -68.984 -0.991 1.00 57.42 296 LEU D N 1
ATOM 10017 C CA . LEU D 3 296 ? -2.838 -69.987 -0.495 1.00 46.35 296 LEU D CA 1
ATOM 10018 C C . LEU D 3 296 ? -2.583 -69.838 0.996 1.00 60.29 296 LEU D C 1
ATOM 10019 O O . LEU D 3 296 ? -2.729 -70.819 1.746 1.00 78.60 296 LEU D O 1
ATOM 10024 N N . LEU D 3 297 ? -2.242 -68.621 1.464 1.00 55.66 297 LEU D N 1
ATOM 10025 C CA . LEU D 3 297 ? -2.580 -68.462 2.894 1.00 58.02 297 LEU D CA 1
ATOM 10026 C C . LEU D 3 297 ? -3.777 -69.240 3.513 1.00 45.00 297 LEU D C 1
ATOM 10027 O O . LEU D 3 297 ? -3.579 -70.068 4.422 1.00 33.73 297 LEU D O 1
ATOM 10032 N N . VAL D 3 298 ? -5.006 -69.087 3.001 1.00 44.15 298 VAL D N 1
ATOM 10033 C CA . VAL D 3 298 ? -6.154 -69.642 3.735 1.00 51.19 298 VAL D CA 1
ATOM 10034 C C . VAL D 3 298 ? -6.351 -71.135 3.513 1.00 59.11 298 VAL D C 1
ATOM 10035 O O . VAL D 3 298 ? -6.651 -71.882 4.458 1.00 44.20 298 VAL D O 1
ATOM 10039 N N . TYR D 3 299 ? -6.183 -71.604 2.285 1.00 67.40 299 TYR D N 1
ATOM 10040 C CA . TYR D 3 299 ? -6.207 -73.035 2.056 1.00 45.64 299 TYR D CA 1
ATOM 10041 C C . TYR D 3 299 ? -5.284 -73.729 3.043 1.00 47.94 299 TYR D C 1
ATOM 10042 O O . TYR D 3 299 ? -5.669 -74.699 3.705 1.00 44.49 299 TYR D O 1
ATOM 10051 N N . ASN D 3 300 ? -4.077 -73.188 3.213 1.00 53.68 300 ASN D N 1
ATOM 10052 C CA . ASN D 3 300 ? -3.121 -73.811 4.125 1.00 66.88 300 ASN D CA 1
ATOM 10053 C C . ASN D 3 300 ? -3.634 -73.852 5.550 1.00 70.37 300 ASN D C 1
ATOM 10054 O O . ASN D 3 300 ? -3.534 -74.886 6.220 1.00 77.46 300 ASN D O 1
ATOM 10059 N N . ALA D 3 301 ? -4.194 -72.742 6.035 1.00 66.26 301 ALA D N 1
ATOM 10060 C CA . ALA D 3 301 ? -4.726 -72.766 7.397 1.00 56.90 301 ALA D CA 1
ATOM 10061 C C . ALA D 3 301 ? -5.705 -73.916 7.564 1.00 56.33 301 ALA D C 1
ATOM 10062 O O . ALA D 3 301 ? -5.606 -74.712 8.510 1.00 54.68 301 ALA D O 1
ATOM 10064 N N . ALA D 3 302 ? -6.641 -74.044 6.635 1.00 61.60 302 ALA D N 1
ATOM 10065 C CA . ALA D 3 302 ? -7.658 -75.073 6.801 1.00 72.64 302 ALA D CA 1
ATOM 10066 C C . ALA D 3 302 ? -7.045 -76.463 6.757 1.00 63.89 302 ALA D C 1
ATOM 10067 O O . ALA D 3 302 ? -7.419 -77.336 7.544 1.00 69.63 302 ALA D O 1
ATOM 10069 N N . SER D 3 303 ? -6.068 -76.675 5.885 1.00 62.07 303 SER D N 1
ATOM 10070 C CA . SER D 3 303 ? -5.400 -77.970 5.852 1.00 70.30 303 SER D CA 1
ATOM 10071 C C . SER D 3 303 ? -4.732 -78.289 7.180 1.00 72.98 303 SER D C 1
ATOM 10072 O O . SER D 3 303 ? -4.771 -79.437 7.642 1.00 79.63 303 SER D O 1
ATOM 10075 N N . LEU D 3 304 ? -4.158 -77.284 7.836 1.00 75.88 304 LEU D N 1
ATOM 10076 C CA . LEU D 3 304 ? -3.595 -77.512 9.163 1.00 69.26 304 LEU D CA 1
ATOM 10077 C C . LEU D 3 304 ? -4.670 -77.993 10.119 1.00 65.67 304 LEU D C 1
ATOM 10078 O O . LEU D 3 304 ? -4.497 -79.005 10.810 1.00 67.73 304 LEU D O 1
ATOM 10083 N N . MET D 3 305 ? -5.796 -77.285 10.166 1.00 63.59 305 MET D N 1
ATOM 10084 C CA . MET D 3 305 ? -6.889 -77.744 11.014 1.00 70.99 305 MET D CA 1
ATOM 10085 C C . MET D 3 305 ? -7.229 -79.196 10.715 1.00 76.11 305 MET D C 1
ATOM 10086 O O . MET D 3 305 ? -7.480 -79.983 11.631 1.00 73.31 305 MET D O 1
ATOM 10091 N N . ASP D 3 306 ? -7.249 -79.571 9.438 1.00 79.78 306 ASP D N 1
ATOM 10092 C CA . ASP D 3 306 ? -7.626 -80.934 9.091 1.00 69.00 306 ASP D CA 1
ATOM 10093 C C . ASP D 3 306 ? -6.594 -81.936 9.580 1.00 72.83 306 ASP D C 1
ATOM 10094 O O . ASP D 3 306 ? -6.944 -83.084 9.854 1.00 78.42 306 ASP D O 1
ATOM 10099 N N . ASN D 3 307 ? -5.327 -81.547 9.695 1.00 73.69 307 ASN D N 1
ATOM 10100 C CA . ASN D 3 307 ? -4.340 -82.487 10.210 1.00 77.85 307 ASN D CA 1
ATOM 10101 C C . ASN D 3 307 ? -4.045 -82.291 11.692 1.00 83.21 307 ASN D C 1
ATOM 10102 O O . ASN D 3 307 ? -3.035 -82.795 12.181 1.00 80.76 307 ASN D O 1
ATOM 10107 N N . LYS D 3 308 ? -4.870 -81.519 12.390 1.00 80.02 308 LYS D N 1
ATOM 10108 C CA . LYS D 3 308 ? -5.029 -81.465 13.844 1.00 71.64 308 LYS D CA 1
ATOM 10109 C C . LYS D 3 308 ? -4.018 -80.635 14.619 1.00 63.83 308 LYS D C 1
ATOM 10110 O O . LYS D 3 308 ? -4.125 -80.569 15.841 1.00 73.75 308 LYS D O 1
ATOM 10116 N N . LYS D 3 309 ? -3.034 -80.039 13.975 1.00 67.15 309 LYS D N 1
ATOM 10117 C CA . LYS D 3 309 ? -2.154 -79.098 14.647 1.00 85.37 309 LYS D CA 1
ATOM 10118 C C . LYS D 3 309 ? -2.866 -77.766 14.881 1.00 88.11 309 LYS D C 1
ATOM 10119 O O . LYS D 3 309 ? -3.789 -77.400 14.156 1.00 89.66 309 LYS D O 1
ATOM 10125 N N . ASN D 3 310 ? -2.469 -77.061 15.936 1.00 87.70 310 ASN D N 1
ATOM 10126 C CA . ASN D 3 310 ? -3.121 -75.803 16.270 1.00 86.52 310 ASN D CA 1
ATOM 10127 C C . ASN D 3 310 ? -2.994 -74.823 15.120 1.00 84.35 310 ASN D C 1
ATOM 10128 O O . ASN D 3 310 ? -1.896 -74.585 14.621 1.00 89.78 310 ASN D O 1
ATOM 10133 N N . ALA D 3 311 ? -4.120 -74.253 14.692 1.00 79.16 311 ALA D N 1
ATOM 10134 C CA . ALA D 3 311 ? -4.141 -73.288 13.599 1.00 68.28 311 ALA D CA 1
ATOM 10135 C C . ALA D 3 311 ? -4.498 -71.885 14.063 1.00 57.36 311 ALA D C 1
ATOM 10136 O O . ALA D 3 311 ? -5.033 -71.099 13.289 1.00 55.71 311 ALA D O 1
ATOM 10138 N N . THR D 3 312 ? -4.205 -71.549 15.310 1.00 66.10 312 THR D N 1
ATOM 10139 C CA . THR D 3 312 ? -4.717 -70.299 15.853 1.00 66.67 312 THR D CA 1
ATOM 10140 C C . THR D 3 312 ? -4.037 -69.064 15.278 1.00 56.95 312 THR D C 1
ATOM 10141 O O . THR D 3 312 ? -4.706 -68.066 15.010 1.00 64.75 312 THR D O 1
ATOM 10145 N N . LYS D 3 313 ? -2.724 -69.081 15.083 1.00 56.00 313 LYS D N 1
ATOM 10146 C CA . LYS D 3 313 ? -2.110 -67.980 14.347 1.00 71.83 313 LYS D CA 1
ATOM 10147 C C . LYS D 3 313 ? -2.503 -68.002 12.881 1.00 68.68 313 LYS D C 1
ATOM 10148 O O . LYS D 3 313 ? -3.032 -67.023 12.350 1.00 69.82 313 LYS D O 1
ATOM 10154 N N . GLU D 3 314 ? -2.261 -69.129 12.217 1.00 62.76 314 GLU D N 1
ATOM 10155 C CA . GLU D 3 314 ? -2.395 -69.212 10.770 1.00 66.89 314 GLU D CA 1
ATOM 10156 C C . GLU D 3 314 ? -3.769 -68.752 10.308 1.00 67.84 314 GLU D C 1
ATOM 10157 O O . GLU D 3 314 ? -3.891 -68.029 9.312 1.00 72.65 314 GLU D O 1
ATOM 10163 N N . ALA D 3 315 ? -4.813 -69.134 11.036 1.00 63.97 315 ALA D N 1
ATOM 10164 C CA . ALA D 3 315 ? -6.145 -68.640 10.722 1.00 42.61 315 ALA D CA 1
ATOM 10165 C C . ALA D 3 315 ? -6.220 -67.139 10.909 1.00 40.56 315 ALA D C 1
ATOM 10166 O O . ALA D 3 315 ? -6.862 -66.446 10.121 1.00 44.36 315 ALA D O 1
ATOM 10168 N N . SER D 3 316 ? -5.603 -66.617 11.960 1.00 40.42 316 SER D N 1
ATOM 10169 C CA . SER D 3 316 ? -5.685 -65.187 12.194 1.00 47.23 316 SER D CA 1
ATOM 10170 C C . SER D 3 316 ? -5.036 -64.411 11.057 1.00 64.44 316 SER D C 1
ATOM 10171 O O . SER D 3 316 ? -5.605 -63.438 10.551 1.00 81.44 316 SER D O 1
ATOM 10174 N N . MET D 3 317 ? -3.850 -64.831 10.621 1.00 59.08 317 MET D N 1
ATOM 10175 C CA . MET D 3 317 ? -3.276 -64.237 9.421 1.00 45.46 317 MET D CA 1
ATOM 10176 C C . MET D 3 317 ? -4.230 -64.337 8.244 1.00 42.96 317 MET D C 1
ATOM 10177 O O . MET D 3 317 ? -4.379 -63.384 7.476 1.00 44.56 317 MET D O 1
ATOM 10182 N N . ALA D 3 318 ? -4.877 -65.486 8.081 1.00 30.06 318 ALA D N 1
ATOM 10183 C CA . ALA D 3 318 ? -5.745 -65.689 6.928 1.00 27.36 318 ALA D CA 1
ATOM 10184 C C . ALA D 3 318 ? -6.911 -64.712 6.915 1.00 38.41 318 ALA D C 1
ATOM 10185 O O . ALA D 3 318 ? -7.230 -64.114 5.883 1.00 36.29 318 ALA D O 1
ATOM 10187 N N . LYS D 3 319 ? -7.574 -64.556 8.058 1.00 39.96 319 LYS D N 1
ATOM 10188 C CA . LYS D 3 319 ? -8.684 -63.623 8.173 1.00 28.21 319 LYS D CA 1
ATOM 10189 C C . LYS D 3 319 ? -8.220 -62.197 7.922 1.00 50.30 319 LYS D C 1
ATOM 10190 O O . LYS D 3 319 ? -8.843 -61.449 7.158 1.00 56.02 319 LYS D O 1
ATOM 10196 N N . PHE D 3 320 ? -7.107 -61.811 8.544 1.00 39.43 320 PHE D N 1
ATOM 10197 C CA . PHE D 3 320 ? -6.597 -60.451 8.423 1.00 20.10 320 PHE D CA 1
ATOM 10198 C C . PHE D 3 320 ? -6.290 -60.129 6.969 1.00 27.26 320 PHE D C 1
ATOM 10199 O O . PHE D 3 320 ? -6.945 -59.285 6.339 1.00 36.98 320 PHE D O 1
ATOM 10207 N N . TYR D 3 321 ? -5.318 -60.834 6.405 1.00 32.52 321 TYR D N 1
ATOM 10208 C CA . TYR D 3 321 ? -4.853 -60.517 5.068 1.00 35.96 321 TYR D CA 1
ATOM 10209 C C . TYR D 3 321 ? -5.969 -60.700 4.059 1.00 40.34 321 TYR D C 1
ATOM 10210 O O . TYR D 3 321 ? -6.160 -59.863 3.172 1.00 38.12 321 TYR D O 1
ATOM 10219 N N . ALA D 3 322 ? -6.753 -61.763 4.211 1.00 46.05 322 ALA D N 1
ATOM 10220 C CA . ALA D 3 322 ? -7.786 -62.075 3.236 1.00 31.65 322 ALA D CA 1
ATOM 10221 C C . ALA D 3 322 ? -8.822 -60.971 3.187 1.00 34.67 322 ALA D C 1
ATOM 10222 O O . ALA D 3 322 ? -9.195 -60.508 2.109 1.00 45.74 322 ALA D O 1
ATOM 10224 N N . SER D 3 323 ? -9.321 -60.548 4.347 1.00 38.35 323 SER D N 1
ATOM 10225 C CA . SER D 3 323 ? -10.365 -59.537 4.341 1.00 33.28 323 SER D CA 1
ATOM 10226 C C . SER D 3 323 ? -9.847 -58.202 3.829 1.00 28.74 323 SER D C 1
ATOM 10227 O O . SER D 3 323 ? -10.505 -57.550 3.005 1.00 24.55 323 SER D O 1
ATOM 10230 N N . GLU D 3 324 ? -8.654 -57.792 4.262 1.00 25.94 324 GLU D N 1
ATOM 10231 C CA . GLU D 3 324 ? -8.135 -56.500 3.815 1.00 17.72 324 GLU D CA 1
ATOM 10232 C C . GLU D 3 324 ? -7.944 -56.472 2.300 1.00 24.79 324 GLU D C 1
ATOM 10233 O O . GLU D 3 324 ? -8.464 -55.583 1.608 1.00 22.42 324 GLU D O 1
ATOM 10239 N N . ILE D 3 325 ? -7.197 -57.433 1.755 1.00 34.51 325 ILE D N 1
ATOM 10240 C CA . ILE D 3 325 ? -6.996 -57.367 0.321 1.00 27.49 325 ILE D CA 1
ATOM 10241 C C . ILE D 3 325 ? -8.281 -57.654 -0.419 1.00 26.82 325 ILE D C 1
ATOM 10242 O O . ILE D 3 325 ? -8.402 -57.319 -1.600 1.00 34.56 325 ILE D O 1
ATOM 10247 N N . CYS D 3 326 ? -9.262 -58.258 0.236 1.00 24.74 326 CYS D N 1
ATOM 10248 C CA . CYS D 3 326 ? -10.555 -58.388 -0.409 1.00 18.41 326 CYS D CA 1
ATOM 10249 C C . CYS D 3 326 ? -11.134 -57.022 -0.662 1.00 17.82 326 CYS D C 1
ATOM 10250 O O . CYS D 3 326 ? -11.599 -56.733 -1.759 1.00 43.98 326 CYS D O 1
ATOM 10253 N N . ASN D 3 327 ? -11.124 -56.164 0.353 1.00 17.38 327 ASN D N 1
ATOM 10254 C CA . ASN D 3 327 ? -11.646 -54.816 0.159 1.00 28.91 327 ASN D CA 1
ATOM 10255 C C . ASN D 3 327 ? -10.891 -54.089 -0.939 1.00 25.70 327 ASN D C 1
ATOM 10256 O O . ASN D 3 327 ? -11.506 -53.460 -1.807 1.00 16.58 327 ASN D O 1
ATOM 10261 N N . GLU D 3 328 ? -9.556 -54.101 -0.886 1.00 26.74 328 GLU D N 1
ATOM 10262 C CA . GLU D 3 328 ? -8.797 -53.468 -1.966 1.00 16.83 328 GLU D CA 1
ATOM 10263 C C . GLU D 3 328 ? -9.261 -53.961 -3.325 1.00 26.65 328 GLU D C 1
ATOM 10264 O O . GLU D 3 328 ? -9.496 -53.167 -4.243 1.00 56.37 328 GLU D O 1
ATOM 10270 N N . ILE D 3 329 ? -9.408 -55.277 -3.472 1.00 24.06 329 ILE D N 1
ATOM 10271 C CA . ILE D 3 329 ? -9.869 -55.837 -4.740 1.00 25.17 329 ILE D CA 1
ATOM 10272 C C . ILE D 3 329 ? -11.238 -55.286 -5.107 1.00 20.20 329 ILE D C 1
ATOM 10273 O O . ILE D 3 329 ? -11.445 -54.786 -6.216 1.00 26.42 329 ILE D O 1
ATOM 10278 N N . CYS D 3 330 ? -12.208 -55.421 -4.203 1.00 30.00 330 CYS D N 1
ATOM 10279 C CA . CYS D 3 330 ? -13.570 -54.999 -4.499 1.00 34.08 330 CYS D CA 1
ATOM 10280 C C . CYS D 3 330 ? -13.585 -53.570 -5.027 1.00 41.68 330 CYS D C 1
ATOM 10281 O O . CYS D 3 330 ? -14.156 -53.280 -6.089 1.00 39.19 330 CYS D O 1
ATOM 10284 N N . ALA D 3 331 ? -12.914 -52.666 -4.312 1.00 26.69 331 ALA D N 1
ATOM 10285 C CA . ALA D 3 331 ? -12.843 -51.293 -4.778 1.00 16.37 331 ALA D CA 1
ATOM 10286 C C . ALA D 3 331 ? -12.266 -51.203 -6.176 1.00 28.49 331 ALA D C 1
ATOM 10287 O O . ALA D 3 331 ? -12.887 -50.639 -7.083 1.00 33.65 331 ALA D O 1
ATOM 10289 N N . LYS D 3 332 ? -11.068 -51.748 -6.377 1.00 16.85 332 LYS D N 1
ATOM 10290 C CA . LYS D 3 332 ? -10.468 -51.626 -7.696 1.00 24.86 332 LYS D CA 1
ATOM 10291 C C . LYS D 3 332 ? -11.400 -52.103 -8.794 1.00 35.01 332 LYS D C 1
ATOM 10292 O O . LYS D 3 332 ? -11.444 -51.519 -9.877 1.00 24.83 332 LYS D O 1
ATOM 10298 N N . ALA D 3 333 ? -12.169 -53.157 -8.523 1.00 40.67 333 ALA D N 1
ATOM 10299 C CA . ALA D 3 333 ? -13.139 -53.656 -9.493 1.00 33.57 333 ALA D CA 1
ATOM 10300 C C . ALA D 3 333 ? -14.214 -52.631 -9.799 1.00 33.99 333 ALA D C 1
ATOM 10301 O O . ALA D 3 333 ? -14.603 -52.450 -10.959 1.00 36.66 333 ALA D O 1
ATOM 10303 N N . VAL D 3 334 ? -14.688 -51.922 -8.778 1.00 25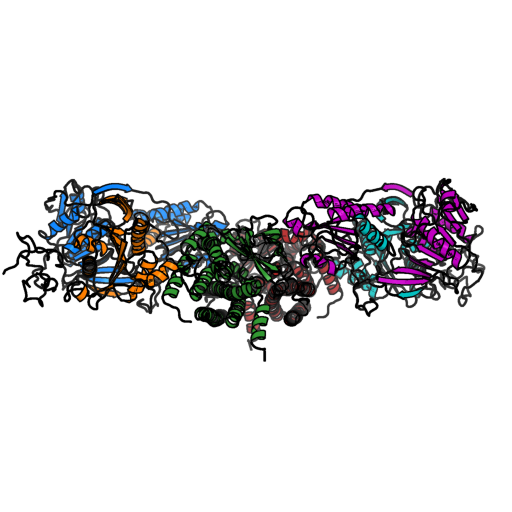.03 334 VAL D N 1
ATOM 10304 C CA . VAL D 3 334 ? -15.546 -50.778 -9.056 1.00 27.62 334 VAL D CA 1
ATOM 10305 C C . VAL D 3 334 ? -14.851 -49.854 -10.032 1.00 49.14 334 VAL D C 1
ATOM 10306 O O . VAL D 3 334 ? -15.423 -49.443 -11.049 1.00 59.65 334 VAL D O 1
ATOM 10310 N N . GLN D 3 335 ? -13.591 -49.538 -9.757 1.00 43.82 335 GLN D N 1
ATOM 10311 C CA . GLN D 3 335 ? -12.928 -48.507 -10.541 1.00 17.15 335 GLN D CA 1
ATOM 10312 C C . GLN D 3 335 ? -12.738 -48.956 -11.977 1.00 21.37 335 GLN D C 1
ATOM 10313 O O . GLN D 3 335 ? -12.772 -48.130 -12.887 1.00 38.86 335 GLN D O 1
ATOM 10319 N N . ILE D 3 336 ? -12.541 -50.251 -12.210 1.00 23.68 336 ILE D N 1
ATOM 10320 C CA . ILE D 3 336 ? -12.477 -50.710 -13.587 1.00 30.16 336 ILE D CA 1
ATOM 10321 C C . ILE D 3 336 ? -13.823 -50.532 -14.248 1.00 26.96 336 ILE D C 1
ATOM 10322 O O . ILE D 3 336 ? -13.909 -50.068 -15.385 1.00 26.69 336 ILE D O 1
ATOM 10327 N N . HIS D 3 337 ? -14.902 -50.906 -13.562 1.00 33.18 337 HIS D N 1
ATOM 10328 C CA . HIS D 3 337 ? -16.197 -50.730 -14.200 1.00 37.29 337 HIS D CA 1
ATOM 10329 C C . HIS D 3 337 ? -16.470 -49.276 -14.504 1.00 23.68 337 HIS D C 1
ATOM 10330 O O . HIS D 3 337 ? -17.286 -48.971 -15.368 1.00 19.92 337 HIS D O 1
ATOM 10337 N N . GLY D 3 338 ? -15.772 -48.378 -13.849 1.00 23.16 338 GLY D N 1
ATOM 10338 C CA . GLY D 3 338 ? -15.994 -46.998 -14.163 1.00 18.53 338 GLY D CA 1
ATOM 10339 C C . GLY D 3 338 ? -17.328 -46.556 -13.622 1.00 18.48 338 GLY D C 1
ATOM 10340 O O . GLY D 3 338 ? -17.858 -47.135 -12.686 1.00 28.33 338 GLY D O 1
ATOM 10341 N N . GLY D 3 339 ? -17.889 -45.531 -14.246 1.00 18.66 339 GLY D N 1
ATOM 10342 C CA . GLY D 3 339 ? -19.159 -44.997 -13.786 1.00 28.15 339 GLY D CA 1
ATOM 10343 C C . GLY D 3 339 ? -20.228 -46.049 -13.589 1.00 45.49 339 GLY D C 1
ATOM 10344 O O . GLY D 3 339 ? -20.981 -46.009 -12.618 1.00 40.43 339 GLY D O 1
ATOM 10345 N N . TYR D 3 340 ? -20.319 -47.001 -14.514 1.00 56.29 340 TYR D N 1
ATOM 10346 C CA . TYR D 3 340 ? -21.406 -47.961 -14.458 1.00 43.35 340 TYR D CA 1
ATOM 10347 C C . TYR D 3 340 ? -21.342 -48.796 -13.197 1.00 38.27 340 TYR D C 1
ATOM 10348 O O . TYR D 3 340 ? -22.373 -49.240 -12.699 1.00 49.62 340 TYR D O 1
ATOM 10357 N N . GLY D 3 341 ? -20.159 -48.990 -12.645 1.00 19.69 341 GLY D N 1
ATOM 10358 C CA . GLY D 3 341 ? -20.014 -49.747 -11.422 1.00 19.39 341 GLY D CA 1
ATOM 10359 C C . GLY D 3 341 ? -20.527 -49.079 -10.170 1.00 20.72 341 GLY D C 1
ATOM 10360 O O . GLY D 3 341 ? -20.318 -49.584 -9.072 1.00 27.07 341 GLY D O 1
ATOM 10361 N N . TYR D 3 342 ? -21.166 -47.935 -10.305 1.00 25.60 342 TYR D N 1
ATOM 10362 C CA . TYR D 3 342 ? -21.743 -47.241 -9.170 1.00 25.88 342 TYR D CA 1
ATOM 10363 C C . TYR D 3 342 ? -23.248 -47.378 -9.122 1.00 39.74 342 TYR D C 1
ATOM 10364 O O . TYR D 3 342 ? -23.869 -46.905 -8.173 1.00 60.81 342 TYR D O 1
ATOM 10373 N N . ILE D 3 343 ? -23.841 -48.025 -10.107 1.00 42.11 343 ILE D N 1
ATOM 10374 C CA . ILE D 3 343 ? -25.273 -48.260 -10.152 1.00 42.34 343 ILE D CA 1
ATOM 10375 C C . ILE D 3 343 ? -25.533 -49.673 -9.690 1.00 42.53 343 ILE D C 1
ATOM 10376 O O . ILE D 3 343 ? -24.800 -50.602 -10.035 1.00 43.33 343 ILE D O 1
ATOM 10381 N N . LYS D 3 344 ? -26.617 -49.841 -8.940 1.00 44.27 344 LYS D N 1
ATOM 10382 C CA . LYS D 3 344 ? -26.872 -51.092 -8.246 1.00 42.74 344 LYS D CA 1
ATOM 10383 C C . LYS D 3 344 ? -27.092 -52.255 -9.184 1.00 39.09 344 LYS D C 1
ATOM 10384 O O . LYS D 3 344 ? -26.959 -53.402 -8.764 1.00 46.02 344 LYS D O 1
ATOM 10390 N N . GLU D 3 345 ? -27.442 -51.999 -10.432 1.00 32.42 345 GLU D N 1
ATOM 10391 C CA . GLU D 3 345 ? -27.695 -53.116 -11.319 1.00 38.72 345 GLU D CA 1
ATOM 10392 C C . GLU D 3 345 ? -26.414 -53.864 -11.633 1.00 44.25 345 GLU D C 1
ATOM 10393 O O . GLU D 3 345 ? -26.458 -55.064 -11.906 1.00 48.65 345 GLU D O 1
ATOM 10399 N N . TYR D 3 346 ? -25.269 -53.188 -11.598 1.00 44.96 346 TYR D N 1
ATOM 10400 C CA . TYR D 3 346 ? -23.996 -53.867 -11.814 1.00 48.15 346 TYR D CA 1
ATOM 10401 C C . TYR D 3 346 ? -23.558 -54.524 -10.520 1.00 59.15 346 TYR D C 1
ATOM 10402 O O . TYR D 3 346 ? -23.368 -53.846 -9.510 1.00 67.07 346 TYR D O 1
ATOM 10411 N N . LYS D 3 347 ? -23.389 -55.847 -10.563 1.00 59.85 347 LYS D N 1
ATOM 10412 C CA . LYS D 3 347 ? -23.205 -56.636 -9.351 1.00 59.66 347 LYS D CA 1
ATOM 10413 C C . LYS D 3 347 ? -22.051 -56.143 -8.502 1.00 61.29 347 LYS D C 1
ATOM 10414 O O . LYS D 3 347 ? -22.064 -56.319 -7.283 1.00 59.09 347 LYS D O 1
ATOM 10420 N N . VAL D 3 348 ? -21.066 -55.491 -9.115 1.00 54.24 348 VAL D N 1
ATOM 10421 C CA . VAL D 3 348 ? -19.862 -55.137 -8.390 1.00 36.47 348 VAL D CA 1
ATOM 10422 C C . VAL D 3 348 ? -20.130 -54.197 -7.236 1.00 34.23 348 VAL D C 1
ATOM 10423 O O . VAL D 3 348 ? -19.337 -54.145 -6.299 1.00 44.49 348 VAL D O 1
ATOM 10427 N N . GLU D 3 349 ? -21.230 -53.463 -7.246 1.00 25.78 349 GLU D N 1
ATOM 10428 C CA . GLU D 3 349 ? -21.432 -52.543 -6.136 1.00 32.53 349 GLU D CA 1
ATOM 10429 C C . GLU D 3 349 ? -21.970 -53.266 -4.913 1.00 49.27 349 GLU D C 1
ATOM 10430 O O . GLU D 3 349 ? -21.578 -52.962 -3.778 1.00 67.73 349 GLU D O 1
ATOM 10436 N N . ARG D 3 350 ? -22.813 -54.273 -5.124 1.00 54.88 350 ARG D N 1
ATOM 10437 C CA . ARG D 3 350 ? -23.253 -55.089 -4.002 1.00 64.04 350 ARG D CA 1
ATOM 10438 C C . ARG D 3 350 ? -22.085 -55.789 -3.347 1.00 43.49 350 ARG D C 1
ATOM 10439 O O . ARG D 3 350 ? -21.993 -55.830 -2.117 1.00 41.34 350 ARG D O 1
ATOM 10447 N N . MET D 3 351 ? -21.148 -56.286 -4.141 1.00 26.23 351 MET D N 1
ATOM 10448 C CA . MET D 3 351 ? -19.979 -56.904 -3.548 1.00 25.72 351 MET D CA 1
ATOM 10449 C C . MET D 3 351 ? -19.249 -55.885 -2.697 1.00 31.65 351 MET D C 1
ATOM 10450 O O . MET D 3 351 ? -19.077 -56.073 -1.492 1.00 39.56 351 MET D O 1
ATOM 10455 N N . TYR D 3 352 ? -18.865 -54.768 -3.312 1.00 46.25 352 TYR D N 1
ATOM 10456 C CA . TYR D 3 352 ? -18.104 -53.724 -2.640 1.00 30.71 352 TYR D CA 1
ATOM 10457 C C . TYR D 3 352 ? -18.696 -53.385 -1.293 1.00 39.05 352 TYR D C 1
ATOM 10458 O O . TYR D 3 352 ? -17.965 -53.182 -0.326 1.00 29.72 352 TYR D O 1
ATOM 10467 N N . ARG D 3 353 ? -20.026 -53.306 -1.209 1.00 54.26 353 ARG D N 1
ATOM 10468 C CA . ARG D 3 353 ? -20.640 -53.030 0.085 1.00 45.25 353 ARG D CA 1
ATOM 10469 C C . ARG D 3 353 ? -20.557 -54.233 1.011 1.00 44.31 353 ARG D C 1
ATOM 10470 O O . ARG D 3 353 ? -20.311 -54.076 2.206 1.00 31.09 353 ARG D O 1
ATOM 10478 N N . ASP D 3 354 ? -20.837 -55.429 0.512 1.00 25.28 354 ASP D N 1
ATOM 10479 C CA . ASP D 3 354 ? -20.771 -56.596 1.379 1.00 50.19 354 ASP D CA 1
ATOM 10480 C C . ASP D 3 354 ? -19.402 -56.692 2.051 1.00 41.81 354 ASP D C 1
ATOM 10481 O O . ASP D 3 354 ? -19.304 -56.709 3.277 1.00 43.79 354 ASP D O 1
ATOM 10486 N N . CYS D 3 355 ? -18.325 -56.698 1.254 1.00 38.78 355 CYS D N 1
ATOM 10487 C CA . CYS D 3 355 ? -16.980 -57.030 1.724 1.00 23.62 355 CYS D CA 1
ATOM 10488 C C . CYS D 3 355 ? -16.411 -56.076 2.761 1.00 36.38 355 CYS D C 1
ATOM 10489 O O . CYS D 3 355 ? -15.260 -56.234 3.156 1.00 55.96 355 CYS D O 1
ATOM 10492 N N . ARG D 3 356 ? -17.170 -55.074 3.196 1.00 53.79 356 ARG D N 1
ATOM 10493 C CA . ARG D 3 356 ? -16.618 -54.081 4.115 1.00 39.84 356 ARG D CA 1
ATOM 10494 C C . ARG D 3 356 ? -16.582 -54.541 5.564 1.00 37.01 356 ARG D C 1
ATOM 10495 O O . ARG D 3 356 ? -15.591 -54.325 6.254 1.00 54.59 356 ARG D O 1
ATOM 10503 N N . VAL D 3 357 ? -17.661 -55.141 6.060 1.00 36.24 357 VAL D N 1
ATOM 10504 C CA . VAL D 3 357 ? -17.671 -55.705 7.409 1.00 38.52 357 VAL D CA 1
ATOM 10505 C C . VAL D 3 357 ? -16.572 -56.725 7.608 1.00 56.84 357 VAL D C 1
ATOM 10506 O O . VAL D 3 357 ? -16.112 -56.930 8.732 1.00 60.98 357 VAL D O 1
ATOM 10510 N N . PHE D 3 358 ? -16.092 -57.325 6.528 1.00 50.20 358 PHE D N 1
ATOM 10511 C CA . PHE D 3 358 ? -15.176 -58.452 6.598 1.00 34.66 358 PHE D CA 1
ATOM 10512 C C . PHE D 3 358 ? -13.987 -58.156 7.477 1.00 32.37 358 PHE D C 1
ATOM 10513 O O . PHE D 3 358 ? -13.473 -59.056 8.139 1.00 52.85 358 PHE D O 1
ATOM 10521 N N . THR D 3 359 ? -13.545 -56.917 7.524 1.00 29.72 359 THR D N 1
ATOM 10522 C CA . THR D 3 359 ? -12.434 -56.613 8.398 1.00 37.69 359 THR D CA 1
ATOM 10523 C C . THR D 3 359 ? -12.871 -56.309 9.812 1.00 44.71 359 THR D C 1
ATOM 10524 O O . THR D 3 359 ? -12.009 -56.118 10.668 1.00 56.92 359 THR D O 1
ATOM 10528 N N . ILE D 3 360 ? -14.166 -56.211 10.091 1.00 33.16 360 ILE D N 1
ATOM 10529 C CA . ILE D 3 360 ? -14.529 -55.913 11.467 1.00 50.28 360 ILE D CA 1
ATOM 10530 C C . ILE D 3 360 ? -14.960 -57.165 12.213 1.00 50.59 360 ILE D C 1
ATOM 10531 O O . ILE D 3 360 ? -14.341 -57.546 13.205 1.00 64.99 360 ILE D O 1
ATOM 10536 N N . TYR D 3 361 ? -15.999 -57.826 11.743 1.00 46.47 361 TYR D N 1
ATOM 10537 C CA . TYR D 3 361 ? -16.616 -58.835 12.582 1.00 52.63 361 TYR D CA 1
ATOM 10538 C C . TYR D 3 361 ? -15.813 -60.123 12.584 1.00 71.92 361 TYR D C 1
ATOM 10539 O O . TYR D 3 361 ? -14.948 -60.340 11.742 1.00 82.16 361 TYR D O 1
ATOM 10548 N N . GLU D 3 362 ? -16.091 -60.965 13.579 1.00 74.19 362 GLU D N 1
ATOM 10549 C CA . GLU D 3 362 ? -15.298 -62.145 13.914 1.00 61.92 362 GLU D CA 1
ATOM 10550 C C . GLU D 3 362 ? -13.909 -61.785 14.435 1.00 64.42 362 GLU D C 1
ATOM 10551 O O . GLU D 3 362 ? -12.961 -62.538 14.254 1.00 74.57 362 GLU D O 1
ATOM 10557 N N . GLY D 3 363 ? -13.777 -60.649 15.095 1.00 64.69 363 GLY D N 1
ATOM 10558 C CA . GLY D 3 363 ? -12.499 -60.099 15.502 1.00 52.34 363 GLY D CA 1
ATOM 10559 C C . GLY D 3 363 ? -11.949 -59.144 14.469 1.00 48.29 363 GLY D C 1
ATOM 10560 O O . GLY D 3 363 ? -11.722 -59.534 13.325 1.00 38.74 363 GLY D O 1
ATOM 10561 N N . THR D 3 364 ? -11.711 -57.897 14.859 1.00 41.30 364 THR D N 1
ATOM 10562 C CA . THR D 3 364 ? -11.247 -56.917 13.903 1.00 38.43 364 THR D CA 1
ATOM 10563 C C . THR D 3 364 ? -9.849 -57.246 13.422 1.00 47.95 364 THR D C 1
ATOM 10564 O O . THR D 3 364 ? -9.145 -58.068 13.999 1.00 29.63 364 THR D O 1
ATOM 10568 N N . SER D 3 365 ? -9.437 -56.570 12.352 1.00 45.70 365 SER D N 1
ATOM 10569 C CA . SER D 3 365 ? -8.050 -56.646 11.928 1.00 31.24 365 SER D CA 1
ATOM 10570 C C . SER D 3 365 ? -7.102 -56.232 13.033 1.00 49.72 365 SER D C 1
ATOM 10571 O O . SER D 3 365 ? -6.011 -56.789 13.144 1.00 75.48 365 SER D O 1
ATOM 10574 N N . GLN D 3 366 ? -7.510 -55.303 13.893 1.00 44.90 366 GLN D N 1
ATOM 10575 C CA . GLN D 3 366 ? -6.673 -54.954 15.034 1.00 42.59 366 GLN D CA 1
ATOM 10576 C C . GLN D 3 366 ? -6.536 -56.119 15.996 1.00 61.80 366 GLN D C 1
ATOM 10577 O O . GLN D 3 366 ? -5.433 -56.434 16.438 1.00 72.07 366 GLN D O 1
ATOM 10583 N N . VAL D 3 367 ? -7.646 -56.755 16.359 1.00 57.78 367 VAL D N 1
ATOM 10584 C CA . VAL D 3 367 ? -7.563 -57.929 17.220 1.00 43.77 367 VAL D CA 1
ATOM 10585 C C . VAL D 3 367 ? -6.690 -58.980 16.575 1.00 39.81 367 VAL D C 1
ATOM 10586 O O . VAL D 3 367 ? -5.902 -59.650 17.247 1.00 49.89 367 VAL D O 1
ATOM 10590 N N . GLN D 3 368 ? -6.794 -59.126 15.264 1.00 31.64 368 GLN D N 1
ATOM 10591 C CA . GLN D 3 368 ? -5.913 -60.051 14.580 1.00 33.44 368 GLN D CA 1
ATOM 10592 C C . GLN D 3 368 ? -4.455 -59.670 14.788 1.00 39.41 368 GLN D C 1
ATOM 10593 O O . GLN D 3 368 ? -3.640 -60.510 15.169 1.00 49.70 368 GLN D O 1
ATOM 10599 N N . GLN D 3 369 ? -4.096 -58.413 14.549 1.00 24.82 369 GLN D N 1
ATOM 10600 C CA . GLN D 3 369 ? -2.708 -58.031 14.771 1.00 31.78 369 GLN D CA 1
ATOM 10601 C C . GLN D 3 369 ? -2.284 -58.234 16.223 1.00 44.50 369 GLN D C 1
ATOM 10602 O O . GLN D 3 369 ? -1.151 -58.648 16.486 1.00 60.10 369 GLN D O 1
ATOM 10608 N N . MET D 3 370 ? -3.161 -57.944 17.183 1.00 46.65 370 MET D N 1
ATOM 10609 C CA . MET D 3 370 ? -2.819 -58.178 18.586 1.00 51.83 370 MET D CA 1
ATOM 10610 C C . MET D 3 370 ? -2.510 -59.646 18.848 1.00 62.50 370 MET D C 1
ATOM 10611 O O . MET D 3 370 ? -1.536 -59.978 19.530 1.00 73.74 370 MET D O 1
ATOM 10616 N N . VAL D 3 371 ? -3.347 -60.538 18.324 1.00 54.88 371 VAL D N 1
ATOM 10617 C CA . VAL D 3 371 ? -3.131 -61.973 18.478 1.00 39.23 371 VAL D CA 1
ATOM 10618 C C . VAL D 3 371 ? -1.821 -62.390 17.843 1.00 50.64 371 VAL D C 1
ATOM 10619 O O . VAL D 3 371 ? -1.052 -63.157 18.424 1.00 56.53 371 VAL D O 1
ATOM 10623 N N . ILE D 3 372 ? -1.552 -61.909 16.637 1.00 53.37 372 ILE D N 1
ATOM 10624 C CA . ILE D 3 372 ? -0.415 -62.407 15.876 1.00 35.23 372 ILE D CA 1
ATOM 10625 C C . ILE D 3 372 ? 0.883 -61.926 16.494 1.00 28.95 372 ILE D C 1
ATOM 10626 O O . ILE D 3 372 ? 1.775 -62.720 16.798 1.00 31.88 372 ILE D O 1
ATOM 10631 N N . SER D 3 373 ? 1.008 -60.622 16.702 1.00 38.70 373 SER D N 1
ATOM 10632 C CA . SER D 3 373 ? 2.218 -60.114 17.325 1.00 54.21 373 SER D CA 1
ATOM 10633 C C . SER D 3 373 ? 2.387 -60.680 18.721 1.00 63.14 373 SER D C 1
ATOM 10634 O O . SER D 3 373 ? 3.489 -61.089 19.106 1.00 72.87 373 SER D O 1
ATOM 10637 N N . GLY D 3 374 ? 1.308 -60.736 19.489 1.00 58.03 374 GLY D N 1
ATOM 10638 C CA . GLY D 3 374 ? 1.397 -61.359 20.790 1.00 62.58 374 GLY D CA 1
ATOM 10639 C C . GLY D 3 374 ? 1.809 -62.806 20.724 1.00 49.86 374 GLY D C 1
ATOM 10640 O O . GLY D 3 374 ? 2.345 -63.335 21.695 1.00 69.32 374 GLY D O 1
ATOM 10641 N N . MET D 3 375 ? 1.571 -63.460 19.600 1.00 31.98 375 MET D N 1
ATOM 10642 C CA . MET D 3 375 ? 2.016 -64.830 19.479 1.00 33.43 375 MET D CA 1
ATOM 10643 C C . MET D 3 375 ? 3.469 -64.887 19.068 1.00 42.79 375 MET D C 1
ATOM 10644 O O . MET D 3 375 ? 4.154 -65.861 19.376 1.00 61.88 375 MET D O 1
ATOM 10649 N N . LEU D 3 376 ? 3.963 -63.879 18.370 1.00 32.54 376 LEU D N 1
ATOM 10650 C CA . LEU D 3 376 ? 5.338 -63.973 17.933 1.00 32.97 376 LEU D CA 1
ATOM 10651 C C . LEU D 3 376 ? 6.321 -63.439 18.946 1.00 48.46 376 LEU D C 1
ATOM 10652 O O . LEU D 3 376 ? 7.509 -63.731 18.819 1.00 65.00 376 LEU D O 1
ATOM 10657 N N . LEU D 3 377 ? 5.907 -62.646 19.930 1.00 55.52 377 LEU D N 1
ATOM 10658 C CA . LEU D 3 377 ? 6.936 -62.094 20.805 1.00 63.76 377 LEU D CA 1
ATOM 10659 C C . LEU D 3 377 ? 6.719 -62.492 22.261 1.00 70.92 377 LEU D C 1
ATOM 10660 O O . LEU D 3 377 ? 6.145 -61.723 23.031 1.00 69.79 377 LEU D O 1
ATOM 10665 N N . LYS D 3 378 ? 7.214 -63.659 22.665 1.00 84.45 378 LYS D N 1
ATOM 10666 C CA . LYS D 3 378 ? 6.996 -64.045 24.052 1.00 98.49 378 LYS D CA 1
ATOM 10667 C C . LYS D 3 378 ? 8.301 -64.467 24.720 1.00 129.82 378 LYS D C 1
ATOM 10668 O O . LYS D 3 378 ? 8.496 -64.263 25.923 1.00 131.17 378 LYS D O 1
ATOM 10674 N N . LYS D 3 379 ? 9.207 -65.022 23.914 1.00 111.57 379 LYS D N 1
ATOM 10675 C CA . LYS D 3 379 ? 10.527 -65.525 24.321 1.00 107.57 379 LYS D CA 1
ATOM 10676 C C . LYS D 3 379 ? 10.438 -66.378 25.583 1.00 103.00 379 LYS D C 1
ATOM 10677 O O . LYS D 3 379 ? 10.010 -67.530 25.536 1.00 99.44 379 LYS D O 1
ATOM 10683 N N . LYS E 1 4 ? -19.695 -123.429 -41.094 1.00 127.70 4 LYS E N 1
ATOM 10684 C CA . LYS E 1 4 ? -19.335 -124.828 -41.265 1.00 127.90 4 LYS E CA 1
ATOM 10685 C C . LYS E 1 4 ? -20.335 -125.735 -40.549 1.00 141.52 4 LYS E C 1
ATOM 10686 O O . LYS E 1 4 ? -21.519 -125.740 -40.890 1.00 146.23 4 LYS E O 1
ATOM 10692 N N . VAL E 1 5 ? -19.858 -126.508 -39.570 1.00 143.02 5 VAL E N 1
ATOM 10693 C CA . VAL E 1 5 ? -20.686 -127.484 -38.865 1.00 137.45 5 VAL E CA 1
ATOM 10694 C C . VAL E 1 5 ? -20.270 -127.589 -37.404 1.00 136.61 5 VAL E C 1
ATOM 10695 O O . VAL E 1 5 ? -19.417 -126.830 -36.932 1.00 133.37 5 VAL E O 1
ATOM 10699 N N . ILE E 1 6 ? -20.886 -128.523 -36.679 1.00 137.76 6 ILE E N 1
ATOM 10700 C CA . ILE E 1 6 ? -20.789 -128.615 -35.229 1.00 139.29 6 ILE E CA 1
ATOM 10701 C C . ILE E 1 6 ? -20.209 -129.978 -34.822 1.00 140.57 6 ILE E C 1
ATOM 10702 O O . ILE E 1 6 ? -20.019 -130.871 -35.646 1.00 137.06 6 ILE E O 1
ATOM 10707 N N . GLU E 1 7 ? -19.936 -130.119 -33.520 1.00 143.01 7 GLU E N 1
ATOM 10708 C CA . GLU E 1 7 ? -19.370 -131.320 -32.903 1.00 141.22 7 GLU E CA 1
ATOM 10709 C C . GLU E 1 7 ? -20.394 -132.458 -32.943 1.00 148.31 7 GLU E C 1
ATOM 10710 O O . GLU E 1 7 ? -21.561 -132.227 -33.270 1.00 149.71 7 GLU E O 1
ATOM 10716 N N . GLU E 1 8 ? -20.003 -133.716 -32.625 1.00 150.31 8 GLU E N 1
ATOM 10717 C CA . GLU E 1 8 ? -21.125 -134.634 -32.787 1.00 149.95 8 GLU E CA 1
ATOM 10718 C C . GLU E 1 8 ? -22.073 -134.495 -31.613 1.00 152.37 8 GLU E C 1
ATOM 10719 O O . GLU E 1 8 ? -23.289 -134.385 -31.798 1.00 152.81 8 GLU E O 1
ATOM 10725 N N . LYS E 1 9 ? -21.545 -134.519 -30.399 1.00 151.24 9 LYS E N 1
ATOM 10726 C CA . LYS E 1 9 ? -22.450 -134.466 -29.260 1.00 148.40 9 LYS E CA 1
ATOM 10727 C C . LYS E 1 9 ? -22.835 -133.036 -28.952 1.00 162.17 9 LYS E C 1
ATOM 10728 O O . LYS E 1 9 ? -22.797 -132.649 -27.782 1.00 162.21 9 LYS E O 1
ATOM 10734 N N . CYS E 1 10 ? -23.173 -132.220 -29.949 1.00 171.91 10 CYS E N 1
ATOM 10735 C CA . CYS E 1 10 ? -23.705 -130.910 -29.614 1.00 178.60 10 CYS E CA 1
ATOM 10736 C C . CYS E 1 10 ? -24.929 -131.147 -28.756 1.00 183.56 10 CYS E C 1
ATOM 10737 O O . CYS E 1 10 ? -25.973 -131.594 -29.240 1.00 183.63 10 CYS E O 1
ATOM 10740 N N . ILE E 1 11 ? -24.801 -130.823 -27.475 1.00 188.18 11 ILE E N 1
ATOM 10741 C CA . ILE E 1 11 ? -25.798 -131.168 -26.475 1.00 188.06 11 ILE E CA 1
ATOM 10742 C C . ILE E 1 11 ? -26.996 -130.255 -26.645 1.00 188.55 11 ILE E C 1
ATOM 10743 O O . ILE E 1 11 ? -28.019 -130.416 -25.967 1.00 192.56 11 ILE E O 1
ATOM 10748 N N . GLY E 1 12 ? -26.876 -129.292 -27.553 1.00 324.15 12 GLY E N 1
ATOM 10749 C CA . GLY E 1 12 ? -27.966 -128.381 -27.797 1.00 313.00 12 GLY E CA 1
ATOM 10750 C C . GLY E 1 12 ? -28.263 -127.547 -26.578 1.00 298.46 12 GLY E C 1
ATOM 10751 O O . GLY E 1 12 ? -29.401 -127.548 -26.099 1.00 297.97 12 GLY E O 1
ATOM 10752 N N . CYS E 1 13 ? -27.274 -126.835 -26.047 1.00 277.58 13 CYS E N 1
ATOM 10753 C CA . CYS E 1 13 ? -27.599 -126.096 -24.844 1.00 253.65 13 CYS E CA 1
ATOM 10754 C C . CYS E 1 13 ? -28.315 -124.795 -25.140 1.00 238.43 13 CYS E C 1
ATOM 10755 O O . CYS E 1 13 ? -28.979 -124.253 -24.250 1.00 235.74 13 CYS E O 1
ATOM 10758 N N . SER E 1 14 ? -28.184 -124.276 -26.355 1.00 229.11 14 SER E N 1
ATOM 10759 C CA . SER E 1 14 ? -28.901 -123.106 -26.842 1.00 224.63 14 SER E CA 1
ATOM 10760 C C . SER E 1 14 ? -28.512 -121.845 -26.087 1.00 237.72 14 SER E C 1
ATOM 10761 O O . SER E 1 14 ? -29.114 -120.788 -26.315 1.00 242.99 14 SER E O 1
ATOM 10764 N N . LYS E 1 15 ? -27.526 -121.920 -25.187 1.00 243.77 15 LYS E N 1
ATOM 10765 C CA . LYS E 1 15 ? -27.104 -120.720 -24.475 1.00 249.72 15 LYS E CA 1
ATOM 10766 C C . LYS E 1 15 ? -26.282 -119.809 -25.358 1.00 254.08 15 LYS E C 1
ATOM 10767 O O . LYS E 1 15 ? -26.323 -118.583 -25.193 1.00 258.55 15 LYS E O 1
ATOM 10773 N N . CYS E 1 16 ? -25.576 -120.376 -26.326 1.00 254.94 16 CYS E N 1
ATOM 10774 C CA . CYS E 1 16 ? -24.735 -119.567 -27.192 1.00 257.66 16 CYS E CA 1
ATOM 10775 C C . CYS E 1 16 ? -25.511 -119.258 -28.459 1.00 249.41 16 CYS E C 1
ATOM 10776 O O . CYS E 1 16 ? -25.154 -119.623 -29.575 1.00 249.36 16 CYS E O 1
ATOM 10779 N N . GLN E 1 17 ? -26.613 -118.561 -28.251 1.00 242.90 17 GLN E N 1
ATOM 10780 C CA . GLN E 1 17 ? -27.414 -118.154 -29.378 1.00 234.89 17 GLN E CA 1
ATOM 10781 C C . GLN E 1 17 ? -27.212 -116.664 -29.584 1.00 233.21 17 GLN E C 1
ATOM 10782 O O . GLN E 1 17 ? -26.981 -116.210 -30.709 1.00 235.15 17 GLN E O 1
ATOM 10788 N N . LYS E 1 18 ? -27.282 -115.889 -28.504 1.00 222.85 18 LYS E N 1
ATOM 10789 C CA . LYS E 1 18 ? -27.215 -114.445 -28.623 1.00 222.16 18 LYS E CA 1
ATOM 10790 C C . LYS E 1 18 ? -25.785 -113.931 -28.454 1.00 231.45 18 LYS E C 1
ATOM 10791 O O . LYS E 1 18 ? -25.563 -112.726 -28.602 1.00 240.55 18 LYS E O 1
ATOM 10797 N N . SER E 1 19 ? -24.836 -114.773 -28.011 1.00 232.05 19 SER E N 1
ATOM 10798 C CA . SER E 1 19 ? -23.464 -114.274 -27.924 1.00 239.86 19 SER E CA 1
ATOM 10799 C C . SER E 1 19 ? -22.794 -114.117 -29.291 1.00 237.33 19 SER E C 1
ATOM 10800 O O . SER E 1 19 ? -21.739 -113.481 -29.375 1.00 242.63 19 SER E O 1
ATOM 10803 N N . CYS E 1 20 ? -23.373 -114.678 -30.346 1.00 226.30 20 CYS E N 1
ATOM 10804 C CA . CYS E 1 20 ? -22.879 -114.487 -31.703 1.00 220.73 20 CYS E CA 1
ATOM 10805 C C . CYS E 1 20 ? -23.156 -113.049 -32.088 1.00 232.22 20 CYS E C 1
ATOM 10806 O O . CYS E 1 20 ? -24.250 -112.556 -31.802 1.00 235.14 20 CYS E O 1
ATOM 10809 N N . PRO E 1 21 ? -22.227 -112.322 -32.714 1.00 239.77 21 PRO E N 1
ATOM 10810 C CA . PRO E 1 21 ? -22.530 -110.908 -32.863 1.00 248.27 21 PRO E CA 1
ATOM 10811 C C . PRO E 1 21 ? -23.720 -110.742 -33.741 1.00 255.71 21 PRO E C 1
ATOM 10812 O O . PRO E 1 21 ? -24.195 -109.608 -33.881 1.00 263.12 21 PRO E O 1
ATOM 10816 N N . PHE E 1 22 ? -24.243 -111.801 -34.377 1.00 268.58 22 PHE E N 1
ATOM 10817 C CA . PHE E 1 22 ? -25.435 -111.414 -35.077 1.00 267.20 22 PHE E CA 1
ATOM 10818 C C . PHE E 1 22 ? -26.576 -112.201 -34.454 1.00 262.60 22 PHE E C 1
ATOM 10819 O O . PHE E 1 22 ? -27.621 -112.371 -35.092 1.00 261.18 22 PHE E O 1
ATOM 10827 N N . ASP E 1 23 ? -26.400 -112.676 -33.204 1.00 245.85 23 ASP E N 1
ATOM 10828 C CA . ASP E 1 23 ? -27.417 -113.547 -32.601 1.00 224.14 23 ASP E CA 1
ATOM 10829 C C . ASP E 1 23 ? -27.579 -114.747 -33.534 1.00 198.37 23 ASP E C 1
ATOM 10830 O O . ASP E 1 23 ? -28.722 -115.081 -33.877 1.00 195.17 23 ASP E O 1
ATOM 10835 N N . ALA E 1 24 ? -26.528 -115.518 -33.832 1.00 194.43 24 ALA E N 1
ATOM 10836 C CA . ALA E 1 24 ? -27.099 -116.393 -34.845 1.00 193.31 24 ALA E CA 1
ATOM 10837 C C . ALA E 1 24 ? -27.072 -117.832 -35.342 1.00 183.12 24 ALA E C 1
ATOM 10838 O O . ALA E 1 24 ? -26.670 -118.807 -34.695 1.00 178.17 24 ALA E O 1
ATOM 10840 N N . ILE E 1 25 ? -27.320 -117.781 -36.663 1.00 182.97 25 ILE E N 1
ATOM 10841 C CA . ILE E 1 25 ? -27.469 -118.697 -37.792 1.00 177.14 25 ILE E CA 1
ATOM 10842 C C . ILE E 1 25 ? -27.813 -120.096 -37.362 1.00 174.17 25 ILE E C 1
ATOM 10843 O O . ILE E 1 25 ? -27.083 -120.827 -36.688 1.00 171.14 25 ILE E O 1
ATOM 10848 N N . THR E 1 26 ? -29.120 -120.212 -37.494 1.00 175.60 26 THR E N 1
ATOM 10849 C CA . THR E 1 26 ? -29.956 -121.204 -36.869 1.00 172.34 26 THR E CA 1
ATOM 10850 C C . THR E 1 26 ? -31.186 -121.623 -37.680 1.00 184.99 26 THR E C 1
ATOM 10851 O O . THR E 1 26 ? -32.114 -120.819 -37.632 1.00 190.43 26 THR E O 1
ATOM 10855 N N . ILE E 1 27 ? -31.328 -122.821 -38.299 1.00 194.94 27 ILE E N 1
ATOM 10856 C CA . ILE E 1 27 ? -32.667 -123.034 -38.902 1.00 202.25 27 ILE E CA 1
ATOM 10857 C C . ILE E 1 27 ? -33.089 -124.402 -39.475 1.00 210.49 27 ILE E C 1
ATOM 10858 O O . ILE E 1 27 ? -32.407 -125.422 -39.413 1.00 217.45 27 ILE E O 1
ATOM 10863 N N . GLU E 1 28 ? -34.259 -124.366 -40.053 1.00 212.69 28 GLU E N 1
ATOM 10864 C CA . GLU E 1 28 ? -35.104 -125.293 -40.755 1.00 214.45 28 GLU E CA 1
ATOM 10865 C C . GLU E 1 28 ? -35.814 -125.988 -39.645 1.00 217.35 28 GLU E C 1
ATOM 10866 O O . GLU E 1 28 ? -35.670 -127.192 -39.437 1.00 224.61 28 GLU E O 1
ATOM 10872 N N . ASN E 1 29 ? -36.548 -125.214 -38.890 1.00 211.54 29 ASN E N 1
ATOM 10873 C CA . ASN E 1 29 ? -36.999 -125.719 -37.622 1.00 200.64 29 ASN E CA 1
ATOM 10874 C C . ASN E 1 29 ? -35.847 -126.102 -36.593 1.00 193.14 29 ASN E C 1
ATOM 10875 O O . ASN E 1 29 ? -36.108 -126.861 -35.643 1.00 185.60 29 ASN E O 1
ATOM 10880 N N . LYS E 1 30 ? -34.546 -125.793 -36.873 1.00 186.20 30 LYS E N 1
ATOM 10881 C CA . LYS E 1 30 ? -33.430 -126.052 -35.926 1.00 168.05 30 LYS E CA 1
ATOM 10882 C C . LYS E 1 30 ? -32.015 -125.601 -36.330 1.00 169.10 30 LYS E C 1
ATOM 10883 O O . LYS E 1 30 ? -31.470 -125.867 -37.396 1.00 174.32 30 LYS E O 1
ATOM 10889 N N . ILE E 1 31 ? -31.391 -125.012 -35.288 1.00 164.39 31 ILE E N 1
ATOM 10890 C CA . ILE E 1 31 ? -30.074 -124.367 -35.135 1.00 159.00 31 ILE E CA 1
ATOM 10891 C C . ILE E 1 31 ? -28.786 -125.133 -35.412 1.00 159.05 31 ILE E C 1
ATOM 10892 O O . ILE E 1 31 ? -28.798 -126.226 -35.972 1.00 159.01 31 ILE E O 1
ATOM 10897 N N . ALA E 1 32 ? -27.661 -124.448 -35.203 1.00 165.91 32 ALA E N 1
ATOM 10898 C CA . ALA E 1 32 ? -26.303 -124.980 -35.339 1.00 171.79 32 ALA E CA 1
ATOM 10899 C C . ALA E 1 32 ? -25.889 -125.323 -36.777 1.00 188.94 32 ALA E C 1
ATOM 10900 O O . ALA E 1 32 ? -25.240 -126.346 -37.016 1.00 179.69 32 ALA E O 1
ATOM 10902 N N . VAL E 1 33 ? -26.203 -124.446 -37.744 1.00 216.84 33 VAL E N 1
ATOM 10903 C CA . VAL E 1 33 ? -25.623 -124.613 -39.081 1.00 217.51 33 VAL E CA 1
ATOM 10904 C C . VAL E 1 33 ? -25.066 -123.300 -39.637 1.00 215.87 33 VAL E C 1
ATOM 10905 O O . VAL E 1 33 ? -25.659 -122.654 -40.503 1.00 219.44 33 VAL E O 1
ATOM 10909 N N . ILE E 1 34 ? -23.937 -122.874 -39.142 1.00 206.79 34 ILE E N 1
ATOM 10910 C CA . ILE E 1 34 ? -23.514 -121.523 -39.454 1.00 227.68 34 ILE E CA 1
ATOM 10911 C C . ILE E 1 34 ? -22.499 -121.536 -40.551 1.00 169.44 34 ILE E C 1
ATOM 10912 O O . ILE E 1 34 ? -22.135 -122.560 -41.130 1.00 189.53 34 ILE E O 1
ATOM 10917 N N . GLY E 1 35 ? -21.954 -120.382 -40.705 1.00 173.79 35 GLY E N 1
ATOM 10918 C CA . GLY E 1 35 ? -20.953 -120.372 -41.621 1.00 177.88 35 GLY E CA 1
ATOM 10919 C C . GLY E 1 35 ? -20.624 -119.395 -42.589 1.00 204.10 35 GLY E C 1
ATOM 10920 O O . GLY E 1 35 ? -19.700 -118.697 -42.131 1.00 201.06 35 GLY E O 1
ATOM 10921 N N . ASP E 1 36 ? -21.636 -118.937 -43.229 1.00 207.41 36 ASP E N 1
ATOM 10922 C CA . ASP E 1 36 ? -21.334 -117.971 -44.183 1.00 211.18 36 ASP E CA 1
ATOM 10923 C C . ASP E 1 36 ? -21.581 -116.601 -43.415 1.00 212.49 36 ASP E C 1
ATOM 10924 O O . ASP E 1 36 ? -22.107 -115.636 -43.992 1.00 216.01 36 ASP E O 1
ATOM 10929 N N . ALA E 1 37 ? -21.523 -116.565 -42.046 1.00 206.37 37 ALA E N 1
ATOM 10930 C CA . ALA E 1 37 ? -21.524 -115.313 -41.283 1.00 201.81 37 ALA E CA 1
ATOM 10931 C C . ALA E 1 37 ? -20.685 -115.323 -40.034 1.00 208.41 37 ALA E C 1
ATOM 10932 O O . ALA E 1 37 ? -20.953 -114.591 -39.076 1.00 199.33 37 ALA E O 1
ATOM 10934 N N . CYS E 1 38 ? -19.660 -116.169 -40.024 1.00 222.26 38 CYS E N 1
ATOM 10935 C CA . CYS E 1 38 ? -18.688 -116.290 -38.915 1.00 241.44 38 CYS E CA 1
ATOM 10936 C C . CYS E 1 38 ? -17.558 -115.225 -38.920 1.00 227.04 38 CYS E C 1
ATOM 10937 O O . CYS E 1 38 ? -16.802 -115.102 -39.882 1.00 226.92 38 CYS E O 1
ATOM 10940 N N . THR E 1 39 ? -17.409 -114.434 -37.836 1.00 220.25 39 THR E N 1
ATOM 10941 C CA . THR E 1 39 ? -16.325 -113.452 -37.886 1.00 219.76 39 THR E CA 1
ATOM 10942 C C . THR E 1 39 ? -15.133 -113.840 -37.009 1.00 220.35 39 THR E C 1
ATOM 10943 O O . THR E 1 39 ? -14.301 -112.992 -36.679 1.00 218.43 39 THR E O 1
ATOM 10947 N N . ASN E 1 40 ? -15.009 -115.124 -36.669 1.00 216.95 40 ASN E N 1
ATOM 10948 C CA . ASN E 1 40 ? -13.859 -115.648 -35.929 1.00 220.00 40 ASN E CA 1
ATOM 10949 C C . ASN E 1 40 ? -13.543 -114.835 -34.677 1.00 228.66 40 ASN E C 1
ATOM 10950 O O . ASN E 1 40 ? -12.392 -114.501 -34.393 1.00 230.61 40 ASN E O 1
ATOM 10955 N N . CYS E 1 41 ? -14.587 -114.515 -33.916 1.00 237.82 41 CYS E N 1
ATOM 10956 C CA . CYS E 1 41 ? -14.416 -113.611 -32.783 1.00 254.24 41 CYS E CA 1
ATOM 10957 C C . CYS E 1 41 ? -13.637 -114.247 -31.637 1.00 267.86 41 CYS E C 1
ATOM 10958 O O . CYS E 1 41 ? -12.671 -113.667 -31.127 1.00 274.56 41 CYS E O 1
ATOM 10961 N N . GLY E 1 42 ? -14.026 -115.449 -31.244 1.00 275.12 42 GLY E N 1
ATOM 10962 C CA . GLY E 1 42 ? -13.506 -116.081 -30.053 1.00 278.93 42 GLY E CA 1
ATOM 10963 C C . GLY E 1 42 ? -14.402 -115.939 -28.840 1.00 279.13 42 GLY E C 1
ATOM 10964 O O . GLY E 1 42 ? -13.917 -116.080 -27.713 1.00 286.14 42 GLY E O 1
ATOM 10965 N N . THR E 1 43 ? -15.687 -115.645 -29.037 1.00 304.52 43 THR E N 1
ATOM 10966 C CA . THR E 1 43 ? -16.665 -115.625 -27.952 1.00 311.92 43 THR E CA 1
ATOM 10967 C C . THR E 1 43 ? -17.203 -117.015 -27.649 1.00 298.20 43 THR E C 1
ATOM 10968 O O . THR E 1 43 ? -17.396 -117.375 -26.482 1.00 311.36 43 THR E O 1
ATOM 10972 N N . CYS E 1 44 ? -17.397 -117.822 -28.686 1.00 299.17 44 CYS E N 1
ATOM 10973 C CA . CYS E 1 44 ? -17.937 -119.166 -28.558 1.00 238.96 44 CYS E CA 1
ATOM 10974 C C . CYS E 1 44 ? -16.857 -120.200 -28.302 1.00 238.21 44 CYS E C 1
ATOM 10975 O O . CYS E 1 44 ? -17.019 -121.378 -28.636 1.00 230.99 44 CYS E O 1
ATOM 10978 N N . ILE E 1 45 ? -15.775 -119.778 -27.656 1.00 246.46 45 ILE E N 1
ATOM 10979 C CA . ILE E 1 45 ? -14.669 -120.672 -27.344 1.00 247.26 45 ILE E CA 1
ATOM 10980 C C . ILE E 1 45 ? -15.075 -121.623 -26.227 1.00 271.18 45 ILE E C 1
ATOM 10981 O O . ILE E 1 45 ? -15.039 -122.846 -26.393 1.00 260.80 45 ILE E O 1
ATOM 10986 N N . ASP E 1 46 ? -15.423 -121.084 -25.053 1.00 284.40 46 ASP E N 1
ATOM 10987 C CA . ASP E 1 46 ? -15.655 -121.939 -23.899 1.00 298.40 46 ASP E CA 1
ATOM 10988 C C . ASP E 1 46 ? -17.082 -121.980 -23.355 1.00 302.56 46 ASP E C 1
ATOM 10989 O O . ASP E 1 46 ? -17.337 -122.794 -22.462 1.00 310.17 46 ASP E O 1
ATOM 10994 N N . VAL E 1 47 ? -18.012 -121.125 -23.801 1.00 297.58 47 VAL E N 1
ATOM 10995 C CA . VAL E 1 47 ? -19.337 -121.210 -23.184 1.00 294.54 47 VAL E CA 1
ATOM 10996 C C . VAL E 1 47 ? -20.003 -122.566 -23.411 1.00 285.70 47 VAL E C 1
ATOM 10997 O O . VAL E 1 47 ? -20.932 -122.923 -22.678 1.00 287.66 47 VAL E O 1
ATOM 11001 N N . CYS E 1 48 ? -19.546 -123.343 -24.402 1.00 273.05 48 CYS E N 1
ATOM 11002 C CA . CYS E 1 48 ? -19.976 -124.732 -24.533 1.00 257.87 48 CYS E CA 1
ATOM 11003 C C . CYS E 1 48 ? -19.143 -125.554 -23.564 1.00 274.95 48 CYS E C 1
ATOM 11004 O O . CYS E 1 48 ? -17.923 -125.363 -23.511 1.00 266.99 48 CYS E O 1
ATOM 11007 N N . PRO E 1 49 ? -19.735 -126.451 -22.770 1.00 276.72 49 PRO E N 1
ATOM 11008 C CA . PRO E 1 49 ? -18.911 -127.069 -21.725 1.00 286.63 49 PRO E CA 1
ATOM 11009 C C . PRO E 1 49 ? -17.693 -127.809 -22.263 1.00 285.42 49 PRO E C 1
ATOM 11010 O O . PRO E 1 49 ? -16.740 -128.015 -21.504 1.00 294.38 49 PRO E O 1
ATOM 11014 N N . THR E 1 50 ? -17.705 -128.251 -23.530 1.00 271.76 50 THR E N 1
ATOM 11015 C CA . THR E 1 50 ? -16.617 -129.072 -24.071 1.00 263.92 50 THR E CA 1
ATOM 11016 C C . THR E 1 50 ? -16.050 -128.525 -25.391 1.00 254.89 50 THR E C 1
ATOM 11017 O O . THR E 1 50 ? -15.527 -129.316 -26.174 1.00 247.20 50 THR E O 1
ATOM 11021 N N . GLU E 1 51 ? -16.121 -127.209 -25.651 1.00 254.42 51 GLU E N 1
ATOM 11022 C CA . GLU E 1 51 ? -15.614 -126.473 -26.835 1.00 240.14 51 GLU E CA 1
ATOM 11023 C C . GLU E 1 51 ? -16.049 -127.274 -28.070 1.00 219.61 51 GLU E C 1
ATOM 11024 O O . GLU E 1 51 ? -15.225 -127.973 -28.698 1.00 212.74 51 GLU E O 1
ATOM 11030 N N . ALA E 1 52 ? -17.390 -127.290 -28.372 1.00 217.73 52 ALA E N 1
ATOM 11031 C CA . ALA E 1 52 ? -17.624 -128.026 -29.591 1.00 213.12 52 ALA E CA 1
ATOM 11032 C C . ALA E 1 52 ? -16.865 -127.521 -30.829 1.00 220.60 52 ALA E C 1
ATOM 11033 O O . ALA E 1 52 ? -16.658 -128.316 -31.753 1.00 209.38 52 ALA E O 1
ATOM 11035 N N . ILE E 1 53 ? -16.841 -126.187 -31.034 1.00 242.26 53 ILE E N 1
ATOM 11036 C CA . ILE E 1 53 ? -16.241 -125.602 -32.258 1.00 237.78 53 ILE E CA 1
ATOM 11037 C C . ILE E 1 53 ? -14.716 -125.662 -32.160 1.00 247.27 53 ILE E C 1
ATOM 11038 O O . ILE E 1 53 ? -14.239 -124.892 -31.325 1.00 265.78 53 ILE E O 1
ATOM 11043 N N . LEU E 1 54 ? -13.915 -126.343 -32.993 1.00 242.55 54 LEU E N 1
ATOM 11044 C CA . LEU E 1 54 ? -12.563 -126.109 -32.413 1.00 246.28 54 LEU E CA 1
ATOM 11045 C C . LEU E 1 54 ? -11.534 -125.567 -33.412 1.00 242.92 54 LEU E C 1
ATOM 11046 O O . LEU E 1 54 ? -10.347 -125.479 -33.060 1.00 250.78 54 LEU E O 1
ATOM 11051 N N . GLN E 1 55 ? -11.904 -124.988 -34.538 1.00 238.51 55 GLN E N 1
ATOM 11052 C CA . GLN E 1 55 ? -10.731 -124.528 -35.254 1.00 237.45 55 GLN E CA 1
ATOM 11053 C C . GLN E 1 55 ? -10.953 -123.581 -36.371 1.00 229.64 55 GLN E C 1
ATOM 11054 O O . GLN E 1 55 ? -11.188 -123.985 -37.510 1.00 223.57 55 GLN E O 1
ATOM 11060 N N . GLU E 1 56 ? -10.822 -122.329 -36.025 1.00 220.91 56 GLU E N 1
ATOM 11061 C CA . GLU E 1 56 ? -10.848 -121.268 -36.938 1.00 197.64 56 GLU E CA 1
ATOM 11062 C C . GLU E 1 56 ? -10.187 -120.151 -36.151 1.00 204.92 56 GLU E C 1
ATOM 11063 O O . GLU E 1 56 ? -9.469 -120.378 -35.171 1.00 211.76 56 GLU E O 1
ATOM 11069 N N . GLY E 1 57 ? -10.362 -118.974 -36.690 1.00 207.14 57 GLY E N 1
ATOM 11070 C CA . GLY E 1 57 ? -10.058 -117.626 -36.249 1.00 219.26 57 GLY E CA 1
ATOM 11071 C C . GLY E 1 57 ? -8.843 -116.881 -36.714 1.00 217.47 57 GLY E C 1
ATOM 11072 O O . GLY E 1 57 ? -8.497 -115.875 -36.088 1.00 218.11 57 GLY E O 1
ATOM 11073 N N . THR E 1 58 ? -8.253 -117.255 -37.826 1.00 220.19 58 THR E N 1
ATOM 11074 C CA . THR E 1 58 ? -7.102 -116.592 -38.438 1.00 226.97 58 THR E CA 1
ATOM 11075 C C . THR E 1 58 ? -7.530 -116.144 -39.819 1.00 223.27 58 THR E C 1
ATOM 11076 O O . THR E 1 58 ? -6.796 -115.494 -40.552 1.00 221.75 58 THR E O 1
ATOM 11080 N N . GLU E 1 59 ? -8.781 -116.349 -40.039 1.00 224.73 59 GLU E N 1
ATOM 11081 C CA . GLU E 1 59 ? -9.658 -116.150 -41.165 1.00 216.52 59 GLU E CA 1
ATOM 11082 C C . GLU E 1 59 ? -10.260 -114.773 -40.956 1.00 222.30 59 GLU E C 1
ATOM 11083 O O . GLU E 1 59 ? -11.002 -114.504 -40.008 1.00 231.03 59 GLU E O 1
ATOM 11089 N N . LYS E 1 60 ? -10.200 -114.078 -42.048 1.00 214.85 60 LYS E N 1
ATOM 11090 C CA . LYS E 1 60 ? -10.724 -112.770 -42.282 1.00 195.21 60 LYS E CA 1
ATOM 11091 C C . LYS E 1 60 ? -12.039 -113.167 -42.883 1.00 202.77 60 LYS E C 1
ATOM 11092 O O . LYS E 1 60 ? -12.446 -114.317 -42.752 1.00 207.77 60 LYS E O 1
ATOM 11098 N N . ILE E 1 61 ? -12.812 -112.221 -43.309 1.00 195.40 61 ILE E N 1
ATOM 11099 C CA . ILE E 1 61 ? -14.173 -112.518 -43.730 1.00 191.36 61 ILE E CA 1
ATOM 11100 C C . ILE E 1 61 ? -14.793 -112.049 -45.022 1.00 186.33 61 ILE E C 1
ATOM 11101 O O . ILE E 1 61 ? -16.006 -112.086 -45.214 1.00 188.94 61 ILE E O 1
ATOM 11106 N N . VAL E 1 62 ? -13.955 -111.682 -45.953 1.00 180.40 62 VAL E N 1
ATOM 11107 C CA . VAL E 1 62 ? -14.248 -111.078 -47.240 1.00 172.48 62 VAL E CA 1
ATOM 11108 C C . VAL E 1 62 ? -14.731 -112.074 -48.303 1.00 184.62 62 VAL E C 1
ATOM 11109 O O . VAL E 1 62 ? -13.968 -112.549 -49.156 1.00 185.70 62 VAL E O 1
ATOM 11113 N N . ARG E 1 63 ? -16.019 -112.444 -48.244 1.00 193.87 63 ARG E N 1
ATOM 11114 C CA . ARG E 1 63 ? -16.495 -113.361 -49.282 1.00 207.65 63 ARG E CA 1
ATOM 11115 C C . ARG E 1 63 ? -17.612 -112.564 -49.949 1.00 222.46 63 ARG E C 1
ATOM 11116 O O . ARG E 1 63 ? -18.804 -112.445 -49.631 1.00 227.27 63 ARG E O 1
ATOM 11124 N N . ASP E 1 64 ? -16.953 -111.992 -50.982 1.00 230.12 64 ASP E N 1
ATOM 11125 C CA . ASP E 1 64 ? -17.035 -111.116 -52.135 1.00 226.63 64 ASP E CA 1
ATOM 11126 C C . ASP E 1 64 ? -18.386 -110.584 -52.522 1.00 227.02 64 ASP E C 1
ATOM 11127 O O . ASP E 1 64 ? -18.876 -109.636 -51.909 1.00 227.07 64 ASP E O 1
ATOM 11132 N N . LEU E 1 65 ? -18.989 -111.212 -53.511 1.00 229.71 65 LEU E N 1
ATOM 11133 C CA . LEU E 1 65 ? -20.280 -110.875 -54.061 1.00 250.05 65 LEU E CA 1
ATOM 11134 C C . LEU E 1 65 ? -20.415 -109.363 -54.294 1.00 212.12 65 LEU E C 1
ATOM 11135 O O . LEU E 1 65 ? -20.333 -108.876 -55.422 1.00 198.66 65 LEU E O 1
ATOM 11140 N N . SER E 1 66 ? -20.388 -108.624 -53.188 1.00 202.74 66 SER E N 1
ATOM 11141 C CA . SER E 1 66 ? -20.274 -107.190 -53.013 1.00 197.27 66 SER E CA 1
ATOM 11142 C C . SER E 1 66 ? -20.761 -106.250 -54.107 1.00 201.69 66 SER E C 1
ATOM 11143 O O . SER E 1 66 ? -20.654 -105.040 -53.889 1.00 192.18 66 SER E O 1
ATOM 11146 N N . MET E 1 67 ? -21.383 -106.660 -55.219 1.00 222.17 67 MET E N 1
ATOM 11147 C CA . MET E 1 67 ? -21.860 -105.512 -55.987 1.00 242.54 67 MET E CA 1
ATOM 11148 C C . MET E 1 67 ? -23.114 -105.702 -56.825 1.00 276.12 67 MET E C 1
ATOM 11149 O O . MET E 1 67 ? -23.083 -106.328 -57.891 1.00 286.73 67 MET E O 1
ATOM 11154 N N . TYR E 1 68 ? -24.198 -105.217 -56.280 1.00 294.70 68 TYR E N 1
ATOM 11155 C CA . TYR E 1 68 ? -25.487 -105.036 -56.897 1.00 291.28 68 TYR E CA 1
ATOM 11156 C C . TYR E 1 68 ? -25.669 -103.529 -56.972 1.00 279.21 68 TYR E C 1
ATOM 11157 O O . TYR E 1 68 ? -24.879 -102.775 -56.405 1.00 270.86 68 TYR E O 1
ATOM 11166 N N . LYS E 1 69 ? -26.701 -103.070 -57.642 1.00 269.57 69 LYS E N 1
ATOM 11167 C CA . LYS E 1 69 ? -26.882 -101.635 -57.757 1.00 228.32 69 LYS E CA 1
ATOM 11168 C C . LYS E 1 69 ? -27.880 -101.202 -56.692 1.00 198.97 69 LYS E C 1
ATOM 11169 O O . LYS E 1 69 ? -28.309 -102.004 -55.860 1.00 193.44 69 LYS E O 1
ATOM 11175 N N . GLY E 1 70 ? -28.205 -99.914 -56.659 1.00 185.91 70 GLY E N 1
ATOM 11176 C CA . GLY E 1 70 ? -29.233 -99.529 -55.714 1.00 186.90 70 GLY E CA 1
ATOM 11177 C C . GLY E 1 70 ? -29.079 -98.225 -54.960 1.00 181.38 70 GLY E C 1
ATOM 11178 O O . GLY E 1 70 ? -28.276 -98.109 -54.030 1.00 177.39 70 GLY E O 1
ATOM 11179 N N . VAL E 1 71 ? -29.887 -97.243 -55.352 1.00 181.54 71 VAL E N 1
ATOM 11180 C CA . VAL E 1 71 ? -29.958 -95.947 -54.694 1.00 177.36 71 VAL E CA 1
ATOM 11181 C C . VAL E 1 71 ? -31.390 -95.766 -54.208 1.00 189.70 71 VAL E C 1
ATOM 11182 O O . VAL E 1 71 ? -32.286 -95.412 -54.984 1.00 183.86 71 VAL E O 1
ATOM 11186 N N . TRP E 1 72 ? -31.608 -96.026 -52.921 1.00 190.74 72 TRP E N 1
ATOM 11187 C CA . TRP E 1 72 ? -32.938 -96.183 -52.351 1.00 188.88 72 TRP E CA 1
ATOM 11188 C C . TRP E 1 72 ? -33.259 -95.021 -51.417 1.00 184.15 72 TRP E C 1
ATOM 11189 O O . TRP E 1 72 ? -32.482 -94.726 -50.503 1.00 180.46 72 TRP E O 1
ATOM 11200 N N . VAL E 1 73 ? -34.406 -94.380 -51.626 1.00 186.47 73 VAL E N 1
ATOM 11201 C CA . VAL E 1 73 ? -34.852 -93.272 -50.790 1.00 184.93 73 VAL E CA 1
ATOM 11202 C C . VAL E 1 73 ? -36.077 -93.711 -50.013 1.00 190.61 73 VAL E C 1
ATOM 11203 O O . VAL E 1 73 ? -37.060 -94.158 -50.610 1.00 214.00 73 VAL E O 1
ATOM 11207 N N . PHE E 1 74 ? -36.040 -93.576 -48.693 1.00 190.47 74 PHE E N 1
ATOM 11208 C CA . PHE E 1 74 ? -37.242 -93.831 -47.914 1.00 196.09 74 PHE E CA 1
ATOM 11209 C C . PHE E 1 74 ? -38.139 -92.605 -47.925 1.00 196.10 74 PHE E C 1
ATOM 11210 O O . PHE E 1 74 ? -37.657 -91.471 -47.932 1.00 191.29 74 PHE E O 1
ATOM 11218 N N . ALA E 1 75 ? -39.441 -92.825 -47.955 1.00 201.71 75 ALA E N 1
ATOM 11219 C CA . ALA E 1 75 ? -40.394 -91.727 -48.001 1.00 202.29 75 ALA E CA 1
ATOM 11220 C C . ALA E 1 75 ? -41.135 -91.665 -46.671 1.00 206.16 75 ALA E C 1
ATOM 11221 O O . ALA E 1 75 ? -41.898 -92.575 -46.344 1.00 212.18 75 ALA E O 1
ATOM 11223 N N . GLU E 1 76 ? -40.894 -90.627 -45.889 1.00 203.25 76 GLU E N 1
ATOM 11224 C CA . GLU E 1 76 ? -41.714 -90.420 -44.706 1.00 207.44 76 GLU E CA 1
ATOM 11225 C C . GLU E 1 76 ? -43.138 -90.076 -45.110 1.00 211.69 76 GLU E C 1
ATOM 11226 O O . GLU E 1 76 ? -43.359 -89.223 -45.978 1.00 209.22 76 GLU E O 1
ATOM 11232 N N . GLN E 1 77 ? -44.103 -90.735 -44.475 1.00 153.18 77 GLN E N 1
ATOM 11233 C CA . GLN E 1 77 ? -45.491 -90.664 -44.902 1.00 154.84 77 GLN E CA 1
ATOM 11234 C C . GLN E 1 77 ? -46.336 -90.345 -43.684 1.00 157.34 77 GLN E C 1
ATOM 11235 O O . GLN E 1 77 ? -47.347 -90.999 -43.426 1.00 159.73 77 GLN E O 1
ATOM 11241 N N . ARG E 1 78 ? -45.935 -89.338 -42.911 1.00 157.34 78 ARG E N 1
ATOM 11242 C CA . ARG E 1 78 ? -46.731 -88.976 -41.742 1.00 168.98 78 ARG E CA 1
ATOM 11243 C C . ARG E 1 78 ? -48.190 -88.909 -42.126 1.00 172.10 78 ARG E C 1
ATOM 11244 O O . ARG E 1 78 ? -48.573 -88.139 -43.006 1.00 172.33 78 ARG E O 1
ATOM 11252 N N . GLU E 1 79 ? -48.987 -89.757 -41.478 1.00 179.14 79 GLU E N 1
ATOM 11253 C CA . GLU E 1 79 ? -50.412 -89.853 -41.739 1.00 180.75 79 GLU E CA 1
ATOM 11254 C C . GLU E 1 79 ? -50.704 -89.942 -43.238 1.00 175.45 79 GLU E C 1
ATOM 11255 O O . GLU E 1 79 ? -51.689 -89.403 -43.738 1.00 174.88 79 GLU E O 1
ATOM 11261 N N . GLY E 1 80 ? -49.829 -90.633 -43.965 1.00 168.23 80 GLY E N 1
ATOM 11262 C CA . GLY E 1 80 ? -50.031 -90.802 -45.394 1.00 164.37 80 GLY E CA 1
ATOM 11263 C C . GLY E 1 80 ? -49.852 -89.619 -46.32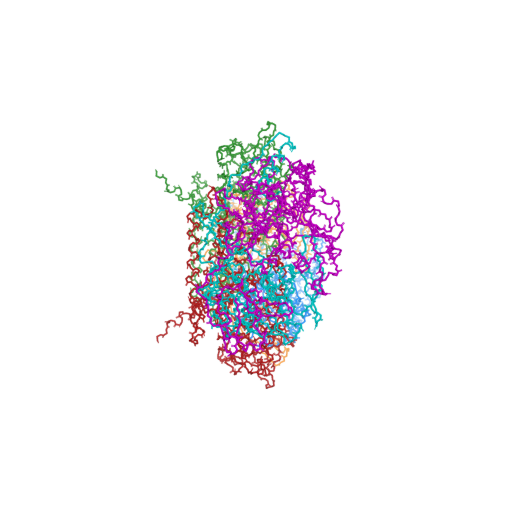0 1.00 163.48 80 GLY E C 1
ATOM 11264 O O . GLY E 1 80 ? -50.602 -89.492 -47.293 1.00 165.62 80 GLY E O 1
ATOM 11265 N N . LYS E 1 81 ? -48.880 -88.757 -46.060 1.00 161.00 81 LYS E N 1
ATOM 11266 C CA . LYS E 1 81 ? -48.597 -87.643 -46.950 1.00 160.31 81 LYS E CA 1
ATOM 11267 C C . LYS E 1 81 ? -47.091 -87.566 -47.107 1.00 160.83 81 LYS E C 1
ATOM 11268 O O . LYS E 1 81 ? -46.357 -87.720 -46.128 1.00 169.82 81 LYS E O 1
ATOM 11274 N N . ILE E 1 82 ? -46.629 -87.338 -48.334 1.00 155.57 82 ILE E N 1
ATOM 11275 C CA . ILE E 1 82 ? -45.192 -87.248 -48.527 1.00 152.46 82 ILE E CA 1
ATOM 11276 C C . ILE E 1 82 ? -44.706 -86.007 -47.805 1.00 165.70 82 ILE E C 1
ATOM 11277 O O . ILE E 1 82 ? -45.166 -84.890 -48.067 1.00 175.57 82 ILE E O 1
ATOM 11282 N N . MET E 1 83 ? -43.779 -86.200 -46.929 1.00 153.08 83 MET E N 1
ATOM 11283 C CA . MET E 1 83 ? -43.142 -85.110 -46.238 1.00 150.31 83 MET E CA 1
ATOM 11284 C C . MET E 1 83 ? -42.137 -84.411 -47.137 1.00 152.88 83 MET E C 1
ATOM 11285 O O . MET E 1 83 ? -41.341 -85.076 -47.803 1.00 146.84 83 MET E O 1
ATOM 11290 N N . PRO E 1 84 ? -42.120 -83.090 -47.135 1.00 162.24 84 PRO E N 1
ATOM 11291 C CA . PRO E 1 84 ? -41.308 -82.376 -48.118 1.00 160.47 84 PRO E CA 1
ATOM 11292 C C . PRO E 1 84 ? -39.872 -82.866 -48.093 1.00 161.27 84 PRO E C 1
ATOM 11293 O O . PRO E 1 84 ? -39.126 -82.682 -49.055 1.00 160.92 84 PRO E O 1
ATOM 11297 N N . VAL E 1 85 ? -39.493 -83.542 -47.004 1.00 159.82 85 VAL E N 1
ATOM 11298 C CA . VAL E 1 85 ? -38.125 -84.022 -46.884 1.00 153.72 85 VAL E CA 1
ATOM 11299 C C . VAL E 1 85 ? -37.775 -85.013 -47.982 1.00 147.79 85 VAL E C 1
ATOM 11300 O O . VAL E 1 85 ? -36.617 -85.098 -48.399 1.00 151.72 85 VAL E O 1
ATOM 11304 N N . VAL E 1 86 ? -38.755 -85.769 -48.478 1.00 144.79 86 VAL E N 1
ATOM 11305 C CA . VAL E 1 86 ? -38.444 -86.775 -49.491 1.00 153.53 86 VAL E CA 1
ATOM 11306 C C . VAL E 1 86 ? -38.180 -86.130 -50.841 1.00 155.36 86 VAL E C 1
ATOM 11307 O O . VAL E 1 86 ? -37.413 -86.659 -51.652 1.00 152.55 86 VAL E O 1
ATOM 11311 N N . PHE E 1 87 ? -38.810 -84.981 -51.104 1.00 165.92 87 PHE E N 1
ATOM 11312 C CA . PHE E 1 87 ? -38.555 -84.251 -52.339 1.00 168.92 87 PHE E CA 1
ATOM 11313 C C . PHE E 1 87 ? -37.118 -83.772 -52.402 1.00 162.25 87 PHE E C 1
ATOM 11314 O O . PHE E 1 87 ? -36.545 -83.655 -53.489 1.00 159.96 87 PHE E O 1
ATOM 11322 N N . GLU E 1 88 ? -36.527 -83.490 -51.245 1.00 164.38 88 GLU E N 1
ATOM 11323 C CA . GLU E 1 88 ? -35.117 -83.140 -51.184 1.00 155.60 88 GLU E CA 1
ATOM 11324 C C . GLU E 1 88 ? -34.239 -84.368 -51.349 1.00 149.74 88 GLU E C 1
ATOM 11325 O O . GLU E 1 88 ? -33.300 -84.357 -52.149 1.00 148.12 88 GLU E O 1
ATOM 11331 N N . LEU E 1 89 ? -34.538 -85.447 -50.625 1.00 148.08 89 LEU E N 1
ATOM 11332 C CA . LEU E 1 89 ? -33.758 -86.666 -50.800 1.00 150.11 89 LEU E CA 1
ATOM 11333 C C . LEU E 1 89 ? -33.844 -87.177 -52.229 1.00 150.61 89 LEU E C 1
ATOM 11334 O O . LEU E 1 89 ? -32.885 -87.768 -52.736 1.00 150.09 89 LEU E O 1
ATOM 11339 N N . LEU E 1 90 ? -34.974 -86.955 -52.895 1.00 157.64 90 LEU E N 1
ATOM 11340 C CA . LEU E 1 90 ? -35.088 -87.233 -54.320 1.00 168.10 90 LEU E CA 1
ATOM 11341 C C . LEU E 1 90 ? -34.492 -86.140 -55.190 1.00 171.80 90 LEU E C 1
ATOM 11342 O O . LEU E 1 90 ? -34.193 -86.399 -56.359 1.00 173.04 90 LEU E O 1
ATOM 11347 N N . GLY E 1 91 ? -34.322 -84.932 -54.663 1.00 175.05 91 GLY E N 1
ATOM 11348 C CA . GLY E 1 91 ? -33.703 -83.878 -55.442 1.00 177.58 91 GLY E CA 1
ATOM 11349 C C . GLY E 1 91 ? -32.250 -84.139 -55.787 1.00 177.40 91 GLY E C 1
ATOM 11350 O O . GLY E 1 91 ? -31.930 -84.401 -56.949 1.00 178.51 91 GLY E O 1
ATOM 11351 N N . GLU E 1 92 ? -31.363 -84.097 -54.803 1.00 174.10 92 GLU E N 1
ATOM 11352 C CA . GLU E 1 92 ? -29.944 -84.338 -55.035 1.00 170.92 92 GLU E CA 1
ATOM 11353 C C . GLU E 1 92 ? -29.552 -85.811 -54.937 1.00 165.54 92 GLU E C 1
ATOM 11354 O O . GLU E 1 92 ? -28.426 -86.171 -55.309 1.00 168.77 92 GLU E O 1
ATOM 11360 N N . GLY E 1 93 ? -30.480 -86.683 -54.548 1.00 159.09 93 GLY E N 1
ATOM 11361 C CA . GLY E 1 93 ? -30.219 -88.111 -54.588 1.00 158.93 93 GLY E CA 1
ATOM 11362 C C . GLY E 1 93 ? -30.274 -88.690 -55.981 1.00 162.88 93 GLY E C 1
ATOM 11363 O O . GLY E 1 93 ? -29.512 -89.611 -56.306 1.00 160.09 93 GLY E O 1
ATOM 11364 N N . LYS E 1 94 ? -31.137 -88.141 -56.831 1.00 167.64 94 LYS E N 1
ATOM 11365 C CA . LYS E 1 94 ? -31.091 -88.495 -58.242 1.00 165.93 94 LYS E CA 1
ATOM 11366 C C . LYS E 1 94 ? -29.762 -88.072 -58.857 1.00 163.70 94 LYS E C 1
ATOM 11367 O O . LYS E 1 94 ? -29.210 -88.796 -59.692 1.00 161.57 94 LYS E O 1
ATOM 11373 N N . LYS E 1 95 ? -29.231 -86.905 -58.475 1.00 167.39 95 LYS E N 1
ATOM 11374 C CA . LYS E 1 95 ? -27.859 -86.586 -58.877 1.00 170.55 95 LYS E CA 1
ATOM 11375 C C . LYS E 1 95 ? -26.860 -87.644 -58.385 1.00 183.22 95 LYS E C 1
ATOM 11376 O O . LYS E 1 95 ? -25.977 -88.054 -59.144 1.00 184.76 95 LYS E O 1
ATOM 11382 N N . LEU E 1 96 ? -26.971 -88.096 -57.125 1.00 197.58 96 LEU E N 1
ATOM 11383 C CA . LEU E 1 96 ? -26.061 -89.136 -56.604 1.00 199.02 96 LEU E CA 1
ATOM 11384 C C . LEU E 1 96 ? -26.060 -90.417 -57.424 1.00 195.40 96 LEU E C 1
ATOM 11385 O O . LEU E 1 96 ? -24.997 -90.915 -57.808 1.00 196.18 96 LEU E O 1
ATOM 11390 N N . ALA E 1 97 ? -27.235 -90.974 -57.690 1.00 177.78 97 ALA E N 1
ATOM 11391 C CA . ALA E 1 97 ? -27.295 -92.194 -58.489 1.00 174.70 97 ALA E CA 1
ATOM 11392 C C . ALA E 1 97 ? -26.680 -92.017 -59.871 1.00 172.47 97 ALA E C 1
ATOM 11393 O O . ALA E 1 97 ? -26.006 -92.923 -60.375 1.00 159.46 97 ALA E O 1
ATOM 11395 N N . ASN E 1 98 ? -26.833 -90.835 -60.454 1.00 167.61 98 ASN E N 1
ATOM 11396 C CA . ASN E 1 98 ? -26.427 -90.590 -61.833 1.00 174.88 98 ASN E CA 1
ATOM 11397 C C . ASN E 1 98 ? -24.922 -90.553 -62.008 1.00 195.78 98 ASN E C 1
ATOM 11398 O O . ASN E 1 98 ? -24.397 -91.101 -62.983 1.00 207.48 98 ASN E O 1
ATOM 11403 N N . GLU E 1 99 ? -24.211 -89.907 -61.098 1.00 200.05 99 GLU E N 1
ATOM 11404 C CA . GLU E 1 99 ? -22.777 -89.749 -61.281 1.00 203.51 99 GLU E CA 1
ATOM 11405 C C . GLU E 1 99 ? -22.087 -91.106 -61.326 1.00 213.04 99 GLU E C 1
ATOM 11406 O O . GLU E 1 99 ? -21.164 -91.312 -62.121 1.00 219.38 99 GLU E O 1
ATOM 11412 N N . ILE E 1 100 ? -22.477 -92.026 -60.449 1.00 218.69 100 ILE E N 1
ATOM 11413 C CA . ILE E 1 100 ? -21.854 -93.340 -60.478 1.00 225.14 100 ILE E CA 1
ATOM 11414 C C . ILE E 1 100 ? -22.531 -94.203 -61.547 1.00 225.25 100 ILE E C 1
ATOM 11415 O O . ILE E 1 100 ? -21.890 -95.075 -62.146 1.00 229.28 100 ILE E O 1
ATOM 11420 N N . GLY E 1 101 ? -23.824 -93.973 -61.800 1.00 220.32 101 GLY E N 1
ATOM 11421 C CA . GLY E 1 101 ? -24.601 -94.656 -62.825 1.00 218.06 101 GLY E CA 1
ATOM 11422 C C . GLY E 1 101 ? -25.475 -95.814 -62.372 1.00 215.14 101 GLY E C 1
ATOM 11423 O O . GLY E 1 101 ? -24.993 -96.941 -62.215 1.00 221.28 101 GLY E O 1
ATOM 11424 N N . THR E 1 102 ? -26.771 -95.538 -62.182 1.00 201.99 102 THR E N 1
ATOM 11425 C CA . THR E 1 102 ? -27.796 -96.455 -61.675 1.00 192.66 102 THR E CA 1
ATOM 11426 C C . THR E 1 102 ? -29.118 -95.703 -61.544 1.00 181.48 102 THR E C 1
ATOM 11427 O O . THR E 1 102 ? -29.162 -94.470 -61.519 1.00 169.42 102 THR E O 1
ATOM 11431 N N . GLU E 1 103 ? -30.192 -96.479 -61.482 1.00 190.01 103 GLU E N 1
ATOM 11432 C CA . GLU E 1 103 ? -31.547 -96.020 -61.253 1.00 189.84 103 GLU E CA 1
ATOM 11433 C C . GLU E 1 103 ? -31.753 -95.631 -59.789 1.00 181.30 103 GLU E C 1
ATOM 11434 O O . GLU E 1 103 ? -31.005 -96.033 -58.894 1.00 180.21 103 GLU E O 1
ATOM 11440 N N . LEU E 1 104 ? -32.786 -94.821 -59.561 1.00 176.47 104 LEU E N 1
ATOM 11441 C CA . LEU E 1 104 ? -33.183 -94.364 -58.230 1.00 169.81 104 LEU E CA 1
ATOM 11442 C C . LEU E 1 104 ? -34.428 -95.094 -57.725 1.00 173.30 104 LEU E C 1
ATOM 11443 O O . LEU E 1 104 ? -35.551 -94.736 -58.085 1.00 172.73 104 LEU E O 1
ATOM 11448 N N . CYS E 1 105 ? -34.232 -96.142 -56.919 1.00 182.43 105 CYS E N 1
ATOM 11449 C CA . CYS E 1 105 ? -35.364 -96.872 -56.351 1.00 187.20 105 CYS E CA 1
ATOM 11450 C C . CYS E 1 105 ? -35.858 -96.166 -55.092 1.00 191.35 105 CYS E C 1
ATOM 11451 O O . CYS E 1 105 ? -35.107 -95.456 -54.419 1.00 187.48 105 CYS E O 1
ATOM 11454 N N . ALA E 1 106 ? -37.137 -96.374 -54.775 1.00 202.55 106 ALA E N 1
ATOM 11455 C CA . ALA E 1 106 ? -37.765 -95.794 -53.593 1.00 200.44 106 ALA E CA 1
ATOM 11456 C C . ALA E 1 106 ? -38.633 -96.831 -52.882 1.00 199.77 106 ALA E C 1
ATOM 11457 O O . ALA E 1 106 ? -39.193 -97.730 -53.514 1.00 208.22 106 ALA E O 1
ATOM 11459 N N . ILE E 1 107 ? -38.723 -96.715 -51.557 1.00 179.29 107 ILE E N 1
ATOM 11460 C CA . ILE E 1 107 ? -39.543 -97.601 -50.740 1.00 169.55 107 ILE E CA 1
ATOM 11461 C C . ILE E 1 107 ? -40.562 -96.779 -49.963 1.00 165.02 107 ILE E C 1
ATOM 11462 O O . ILE E 1 107 ? -40.252 -95.690 -49.472 1.00 165.97 107 ILE E O 1
ATOM 11467 N N . LEU E 1 108 ? -41.791 -97.289 -49.880 1.00 161.27 108 LEU E N 1
ATOM 11468 C CA . LEU E 1 108 ? -42.855 -96.641 -49.120 1.00 158.60 108 LEU E CA 1
ATOM 11469 C C . LEU E 1 108 ? -43.665 -97.694 -48.382 1.00 159.18 108 LEU E C 1
ATOM 11470 O O . LEU E 1 108 ? -44.049 -98.707 -48.968 1.00 162.76 108 LEU E O 1
ATOM 11475 N N . CYS E 1 109 ? -43.910 -97.455 -47.101 1.00 159.26 109 CYS E N 1
ATOM 11476 C CA . CYS E 1 109 ? -44.690 -98.354 -46.265 1.00 162.34 109 CYS E CA 1
ATOM 11477 C C . CYS E 1 109 ? -45.754 -97.546 -45.539 1.00 162.62 109 CYS E C 1
ATOM 11478 O O . CYS E 1 109 ? -45.429 -96.663 -44.751 1.00 168.13 109 CYS E O 1
ATOM 11481 N N . GLY E 1 110 ? -47.018 -97.840 -45.813 1.00 167.18 110 GLY E N 1
ATOM 11482 C CA . GLY E 1 110 ? -48.159 -97.157 -45.224 1.00 168.55 110 GLY E CA 1
ATOM 11483 C C . GLY E 1 110 ? -49.336 -98.094 -45.056 1.00 171.25 110 GLY E C 1
ATOM 11484 O O . GLY E 1 110 ? -49.136 -99.303 -44.937 1.00 173.18 110 GLY E O 1
ATOM 11485 N N . SER E 1 111 ? -50.561 -97.568 -45.019 1.00 172.17 111 SER E N 1
ATOM 11486 C CA . SER E 1 111 ? -51.750 -98.402 -44.850 1.00 178.52 111 SER E CA 1
ATOM 11487 C C . SER E 1 111 ? -52.480 -98.647 -46.166 1.00 178.81 111 SER E C 1
ATOM 11488 O O . SER E 1 111 ? -52.609 -99.796 -46.595 1.00 181.36 111 SER E O 1
ATOM 11491 N N . ASN E 1 112 ? -52.977 -97.597 -46.805 1.00 178.67 112 ASN E N 1
ATOM 11492 C CA . ASN E 1 112 ? -53.685 -97.732 -48.071 1.00 182.12 112 ASN E CA 1
ATOM 11493 C C . ASN E 1 112 ? -53.271 -96.609 -49.008 1.00 183.30 112 ASN E C 1
ATOM 11494 O O . ASN E 1 112 ? -54.094 -95.954 -49.645 1.00 185.50 112 ASN E O 1
ATOM 11499 N N . VAL E 1 113 ? -51.969 -96.375 -49.091 1.00 192.83 113 VAL E N 1
ATOM 11500 C CA . VAL E 1 113 ? -51.449 -95.316 -49.942 1.00 193.65 113 VAL E CA 1
ATOM 11501 C C . VAL E 1 113 ? -51.580 -95.695 -51.416 1.00 197.80 113 VAL E C 1
ATOM 11502 O O . VAL E 1 113 ? -51.010 -96.690 -51.878 1.00 203.76 113 VAL E O 1
ATOM 11506 N N . ALA E 1 114 ? -52.381 -94.930 -52.153 1.00 206.31 114 ALA E N 1
ATOM 11507 C CA . ALA E 1 114 ? -52.632 -95.176 -53.571 1.00 202.11 114 ALA E CA 1
ATOM 11508 C C . ALA E 1 114 ? -52.229 -94.048 -54.513 1.00 188.81 114 ALA E C 1
ATOM 11509 O O . ALA E 1 114 ? -51.573 -94.295 -55.528 1.00 181.66 114 ALA E O 1
ATOM 11511 N N . GLU E 1 115 ? -52.557 -92.805 -54.157 1.00 188.96 115 GLU E N 1
ATOM 11512 C CA . GLU E 1 115 ? -52.337 -91.617 -54.984 1.00 196.23 115 GLU E CA 1
ATOM 11513 C C . GLU E 1 115 ? -50.912 -91.084 -54.883 1.00 202.67 115 GLU E C 1
ATOM 11514 O O . GLU E 1 115 ? -50.422 -90.426 -55.808 1.00 205.03 115 GLU E O 1
ATOM 11520 N N . LEU E 1 116 ? -50.241 -91.363 -53.777 1.00 198.84 116 LEU E N 1
ATOM 11521 C CA . LEU E 1 116 ? -48.874 -90.931 -53.547 1.00 187.07 116 LEU E CA 1
ATOM 11522 C C . LEU E 1 116 ? -47.916 -91.630 -54.496 1.00 179.87 116 LEU E C 1
ATOM 11523 O O . LEU E 1 116 ? -46.824 -91.113 -54.733 1.00 175.09 116 LEU E O 1
ATOM 11528 N N . THR E 1 117 ? -48.338 -92.752 -55.087 1.00 179.34 117 THR E N 1
ATOM 11529 C CA . THR E 1 117 ? -47.536 -93.421 -56.106 1.00 173.85 117 THR E CA 1
ATOM 11530 C C . THR E 1 117 ? -47.208 -92.505 -57.277 1.00 175.49 117 THR E C 1
ATOM 11531 O O . THR E 1 117 ? -46.042 -92.384 -57.664 1.00 173.34 117 THR E O 1
ATOM 11535 N N . ASP E 1 118 ? -48.198 -91.834 -57.846 1.00 177.92 118 ASP E N 1
ATOM 11536 C CA . ASP E 1 118 ? -47.878 -90.972 -58.979 1.00 177.12 118 ASP E CA 1
ATOM 11537 C C . ASP E 1 118 ? -47.133 -89.716 -58.554 1.00 171.92 118 ASP E C 1
ATOM 11538 O O . ASP E 1 118 ? -46.369 -89.160 -59.346 1.00 171.74 118 ASP E O 1
ATOM 11543 N N . GLU E 1 119 ? -47.373 -89.217 -57.345 1.00 169.34 119 GLU E N 1
ATOM 11544 C CA . GLU E 1 119 ? -46.602 -88.065 -56.899 1.00 165.88 119 GLU E CA 1
ATOM 11545 C C . GLU E 1 119 ? -45.129 -88.416 -56.741 1.00 179.12 119 GLU E C 1
ATOM 11546 O O . GLU E 1 119 ? -44.263 -87.735 -57.294 1.00 174.29 119 GLU E O 1
ATOM 11552 N N . LEU E 1 120 ? -44.819 -89.484 -56.007 1.00 182.60 120 LEU E N 1
ATOM 11553 C CA . LEU E 1 120 ? -43.411 -89.803 -55.798 1.00 182.40 120 LEU E CA 1
ATOM 11554 C C . LEU E 1 120 ? -42.762 -90.314 -57.079 1.00 185.46 120 LEU E C 1
ATOM 11555 O O . LEU E 1 120 ? -41.545 -90.197 -57.247 1.00 188.89 120 LEU E O 1
ATOM 11560 N N . PHE E 1 121 ? -43.547 -90.886 -57.991 1.00 186.76 121 PHE E N 1
ATOM 11561 C CA . PHE E 1 121 ? -43.015 -91.179 -59.315 1.00 175.12 121 PHE E CA 1
ATOM 11562 C C . PHE E 1 121 ? -42.708 -89.897 -60.067 1.00 164.32 121 PHE E C 1
ATOM 11563 O O . PHE E 1 121 ? -41.677 -89.791 -60.738 1.00 163.92 121 PHE E O 1
ATOM 11571 N N . ALA E 1 122 ? -43.604 -88.919 -59.973 1.00 165.82 122 ALA E N 1
ATOM 11572 C CA . ALA E 1 122 ? -43.472 -87.702 -60.759 1.00 167.63 122 ALA E CA 1
ATOM 11573 C C . ALA E 1 122 ? -42.318 -86.846 -60.255 1.00 210.23 122 ALA E C 1
ATOM 11574 O O . ALA E 1 122 ? -41.523 -86.343 -61.041 1.00 163.74 122 ALA E O 1
ATOM 11576 N N . TYR E 1 123 ? -42.125 -86.759 -58.951 1.00 191.94 123 TYR E N 1
ATOM 11577 C CA . TYR E 1 123 ? -41.087 -85.829 -58.521 1.00 182.62 123 TYR E CA 1
ATOM 11578 C C . TYR E 1 123 ? -39.691 -86.250 -58.960 1.00 186.02 123 TYR E C 1
ATOM 11579 O O . TYR E 1 123 ? -38.722 -85.584 -58.592 1.00 188.49 123 TYR E O 1
ATOM 11588 N N . GLY E 1 124 ? -39.562 -87.334 -59.718 1.00 270.36 124 GLY E N 1
ATOM 11589 C CA . GLY E 1 124 ? -38.294 -87.692 -60.314 1.00 261.33 124 GLY E CA 1
ATOM 11590 C C . GLY E 1 124 ? -37.856 -89.124 -60.114 1.00 251.66 124 GLY E C 1
ATOM 11591 O O . GLY E 1 124 ? -36.933 -89.582 -60.793 1.00 249.06 124 GLY E O 1
ATOM 11592 N N . ALA E 1 125 ? -38.449 -89.833 -59.161 1.00 244.12 125 ALA E N 1
ATOM 11593 C CA . ALA E 1 125 ? -37.973 -91.182 -58.905 1.00 244.17 125 ALA E CA 1
ATOM 11594 C C . ALA E 1 125 ? -38.335 -92.139 -60.030 1.00 249.49 125 ALA E C 1
ATOM 11595 O O . ALA E 1 125 ? -39.437 -92.072 -60.574 1.00 252.16 125 ALA E O 1
ATOM 11597 N N . ASP E 1 126 ? -37.401 -93.024 -60.406 1.00 251.16 126 ASP E N 1
ATOM 11598 C CA . ASP E 1 126 ? -37.732 -93.945 -61.496 1.00 256.37 126 ASP E CA 1
ATOM 11599 C C . ASP E 1 126 ? -38.590 -95.085 -60.961 1.00 256.06 126 ASP E C 1
ATOM 11600 O O . ASP E 1 126 ? -39.713 -95.302 -61.416 1.00 258.79 126 ASP E O 1
ATOM 11605 N N . LYS E 1 127 ? -38.050 -95.848 -60.012 1.00 252.89 127 LYS E N 1
ATOM 11606 C CA . LYS E 1 127 ? -38.709 -97.032 -59.480 1.00 252.57 127 LYS E CA 1
ATOM 11607 C C . LYS E 1 127 ? -39.212 -96.808 -58.060 1.00 247.45 127 LYS E C 1
ATOM 11608 O O . LYS E 1 127 ? -38.614 -96.045 -57.297 1.00 243.46 127 LYS E O 1
ATOM 11614 N N . VAL E 1 128 ? -40.304 -97.476 -57.692 1.00 249.47 128 VAL E N 1
ATOM 11615 C CA . VAL E 1 128 ? -40.875 -97.311 -56.357 1.00 243.05 128 VAL E CA 1
ATOM 11616 C C . VAL E 1 128 ? -41.305 -98.676 -55.841 1.00 242.96 128 VAL E C 1
ATOM 11617 O O . VAL E 1 128 ? -41.915 -99.452 -56.578 1.00 246.97 128 VAL E O 1
ATOM 11621 N N . TYR E 1 129 ? -40.977 -98.984 -54.595 1.00 238.56 129 TYR E N 1
ATOM 11622 C CA . TYR E 1 129 ? -41.435 -100.203 -53.947 1.00 237.94 129 TYR E CA 1
ATOM 11623 C C . TYR E 1 129 ? -42.520 -99.838 -52.941 1.00 247.36 129 TYR E C 1
ATOM 11624 O O . TYR E 1 129 ? -42.462 -98.774 -52.319 1.00 247.18 129 TYR E O 1
ATOM 11633 N N . LEU E 1 130 ? -43.512 -100.711 -52.757 1.00 247.62 130 LEU E N 1
ATOM 11634 C CA . LEU E 1 130 ? -44.657 -100.300 -51.955 1.00 249.50 130 LEU E CA 1
ATOM 11635 C C . LEU E 1 130 ? -45.098 -101.423 -51.028 1.00 250.36 130 LEU E C 1
ATOM 11636 O O . LEU E 1 130 ? -45.035 -102.601 -51.382 1.00 250.25 130 LEU E O 1
ATOM 11641 N N . ALA E 1 131 ? -45.567 -101.041 -49.838 1.00 252.34 131 ALA E N 1
ATOM 11642 C CA . ALA E 1 131 ? -46.043 -101.995 -48.833 1.00 256.65 131 ALA E CA 1
ATOM 11643 C C . ALA E 1 131 ? -47.341 -101.456 -48.228 1.00 261.15 131 ALA E C 1
ATOM 11644 O O . ALA E 1 131 ? -47.318 -100.764 -47.207 1.00 259.98 131 ALA E O 1
ATOM 11646 N N . ASP E 1 132 ? -48.470 -101.790 -48.854 1.00 261.26 132 ASP E N 1
ATOM 11647 C CA . ASP E 1 132 ? -49.799 -101.364 -48.397 1.00 251.99 132 ASP E CA 1
ATOM 11648 C C . ASP E 1 132 ? -50.398 -102.426 -47.485 1.00 239.98 132 ASP E C 1
ATOM 11649 O O . ASP E 1 132 ? -51.236 -103.233 -47.879 1.00 246.79 132 ASP E O 1
ATOM 11654 N N . ALA E 1 133 ? -49.960 -102.421 -46.235 1.00 226.47 133 ALA E N 1
ATOM 11655 C CA . ALA E 1 133 ? -50.550 -103.291 -45.234 1.00 221.44 133 ALA E CA 1
ATOM 11656 C C . ALA E 1 133 ? -51.152 -102.443 -44.124 1.00 217.62 133 ALA E C 1
ATOM 11657 O O . ALA E 1 133 ? -50.415 -101.734 -43.420 1.00 228.43 133 ALA E O 1
ATOM 11659 N N . PRO E 1 134 ? -52.473 -102.496 -43.923 1.00 218.67 134 PRO E N 1
ATOM 11660 C CA . PRO E 1 134 ? -53.110 -101.670 -42.884 1.00 215.23 134 PRO E CA 1
ATOM 11661 C C . PRO E 1 134 ? -52.520 -101.861 -41.512 1.00 213.95 134 PRO E C 1
ATOM 11662 O O . PRO E 1 134 ? -52.924 -101.158 -40.578 1.00 216.99 134 PRO E O 1
ATOM 11666 N N . GLU E 1 135 ? -51.601 -102.803 -41.357 1.00 209.98 135 GLU E N 1
ATOM 11667 C CA . GLU E 1 135 ? -50.841 -102.933 -40.130 1.00 205.47 135 GLU E CA 1
ATOM 11668 C C . GLU E 1 135 ? -49.779 -101.849 -40.035 1.00 205.59 135 GLU E C 1
ATOM 11669 O O . GLU E 1 135 ? -49.222 -101.628 -38.954 1.00 200.41 135 GLU E O 1
ATOM 11675 N N . LEU E 1 136 ? -49.490 -101.177 -41.149 1.00 205.37 136 LEU E N 1
ATOM 11676 C CA . LEU E 1 136 ? -48.562 -100.059 -41.179 1.00 202.76 136 LEU E CA 1
ATOM 11677 C C . LEU E 1 136 ? -49.274 -98.721 -41.212 1.00 202.17 136 LEU E C 1
ATOM 11678 O O . LEU E 1 136 ? -48.793 -97.782 -41.846 1.00 202.56 136 LEU E O 1
ATOM 11683 N N . GLU E 1 137 ? -50.453 -98.633 -40.607 1.00 201.57 137 GLU E N 1
ATOM 11684 C CA . GLU E 1 137 ? -51.141 -97.352 -40.590 1.00 200.87 137 GLU E CA 1
ATOM 11685 C C . GLU E 1 137 ? -50.343 -96.335 -39.790 1.00 196.46 137 GLU E C 1
ATOM 11686 O O . GLU E 1 137 ? -50.285 -95.151 -40.144 1.00 196.17 137 GLU E O 1
ATOM 11692 N N . LYS E 1 138 ? -49.725 -96.787 -38.706 1.00 193.06 138 LYS E N 1
ATOM 11693 C CA . LYS E 1 138 ? -48.967 -95.959 -37.787 1.00 188.68 138 LYS E CA 1
ATOM 11694 C C . LYS E 1 138 ? -47.487 -96.345 -37.770 1.00 187.49 138 LYS E C 1
ATOM 11695 O O . LYS E 1 138 ? -47.072 -97.366 -38.320 1.00 189.73 138 LYS E O 1
ATOM 11701 N N . TYR E 1 139 ? -46.707 -95.527 -37.067 1.00 183.82 139 TYR E N 1
ATOM 11702 C CA . TYR E 1 139 ? -45.252 -95.630 -36.991 1.00 182.29 139 TYR E CA 1
ATOM 11703 C C . TYR E 1 139 ? -44.823 -96.655 -35.950 1.00 179.91 139 TYR E C 1
ATOM 11704 O O . TYR E 1 139 ? -45.352 -96.671 -34.835 1.00 177.28 139 TYR E O 1
ATOM 11713 N N . THR E 1 140 ? -43.866 -97.517 -36.307 1.00 180.87 140 THR E N 1
ATOM 11714 C CA . THR E 1 140 ? -43.409 -98.539 -35.372 1.00 178.77 140 THR E CA 1
ATOM 11715 C C . THR E 1 140 ? -41.944 -98.883 -35.543 1.00 187.19 140 THR E C 1
ATOM 11716 O O . THR E 1 140 ? -41.474 -99.060 -36.668 1.00 181.22 140 THR E O 1
ATOM 11720 N N . THR E 1 141 ? -41.201 -98.855 -34.434 1.00 184.93 141 THR E N 1
ATOM 11721 C CA . THR E 1 141 ? -39.797 -99.197 -34.542 1.00 180.87 141 THR E CA 1
ATOM 11722 C C . THR E 1 141 ? -39.589 -100.685 -34.817 1.00 182.05 141 THR E C 1
ATOM 11723 O O . THR E 1 141 ? -38.495 -101.071 -35.232 1.00 176.39 141 THR E O 1
ATOM 11727 N N . ASP E 1 142 ? -40.574 -101.539 -34.516 1.00 182.49 142 ASP E N 1
ATOM 11728 C CA . ASP E 1 142 ? -40.473 -102.966 -34.808 1.00 178.74 142 ASP E CA 1
ATOM 11729 C C . ASP E 1 142 ? -41.209 -103.374 -36.069 1.00 183.46 142 ASP E C 1
ATOM 11730 O O . ASP E 1 142 ? -40.794 -104.314 -36.752 1.00 186.00 142 ASP E O 1
ATOM 11735 N N . GLY E 1 143 ? -42.293 -102.672 -36.374 1.00 142.10 143 GLY E N 1
ATOM 11736 C CA . GLY E 1 143 ? -43.136 -102.952 -37.510 1.00 143.15 143 GLY E CA 1
ATOM 11737 C C . GLY E 1 143 ? -42.345 -102.815 -38.772 1.00 144.76 143 GLY E C 1
ATOM 11738 O O . GLY E 1 143 ? -42.146 -103.777 -39.520 1.00 144.36 143 GLY E O 1
ATOM 11739 N N . TYR E 1 144 ? -41.875 -101.594 -39.011 1.00 147.53 144 TYR E N 1
ATOM 11740 C CA . TYR E 1 144 ? -41.120 -101.407 -40.226 1.00 151.74 144 TYR E CA 1
ATOM 11741 C C . TYR E 1 144 ? -39.759 -102.066 -40.115 1.00 159.66 144 TYR E C 1
ATOM 11742 O O . TYR E 1 144 ? -39.120 -102.299 -41.140 1.00 156.92 144 TYR E O 1
ATOM 11751 N N . SER E 1 145 ? -39.270 -102.330 -38.903 1.00 169.29 145 SER E N 1
ATOM 11752 C CA . SER E 1 145 ? -37.982 -103.005 -38.810 1.00 171.18 145 SER E CA 1
ATOM 11753 C C . SER E 1 145 ? -38.033 -104.355 -39.510 1.00 179.83 145 SER E C 1
ATOM 11754 O O . SER E 1 145 ? -37.317 -104.580 -40.492 1.00 185.75 145 SER E O 1
ATOM 11757 N N . LYS E 1 146 ? -38.878 -105.270 -39.024 1.00 176.94 146 LYS E N 1
ATOM 11758 C CA . LYS E 1 146 ? -38.945 -106.593 -39.638 1.00 168.43 146 LYS E CA 1
ATOM 11759 C C . LYS E 1 146 ? -39.387 -106.540 -41.095 1.00 167.67 146 LYS E C 1
ATOM 11760 O O . LYS E 1 146 ? -38.957 -107.369 -41.903 1.00 169.07 146 LYS E O 1
ATOM 11766 N N . ILE E 1 147 ? -40.181 -105.532 -41.462 1.00 165.94 147 ILE E N 1
ATOM 11767 C CA . ILE E 1 147 ? -40.737 -105.479 -42.809 1.00 169.33 147 ILE E CA 1
ATOM 11768 C C . ILE E 1 147 ? -39.731 -104.943 -43.806 1.00 172.75 147 ILE E C 1
ATOM 11769 O O . ILE E 1 147 ? -39.787 -105.281 -44.993 1.00 182.36 147 ILE E O 1
ATOM 11774 N N . ILE E 1 148 ? -38.831 -104.079 -43.361 1.00 166.63 148 ILE E N 1
ATOM 11775 C CA . ILE E 1 148 ? -37.813 -103.520 -44.233 1.00 166.05 148 ILE E CA 1
ATOM 11776 C C . ILE E 1 148 ? -36.556 -104.378 -44.291 1.00 168.16 148 ILE E C 1
ATOM 11777 O O . ILE E 1 148 ? -35.903 -104.451 -45.335 1.00 165.10 148 ILE E O 1
ATOM 11782 N N . ASN E 1 149 ? -36.219 -105.058 -43.202 1.00 172.22 149 ASN E N 1
ATOM 11783 C CA . ASN E 1 149 ? -35.112 -105.998 -43.251 1.00 180.57 149 ASN E CA 1
ATOM 11784 C C . ASN E 1 149 ? -35.339 -107.073 -44.309 1.00 196.51 149 ASN E C 1
ATOM 11785 O O . ASN E 1 149 ? -34.370 -107.582 -44.881 1.00 206.73 149 ASN E O 1
ATOM 11790 N N . GLU E 1 150 ? -36.596 -107.442 -44.581 1.00 198.54 150 GLU E N 1
ATOM 11791 C CA . GLU E 1 150 ? -36.865 -108.444 -45.616 1.00 199.94 150 GLU E CA 1
ATOM 11792 C C . GLU E 1 150 ? -36.449 -107.986 -47.009 1.00 195.12 150 GLU E C 1
ATOM 11793 O O . GLU E 1 150 ? -35.941 -108.786 -47.802 1.00 196.66 150 GLU E O 1
ATOM 11799 N N . ALA E 1 151 ? -36.628 -106.710 -47.327 1.00 190.93 151 ALA E N 1
ATOM 11800 C CA . ALA E 1 151 ? -36.189 -106.266 -48.639 1.00 190.00 151 ALA E CA 1
ATOM 11801 C C . ALA E 1 151 ? -34.688 -106.097 -48.713 1.00 206.55 151 ALA E C 1
ATOM 11802 O O . ALA E 1 151 ? -34.175 -105.664 -49.749 1.00 213.30 151 ALA E O 1
ATOM 11804 N N . ILE E 1 152 ? -33.982 -106.405 -47.634 1.00 215.82 152 ILE E N 1
ATOM 11805 C CA . ILE E 1 152 ? -32.530 -106.357 -47.632 1.00 218.92 152 ILE E CA 1
ATOM 11806 C C . ILE E 1 152 ? -31.923 -107.690 -48.053 1.00 221.00 152 ILE E C 1
ATOM 11807 O O . ILE E 1 152 ? -31.069 -107.745 -48.942 1.00 224.60 152 ILE E O 1
ATOM 11812 N N . GLY E 1 153 ? -32.392 -108.780 -47.440 1.00 205.97 153 GLY E N 1
ATOM 11813 C CA . GLY E 1 153 ? -31.913 -110.129 -47.716 1.00 196.11 153 GLY E CA 1
ATOM 11814 C C . GLY E 1 153 ? -32.215 -110.651 -49.103 1.00 193.01 153 GLY E C 1
ATOM 11815 O O . GLY E 1 153 ? -31.526 -111.560 -49.577 1.00 195.47 153 GLY E O 1
ATOM 11816 N N . LEU E 1 154 ? -33.212 -110.083 -49.766 1.00 188.16 154 LEU E N 1
ATOM 11817 C CA . LEU E 1 154 ? -33.704 -110.471 -51.081 1.00 190.01 154 LEU E CA 1
ATOM 11818 C C . LEU E 1 154 ? -33.191 -109.586 -52.206 1.00 192.42 154 LEU E C 1
ATOM 11819 O O . LEU E 1 154 ? -32.816 -110.092 -53.264 1.00 194.30 154 LEU E O 1
ATOM 11824 N N . TYR E 1 155 ? -33.201 -108.277 -52.011 1.00 193.07 155 TYR E N 1
ATOM 11825 C CA . TYR E 1 155 ? -32.915 -107.297 -53.051 1.00 202.67 155 TYR E CA 1
ATOM 11826 C C . TYR E 1 155 ? -31.694 -106.420 -52.764 1.00 207.96 155 TYR E C 1
ATOM 11827 O O . TYR E 1 155 ? -31.793 -105.198 -52.915 1.00 182.46 155 TYR E O 1
ATOM 11836 N N . LYS E 1 156 ? -30.536 -107.011 -52.354 1.00 215.80 156 LYS E N 1
ATOM 11837 C CA . LYS E 1 156 ? -29.478 -106.212 -51.739 1.00 225.90 156 LYS E CA 1
ATOM 11838 C C . LYS E 1 156 ? -29.038 -105.016 -52.574 1.00 237.60 156 LYS E C 1
ATOM 11839 O O . LYS E 1 156 ? -28.432 -105.121 -53.650 1.00 244.49 156 LYS E O 1
ATOM 11845 N N . PRO E 1 157 ? -29.335 -103.841 -52.034 1.00 231.83 157 PRO E N 1
ATOM 11846 C CA . PRO E 1 157 ? -28.976 -102.581 -52.663 1.00 228.26 157 PRO E CA 1
ATOM 11847 C C . PRO E 1 157 ? -27.655 -102.067 -52.183 1.00 221.82 157 PRO E C 1
ATOM 11848 O O . PRO E 1 157 ? -26.997 -102.646 -51.311 1.00 218.23 157 PRO E O 1
ATOM 11852 N N . GLU E 1 158 ? -27.269 -100.957 -52.780 1.00 226.24 158 GLU E N 1
ATOM 11853 C CA . GLU E 1 158 ? -26.028 -100.342 -52.398 1.00 226.72 158 GLU E CA 1
ATOM 11854 C C . GLU E 1 158 ? -26.236 -99.087 -51.571 1.00 216.35 158 GLU E C 1
ATOM 11855 O O . GLU E 1 158 ? -25.391 -98.781 -50.741 1.00 214.18 158 GLU E O 1
ATOM 11861 N N . ILE E 1 159 ? -27.353 -98.376 -51.732 1.00 205.95 159 ILE E N 1
ATOM 11862 C CA . ILE E 1 159 ? -27.601 -97.150 -50.978 1.00 195.88 159 ILE E CA 1
ATOM 11863 C C . ILE E 1 159 ? -28.992 -97.144 -50.347 1.00 184.04 159 ILE E C 1
ATOM 11864 O O . ILE E 1 159 ? -29.977 -97.472 -51.015 1.00 179.54 159 ILE E O 1
ATOM 11869 N N . VAL E 1 160 ? -29.071 -96.803 -49.058 1.00 183.44 160 VAL E N 1
ATOM 11870 C CA . VAL E 1 160 ? -30.344 -96.711 -48.341 1.00 180.26 160 VAL E CA 1
ATOM 11871 C C . VAL E 1 160 ? -30.333 -95.389 -47.572 1.00 179.80 160 VAL E C 1
ATOM 11872 O O . VAL E 1 160 ? -29.562 -95.227 -46.618 1.00 182.89 160 VAL E O 1
ATOM 11876 N N . LEU E 1 161 ? -31.196 -94.460 -47.966 1.00 171.45 161 LEU E N 1
ATOM 11877 C CA . LEU E 1 161 ? -31.270 -93.128 -47.383 1.00 161.31 161 LEU E CA 1
ATOM 11878 C C . LEU E 1 161 ? -32.389 -93.010 -46.356 1.00 144.01 161 LEU E C 1
ATOM 11879 O O . LEU E 1 161 ? -33.303 -93.831 -46.303 1.00 140.71 161 LEU E O 1
ATOM 11884 N N . TYR E 1 162 ? -32.281 -91.992 -45.504 1.00 140.24 162 TYR E N 1
ATOM 11885 C CA . TYR E 1 162 ? -33.298 -91.735 -44.498 1.00 145.30 162 TYR E CA 1
ATOM 11886 C C . TYR E 1 162 ? -33.402 -90.235 -44.263 1.00 146.21 162 TYR E C 1
ATOM 11887 O O . TYR E 1 162 ? -32.543 -89.462 -44.685 1.00 152.37 162 TYR E O 1
ATOM 11896 N N . GLY E 1 163 ? -34.467 -89.829 -43.582 1.00 138.78 163 GLY E N 1
ATOM 11897 C CA . GLY E 1 163 ? -34.633 -88.451 -43.143 1.00 135.49 163 GLY E CA 1
ATOM 11898 C C . GLY E 1 163 ? -34.151 -88.263 -41.714 1.00 138.31 163 GLY E C 1
ATOM 11899 O O . GLY E 1 163 ? -34.358 -89.129 -40.865 1.00 139.60 163 GLY E O 1
ATOM 11900 N N . ALA E 1 164 ? -33.501 -87.121 -41.453 1.00 143.98 164 ALA E N 1
ATOM 11901 C CA . ALA E 1 164 ? -33.029 -86.783 -40.111 1.00 115.92 164 ALA E CA 1
ATOM 11902 C C . ALA E 1 164 ? -34.142 -86.339 -39.174 1.00 120.22 164 ALA E C 1
ATOM 11903 O O . ALA E 1 164 ? -33.864 -85.737 -38.133 1.00 115.19 164 ALA E O 1
ATOM 11905 N N . THR E 1 165 ? -35.387 -86.600 -39.538 1.00 124.52 165 THR E N 1
ATOM 11906 C CA . THR E 1 165 ? -36.558 -86.350 -38.721 1.00 115.65 165 THR E CA 1
ATOM 11907 C C . THR E 1 165 ? -36.710 -87.416 -37.645 1.00 115.01 165 THR E C 1
ATOM 11908 O O . THR E 1 165 ? -36.140 -88.505 -37.730 1.00 113.84 165 THR E O 1
ATOM 11912 N N . HIS E 1 166 ? -37.517 -87.095 -36.631 1.00 121.00 166 HIS E N 1
ATOM 11913 C CA . HIS E 1 166 ? -37.658 -87.967 -35.471 1.00 117.27 166 HIS E CA 1
ATOM 11914 C C . HIS E 1 166 ? -38.143 -89.352 -35.871 1.00 112.36 166 HIS E C 1
ATOM 11915 O O . HIS E 1 166 ? -38.022 -90.296 -35.085 1.00 112.82 166 HIS E O 1
ATOM 11922 N N . ILE E 1 167 ? -38.713 -89.483 -37.066 1.00 114.30 167 ILE E N 1
ATOM 11923 C CA . ILE E 1 167 ? -39.071 -90.797 -37.580 1.00 119.89 167 ILE E CA 1
ATOM 11924 C C . ILE E 1 167 ? -37.830 -91.519 -38.087 1.00 119.16 167 ILE E C 1
ATOM 11925 O O . ILE E 1 167 ? -37.512 -92.629 -37.645 1.00 120.41 167 ILE E O 1
ATOM 11930 N N . GLY E 1 168 ? -37.087 -90.879 -38.986 1.00 119.60 168 GLY E N 1
ATOM 11931 C CA . GLY E 1 168 ? -35.960 -91.547 -39.611 1.00 121.99 168 GLY E CA 1
ATOM 11932 C C . GLY E 1 168 ? -34.818 -91.815 -38.653 1.00 132.40 168 GLY E C 1
ATOM 11933 O O . GLY E 1 168 ? -34.220 -92.892 -38.670 1.00 123.37 168 GLY E O 1
ATOM 11934 N N . ARG E 1 169 ? -34.526 -90.856 -37.777 1.00 134.00 169 ARG E N 1
ATOM 11935 C CA . ARG E 1 169 ? -33.446 -91.009 -36.810 1.00 130.66 169 ARG E CA 1
ATOM 11936 C C . ARG E 1 169 ? -33.691 -92.143 -35.832 1.00 129.76 169 ARG E C 1
ATOM 11937 O O . ARG E 1 169 ? -32.777 -92.495 -35.080 1.00 125.50 169 ARG E O 1
ATOM 11945 N N . ASP E 1 170 ? -34.885 -92.727 -35.834 1.00 131.82 170 ASP E N 1
ATOM 11946 C CA . ASP E 1 170 ? -35.185 -93.940 -35.090 1.00 130.70 170 ASP E CA 1
ATOM 11947 C C . ASP E 1 170 ? -35.149 -95.175 -35.957 1.00 143.45 170 ASP E C 1
ATOM 11948 O O . ASP E 1 170 ? -34.742 -96.240 -35.495 1.00 155.43 170 ASP E O 1
ATOM 11953 N N . LEU E 1 171 ? -35.569 -95.050 -37.208 1.00 153.50 171 LEU E N 1
ATOM 11954 C CA . LEU E 1 171 ? -35.524 -96.194 -38.105 1.00 164.71 171 LEU E CA 1
ATOM 11955 C C . LEU E 1 171 ? -34.094 -96.587 -38.438 1.00 165.99 171 LEU E C 1
ATOM 11956 O O . LEU E 1 171 ? -33.756 -97.776 -38.423 1.00 165.56 171 LEU E O 1
ATOM 11961 N N . ALA E 1 172 ? -33.244 -95.604 -38.738 1.00 163.60 172 ALA E N 1
ATOM 11962 C CA . ALA E 1 172 ? -31.912 -95.908 -39.257 1.00 156.19 172 ALA E CA 1
ATOM 11963 C C . ALA E 1 172 ? -31.094 -96.780 -38.316 1.00 153.37 172 ALA E C 1
ATOM 11964 O O . ALA E 1 172 ? -30.596 -97.828 -38.761 1.00 154.99 172 ALA E O 1
ATOM 11966 N N . PRO E 1 173 ? -30.907 -96.434 -37.043 1.00 147.21 173 PRO E N 1
ATOM 11967 C CA . PRO E 1 173 ? -30.071 -97.292 -36.198 1.00 149.93 173 PRO E CA 1
ATOM 11968 C C . PRO E 1 173 ? -30.638 -98.674 -36.017 1.00 160.64 173 PRO E C 1
ATOM 11969 O O . PRO E 1 173 ? -29.882 -99.650 -35.969 1.00 159.61 173 PRO E O 1
ATOM 11973 N N . CYS E 1 174 ? -31.965 -98.789 -35.949 1.00 176.69 174 CYS E N 1
ATOM 11974 C CA . CYS E 1 174 ? -32.577 -100.095 -35.749 1.00 181.16 174 CYS E CA 1
ATOM 11975 C C . CYS E 1 174 ? -32.372 -100.983 -36.952 1.00 186.08 174 CYS E C 1
ATOM 11976 O O . CYS E 1 174 ? -32.126 -102.186 -36.809 1.00 193.19 174 CYS E O 1
ATOM 11979 N N . LEU E 1 175 ? -32.432 -100.411 -38.144 1.00 169.48 175 LEU E N 1
ATOM 11980 C CA . LEU E 1 175 ? -32.243 -101.263 -39.295 1.00 159.66 175 LEU E CA 1
ATOM 11981 C C . LEU E 1 175 ? -30.806 -101.686 -39.418 1.00 152.01 175 LEU E C 1
ATOM 11982 O O . LEU E 1 175 ? -30.569 -102.781 -39.869 1.00 150.07 175 LEU E O 1
ATOM 11987 N N . ALA E 1 176 ? -29.859 -100.882 -38.945 1.00 147.95 176 ALA E N 1
ATOM 11988 C CA . ALA E 1 176 ? -28.441 -101.164 -39.151 1.00 151.10 176 ALA E CA 1
ATOM 11989 C C . ALA E 1 176 ? -27.896 -102.311 -38.296 1.00 156.57 176 ALA E C 1
ATOM 11990 O O . ALA E 1 176 ? -27.106 -103.124 -38.784 1.00 155.90 176 ALA E O 1
ATOM 11992 N N . VAL E 1 177 ? -28.305 -102.411 -37.032 1.00 166.49 177 VAL E N 1
ATOM 11993 C CA . VAL E 1 177 ? -27.701 -103.421 -36.163 1.00 171.02 177 VAL E CA 1
ATOM 11994 C C . VAL E 1 177 ? -28.009 -104.873 -36.533 1.00 170.68 177 VAL E C 1
ATOM 11995 O O . VAL E 1 177 ? -27.172 -105.750 -36.281 1.00 173.38 177 VAL E O 1
ATOM 11999 N N . LYS E 1 178 ? -29.148 -105.187 -37.156 1.00 168.82 178 LYS E N 1
ATOM 12000 C CA . LYS E 1 178 ? -29.325 -106.618 -37.395 1.00 163.03 178 LYS E CA 1
ATOM 12001 C C . LYS E 1 178 ? -28.649 -107.061 -38.680 1.00 163.03 178 LYS E C 1
ATOM 12002 O O . LYS E 1 178 ? -28.223 -108.217 -38.801 1.00 163.72 178 LYS E O 1
ATOM 12008 N N . VAL E 1 179 ? -28.508 -106.108 -39.602 1.00 164.40 179 VAL E N 1
ATOM 12009 C CA . VAL E 1 179 ? -27.971 -106.267 -40.953 1.00 170.45 179 VAL E CA 1
ATOM 12010 C C . VAL E 1 179 ? -26.477 -106.040 -41.058 1.00 173.26 179 VAL E C 1
ATOM 12011 O O . VAL E 1 179 ? -25.904 -106.235 -42.140 1.00 176.12 179 VAL E O 1
ATOM 12015 N N . ASN E 1 180 ? -25.840 -105.598 -39.982 1.00 174.89 180 ASN E N 1
ATOM 12016 C CA . ASN E 1 180 ? -24.412 -105.310 -39.939 1.00 177.11 180 ASN E CA 1
ATOM 12017 C C . ASN E 1 180 ? -23.890 -104.276 -40.920 1.00 180.12 180 ASN E C 1
ATOM 12018 O O . ASN E 1 180 ? -22.949 -104.530 -41.672 1.00 182.16 180 ASN E O 1
ATOM 12023 N N . THR E 1 181 ? -24.517 -103.123 -40.954 1.00 177.41 181 THR E N 1
ATOM 12024 C CA . THR E 1 181 ? -23.937 -102.138 -41.836 1.00 176.97 181 THR E CA 1
ATOM 12025 C C . THR E 1 181 ? -23.519 -100.924 -41.015 1.00 161.56 181 THR E C 1
ATOM 12026 O O . THR E 1 181 ? -23.506 -100.950 -39.780 1.00 153.81 181 THR E O 1
ATOM 12030 N N . GLY E 1 182 ? -23.140 -99.869 -41.724 1.00 162.75 182 GLY E N 1
ATOM 12031 C CA . GLY E 1 182 ? -22.753 -98.611 -41.121 1.00 163.35 182 GLY E CA 1
ATOM 12032 C C . GLY E 1 182 ? -23.776 -97.543 -41.449 1.00 160.79 182 GLY E C 1
ATOM 12033 O O . GLY E 1 182 ? -24.430 -97.608 -42.488 1.00 160.25 182 GLY E O 1
ATOM 12034 N N . LEU E 1 183 ? -23.921 -96.562 -40.564 1.00 154.09 183 LEU E N 1
ATOM 12035 C CA . LEU E 1 183 ? -24.928 -95.527 -40.741 1.00 151.10 183 LEU E CA 1
ATOM 12036 C C . LEU E 1 183 ? -24.287 -94.196 -40.369 1.00 153.58 183 LEU E C 1
ATOM 12037 O O . LEU E 1 183 ? -23.391 -94.153 -39.525 1.00 158.32 183 LEU E O 1
ATOM 12042 N N . THR E 1 184 ? -24.726 -93.109 -41.004 1.00 150.31 184 THR E N 1
ATOM 12043 C CA . THR E 1 184 ? -24.279 -91.781 -40.606 1.00 144.24 184 THR E CA 1
ATOM 12044 C C . THR E 1 184 ? -25.446 -90.953 -40.098 1.00 149.33 184 THR E C 1
ATOM 12045 O O . THR E 1 184 ? -26.603 -91.225 -40.414 1.00 155.34 184 THR E O 1
ATOM 12049 N N . ALA E 1 185 ? -25.121 -89.908 -39.341 1.00 144.93 185 ALA E N 1
ATOM 12050 C CA . ALA E 1 185 ? -26.116 -89.052 -38.715 1.00 141.70 185 ALA E CA 1
ATOM 12051 C C . ALA E 1 185 ? -26.539 -87.955 -39.688 1.00 136.04 185 ALA E C 1
ATOM 12052 O O . ALA E 1 185 ? -26.254 -88.030 -40.884 1.00 134.44 185 ALA E O 1
ATOM 12054 N N . ASP E 1 186 ? -27.213 -86.915 -39.185 1.00 131.85 186 ASP E N 1
ATOM 12055 C CA . ASP E 1 186 ? -27.739 -85.886 -40.072 1.00 117.30 186 ASP E CA 1
ATOM 12056 C C . ASP E 1 186 ? -26.583 -85.303 -40.858 1.00 118.77 186 ASP E C 1
ATOM 12057 O O . ASP E 1 186 ? -25.725 -84.614 -40.310 1.00 125.75 186 ASP E O 1
ATOM 12062 N N . CYS E 1 187 ? -26.564 -85.580 -42.149 1.00 121.88 187 CYS E N 1
ATOM 12063 C CA . CYS E 1 187 ? -25.465 -85.217 -43.021 1.00 135.25 187 CYS E CA 1
ATOM 12064 C C . CYS E 1 187 ? -25.717 -83.870 -43.671 1.00 141.24 187 CYS E C 1
ATOM 12065 O O . CYS E 1 187 ? -26.848 -83.387 -43.740 1.00 145.78 187 CYS E O 1
ATOM 12068 N N . THR E 1 188 ? -24.641 -83.256 -44.156 1.00 139.75 188 THR E N 1
ATOM 12069 C CA . THR E 1 188 ? -24.778 -81.941 -44.756 1.00 147.03 188 THR E CA 1
ATOM 12070 C C . THR E 1 188 ? -24.709 -82.012 -46.266 1.00 155.08 188 THR E C 1
ATOM 12071 O O . THR E 1 188 ? -25.610 -81.504 -46.932 1.00 161.89 188 THR E O 1
ATOM 12075 N N . LYS E 1 189 ? -23.706 -82.679 -46.824 1.00 156.76 189 LYS E N 1
ATOM 12076 C CA . LYS E 1 189 ? -23.674 -82.821 -48.266 1.00 153.90 189 LYS E CA 1
ATOM 12077 C C . LYS E 1 189 ? -22.882 -84.055 -48.625 1.00 151.80 189 LYS E C 1
ATOM 12078 O O . LYS E 1 189 ? -21.923 -84.422 -47.952 1.00 146.35 189 LYS E O 1
ATOM 12084 N N . LEU E 1 190 ? -23.289 -84.686 -49.702 1.00 151.16 190 LEU E N 1
ATOM 12085 C CA . LEU E 1 190 ? -22.692 -85.943 -50.058 1.00 154.95 190 LEU E CA 1
ATOM 12086 C C . LEU E 1 190 ? -22.382 -85.921 -51.529 1.00 160.22 190 LEU E C 1
ATOM 12087 O O . LEU E 1 190 ? -22.868 -85.085 -52.291 1.00 150.86 190 LEU E O 1
ATOM 12092 N N . GLU E 1 191 ? -21.573 -86.874 -51.913 1.00 171.80 191 GLU E N 1
ATOM 12093 C CA . GLU E 1 191 ? -21.206 -86.984 -53.292 1.00 187.30 191 GLU E CA 1
ATOM 12094 C C . GLU E 1 191 ? -20.718 -88.394 -53.493 1.00 196.66 191 GLU E C 1
ATOM 12095 O O . GLU E 1 191 ? -20.789 -89.245 -52.601 1.00 193.37 191 GLU E O 1
ATOM 12101 N N . ILE E 1 192 ? -20.146 -88.602 -54.646 1.00 211.74 192 ILE E N 1
ATOM 12102 C CA . ILE E 1 192 ? -19.628 -89.884 -55.035 1.00 224.01 192 ILE E CA 1
ATOM 12103 C C . ILE E 1 192 ? -18.318 -89.554 -55.668 1.00 249.97 192 ILE E C 1
ATOM 12104 O O . ILE E 1 192 ? -18.197 -88.551 -56.381 1.00 257.70 192 ILE E O 1
ATOM 12109 N N . ASP E 1 193 ? -17.334 -90.172 -55.184 1.00 253.82 193 ASP E N 1
ATOM 12110 C CA . ASP E 1 193 ? -16.097 -89.909 -55.753 1.00 262.68 193 ASP E CA 1
ATOM 12111 C C . ASP E 1 193 ? -16.087 -90.607 -57.083 1.00 263.60 193 ASP E C 1
ATOM 12112 O O . ASP E 1 193 ? -16.047 -91.838 -57.128 1.00 271.71 193 ASP E O 1
ATOM 12117 N N . PRO E 1 194 ? -15.983 -89.871 -58.150 1.00 237.17 194 PRO E N 1
ATOM 12118 C CA . PRO E 1 194 ? -16.135 -90.388 -59.509 1.00 237.65 194 PRO E CA 1
ATOM 12119 C C . PRO E 1 194 ? -15.330 -91.654 -59.787 1.00 243.55 194 PRO E C 1
ATOM 12120 O O . PRO E 1 194 ? -15.825 -92.511 -60.525 1.00 249.76 194 PRO E O 1
ATOM 12124 N N . ASP E 1 195 ? -14.166 -91.843 -59.171 1.00 245.93 195 ASP E N 1
ATOM 12125 C CA . ASP E 1 195 ? -13.246 -92.947 -59.449 1.00 250.89 195 ASP E CA 1
ATOM 12126 C C . ASP E 1 195 ? -13.321 -94.104 -58.453 1.00 247.32 195 ASP E C 1
ATOM 12127 O O . ASP E 1 195 ? -12.899 -95.211 -58.805 1.00 251.05 195 ASP E O 1
ATOM 12132 N N . ASP E 1 196 ? -13.684 -93.895 -57.202 1.00 239.43 196 ASP E N 1
ATOM 12133 C CA . ASP E 1 196 ? -13.854 -94.996 -56.257 1.00 233.44 196 ASP E CA 1
ATOM 12134 C C . ASP E 1 196 ? -15.348 -95.243 -56.139 1.00 221.19 196 ASP E C 1
ATOM 12135 O O . ASP E 1 196 ? -16.091 -94.270 -56.008 1.00 217.08 196 ASP E O 1
ATOM 12140 N N . LYS E 1 197 ? -15.869 -96.486 -56.206 1.00 218.54 197 LYS E N 1
ATOM 12141 C CA . LYS E 1 197 ? -17.304 -96.391 -56.034 1.00 214.10 197 LYS E CA 1
ATOM 12142 C C . LYS E 1 197 ? -17.668 -96.652 -54.586 1.00 214.91 197 LYS E C 1
ATOM 12143 O O . LYS E 1 197 ? -17.723 -97.803 -54.133 1.00 219.68 197 LYS E O 1
ATOM 12149 N N . LYS E 1 198 ? -18.023 -95.569 -53.916 1.00 212.88 198 LYS E N 1
ATOM 12150 C CA . LYS E 1 198 ? -18.428 -95.482 -52.525 1.00 212.78 198 LYS E CA 1
ATOM 12151 C C . LYS E 1 198 ? -19.046 -94.107 -52.372 1.00 204.96 198 LYS E C 1
ATOM 12152 O O . LYS E 1 198 ? -18.907 -93.258 -53.256 1.00 209.16 198 LYS E O 1
ATOM 12158 N N . ILE E 1 199 ? -19.681 -93.862 -51.240 1.00 188.99 199 ILE E N 1
ATOM 12159 C CA . ILE E 1 199 ? -20.417 -92.623 -51.070 1.00 177.73 199 ILE E CA 1
ATOM 12160 C C . ILE E 1 199 ? -19.689 -91.792 -50.009 1.00 179.41 199 ILE E C 1
ATOM 12161 O O . ILE E 1 199 ? -19.351 -92.318 -48.941 1.00 176.05 199 ILE E O 1
ATOM 12166 N N . ARG E 1 200 ? -19.403 -90.516 -50.312 1.00 181.88 200 ARG E N 1
ATOM 12167 C CA . ARG E 1 200 ? -18.744 -89.589 -49.370 1.00 183.74 200 ARG E CA 1
ATOM 12168 C C . ARG E 1 200 ? -19.797 -88.829 -48.586 1.00 168.97 200 ARG E C 1
ATOM 12169 O O . ARG E 1 200 ? -20.334 -87.813 -49.031 1.00 163.95 200 ARG E O 1
ATOM 12177 N N . GLN E 1 201 ? -20.090 -89.354 -47.424 1.00 158.82 201 GLN E N 1
ATOM 12178 C CA . GLN E 1 201 ? -21.060 -88.787 -46.525 1.00 153.74 201 GLN E CA 1
ATOM 12179 C C . GLN E 1 201 ? -20.377 -87.673 -45.735 1.00 150.86 201 GLN E C 1
ATOM 12180 O O . GLN E 1 201 ? -19.415 -87.946 -45.012 1.00 152.34 201 GLN E O 1
ATOM 12186 N N . THR E 1 202 ? -20.915 -86.449 -45.762 1.00 151.87 202 THR E N 1
ATOM 12187 C CA . THR E 1 202 ? -20.355 -85.375 -44.944 1.00 151.52 202 THR E CA 1
ATOM 12188 C C . THR E 1 202 ? -21.373 -84.910 -43.913 1.00 153.70 202 THR E C 1
ATOM 12189 O O . THR E 1 202 ? -22.557 -84.773 -44.233 1.00 151.98 202 THR E O 1
ATOM 12193 N N . ARG E 1 203 ? -20.920 -84.583 -42.705 1.00 148.74 203 ARG E N 1
ATOM 12194 C CA . ARG E 1 203 ? -21.871 -84.144 -41.696 1.00 135.73 203 ARG E CA 1
ATOM 12195 C C . ARG E 1 203 ? -21.142 -83.334 -40.627 1.00 132.30 203 ARG E C 1
ATOM 12196 O O . ARG E 1 203 ? -19.917 -83.425 -40.501 1.00 140.59 203 ARG E O 1
ATOM 12204 N N . PRO E 1 204 ? -21.872 -82.544 -39.838 1.00 120.80 204 PRO E N 1
ATOM 12205 C CA . PRO E 1 204 ? -21.330 -81.900 -38.635 1.00 121.05 204 PRO E CA 1
ATOM 12206 C C . PRO E 1 204 ? -21.523 -82.671 -37.339 1.00 118.75 204 PRO E C 1
ATOM 12207 O O . PRO E 1 204 ? -22.592 -83.211 -37.058 1.00 124.74 204 PRO E O 1
ATOM 12211 N N . ALA E 1 205 ? -20.453 -82.731 -36.548 1.00 117.85 205 ALA E N 1
ATOM 12212 C CA . ALA E 1 205 ? -20.469 -83.288 -35.198 1.00 117.50 205 ALA E CA 1
ATOM 12213 C C . ALA E 1 205 ? -19.902 -82.280 -34.206 1.00 115.52 205 ALA E C 1
ATOM 12214 O O . ALA E 1 205 ? -19.659 -81.129 -34.573 1.00 119.39 205 ALA E O 1
ATOM 12216 N N . PHE E 1 206 ? -19.715 -82.682 -32.949 1.00 107.78 206 PHE E N 1
ATOM 12217 C CA . PHE E 1 206 ? -19.207 -81.781 -31.916 1.00 105.35 206 PHE E CA 1
ATOM 12218 C C . PHE E 1 206 ? -19.994 -80.480 -31.859 1.00 102.09 206 PHE E C 1
ATOM 12219 O O . PHE E 1 206 ? -19.440 -79.386 -31.915 1.00 100.95 206 PHE E O 1
ATOM 12227 N N . GLY E 1 207 ? -21.309 -80.610 -31.791 1.00 100.82 207 GLY E N 1
ATOM 12228 C CA . GLY E 1 207 ? -22.156 -79.442 -31.734 1.00 98.02 207 GLY E CA 1
ATOM 12229 C C . GLY E 1 207 ? -22.059 -78.543 -32.931 1.00 103.44 207 GLY E C 1
ATOM 12230 O O . GLY E 1 207 ? -22.496 -77.396 -32.873 1.00 105.33 207 GLY E O 1
ATOM 12231 N N . GLY E 1 208 ? -21.485 -79.030 -34.018 1.00 113.36 208 GLY E N 1
ATOM 12232 C CA . GLY E 1 208 ? -21.265 -78.197 -35.175 1.00 112.94 208 GLY E CA 1
ATOM 12233 C C . GLY E 1 208 ? -19.918 -77.530 -35.231 1.00 110.44 208 GLY E C 1
ATOM 12234 O O . GLY E 1 208 ? -19.799 -76.454 -35.823 1.00 105.27 208 GLY E O 1
ATOM 12235 N N . ASN E 1 209 ? -18.892 -78.135 -34.643 1.00 121.75 209 ASN E N 1
ATOM 12236 C CA . ASN E 1 209 ? -17.578 -77.530 -34.648 1.00 126.04 209 ASN E CA 1
ATOM 12237 C C . ASN E 1 209 ? -16.518 -78.364 -35.344 1.00 129.31 209 ASN E C 1
ATOM 12238 O O . ASN E 1 209 ? -15.424 -77.850 -35.594 1.00 132.43 209 ASN E O 1
ATOM 12243 N N . LEU E 1 210 ? -16.793 -79.621 -35.665 1.00 126.87 210 LEU E N 1
ATOM 12244 C CA . LEU E 1 210 ? -15.819 -80.446 -36.365 1.00 128.49 210 LEU E CA 1
ATOM 12245 C C . LEU E 1 210 ? -16.551 -81.253 -37.422 1.00 136.35 210 LEU E C 1
ATOM 12246 O O . LEU E 1 210 ? -17.327 -82.146 -37.083 1.00 145.01 210 LEU E O 1
ATOM 12251 N N . MET E 1 211 ? -16.306 -80.954 -38.691 1.00 133.98 211 MET E N 1
ATOM 12252 C CA . MET E 1 211 ? -16.875 -81.746 -39.769 1.00 126.22 211 MET E CA 1
ATOM 12253 C C . MET E 1 211 ? -16.039 -82.992 -40.026 1.00 128.19 211 MET E C 1
ATOM 12254 O O . MET E 1 211 ? -14.819 -82.992 -39.848 1.00 127.53 211 MET E O 1
ATOM 12259 N N . ALA E 1 212 ? -16.704 -84.061 -40.457 1.00 127.71 212 ALA E N 1
ATOM 12260 C CA . ALA E 1 212 ? -16.026 -85.331 -40.680 1.00 131.85 212 ALA E CA 1
ATOM 12261 C C . ALA E 1 212 ? -16.677 -86.053 -41.849 1.00 145.02 212 ALA E C 1
ATOM 12262 O O . ALA E 1 212 ? -17.906 -86.114 -41.919 1.00 152.04 212 ALA E O 1
ATOM 12264 N N . THR E 1 213 ? -15.872 -86.601 -42.759 1.00 150.96 213 THR E N 1
ATOM 12265 C CA . THR E 1 213 ? -16.399 -87.413 -43.858 1.00 152.14 213 THR E CA 1
ATOM 12266 C C . THR E 1 213 ? -16.175 -88.879 -43.513 1.00 154.12 213 THR E C 1
ATOM 12267 O O . THR E 1 213 ? -15.108 -89.437 -43.757 1.00 154.17 213 THR E O 1
ATOM 12271 N N . ILE E 1 214 ? -17.190 -89.501 -42.932 1.00 158.23 214 ILE E N 1
ATOM 12272 C CA . ILE E 1 214 ? -17.127 -90.906 -42.542 1.00 162.65 214 ILE E CA 1
ATOM 12273 C C . ILE E 1 214 ? -17.599 -91.813 -43.667 1.00 156.33 214 ILE E C 1
ATOM 12274 O O . ILE E 1 214 ? -18.632 -91.552 -44.294 1.00 155.42 214 ILE E O 1
ATOM 12279 N N . VAL E 1 215 ? -16.833 -92.866 -43.948 1.00 156.11 215 VAL E N 1
ATOM 12280 C CA . VAL E 1 215 ? -17.225 -93.794 -44.994 1.00 160.78 215 VAL E CA 1
ATOM 12281 C C . VAL E 1 215 ? -17.133 -95.197 -44.416 1.00 173.47 215 VAL E C 1
ATOM 12282 O O . VAL E 1 215 ? -16.279 -95.493 -43.575 1.00 163.36 215 VAL E O 1
ATOM 12286 N N . CYS E 1 216 ? -18.033 -96.059 -44.892 1.00 196.70 216 CYS E N 1
ATOM 12287 C CA . CYS E 1 216 ? -18.184 -97.477 -44.572 1.00 203.76 216 CYS E CA 1
ATOM 12288 C C . CYS E 1 216 ? -17.695 -98.341 -45.725 1.00 208.19 216 CYS E C 1
ATOM 12289 O O . CYS E 1 216 ? -18.490 -98.701 -46.602 1.00 210.87 216 CYS E O 1
ATOM 12292 N N . PRO E 1 217 ? -16.424 -98.704 -45.794 1.00 202.47 217 PRO E N 1
ATOM 12293 C CA . PRO E 1 217 ? -15.989 -99.502 -46.947 1.00 201.71 217 PRO E CA 1
ATOM 12294 C C . PRO E 1 217 ? -16.457 -100.939 -46.824 1.00 206.81 217 PRO E C 1
ATOM 12295 O O . PRO E 1 217 ? -16.856 -101.535 -47.827 1.00 205.29 217 PRO E O 1
ATOM 12299 N N . GLY E 1 218 ? -16.441 -101.504 -45.623 1.00 220.51 218 GLY E N 1
ATOM 12300 C CA . GLY E 1 218 ? -16.834 -102.891 -45.463 1.00 225.04 218 GLY E CA 1
ATOM 12301 C C . GLY E 1 218 ? -18.244 -103.049 -44.917 1.00 221.69 218 GLY E C 1
ATOM 12302 O O . GLY E 1 218 ? -18.478 -103.822 -43.983 1.00 222.84 218 GLY E O 1
ATOM 12303 N N . SER E 1 219 ? -19.198 -102.338 -45.520 1.00 211.86 219 SER E N 1
ATOM 12304 C CA . SER E 1 219 ? -20.572 -102.300 -45.032 1.00 197.08 219 SER E CA 1
ATOM 12305 C C . SER E 1 219 ? -21.463 -102.186 -46.254 1.00 191.37 219 SER E C 1
ATOM 12306 O O . SER E 1 219 ? -21.379 -101.193 -46.981 1.00 190.54 219 SER E O 1
ATOM 12309 N N . ARG E 1 220 ? -22.374 -103.148 -46.418 1.00 194.10 220 ARG E N 1
ATOM 12310 C CA . ARG E 1 220 ? -23.404 -103.187 -47.454 1.00 197.47 220 ARG E CA 1
ATOM 12311 C C . ARG E 1 220 ? -24.691 -103.587 -46.733 1.00 203.35 220 ARG E C 1
ATOM 12312 O O . ARG E 1 220 ? -24.704 -104.626 -46.051 1.00 202.16 220 ARG E O 1
ATOM 12320 N N . PRO E 1 221 ? -25.790 -102.811 -46.843 1.00 207.78 221 PRO E N 1
ATOM 12321 C CA . PRO E 1 221 ? -25.850 -101.550 -47.574 1.00 209.48 221 PRO E CA 1
ATOM 12322 C C . PRO E 1 221 ? -25.146 -100.426 -46.896 1.00 208.12 221 PRO E C 1
ATOM 12323 O O . PRO E 1 221 ? -24.547 -100.550 -45.829 1.00 205.04 221 PRO E O 1
ATOM 12327 N N . GLN E 1 222 ? -25.230 -99.301 -47.570 1.00 208.08 222 GLN E N 1
ATOM 12328 C CA . GLN E 1 222 ? -24.575 -98.100 -47.135 1.00 197.38 222 GLN E CA 1
ATOM 12329 C C . GLN E 1 222 ? -25.669 -97.160 -46.651 1.00 186.46 222 GLN E C 1
ATOM 12330 O O . GLN E 1 222 ? -26.528 -96.796 -47.455 1.00 193.97 222 GLN E O 1
ATOM 12336 N N . MET E 1 223 ? -25.653 -96.702 -45.393 1.00 176.56 223 MET E N 1
ATOM 12337 C CA . MET E 1 223 ? -26.811 -95.884 -45.058 1.00 163.68 223 MET E CA 1
ATOM 12338 C C . MET E 1 223 ? -26.460 -94.576 -44.376 1.00 143.65 223 MET E C 1
ATOM 12339 O O . MET E 1 223 ? -25.414 -94.432 -43.740 1.00 143.19 223 MET E O 1
ATOM 12344 N N . SER E 1 224 ? -27.388 -93.625 -44.505 1.00 140.97 224 SER E N 1
ATOM 12345 C CA . SER E 1 224 ? -27.142 -92.274 -44.016 1.00 138.10 224 SER E CA 1
ATOM 12346 C C . SER E 1 224 ? -28.430 -91.480 -43.866 1.00 134.39 224 SER E C 1
ATOM 12347 O O . SER E 1 224 ? -29.144 -91.299 -44.855 1.00 135.60 224 SER E O 1
ATOM 12350 N N . THR E 1 225 ? -28.720 -90.998 -42.665 1.00 130.69 225 THR E N 1
ATOM 12351 C CA . THR E 1 225 ? -29.858 -90.115 -42.438 1.00 127.72 225 THR E CA 1
ATOM 12352 C C . THR E 1 225 ? -29.449 -88.736 -42.950 1.00 126.65 225 THR E C 1
ATOM 12353 O O . THR E 1 225 ? -28.351 -88.282 -42.640 1.00 131.62 225 THR E O 1
ATOM 12357 N N . VAL E 1 226 ? -30.278 -88.062 -43.732 1.00 126.59 226 VAL E N 1
ATOM 12358 C CA . VAL E 1 226 ? -29.857 -86.805 -44.341 1.00 126.14 226 VAL E CA 1
ATOM 12359 C C . VAL E 1 226 ? -30.691 -85.660 -43.789 1.00 148.33 226 VAL E C 1
ATOM 12360 O O . VAL E 1 226 ? -31.892 -85.804 -43.552 1.00 150.80 226 VAL E O 1
ATOM 12364 N N . ARG E 1 227 ? -30.027 -84.529 -43.542 1.00 142.05 227 ARG E N 1
ATOM 12365 C CA . ARG E 1 227 ? -30.650 -83.423 -42.837 1.00 132.85 227 ARG E CA 1
ATOM 12366 C C . ARG E 1 227 ? -31.655 -82.724 -43.756 1.00 125.14 227 ARG E C 1
ATOM 12367 O O . ARG E 1 227 ? -31.488 -82.696 -44.976 1.00 120.55 227 ARG E O 1
ATOM 12375 N N . PRO E 1 228 ? -32.709 -82.147 -43.181 1.00 120.32 228 PRO E N 1
ATOM 12376 C CA . PRO E 1 228 ? -33.764 -81.468 -43.945 1.00 115.91 228 PRO E CA 1
ATOM 12377 C C . PRO E 1 228 ? -33.381 -80.042 -44.296 1.00 115.01 228 PRO E C 1
ATOM 12378 O O . PRO E 1 228 ? -33.140 -79.223 -43.411 1.00 125.25 228 PRO E O 1
ATOM 12382 N N . GLY E 1 229 ? -33.351 -79.739 -45.590 1.00 117.63 229 GLY E N 1
ATOM 12383 C CA . GLY E 1 229 ? -33.111 -78.385 -46.043 1.00 157.25 229 GLY E CA 1
ATOM 12384 C C . GLY E 1 229 ? -31.826 -78.174 -46.807 1.00 175.96 229 GLY E C 1
ATOM 12385 O O . GLY E 1 229 ? -31.647 -77.098 -47.389 1.00 170.20 229 GLY E O 1
ATOM 12386 N N . VAL E 1 230 ? -30.929 -79.155 -46.836 1.00 198.28 230 VAL E N 1
ATOM 12387 C CA . VAL E 1 230 ? -29.636 -78.965 -47.483 1.00 203.22 230 VAL E CA 1
ATOM 12388 C C . VAL E 1 230 ? -29.777 -79.006 -49.006 1.00 206.85 230 VAL E C 1
ATOM 12389 O O . VAL E 1 230 ? -29.199 -78.174 -49.710 1.00 211.59 230 VAL E O 1
ATOM 12393 N N . MET E 1 231 ? -30.569 -79.931 -49.536 1.00 193.65 231 MET E N 1
ATOM 12394 C CA . MET E 1 231 ? -30.816 -80.041 -50.967 1.00 184.93 231 MET E CA 1
ATOM 12395 C C . MET E 1 231 ? -32.037 -79.193 -51.344 1.00 186.39 231 MET E C 1
ATOM 12396 O O . MET E 1 231 ? -32.548 -78.426 -50.526 1.00 186.99 231 MET E O 1
ATOM 12401 N N . ASP E 1 232 ? -32.534 -79.315 -52.580 1.00 186.82 232 ASP E N 1
ATOM 12402 C CA . ASP E 1 232 ? -33.777 -78.641 -52.960 1.00 183.53 232 ASP E CA 1
ATOM 12403 C C . ASP E 1 232 ? -34.701 -79.512 -53.815 1.00 179.53 232 ASP E C 1
ATOM 12404 O O . ASP E 1 232 ? -34.351 -80.618 -54.240 1.00 176.78 232 ASP E O 1
ATOM 12409 N N . LYS E 1 233 ? -35.892 -78.956 -54.087 1.00 180.67 233 LYS E N 1
ATOM 12410 C CA . LYS E 1 233 ? -36.984 -79.653 -54.756 1.00 181.00 233 LYS E CA 1
ATOM 12411 C C . LYS E 1 233 ? -36.650 -80.060 -56.179 1.00 180.73 233 LYS E C 1
ATOM 12412 O O . LYS E 1 233 ? -35.885 -79.398 -56.881 1.00 187.12 233 LYS E O 1
ATOM 12418 N N . ALA E 1 234 ? -37.355 -81.083 -56.661 1.00 173.31 234 ALA E N 1
ATOM 12419 C CA . ALA E 1 234 ? -37.092 -81.513 -58.019 1.00 170.35 234 ALA E CA 1
ATOM 12420 C C . ALA E 1 234 ? -38.158 -81.092 -59.017 1.00 175.19 234 ALA E C 1
ATOM 12421 O O . ALA E 1 234 ? -39.141 -80.411 -58.706 1.00 168.41 234 ALA E O 1
ATOM 12423 N N . ALA E 1 235 ? -37.943 -81.536 -60.251 1.00 181.77 235 ALA E N 1
ATOM 12424 C CA . ALA E 1 235 ? -38.900 -81.298 -61.303 1.00 184.93 235 ALA E CA 1
ATOM 12425 C C . ALA E 1 235 ? -40.038 -82.286 -61.114 1.00 196.66 235 ALA E C 1
ATOM 12426 O O . ALA E 1 235 ? -39.805 -83.469 -60.855 1.00 204.55 235 ALA E O 1
ATOM 12428 N N . TYR E 1 236 ? -41.261 -81.810 -61.265 1.00 214.60 236 TYR E N 1
ATOM 12429 C CA . TYR E 1 236 ? -42.469 -82.577 -60.955 1.00 216.74 236 TYR E CA 1
ATOM 12430 C C . TYR E 1 236 ? -43.275 -82.751 -62.238 1.00 213.09 236 TYR E C 1
ATOM 12431 O O . TYR E 1 236 ? -43.290 -81.878 -63.106 1.00 214.13 236 TYR E O 1
ATOM 12440 N N . ASP E 1 237 ? -43.874 -83.906 -62.361 1.00 206.70 237 ASP E N 1
ATOM 12441 C CA . ASP E 1 237 ? -44.722 -84.563 -63.344 1.00 202.44 237 ASP E CA 1
ATOM 12442 C C . ASP E 1 237 ? -44.065 -84.796 -64.692 1.00 205.79 237 ASP E C 1
ATOM 12443 O O . ASP E 1 237 ? -44.469 -84.229 -65.758 1.00 216.40 237 ASP E O 1
ATOM 12448 N N . PRO E 1 238 ? -42.939 -85.590 -64.617 1.00 198.38 238 PRO E N 1
ATOM 12449 C CA . PRO E 1 238 ? -42.458 -86.243 -65.835 1.00 201.98 238 PRO E CA 1
ATOM 12450 C C . PRO E 1 238 ? -43.232 -87.510 -66.167 1.00 202.02 238 PRO E C 1
ATOM 12451 O O . PRO E 1 238 ? -42.964 -88.150 -67.172 1.00 195.17 238 PRO E O 1
ATOM 12455 N N . SER E 1 239 ? -44.039 -87.939 -65.229 1.00 194.01 239 SER E N 1
ATOM 12456 C CA . SER E 1 239 ? -44.852 -89.179 -65.063 1.00 198.77 239 SER E CA 1
ATOM 12457 C C . SER E 1 239 ? -43.913 -90.242 -65.566 1.00 204.65 239 SER E C 1
ATOM 12458 O O . SER E 1 239 ? -44.530 -91.321 -65.233 1.00 204.40 239 SER E O 1
ATOM 12461 N N . GLN E 1 240 ? -42.693 -90.296 -65.249 1.00 205.60 240 GLN E N 1
ATOM 12462 C CA . GLN E 1 240 ? -41.743 -91.258 -65.868 1.00 212.99 240 GLN E CA 1
ATOM 12463 C C . GLN E 1 240 ? -42.417 -92.556 -66.069 1.00 218.47 240 GLN E C 1
ATOM 12464 O O . GLN E 1 240 ? -43.436 -92.613 -66.767 1.00 224.76 240 GLN E O 1
ATOM 12470 N N . LYS E 1 241 ? -41.807 -93.678 -65.733 1.00 215.84 241 LYS E N 1
ATOM 12471 C CA . LYS E 1 241 ? -42.525 -94.922 -65.961 1.00 214.99 241 LYS E CA 1
ATOM 12472 C C . LYS E 1 241 ? -42.895 -95.461 -64.569 1.00 208.77 241 LYS E C 1
ATOM 12473 O O . LYS E 1 241 ? -43.500 -94.709 -63.792 1.00 205.17 241 LYS E O 1
ATOM 12479 N N . GLY E 1 242 ? -42.641 -96.713 -64.230 1.00 204.88 242 GLY E N 1
ATOM 12480 C CA . GLY E 1 242 ? -42.807 -97.098 -62.848 1.00 190.97 242 GLY E CA 1
ATOM 12481 C C . GLY E 1 242 ? -42.679 -98.580 -62.639 1.00 196.43 242 GLY E C 1
ATOM 12482 O O . GLY E 1 242 ? -43.061 -99.316 -63.547 1.00 204.99 242 GLY E O 1
ATOM 12483 N N . GLU E 1 243 ? -42.202 -99.078 -61.539 1.00 190.47 243 GLU E N 1
ATOM 12484 C CA . GLU E 1 243 ? -42.271 -100.523 -61.426 1.00 199.01 243 GLU E CA 1
ATOM 12485 C C . GLU E 1 243 ? -42.730 -100.711 -59.988 1.00 202.60 243 GLU E C 1
ATOM 12486 O O . GLU E 1 243 ? -41.916 -100.879 -59.079 1.00 200.35 243 GLU E O 1
ATOM 12492 N N . VAL E 1 244 ? -44.027 -100.658 -59.730 1.00 202.78 244 VAL E N 1
ATOM 12493 C CA . VAL E 1 244 ? -44.363 -100.896 -58.336 1.00 182.15 244 VAL E CA 1
ATOM 12494 C C . VAL E 1 244 ? -44.181 -102.394 -58.072 1.00 193.88 244 VAL E C 1
ATOM 12495 O O . VAL E 1 244 ? -44.917 -103.206 -58.635 1.00 207.70 244 VAL E O 1
ATOM 12499 N N . ILE E 1 245 ? -43.195 -102.779 -57.244 1.00 182.96 245 ILE E N 1
ATOM 12500 C CA . ILE E 1 245 ? -42.860 -104.192 -57.018 1.00 184.52 245 ILE E CA 1
ATOM 12501 C C . ILE E 1 245 ? -43.378 -104.608 -55.639 1.00 181.19 245 ILE E C 1
ATOM 12502 O O . ILE E 1 245 ? -43.418 -103.788 -54.720 1.00 176.96 245 ILE E O 1
ATOM 12507 N N . LYS E 1 246 ? -43.715 -105.894 -55.467 1.00 183.23 246 LYS E N 1
ATOM 12508 C CA . LYS E 1 246 ? -44.312 -106.316 -54.204 1.00 180.48 246 LYS E CA 1
ATOM 12509 C C . LYS E 1 246 ? -43.340 -106.987 -53.256 1.00 184.73 246 LYS E C 1
ATOM 12510 O O . LYS E 1 246 ? -42.453 -107.738 -53.673 1.00 189.98 246 LYS E O 1
ATOM 12516 N N . LEU E 1 247 ? -43.498 -106.683 -51.976 1.00 184.80 247 LEU E N 1
ATOM 12517 C CA . LEU E 1 247 ? -42.954 -107.427 -50.861 1.00 188.39 247 LEU E CA 1
ATOM 12518 C C . LEU E 1 247 ? -44.119 -107.909 -49.998 1.00 194.34 247 LEU E C 1
ATOM 12519 O O . LEU E 1 247 ? -45.272 -107.513 -50.192 1.00 190.44 247 LEU E O 1
ATOM 12524 N N . ASP E 1 248 ? -43.813 -108.751 -49.022 1.00 205.12 248 ASP E N 1
ATOM 12525 C CA . ASP E 1 248 ? -44.848 -109.499 -48.335 1.00 205.70 248 ASP E CA 1
ATOM 12526 C C . ASP E 1 248 ? -45.393 -108.625 -47.200 1.00 202.38 248 ASP E C 1
ATOM 12527 O O . ASP E 1 248 ? -44.981 -107.480 -47.015 1.00 201.75 248 ASP E O 1
ATOM 12532 N N . ALA E 1 249 ? -46.349 -109.165 -46.449 1.00 198.57 249 ALA E N 1
ATOM 12533 C CA . ALA E 1 249 ? -47.101 -108.495 -45.379 1.00 197.64 249 ALA E CA 1
ATOM 12534 C C . ALA E 1 249 ? -47.321 -109.547 -44.308 1.00 204.90 249 ALA E C 1
ATOM 12535 O O . ALA E 1 249 ? -48.379 -109.639 -43.677 1.00 212.03 249 ALA E O 1
ATOM 12537 N N . THR E 1 250 ? -46.242 -110.265 -44.050 1.00 210.28 250 THR E N 1
ATOM 12538 C CA . THR E 1 250 ? -46.060 -111.436 -43.186 1.00 220.27 250 THR E CA 1
ATOM 12539 C C . THR E 1 250 ? -45.796 -111.107 -41.698 1.00 229.25 250 THR E C 1
ATOM 12540 O O . THR E 1 250 ? -44.772 -111.463 -41.115 1.00 233.75 250 THR E O 1
ATOM 12544 N N . PHE E 1 251 ? -46.836 -110.625 -41.024 1.00 229.93 251 PHE E N 1
ATOM 12545 C CA . PHE E 1 251 ? -46.784 -110.326 -39.587 1.00 227.12 251 PHE E CA 1
ATOM 12546 C C . PHE E 1 251 ? -46.601 -111.687 -38.898 1.00 224.87 251 PHE E C 1
ATOM 12547 O O . PHE E 1 251 ? -47.025 -112.709 -39.424 1.00 231.69 251 PHE E O 1
ATOM 12555 N N . ASN E 1 252 ? -46.102 -111.720 -37.660 1.00 213.47 252 ASN E N 1
ATOM 12556 C CA . ASN E 1 252 ? -45.928 -113.075 -37.186 1.00 201.45 252 ASN E CA 1
ATOM 12557 C C . ASN E 1 252 ? -46.950 -113.273 -36.079 1.00 192.04 252 ASN E C 1
ATOM 12558 O O . ASN E 1 252 ? -47.380 -114.437 -36.026 1.00 190.46 252 ASN E O 1
ATOM 12563 N N . GLU E 1 253 ? -46.750 -112.751 -34.888 1.00 186.66 253 GLU E N 1
ATOM 12564 C CA . GLU E 1 253 ? -47.785 -112.974 -33.870 1.00 182.86 253 GLU E CA 1
ATOM 12565 C C . GLU E 1 253 ? -48.378 -111.680 -33.236 1.00 183.29 253 GLU E C 1
ATOM 12566 O O . GLU E 1 253 ? -49.556 -111.409 -33.015 1.00 181.00 253 GLU E O 1
ATOM 12572 N N . GLY E 1 254 ? -47.361 -111.148 -32.575 1.00 183.04 254 GLY E N 1
ATOM 12573 C CA . GLY E 1 254 ? -47.172 -110.009 -31.734 1.00 176.09 254 GLY E CA 1
ATOM 12574 C C . GLY E 1 254 ? -45.726 -109.616 -31.882 1.00 173.18 254 GLY E C 1
ATOM 12575 O O . GLY E 1 254 ? -45.033 -109.538 -30.859 1.00 173.25 254 GLY E O 1
ATOM 12576 N N . ASP E 1 255 ? -45.197 -109.367 -33.068 1.00 176.86 255 ASP E N 1
ATOM 12577 C CA . ASP E 1 255 ? -43.823 -108.942 -33.000 1.00 179.68 255 ASP E CA 1
ATOM 12578 C C . ASP E 1 255 ? -43.705 -107.473 -33.331 1.00 178.18 255 ASP E C 1
ATOM 12579 O O . ASP E 1 255 ? -42.741 -107.003 -33.924 1.00 183.44 255 ASP E O 1
ATOM 12584 N N . ILE E 1 256 ? -44.736 -106.746 -32.901 1.00 168.87 256 ILE E N 1
ATOM 12585 C CA . ILE E 1 256 ? -44.787 -105.303 -32.980 1.00 157.23 256 ILE E CA 1
ATOM 12586 C C . ILE E 1 256 ? -44.870 -104.880 -31.514 1.00 163.12 256 ILE E C 1
ATOM 12587 O O . ILE E 1 256 ? -45.974 -104.777 -30.976 1.00 170.84 256 ILE E O 1
ATOM 12592 N N . ARG E 1 257 ? -43.761 -104.667 -30.832 1.00 164.20 257 ARG E N 1
ATOM 12593 C CA . ARG E 1 257 ? -43.971 -104.516 -29.394 1.00 169.91 257 ARG E CA 1
ATOM 12594 C C . ARG E 1 257 ? -44.451 -103.129 -28.993 1.00 166.44 257 ARG E C 1
ATOM 12595 O O . ARG E 1 257 ? -44.873 -102.938 -27.849 1.00 172.39 257 ARG E O 1
ATOM 12603 N N . THR E 1 258 ? -44.417 -102.188 -29.922 1.00 173.68 258 THR E N 1
ATOM 12604 C CA . THR E 1 258 ? -44.861 -100.812 -29.737 1.00 175.19 258 THR E CA 1
ATOM 12605 C C . THR E 1 258 ? -46.323 -100.558 -30.084 1.00 169.91 258 THR E C 1
ATOM 12606 O O . THR E 1 258 ? -46.757 -100.843 -31.202 1.00 172.54 258 THR E O 1
ATOM 12610 N N . LYS E 1 259 ? -47.086 -100.033 -29.128 1.00 151.59 259 LYS E N 1
ATOM 12611 C CA . LYS E 1 259 ? -48.509 -99.819 -29.334 1.00 139.69 259 LYS E CA 1
ATOM 12612 C C . LYS E 1 259 ? -48.852 -98.417 -28.858 1.00 129.12 259 LYS E C 1
ATOM 12613 O O . LYS E 1 259 ? -48.486 -98.026 -27.746 1.00 123.35 259 LYS E O 1
ATOM 12619 N N . VAL E 1 260 ? -49.585 -97.686 -29.687 1.00 124.69 260 VAL E N 1
ATOM 12620 C CA . VAL E 1 260 ? -49.785 -96.247 -29.547 1.00 122.34 260 VAL E CA 1
ATOM 12621 C C . VAL E 1 260 ? -51.158 -95.997 -28.939 1.00 122.83 260 VAL E C 1
ATOM 12622 O O . VAL E 1 260 ? -52.164 -96.519 -29.424 1.00 132.23 260 VAL E O 1
ATOM 12626 N N . LEU E 1 261 ? -51.210 -95.202 -27.882 1.00 121.05 261 LEU E N 1
ATOM 12627 C CA . LEU E 1 261 ? -52.487 -94.849 -27.282 1.00 121.61 261 LEU E CA 1
ATOM 12628 C C . LEU E 1 261 ? -53.076 -93.591 -27.905 1.00 120.72 261 LEU E C 1
ATOM 12629 O O . LEU E 1 261 ? -54.178 -93.623 -28.454 1.00 122.42 261 LEU E O 1
ATOM 12634 N N . GLU E 1 262 ? -52.331 -92.494 -27.878 1.00 118.24 262 GLU E N 1
ATOM 12635 C CA . GLU E 1 262 ? -52.805 -91.212 -28.370 1.00 117.31 262 GLU E CA 1
ATOM 12636 C C . GLU E 1 262 ? -51.670 -90.517 -29.092 1.00 115.43 262 GLU E C 1
ATOM 12637 O O . GLU E 1 262 ? -50.496 -90.717 -28.777 1.00 114.18 262 GLU E O 1
ATOM 12643 N N . ILE E 1 263 ? -52.037 -89.697 -30.064 1.00 115.45 263 ILE E N 1
ATOM 12644 C CA . ILE E 1 263 ? -51.119 -88.767 -30.697 1.00 125.06 263 ILE E CA 1
ATOM 12645 C C . ILE E 1 263 ? -51.637 -87.362 -30.441 1.00 122.70 263 ILE E C 1
ATOM 12646 O O . ILE E 1 263 ? -52.846 -87.116 -30.474 1.00 125.01 263 ILE E O 1
ATOM 12651 N N . VAL E 1 264 ? -50.718 -86.450 -30.145 1.00 119.74 264 VAL E N 1
ATOM 12652 C CA . VAL E 1 264 ? -51.069 -85.084 -29.812 1.00 108.90 264 VAL E CA 1
ATOM 12653 C C . VAL E 1 264 ? -50.346 -84.150 -30.757 1.00 108.32 264 VAL E C 1
ATOM 12654 O O . VAL E 1 264 ? -49.236 -84.427 -31.215 1.00 106.89 264 VAL E O 1
ATOM 12658 N N . LYS E 1 265 ? -51.003 -83.039 -31.060 1.00 110.81 265 LYS E N 1
ATOM 12659 C CA . LYS E 1 265 ? -50.426 -81.971 -31.856 1.00 114.04 265 LYS E CA 1
ATOM 12660 C C . LYS E 1 265 ? -50.632 -80.727 -31.017 1.00 112.70 265 LYS E C 1
ATOM 12661 O O . LYS E 1 265 ? -51.749 -80.213 -30.931 1.00 106.95 265 LYS E O 1
ATOM 12667 N N . THR E 1 266 ? -49.554 -80.219 -30.443 1.00 120.73 266 THR E N 1
ATOM 12668 C CA . THR E 1 266 ? -49.607 -79.039 -29.602 1.00 131.98 266 THR E CA 1
ATOM 12669 C C . THR E 1 266 ? -49.231 -77.790 -30.368 1.00 142.55 266 THR E C 1
ATOM 12670 O O . THR E 1 266 ? -48.629 -77.851 -31.441 1.00 147.64 266 THR E O 1
ATOM 12674 N N . THR E 1 267 ? -49.605 -76.641 -29.809 1.00 146.23 267 THR E N 1
ATOM 12675 C CA . THR E 1 267 ? -49.118 -75.380 -30.340 1.00 147.72 267 THR E CA 1
ATOM 12676 C C . THR E 1 267 ? -48.378 -74.738 -29.173 1.00 146.50 267 THR E C 1
ATOM 12677 O O . THR E 1 267 ? -48.978 -74.057 -28.339 1.00 138.62 267 THR E O 1
ATOM 12681 N N . THR E 1 268 ? -47.073 -74.986 -29.122 1.00 152.58 268 THR E N 1
ATOM 12682 C CA . THR E 1 268 ? -46.127 -74.371 -28.193 1.00 155.35 268 THR E CA 1
ATOM 12683 C C . THR E 1 268 ? -45.909 -72.914 -28.579 1.00 159.84 268 THR E C 1
ATOM 12684 O O . THR E 1 268 ? -45.141 -72.616 -29.493 1.00 168.89 268 THR E O 1
ATOM 12688 N N . ASP E 1 269 ? -46.545 -71.993 -27.873 1.00 154.09 269 ASP E N 1
ATOM 12689 C CA . ASP E 1 269 ? -46.298 -70.579 -28.111 1.00 147.32 269 ASP E CA 1
ATOM 12690 C C . ASP E 1 269 ? -45.403 -70.006 -27.028 1.00 144.22 269 ASP E C 1
ATOM 12691 O O . ASP E 1 269 ? -44.721 -69.006 -27.264 1.00 139.59 269 ASP E O 1
ATOM 12696 N N . ASN E 1 270 ? -45.406 -70.616 -25.848 1.00 153.09 270 ASN E N 1
ATOM 12697 C CA . ASN E 1 270 ? -44.535 -70.203 -24.757 1.00 150.54 270 ASN E CA 1
ATOM 12698 C C . ASN E 1 270 ? -43.154 -70.793 -25.008 1.00 148.09 270 ASN E C 1
ATOM 12699 O O . ASN E 1 270 ? -43.017 -72.001 -25.211 1.00 159.99 270 ASN E O 1
ATOM 12704 N N . ILE E 1 271 ? -42.135 -69.935 -24.997 1.00 133.44 271 ILE E N 1
ATOM 12705 C CA . ILE E 1 271 ? -40.745 -70.295 -25.271 1.00 124.65 271 ILE E CA 1
ATOM 12706 C C . ILE E 1 271 ? -39.755 -69.332 -24.637 1.00 126.83 271 ILE E C 1
ATOM 12707 O O . ILE E 1 271 ? -39.841 -68.115 -24.825 1.00 127.50 271 ILE E O 1
ATOM 12712 N N . SER E 1 272 ? -38.819 -69.877 -23.860 1.00 134.02 272 SER E N 1
ATOM 12713 C CA . SER E 1 272 ? -37.865 -69.058 -23.122 1.00 132.37 272 SER E CA 1
ATOM 12714 C C . SER E 1 272 ? -36.746 -68.564 -24.023 1.00 129.84 272 SER E C 1
ATOM 12715 O O . SER E 1 272 ? -36.241 -69.295 -24.881 1.00 137.70 272 SER E O 1
ATOM 12718 N N . ILE E 1 273 ? -36.312 -67.329 -23.750 1.00 110.59 273 ILE E N 1
ATOM 12719 C CA . ILE E 1 273 ? -35.308 -66.623 -24.535 1.00 90.70 273 ILE E CA 1
ATOM 12720 C C . ILE E 1 273 ? -33.954 -67.298 -24.490 1.00 94.74 273 ILE E C 1
ATOM 12721 O O . ILE E 1 273 ? -33.145 -67.114 -25.399 1.00 82.03 273 ILE E O 1
ATOM 12726 N N . SER E 1 274 ? -33.704 -68.133 -23.494 1.00 109.00 274 SER E N 1
ATOM 12727 C CA . SER E 1 274 ? -32.424 -68.810 -23.441 1.00 110.87 274 SER E CA 1
ATOM 12728 C C . SER E 1 274 ? -32.471 -70.068 -24.274 1.00 109.79 274 SER E C 1
ATOM 12729 O O . SER E 1 274 ? -31.435 -70.511 -24.775 1.00 104.58 274 SER E O 1
ATOM 12732 N N . ASP E 1 275 ? -33.665 -70.628 -24.462 1.00 117.65 275 ASP E N 1
ATOM 12733 C CA . ASP E 1 275 ? -33.807 -71.878 -25.184 1.00 127.34 275 ASP E CA 1
ATOM 12734 C C . ASP E 1 275 ? -34.093 -71.632 -26.652 1.00 126.81 275 ASP E C 1
ATOM 12735 O O . ASP E 1 275 ? -33.881 -72.534 -27.465 1.00 125.29 275 ASP E O 1
ATOM 12740 N N . ALA E 1 276 ? -34.522 -70.424 -27.015 1.00 131.32 276 ALA E N 1
ATOM 12741 C CA . ALA E 1 276 ? -34.990 -70.215 -28.374 1.00 123.72 276 ALA E CA 1
ATOM 12742 C C . ALA E 1 276 ? -33.868 -70.468 -29.364 1.00 121.98 276 ALA E C 1
ATOM 12743 O O . ALA E 1 276 ? -32.688 -70.467 -29.020 1.00 128.56 276 ALA E O 1
ATOM 12745 N N . ASP E 1 277 ? -34.246 -70.695 -30.611 1.00 110.84 277 ASP E N 1
ATOM 12746 C CA . ASP E 1 277 ? -33.277 -70.766 -31.682 1.00 105.83 277 ASP E CA 1
ATOM 12747 C C . ASP E 1 277 ? -33.321 -69.581 -32.624 1.00 103.23 277 ASP E C 1
ATOM 12748 O O . ASP E 1 277 ? -32.411 -69.431 -33.439 1.00 113.09 277 ASP E O 1
ATOM 12753 N N . PHE E 1 278 ? -34.358 -68.758 -32.561 1.00 92.49 278 PHE E N 1
ATOM 12754 C CA . PHE E 1 278 ? -34.443 -67.568 -33.388 1.00 89.13 278 PHE E CA 1
ATOM 12755 C C . PHE E 1 278 ? -35.085 -66.453 -32.589 1.00 99.28 278 PHE E C 1
ATOM 12756 O O . PHE E 1 278 ? -36.111 -66.671 -31.947 1.00 103.22 278 PHE E O 1
ATOM 12764 N N . ILE E 1 279 ? -34.477 -65.270 -32.615 1.00 95.97 279 ILE E N 1
ATOM 12765 C CA . ILE E 1 279 ? -34.882 -64.159 -31.767 1.00 85.51 279 ILE E CA 1
ATOM 12766 C C . ILE E 1 279 ? -35.052 -62.913 -32.609 1.00 84.41 279 ILE E C 1
ATOM 12767 O O . ILE E 1 279 ? -34.218 -62.611 -33.464 1.00 92.21 279 ILE E O 1
ATOM 12772 N N . VAL E 1 280 ? -36.132 -62.191 -32.368 1.00 81.77 280 VAL E N 1
ATOM 12773 C CA . VAL E 1 280 ? -36.380 -60.900 -32.987 1.00 110.02 280 VAL E CA 1
ATOM 12774 C C . VAL E 1 280 ? -36.443 -59.872 -31.869 1.00 104.69 280 VAL E C 1
ATOM 12775 O O . VAL E 1 280 ? -37.440 -59.802 -31.143 1.00 105.09 280 VAL E O 1
ATOM 12779 N N . SER E 1 281 ? -35.395 -59.056 -31.743 1.00 97.59 281 SER E N 1
ATOM 12780 C CA . SER E 1 281 ? -35.274 -58.080 -30.667 1.00 89.93 281 SER E CA 1
ATOM 12781 C C . SER E 1 281 ? -35.587 -56.681 -31.161 1.00 81.27 281 SER E C 1
ATOM 12782 O O . SER E 1 281 ? -35.222 -56.306 -32.274 1.00 90.41 281 SER E O 1
ATOM 12785 N N . GLY E 1 282 ? -36.237 -55.913 -30.317 1.00 78.60 282 GLY E N 1
ATOM 12786 C CA . GLY E 1 282 ? -36.666 -54.574 -30.676 1.00 79.43 282 GLY E CA 1
ATOM 12787 C C . GLY E 1 282 ? -36.294 -53.556 -29.628 1.00 77.94 282 GLY E C 1
ATOM 12788 O O . GLY E 1 282 ? -36.473 -53.781 -28.437 1.00 76.85 282 GLY E O 1
ATOM 12789 N N . GLY E 1 283 ? -35.783 -52.426 -30.091 1.00 78.05 283 GLY E N 1
ATOM 12790 C CA . GLY E 1 283 ? -35.423 -51.346 -29.207 1.00 82.20 283 GLY E CA 1
ATOM 12791 C C . GLY E 1 283 ? -36.228 -50.092 -29.417 1.00 86.73 283 GLY E C 1
ATOM 12792 O O . GLY E 1 283 ? -37.343 -50.149 -29.923 1.00 89.82 283 GLY E O 1
ATOM 12793 N N . MET E 1 284 ? -35.679 -48.953 -29.016 1.00 92.46 284 MET E N 1
ATOM 12794 C CA . MET E 1 284 ? -36.380 -47.677 -29.021 1.00 90.22 284 MET E CA 1
ATOM 12795 C C . MET E 1 284 ? -36.734 -47.253 -30.438 1.00 85.10 284 MET E C 1
ATOM 12796 O O . MET E 1 284 ? -37.389 -46.229 -30.642 1.00 82.40 284 MET E O 1
ATOM 12801 N N . GLY E 1 285 ? -36.299 -48.027 -31.426 1.00 93.38 285 GLY E N 1
ATOM 12802 C CA . GLY E 1 285 ? -36.721 -47.776 -32.786 1.00 97.58 285 GLY E CA 1
ATOM 12803 C C . GLY E 1 285 ? -38.142 -48.193 -33.094 1.00 93.68 285 GLY E C 1
ATOM 12804 O O . GLY E 1 285 ? -38.541 -48.248 -34.258 1.00 88.36 285 GLY E O 1
ATOM 12805 N N . LEU E 1 286 ? -38.910 -48.525 -32.065 1.00 94.09 286 LEU E N 1
ATOM 12806 C CA . LEU E 1 286 ? -40.316 -48.829 -32.256 1.00 103.04 286 LEU E CA 1
ATOM 12807 C C . LEU E 1 286 ? -41.199 -47.625 -31.991 1.00 110.75 286 LEU E C 1
ATOM 12808 O O . LEU E 1 286 ? -42.297 -47.544 -32.542 1.00 128.32 286 LEU E O 1
ATOM 12813 N N . GLY E 1 287 ? -40.761 -46.703 -31.141 1.00 101.13 287 GLY E N 1
ATOM 12814 C CA . GLY E 1 287 ? -41.524 -45.508 -30.857 1.00 102.28 287 GLY E CA 1
ATOM 12815 C C . GLY E 1 287 ? -42.740 -45.742 -29.992 1.00 111.59 287 GLY E C 1
ATOM 12816 O O . GLY E 1 287 ? -42.942 -45.076 -28.973 1.00 115.75 287 GLY E O 1
ATOM 12817 N N . LYS E 1 288 ? -43.577 -46.656 -30.424 1.00 118.80 288 LYS E N 1
ATOM 12818 C CA . LYS E 1 288 ? -44.760 -47.051 -29.702 1.00 123.05 288 LYS E CA 1
ATOM 12819 C C . LYS E 1 288 ? -44.643 -48.477 -29.174 1.00 127.04 288 LYS E C 1
ATOM 12820 O O . LYS E 1 288 ? -43.967 -49.319 -29.770 1.00 129.39 288 LYS E O 1
ATOM 12826 N N . PRO E 1 289 ? -45.298 -48.772 -28.050 1.00 121.66 289 PRO E N 1
ATOM 12827 C CA . PRO E 1 289 ? -45.258 -50.127 -27.488 1.00 105.63 289 PRO E CA 1
ATOM 12828 C C . PRO E 1 289 ? -45.885 -51.133 -28.390 1.00 108.59 289 PRO E C 1
ATOM 12829 O O . PRO E 1 289 ? -45.631 -52.329 -28.232 1.00 103.84 289 PRO E O 1
ATOM 12833 N N . GLU E 1 290 ? -46.576 -50.684 -29.422 1.00 132.14 290 GLU E N 1
ATOM 12834 C CA . GLU E 1 290 ? -47.379 -51.557 -30.245 1.00 146.78 290 GLU E CA 1
ATOM 12835 C C . GLU E 1 290 ? -46.531 -52.171 -31.342 1.00 145.04 290 GLU E C 1
ATOM 12836 O O . GLU E 1 290 ? -47.004 -53.026 -32.096 1.00 148.75 290 GLU E O 1
ATOM 12842 N N . GLY E 1 291 ? -45.249 -51.819 -31.333 1.00 136.04 291 GLY E N 1
ATOM 12843 C CA . GLY E 1 291 ? -44.298 -52.243 -32.336 1.00 128.30 291 GLY E CA 1
ATOM 12844 C C . GLY E 1 291 ? -44.025 -53.728 -32.253 1.00 117.58 291 GLY E C 1
ATOM 12845 O O . GLY E 1 291 ? -43.804 -54.382 -33.272 1.00 116.97 291 GLY E O 1
ATOM 12846 N N . PHE E 1 292 ? -44.071 -54.277 -31.035 1.00 104.88 292 PHE E N 1
ATOM 12847 C CA . PHE E 1 292 ? -43.776 -55.681 -30.734 1.00 101.19 292 PHE E CA 1
ATOM 12848 C C . PHE E 1 292 ? -44.698 -56.681 -31.406 1.00 98.79 292 PHE E C 1
ATOM 12849 O O . PHE E 1 292 ? -44.330 -57.854 -31.507 1.00 94.35 292 PHE E O 1
ATOM 12857 N N . GLU E 1 293 ? -45.859 -56.267 -31.884 1.00 104.29 293 GLU E N 1
ATOM 12858 C CA . GLU E 1 293 ? -46.695 -57.199 -32.629 1.00 107.87 293 GLU E CA 1
ATOM 12859 C C . GLU E 1 293 ? -45.986 -57.582 -33.921 1.00 108.33 293 GLU E C 1
ATOM 12860 O O . GLU E 1 293 ? -45.931 -58.760 -34.277 1.00 101.82 293 GLU E O 1
ATOM 12866 N N . LEU E 1 294 ? -45.444 -56.603 -34.637 1.00 112.84 294 LEU E N 1
ATOM 12867 C CA . LEU E 1 294 ? -44.737 -56.871 -35.884 1.00 109.82 294 LEU E CA 1
ATOM 12868 C C . LEU E 1 294 ? -43.620 -57.882 -35.657 1.00 115.21 294 LEU E C 1
ATOM 12869 O O . LEU E 1 294 ? -43.557 -58.911 -36.333 1.00 116.13 294 LEU E O 1
ATOM 12874 N N . LEU E 1 295 ? -42.719 -57.605 -34.717 1.00 119.14 295 LEU E N 1
ATOM 12875 C CA . LEU E 1 295 ? -41.634 -58.547 -34.449 1.00 116.94 295 LEU E CA 1
ATOM 12876 C C . LEU E 1 295 ? -42.174 -59.888 -33.958 1.00 111.54 295 LEU E C 1
ATOM 12877 O O . LEU E 1 295 ? -41.564 -60.933 -34.215 1.00 100.89 295 LEU E O 1
ATOM 12882 N N . LYS E 1 296 ? -43.321 -59.886 -33.280 1.00 114.28 296 LYS E N 1
ATOM 12883 C CA . LYS E 1 296 ? -43.962 -61.146 -32.907 1.00 117.04 296 LYS E CA 1
ATOM 12884 C C . LYS E 1 296 ? -44.393 -61.926 -34.140 1.00 114.18 296 LYS E C 1
ATOM 12885 O O . LYS E 1 296 ? -44.310 -63.158 -34.162 1.00 115.56 296 LYS E O 1
ATOM 12891 N N . GLN E 1 297 ? -44.846 -61.234 -35.179 1.00 108.00 297 GLN E N 1
ATOM 12892 C CA . GLN E 1 297 ? -45.139 -61.930 -36.422 1.00 114.31 297 GLN E CA 1
ATOM 12893 C C . GLN E 1 297 ? -43.867 -62.524 -36.999 1.00 119.30 297 GLN E C 1
ATOM 12894 O O . GLN E 1 297 ? -43.858 -63.687 -37.415 1.00 128.72 297 GLN E O 1
ATOM 12900 N N . LEU E 1 298 ? -42.775 -61.768 -36.997 1.00 113.44 298 LEU E N 1
ATOM 12901 C CA . LEU E 1 298 ? -41.526 -62.308 -37.517 1.00 106.05 298 LEU E CA 1
ATOM 12902 C C . LEU E 1 298 ? -41.072 -63.506 -36.702 1.00 107.53 298 LEU E C 1
ATOM 12903 O O . LEU E 1 298 ? -40.784 -64.568 -37.258 1.00 105.69 298 LEU E O 1
ATOM 12908 N N . ALA E 1 299 ? -41.050 -63.379 -35.379 1.00 103.09 299 ALA E N 1
ATOM 12909 C CA . ALA E 1 299 ? -40.571 -64.493 -34.573 1.00 101.19 299 ALA E CA 1
ATOM 12910 C C . ALA E 1 299 ? -41.446 -65.721 -34.756 1.00 103.96 299 ALA E C 1
ATOM 12911 O O . ALA E 1 299 ? -40.969 -66.852 -34.611 1.00 103.29 299 ALA E O 1
ATOM 12913 N N . ASP E 1 300 ? -42.716 -65.523 -35.106 1.00 106.63 300 ASP E N 1
ATOM 12914 C CA . ASP E 1 300 ? -43.643 -66.642 -35.203 1.00 113.28 300 ASP E CA 1
ATOM 12915 C C . ASP E 1 300 ? -43.384 -67.458 -36.455 1.00 118.32 300 ASP E C 1
ATOM 12916 O O . ASP E 1 300 ? -43.475 -68.688 -36.426 1.00 123.14 300 ASP E O 1
ATOM 12921 N N . LYS E 1 301 ? -43.059 -66.799 -37.567 1.00 116.44 301 LYS E N 1
ATOM 12922 C CA . LYS E 1 301 ? -42.707 -67.547 -38.765 1.00 116.15 301 LYS E CA 1
ATOM 12923 C C . LYS E 1 301 ? -41.419 -68.329 -38.578 1.00 114.53 301 LYS E C 1
ATOM 12924 O O . LYS E 1 301 ? -41.150 -69.250 -39.354 1.00 117.54 301 LYS E O 1
ATOM 12930 N N . LEU E 1 302 ? -40.619 -67.975 -37.574 1.00 99.43 302 LEU E N 1
ATOM 12931 C CA . LEU E 1 302 ? -39.353 -68.637 -37.295 1.00 96.67 302 LEU E CA 1
ATOM 12932 C C . LEU E 1 302 ? -39.431 -69.612 -36.135 1.00 101.42 302 LEU E C 1
ATOM 12933 O O . LEU E 1 302 ? -38.740 -70.632 -36.147 1.00 102.70 302 LEU E O 1
ATOM 12938 N N . GLY E 1 303 ? -40.273 -69.337 -35.151 1.00 107.21 303 GLY E N 1
ATOM 12939 C CA . GLY E 1 303 ? -40.410 -70.211 -34.007 1.00 108.73 303 GLY E CA 1
ATOM 12940 C C . GLY E 1 303 ? -39.479 -69.855 -32.873 1.00 104.15 303 GLY E C 1
ATOM 12941 O O . GLY E 1 303 ? -38.764 -70.706 -32.338 1.00 102.92 303 GLY E O 1
ATOM 12942 N N . GLY E 1 304 ? -39.493 -68.577 -32.504 1.00 101.24 304 GLY E N 1
ATOM 12943 C CA . GLY E 1 304 ? -38.702 -68.045 -31.418 1.00 97.83 304 GLY E CA 1
ATOM 12944 C C . GLY E 1 304 ? -39.442 -66.883 -30.797 1.00 100.15 304 GLY E C 1
ATOM 12945 O O . GLY E 1 304 ? -40.565 -66.568 -31.187 1.00 110.10 304 GLY E O 1
ATOM 12946 N N . THR E 1 305 ? -38.800 -66.232 -29.836 1.00 96.47 305 THR E N 1
ATOM 12947 C CA . THR E 1 305 ? -39.442 -65.224 -29.006 1.00 92.52 305 THR E CA 1
ATOM 12948 C C . THR E 1 305 ? -38.948 -63.839 -29.393 1.00 89.33 305 THR E C 1
ATOM 12949 O O . THR E 1 305 ? -37.992 -63.682 -30.149 1.00 97.43 305 THR E O 1
ATOM 12953 N N . VAL E 1 306 ? -39.616 -62.829 -28.859 1.00 83.82 306 VAL E N 1
ATOM 12954 C CA . VAL E 1 306 ? -39.244 -61.435 -29.046 1.00 93.84 306 VAL E CA 1
ATOM 12955 C C . VAL E 1 306 ? -38.482 -60.972 -27.815 1.00 101.77 306 VAL E C 1
ATOM 12956 O O . VAL E 1 306 ? -38.938 -61.183 -26.686 1.00 110.68 306 VAL E O 1
ATOM 12960 N N . ALA E 1 307 ? -37.327 -60.341 -28.022 1.00 96.59 307 ALA E N 1
ATOM 12961 C CA . ALA E 1 307 ? -36.537 -59.772 -26.939 1.00 85.01 307 ALA E CA 1
ATOM 12962 C C . ALA E 1 307 ? -36.502 -58.250 -27.012 1.00 83.47 307 ALA E C 1
ATOM 12963 O O . ALA E 1 307 ? -36.924 -57.639 -27.991 1.00 90.95 307 ALA E O 1
ATOM 12965 N N . THR E 1 308 ? -35.977 -57.639 -25.951 1.00 74.50 308 THR E N 1
ATOM 12966 C CA . THR E 1 308 ? -35.964 -56.189 -25.813 1.00 78.24 308 THR E CA 1
ATOM 12967 C C . THR E 1 308 ? -34.640 -55.712 -25.246 1.00 87.80 308 THR E C 1
ATOM 12968 O O . THR E 1 308 ? -33.847 -56.488 -24.713 1.00 93.24 308 THR E O 1
ATOM 12972 N N . SER E 1 309 ? -34.408 -54.415 -25.394 1.00 81.53 309 SER E N 1
ATOM 12973 C CA . SER E 1 309 ? -33.302 -53.715 -24.774 1.00 70.73 309 SER E CA 1
ATOM 12974 C C . SER E 1 309 ? -33.819 -52.854 -23.635 1.00 70.21 309 SER E C 1
ATOM 12975 O O . SER E 1 309 ? -35.021 -52.704 -23.440 1.00 81.72 309 SER E O 1
ATOM 12978 N N . ARG E 1 310 ? -32.885 -52.274 -22.886 1.00 81.51 310 ARG E N 1
ATOM 12979 C CA . ARG E 1 310 ? -33.237 -51.563 -21.664 1.00 77.52 310 ARG E CA 1
ATOM 12980 C C . ARG E 1 310 ? -34.096 -50.351 -21.962 1.00 69.18 310 ARG E C 1
ATOM 12981 O O . ARG E 1 310 ? -34.953 -49.983 -21.156 1.00 69.51 310 ARG E O 1
ATOM 12989 N N . ALA E 1 311 ? -33.848 -49.700 -23.094 1.00 69.76 311 ALA E N 1
ATOM 12990 C CA . ALA E 1 311 ? -34.550 -48.474 -23.452 1.00 78.97 311 ALA E CA 1
ATOM 12991 C C . ALA E 1 311 ? -36.055 -48.648 -23.387 1.00 78.24 311 ALA E C 1
ATOM 12992 O O . ALA E 1 311 ? -36.771 -47.759 -22.920 1.00 72.96 311 ALA E O 1
ATOM 12994 N N . CYS E 1 312 ? -36.549 -49.795 -23.830 1.00 81.66 312 CYS E N 1
ATOM 12995 C CA . CYS E 1 312 ? -37.979 -50.060 -23.831 1.00 82.88 312 CYS E CA 1
ATOM 12996 C C . CYS E 1 312 ? -38.481 -50.374 -22.428 1.00 88.06 312 CYS E C 1
ATOM 12997 O O . CYS E 1 312 ? -39.508 -49.839 -22.002 1.00 89.91 312 CYS E O 1
ATOM 13000 N N . VAL E 1 313 ? -37.718 -51.160 -21.672 1.00 87.65 313 VAL E N 1
ATOM 13001 C CA . VAL E 1 313 ? -38.092 -51.530 -20.310 1.00 82.63 313 VAL E CA 1
ATOM 13002 C C . VAL E 1 313 ? -38.271 -50.297 -19.437 1.00 77.49 313 VAL E C 1
ATOM 13003 O O . VAL E 1 313 ? -39.309 -50.124 -18.792 1.00 73.44 313 VAL E O 1
ATOM 13007 N N . ASP E 1 314 ? -37.283 -49.413 -19.415 1.00 71.16 314 ASP E N 1
ATOM 13008 C CA . ASP E 1 314 ? -37.420 -48.181 -18.645 1.00 78.15 314 ASP E CA 1
ATOM 13009 C C . ASP E 1 314 ? -38.454 -47.233 -19.223 1.00 88.04 314 ASP E C 1
ATOM 13010 O O . ASP E 1 314 ? -38.739 -46.204 -18.605 1.00 87.81 314 ASP E O 1
ATOM 13015 N N . ALA E 1 315 ? -39.000 -47.531 -20.393 1.00 91.88 315 ALA E N 1
ATOM 13016 C CA . ALA E 1 315 ? -40.142 -46.781 -20.884 1.00 90.90 315 ALA E CA 1
ATOM 13017 C C . ALA E 1 315 ? -41.467 -47.434 -20.523 1.00 92.20 315 ALA E C 1
ATOM 13018 O O . ALA E 1 315 ? -42.502 -46.760 -20.547 1.00 91.86 315 ALA E O 1
ATOM 13020 N N . GLY E 1 316 ? -41.459 -48.708 -20.159 1.00 90.54 316 GLY E N 1
ATOM 13021 C CA . GLY E 1 316 ? -42.676 -49.424 -19.853 1.00 91.17 316 GLY E CA 1
ATOM 13022 C C . GLY E 1 316 ? -43.237 -50.270 -20.966 1.00 80.33 316 GLY E C 1
ATOM 13023 O O . GLY E 1 316 ? -44.365 -50.750 -20.841 1.00 82.07 316 GLY E O 1
ATOM 13024 N N . TRP E 1 317 ? -42.493 -50.478 -22.042 1.00 79.73 317 TRP E N 1
ATOM 13025 C CA . TRP E 1 317 ? -43.026 -51.265 -23.133 1.00 81.13 317 TRP E CA 1
ATOM 13026 C C . TRP E 1 317 ? -42.828 -52.762 -22.929 1.00 98.03 317 TRP E C 1
ATOM 13027 O O . TRP E 1 317 ? -43.441 -53.543 -23.657 1.00 111.78 317 TRP E O 1
ATOM 13038 N N . ALA E 1 318 ? -41.979 -53.192 -21.998 1.00 104.03 318 ALA E N 1
ATOM 13039 C CA . ALA E 1 318 ? -41.726 -54.618 -21.809 1.00 105.14 318 ALA E CA 1
ATOM 13040 C C . ALA E 1 318 ? -41.253 -54.870 -20.382 1.00 119.80 318 ALA E C 1
ATOM 13041 O O . ALA E 1 318 ? -41.136 -53.946 -19.576 1.00 116.28 318 ALA E O 1
ATOM 13043 N N . ASP E 1 319 ? -41.027 -56.145 -20.061 1.00 140.18 319 ASP E N 1
ATOM 13044 C CA . ASP E 1 319 ? -40.556 -56.596 -18.754 1.00 145.29 319 ASP E CA 1
ATOM 13045 C C . ASP E 1 319 ? -39.075 -56.980 -18.782 1.00 143.48 319 ASP E C 1
ATOM 13046 O O . ASP E 1 319 ? -38.521 -57.341 -19.820 1.00 153.55 319 ASP E O 1
ATOM 13051 N N . HIS E 1 320 ? -38.457 -56.962 -17.595 1.00 123.56 320 HIS E N 1
ATOM 13052 C CA . HIS E 1 320 ? -37.034 -57.265 -17.465 1.00 97.66 320 HIS E CA 1
ATOM 13053 C C . HIS E 1 320 ? -36.683 -58.674 -17.909 1.00 76.80 320 HIS E C 1
ATOM 13054 O O . HIS E 1 320 ? -35.523 -58.942 -18.222 1.00 82.34 320 HIS E O 1
ATOM 13061 N N . ALA E 1 321 ? -37.646 -59.580 -17.914 1.00 72.78 321 ALA E N 1
ATOM 13062 C CA . ALA E 1 321 ? -37.430 -60.950 -18.358 1.00 77.88 321 ALA E CA 1
ATOM 13063 C C . ALA E 1 321 ? -36.948 -61.024 -19.798 1.00 73.50 321 ALA E C 1
ATOM 13064 O O . ALA E 1 321 ? -36.259 -61.977 -20.166 1.00 73.49 321 ALA E O 1
ATOM 13066 N N . GLN E 1 322 ? -37.253 -60.001 -20.583 1.00 79.62 322 GLN E N 1
ATOM 13067 C CA . GLN E 1 322 ? -36.978 -59.805 -22.005 1.00 89.53 322 GLN E CA 1
ATOM 13068 C C . GLN E 1 322 ? -35.637 -59.139 -22.275 1.00 88.48 322 GLN E C 1
ATOM 13069 O O . GLN E 1 322 ? -35.039 -59.375 -23.328 1.00 91.19 322 GLN E O 1
ATOM 13075 N N . GLN E 1 323 ? -35.141 -58.348 -21.335 1.00 80.57 323 GLN E N 1
ATOM 13076 C CA . GLN E 1 323 ? -33.932 -57.561 -21.504 1.00 69.99 323 GLN E CA 1
ATOM 13077 C C . GLN E 1 323 ? -32.755 -58.484 -21.754 1.00 69.61 323 GLN E C 1
ATOM 13078 O O . GLN E 1 323 ? -32.648 -59.576 -21.198 1.00 72.74 323 GLN E O 1
ATOM 13084 N N . VAL E 1 324 ? -31.851 -57.978 -22.582 1.00 69.32 324 VAL E N 1
ATOM 13085 C CA . VAL E 1 324 ? -30.613 -58.614 -23.005 1.00 71.64 324 VAL E CA 1
ATOM 13086 C C . VAL E 1 324 ? -29.499 -57.591 -22.921 1.00 84.69 324 VAL E C 1
ATOM 13087 O O . VAL E 1 324 ? -29.647 -56.447 -23.362 1.00 85.84 324 VAL E O 1
ATOM 13091 N N . GLY E 1 325 ? -28.400 -58.019 -22.312 1.00 91.23 325 GLY E N 1
ATOM 13092 C CA . GLY E 1 325 ? -27.176 -57.256 -22.223 1.00 91.81 325 GLY E CA 1
ATOM 13093 C C . GLY E 1 325 ? -26.449 -57.641 -20.947 1.00 93.25 325 GLY E C 1
ATOM 13094 O O . GLY E 1 325 ? -26.741 -58.657 -20.329 1.00 102.94 325 GLY E O 1
ATOM 13095 N N . GLN E 1 326 ? -25.479 -56.814 -20.574 1.00 85.41 326 GLN E N 1
ATOM 13096 C CA . GLN E 1 326 ? -24.694 -57.056 -19.369 1.00 85.91 326 GLN E CA 1
ATOM 13097 C C . GLN E 1 326 ? -25.574 -57.093 -18.136 1.00 80.99 326 GLN E C 1
ATOM 13098 O O . GLN E 1 326 ? -25.399 -57.950 -17.266 1.00 91.16 326 GLN E O 1
ATOM 13104 N N . THR E 1 327 ? -26.530 -56.188 -18.050 1.00 78.05 327 THR E N 1
ATOM 13105 C CA . THR E 1 327 ? -27.489 -56.224 -16.958 1.00 90.78 327 THR E CA 1
ATOM 13106 C C . THR E 1 327 ? -28.625 -57.182 -17.273 1.00 99.52 327 THR E C 1
ATOM 13107 O O . THR E 1 327 ? -29.231 -57.753 -16.362 1.00 93.46 327 THR E O 1
ATOM 13111 N N . GLY E 1 328 ? -28.884 -57.420 -18.546 1.00 113.05 328 GLY E N 1
ATOM 13112 C CA . GLY E 1 328 ? -29.926 -58.345 -18.914 1.00 124.26 328 GLY E CA 1
ATOM 13113 C C . GLY E 1 328 ? -29.493 -59.791 -18.848 1.00 123.35 328 GLY E C 1
ATOM 13114 O O . GLY E 1 328 ? -28.937 -60.228 -17.841 1.00 119.32 328 GLY E O 1
ATOM 13115 N N . THR E 1 329 ? -29.752 -60.542 -19.908 1.00 126.32 329 THR E N 1
ATOM 13116 C CA . THR E 1 329 ? -29.452 -61.961 -19.966 1.00 99.53 329 THR E CA 1
ATOM 13117 C C . THR E 1 329 ? -28.773 -62.302 -21.284 1.00 115.80 329 THR E C 1
ATOM 13118 O O . THR E 1 329 ? -29.079 -61.712 -22.319 1.00 112.57 329 THR E O 1
ATOM 13122 N N . THR E 1 330 ? -27.833 -63.235 -21.234 1.00 70.23 330 THR E N 1
ATOM 13123 C CA . THR E 1 330 ? -26.997 -63.559 -22.380 1.00 92.40 330 THR E CA 1
ATOM 13124 C C . THR E 1 330 ? -27.638 -64.629 -23.246 1.00 100.32 330 THR E C 1
ATOM 13125 O O . THR E 1 330 ? -28.180 -65.611 -22.738 1.00 105.45 330 THR E O 1
ATOM 13129 N N . VAL E 1 331 ? -27.553 -64.440 -24.561 1.00 101.84 331 VAL E N 1
ATOM 13130 C CA . VAL E 1 331 ? -28.195 -65.308 -25.538 1.00 85.48 331 VAL E CA 1
ATOM 13131 C C . VAL E 1 331 ? -27.172 -65.744 -26.576 1.00 83.92 331 VAL E C 1
ATOM 13132 O O . VAL E 1 331 ? -26.333 -64.951 -27.012 1.00 73.69 331 VAL E O 1
ATOM 13136 N N . LYS E 1 332 ? -27.239 -67.012 -26.961 1.00 99.20 332 LYS E N 1
ATOM 13137 C CA . LYS E 1 332 ? -26.420 -67.569 -28.040 1.00 106.97 332 LYS E CA 1
ATOM 13138 C C . LYS E 1 332 ? -27.316 -68.271 -29.053 1.00 112.32 332 LYS E C 1
ATOM 13139 O O . LYS E 1 332 ? -27.182 -69.472 -29.295 1.00 110.79 332 LYS E O 1
ATOM 13145 N N . PRO E 1 333 ? -28.248 -67.551 -29.668 1.00 110.45 333 PRO E N 1
ATOM 13146 C CA . PRO E 1 333 ? -29.213 -68.218 -30.539 1.00 105.16 333 PRO E CA 1
ATOM 13147 C C . PRO E 1 333 ? -28.564 -68.741 -31.802 1.00 108.27 333 PRO E C 1
ATOM 13148 O O . PRO E 1 333 ? -27.339 -68.727 -31.927 1.00 114.27 333 PRO E O 1
ATOM 13152 N N . GLN E 1 334 ? -29.368 -69.224 -32.738 1.00 102.35 334 GLN E N 1
ATOM 13153 C CA . GLN E 1 334 ? -28.855 -69.499 -34.064 1.00 92.67 334 GLN E CA 1
ATOM 13154 C C . GLN E 1 334 ? -29.040 -68.329 -35.005 1.00 81.22 334 GLN E C 1
ATOM 13155 O O . GLN E 1 334 ? -28.414 -68.315 -36.064 1.00 89.36 334 GLN E O 1
ATOM 13161 N N . ILE E 1 335 ? -29.852 -67.344 -34.623 1.00 60.02 335 ILE E N 1
ATOM 13162 C CA . ILE E 1 335 ? -30.100 -66.150 -35.421 1.00 55.80 335 ILE E CA 1
ATOM 13163 C C . ILE E 1 335 ? -30.555 -65.061 -34.471 1.00 58.70 335 ILE E C 1
ATOM 13164 O O . ILE E 1 335 ? -31.231 -65.332 -33.481 1.00 66.34 335 ILE E O 1
ATOM 13169 N N . TYR E 1 336 ? -30.170 -63.823 -34.763 1.00 67.74 336 TYR E N 1
ATOM 13170 C CA . TYR E 1 336 ? -30.580 -62.684 -33.959 1.00 72.08 336 TYR E CA 1
ATOM 13171 C C . TYR E 1 336 ? -30.930 -61.525 -34.876 1.00 57.11 336 TYR E C 1
ATOM 13172 O O . TYR E 1 336 ? -30.219 -61.250 -35.841 1.00 50.73 336 TYR E O 1
ATOM 13181 N N . PHE E 1 337 ? -32.027 -60.852 -34.564 1.00 61.06 337 PHE E N 1
ATOM 13182 C CA . PHE E 1 337 ? -32.543 -59.739 -35.347 1.00 68.29 337 PHE E CA 1
ATOM 13183 C C . PHE E 1 337 ? -32.384 -58.449 -34.568 1.00 61.43 337 PHE E C 1
ATOM 13184 O O . PHE E 1 337 ? -33.100 -58.214 -33.593 1.00 61.89 337 PHE E O 1
ATOM 13192 N N . ALA E 1 338 ? -31.470 -57.607 -35.023 1.00 64.07 338 ALA E N 1
ATOM 13193 C CA . ALA E 1 338 ? -31.154 -56.351 -34.358 1.00 78.88 338 ALA E CA 1
ATOM 13194 C C . ALA E 1 338 ? -32.018 -55.253 -34.954 1.00 71.74 338 ALA E C 1
ATOM 13195 O O . ALA E 1 338 ? -31.612 -54.546 -35.871 1.00 67.32 338 ALA E O 1
ATOM 13197 N N . CYS E 1 339 ? -33.221 -55.106 -34.428 1.00 67.00 339 CYS E N 1
ATOM 13198 C CA . CYS E 1 339 ? -34.281 -54.335 -35.064 1.00 70.52 339 CYS E CA 1
ATOM 13199 C C . CYS E 1 339 ? -34.471 -53.026 -34.296 1.00 74.20 339 CYS E C 1
ATOM 13200 O O . CYS E 1 339 ? -35.064 -53.008 -33.217 1.00 75.74 339 CYS E O 1
ATOM 13203 N N . GLY E 1 340 ? -33.951 -51.937 -34.856 1.00 75.96 340 GLY E N 1
ATOM 13204 C CA . GLY E 1 340 ? -34.164 -50.597 -34.329 1.00 83.31 340 GLY E CA 1
ATOM 13205 C C . GLY E 1 340 ? -33.433 -50.385 -33.024 1.00 88.62 340 GLY E C 1
ATOM 13206 O O . GLY E 1 340 ? -33.985 -49.766 -32.105 1.00 78.55 340 GLY E O 1
ATOM 13207 N N . ILE E 1 341 ? -32.213 -50.913 -32.912 1.00 91.99 341 ILE E N 1
ATOM 13208 C CA . ILE E 1 341 ? -31.362 -50.751 -31.736 1.00 91.24 341 ILE E CA 1
ATOM 13209 C C . ILE E 1 341 ? -30.089 -49.953 -31.999 1.00 96.28 341 ILE E C 1
ATOM 13210 O O . ILE E 1 341 ? -29.312 -50.321 -32.885 1.00 98.63 341 ILE E O 1
ATOM 13215 N N . SER E 1 342 ? -29.853 -48.878 -31.239 1.00 89.48 342 SER E N 1
ATOM 13216 C CA . SER E 1 342 ? -28.661 -48.065 -31.472 1.00 73.80 342 SER E CA 1
ATOM 13217 C C . SER E 1 342 ? -27.436 -48.964 -31.528 1.00 68.82 342 SER E C 1
ATOM 13218 O O . SER E 1 342 ? -26.736 -49.029 -32.539 1.00 74.14 342 SER E O 1
ATOM 13221 N N . GLY E 1 343 ? -27.193 -49.708 -30.451 1.00 71.24 343 GLY E N 1
ATOM 13222 C CA . GLY E 1 343 ? -26.086 -50.644 -30.405 1.00 64.75 343 GLY E CA 1
ATOM 13223 C C . GLY E 1 343 ? -25.076 -50.492 -29.290 1.00 63.56 343 GLY E C 1
ATOM 13224 O O . GLY E 1 343 ? -23.911 -50.850 -29.461 1.00 74.27 343 GLY E O 1
ATOM 13225 N N . ALA E 1 344 ? -25.497 -49.963 -28.151 1.00 54.84 344 ALA E N 1
ATOM 13226 C CA . ALA E 1 344 ? -24.583 -49.781 -27.038 1.00 54.00 344 ALA E CA 1
ATOM 13227 C C . ALA E 1 344 ? -23.982 -51.108 -26.601 1.00 72.54 344 ALA E C 1
ATOM 13228 O O . ALA E 1 344 ? -24.605 -52.163 -26.715 1.00 88.03 344 ALA E O 1
ATOM 13230 N N . ILE E 1 345 ? -22.746 -51.049 -26.097 1.00 79.67 345 ILE E N 1
ATOM 13231 C CA . ILE E 1 345 ? -22.072 -52.252 -25.615 1.00 74.77 345 ILE E CA 1
ATOM 13232 C C . ILE E 1 345 ? -22.886 -52.904 -24.517 1.00 70.38 345 ILE E C 1
ATOM 13233 O O . ILE E 1 345 ? -22.845 -54.124 -24.337 1.00 81.16 345 ILE E O 1
ATOM 13238 N N . GLN E 1 346 ? -23.659 -52.110 -23.790 1.00 49.79 346 GLN E N 1
ATOM 13239 C CA . GLN E 1 346 ? -24.597 -52.636 -22.820 1.00 48.30 346 GLN E CA 1
ATOM 13240 C C . GLN E 1 346 ? -25.569 -53.623 -23.439 1.00 69.01 346 GLN E C 1
ATOM 13241 O O . GLN E 1 346 ? -26.187 -54.400 -22.714 1.00 82.91 346 GLN E O 1
ATOM 13247 N N . HIS E 1 347 ? -25.721 -53.620 -24.755 1.00 69.16 347 HIS E N 1
ATOM 13248 C CA . HIS E 1 347 ? -26.486 -54.641 -25.449 1.00 67.74 347 HIS E CA 1
ATOM 13249 C C . HIS E 1 347 ? -25.593 -55.602 -26.208 1.00 65.57 347 HIS E C 1
ATOM 13250 O O . HIS E 1 347 ? -25.753 -56.814 -26.085 1.00 73.11 347 HIS E O 1
ATOM 13257 N N . ILE E 1 348 ? -24.642 -55.093 -26.988 1.00 68.15 348 ILE E N 1
ATOM 13258 C CA . ILE E 1 348 ? -23.846 -55.953 -27.847 1.00 77.81 348 ILE E CA 1
ATOM 13259 C C . ILE E 1 348 ? -23.130 -57.026 -27.042 1.00 88.32 348 ILE E C 1
ATOM 13260 O O . ILE E 1 348 ? -22.772 -58.072 -27.583 1.00 88.87 348 ILE E O 1
ATOM 13265 N N . ALA E 1 349 ? -22.934 -56.796 -25.746 1.00 89.46 349 ALA E N 1
ATOM 13266 C CA . ALA E 1 349 ? -22.208 -57.743 -24.910 1.00 85.79 349 ALA E CA 1
ATOM 13267 C C . ALA E 1 349 ? -22.922 -59.078 -24.813 1.00 82.04 349 ALA E C 1
ATOM 13268 O O . ALA E 1 349 ? -22.286 -60.134 -24.850 1.00 71.68 349 ALA E O 1
ATOM 13270 N N . GLY E 1 350 ? -24.237 -59.053 -24.687 1.00 89.85 350 GLY E N 1
ATOM 13271 C CA . GLY E 1 350 ? -25.031 -60.231 -24.427 1.00 98.01 350 GLY E CA 1
ATOM 13272 C C . GLY E 1 350 ? -25.536 -61.007 -25.622 1.00 104.80 350 GLY E C 1
ATOM 13273 O O . GLY E 1 350 ? -26.372 -61.895 -25.441 1.00 114.37 350 GLY E O 1
ATOM 13274 N N . MET E 1 351 ? -25.063 -60.723 -26.835 1.00 92.54 351 MET E N 1
ATOM 13275 C CA . MET E 1 351 ? -25.454 -61.555 -27.966 1.00 74.67 351 MET E CA 1
ATOM 13276 C C . MET E 1 351 ? -24.354 -61.753 -29.003 1.00 72.55 351 MET E C 1
ATOM 13277 O O . MET E 1 351 ? -24.646 -62.178 -30.122 1.00 69.65 351 MET E O 1
ATOM 13282 N N . GLN E 1 352 ? -23.104 -61.459 -28.651 1.00 81.55 352 GLN E N 1
ATOM 13283 C CA . GLN E 1 352 ? -21.991 -61.502 -29.595 1.00 81.50 352 GLN E CA 1
ATOM 13284 C C . GLN E 1 352 ? -21.828 -62.851 -30.274 1.00 73.08 352 GLN E C 1
ATOM 13285 O O . GLN E 1 352 ? -21.352 -62.914 -31.409 1.00 68.73 352 GLN E O 1
ATOM 13291 N N . ASP E 1 353 ? -22.179 -63.938 -29.602 1.00 89.24 353 ASP E N 1
ATOM 13292 C CA . ASP E 1 353 ? -21.946 -65.267 -30.145 1.00 101.08 353 ASP E CA 1
ATOM 13293 C C . ASP E 1 353 ? -23.156 -65.841 -30.866 1.00 90.71 353 ASP E C 1
ATOM 13294 O O . ASP E 1 353 ? -23.156 -67.027 -31.204 1.00 84.85 353 ASP E O 1
ATOM 13299 N N . SER E 1 354 ? -24.190 -65.041 -31.083 1.00 80.94 354 SER E N 1
ATOM 13300 C CA . SER E 1 354 ? -25.271 -65.452 -31.959 1.00 76.92 354 SER E CA 1
ATOM 13301 C C . SER E 1 354 ? -24.691 -65.887 -33.290 1.00 72.07 354 SER E C 1
ATOM 13302 O O . SER E 1 354 ? -23.822 -65.214 -33.838 1.00 89.41 354 SER E O 1
ATOM 13305 N N . ASP E 1 355 ? -25.148 -67.028 -33.801 1.00 71.60 355 ASP E N 1
ATOM 13306 C CA . ASP E 1 355 ? -24.484 -67.593 -34.967 1.00 83.57 355 ASP E CA 1
ATOM 13307 C C . ASP E 1 355 ? -24.511 -66.631 -36.143 1.00 81.84 355 ASP E C 1
ATOM 13308 O O . ASP E 1 355 ? -23.613 -66.661 -36.988 1.00 90.47 355 ASP E O 1
ATOM 13313 N N . ILE E 1 356 ? -25.523 -65.772 -36.212 1.00 62.27 356 ILE E N 1
ATOM 13314 C CA . ILE E 1 356 ? -25.648 -64.774 -37.266 1.00 50.16 356 ILE E CA 1
ATOM 13315 C C . ILE E 1 356 ? -26.569 -63.657 -36.815 1.00 60.84 356 ILE E C 1
ATOM 13316 O O . ILE E 1 356 ? -27.675 -63.916 -36.340 1.00 69.23 356 ILE E O 1
ATOM 13321 N N . ILE E 1 357 ? -26.134 -62.410 -36.960 1.00 69.50 357 ILE E N 1
ATOM 13322 C CA . ILE E 1 357 ? -26.879 -61.255 -36.477 1.00 62.18 357 ILE E CA 1
ATOM 13323 C C . ILE E 1 357 ? -27.291 -60.400 -37.665 1.00 61.77 357 ILE E C 1
ATOM 13324 O O . ILE E 1 357 ? -26.448 -60.018 -38.484 1.00 59.19 357 ILE E O 1
ATOM 13329 N N . ILE E 1 358 ? -28.588 -60.101 -37.746 1.00 67.66 358 ILE E N 1
ATOM 13330 C CA . ILE E 1 358 ? -29.193 -59.312 -38.816 1.00 67.17 358 ILE E CA 1
ATOM 13331 C C . ILE E 1 358 ? -29.746 -58.007 -38.263 1.00 58.21 358 ILE E C 1
ATOM 13332 O O . ILE E 1 358 ? -30.497 -58.014 -37.284 1.00 51.54 358 ILE E O 1
ATOM 13337 N N . ALA E 1 359 ? -29.359 -56.892 -38.869 1.00 56.97 359 ALA E N 1
ATOM 13338 C CA . ALA E 1 359 ? -29.688 -55.567 -38.371 1.00 54.87 359 ALA E CA 1
ATOM 13339 C C . ALA E 1 359 ? -30.693 -54.870 -39.281 1.00 40.47 359 ALA E C 1
ATOM 13340 O O . ALA E 1 359 ? -30.654 -55.037 -40.499 1.00 40.93 359 ALA E O 1
ATOM 13342 N N . ILE E 1 360 ? -31.593 -54.092 -38.684 1.00 36.13 360 ILE E N 1
ATOM 13343 C CA . ILE E 1 360 ? -32.528 -53.242 -39.416 1.00 56.48 360 ILE E CA 1
ATOM 13344 C C . ILE E 1 360 ? -32.594 -51.900 -38.703 1.00 67.56 360 ILE E C 1
ATOM 13345 O O . ILE E 1 360 ? -33.352 -51.733 -37.745 1.00 67.67 360 ILE E O 1
ATOM 13350 N N . ASN E 1 361 ? -31.812 -50.934 -39.158 1.00 74.84 361 ASN E N 1
ATOM 13351 C CA . ASN E 1 361 ? -31.782 -49.613 -38.549 1.00 87.68 361 ASN E CA 1
ATOM 13352 C C . ASN E 1 361 ? -31.968 -48.502 -39.571 1.00 92.30 361 ASN E C 1
ATOM 13353 O O . ASN E 1 361 ? -31.708 -48.670 -40.763 1.00 89.54 361 ASN E O 1
ATOM 13358 N N . LYS E 1 362 ? -32.441 -47.357 -39.075 1.00 96.30 362 LYS E N 1
ATOM 13359 C CA . LYS E 1 362 ? -32.634 -46.186 -39.918 1.00 101.16 362 LYS E CA 1
ATOM 13360 C C . LYS E 1 362 ? -31.331 -45.498 -40.257 1.00 109.03 362 LYS E C 1
ATOM 13361 O O . LYS E 1 362 ? -31.031 -45.256 -41.429 1.00 116.75 362 LYS E O 1
ATOM 13367 N N . ASN E 1 363 ? -30.556 -45.158 -39.244 1.00 102.87 363 ASN E N 1
ATOM 13368 C CA . ASN E 1 363 ? -29.312 -44.448 -39.453 1.00 91.85 363 ASN E CA 1
ATOM 13369 C C . ASN E 1 363 ? -28.165 -45.400 -39.722 1.00 85.47 363 ASN E C 1
ATOM 13370 O O . ASN E 1 363 ? -27.935 -46.336 -38.958 1.00 84.24 363 ASN E O 1
ATOM 13375 N N . GLU E 1 364 ? -27.431 -45.144 -40.796 1.00 87.94 364 GLU E N 1
ATOM 13376 C CA . GLU E 1 364 ? -26.333 -46.034 -41.124 1.00 110.86 364 GLU E CA 1
ATOM 13377 C C . GLU E 1 364 ? -25.166 -45.883 -40.162 1.00 118.25 364 GLU E C 1
ATOM 13378 O O . GLU E 1 364 ? -24.313 -46.771 -40.097 1.00 123.33 364 GLU E O 1
ATOM 13384 N N . ASN E 1 365 ? -25.109 -44.785 -39.411 1.00 117.48 365 ASN E N 1
ATOM 13385 C CA . ASN E 1 365 ? -24.014 -44.536 -38.482 1.00 117.28 365 ASN E CA 1
ATOM 13386 C C . ASN E 1 365 ? -24.273 -45.169 -37.126 1.00 109.69 365 ASN E C 1
ATOM 13387 O O . ASN E 1 365 ? -23.802 -44.663 -36.102 1.00 108.32 365 ASN E O 1
ATOM 13392 N N . ALA E 1 366 ? -25.025 -46.224 -37.096 1.00 102.48 366 ALA E N 1
ATOM 13393 C CA . ALA E 1 366 ? -25.319 -46.985 -35.896 1.00 94.70 366 ALA E CA 1
ATOM 13394 C C . ALA E 1 366 ? -24.296 -48.084 -35.669 1.00 79.14 366 ALA E C 1
ATOM 13395 O O . ALA E 1 366 ? -23.952 -48.807 -36.606 1.00 87.56 366 ALA E O 1
ATOM 13397 N N . PRO E 1 367 ? -23.797 -48.218 -34.449 1.00 60.10 367 PRO E N 1
ATOM 13398 C CA . PRO E 1 367 ? -22.722 -49.176 -34.177 1.00 66.56 367 PRO E CA 1
ATOM 13399 C C . PRO E 1 367 ? -23.076 -50.620 -34.480 1.00 81.13 367 PRO E C 1
ATOM 13400 O O . PRO E 1 367 ? -22.179 -51.405 -34.803 1.00 94.02 367 PRO E O 1
ATOM 13404 N N . ILE E 1 368 ? -24.352 -50.998 -34.375 1.00 77.81 368 ILE E N 1
ATOM 13405 C CA . ILE E 1 368 ? -24.766 -52.396 -34.499 1.00 75.60 368 ILE E CA 1
ATOM 13406 C C . ILE E 1 368 ? -24.177 -53.078 -35.716 1.00 94.85 368 ILE E C 1
ATOM 13407 O O . ILE E 1 368 ? -23.924 -54.287 -35.698 1.00 103.90 368 ILE E O 1
ATOM 13412 N N . PHE E 1 369 ? -23.914 -52.326 -36.771 1.00 95.64 369 PHE E N 1
ATOM 13413 C CA . PHE E 1 369 ? -23.355 -52.884 -37.992 1.00 97.44 369 PHE E CA 1
ATOM 13414 C C . PHE E 1 369 ? -21.915 -53.344 -37.860 1.00 87.52 369 PHE E C 1
ATOM 13415 O O . PHE E 1 369 ? -21.339 -53.764 -38.866 1.00 91.26 369 PHE E O 1
ATOM 13423 N N . GLU E 1 370 ? -21.314 -53.293 -36.676 1.00 71.58 370 GLU E N 1
ATOM 13424 C CA . GLU E 1 370 ? -19.973 -53.840 -36.563 1.00 74.44 370 GLU E CA 1
ATOM 13425 C C . GLU E 1 370 ? -19.986 -55.360 -36.503 1.00 87.83 370 GLU E C 1
ATOM 13426 O O . GLU E 1 370 ? -19.102 -56.003 -37.075 1.00 99.27 370 GLU E O 1
ATOM 13432 N N . VAL E 1 371 ? -20.965 -55.963 -35.830 1.00 94.33 371 VAL E N 1
ATOM 13433 C CA . VAL E 1 371 ? -21.087 -57.420 -35.792 1.00 94.42 371 VAL E CA 1
ATOM 13434 C C . VAL E 1 371 ? -22.289 -57.912 -36.578 1.00 97.23 371 VAL E C 1
ATOM 13435 O O . VAL E 1 371 ? -22.493 -59.125 -36.689 1.00 102.02 371 VAL E O 1
ATOM 13439 N N . ALA E 1 372 ? -23.006 -57.023 -37.249 1.00 92.04 372 ALA E N 1
ATOM 13440 C CA . ALA E 1 372 ? -24.095 -57.464 -38.104 1.00 79.22 372 ALA E CA 1
ATOM 13441 C C . ALA E 1 372 ? -23.556 -58.295 -39.251 1.00 79.30 372 ALA E C 1
ATOM 13442 O O . ALA E 1 372 ? -22.753 -57.815 -40.052 1.00 85.57 372 ALA E O 1
ATOM 13444 N N . ASP E 1 373 ? -24.002 -59.546 -39.331 1.00 76.97 373 ASP E N 1
ATOM 13445 C CA . ASP E 1 373 ? -23.698 -60.361 -40.499 1.00 88.13 373 ASP E CA 1
ATOM 13446 C C . ASP E 1 373 ? -24.435 -59.858 -41.731 1.00 91.14 373 ASP E C 1
ATOM 13447 O O . ASP E 1 373 ? -23.885 -59.869 -42.835 1.00 102.15 373 ASP E O 1
ATOM 13452 N N . TYR E 1 374 ? -25.681 -59.439 -41.572 1.00 76.49 374 TYR E N 1
ATOM 13453 C CA . TYR E 1 374 ? -26.439 -58.822 -42.647 1.00 71.04 374 TYR E CA 1
ATOM 13454 C C . TYR E 1 374 ? -27.092 -57.552 -42.137 1.00 79.16 374 TYR E C 1
ATOM 13455 O O . TYR E 1 374 ? -27.671 -57.532 -41.052 1.00 81.94 374 TYR E O 1
ATOM 13464 N N . GLY E 1 375 ? -27.010 -56.502 -42.938 1.00 81.64 375 GLY E N 1
ATOM 13465 C CA . GLY E 1 375 ? -27.510 -55.202 -42.546 1.00 86.36 375 GLY E CA 1
ATOM 13466 C C . GLY E 1 375 ? -28.479 -54.641 -43.562 1.00 90.36 375 GLY E C 1
ATOM 13467 O O . GLY E 1 375 ? -28.395 -54.926 -44.753 1.00 106.27 375 GLY E O 1
ATOM 13468 N N . ILE E 1 376 ? -29.446 -53.877 -43.062 1.00 78.49 376 ILE E N 1
ATOM 13469 C CA . ILE E 1 376 ? -30.416 -53.213 -43.920 1.00 72.03 376 ILE E CA 1
ATOM 13470 C C . ILE E 1 376 ? -30.750 -51.843 -43.352 1.00 74.97 376 ILE E C 1
ATOM 13471 O O . ILE E 1 376 ? -31.144 -51.730 -42.188 1.00 78.15 376 ILE E O 1
ATOM 13476 N N . VAL E 1 377 ? -30.572 -50.807 -44.147 1.00 80.22 377 VAL E N 1
ATOM 13477 C CA . VAL E 1 377 ? -30.870 -49.452 -43.712 1.00 92.94 377 VAL E CA 1
ATOM 13478 C C . VAL E 1 377 ? -32.307 -49.151 -44.095 1.00 94.84 377 VAL E C 1
ATOM 13479 O O . VAL E 1 377 ? -32.708 -49.379 -45.240 1.00 103.08 377 VAL E O 1
ATOM 13483 N N . GLY E 1 378 ? -33.089 -48.660 -43.147 1.00 94.90 378 GLY E N 1
ATOM 13484 C CA . GLY E 1 378 ? -34.440 -48.239 -43.452 1.00 103.30 378 GLY E CA 1
ATOM 13485 C C . GLY E 1 378 ? -35.301 -48.209 -42.204 1.00 114.96 378 GLY E C 1
ATOM 13486 O O . GLY E 1 378 ? -34.818 -48.388 -41.090 1.00 129.95 378 GLY E O 1
ATOM 13487 N N . ASP E 1 379 ? -36.588 -47.949 -42.424 1.00 107.39 379 ASP E N 1
ATOM 13488 C CA . ASP E 1 379 ? -37.595 -48.053 -41.375 1.00 102.03 379 ASP E CA 1
ATOM 13489 C C . ASP E 1 379 ? -38.073 -49.491 -41.217 1.00 96.78 379 ASP E C 1
ATOM 13490 O O . ASP E 1 379 ? -38.522 -50.115 -42.179 1.00 86.92 379 ASP E O 1
ATOM 13495 N N . LEU E 1 380 ? -37.970 -50.007 -39.998 1.00 106.21 380 LEU E N 1
ATOM 13496 C CA . LEU E 1 380 ? -38.301 -51.399 -39.723 1.00 114.93 380 LEU E CA 1
ATOM 13497 C C . LEU E 1 380 ? -39.772 -51.698 -39.988 1.00 117.21 380 LEU E C 1
ATOM 13498 O O . LEU E 1 380 ? -40.115 -52.825 -40.360 1.00 113.51 380 LEU E O 1
ATOM 13503 N N . TYR E 1 381 ? -40.653 -50.705 -39.825 1.00 118.19 381 TYR E N 1
ATOM 13504 C CA . TYR E 1 381 ? -42.075 -50.940 -40.063 1.00 112.18 381 TYR E CA 1
ATOM 13505 C C . TYR E 1 381 ? -42.380 -51.305 -41.511 1.00 103.59 381 TYR E C 1
ATOM 13506 O O . TYR E 1 381 ? -43.477 -51.786 -41.795 1.00 96.78 381 TYR E O 1
ATOM 13515 N N . LYS E 1 382 ? -41.450 -51.075 -42.427 1.00 103.53 382 LYS E N 1
ATOM 13516 C CA . LYS E 1 382 ? -41.540 -51.500 -43.821 1.00 103.20 382 LYS E CA 1
ATOM 13517 C C . LYS E 1 382 ? -40.693 -52.716 -44.112 1.00 104.44 382 LYS E C 1
ATOM 13518 O O . LYS E 1 382 ? -41.121 -53.591 -44.862 1.00 109.85 382 LYS E O 1
ATOM 13524 N N . VAL E 1 383 ? -39.508 -52.811 -43.526 1.00 100.50 383 VAL E N 1
ATOM 13525 C CA . VAL E 1 383 ? -38.666 -53.946 -43.849 1.00 94.67 383 VAL E CA 1
ATOM 13526 C C . VAL E 1 383 ? -39.249 -55.208 -43.241 1.00 92.83 383 VAL E C 1
ATOM 13527 O O . VAL E 1 383 ? -39.273 -56.254 -43.895 1.00 78.15 383 VAL E O 1
ATOM 13531 N N . ILE E 1 384 ? -39.705 -55.158 -41.996 1.00 108.48 384 ILE E N 1
ATOM 13532 C CA . ILE E 1 384 ? -40.210 -56.375 -41.359 1.00 117.93 384 ILE E CA 1
ATOM 13533 C C . ILE E 1 384 ? -41.343 -57.000 -42.169 1.00 126.64 384 ILE E C 1
ATOM 13534 O O . ILE E 1 384 ? -41.269 -58.203 -42.463 1.00 134.83 384 ILE E O 1
ATOM 13539 N N . PRO E 1 385 ? -42.404 -56.273 -42.554 1.00 111.72 385 PRO E N 1
ATOM 13540 C CA . PRO E 1 385 ? -43.479 -56.932 -43.310 1.00 97.31 385 PRO E CA 1
ATOM 13541 C C . PRO E 1 385 ? -43.010 -57.466 -44.646 1.00 98.04 385 PRO E C 1
ATOM 13542 O O . PRO E 1 385 ? -43.388 -58.574 -45.041 1.00 100.32 385 PRO E O 1
ATOM 13546 N N . ALA E 1 386 ? -42.144 -56.722 -45.329 1.00 96.21 386 ALA E N 1
ATOM 13547 C CA . ALA E 1 386 ? -41.620 -57.166 -46.613 1.00 93.91 386 ALA E CA 1
ATOM 13548 C C . ALA E 1 386 ? -40.838 -58.450 -46.455 1.00 91.18 386 ALA E C 1
ATOM 13549 O O . ALA E 1 386 ? -40.770 -59.259 -47.381 1.00 95.37 386 ALA E O 1
ATOM 13551 N N . ILE E 1 387 ? -40.263 -58.660 -45.279 1.00 90.75 387 ILE E N 1
ATOM 13552 C CA . ILE E 1 387 ? -39.521 -59.879 -45.012 1.00 89.93 387 ILE E CA 1
ATOM 13553 C C . ILE E 1 387 ? -40.475 -61.054 -44.975 1.00 82.49 387 ILE E C 1
ATOM 13554 O O . ILE E 1 387 ? -40.174 -62.132 -45.497 1.00 76.19 387 ILE E O 1
ATOM 13559 N N . ILE E 1 388 ? -41.647 -60.862 -44.379 1.00 82.94 388 ILE E N 1
ATOM 13560 C CA . ILE E 1 388 ? -42.636 -61.929 -44.356 1.00 95.83 388 ILE E CA 1
ATOM 13561 C C . ILE E 1 388 ? -43.121 -62.230 -45.764 1.00 106.87 388 ILE E C 1
ATOM 13562 O O . ILE E 1 388 ? -43.492 -63.367 -46.069 1.00 107.98 388 ILE E O 1
ATOM 13567 N N . GLU E 1 389 ? -43.142 -61.227 -46.637 1.00 109.06 389 GLU E N 1
ATOM 13568 C CA . GLU E 1 389 ? -43.617 -61.431 -47.999 1.00 106.31 389 GLU E CA 1
ATOM 13569 C C . GLU E 1 389 ? -42.779 -62.481 -48.721 1.00 100.31 389 GLU E C 1
ATOM 13570 O O . GLU E 1 389 ? -43.283 -63.545 -49.087 1.00 106.81 389 GLU E O 1
ATOM 13576 N N . GLU E 1 390 ? -41.486 -62.220 -48.905 1.00 92.83 390 GLU E N 1
ATOM 13577 C CA . GLU E 1 390 ? -40.590 -63.167 -49.572 1.00 94.72 390 GLU E CA 1
ATOM 13578 C C . GLU E 1 390 ? -40.396 -64.458 -48.787 1.00 87.04 390 GLU E C 1
ATOM 13579 O O . GLU E 1 390 ? -39.718 -65.370 -49.267 1.00 80.03 390 GLU E O 1
ATOM 13585 N N . LEU E 1 391 ? -40.964 -64.533 -47.591 1.00 87.12 391 LEU E N 1
ATOM 13586 C CA . LEU E 1 391 ? -40.851 -65.706 -46.733 1.00 95.94 391 LEU E CA 1
ATOM 13587 C C . LEU E 1 391 ? -41.668 -66.867 -47.289 1.00 104.89 391 LEU E C 1
ATOM 13588 O O . LEU E 1 391 ? -41.122 -67.917 -47.640 1.00 98.64 391 LEU E O 1
ATOM 13593 N N . ASP E 1 392 ? -42.984 -66.691 -47.384 1.00 112.28 392 ASP E N 1
ATOM 13594 C CA . ASP E 1 392 ? -43.867 -67.721 -47.920 1.00 115.30 392 ASP E CA 1
ATOM 13595 C C . ASP E 1 392 ? -43.597 -67.982 -49.393 1.00 120.99 392 ASP E C 1
ATOM 13596 O O . ASP E 1 392 ? -43.872 -69.084 -49.872 1.00 138.66 392 ASP E O 1
ATOM 13601 N N . LYS E 1 393 ? -43.011 -67.023 -50.102 1.00 106.39 393 LYS E N 1
ATOM 13602 C CA . LYS E 1 393 ? -42.755 -67.112 -51.535 1.00 102.65 393 LYS E CA 1
ATOM 13603 C C . LYS E 1 393 ? -41.783 -68.239 -51.836 1.00 110.47 393 LYS E C 1
ATOM 13604 O O . LYS E 1 393 ? -41.634 -68.628 -52.997 1.00 120.42 393 LYS E O 1
ATOM 13610 N N . ILE E 1 394 ? -41.124 -68.750 -50.806 1.00 110.48 394 ILE E N 1
ATOM 13611 C CA . ILE E 1 394 ? -40.299 -69.946 -50.885 1.00 112.60 394 ILE E CA 1
ATOM 13612 C C . ILE E 1 394 ? -41.052 -71.108 -50.252 1.00 116.25 394 ILE E C 1
ATOM 13613 O O . ILE E 1 394 ? -40.654 -72.266 -50.444 1.00 116.32 394 ILE E O 1
ATOM 13618 N N . GLY E 1 395 ? -42.105 -70.833 -49.495 1.00 118.55 395 GLY E N 1
ATOM 13619 C CA . GLY E 1 395 ? -42.921 -71.847 -48.872 1.00 121.60 395 GLY E CA 1
ATOM 13620 C C . GLY E 1 395 ? -42.912 -71.935 -47.376 1.00 128.59 395 GLY E C 1
ATOM 13621 O O . GLY E 1 395 ? -43.280 -72.984 -46.839 1.00 135.68 395 GLY E O 1
ATOM 13622 N N . LYS E 1 396 ? -42.519 -70.881 -46.680 1.00 124.71 396 LYS E N 1
ATOM 13623 C CA . LYS E 1 396 ? -42.483 -70.949 -45.239 1.00 114.99 396 LYS E CA 1
ATOM 13624 C C . LYS E 1 396 ? -42.747 -69.571 -44.656 1.00 110.41 396 LYS E C 1
ATOM 13625 O O . LYS E 1 396 ? -43.847 -69.034 -44.798 1.00 102.18 396 LYS E O 1
ATOM 13631 N N . MET F 2 1 ? -36.329 -103.964 -8.312 1.00 109.40 1 MET F N 1
ATOM 13632 C CA . MET F 2 1 ? -36.026 -104.305 -9.689 1.00 113.04 1 MET F CA 1
ATOM 13633 C C . MET F 2 1 ? -34.649 -103.797 -10.067 1.00 121.73 1 MET F C 1
ATOM 13634 O O . MET F 2 1 ? -34.068 -103.000 -9.342 1.00 128.86 1 MET F O 1
ATOM 13639 N N . ARG F 2 2 ? -34.121 -104.254 -11.198 1.00 125.82 2 ARG F N 1
ATOM 13640 C CA . ARG F 2 2 ? -32.817 -103.817 -11.685 1.00 128.02 2 ARG F CA 1
ATOM 13641 C C . ARG F 2 2 ? -32.962 -102.813 -12.825 1.00 129.92 2 ARG F C 1
ATOM 13642 O O . ARG F 2 2 ? -33.606 -103.113 -13.835 1.00 128.73 2 ARG F O 1
ATOM 13650 N N . ILE F 2 3 ? -32.369 -101.629 -12.666 1.00 120.76 3 ILE F N 1
ATOM 13651 C CA . ILE F 2 3 ? -32.408 -100.589 -13.689 1.00 107.20 3 ILE F CA 1
ATOM 13652 C C . ILE F 2 3 ? -30.983 -100.173 -14.028 1.00 96.30 3 ILE F C 1
ATOM 13653 O O . ILE F 2 3 ? -30.270 -99.629 -13.180 1.00 93.51 3 ILE F O 1
ATOM 13658 N N . LEU F 2 4 ? -30.566 -100.453 -15.256 1.00 97.21 4 LEU F N 1
ATOM 13659 C CA . LEU F 2 4 ? -29.238 -100.135 -15.767 1.00 101.41 4 LEU F CA 1
ATOM 13660 C C . LEU F 2 4 ? -29.283 -98.888 -16.631 1.00 103.96 4 LEU F C 1
ATOM 13661 O O . LEU F 2 4 ? -30.140 -98.779 -17.511 1.00 95.87 4 LEU F O 1
ATOM 13666 N N . VAL F 2 5 ? -28.370 -97.950 -16.383 1.00 115.44 5 VAL F N 1
ATOM 13667 C CA . VAL F 2 5 ? -28.315 -96.708 -17.146 1.00 115.01 5 VAL F CA 1
ATOM 13668 C C . VAL F 2 5 ? -26.970 -96.637 -17.850 1.00 113.55 5 VAL F C 1
ATOM 13669 O O . VAL F 2 5 ? -25.927 -96.903 -17.236 1.00 114.86 5 VAL F O 1
ATOM 13673 N N . CYS F 2 6 ? -26.994 -96.295 -19.139 1.00 105.45 6 CYS F N 1
ATOM 13674 C CA . CYS F 2 6 ? -25.773 -96.168 -19.930 1.00 109.05 6 CYS F CA 1
ATOM 13675 C C . CYS F 2 6 ? -25.391 -94.696 -20.033 1.00 111.72 6 CYS F C 1
ATOM 13676 O O . CYS F 2 6 ? -25.985 -93.945 -20.808 1.00 115.91 6 CYS F O 1
ATOM 13679 N N . ALA F 2 7 ? -24.380 -94.293 -19.272 1.00 104.72 7 ALA F N 1
ATOM 13680 C CA . ALA F 2 7 ? -23.912 -92.915 -19.232 1.00 102.58 7 ALA F CA 1
ATOM 13681 C C . ALA F 2 7 ? -22.567 -92.770 -19.930 1.00 106.26 7 ALA F C 1
ATOM 13682 O O . ALA F 2 7 ? -21.698 -93.636 -19.795 1.00 112.28 7 ALA F O 1
ATOM 13684 N N . LYS F 2 8 ? -22.386 -91.688 -20.682 1.00 103.25 8 LYS F N 1
ATOM 13685 C CA . LYS F 2 8 ? -21.126 -91.465 -21.374 1.00 103.80 8 LYS F CA 1
ATOM 13686 C C . LYS F 2 8 ? -20.510 -90.160 -20.894 1.00 103.15 8 LYS F C 1
ATOM 13687 O O . LYS F 2 8 ? -21.201 -89.147 -20.783 1.00 100.46 8 LYS F O 1
ATOM 13693 N N . GLN F 2 9 ? -19.206 -90.181 -20.633 1.00 99.40 9 GLN F N 1
ATOM 13694 C CA . GLN F 2 9 ? -18.458 -88.967 -20.342 1.00 97.19 9 GLN F CA 1
ATOM 13695 C C . GLN F 2 9 ? -17.994 -88.299 -21.626 1.00 99.08 9 GLN F C 1
ATOM 13696 O O . GLN F 2 9 ? -17.498 -88.962 -22.536 1.00 105.88 9 GLN F O 1
ATOM 13702 N N . VAL F 2 10 ? -18.144 -86.983 -21.693 1.00 98.76 10 VAL F N 1
ATOM 13703 C CA . VAL F 2 10 ? -17.892 -86.268 -22.940 1.00 101.41 10 VAL F CA 1
ATOM 13704 C C . VAL F 2 10 ? -17.268 -84.913 -22.651 1.00 114.70 10 VAL F C 1
ATOM 13705 O O . VAL F 2 10 ? -17.381 -84.376 -21.542 1.00 120.53 10 VAL F O 1
ATOM 13709 N N . PRO F 2 11 ? -16.602 -84.335 -23.642 1.00 106.86 11 PRO F N 1
ATOM 13710 C CA . PRO F 2 11 ? -16.085 -82.973 -23.509 1.00 105.72 11 PRO F CA 1
ATOM 13711 C C . PRO F 2 11 ? -17.187 -81.938 -23.652 1.00 119.11 11 PRO F C 1
ATOM 13712 O O . PRO F 2 11 ? -18.070 -82.058 -24.503 1.00 122.06 11 PRO F O 1
ATOM 13716 N N . ASP F 2 12 ? -17.114 -80.894 -22.836 1.00 152.39 12 ASP F N 1
ATOM 13717 C CA . ASP F 2 12 ? -18.140 -79.853 -22.819 1.00 159.96 12 ASP F CA 1
ATOM 13718 C C . ASP F 2 12 ? -18.109 -79.040 -24.104 1.00 167.78 12 ASP F C 1
ATOM 13719 O O . ASP F 2 12 ? -17.333 -78.096 -24.243 1.00 182.31 12 ASP F O 1
ATOM 13724 N N . THR F 2 13 ? -19.002 -79.377 -25.036 1.00 141.48 13 THR F N 1
ATOM 13725 C CA . THR F 2 13 ? -19.024 -78.730 -26.342 1.00 131.73 13 THR F CA 1
ATOM 13726 C C . THR F 2 13 ? -19.502 -77.287 -26.267 1.00 147.08 13 THR F C 1
ATOM 13727 O O . THR F 2 13 ? -19.310 -76.526 -27.219 1.00 147.08 13 THR F O 1
ATOM 13731 N N . ASN F 2 14 ? -20.120 -76.900 -25.156 1.00 161.35 14 ASN F N 1
ATOM 13732 C CA . ASN F 2 14 ? -20.689 -75.564 -25.031 1.00 166.45 14 ASN F CA 1
ATOM 13733 C C . ASN F 2 14 ? -19.604 -74.503 -24.998 1.00 168.09 14 ASN F C 1
ATOM 13734 O O . ASN F 2 14 ? -19.700 -73.472 -25.672 1.00 173.08 14 ASN F O 1
ATOM 13739 N N . GLU F 2 15 ? -18.560 -74.745 -24.221 1.00 164.65 15 GLU F N 1
ATOM 13740 C CA . GLU F 2 15 ? -17.566 -73.720 -23.974 1.00 161.85 15 GLU F CA 1
ATOM 13741 C C . GLU F 2 15 ? -16.541 -73.596 -25.085 1.00 170.16 15 GLU F C 1
ATOM 13742 O O . GLU F 2 15 ? -16.092 -72.484 -25.375 1.00 180.43 15 GLU F O 1
ATOM 13748 N N . VAL F 2 16 ? -16.181 -74.692 -25.743 1.00 165.95 16 VAL F N 1
ATOM 13749 C CA . VAL F 2 16 ? -15.102 -74.653 -26.738 1.00 173.18 16 VAL F CA 1
ATOM 13750 C C . VAL F 2 16 ? -15.723 -74.241 -28.065 1.00 182.27 16 VAL F C 1
ATOM 13751 O O . VAL F 2 16 ? -16.064 -75.063 -28.915 1.00 182.91 16 VAL F O 1
ATOM 13755 N N . LYS F 2 17 ? -15.865 -72.931 -28.262 1.00 189.26 17 LYS F N 1
ATOM 13756 C CA . LYS F 2 17 ? -16.405 -72.501 -29.546 1.00 191.39 17 LYS F CA 1
ATOM 13757 C C . LYS F 2 17 ? -15.485 -71.596 -30.349 1.00 202.74 17 LYS F C 1
ATOM 13758 O O . LYS F 2 17 ? -15.430 -71.713 -31.574 1.00 206.09 17 LYS F O 1
ATOM 13764 N N . ILE F 2 18 ? -14.753 -70.703 -29.702 1.00 214.21 18 ILE F N 1
ATOM 13765 C CA . ILE F 2 18 ? -13.977 -69.712 -30.438 1.00 223.81 18 ILE F CA 1
ATOM 13766 C C . ILE F 2 18 ? -12.571 -70.233 -30.683 1.00 228.59 18 ILE F C 1
ATOM 13767 O O . ILE F 2 18 ? -12.049 -71.047 -29.914 1.00 233.18 18 ILE F O 1
ATOM 13772 N N . ASP F 2 19 ? -11.946 -69.786 -31.765 1.00 224.61 19 ASP F N 1
ATOM 13773 C CA . ASP F 2 19 ? -10.570 -70.182 -32.010 1.00 211.69 19 ASP F CA 1
ATOM 13774 C C . ASP F 2 19 ? -9.882 -69.122 -32.849 1.00 201.94 19 ASP F C 1
ATOM 13775 O O . ASP F 2 19 ? -10.545 -68.359 -33.561 1.00 205.05 19 ASP F O 1
ATOM 13780 N N . PRO F 2 20 ? -8.558 -69.043 -32.786 1.00 189.34 20 PRO F N 1
ATOM 13781 C CA . PRO F 2 20 ? -7.848 -68.129 -33.670 1.00 189.45 20 PRO F CA 1
ATOM 13782 C C . PRO F 2 20 ? -8.087 -68.594 -35.095 1.00 199.47 20 PRO F C 1
ATOM 13783 O O . PRO F 2 20 ? -8.333 -69.775 -35.349 1.00 193.70 20 PRO F O 1
ATOM 13787 N N . LYS F 2 21 ? -7.997 -67.680 -36.009 1.00 215.98 21 LYS F N 1
ATOM 13788 C CA . LYS F 2 21 ? -8.183 -67.887 -37.437 1.00 223.12 21 LYS F CA 1
ATOM 13789 C C . LYS F 2 21 ? -7.047 -68.737 -38.065 1.00 226.52 21 LYS F C 1
ATOM 13790 O O . LYS F 2 21 ? -7.012 -68.920 -39.290 1.00 240.28 21 LYS F O 1
ATOM 13796 N N . THR F 2 22 ? -6.128 -69.256 -37.250 1.00 213.08 22 THR F N 1
ATOM 13797 C CA . THR F 2 22 ? -5.067 -70.149 -37.703 1.00 202.57 22 THR F CA 1
ATOM 13798 C C . THR F 2 22 ? -4.932 -71.376 -36.811 1.00 193.71 22 THR F C 1
ATOM 13799 O O . THR F 2 22 ? -3.831 -71.776 -36.428 1.00 193.83 22 THR F O 1
ATOM 13803 N N . GLY F 2 23 ? -6.056 -71.990 -36.455 1.00 185.61 23 GLY F N 1
ATOM 13804 C CA . GLY F 2 23 ? -6.050 -73.080 -35.500 1.00 172.19 23 GLY F CA 1
ATOM 13805 C C . GLY F 2 23 ? -7.258 -73.965 -35.729 1.00 182.25 23 GLY F C 1
ATOM 13806 O O . GLY F 2 23 ? -8.394 -73.483 -35.783 1.00 167.36 23 GLY F O 1
ATOM 13807 N N . THR F 2 24 ? -7.023 -75.271 -35.851 1.00 173.93 24 THR F N 1
ATOM 13808 C CA . THR F 2 24 ? -8.099 -76.249 -35.759 1.00 172.50 24 THR F CA 1
ATOM 13809 C C . THR F 2 24 ? -8.609 -76.305 -34.332 1.00 177.43 24 THR F C 1
ATOM 13810 O O . THR F 2 24 ? -7.881 -76.730 -33.430 1.00 179.40 24 THR F O 1
ATOM 13814 N N . MET F 2 25 ? -9.856 -75.898 -34.106 1.00 178.33 25 MET F N 1
ATOM 13815 C CA . MET F 2 25 ? -10.291 -75.734 -32.727 1.00 180.90 25 MET F CA 1
ATOM 13816 C C . MET F 2 25 ? -10.571 -77.117 -32.148 1.00 192.18 25 MET F C 1
ATOM 13817 O O . MET F 2 25 ? -11.714 -77.540 -31.973 1.00 195.54 25 MET F O 1
ATOM 13822 N N . ILE F 2 26 ? -9.495 -77.835 -31.863 1.00 206.90 26 ILE F N 1
ATOM 13823 C CA . ILE F 2 26 ? -9.537 -78.993 -30.985 1.00 208.34 26 ILE F CA 1
ATOM 13824 C C . ILE F 2 26 ? -8.751 -78.620 -29.743 1.00 212.11 26 ILE F C 1
ATOM 13825 O O . ILE F 2 26 ? -7.532 -78.421 -29.809 1.00 216.09 26 ILE F O 1
ATOM 13830 N N . ARG F 2 27 ? -9.429 -78.514 -28.611 1.00 205.17 27 ARG F N 1
ATOM 13831 C CA . ARG F 2 27 ? -8.752 -77.903 -27.488 1.00 198.36 27 ARG F CA 1
ATOM 13832 C C . ARG F 2 27 ? -7.986 -78.960 -26.709 1.00 195.87 27 ARG F C 1
ATOM 13833 O O . ARG F 2 27 ? -8.119 -80.165 -26.926 1.00 198.24 27 ARG F O 1
ATOM 13841 N N . GLU F 2 28 ? -7.171 -78.481 -25.789 1.00 194.57 28 GLU F N 1
ATOM 13842 C CA . GLU F 2 28 ? -6.422 -79.321 -24.874 1.00 191.75 28 GLU F CA 1
ATOM 13843 C C . GLU F 2 28 ? -7.293 -79.473 -23.629 1.00 185.34 28 GLU F C 1
ATOM 13844 O O . GLU F 2 28 ? -8.521 -79.379 -23.725 1.00 184.49 28 GLU F O 1
ATOM 13850 N N . GLY F 2 29 ? -6.672 -79.693 -22.472 1.00 175.78 29 GLY F N 1
ATOM 13851 C CA . GLY F 2 29 ? -7.306 -79.975 -21.194 1.00 161.94 29 GLY F CA 1
ATOM 13852 C C . GLY F 2 29 ? -8.659 -79.337 -20.940 1.00 150.00 29 GLY F C 1
ATOM 13853 O O . GLY F 2 29 ? -8.763 -78.324 -20.243 1.00 149.09 29 GLY F O 1
ATOM 13854 N N . VAL F 2 30 ? -9.699 -79.910 -21.543 1.00 143.06 30 VAL F N 1
ATOM 13855 C CA . VAL F 2 30 ? -11.068 -79.411 -21.426 1.00 135.03 30 VAL F CA 1
ATOM 13856 C C . VAL F 2 30 ? -11.857 -80.289 -20.457 1.00 133.14 30 VAL F C 1
ATOM 13857 O O . VAL F 2 30 ? -11.632 -81.504 -20.374 1.00 132.89 30 VAL F O 1
ATOM 13861 N N . PRO F 2 31 ? -12.756 -79.692 -19.676 1.00 122.45 31 PRO F N 1
ATOM 13862 C CA . PRO F 2 31 ? -13.534 -80.451 -18.691 1.00 110.30 31 PRO F CA 1
ATOM 13863 C C . PRO F 2 31 ? -14.465 -81.470 -19.322 1.00 107.30 31 PRO F C 1
ATOM 13864 O O . PRO F 2 31 ? -15.136 -81.204 -20.318 1.00 109.69 31 PRO F O 1
ATOM 13868 N N . SER F 2 32 ? -14.482 -82.652 -18.724 1.00 102.84 32 SER F N 1
ATOM 13869 C CA . SER F 2 32 ? -15.280 -83.784 -19.166 1.00 104.08 32 SER F CA 1
ATOM 13870 C C . SER F 2 32 ? -16.446 -83.982 -18.204 1.00 101.04 32 SER F C 1
ATOM 13871 O O . SER F 2 32 ? -16.248 -84.202 -17.007 1.00 95.58 32 SER F O 1
ATOM 13874 N N . ILE F 2 33 ? -17.657 -83.856 -18.737 1.00 95.64 33 ILE F N 1
ATOM 13875 C CA . ILE F 2 33 ? -18.894 -83.888 -17.978 1.00 93.47 33 ILE F CA 1
ATOM 13876 C C . ILE F 2 33 ? -19.717 -85.080 -18.423 1.00 115.52 33 ILE F C 1
ATOM 13877 O O . ILE F 2 33 ? -19.458 -85.702 -19.451 1.00 124.75 33 ILE F O 1
ATOM 13882 N N . LEU F 2 34 ? -20.729 -85.385 -17.619 1.00 110.52 34 LEU F N 1
ATOM 13883 C CA . LEU F 2 34 ? -21.730 -86.388 -17.944 1.00 90.15 34 LEU F CA 1
ATOM 13884 C C . LEU F 2 34 ? -22.706 -85.825 -18.962 1.00 90.98 34 LEU F C 1
ATOM 13885 O O . LEU F 2 34 ? -23.349 -84.803 -18.717 1.00 90.90 34 LEU F O 1
ATOM 13890 N N . ASN F 2 35 ? -22.789 -86.490 -20.101 1.00 96.58 35 ASN F N 1
ATOM 13891 C CA . ASN F 2 35 ? -23.653 -86.070 -21.186 1.00 96.01 35 ASN F CA 1
ATOM 13892 C C . ASN F 2 35 ? -25.033 -85.739 -20.639 1.00 109.65 35 ASN F C 1
ATOM 13893 O O . ASN F 2 35 ? -25.633 -86.567 -19.945 1.00 118.07 35 ASN F O 1
ATOM 13898 N N . PRO F 2 36 ? -25.549 -84.546 -20.902 1.00 113.24 36 PRO F N 1
ATOM 13899 C CA . PRO F 2 36 ? -26.783 -84.102 -20.236 1.00 117.42 36 PRO F CA 1
ATOM 13900 C C . PRO F 2 36 ? -27.942 -85.081 -20.317 1.00 107.24 36 PRO F C 1
ATOM 13901 O O . PRO F 2 36 ? -28.581 -85.380 -19.300 1.00 91.72 36 PRO F O 1
ATOM 13905 N N . ASP F 2 37 ? -28.224 -85.604 -21.502 1.00 94.85 37 ASP F N 1
ATOM 13906 C CA . ASP F 2 37 ? -29.326 -86.537 -21.631 1.00 97.43 37 ASP F CA 1
ATOM 13907 C C . ASP F 2 37 ? -29.091 -87.800 -20.812 1.00 111.88 37 ASP F C 1
ATOM 13908 O O . ASP F 2 37 ? -30.043 -88.354 -20.246 1.00 129.72 37 ASP F O 1
ATOM 13913 N N . ASP F 2 38 ? -27.839 -88.225 -20.651 1.00 95.05 38 ASP F N 1
ATOM 13914 C CA . ASP F 2 38 ? -27.599 -89.338 -19.743 1.00 90.86 38 ASP F CA 1
ATOM 13915 C C . ASP F 2 38 ? -27.939 -88.940 -18.320 1.00 88.98 38 ASP F C 1
ATOM 13916 O O . ASP F 2 38 ? -28.492 -89.738 -17.559 1.00 88.25 38 ASP F O 1
ATOM 13921 N N . ALA F 2 39 ? -27.629 -87.702 -17.951 1.00 88.66 39 ALA F N 1
ATOM 13922 C CA . ALA F 2 39 ? -28.014 -87.200 -16.638 1.00 91.57 39 ALA F CA 1
ATOM 13923 C C . ALA F 2 39 ? -29.518 -87.256 -16.439 1.00 98.77 39 ALA F C 1
ATOM 13924 O O . ALA F 2 39 ? -29.998 -87.622 -15.359 1.00 102.12 39 ALA F O 1
ATOM 13926 N N . ASN F 2 40 ? -30.282 -86.943 -17.482 1.00 102.20 40 ASN F N 1
ATOM 13927 C CA . ASN F 2 40 ? -31.730 -87.056 -17.369 1.00 100.53 40 ASN F CA 1
ATOM 13928 C C . ASN F 2 40 ? -32.155 -88.498 -17.141 1.00 107.83 40 ASN F C 1
ATOM 13929 O O . ASN F 2 40 ? -32.964 -88.786 -16.249 1.00 99.46 40 ASN F O 1
ATOM 13934 N N . ALA F 2 41 ? -31.594 -89.426 -17.910 1.00 110.62 41 ALA F N 1
ATOM 13935 C CA . ALA F 2 41 ? -31.975 -90.816 -17.722 1.00 90.39 41 ALA F CA 1
ATOM 13936 C C . ALA F 2 41 ? -31.681 -91.275 -16.303 1.00 98.36 41 ALA F C 1
ATOM 13937 O O . ALA F 2 41 ? -32.562 -91.800 -15.611 1.00 109.58 41 ALA F O 1
ATOM 13939 N N . LEU F 2 42 ? -30.460 -91.039 -15.832 1.00 92.60 42 LEU F N 1
ATOM 13940 C CA . LEU F 2 42 ? -30.125 -91.417 -14.464 1.00 94.93 42 LEU F CA 1
ATOM 13941 C C . LEU F 2 42 ? -31.078 -90.812 -13.451 1.00 93.30 42 LEU F C 1
ATOM 13942 O O . LEU F 2 42 ? -31.468 -91.482 -12.488 1.00 92.96 42 LEU F O 1
ATOM 13947 N N . GLU F 2 43 ? -31.474 -89.553 -13.638 1.00 97.53 43 GLU F N 1
ATOM 13948 C CA . GLU F 2 43 ? -32.438 -89.000 -12.696 1.00 100.14 43 GLU F CA 1
ATOM 13949 C C . GLU F 2 43 ? -33.743 -89.767 -12.740 1.00 123.07 43 GLU F C 1
ATOM 13950 O O . GLU F 2 43 ? -34.316 -90.083 -11.692 1.00 135.96 43 GLU F O 1
ATOM 13956 N N . ALA F 2 44 ? -34.228 -90.087 -13.943 1.00 120.64 44 ALA F N 1
ATOM 13957 C CA . ALA F 2 44 ? -35.469 -90.847 -14.061 1.00 112.50 44 ALA F CA 1
ATOM 13958 C C . ALA F 2 44 ? -35.396 -92.129 -13.253 1.00 99.84 44 ALA F C 1
ATOM 13959 O O . ALA F 2 44 ? -36.260 -92.401 -12.410 1.00 97.54 44 ALA F O 1
ATOM 13961 N N . ALA F 2 45 ? -34.329 -92.895 -13.450 1.00 107.16 45 ALA F N 1
ATOM 13962 C CA . ALA F 2 45 ? -34.180 -94.122 -12.684 1.00 111.76 45 ALA F CA 1
ATOM 13963 C C . ALA F 2 45 ? -34.133 -93.831 -11.198 1.00 115.49 45 ALA F C 1
ATOM 13964 O O . ALA F 2 45 ? -34.647 -94.612 -10.394 1.00 128.58 45 ALA F O 1
ATOM 13966 N N . LEU F 2 46 ? -33.542 -92.707 -10.814 1.00 107.02 46 LEU F N 1
ATOM 13967 C CA . LEU F 2 46 ? -33.506 -92.342 -9.408 1.00 98.99 46 LEU F CA 1
ATOM 13968 C C . LEU F 2 46 ? -34.875 -91.973 -8.863 1.00 93.04 46 LEU F C 1
ATOM 13969 O O . LEU F 2 46 ? -35.097 -92.100 -7.657 1.00 96.40 46 LEU F O 1
ATOM 13974 N N . VAL F 2 47 ? -35.802 -91.539 -9.707 1.00 91.20 47 VAL F N 1
ATOM 13975 C CA . VAL F 2 47 ? -37.140 -91.260 -9.204 1.00 93.35 47 VAL F CA 1
ATOM 13976 C C . VAL F 2 47 ? -37.965 -92.531 -9.109 1.00 106.23 47 VAL F C 1
ATOM 13977 O O . VAL F 2 47 ? -38.737 -92.715 -8.162 1.00 107.72 47 VAL F O 1
ATOM 13981 N N . ILE F 2 48 ? -37.781 -93.451 -10.048 1.00 106.57 48 ILE F N 1
ATOM 13982 C CA . ILE F 2 48 ? -38.368 -94.775 -9.886 1.00 104.70 48 ILE F CA 1
ATOM 13983 C C . ILE F 2 48 ? -37.870 -95.405 -8.600 1.00 98.87 48 ILE F C 1
ATOM 13984 O O . ILE F 2 48 ? -38.632 -96.024 -7.854 1.00 97.25 48 ILE F O 1
ATOM 13989 N N . LYS F 2 49 ? -36.591 -95.218 -8.303 1.00 95.14 49 LYS F N 1
ATOM 13990 C CA . LYS F 2 49 ? -36.044 -95.695 -7.043 1.00 97.29 49 LYS F CA 1
ATOM 13991 C C . LYS F 2 49 ? -36.689 -94.968 -5.879 1.00 104.52 49 LYS F C 1
ATOM 13992 O O . LYS F 2 49 ? -36.978 -95.571 -4.842 1.00 113.44 49 LYS F O 1
ATOM 13998 N N . ASP F 2 50 ? -36.913 -93.668 -6.028 1.00 104.51 50 ASP F N 1
ATOM 13999 C CA . ASP F 2 50 ? -37.532 -92.909 -4.952 1.00 106.85 50 ASP F CA 1
ATOM 14000 C C . ASP F 2 50 ? -38.948 -93.389 -4.678 1.00 107.96 50 ASP F C 1
ATOM 14001 O O . ASP F 2 50 ? -39.393 -93.363 -3.526 1.00 113.17 50 ASP F O 1
ATOM 14006 N N . GLU F 2 51 ? -39.665 -93.842 -5.705 1.00 104.40 51 GLU F N 1
ATOM 14007 C CA . GLU F 2 51 ? -41.053 -94.254 -5.525 1.00 115.60 51 GLU F CA 1
ATOM 14008 C C . GLU F 2 51 ? -41.170 -95.743 -5.222 1.00 119.72 51 GLU F C 1
ATOM 14009 O O . GLU F 2 51 ? -41.840 -96.131 -4.264 1.00 109.65 51 GLU F O 1
ATOM 14015 N N . ASN F 2 52 ? -40.498 -96.585 -5.997 1.00 127.68 52 ASN F N 1
ATOM 14016 C CA . ASN F 2 52 ? -40.488 -98.015 -5.734 1.00 129.23 52 ASN F CA 1
ATOM 14017 C C . ASN F 2 52 ? -39.257 -98.350 -4.914 1.00 129.18 52 ASN F C 1
ATOM 14018 O O . ASN F 2 52 ? -38.143 -98.343 -5.454 1.00 135.05 52 ASN F O 1
ATOM 14023 N N . PRO F 2 53 ? -39.404 -98.671 -3.643 1.00 112.44 53 PRO F N 1
ATOM 14024 C CA . PRO F 2 53 ? -38.245 -98.935 -2.795 1.00 118.24 53 PRO F CA 1
ATOM 14025 C C . PRO F 2 53 ? -37.563 -100.237 -3.151 1.00 120.95 53 PRO F C 1
ATOM 14026 O O . PRO F 2 53 ? -38.091 -101.072 -3.881 1.00 124.92 53 PRO F O 1
ATOM 14030 N N . GLY F 2 54 ? -36.339 -100.370 -2.659 1.00 123.43 54 GLY F N 1
ATOM 14031 C CA . GLY F 2 54 ? -35.581 -101.582 -2.849 1.00 128.09 54 GLY F CA 1
ATOM 14032 C C . GLY F 2 54 ? -35.159 -101.847 -4.271 1.00 127.04 54 GLY F C 1
ATOM 14033 O O . GLY F 2 54 ? -34.737 -102.965 -4.578 1.00 125.74 54 GLY F O 1
ATOM 14034 N N . THR F 2 55 ? -35.272 -100.861 -5.151 1.00 122.17 55 THR F N 1
ATOM 14035 C CA . THR F 2 55 ? -34.839 -100.994 -6.532 1.00 117.33 55 THR F CA 1
ATOM 14036 C C . THR F 2 55 ? -33.431 -100.436 -6.642 1.00 112.64 55 THR F C 1
ATOM 14037 O O . THR F 2 55 ? -33.214 -99.249 -6.387 1.00 117.93 55 THR F O 1
ATOM 14041 N N . GLU F 2 56 ? -32.481 -101.283 -7.010 1.00 111.53 56 GLU F N 1
ATOM 14042 C CA . GLU F 2 56 ? -31.083 -100.899 -7.115 1.00 114.99 56 GLU F CA 1
ATOM 14043 C C . GLU F 2 56 ? -30.749 -100.519 -8.548 1.00 106.66 56 GLU F C 1
ATOM 14044 O O . GLU F 2 56 ? -31.195 -101.174 -9.489 1.00 101.19 56 GLU F O 1
ATOM 14050 N N . VAL F 2 57 ? -29.991 -99.437 -8.711 1.00 103.58 57 VAL F N 1
ATOM 14051 C CA . VAL F 2 57 ? -29.659 -98.894 -10.021 1.00 91.89 57 VAL F CA 1
ATOM 14052 C C . VAL F 2 57 ? -28.203 -99.193 -10.334 1.00 101.68 57 VAL F C 1
ATOM 14053 O O . VAL F 2 57 ? -27.318 -98.898 -9.526 1.00 106.14 57 VAL F O 1
ATOM 14057 N N . ILE F 2 58 ? -27.959 -99.815 -11.485 1.00 103.07 58 ILE F N 1
ATOM 14058 C CA . ILE F 2 58 ? -26.616 -100.129 -11.965 1.00 114.01 58 ILE F CA 1
ATOM 14059 C C . ILE F 2 58 ? -26.285 -99.251 -13.166 1.00 107.93 58 ILE F C 1
ATOM 14060 O O . ILE F 2 58 ? -26.975 -99.302 -14.193 1.00 103.48 58 ILE F O 1
ATOM 14065 N N . VAL F 2 59 ? -25.229 -98.448 -13.030 1.00 103.92 59 VAL F N 1
ATOM 14066 C CA . VAL F 2 59 ? -24.745 -97.547 -14.069 1.00 94.86 59 VAL F CA 1
ATOM 14067 C C . VAL F 2 59 ? -23.513 -98.132 -14.726 1.00 104.18 59 VAL F C 1
ATOM 14068 O O . VAL F 2 59 ? -22.610 -98.632 -14.044 1.00 110.85 59 VAL F O 1
ATOM 14072 N N . MET F 2 60 ? -23.465 -98.073 -16.051 1.00 109.09 60 MET F N 1
ATOM 14073 C CA . MET F 2 60 ? -22.348 -98.644 -16.785 1.00 114.13 60 MET F CA 1
ATOM 14074 C C . MET F 2 60 ? -21.856 -97.673 -17.846 1.00 100.99 60 MET F C 1
ATOM 14075 O O . MET F 2 60 ? -22.580 -96.775 -18.280 1.00 97.13 60 MET F O 1
ATOM 14080 N N . THR F 2 61 ? -20.605 -97.863 -18.258 1.00 100.48 61 THR F N 1
ATOM 14081 C CA . THR F 2 61 ? -20.014 -97.005 -19.274 1.00 107.25 61 THR F CA 1
ATOM 14082 C C . THR F 2 61 ? -18.860 -97.743 -19.938 1.00 113.69 61 THR F C 1
ATOM 14083 O O . THR F 2 61 ? -18.358 -98.737 -19.413 1.00 118.48 61 THR F O 1
ATOM 14087 N N . MET F 2 62 ? -18.439 -97.239 -21.097 1.00 116.47 62 MET F N 1
ATOM 14088 C CA . MET F 2 62 ? -17.254 -97.747 -21.778 1.00 124.90 62 MET F CA 1
ATOM 14089 C C . MET F 2 62 ? -16.370 -96.604 -22.244 1.00 129.98 62 MET F C 1
ATOM 14090 O O . MET F 2 62 ? -16.852 -95.675 -22.897 1.00 134.71 62 MET F O 1
ATOM 14095 N N . GLY F 2 63 ? -15.077 -96.686 -21.939 1.00 125.93 63 GLY F N 1
ATOM 14096 C CA . GLY F 2 63 ? -14.144 -95.658 -22.331 1.00 114.62 63 GLY F CA 1
ATOM 14097 C C . GLY F 2 63 ? -12.814 -95.784 -21.622 1.00 137.27 63 GLY F C 1
ATOM 14098 O O . GLY F 2 63 ? -12.298 -96.885 -21.417 1.00 119.42 63 GLY F O 1
ATOM 14099 N N . PRO F 2 64 ? -12.222 -94.652 -21.250 1.00 132.30 64 PRO F N 1
ATOM 14100 C CA . PRO F 2 64 ? -10.929 -94.674 -20.584 1.00 127.56 64 PRO F CA 1
ATOM 14101 C C . PRO F 2 64 ? -11.094 -94.712 -19.078 1.00 132.62 64 PRO F C 1
ATOM 14102 O O . PRO F 2 64 ? -12.198 -94.506 -18.558 1.00 132.62 64 PRO F O 1
ATOM 14106 N N . PRO F 2 65 ? -10.013 -94.955 -18.341 1.00 135.46 65 PRO F N 1
ATOM 14107 C CA . PRO F 2 65 ? -10.068 -94.793 -16.883 1.00 139.02 65 PRO F CA 1
ATOM 14108 C C . PRO F 2 65 ? -10.458 -93.393 -16.441 1.00 150.59 65 PRO F C 1
ATOM 14109 O O . PRO F 2 65 ? -10.946 -93.229 -15.318 1.00 147.04 65 PRO F O 1
ATOM 14113 N N . GLN F 2 66 ? -10.267 -92.379 -17.288 1.00 154.89 66 GLN F N 1
ATOM 14114 C CA . GLN F 2 66 ? -10.680 -91.026 -16.929 1.00 146.73 66 GLN F CA 1
ATOM 14115 C C . GLN F 2 66 ? -12.186 -90.951 -16.724 1.00 137.12 66 GLN F C 1
ATOM 14116 O O . GLN F 2 66 ? -12.667 -90.132 -15.936 1.00 140.58 66 GLN F O 1
ATOM 14122 N N . ALA F 2 67 ? -12.944 -91.791 -17.423 1.00 123.37 67 ALA F N 1
ATOM 14123 C CA . ALA F 2 67 ? -14.384 -91.820 -17.224 1.00 115.90 67 ALA F CA 1
ATOM 14124 C C . ALA F 2 67 ? -14.754 -92.174 -15.792 1.00 118.08 67 ALA F C 1
ATOM 14125 O O . ALA F 2 67 ? -15.848 -91.827 -15.349 1.00 126.21 67 ALA F O 1
ATOM 14127 N N . SER F 2 68 ? -13.854 -92.817 -15.051 1.00 116.67 68 SER F N 1
ATOM 14128 C CA . SER F 2 68 ? -14.147 -93.197 -13.674 1.00 115.77 68 SER F CA 1
ATOM 14129 C C . SER F 2 68 ? -14.751 -92.043 -12.896 1.00 107.31 68 SER F C 1
ATOM 14130 O O . SER F 2 68 ? -15.751 -92.210 -12.191 1.00 101.13 68 SER F O 1
ATOM 14133 N N . GLU F 2 69 ? -14.174 -90.854 -13.032 1.00 107.26 69 GLU F N 1
ATOM 14134 C CA . GLU F 2 69 ? -14.648 -89.737 -12.230 1.00 107.52 69 GLU F CA 1
ATOM 14135 C C . GLU F 2 69 ? -16.115 -89.449 -12.500 1.00 101.77 69 GLU F C 1
ATOM 14136 O O . GLU F 2 69 ? -16.893 -89.264 -11.558 1.00 106.75 69 GLU F O 1
ATOM 14142 N N . MET F 2 70 ? -16.532 -89.481 -13.765 1.00 93.32 70 MET F N 1
ATOM 14143 C CA . MET F 2 70 ? -17.943 -89.250 -14.050 1.00 95.27 70 MET F CA 1
ATOM 14144 C C . MET F 2 70 ? -18.823 -90.269 -13.337 1.00 100.29 70 MET F C 1
ATOM 14145 O O . MET F 2 70 ? -19.857 -89.912 -12.764 1.00 101.26 70 MET F O 1
ATOM 14150 N N . LEU F 2 71 ? -18.394 -91.529 -13.300 1.00 101.01 71 LEU F N 1
ATOM 14151 C CA . LEU F 2 71 ? -19.161 -92.539 -12.585 1.00 98.08 71 LEU F CA 1
ATOM 14152 C C . LEU F 2 71 ? -19.357 -92.140 -11.132 1.00 98.10 71 LEU F C 1
ATOM 14153 O O . LEU F 2 71 ? -20.455 -92.285 -10.584 1.00 92.99 71 LEU F O 1
ATOM 14158 N N . ARG F 2 72 ? -18.310 -91.611 -10.502 1.00 101.18 72 ARG F N 1
ATOM 14159 C CA . ARG F 2 72 ? -18.423 -91.137 -9.129 1.00 101.82 72 ARG F CA 1
ATOM 14160 C C . ARG F 2 72 ? -19.550 -90.130 -8.998 1.00 92.35 72 ARG F C 1
ATOM 14161 O O . ARG F 2 72 ? -20.377 -90.220 -8.084 1.00 89.85 72 ARG F O 1
ATOM 14169 N N . GLU F 2 73 ? -19.610 -89.171 -9.918 1.00 99.77 73 GLU F N 1
ATOM 14170 C CA . GLU F 2 73 ? -20.725 -88.234 -9.917 1.00 103.60 73 GLU F CA 1
ATOM 14171 C C . GLU F 2 73 ? -22.041 -88.991 -9.904 1.00 116.76 73 GLU F C 1
ATOM 14172 O O . GLU F 2 73 ? -22.906 -88.747 -9.057 1.00 123.29 73 GLU F O 1
ATOM 14178 N N . CYS F 2 74 ? -22.173 -89.968 -10.802 1.00 107.51 74 CYS F N 1
ATOM 14179 C CA . CYS F 2 74 ? -23.383 -90.771 -10.865 1.00 86.23 74 CYS F CA 1
ATOM 14180 C C . CYS F 2 74 ? -23.709 -91.373 -9.512 1.00 86.69 74 CYS F C 1
ATOM 14181 O O . CYS F 2 74 ? -24.849 -91.287 -9.049 1.00 106.11 74 CYS F O 1
ATOM 14184 N N . LEU F 2 75 ? -22.705 -91.913 -8.823 1.00 87.93 75 LEU F N 1
ATOM 14185 C CA . LEU F 2 75 ? -22.967 -92.524 -7.525 1.00 88.97 75 LEU F CA 1
ATOM 14186 C C . LEU F 2 75 ? -23.371 -91.477 -6.510 1.00 91.69 75 LEU F C 1
ATOM 14187 O O . LEU F 2 75 ? -24.223 -91.732 -5.654 1.00 92.09 75 LEU F O 1
ATOM 14192 N N . ALA F 2 76 ? -22.782 -90.292 -6.589 1.00 105.34 76 ALA F N 1
ATOM 14193 C CA . ALA F 2 76 ? -23.173 -89.258 -5.653 1.00 100.59 76 ALA F CA 1
ATOM 14194 C C . ALA F 2 76 ? -24.600 -88.818 -5.904 1.00 93.01 76 ALA F C 1
ATOM 14195 O O . ALA F 2 76 ? -25.269 -88.366 -4.973 1.00 94.12 76 ALA F O 1
ATOM 14197 N N . MET F 2 77 ? -25.105 -88.999 -7.117 1.00 89.98 77 MET F N 1
ATOM 14198 C CA . MET F 2 77 ? -26.509 -88.705 -7.308 1.00 90.55 77 MET F CA 1
ATOM 14199 C C . MET F 2 77 ? -27.367 -89.764 -6.644 1.00 103.55 77 MET F C 1
ATOM 14200 O O . MET F 2 77 ? -28.473 -89.461 -6.190 1.00 125.25 77 MET F O 1
ATOM 14205 N N . GLY F 2 78 ? -26.872 -90.993 -6.537 1.00 94.90 78 GLY F N 1
ATOM 14206 C CA . GLY F 2 78 ? -27.636 -92.028 -5.865 1.00 91.63 78 GLY F CA 1
ATOM 14207 C C . GLY F 2 78 ? -27.583 -93.423 -6.444 1.00 93.40 78 GLY F C 1
ATOM 14208 O O . GLY F 2 78 ? -28.200 -94.335 -5.898 1.00 109.31 78 GLY F O 1
ATOM 14209 N N . ALA F 2 79 ? -26.856 -93.613 -7.533 1.00 93.95 79 ALA F N 1
ATOM 14210 C CA . ALA F 2 79 ? -26.737 -94.931 -8.125 1.00 97.48 79 ALA F CA 1
ATOM 14211 C C . ALA F 2 79 ? -26.123 -95.915 -7.135 1.00 110.83 79 ALA F C 1
ATOM 14212 O O . ALA F 2 79 ? -25.517 -95.531 -6.135 1.00 124.32 79 ALA F O 1
ATOM 14214 N N . ASP F 2 80 ? -26.314 -97.207 -7.409 1.00 113.90 80 ASP F N 1
ATOM 14215 C CA . ASP F 2 80 ? -25.909 -98.277 -6.502 1.00 113.62 80 ASP F CA 1
ATOM 14216 C C . ASP F 2 80 ? -24.579 -98.908 -6.893 1.00 118.57 80 ASP F C 1
ATOM 14217 O O . ASP F 2 80 ? -23.663 -98.983 -6.072 1.00 123.08 80 ASP F O 1
ATOM 14222 N N . GLU F 2 81 ? -24.464 -99.385 -8.128 1.00 118.41 81 GLU F N 1
ATOM 14223 C CA . GLU F 2 81 ? -23.263 -100.060 -8.589 1.00 126.70 81 GLU F CA 1
ATOM 14224 C C . GLU F 2 81 ? -22.856 -99.540 -9.954 1.00 131.05 81 GLU F C 1
ATOM 14225 O O . GLU F 2 81 ? -23.700 -99.309 -10.820 1.00 129.34 81 GLU F O 1
ATOM 14231 N N . ALA F 2 82 ? -21.550 -99.386 -10.139 1.00 137.99 82 ALA F N 1
ATOM 14232 C CA . ALA F 2 82 ? -20.951 -98.870 -11.359 1.00 130.21 82 ALA F CA 1
ATOM 14233 C C . ALA F 2 82 ? -20.070 -99.910 -12.034 1.00 133.83 82 ALA F C 1
ATOM 14234 O O . ALA F 2 82 ? -19.448 -100.748 -11.378 1.00 132.76 82 ALA F O 1
ATOM 14236 N N . TYR F 2 83 ? -20.036 -99.854 -13.360 1.00 129.27 83 TYR F N 1
ATOM 14237 C CA . TYR F 2 83 ? -19.270 -100.787 -14.170 1.00 130.21 83 TYR F CA 1
ATOM 14238 C C . TYR F 2 83 ? -18.644 -100.031 -15.331 1.00 126.85 83 TYR F C 1
ATOM 14239 O O . TYR F 2 83 ? -19.328 -99.262 -16.015 1.00 122.66 83 TYR F O 1
ATOM 14248 N N . LEU F 2 84 ? -17.353 -100.266 -15.559 1.00 132.37 84 LEU F N 1
ATOM 14249 C CA . LEU F 2 84 ? -16.592 -99.591 -16.603 1.00 135.36 84 LEU F CA 1
ATOM 14250 C C . LEU F 2 84 ? -15.979 -100.598 -17.564 1.00 140.07 84 LEU F C 1
ATOM 14251 O O . LEU F 2 84 ? -15.494 -101.653 -17.151 1.00 139.28 84 LEU F O 1
ATOM 14256 N N . LEU F 2 85 ? -15.971 -100.238 -18.843 1.00 137.84 85 LEU F N 1
ATOM 14257 C CA . LEU F 2 85 ? -15.422 -101.063 -19.908 1.00 137.22 85 LEU F CA 1
ATOM 14258 C C . LEU F 2 85 ? -14.278 -100.311 -20.567 1.00 148.38 85 LEU F C 1
ATOM 14259 O O . LEU F 2 85 ? -14.493 -99.258 -21.175 1.00 155.81 85 LEU F O 1
ATOM 14264 N N . SER F 2 86 ? -13.070 -100.845 -20.445 1.00 151.58 86 SER F N 1
ATOM 14265 C CA . SER F 2 86 ? -11.898 -100.248 -21.064 1.00 149.06 86 SER F CA 1
ATOM 14266 C C . SER F 2 86 ? -10.999 -101.334 -21.628 1.00 164.18 86 SER F C 1
ATOM 14267 O O . SER F 2 86 ? -10.770 -102.359 -20.981 1.00 163.24 86 SER F O 1
ATOM 14270 N N . ASP F 2 87 ? -10.498 -101.106 -22.836 1.00 175.86 87 ASP F N 1
ATOM 14271 C CA . ASP F 2 87 ? -9.517 -101.994 -23.438 1.00 183.86 87 ASP F CA 1
ATOM 14272 C C . ASP F 2 87 ? -8.828 -101.249 -24.561 1.00 199.43 87 ASP F C 1
ATOM 14273 O O . ASP F 2 87 ? -9.409 -100.351 -25.177 1.00 206.15 87 ASP F O 1
ATOM 14278 N N . ARG F 2 88 ? -7.577 -101.637 -24.815 1.00 214.59 88 ARG F N 1
ATOM 14279 C CA . ARG F 2 88 ? -6.836 -101.082 -25.940 1.00 224.21 88 ARG F CA 1
ATOM 14280 C C . ARG F 2 88 ? -7.609 -101.219 -27.249 1.00 224.15 88 ARG F C 1
ATOM 14281 O O . ARG F 2 88 ? -7.556 -100.331 -28.109 1.00 230.43 88 ARG F O 1
ATOM 14289 N N . ALA F 2 89 ? -8.340 -102.322 -27.417 1.00 213.85 89 ALA F N 1
ATOM 14290 C CA . ALA F 2 89 ? -9.088 -102.492 -28.651 1.00 198.49 89 ALA F CA 1
ATOM 14291 C C . ALA F 2 89 ? -10.389 -101.713 -28.622 1.00 186.20 89 ALA F C 1
ATOM 14292 O O . ALA F 2 89 ? -10.850 -101.242 -29.667 1.00 186.95 89 ALA F O 1
ATOM 14294 N N . PHE F 2 90 ? -10.981 -101.566 -27.435 1.00 173.05 90 PHE F N 1
ATOM 14295 C CA . PHE F 2 90 ? -12.267 -100.892 -27.321 1.00 153.67 90 PHE F CA 1
ATOM 14296 C C . PHE F 2 90 ? -12.188 -99.484 -27.879 1.00 152.64 90 PHE F C 1
ATOM 14297 O O . PHE F 2 90 ? -13.106 -99.031 -28.568 1.00 151.17 90 PHE F O 1
ATOM 14305 N N . GLY F 2 91 ? -11.096 -98.782 -27.598 1.00 155.54 91 GLY F N 1
ATOM 14306 C CA . GLY F 2 91 ? -10.995 -97.400 -28.014 1.00 156.87 91 GLY F CA 1
ATOM 14307 C C . GLY F 2 91 ? -11.031 -97.258 -29.522 1.00 166.10 91 GLY F C 1
ATOM 14308 O O . GLY F 2 91 ? -10.616 -98.145 -30.264 1.00 162.86 91 GLY F O 1
ATOM 14309 N N . GLY F 2 92 ? -11.566 -96.129 -29.972 1.00 168.71 92 GLY F N 1
ATOM 14310 C CA . GLY F 2 92 ? -11.669 -95.833 -31.384 1.00 177.51 92 GLY F CA 1
ATOM 14311 C C . GLY F 2 92 ? -12.632 -96.731 -32.127 1.00 183.40 92 GLY F C 1
ATOM 14312 O O . GLY F 2 92 ? -12.222 -97.462 -33.028 1.00 188.47 92 GLY F O 1
ATOM 14313 N N . ALA F 2 93 ? -13.903 -96.722 -31.742 1.00 189.89 93 ALA F N 1
ATOM 14314 C CA . ALA F 2 93 ? -14.900 -97.584 -32.359 1.00 194.34 93 ALA F CA 1
ATOM 14315 C C . ALA F 2 93 ? -16.144 -96.800 -32.754 1.00 197.16 93 ALA F C 1
ATOM 14316 O O . ALA F 2 93 ? -16.408 -95.720 -32.221 1.00 197.98 93 ALA F O 1
ATOM 14318 N N . ASP F 2 94 ? -16.869 -97.322 -33.747 1.00 253.34 94 ASP F N 1
ATOM 14319 C CA . ASP F 2 94 ? -18.095 -96.700 -34.230 1.00 243.82 94 ASP F CA 1
ATOM 14320 C C . ASP F 2 94 ? -19.283 -97.169 -33.372 1.00 234.50 94 ASP F C 1
ATOM 14321 O O . ASP F 2 94 ? -19.108 -97.842 -32.354 1.00 230.01 94 ASP F O 1
ATOM 14326 N N . THR F 2 95 ? -20.511 -96.785 -33.752 1.00 227.98 95 THR F N 1
ATOM 14327 C CA . THR F 2 95 ? -21.696 -97.105 -32.945 1.00 216.66 95 THR F CA 1
ATOM 14328 C C . THR F 2 95 ? -22.009 -98.601 -32.873 1.00 213.13 95 THR F C 1
ATOM 14329 O O . THR F 2 95 ? -22.625 -99.040 -31.902 1.00 212.90 95 THR F O 1
ATOM 14333 N N . TRP F 2 96 ? -21.662 -99.382 -33.907 1.00 215.93 96 TRP F N 1
ATOM 14334 C CA . TRP F 2 96 ? -21.936 -100.826 -33.914 1.00 213.99 96 TRP F CA 1
ATOM 14335 C C . TRP F 2 96 ? -21.056 -101.529 -32.917 1.00 212.12 96 TRP F C 1
ATOM 14336 O O . TRP F 2 96 ? -21.535 -102.295 -32.082 1.00 212.63 96 TRP F O 1
ATOM 14347 N N . ALA F 2 97 ? -19.772 -101.213 -32.940 1.00 216.93 97 ALA F N 1
ATOM 14348 C CA . ALA F 2 97 ? -18.878 -101.850 -32.002 1.00 203.61 97 ALA F CA 1
ATOM 14349 C C . ALA F 2 97 ? -19.206 -101.326 -30.631 1.00 200.97 97 ALA F C 1
ATOM 14350 O O . ALA F 2 97 ? -19.264 -102.092 -29.670 1.00 198.68 97 ALA F O 1
ATOM 14352 N N . THR F 2 98 ? -19.428 -100.023 -30.525 1.00 201.67 98 THR F N 1
ATOM 14353 C CA . THR F 2 98 ? -19.757 -99.474 -29.227 1.00 199.44 98 THR F CA 1
ATOM 14354 C C . THR F 2 98 ? -21.010 -100.144 -28.671 1.00 197.22 98 THR F C 1
ATOM 14355 O O . THR F 2 98 ? -21.040 -100.553 -27.508 1.00 198.08 98 THR F O 1
ATOM 14359 N N . SER F 2 99 ? -22.039 -100.312 -29.502 1.00 196.96 99 SER F N 1
ATOM 14360 C CA . SER F 2 99 ? -23.261 -100.950 -29.030 1.00 197.15 99 SER F CA 1
ATOM 14361 C C . SER F 2 99 ? -23.029 -102.414 -28.710 1.00 205.69 99 SER F C 1
ATOM 14362 O O . SER F 2 99 ? -23.599 -102.944 -27.754 1.00 207.31 99 SER F O 1
ATOM 14365 N N . ALA F 2 100 ? -22.239 -103.092 -29.540 1.00 205.93 100 ALA F N 1
ATOM 14366 C CA . ALA F 2 100 ? -21.953 -104.503 -29.334 1.00 200.52 100 ALA F CA 1
ATOM 14367 C C . ALA F 2 100 ? -21.263 -104.733 -28.016 1.00 194.37 100 ALA F C 1
ATOM 14368 O O . ALA F 2 100 ? -21.680 -105.568 -27.208 1.00 191.86 100 ALA F O 1
ATOM 14370 N N . THR F 2 101 ? -20.191 -103.990 -27.789 1.00 197.91 101 THR F N 1
ATOM 14371 C CA . THR F 2 101 ? -19.447 -104.161 -26.566 1.00 194.71 101 THR F CA 1
ATOM 14372 C C . THR F 2 101 ? -20.258 -103.679 -25.390 1.00 191.59 101 THR F C 1
ATOM 14373 O O . THR F 2 101 ? -20.100 -104.187 -24.279 1.00 190.98 101 THR F O 1
ATOM 14377 N N . LEU F 2 102 ? -21.139 -102.710 -25.620 1.00 190.93 102 LEU F N 1
ATOM 14378 C CA . LEU F 2 102 ? -21.981 -102.235 -24.539 1.00 189.31 102 LEU F CA 1
ATOM 14379 C C . LEU F 2 102 ? -22.972 -103.302 -24.109 1.00 219.25 102 LEU F C 1
ATOM 14380 O O . LEU F 2 102 ? -23.047 -103.657 -22.929 1.00 187.60 102 LEU F O 1
ATOM 14385 N N . ALA F 2 103 ? -23.712 -103.856 -25.068 1.00 209.75 103 ALA F N 1
ATOM 14386 C CA . ALA F 2 103 ? -24.664 -104.911 -24.754 1.00 213.68 103 ALA F CA 1
ATOM 14387 C C . ALA F 2 103 ? -23.960 -106.130 -24.189 1.00 211.31 103 ALA F C 1
ATOM 14388 O O . ALA F 2 103 ? -24.447 -106.765 -23.247 1.00 212.91 103 ALA F O 1
ATOM 14390 N N . ALA F 2 104 ? -22.793 -106.450 -24.737 1.00 227.88 104 ALA F N 1
ATOM 14391 C CA . ALA F 2 104 ? -22.019 -107.557 -24.210 1.00 190.45 104 ALA F CA 1
ATOM 14392 C C . ALA F 2 104 ? -21.623 -107.296 -22.772 1.00 190.13 104 ALA F C 1
ATOM 14393 O O . ALA F 2 104 ? -21.643 -108.204 -21.936 1.00 190.80 104 ALA F O 1
ATOM 14395 N N . GLY F 2 105 ? -21.298 -106.048 -22.457 1.00 189.55 105 GLY F N 1
ATOM 14396 C CA . GLY F 2 105 ? -21.059 -105.690 -21.078 1.00 189.45 105 GLY F CA 1
ATOM 14397 C C . GLY F 2 105 ? -22.305 -105.751 -20.230 1.00 188.60 105 GLY F C 1
ATOM 14398 O O . GLY F 2 105 ? -22.223 -105.950 -19.016 1.00 189.10 105 GLY F O 1
ATOM 14399 N N . ILE F 2 106 ? -23.472 -105.602 -20.851 1.00 127.14 106 ILE F N 1
ATOM 14400 C CA . ILE F 2 106 ? -24.712 -105.758 -20.108 1.00 125.77 106 ILE F CA 1
ATOM 14401 C C . ILE F 2 106 ? -24.968 -107.217 -19.783 1.00 150.57 106 ILE F C 1
ATOM 14402 O O . ILE F 2 106 ? -25.458 -107.546 -18.696 1.00 156.85 106 ILE F O 1
ATOM 14407 N N . LYS F 2 107 ? -24.603 -108.118 -20.699 1.00 148.69 107 LYS F N 1
ATOM 14408 C CA . LYS F 2 107 ? -25.050 -109.504 -20.598 1.00 140.96 107 LYS F CA 1
ATOM 14409 C C . LYS F 2 107 ? -24.577 -110.197 -19.334 1.00 139.88 107 LYS F C 1
ATOM 14410 O O . LYS F 2 107 ? -25.222 -111.153 -18.893 1.00 133.54 107 LYS F O 1
ATOM 14416 N N . LYS F 2 108 ? -23.509 -109.729 -18.706 1.00 133.06 108 LYS F N 1
ATOM 14417 C CA . LYS F 2 108 ? -22.959 -110.500 -17.601 1.00 131.03 108 LYS F CA 1
ATOM 14418 C C . LYS F 2 108 ? -23.358 -109.940 -16.247 1.00 127.78 108 LYS F C 1
ATOM 14419 O O . LYS F 2 108 ? -22.578 -110.010 -15.295 1.00 126.99 108 LYS F O 1
ATOM 14425 N N . VAL F 2 109 ? -24.568 -109.405 -16.098 1.00 126.15 109 VAL F N 1
ATOM 14426 C CA . VAL F 2 109 ? -25.004 -108.951 -14.792 1.00 123.58 109 VAL F CA 1
ATOM 14427 C C . VAL F 2 109 ? -26.427 -109.476 -14.591 1.00 124.01 109 VAL F C 1
ATOM 14428 O O . VAL F 2 109 ? -27.006 -110.080 -15.487 1.00 136.38 109 VAL F O 1
ATOM 14432 N N . LYS F 2 110 ? -27.007 -109.189 -13.425 1.00 122.21 110 LYS F N 1
ATOM 14433 C CA . LYS F 2 110 ? -28.357 -109.646 -13.097 1.00 122.72 110 LYS F CA 1
ATOM 14434 C C . LYS F 2 110 ? -29.446 -109.022 -13.962 1.00 122.86 110 LYS F C 1
ATOM 14435 O O . LYS F 2 110 ? -29.713 -107.822 -13.862 1.00 120.98 110 LYS F O 1
ATOM 14441 N N . LYS F 2 111 ? -30.126 -109.875 -14.726 1.00 125.32 111 LYS F N 1
ATOM 14442 C CA . LYS F 2 111 ? -30.987 -109.460 -15.830 1.00 127.23 111 LYS F CA 1
ATOM 14443 C C . LYS F 2 111 ? -31.855 -108.317 -15.329 1.00 124.98 111 LYS F C 1
ATOM 14444 O O . LYS F 2 111 ? -32.499 -108.430 -14.286 1.00 132.57 111 LYS F O 1
ATOM 14450 N N . VAL F 2 112 ? -31.842 -107.238 -16.038 1.00 123.46 112 VAL F N 1
ATOM 14451 C CA . VAL F 2 112 ? -32.422 -105.959 -15.648 1.00 123.68 112 VAL F CA 1
ATOM 14452 C C . VAL F 2 112 ? -33.792 -105.826 -16.278 1.00 124.32 112 VAL F C 1
ATOM 14453 O O . VAL F 2 112 ? -34.056 -106.327 -17.372 1.00 125.29 112 VAL F O 1
ATOM 14457 N N . ASP F 2 113 ? -34.684 -105.155 -15.556 1.00 130.02 113 ASP F N 1
ATOM 14458 C CA . ASP F 2 113 ? -36.016 -104.877 -16.064 1.00 132.41 113 ASP F CA 1
ATOM 14459 C C . ASP F 2 113 ? -36.052 -103.612 -16.902 1.00 126.30 113 ASP F C 1
ATOM 14460 O O . ASP F 2 113 ? -36.890 -103.507 -17.803 1.00 124.88 113 ASP F O 1
ATOM 14465 N N . LEU F 2 114 ? -35.171 -102.649 -16.648 1.00 120.69 114 LEU F N 1
ATOM 14466 C CA . LEU F 2 114 ? -35.230 -101.382 -17.357 1.00 120.11 114 LEU F CA 1
ATOM 14467 C C . LEU F 2 114 ? -33.833 -100.873 -17.663 1.00 123.21 114 LEU F C 1
ATOM 14468 O O . LEU F 2 114 ? -32.947 -100.921 -16.808 1.00 132.22 114 LEU F O 1
ATOM 14473 N N . VAL F 2 115 ? -33.643 -100.394 -18.893 1.00 121.67 115 VAL F N 1
ATOM 14474 C CA . VAL F 2 115 ? -32.367 -99.855 -19.358 1.00 122.58 115 VAL F CA 1
ATOM 14475 C C . VAL F 2 115 ? -32.611 -98.464 -19.931 1.00 127.65 115 VAL F C 1
ATOM 14476 O O . VAL F 2 115 ? -33.498 -98.291 -20.775 1.00 127.86 115 VAL F O 1
ATOM 14480 N N . LEU F 2 116 ? -31.821 -97.479 -19.495 1.00 125.18 116 LEU F N 1
ATOM 14481 C CA . LEU F 2 116 ? -32.046 -96.088 -19.870 1.00 122.35 116 LEU F CA 1
ATOM 14482 C C . LEU F 2 116 ? -30.829 -95.494 -20.569 1.00 122.88 116 LEU F C 1
ATOM 14483 O O . LEU F 2 116 ? -29.687 -95.763 -20.184 1.00 124.65 116 LEU F O 1
ATOM 14488 N N . ALA F 2 117 ? -31.080 -94.653 -21.572 1.00 118.32 117 ALA F N 1
ATOM 14489 C CA . ALA F 2 117 ? -30.023 -93.959 -22.290 1.00 115.90 117 ALA F CA 1
ATOM 14490 C C . ALA F 2 117 ? -30.499 -92.566 -22.684 1.00 122.00 117 ALA F C 1
ATOM 14491 O O . ALA F 2 117 ? -31.601 -92.142 -22.336 1.00 132.99 117 ALA F O 1
ATOM 14493 N N . GLY F 2 118 ? -29.656 -91.857 -23.433 1.00 117.90 118 GLY F N 1
ATOM 14494 C CA . GLY F 2 118 ? -29.970 -90.543 -23.964 1.00 114.76 118 GLY F CA 1
ATOM 14495 C C . GLY F 2 118 ? -30.271 -90.492 -25.446 1.00 117.08 118 GLY F C 1
ATOM 14496 O O . GLY F 2 118 ? -29.930 -91.412 -26.188 1.00 118.75 118 GLY F O 1
ATOM 14497 N N . ARG F 2 119 ? -30.932 -89.422 -25.881 1.00 117.46 119 ARG F N 1
ATOM 14498 C CA . ARG F 2 119 ? -31.252 -89.245 -27.294 1.00 119.84 119 ARG F CA 1
ATOM 14499 C C . ARG F 2 119 ? -30.017 -89.318 -28.183 1.00 125.07 119 ARG F C 1
ATOM 14500 O O . ARG F 2 119 ? -29.942 -90.143 -29.097 1.00 123.64 119 ARG F O 1
ATOM 14508 N N . GLN F 2 120 ? -29.028 -88.465 -27.917 1.00 130.90 120 GLN F N 1
ATOM 14509 C CA . GLN F 2 120 ? -27.730 -88.484 -28.584 1.00 119.77 120 GLN F CA 1
ATOM 14510 C C . GLN F 2 120 ? -26.715 -87.807 -27.682 1.00 131.28 120 GLN F C 1
ATOM 14511 O O . GLN F 2 120 ? -27.079 -87.099 -26.744 1.00 134.96 120 GLN F O 1
ATOM 14517 N N . ALA F 2 121 ? -25.439 -88.015 -27.977 1.00 143.76 121 ALA F N 1
ATOM 14518 C CA . ALA F 2 121 ? -24.369 -87.386 -27.214 1.00 142.43 121 ALA F CA 1
ATOM 14519 C C . ALA F 2 121 ? -23.793 -86.206 -27.980 1.00 139.93 121 ALA F C 1
ATOM 14520 O O . ALA F 2 121 ? -23.606 -86.271 -29.197 1.00 146.72 121 ALA F O 1
ATOM 14522 N N . ILE F 2 122 ? -23.512 -85.124 -27.254 1.00 129.44 122 ILE F N 1
ATOM 14523 C CA . ILE F 2 122 ? -23.203 -83.841 -27.872 1.00 119.60 122 ILE F CA 1
ATOM 14524 C C . ILE F 2 122 ? -21.848 -83.847 -28.557 1.00 122.48 122 ILE F C 1
ATOM 14525 O O . ILE F 2 122 ? -21.455 -82.852 -29.173 1.00 119.51 122 ILE F O 1
ATOM 14530 N N . ASP F 2 123 ? -21.128 -84.960 -28.473 1.00 124.03 123 ASP F N 1
ATOM 14531 C CA . ASP F 2 123 ? -19.812 -85.039 -29.083 1.00 119.92 123 ASP F CA 1
ATOM 14532 C C . ASP F 2 123 ? -19.817 -85.771 -30.408 1.00 122.15 123 ASP F C 1
ATOM 14533 O O . ASP F 2 123 ? -18.994 -85.469 -31.272 1.00 124.14 123 ASP F O 1
ATOM 14538 N N . GLY F 2 124 ? -20.727 -86.717 -30.593 1.00 132.06 124 GLY F N 1
ATOM 14539 C CA . GLY F 2 124 ? -20.840 -87.418 -31.852 1.00 138.07 124 GLY F CA 1
ATOM 14540 C C . GLY F 2 124 ? -22.050 -87.042 -32.679 1.00 146.83 124 GLY F C 1
ATOM 14541 O O . GLY F 2 124 ? -22.001 -87.100 -33.909 1.00 156.14 124 GLY F O 1
ATOM 14542 N N . ASP F 2 125 ? -23.146 -86.675 -32.018 1.00 143.97 125 ASP F N 1
ATOM 14543 C CA . ASP F 2 125 ? -24.373 -86.251 -32.692 1.00 145.68 125 ASP F CA 1
ATOM 14544 C C . ASP F 2 125 ? -24.945 -87.365 -33.567 1.00 147.34 125 ASP F C 1
ATOM 14545 O O . ASP F 2 125 ? -25.471 -87.111 -34.649 1.00 154.53 125 ASP F O 1
ATOM 14550 N N . THR F 2 126 ? -24.877 -88.608 -33.089 1.00 139.61 126 THR F N 1
ATOM 14551 C CA . THR F 2 126 ? -25.286 -89.746 -33.906 1.00 137.83 126 THR F CA 1
ATOM 14552 C C . THR F 2 126 ? -26.685 -90.277 -33.625 1.00 139.71 126 THR F C 1
ATOM 14553 O O . THR F 2 126 ? -27.388 -90.655 -34.565 1.00 141.21 126 THR F O 1
ATOM 14557 N N . ALA F 2 127 ? -27.113 -90.307 -32.362 1.00 138.19 127 ALA F N 1
ATOM 14558 C CA . ALA F 2 127 ? -28.453 -90.777 -31.997 1.00 128.85 127 ALA F CA 1
ATOM 14559 C C . ALA F 2 127 ? -28.686 -92.213 -32.462 1.00 131.50 127 ALA F C 1
ATOM 14560 O O . ALA F 2 127 ? -29.783 -92.575 -32.883 1.00 133.31 127 ALA F O 1
ATOM 14562 N N . GLN F 2 128 ? -27.651 -93.037 -32.386 1.00 132.00 128 GLN F N 1
ATOM 14563 C CA . GLN F 2 128 ? -27.728 -94.418 -32.845 1.00 134.84 128 GLN F CA 1
ATOM 14564 C C . GLN F 2 128 ? -27.497 -95.456 -31.766 1.00 134.82 128 GLN F C 1
ATOM 14565 O O . GLN F 2 128 ? -28.123 -96.511 -31.803 1.00 144.58 128 GLN F O 1
ATOM 14571 N N . VAL F 2 129 ? -26.605 -95.195 -30.815 1.00 133.27 129 VAL F N 1
ATOM 14572 C CA . VAL F 2 129 ? -26.133 -96.248 -29.921 1.00 133.15 129 VAL F CA 1
ATOM 14573 C C . VAL F 2 129 ? -27.294 -96.888 -29.177 1.00 135.24 129 VAL F C 1
ATOM 14574 O O . VAL F 2 129 ? -27.348 -98.113 -29.016 1.00 140.56 129 VAL F O 1
ATOM 14578 N N . GLY F 2 130 ? -28.248 -96.078 -28.727 1.00 133.34 130 GLY F N 1
ATOM 14579 C CA . GLY F 2 130 ? -29.330 -96.613 -27.920 1.00 136.37 130 GLY F CA 1
ATOM 14580 C C . GLY F 2 130 ? -30.165 -97.634 -28.666 1.00 136.44 130 GLY F C 1
ATOM 14581 O O . GLY F 2 130 ? -30.362 -98.756 -28.195 1.00 130.76 130 GLY F O 1
ATOM 14582 N N . SER F 2 131 ? -30.644 -97.271 -29.855 1.00 137.19 131 SER F N 1
ATOM 14583 C CA . SER F 2 131 ? -31.457 -98.214 -30.608 1.00 140.06 131 SER F CA 1
ATOM 14584 C C . SER F 2 131 ? -30.672 -99.454 -30.986 1.00 156.17 131 SER F C 1
ATOM 14585 O O . SER F 2 131 ? -31.235 -100.551 -31.014 1.00 169.12 131 SER F O 1
ATOM 14588 N N . GLN F 2 132 ? -29.378 -99.321 -31.259 1.00 160.25 132 GLN F N 1
ATOM 14589 C CA . GLN F 2 132 ? -28.605 -100.505 -31.610 1.00 164.65 132 GLN F CA 1
ATOM 14590 C C . GLN F 2 132 ? -28.407 -101.428 -30.416 1.00 163.02 132 GLN F C 1
ATOM 14591 O O . GLN F 2 132 ? -28.390 -102.650 -30.581 1.00 166.30 132 GLN F O 1
ATOM 14597 N N . ILE F 2 133 ? -28.273 -100.875 -29.212 1.00 152.81 133 ILE F N 1
ATOM 14598 C CA . ILE F 2 133 ? -28.265 -101.712 -28.016 1.00 155.25 133 ILE F CA 1
ATOM 14599 C C . ILE F 2 133 ? -29.618 -102.371 -27.818 1.00 158.28 133 ILE F C 1
ATOM 14600 O O . ILE F 2 133 ? -29.707 -103.539 -27.424 1.00 158.63 133 ILE F O 1
ATOM 14605 N N . ALA F 2 134 ? -30.690 -101.638 -28.099 1.00 156.04 134 ALA F N 1
ATOM 14606 C CA . ALA F 2 134 ? -32.039 -102.166 -27.924 1.00 159.40 134 ALA F CA 1
ATOM 14607 C C . ALA F 2 134 ? -32.272 -103.358 -28.839 1.00 163.16 134 ALA F C 1
ATOM 14608 O O . ALA F 2 134 ? -32.526 -104.477 -28.381 1.00 160.19 134 ALA F O 1
ATOM 14610 N N . GLN F 2 135 ? -32.157 -103.140 -30.142 1.00 165.08 135 GLN F N 1
ATOM 14611 C CA . GLN F 2 135 ? -32.438 -104.197 -31.099 1.00 170.93 135 GLN F CA 1
ATOM 14612 C C . GLN F 2 135 ? -31.363 -105.272 -31.036 1.00 169.66 135 GLN F C 1
ATOM 14613 O O . GLN F 2 135 ? -31.649 -106.434 -31.347 1.00 170.66 135 GLN F O 1
ATOM 14619 N N . ARG F 2 136 ? -30.141 -104.934 -30.586 1.00 167.79 136 ARG F N 1
ATOM 14620 C CA . ARG F 2 136 ? -29.164 -106.006 -30.435 1.00 171.10 136 ARG F CA 1
ATOM 14621 C C . ARG F 2 136 ? -29.620 -106.978 -29.372 1.00 166.97 136 ARG F C 1
ATOM 14622 O O . ARG F 2 136 ? -29.215 -108.143 -29.402 1.00 164.20 136 ARG F O 1
ATOM 14630 N N . LEU F 2 137 ? -30.468 -106.550 -28.443 1.00 163.16 137 LEU F N 1
ATOM 14631 C CA . LEU F 2 137 ? -30.931 -107.469 -27.414 1.00 172.96 137 LEU F CA 1
ATOM 14632 C C . LEU F 2 137 ? -32.310 -107.915 -27.669 1.00 184.31 137 LEU F C 1
ATOM 14633 O O . LEU F 2 137 ? -32.958 -108.411 -26.745 1.00 192.69 137 LEU F O 1
ATOM 14638 N N . LYS F 2 138 ? -32.775 -107.721 -28.888 1.00 185.68 138 LYS F N 1
ATOM 14639 C CA . LYS F 2 138 ? -34.118 -108.070 -29.280 1.00 186.99 138 LYS F CA 1
ATOM 14640 C C . LYS F 2 138 ? -35.114 -107.568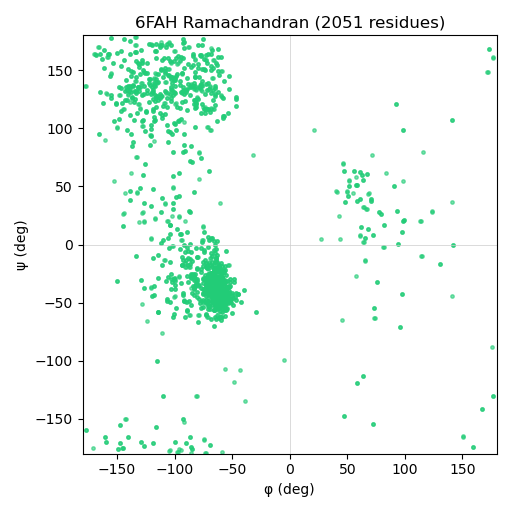 -28.235 1.00 181.82 138 LYS F C 1
ATOM 14641 O O . LYS F 2 138 ? -35.798 -108.333 -27.557 1.00 180.42 138 LYS F O 1
ATOM 14647 N N . MET F 2 139 ? -35.155 -106.249 -28.096 1.00 174.51 139 MET F N 1
ATOM 14648 C CA . MET F 2 139 ? -36.018 -105.563 -27.146 1.00 161.19 139 MET F CA 1
ATOM 14649 C C . MET F 2 139 ? -36.765 -104.485 -27.904 1.00 164.28 139 MET F C 1
ATOM 14650 O O . MET F 2 139 ? -36.430 -104.168 -29.049 1.00 167.43 139 MET F O 1
ATOM 14655 N N . PRO F 2 140 ? -37.792 -103.902 -27.300 1.00 157.52 140 PRO F N 1
ATOM 14656 C CA . PRO F 2 140 ? -38.380 -102.686 -27.862 1.00 154.40 140 PRO F CA 1
ATOM 14657 C C . PRO F 2 140 ? -37.481 -101.482 -27.655 1.00 144.33 140 PRO F C 1
ATOM 14658 O O . PRO F 2 140 ? -36.632 -101.447 -26.762 1.00 136.34 140 PRO F O 1
ATOM 14662 N N . VAL F 2 141 ? -37.697 -100.470 -28.488 1.00 142.44 141 VAL F N 1
ATOM 14663 C CA . VAL F 2 141 ? -36.967 -99.214 -28.385 1.00 145.37 141 VAL F CA 1
ATOM 14664 C C . VAL F 2 141 ? -37.956 -98.082 -28.605 1.00 141.22 141 VAL F C 1
ATOM 14665 O O . VAL F 2 141 ? -38.711 -98.088 -29.580 1.00 155.77 141 VAL F O 1
ATOM 14669 N N . VAL F 2 142 ? -37.933 -97.099 -27.710 1.00 134.30 142 VAL F N 1
ATOM 14670 C CA . VAL F 2 142 ? -38.766 -95.907 -27.799 1.00 134.35 142 VAL F CA 1
ATOM 14671 C C . VAL F 2 142 ? -37.901 -94.696 -27.485 1.00 140.98 142 VAL F C 1
ATOM 14672 O O . VAL F 2 142 ? -37.544 -94.473 -26.325 1.00 136.40 142 VAL F O 1
ATOM 14676 N N . THR F 2 143 ? -37.573 -93.915 -28.501 1.00 145.15 143 THR F N 1
ATOM 14677 C CA . THR F 2 143 ? -36.755 -92.733 -28.299 1.00 129.63 143 THR F CA 1
ATOM 14678 C C . THR F 2 143 ? -37.616 -91.498 -28.044 1.00 132.21 143 THR F C 1
ATOM 14679 O O . THR F 2 143 ? -38.843 -91.532 -28.110 1.00 143.04 143 THR F O 1
ATOM 14683 N N . TYR F 2 144 ? -36.941 -90.399 -27.728 1.00 127.10 144 TYR F N 1
ATOM 14684 C CA . TYR F 2 144 ? -37.569 -89.104 -27.508 1.00 126.81 144 TYR F CA 1
ATOM 14685 C C . TYR F 2 144 ? -38.499 -89.111 -26.309 1.00 126.30 144 TYR F C 1
ATOM 14686 O O . TYR F 2 144 ? -39.504 -88.404 -26.296 1.00 127.57 144 TYR F O 1
ATOM 14695 N N . VAL F 2 145 ? -38.176 -89.904 -25.290 1.00 103.41 145 VAL F N 1
ATOM 14696 C CA . VAL F 2 145 ? -39.096 -90.051 -24.175 1.00 115.78 145 VAL F CA 1
ATOM 14697 C C . VAL F 2 145 ? -39.224 -88.715 -23.475 1.00 117.32 145 VAL F C 1
ATOM 14698 O O . VAL F 2 145 ? -38.226 -88.088 -23.110 1.00 119.80 145 VAL F O 1
ATOM 14702 N N . GLU F 2 146 ? -40.450 -88.268 -23.287 1.00 119.95 146 GLU F N 1
ATOM 14703 C CA . GLU F 2 146 ? -40.694 -86.972 -22.690 1.00 119.61 146 GLU F CA 1
ATOM 14704 C C . GLU F 2 146 ? -41.384 -87.087 -21.341 1.00 127.50 146 GLU F C 1
ATOM 14705 O O . GLU F 2 146 ? -41.219 -86.200 -20.509 1.00 127.37 146 GLU F O 1
ATOM 14711 N N . ASP F 2 147 ? -42.182 -88.130 -21.114 1.00 130.27 147 ASP F N 1
ATOM 14712 C CA . ASP F 2 147 ? -42.759 -88.353 -19.791 1.00 129.66 147 ASP F CA 1
ATOM 14713 C C . ASP F 2 147 ? -42.949 -89.852 -19.657 1.00 122.34 147 ASP F C 1
ATOM 14714 O O . ASP F 2 147 ? -43.640 -90.462 -20.475 1.00 126.11 147 ASP F O 1
ATOM 14719 N N . ILE F 2 148 ? -42.334 -90.437 -18.637 1.00 120.57 148 ILE F N 1
ATOM 14720 C CA . ILE F 2 148 ? -42.319 -91.880 -18.428 1.00 120.93 148 ILE F CA 1
ATOM 14721 C C . ILE F 2 148 ? -42.938 -92.270 -17.087 1.00 137.89 148 ILE F C 1
ATOM 14722 O O . ILE F 2 148 ? -42.577 -91.695 -16.055 1.00 126.98 148 ILE F O 1
ATOM 14727 N N . LYS F 2 149 ? -43.883 -93.220 -17.097 1.00 138.44 149 LYS F N 1
ATOM 14728 C CA . LYS F 2 149 ? -44.487 -93.697 -15.847 1.00 135.98 149 LYS F CA 1
ATOM 14729 C C . LYS F 2 149 ? -44.841 -95.176 -15.969 1.00 133.16 149 LYS F C 1
ATOM 14730 O O . LYS F 2 149 ? -45.687 -95.539 -16.788 1.00 133.32 149 LYS F O 1
ATOM 14736 N N . ILE F 2 150 ? -44.171 -96.022 -15.163 1.00 134.40 150 ILE F N 1
ATOM 14737 C CA . ILE F 2 150 ? -44.356 -97.479 -15.154 1.00 136.17 150 ILE F CA 1
ATOM 14738 C C . ILE F 2 150 ? -45.352 -97.933 -14.088 1.00 142.05 150 ILE F C 1
ATOM 14739 O O . ILE F 2 150 ? -45.303 -97.500 -12.932 1.00 144.81 150 ILE F O 1
ATOM 14744 N N . GLU F 2 151 ? -46.287 -98.765 -14.524 1.00 153.93 151 GLU F N 1
ATOM 14745 C CA . GLU F 2 151 ? -47.421 -99.362 -13.802 1.00 162.72 151 GLU F CA 1
ATOM 14746 C C . GLU F 2 151 ? -47.164 -100.835 -13.384 1.00 180.65 151 GLU F C 1
ATOM 14747 O O . GLU F 2 151 ? -47.875 -101.745 -13.805 1.00 191.70 151 GLU F O 1
ATOM 14753 N N . ASP F 2 152 ? -46.099 -101.082 -12.577 1.00 186.82 152 ASP F N 1
ATOM 14754 C CA . ASP F 2 152 ? -45.877 -102.340 -11.802 1.00 193.90 152 ASP F CA 1
ATOM 14755 C C . ASP F 2 152 ? -45.656 -103.524 -12.733 1.00 192.76 152 ASP F C 1
ATOM 14756 O O . ASP F 2 152 ? -45.193 -104.588 -12.310 1.00 202.67 152 ASP F O 1
ATOM 14761 N N . LYS F 2 153 ? -45.963 -103.336 -13.985 1.00 180.55 153 LYS F N 1
ATOM 14762 C CA . LYS F 2 153 ? -45.542 -104.315 -14.971 1.00 168.29 153 LYS F CA 1
ATOM 14763 C C . LYS F 2 153 ? -45.285 -103.748 -16.328 1.00 152.54 153 LYS F C 1
ATOM 14764 O O . LYS F 2 153 ? -44.332 -104.202 -16.974 1.00 143.13 153 LYS F O 1
ATOM 14770 N N . LYS F 2 154 ? -45.965 -102.711 -16.770 1.00 148.50 154 LYS F N 1
ATOM 14771 C CA . LYS F 2 154 ? -45.663 -102.294 -18.124 1.00 145.82 154 LYS F CA 1
ATOM 14772 C C . LYS F 2 154 ? -45.489 -100.788 -18.129 1.00 144.59 154 LYS F C 1
ATOM 14773 O O . LYS F 2 154 ? -45.855 -100.096 -17.178 1.00 148.14 154 LYS F O 1
ATOM 14779 N N . ALA F 2 155 ? -44.917 -100.283 -19.213 1.00 138.96 155 ALA F N 1
ATOM 14780 C CA . ALA F 2 155 ? -44.520 -98.886 -19.295 1.00 127.76 155 ALA F CA 1
ATOM 14781 C C . ALA F 2 155 ? -45.446 -98.147 -20.241 1.00 127.08 155 ALA F C 1
ATOM 14782 O O . ALA F 2 155 ? -45.694 -98.607 -21.358 1.00 125.85 155 ALA F O 1
ATOM 14784 N N . ILE F 2 156 ? -45.927 -96.993 -19.796 1.00 128.07 156 ILE F N 1
ATOM 14785 C CA . ILE F 2 156 ? -46.602 -96.019 -20.640 1.00 127.08 156 ILE F CA 1
ATOM 14786 C C . ILE F 2 156 ? -45.798 -94.732 -20.631 1.00 124.22 156 ILE F C 1
ATOM 14787 O O . ILE F 2 156 ? -45.304 -94.309 -19.582 1.00 125.07 156 ILE F O 1
ATOM 14792 N N . VAL F 2 157 ? -45.650 -94.115 -21.804 1.00 123.23 157 VAL F N 1
ATOM 14793 C CA . VAL F 2 157 ? -44.603 -93.127 -22.017 1.00 118.13 157 VAL F CA 1
ATOM 14794 C C . VAL F 2 157 ? -45.064 -92.101 -23.042 1.00 117.01 157 VAL F C 1
ATOM 14795 O O . VAL F 2 157 ? -46.031 -92.313 -23.771 1.00 129.23 157 VAL F O 1
ATOM 14799 N N . HIS F 2 158 ? -44.354 -90.981 -23.097 1.00 115.45 158 HIS F N 1
ATOM 14800 C CA . HIS F 2 158 ? -44.500 -89.983 -24.146 1.00 114.13 158 HIS F CA 1
ATOM 14801 C C . HIS F 2 158 ? -43.366 -90.123 -25.146 1.00 110.54 158 HIS F C 1
ATOM 14802 O O . HIS F 2 158 ? -42.243 -90.451 -24.773 1.00 109.15 158 HIS F O 1
ATOM 14809 N N . ARG F 2 159 ? -43.664 -89.901 -26.413 1.00 98.06 159 ARG F N 1
ATOM 14810 C CA . ARG F 2 159 ? -42.641 -89.852 -27.448 1.00 97.84 159 ARG F CA 1
ATOM 14811 C C . ARG F 2 159 ? -42.630 -88.470 -28.081 1.00 102.88 159 ARG F C 1
ATOM 14812 O O . ARG F 2 159 ? -43.559 -88.110 -28.807 1.00 97.44 159 ARG F O 1
ATOM 14820 N N . GLN F 2 160 ? -41.569 -87.705 -27.818 1.00 110.43 160 GLN F N 1
ATOM 14821 C CA . GLN F 2 160 ? -41.451 -86.361 -28.367 1.00 104.93 160 GLN F CA 1
ATOM 14822 C C . GLN F 2 160 ? -41.377 -86.346 -29.880 1.00 101.40 160 GLN F C 1
ATOM 14823 O O . GLN F 2 160 ? -40.356 -86.711 -30.459 1.00 107.09 160 GLN F O 1
ATOM 14829 N N . MET F 2 161 ? -42.455 -85.924 -30.519 1.00 98.70 161 MET F N 1
ATOM 14830 C CA . MET F 2 161 ? -42.481 -85.675 -31.949 1.00 101.72 161 MET F CA 1
ATOM 14831 C C . MET F 2 161 ? -42.345 -84.186 -32.230 1.00 97.20 161 MET F C 1
ATOM 14832 O O . MET F 2 161 ? -42.669 -83.338 -31.398 1.00 97.10 161 MET F O 1
ATOM 14837 N N . GLU F 2 162 ? -41.905 -83.885 -33.449 1.00 96.18 162 GLU F N 1
ATOM 14838 C CA . GLU F 2 162 ? -41.589 -82.515 -33.824 1.00 95.83 162 GLU F CA 1
ATOM 14839 C C . GLU F 2 162 ? -42.732 -81.542 -33.578 1.00 103.08 162 GLU F C 1
ATOM 14840 O O . GLU F 2 162 ? -42.488 -80.373 -33.269 1.00 95.45 162 GLU F O 1
ATOM 14846 N N . ASP F 2 163 ? -43.976 -81.991 -33.693 1.00 106.68 163 ASP F N 1
ATOM 14847 C CA . ASP F 2 163 ? -45.129 -81.129 -33.459 1.00 108.50 163 ASP F CA 1
ATOM 14848 C C . ASP F 2 163 ? -45.926 -81.499 -32.219 1.00 103.72 163 ASP F C 1
ATOM 14849 O O . ASP F 2 163 ? -46.924 -80.837 -31.923 1.00 98.95 163 ASP F O 1
ATOM 14854 N N . GLY F 2 164 ? -45.500 -82.508 -31.472 1.00 103.76 164 GLY F N 1
ATOM 14855 C CA . GLY F 2 164 ? -46.290 -82.978 -30.356 1.00 105.93 164 GLY F CA 1
ATOM 14856 C C . GLY F 2 164 ? -45.654 -84.182 -29.704 1.00 110.67 164 GLY F C 1
ATOM 14857 O O . GLY F 2 164 ? -44.458 -84.160 -29.410 1.00 125.82 164 GLY F O 1
ATOM 14858 N N . TYR F 2 165 ? -46.427 -85.241 -29.480 1.00 100.06 165 TYR F N 1
ATOM 14859 C CA . TYR F 2 165 ? -45.863 -86.458 -28.923 1.00 97.42 165 TYR F CA 1
ATOM 14860 C C . TYR F 2 165 ? -46.863 -87.580 -29.131 1.00 98.08 165 TYR F C 1
ATOM 14861 O O . TYR F 2 165 ? -48.032 -87.346 -29.440 1.00 98.33 165 TYR F O 1
ATOM 14870 N N . GLU F 2 166 ? -46.375 -88.803 -28.979 1.00 98.40 166 GLU F N 1
ATOM 14871 C CA . GLU F 2 166 ? -47.163 -90.015 -29.151 1.00 99.09 166 GLU F CA 1
ATOM 14872 C C . GLU F 2 166 ? -47.040 -90.823 -27.872 1.00 99.35 166 GLU F C 1
ATOM 14873 O O . GLU F 2 166 ? -45.958 -91.307 -27.538 1.00 99.26 166 GLU F O 1
ATOM 14879 N N . VAL F 2 167 ? -48.159 -90.979 -27.173 1.00 99.73 167 VAL F N 1
ATOM 14880 C CA . VAL F 2 167 ? -48.197 -91.802 -25.976 1.00 102.67 167 VAL F CA 1
ATOM 14881 C C . VAL F 2 167 ? -48.151 -93.262 -26.379 1.00 101.56 167 VAL F C 1
ATOM 14882 O O . VAL F 2 167 ? -48.892 -93.696 -27.265 1.00 105.92 167 VAL F O 1
ATOM 14886 N N . ILE F 2 168 ? -47.247 -94.019 -25.772 1.00 100.86 168 ILE F N 1
ATOM 14887 C CA . ILE F 2 168 ? -46.976 -95.380 -26.207 1.00 109.19 168 ILE F CA 1
ATOM 14888 C C . ILE F 2 168 ? -46.869 -96.280 -24.990 1.00 114.80 168 ILE F C 1
ATOM 14889 O O . ILE F 2 168 ? -46.240 -95.924 -23.989 1.00 101.57 168 ILE F O 1
ATOM 14894 N N . GLU F 2 169 ? -47.485 -97.452 -25.087 1.00 121.63 169 GLU F N 1
ATOM 14895 C CA . GLU F 2 169 ? -47.434 -98.479 -24.060 1.00 126.68 169 GLU F CA 1
ATOM 14896 C C . GLU F 2 169 ? -46.462 -99.551 -24.510 1.00 124.26 169 GLU F C 1
ATOM 14897 O O . GLU F 2 169 ? -46.512 -99.989 -25.663 1.00 126.88 169 GLU F O 1
ATOM 14903 N N . VAL F 2 170 ? -45.580 -99.969 -23.611 1.00 111.41 170 VAL F N 1
ATOM 14904 C CA . VAL F 2 170 ? -44.566 -100.954 -23.944 1.00 105.91 170 VAL F CA 1
ATOM 14905 C C . VAL F 2 170 ? -44.371 -101.890 -22.767 1.00 116.00 170 VAL F C 1
ATOM 14906 O O . VAL F 2 170 ? -44.406 -101.469 -21.607 1.00 112.30 170 VAL F O 1
ATOM 14910 N N . GLN F 2 171 ? -44.164 -103.166 -23.078 1.00 126.30 171 GLN F N 1
ATOM 14911 C CA . GLN F 2 171 ? -44.000 -104.210 -22.083 1.00 133.17 171 GLN F CA 1
ATOM 14912 C C . GLN F 2 171 ? -42.549 -104.311 -21.641 1.00 125.93 171 GLN F C 1
ATOM 14913 O O . GLN F 2 171 ? -41.632 -104.301 -22.464 1.00 122.54 171 GLN F O 1
ATOM 14919 N N . LEU F 2 172 ? -42.355 -104.435 -20.343 1.00 128.59 172 LEU F N 1
ATOM 14920 C CA . LEU F 2 172 ? -41.015 -104.574 -19.801 1.00 132.10 172 LEU F CA 1
ATOM 14921 C C . LEU F 2 172 ? -40.560 -106.025 -19.898 1.00 133.79 172 LEU F C 1
ATOM 14922 O O . LEU F 2 172 ? -41.362 -106.937 -19.698 1.00 136.12 172 LEU F O 1
ATOM 14927 N N . PRO F 2 173 ? -39.273 -106.272 -20.153 1.00 133.92 173 PRO F N 1
ATOM 14928 C CA . PRO F 2 173 ? -38.201 -105.286 -20.303 1.00 133.02 173 PRO F CA 1
ATOM 14929 C C . PRO F 2 173 ? -38.193 -104.561 -21.639 1.00 120.45 173 PRO F C 1
ATOM 14930 O O . PRO F 2 173 ? -38.810 -105.019 -22.596 1.00 106.72 173 PRO F O 1
ATOM 14934 N N . CYS F 2 174 ? -37.477 -103.444 -21.689 1.00 130.55 174 CYS F N 1
ATOM 14935 C CA . CYS F 2 174 ? -37.472 -102.571 -22.854 1.00 141.57 174 CYS F CA 1
ATOM 14936 C C . CYS F 2 174 ? -36.367 -101.543 -22.677 1.00 147.77 174 CYS F C 1
ATOM 14937 O O . CYS F 2 174 ? -35.866 -101.332 -21.571 1.00 156.03 174 CYS F O 1
ATOM 14940 N N . LEU F 2 175 ? -36.007 -100.894 -23.775 1.00 142.29 175 LEU F N 1
ATOM 14941 C CA . LEU F 2 175 ? -35.061 -99.792 -23.758 1.00 146.18 175 LEU F CA 1
ATOM 14942 C C . LEU F 2 175 ? -35.716 -98.550 -24.336 1.00 143.31 175 LEU F C 1
ATOM 14943 O O . LEU F 2 175 ? -36.422 -98.629 -25.345 1.00 148.37 175 LEU F O 1
ATOM 14948 N N . LEU F 2 176 ? -35.483 -97.404 -23.700 1.00 134.68 176 LEU F N 1
ATOM 14949 C CA . LEU F 2 176 ? -36.016 -96.136 -24.180 1.00 124.79 176 LEU F CA 1
ATOM 14950 C C . LEU F 2 176 ? -34.967 -95.055 -23.965 1.00 123.93 176 LEU F C 1
ATOM 14951 O O . LEU F 2 176 ? -34.482 -94.873 -22.846 1.00 125.33 176 LEU F O 1
ATOM 14956 N N . THR F 2 177 ? -34.600 -94.358 -25.036 1.00 116.82 177 THR F N 1
ATOM 14957 C CA . THR F 2 177 ? -33.602 -93.304 -24.960 1.00 115.23 177 THR F CA 1
ATOM 14958 C C . THR F 2 177 ? -34.251 -92.020 -24.482 1.00 111.99 177 THR F C 1
ATOM 14959 O O . THR F 2 177 ? -35.298 -91.622 -24.994 1.00 113.93 177 THR F O 1
ATOM 14963 N N . CYS F 2 178 ? -33.571 -91.324 -23.569 1.00 109.92 178 CYS F N 1
ATOM 14964 C CA . CYS F 2 178 ? -34.082 -90.118 -22.930 1.00 109.89 178 CYS F CA 1
ATOM 14965 C C . CYS F 2 178 ? -33.635 -88.816 -23.589 1.00 97.11 178 CYS F C 1
ATOM 14966 O O . CYS F 2 178 ? -32.642 -88.759 -24.314 1.00 102.63 178 CYS F O 1
ATOM 14969 N N . VAL F 2 179 ? -34.420 -87.766 -23.328 1.00 95.50 179 VAL F N 1
ATOM 14970 C CA . VAL F 2 179 ? -34.183 -86.405 -23.786 1.00 95.03 179 VAL F CA 1
ATOM 14971 C C . VAL F 2 179 ? -34.328 -85.469 -22.591 1.00 121.69 179 VAL F C 1
ATOM 14972 O O . VAL F 2 179 ? -35.070 -85.757 -21.651 1.00 129.09 179 VAL F O 1
ATOM 14976 N N . LYS F 2 180 ? -33.634 -84.327 -22.636 1.00 116.75 180 LYS F N 1
ATOM 14977 C CA . LYS F 2 180 ? -33.529 -83.440 -21.477 1.00 109.67 180 LYS F CA 1
ATOM 14978 C C . LYS F 2 180 ? -34.830 -82.764 -21.081 1.00 100.41 180 LYS F C 1
ATOM 14979 O O . LYS F 2 180 ? -34.875 -82.146 -20.017 1.00 101.13 180 LYS F O 1
ATOM 14985 N N . GLU F 2 181 ? -35.880 -82.854 -21.890 1.00 102.38 181 GLU F N 1
ATOM 14986 C CA . GLU F 2 181 ? -37.104 -82.119 -21.604 1.00 102.92 181 GLU F CA 1
ATOM 14987 C C . GLU F 2 181 ? -37.874 -82.706 -20.429 1.00 94.42 181 GLU F C 1
ATOM 14988 O O . GLU F 2 181 ? -38.744 -82.029 -19.876 1.00 94.40 181 GLU F O 1
ATOM 14994 N N . LEU F 2 182 ? -37.563 -83.939 -20.030 1.00 94.72 182 LEU F N 1
ATOM 14995 C CA . LEU F 2 182 ? -38.425 -84.715 -19.153 1.00 95.11 182 LEU F CA 1
ATOM 14996 C C . LEU F 2 182 ? -38.145 -84.572 -17.665 1.00 95.06 182 LEU F C 1
ATOM 14997 O O . LEU F 2 182 ? -39.002 -84.958 -16.869 1.00 129.74 182 LEU F O 1
ATOM 15002 N N . ASN F 2 183 ? -36.999 -84.050 -17.247 1.00 94.72 183 ASN F N 1
ATOM 15003 C CA . ASN F 2 183 ? -36.690 -84.065 -15.822 1.00 94.73 183 ASN F CA 1
ATOM 15004 C C . ASN F 2 183 ? -35.573 -83.079 -15.537 1.00 94.27 183 ASN F C 1
ATOM 15005 O O . ASN F 2 183 ? -34.836 -82.668 -16.431 1.00 109.06 183 ASN F O 1
ATOM 15010 N N . ASP F 2 184 ? -35.479 -82.691 -14.274 1.00 94.22 184 ASP F N 1
ATOM 15011 C CA . ASP F 2 184 ? -34.392 -81.874 -13.752 1.00 98.84 184 ASP F CA 1
ATOM 15012 C C . ASP F 2 184 ? -33.476 -82.752 -12.919 1.00 95.61 184 ASP F C 1
ATOM 15013 O O . ASP F 2 184 ? -33.791 -83.020 -11.753 1.00 99.25 184 ASP F O 1
ATOM 15018 N N . PRO F 2 185 ? -32.359 -83.250 -13.449 1.00 93.98 185 PRO F N 1
ATOM 15019 C CA . PRO F 2 185 ? -31.508 -84.111 -12.630 1.00 94.18 185 PRO F CA 1
ATOM 15020 C C . PRO F 2 185 ? -31.165 -83.443 -11.311 1.00 118.81 185 PRO F C 1
ATOM 15021 O O . PRO F 2 185 ? -31.006 -82.229 -11.227 1.00 93.70 185 PRO F O 1
ATOM 15025 N N . ARG F 2 186 ? -31.067 -84.260 -10.275 1.00 117.88 186 ARG F N 1
ATOM 15026 C CA . ARG F 2 186 ? -30.806 -83.781 -8.932 1.00 120.56 186 ARG F CA 1
ATOM 15027 C C . ARG F 2 186 ? -29.323 -83.542 -8.705 1.00 123.26 186 ARG F C 1
ATOM 15028 O O . ARG F 2 186 ? -28.461 -84.093 -9.389 1.00 129.33 186 ARG F O 1
ATOM 15036 N N . TYR F 2 187 ? -29.032 -82.724 -7.705 1.00 111.21 187 TYR F N 1
ATOM 15037 C CA . TYR F 2 187 ? -27.648 -82.474 -7.378 1.00 94.36 187 TYR F CA 1
ATOM 15038 C C . TYR F 2 187 ? -27.083 -83.660 -6.625 1.00 94.15 187 TYR F C 1
ATOM 15039 O O . TYR F 2 187 ? -27.793 -84.583 -6.238 1.00 94.54 187 TYR F O 1
ATOM 15048 N N . MET F 2 188 ? -25.781 -83.624 -6.425 1.00 79.59 188 MET F N 1
ATOM 15049 C CA . MET F 2 188 ? -25.119 -84.573 -5.559 1.00 81.81 188 MET F CA 1
ATOM 15050 C C . MET F 2 188 ? -25.299 -84.142 -4.110 1.00 80.89 188 MET F C 1
ATOM 15051 O O . MET F 2 188 ? -25.818 -83.065 -3.820 1.00 78.25 188 MET F O 1
ATOM 15056 N N . SER F 2 189 ? -24.897 -85.002 -3.185 1.00 83.53 189 SER F N 1
ATOM 15057 C CA . SER F 2 189 ? -24.825 -84.606 -1.791 1.00 88.63 189 SER F CA 1
ATOM 15058 C C . SER F 2 189 ? -23.378 -84.617 -1.339 1.00 98.23 189 SER F C 1
ATOM 15059 O O . SER F 2 189 ? -22.585 -85.460 -1.761 1.00 108.06 189 SER F O 1
ATOM 15062 N N . VAL F 2 190 ? -23.052 -83.696 -0.435 1.00 93.96 190 VAL F N 1
ATOM 15063 C CA . VAL F 2 190 ? -21.751 -83.738 0.217 1.00 85.63 190 VAL F CA 1
ATOM 15064 C C . VAL F 2 190 ? -21.516 -85.105 0.827 1.00 92.03 190 VAL F C 1
ATOM 15065 O O . VAL F 2 190 ? -20.424 -85.667 0.725 1.00 100.72 190 VAL F O 1
ATOM 15069 N N . GLY F 2 191 ? -22.542 -85.674 1.453 1.00 93.66 191 GLY F N 1
ATOM 15070 C CA . GLY F 2 191 ? -22.447 -87.053 1.886 1.00 103.10 191 GLY F CA 1
ATOM 15071 C C . GLY F 2 191 ? -22.486 -88.016 0.727 1.00 97.32 191 GLY F C 1
ATOM 15072 O O . GLY F 2 191 ? -21.893 -89.096 0.788 1.00 101.28 191 GLY F O 1
ATOM 15073 N N . GLY F 2 192 ? -23.194 -87.652 -0.336 1.00 94.25 192 GLY F N 1
ATOM 15074 C CA . GLY F 2 192 ? -23.221 -88.503 -1.502 1.00 95.53 192 GLY F CA 1
ATOM 15075 C C . GLY F 2 192 ? -21.866 -88.632 -2.150 1.00 110.27 192 GLY F C 1
ATOM 15076 O O . GLY F 2 192 ? -21.543 -89.671 -2.724 1.00 120.42 192 GLY F O 1
ATOM 15077 N N . ILE F 2 193 ? -21.066 -87.577 -2.096 1.00 93.47 193 ILE F N 1
ATOM 15078 C CA . ILE F 2 193 ? -19.742 -87.646 -2.690 1.00 94.21 193 ILE F CA 1
ATOM 15079 C C . ILE F 2 193 ? -18.833 -88.530 -1.851 1.00 104.73 193 ILE F C 1
ATOM 15080 O O . ILE F 2 193 ? -18.182 -89.443 -2.369 1.00 113.43 193 ILE F O 1
ATOM 15085 N N . MET F 2 194 ? -18.795 -88.293 -0.540 1.00 108.64 194 MET F N 1
ATOM 15086 C CA . MET F 2 194 ? -17.938 -89.091 0.332 1.00 113.60 194 MET F CA 1
ATOM 15087 C C . MET F 2 194 ? -18.316 -90.563 0.272 1.00 108.74 194 MET F C 1
ATOM 15088 O O . MET F 2 194 ? -17.459 -91.434 0.103 1.00 112.36 194 MET F O 1
ATOM 15093 N N . ASP F 2 195 ? -19.605 -90.854 0.379 1.00 108.44 195 ASP F N 1
ATOM 15094 C CA . ASP F 2 195 ? -20.071 -92.223 0.236 1.00 117.59 195 ASP F CA 1
ATOM 15095 C C . ASP F 2 195 ? -19.850 -92.743 -1.173 1.00 114.12 195 ASP F C 1
ATOM 15096 O O . ASP F 2 195 ? -19.699 -93.950 -1.365 1.00 119.74 195 ASP F O 1
ATOM 15101 N N . ALA F 2 196 ? -19.775 -91.854 -2.151 1.00 107.86 196 ALA F N 1
ATOM 15102 C CA . ALA F 2 196 ? -19.594 -92.280 -3.528 1.00 107.87 196 ALA F CA 1
ATOM 15103 C C . ALA F 2 196 ? -18.176 -92.757 -3.776 1.00 110.30 196 ALA F C 1
ATOM 15104 O O . ALA F 2 196 ? -17.961 -93.758 -4.462 1.00 113.26 196 ALA F O 1
ATOM 15106 N N . TYR F 2 197 ? -17.196 -92.058 -3.227 1.00 109.52 197 TYR F N 1
ATOM 15107 C CA . TYR F 2 197 ? -15.816 -92.406 -3.511 1.00 111.90 197 TYR F CA 1
ATOM 15108 C C . TYR F 2 197 ? -15.375 -93.692 -2.829 1.00 124.53 197 TYR F C 1
ATOM 15109 O O . TYR F 2 197 ? -14.399 -94.305 -3.272 1.00 134.07 197 TYR F O 1
ATOM 15118 N N . GLU F 2 198 ? -16.079 -94.141 -1.796 1.00 121.43 198 GLU F N 1
ATOM 15119 C CA . GLU F 2 198 ? -15.714 -95.393 -1.143 1.00 126.32 198 GLU F CA 1
ATOM 15120 C C . GLU F 2 198 ? -16.309 -96.623 -1.811 1.00 129.24 198 GLU F C 1
ATOM 15121 O O . GLU F 2 198 ? -15.718 -97.704 -1.728 1.00 134.41 198 GLU F O 1
ATOM 15127 N N . GLN F 2 199 ? -17.461 -96.509 -2.446 1.00 128.92 199 GLN F N 1
ATOM 15128 C CA . GLN F 2 199 ? -18.011 -97.660 -3.142 1.00 130.04 199 GLN F CA 1
ATOM 15129 C C . GLN F 2 199 ? -17.086 -98.048 -4.289 1.00 130.74 199 GLN F C 1
ATOM 15130 O O . GLN F 2 199 ? -16.734 -97.195 -5.108 1.00 126.51 199 GLN F O 1
ATOM 15136 N N . PRO F 2 200 ? -16.698 -99.307 -4.402 1.00 136.25 200 PRO F N 1
ATOM 15137 C CA . PRO F 2 200 ? -15.728 -99.698 -5.425 1.00 137.32 200 PRO F CA 1
ATOM 15138 C C . PRO F 2 200 ? -16.358 -99.856 -6.792 1.00 136.26 200 PRO F C 1
ATOM 15139 O O . PRO F 2 200 ? -17.543 -100.162 -6.925 1.00 137.09 200 PRO F O 1
ATOM 15143 N N . ILE F 2 201 ? -15.547 -99.624 -7.818 1.00 134.85 201 ILE F N 1
ATOM 15144 C CA . ILE F 2 201 ? -15.983 -99.741 -9.203 1.00 134.37 201 ILE F CA 1
ATOM 15145 C C . ILE F 2 201 ? -15.442 -101.027 -9.808 1.00 149.78 201 ILE F C 1
ATOM 15146 O O . ILE F 2 201 ? -14.243 -101.309 -9.715 1.00 155.73 201 ILE F O 1
ATOM 15151 N N . THR F 2 202 ? -16.323 -101.807 -10.429 1.00 158.60 202 THR F N 1
ATOM 15152 C CA . THR F 2 202 ? -15.945 -103.041 -11.105 1.00 148.65 202 THR F CA 1
ATOM 15153 C C . THR F 2 202 ? -15.692 -102.766 -12.583 1.00 147.35 202 THR F C 1
ATOM 15154 O O . THR F 2 202 ? -16.571 -102.250 -13.279 1.00 145.24 202 THR F O 1
ATOM 15158 N N . ILE F 2 203 ? -14.490 -103.087 -13.054 1.00 148.94 203 ILE F N 1
ATOM 15159 C CA . ILE F 2 203 ? -14.051 -102.785 -14.416 1.00 147.95 203 ILE F CA 1
ATOM 15160 C C . ILE F 2 203 ? -13.788 -104.113 -15.109 1.00 162.07 203 ILE F C 1
ATOM 15161 O O . ILE F 2 203 ? -12.975 -104.912 -14.628 1.00 162.18 203 ILE F O 1
ATOM 15166 N N . TRP F 2 204 ? -14.445 -104.345 -16.243 1.00 168.21 204 TRP F N 1
ATOM 15167 C CA . TRP F 2 204 ? -14.241 -105.584 -16.978 1.00 169.25 204 TRP F CA 1
ATOM 15168 C C . TRP F 2 204 ? -13.375 -105.311 -18.204 1.00 167.00 204 TRP F C 1
ATOM 15169 O O . TRP F 2 204 ? -13.056 -104.165 -18.518 1.00 167.28 204 TRP F O 1
ATOM 15180 N N . ASN F 2 205 ? -12.992 -106.377 -18.909 1.00 167.75 205 ASN F N 1
ATOM 15181 C CA . ASN F 2 205 ? -12.108 -106.229 -20.057 1.00 168.15 205 ASN F CA 1
ATOM 15182 C C . ASN F 2 205 ? -12.522 -107.252 -21.109 1.00 174.57 205 ASN F C 1
ATOM 15183 O O . ASN F 2 205 ? -13.373 -108.105 -20.852 1.00 178.87 205 ASN F O 1
ATOM 15188 N N . HIS F 2 206 ? -11.857 -107.232 -22.275 1.00 175.99 206 HIS F N 1
ATOM 15189 C CA . HIS F 2 206 ? -12.235 -108.150 -23.355 1.00 193.42 206 HIS F CA 1
ATOM 15190 C C . HIS F 2 206 ? -11.940 -109.575 -22.925 1.00 197.48 206 HIS F C 1
ATOM 15191 O O . HIS F 2 206 ? -12.381 -110.515 -23.590 1.00 207.94 206 HIS F O 1
ATOM 15198 N N . GLU F 2 207 ? -11.070 -109.745 -21.930 1.00 214.18 207 GLU F N 1
ATOM 15199 C CA . GLU F 2 207 ? -10.801 -111.067 -21.394 1.00 225.29 207 GLU F CA 1
ATOM 15200 C C . GLU F 2 207 ? -11.557 -111.220 -20.091 1.00 228.09 207 GLU F C 1
ATOM 15201 O O . GLU F 2 207 ? -11.429 -112.248 -19.424 1.00 237.77 207 GLU F O 1
ATOM 15207 N N . ASP F 2 208 ? -12.274 -110.177 -19.664 1.00 209.62 208 ASP F N 1
ATOM 15208 C CA . ASP F 2 208 ? -13.062 -110.345 -18.460 1.00 197.49 208 ASP F CA 1
ATOM 15209 C C . ASP F 2 208 ? -14.543 -110.534 -18.805 1.00 193.02 208 ASP F C 1
ATOM 15210 O O . ASP F 2 208 ? -15.250 -111.237 -18.079 1.00 194.00 208 ASP F O 1
ATOM 15215 N N . ILE F 2 209 ? -15.019 -109.953 -19.922 1.00 188.58 209 ILE F N 1
ATOM 15216 C CA . ILE F 2 209 ? -16.453 -109.936 -20.238 1.00 194.20 209 ILE F CA 1
ATOM 15217 C C . ILE F 2 209 ? -16.866 -111.097 -21.144 1.00 204.83 209 ILE F C 1
ATOM 15218 O O . ILE F 2 209 ? -18.047 -111.225 -21.494 1.00 209.33 209 ILE F O 1
ATOM 15223 N N . GLY F 2 210 ? -15.954 -111.994 -21.475 1.00 215.79 210 GLY F N 1
ATOM 15224 C CA . GLY F 2 210 ? -16.291 -113.029 -22.431 1.00 239.02 210 GLY F CA 1
ATOM 15225 C C . GLY F 2 210 ? -16.676 -112.457 -23.785 1.00 251.05 210 GLY F C 1
ATOM 15226 O O . GLY F 2 210 ? -17.818 -112.619 -24.225 1.00 257.43 210 GLY F O 1
ATOM 15227 N N . LEU F 2 211 ? -15.749 -111.763 -24.448 1.00 257.65 211 LEU F N 1
ATOM 15228 C CA . LEU F 2 211 ? -16.065 -111.054 -25.685 1.00 259.79 211 LEU F CA 1
ATOM 15229 C C . LEU F 2 211 ? -15.081 -111.412 -26.789 1.00 263.66 211 LEU F C 1
ATOM 15230 O O . LEU F 2 211 ? -14.275 -112.332 -26.621 1.00 270.85 211 LEU F O 1
ATOM 15235 N N . SER F 2 212 ? -15.126 -110.693 -27.912 1.00 250.51 212 SER F N 1
ATOM 15236 C CA . SER F 2 212 ? -14.153 -110.920 -28.980 1.00 237.54 212 SER F CA 1
ATOM 15237 C C . SER F 2 212 ? -12.781 -110.379 -28.619 1.00 229.56 212 SER F C 1
ATOM 15238 O O . SER F 2 212 ? -12.634 -109.159 -28.465 1.00 222.26 212 SER F O 1
ATOM 15241 N N . PRO F 2 213 ? -11.748 -111.215 -28.493 1.00 228.76 213 PRO F N 1
ATOM 15242 C CA . PRO F 2 213 ? -10.404 -110.635 -28.460 1.00 230.12 213 PRO F CA 1
ATOM 15243 C C . PRO F 2 213 ? -9.974 -110.098 -29.805 1.00 234.05 213 PRO F C 1
ATOM 15244 O O . PRO F 2 213 ? -9.291 -109.069 -29.880 1.00 231.34 213 PRO F O 1
ATOM 15248 N N . GLU F 2 214 ? -10.371 -110.779 -30.874 1.00 224.72 214 GLU F N 1
ATOM 15249 C CA . GLU F 2 214 ? -9.827 -110.486 -32.190 1.00 220.44 214 GLU F CA 1
ATOM 15250 C C . GLU F 2 214 ? -10.457 -109.249 -32.814 1.00 215.13 214 GLU F C 1
ATOM 15251 O O . GLU F 2 214 ? -9.753 -108.384 -33.341 1.00 213.61 214 GLU F O 1
ATOM 15257 N N . ALA F 2 215 ? -11.790 -109.160 -32.775 1.00 208.75 215 ALA F N 1
ATOM 15258 C CA . ALA F 2 215 ? -12.546 -108.218 -33.599 1.00 203.35 215 ALA F CA 1
ATOM 15259 C C . ALA F 2 215 ? -13.465 -107.358 -32.728 1.00 207.63 215 ALA F C 1
ATOM 15260 O O . ALA F 2 215 ? -14.686 -107.509 -32.760 1.00 204.05 215 ALA F O 1
ATOM 15262 N N . CYS F 2 216 ? -12.882 -106.467 -31.938 1.00 217.21 216 CYS F N 1
ATOM 15263 C CA . CYS F 2 216 ? -13.630 -105.413 -31.267 1.00 217.07 216 CYS F CA 1
ATOM 15264 C C . CYS F 2 216 ? -13.100 -104.033 -31.646 1.00 212.56 216 CYS F C 1
ATOM 15265 O O . CYS F 2 216 ? -12.077 -103.892 -32.320 1.00 211.21 216 CYS F O 1
ATOM 15268 N N . GLY F 2 217 ? -13.825 -103.010 -31.205 1.00 202.16 217 GLY F N 1
ATOM 15269 C CA . GLY F 2 217 ? -13.348 -101.641 -31.336 1.00 192.02 217 GLY F CA 1
ATOM 15270 C C . GLY F 2 217 ? -13.041 -101.169 -32.744 1.00 174.42 217 GLY F C 1
ATOM 15271 O O . GLY F 2 217 ? -13.925 -101.106 -33.608 1.00 173.95 217 GLY F O 1
ATOM 15272 N N . LEU F 2 218 ? -11.781 -100.801 -32.993 1.00 174.99 218 LEU F N 1
ATOM 15273 C CA . LEU F 2 218 ? -11.428 -100.244 -34.293 1.00 182.22 218 LEU F CA 1
ATOM 15274 C C . LEU F 2 218 ? -11.303 -101.310 -35.371 1.00 188.67 218 LEU F C 1
ATOM 15275 O O . LEU F 2 218 ? -11.400 -100.987 -36.557 1.00 195.02 218 LEU F O 1
ATOM 15280 N N . ASN F 2 219 ? -11.094 -102.562 -34.985 1.00 192.73 219 ASN F N 1
ATOM 15281 C CA . ASN F 2 219 ? -10.911 -103.650 -35.942 1.00 197.67 219 ASN F CA 1
ATOM 15282 C C . ASN F 2 219 ? -12.231 -103.990 -36.612 1.00 208.91 219 ASN F C 1
ATOM 15283 O O . ASN F 2 219 ? -12.368 -103.878 -37.834 1.00 208.89 219 ASN F O 1
ATOM 15288 N N . ALA F 2 220 ? -13.229 -104.382 -35.823 1.00 224.52 220 ALA F N 1
ATOM 15289 C CA . ALA F 2 220 ? -14.564 -104.599 -36.377 1.00 229.11 220 ALA F CA 1
ATOM 15290 C C . ALA F 2 220 ? -15.362 -103.301 -36.281 1.00 222.98 220 ALA F C 1
ATOM 15291 O O . ALA F 2 220 ? -16.167 -103.058 -35.382 1.00 222.19 220 ALA F O 1
ATOM 15293 N N . SER F 2 221 ? -15.067 -102.444 -37.258 1.00 205.41 221 SER F N 1
ATOM 15294 C CA . SER F 2 221 ? -15.630 -101.109 -37.427 1.00 189.88 221 SER F CA 1
ATOM 15295 C C . SER F 2 221 ? -16.167 -100.989 -38.845 1.00 176.71 221 SER F C 1
ATOM 15296 O O . SER F 2 221 ? -15.372 -100.849 -39.790 1.00 177.99 221 SER F O 1
ATOM 15299 N N . PRO F 2 222 ? -17.474 -101.091 -39.055 1.00 176.78 222 PRO F N 1
ATOM 15300 C CA . PRO F 2 222 ? -17.992 -100.912 -40.417 1.00 183.60 222 PRO F CA 1
ATOM 15301 C C . PRO F 2 222 ? -17.733 -99.507 -40.934 1.00 188.48 222 PRO F C 1
ATOM 15302 O O . PRO F 2 222 ? -17.143 -99.321 -42.000 1.00 191.31 222 PRO F O 1
ATOM 15306 N N . THR F 2 223 ? -18.187 -98.510 -40.182 1.00 195.37 223 THR F N 1
ATOM 15307 C CA . THR F 2 223 ? -17.920 -97.116 -40.498 1.00 197.40 223 THR F CA 1
ATOM 15308 C C . THR F 2 223 ? -16.587 -96.682 -39.912 1.00 196.36 223 THR F C 1
ATOM 15309 O O . THR F 2 223 ? -16.266 -97.016 -38.768 1.00 202.83 223 THR F O 1
ATOM 15313 N N . GLN F 2 224 ? -15.814 -95.930 -40.688 1.00 188.60 224 GLN F N 1
ATOM 15314 C CA . GLN F 2 224 ? -14.511 -95.482 -40.223 1.00 176.01 224 GLN F CA 1
ATOM 15315 C C . GLN F 2 224 ? -14.351 -94.023 -40.605 1.00 170.70 224 GLN F C 1
ATOM 15316 O O . GLN F 2 224 ? -14.544 -93.668 -41.771 1.00 167.92 224 GLN F O 1
ATOM 15322 N N . VAL F 2 225 ? -14.030 -93.176 -39.628 1.00 168.59 225 VAL F N 1
ATOM 15323 C CA . VAL F 2 225 ? -13.855 -91.756 -39.910 1.00 163.73 225 VAL F CA 1
ATOM 15324 C C . VAL F 2 225 ? -12.595 -91.545 -40.731 1.00 170.97 225 VAL F C 1
ATOM 15325 O O . VAL F 2 225 ? -11.539 -92.114 -40.427 1.00 178.11 225 VAL F O 1
ATOM 15329 N N . PHE F 2 226 ? -12.695 -90.743 -41.784 1.00 171.75 226 PHE F N 1
ATOM 15330 C CA . PHE F 2 226 ? -11.535 -90.483 -42.621 1.00 183.46 226 PHE F CA 1
ATOM 15331 C C . PHE F 2 226 ? -11.067 -89.034 -42.569 1.00 198.47 226 PHE F C 1
ATOM 15332 O O . PHE F 2 226 ? -9.924 -88.764 -42.191 1.00 203.68 226 PHE F O 1
ATOM 15340 N N . ARG F 2 227 ? -11.938 -88.092 -42.913 1.00 201.01 227 ARG F N 1
ATOM 15341 C CA . ARG F 2 227 ? -11.617 -86.673 -42.955 1.00 200.06 227 ARG F CA 1
ATOM 15342 C C . ARG F 2 227 ? -12.113 -85.978 -41.698 1.00 196.71 227 ARG F C 1
ATOM 15343 O O . ARG F 2 227 ? -13.154 -86.342 -41.153 1.00 202.43 227 ARG F O 1
ATOM 15351 N N . SER F 2 228 ? -11.348 -85.004 -41.219 1.00 177.36 228 SER F N 1
ATOM 15352 C CA . SER F 2 228 ? -11.719 -84.244 -40.027 1.00 163.08 228 SER F CA 1
ATOM 15353 C C . SER F 2 228 ? -11.326 -82.793 -40.269 1.00 161.08 228 SER F C 1
ATOM 15354 O O . SER F 2 228 ? -10.157 -82.441 -40.113 1.00 166.40 228 SER F O 1
ATOM 15357 N N . PHE F 2 229 ? -12.279 -81.954 -40.662 1.00 159.02 229 PHE F N 1
ATOM 15358 C CA . PHE F 2 229 ? -11.933 -80.583 -41.006 1.00 159.66 229 PHE F CA 1
ATOM 15359 C C . PHE F 2 229 ? -12.903 -79.601 -40.366 1.00 161.93 229 PHE F C 1
ATOM 15360 O O . PHE F 2 229 ? -13.923 -79.983 -39.789 1.00 168.34 229 PHE F O 1
ATOM 15368 N N . SER F 2 230 ? -12.567 -78.315 -40.477 1.00 158.44 230 SER F N 1
ATOM 15369 C CA . SER F 2 230 ? -13.323 -77.217 -39.900 1.00 155.37 230 SER F CA 1
ATOM 15370 C C . SER F 2 230 ? -14.257 -76.558 -40.899 1.00 153.88 230 SER F C 1
ATOM 15371 O O . SER F 2 230 ? -14.062 -76.644 -42.112 1.00 155.24 230 SER F O 1
ATOM 15374 N N . PRO F 2 231 ? -15.310 -75.919 -40.408 1.00 151.32 231 PRO F N 1
ATOM 15375 C CA . PRO F 2 231 ? -16.166 -75.097 -41.258 1.00 150.08 231 PRO F CA 1
ATOM 15376 C C . PRO F 2 231 ? -15.675 -73.663 -41.313 1.00 171.12 231 PRO F C 1
ATOM 15377 O O . PRO F 2 231 ? -15.180 -73.135 -40.310 1.00 165.50 231 PRO F O 1
ATOM 15381 N N . PRO F 2 232 ? -15.784 -72.999 -42.456 1.00 155.09 232 PRO F N 1
ATOM 15382 C CA . PRO F 2 232 ? -15.215 -71.657 -42.587 1.00 156.04 232 PRO F CA 1
ATOM 15383 C C . PRO F 2 232 ? -16.084 -70.623 -41.895 1.00 160.83 232 PRO F C 1
ATOM 15384 O O . PRO F 2 232 ? -17.304 -70.769 -41.792 1.00 162.08 232 PRO F O 1
ATOM 15388 N N . ALA F 2 233 ? -15.437 -69.558 -41.435 1.00 157.96 233 ALA F N 1
ATOM 15389 C CA . ALA F 2 233 ? -16.139 -68.397 -40.916 1.00 155.11 233 ALA F CA 1
ATOM 15390 C C . ALA F 2 233 ? -16.447 -67.425 -42.042 1.00 146.78 233 ALA F C 1
ATOM 15391 O O . ALA F 2 233 ? -15.796 -67.423 -43.086 1.00 151.82 233 ALA F O 1
ATOM 15393 N N . LYS F 2 234 ? -17.478 -66.613 -41.831 1.00 141.29 234 LYS F N 1
ATOM 15394 C CA . LYS F 2 234 ? -17.908 -65.667 -42.851 1.00 141.98 234 LYS F CA 1
ATOM 15395 C C . LYS F 2 234 ? -17.236 -64.311 -42.683 1.00 154.13 234 LYS F C 1
ATOM 15396 O O . LYS F 2 234 ? -16.710 -63.749 -43.645 1.00 151.66 234 LYS F O 1
ATOM 15402 N N . GLY F 2 235 ? -17.254 -63.775 -41.474 1.00 172.54 235 GLY F N 1
ATOM 15403 C CA . GLY F 2 235 ? -16.505 -62.580 -41.167 1.00 178.20 235 GLY F CA 1
ATOM 15404 C C . GLY F 2 235 ? -17.109 -61.325 -41.755 1.00 182.23 235 GLY F C 1
ATOM 15405 O O . GLY F 2 235 ? -17.531 -60.430 -41.020 1.00 185.76 235 GLY F O 1
ATOM 15406 N N . GLY F 2 236 ? -17.164 -61.258 -43.083 1.00 169.98 236 GLY F N 1
ATOM 15407 C CA . GLY F 2 236 ? -17.689 -60.093 -43.769 1.00 159.13 236 GLY F CA 1
ATOM 15408 C C . GLY F 2 236 ? -19.104 -59.708 -43.406 1.00 142.91 236 GLY F C 1
ATOM 15409 O O . GLY F 2 236 ? -20.046 -60.424 -43.741 1.00 139.77 236 GLY F O 1
ATOM 15410 N N . GLY F 2 237 ? -19.269 -58.582 -42.723 1.00 140.13 237 GLY F N 1
ATOM 15411 C CA . GLY F 2 237 ? -20.589 -58.145 -42.327 1.00 139.85 237 GLY F CA 1
ATOM 15412 C C . GLY F 2 237 ? -21.195 -57.094 -43.232 1.00 141.93 237 GLY F C 1
ATOM 15413 O O . GLY F 2 237 ? -21.805 -56.138 -42.742 1.00 143.52 237 GLY F O 1
ATOM 15414 N N . GLU F 2 238 ? -21.033 -57.232 -44.544 1.00 138.63 238 GLU F N 1
ATOM 15415 C CA . GLU F 2 238 ? -21.561 -56.221 -45.448 1.00 137.32 238 GLU F CA 1
ATOM 15416 C C . GLU F 2 238 ? -23.062 -56.359 -45.615 1.00 131.72 238 GLU F C 1
ATOM 15417 O O . GLU F 2 238 ? -23.593 -57.464 -45.738 1.00 130.21 238 GLU F O 1
ATOM 15423 N N . MET F 2 239 ? -23.736 -55.220 -45.620 1.00 132.58 239 MET F N 1
ATOM 15424 C CA . MET F 2 239 ? -25.182 -55.172 -45.593 1.00 132.39 239 MET F CA 1
ATOM 15425 C C . MET F 2 239 ? -25.764 -55.527 -46.959 1.00 140.77 239 MET F C 1
ATOM 15426 O O . MET F 2 239 ? -25.047 -55.750 -47.938 1.00 134.05 239 MET F O 1
ATOM 15431 N N . ILE F 2 240 ? -27.096 -55.571 -47.013 1.00 151.82 240 ILE F N 1
ATOM 15432 C CA . ILE F 2 240 ? -27.866 -55.774 -48.236 1.00 151.15 240 ILE F CA 1
ATOM 15433 C C . ILE F 2 240 ? -28.511 -54.441 -48.579 1.00 149.84 240 ILE F C 1
ATOM 15434 O O . ILE F 2 240 ? -29.183 -53.835 -47.740 1.00 146.20 240 ILE F O 1
ATOM 15439 N N . THR F 2 241 ? -28.368 -54.022 -49.822 1.00 154.80 241 THR F N 1
ATOM 15440 C CA . THR F 2 241 ? -28.923 -52.760 -50.266 1.00 165.16 241 THR F CA 1
ATOM 15441 C C . THR F 2 241 ? -30.063 -52.962 -51.236 1.00 171.31 241 THR F C 1
ATOM 15442 O O . THR F 2 241 ? -30.321 -54.056 -51.742 1.00 173.82 241 THR F O 1
ATOM 15446 N N . GLY F 2 242 ? -30.709 -51.851 -51.526 1.00 176.49 242 GLY F N 1
ATOM 15447 C CA . GLY F 2 242 ? -31.807 -51.892 -52.449 1.00 179.35 242 GLY F CA 1
ATOM 15448 C C . GLY F 2 242 ? -32.537 -50.581 -52.532 1.00 179.51 242 GLY F C 1
ATOM 15449 O O . GLY F 2 242 ? -32.339 -49.649 -51.734 1.00 181.29 242 GLY F O 1
ATOM 15450 N N . THR F 2 243 ? -33.384 -50.554 -53.576 1.00 182.25 243 THR F N 1
ATOM 15451 C CA . THR F 2 243 ? -34.344 -49.523 -53.956 1.00 183.03 243 THR F CA 1
ATOM 15452 C C . THR F 2 243 ? -35.671 -49.736 -53.256 1.00 171.92 243 THR F C 1
ATOM 15453 O O . THR F 2 243 ? -36.137 -48.865 -52.515 1.00 167.37 243 THR F O 1
ATOM 15457 N N . THR F 2 244 ? -36.290 -50.891 -53.507 1.00 177.55 244 THR F N 1
ATOM 15458 C CA . THR F 2 244 ? -37.631 -51.051 -53.036 1.00 179.65 244 THR F CA 1
ATOM 15459 C C . THR F 2 244 ? -37.602 -51.916 -51.800 1.00 176.35 244 THR F C 1
ATOM 15460 O O . THR F 2 244 ? -36.674 -52.708 -51.540 1.00 176.21 244 THR F O 1
ATOM 15464 N N . VAL F 2 245 ? -38.631 -51.724 -51.057 1.00 171.46 245 VAL F N 1
ATOM 15465 C CA . VAL F 2 245 ? -38.855 -52.357 -49.809 1.00 159.72 245 VAL F CA 1
ATOM 15466 C C . VAL F 2 245 ? -38.935 -53.795 -50.147 1.00 152.53 245 VAL F C 1
ATOM 15467 O O . VAL F 2 245 ? -38.377 -54.676 -49.463 1.00 146.68 245 VAL F O 1
ATOM 15471 N N . ASN F 2 246 ? -39.571 -54.054 -51.249 1.00 157.69 246 ASN F N 1
ATOM 15472 C CA . ASN F 2 246 ? -39.588 -55.436 -51.383 1.00 154.26 246 ASN F CA 1
ATOM 15473 C C . ASN F 2 246 ? -38.201 -55.945 -52.029 1.00 155.37 246 ASN F C 1
ATOM 15474 O O . ASN F 2 246 ? -37.789 -57.108 -51.868 1.00 153.72 246 ASN F O 1
ATOM 15479 N N . GLU F 2 247 ? -37.499 -55.169 -52.867 1.00 153.96 247 GLU F N 1
ATOM 15480 C CA . GLU F 2 247 ? -36.274 -55.556 -53.572 1.00 149.72 247 GLU F CA 1
ATOM 15481 C C . GLU F 2 247 ? -35.184 -55.924 -52.571 1.00 146.86 247 GLU F C 1
ATOM 15482 O O . GLU F 2 247 ? -34.422 -56.841 -52.886 1.00 149.45 247 GLU F O 1
ATOM 15488 N N . VAL F 2 248 ? -35.031 -55.277 -51.440 1.00 147.40 248 VAL F N 1
ATOM 15489 C CA . VAL F 2 248 ? -33.991 -55.675 -50.489 1.00 139.51 248 VAL F CA 1
ATOM 15490 C C . VAL F 2 248 ? -34.315 -57.072 -49.917 1.00 137.54 248 VAL F C 1
ATOM 15491 O O . VAL F 2 248 ? -33.397 -57.904 -49.766 1.00 136.14 248 VAL F O 1
ATOM 15495 N N . ALA F 2 249 ? -35.560 -57.358 -49.564 1.00 137.60 249 ALA F N 1
ATOM 15496 C CA . ALA F 2 249 ? -35.916 -58.607 -48.899 1.00 136.05 249 ALA F CA 1
ATOM 15497 C C . ALA F 2 249 ? -35.544 -59.817 -49.750 1.00 137.25 249 ALA F C 1
ATOM 15498 O O . ALA F 2 249 ? -35.135 -60.849 -49.191 1.00 135.51 249 ALA F O 1
ATOM 15500 N N . GLY F 2 250 ? -35.695 -59.746 -51.064 1.00 141.03 250 GLY F N 1
ATOM 15501 C CA . GLY F 2 250 ? -35.396 -60.903 -51.891 1.00 149.88 250 GLY F CA 1
ATOM 15502 C C . GLY F 2 250 ? -33.959 -61.372 -51.749 1.00 150.45 250 GLY F C 1
ATOM 15503 O O . GLY F 2 250 ? -33.707 -62.556 -51.503 1.00 148.26 250 GLY F O 1
ATOM 15504 N N . SER F 2 251 ? -33.002 -60.464 -51.887 1.00 153.99 251 SER F N 1
ATOM 15505 C CA . SER F 2 251 ? -31.610 -60.872 -51.757 1.00 153.93 251 SER F CA 1
ATOM 15506 C C . SER F 2 251 ? -31.332 -61.367 -50.346 1.00 147.02 251 SER F C 1
ATOM 15507 O O . SER F 2 251 ? -30.585 -62.336 -50.151 1.00 143.83 251 SER F O 1
ATOM 15510 N N . LEU F 2 252 ? -31.960 -60.741 -49.352 1.00 140.53 252 LEU F N 1
ATOM 15511 C CA . LEU F 2 252 ? -31.779 -61.183 -47.978 1.00 138.61 252 LEU F CA 1
ATOM 15512 C C . LEU F 2 252 ? -32.265 -62.605 -47.782 1.00 135.96 252 LEU F C 1
ATOM 15513 O O . LEU F 2 252 ? -31.534 -63.454 -47.266 1.00 129.65 252 LEU F O 1
ATOM 15518 N N . VAL F 2 253 ? -33.493 -62.893 -48.203 1.00 138.16 253 VAL F N 1
ATOM 15519 C CA . VAL F 2 253 ? -34.038 -64.210 -47.921 1.00 132.25 253 VAL F CA 1
ATOM 15520 C C . VAL F 2 253 ? -33.350 -65.264 -48.765 1.00 133.35 253 VAL F C 1
ATOM 15521 O O . VAL F 2 253 ? -33.116 -66.391 -48.314 1.00 132.70 253 VAL F O 1
ATOM 15525 N N . SER F 2 254 ? -33.008 -64.919 -50.000 1.00 135.31 254 SER F N 1
ATOM 15526 C CA . SER F 2 254 ? -32.386 -65.901 -50.870 1.00 148.23 254 SER F CA 1
ATOM 15527 C C . SER F 2 254 ? -30.977 -66.244 -50.414 1.00 134.52 254 SER F C 1
ATOM 15528 O O . SER F 2 254 ? -30.636 -67.421 -50.259 1.00 134.24 254 SER F O 1
ATOM 15531 N N . LYS F 2 255 ? -30.147 -65.229 -50.176 1.00 133.21 255 LYS F N 1
ATOM 15532 C CA . LYS F 2 255 ? -28.829 -65.496 -49.617 1.00 131.34 255 LYS F CA 1
ATOM 15533 C C . LYS F 2 255 ? -28.938 -66.203 -48.280 1.00 129.23 255 LYS F C 1
ATOM 15534 O O . LYS F 2 255 ? -28.213 -67.166 -48.011 1.00 128.62 255 LYS F O 1
ATOM 15540 N N . LEU F 2 256 ? -29.890 -65.772 -47.458 1.00 148.91 256 LEU F N 1
ATOM 15541 C CA . LEU F 2 256 ? -30.155 -66.396 -46.172 1.00 143.31 256 LEU F CA 1
ATOM 15542 C C . LEU F 2 256 ? -30.532 -67.853 -46.309 1.00 168.00 256 LEU F C 1
ATOM 15543 O O . LEU F 2 256 ? -30.336 -68.631 -45.371 1.00 152.63 256 LEU F O 1
ATOM 15548 N N . LYS F 2 257 ? -31.053 -68.238 -47.463 1.00 90.39 257 LYS F N 1
ATOM 15549 C CA . LYS F 2 257 ? -31.382 -69.623 -47.722 1.00 96.55 257 LYS F CA 1
ATOM 15550 C C . LYS F 2 257 ? -30.198 -70.409 -48.245 1.00 90.61 257 LYS F C 1
ATOM 15551 O O . LYS F 2 257 ? -29.856 -71.461 -47.699 1.00 84.64 257 LYS F O 1
ATOM 15557 N N . GLU F 2 258 ? -29.555 -69.897 -49.283 1.00 93.51 258 GLU F N 1
ATOM 15558 C CA . GLU F 2 258 ? -28.507 -70.660 -49.925 1.00 107.15 258 GLU F CA 1
ATOM 15559 C C . GLU F 2 258 ? -27.408 -71.030 -48.948 1.00 115.24 258 GLU F C 1
ATOM 15560 O O . GLU F 2 258 ? -26.856 -70.179 -48.247 1.00 113.34 258 GLU F O 1
ATOM 15566 N N . LYS F 2 259 ? -27.135 -72.330 -48.894 1.00 124.38 259 LYS F N 1
ATOM 15567 C CA . LYS F 2 259 ? -26.218 -72.966 -47.950 1.00 129.72 259 LYS F CA 1
ATOM 15568 C C . LYS F 2 259 ? -26.580 -72.655 -46.492 1.00 131.36 259 LYS F C 1
ATOM 15569 O O . LYS F 2 259 ? -25.820 -72.030 -45.752 1.00 138.47 259 LYS F O 1
ATOM 15575 N N . HIS F 2 260 ? -27.759 -73.109 -46.087 1.00 117.25 260 HIS F N 1
ATOM 15576 C CA . HIS F 2 260 ? -28.246 -72.861 -44.739 1.00 109.06 260 HIS F CA 1
ATOM 15577 C C . HIS F 2 260 ? -29.460 -73.736 -44.521 1.00 113.65 260 HIS F C 1
ATOM 15578 O O . HIS F 2 260 ? -30.062 -74.226 -45.478 1.00 124.15 260 HIS F O 1
ATOM 15585 N N . ILE F 2 261 ? -29.828 -73.914 -43.252 1.00 115.58 261 ILE F N 1
ATOM 15586 C CA . ILE F 2 261 ? -31.036 -74.663 -42.935 1.00 126.26 261 ILE F CA 1
ATOM 15587 C C . ILE F 2 261 ? -32.290 -73.852 -43.226 1.00 126.14 261 ILE F C 1
ATOM 15588 O O . ILE F 2 261 ? -33.401 -74.388 -43.150 1.00 124.87 261 ILE F O 1
ATOM 15593 N N . ILE F 2 262 ? -32.138 -72.581 -43.586 1.00 118.22 262 ILE F N 1
ATOM 15594 C CA . ILE F 2 262 ? -33.266 -71.762 -43.994 1.00 106.88 262 ILE F CA 1
ATOM 15595 C C . ILE F 2 262 ? -33.780 -72.272 -45.324 1.00 123.75 262 ILE F C 1
ATOM 15596 O O . ILE F 2 262 ? -34.738 -73.035 -45.374 1.00 136.04 262 ILE F O 1
#

InterPro domains:
  IPR001308 Electron transfer flavoprotein alpha subunit/FixB [PIRSF000089] (68-393)
  IPR001308 Electron transfer flavoprotein alpha subunit/FixB [PTHR43153] (64-392)
  IPR014729 Rossmann-like alpha/beta/alpha sandwich fold [G3DSA:3.40.50.620] (61-262)
  IPR014730 Electron transfer flavoprotein, alpha/beta-subunit, N-terminal [PF01012] (71-250)
  IPR014730 Electron transfer flavoprotein, alpha/beta-subunit, N-terminal [SM00893] (71-260)
  IPR014731 Electron transfer flavoprotein, alpha subunit, C-terminal [PF00766] (273-352)
  IPR017896 4Fe-4S ferredoxin-type, iron-sulphur binding domain [PS51379] (1-30)
  IPR017896 4Fe-4S ferredoxin-type, iron-sulphur binding domain [PS51379] (31-58)
  IPR017900 4Fe-4S ferredoxin, iron-sulphur binding, conserved site [PS00198] (10-21)
  IPR017900 4Fe-4S ferredoxin, iron-sulphur binding, conserved site [PS00198] (38-49)
  IPR029035 DHS-like NAD/FAD-binding domain superfamily [SSF52467] (271-391)
  IPR033947 Electron transfer flavoprotein, alpha subunit, N-terminal [cd01715] (70-246)

GO terms:
  GO:0071949 FAD binding (F, IDA)
  GO:0016628 oxidoreductase activity, acting on the CH-CH group of donors, NAD or NADP as acceptor (F, IDA)
  GO:0005737 cytoplasm (C, EXP)

Sequence (2064 aa):
EKCIGCSKCQKSCPFDAITIENKIAVIGDACTNCGTCIDVCPTEAILQEGTEKIVRDLSMYKGVWVFAEQREGKIMPVVFELLGEGKKLANEIGTELCAILCGSNVAELTDELFAYGADKVYLADAPELEKYTTDGYSKIINEAIGLYKPEIVLYGATHIGRDLAPCLAVKVNTGLTADCTKLEIDPDDKKIRQTRPAFGGNLMATIVCPGSRPQMSTVRPGVMDKAAYDPSQKGEVIKLDATFNEGDIRTKVLEIVKTTTDNISISDADFIVSGGMGLGKPEGFELLKQLADKLGGTVATSRACVDAGWADHAQQVGQTGTTVKPQIYFACGISGAIQHIAGMQDSDIIIAINKNENAPIFEVADYGIVGDLYKVIPAIIEELDKIGKMRILVCAKQVPDTNEVKIDPKTGTMIREGVPSILNPDDANALEAALVIKDENPGTEVIVMTMGPPQASEMLRECLAMGADEAYLLSDRAFGGADTWATSATLAAGIKKVKKVDLVLAGRQAIDGDTAQVGSQIAQRLKMPVVTYVEDIKIEDKKAIVHRQMEDGYEVIEVQLPCLLTCVKELNDPRYMSVGGIMDAYEQPITIWNHEDIGLSPEACGLNASPTQVFRSFSPPAKGGGEMITGTTVNEVAGSLVSKLKEKHIIMYYFSEQNKMIRKLARDFAEKELTTEILDEVEESGEFPQEILDKMAKFGFFGIKIPKSLGGSGGDHMSYVICMEEFARVSGVASVYLSSPNSLAGGPLLLSGTEEQIEKYLKPIITGKKKLAFALTEPGAGSDAGGMSTTAVDMGDYYLLNGRKTFITMAPLCDDAVIYAKTDMSKGTRGISAFIVDLKSEGVSMGKNEHKMGLIGCATSDIIMEDVKVPKENRLGEVNKGFSNAMKTLDVGRLGVASQSIGVAQGALDEAIKYAKERKQFGKRIADFQAIAFMIADMATKLEAAKLLVYNAASLMDNKKNATKEASMAKFYASEICNEICAKAVQIHGGYGYIKEYKVERMYRDCRVFTIYEGTSQVQQMVISGMLLKKMYFSEQNKMIRKLARDFAEKELTTEILDEVEESGEFPQEILDKMAKFGFFGIKIPKSLGGSGGDHMSYVICMEEFARVSGVASVYLSSPNSLAGGPLLLSGTEEQIEKYLKPIITGKKKLAFALTEPGAGSDAGGMSTTAVDMGDYYLLNGRKTFITMAPLCDDAVIYAKTDMSKGTRGISAFIVDLKSEGVSMGKNEHKMGLIGCATSDIIMEDVKVPKENRLGEVNKGFSNAMKTLDVGRLGVASQSIGVAQGALDEAIKYAKERKQFGKRIADFQAIAFMIADMATKLEAAKLLVYNAASLMDNKKNATKEASMAKFYASEICNEICAKAVQIHGGYGYIKEYKVERMYRDCRVFTIYEGTSQVQQMVISGMLLKKKVIEEKCIGCSKCQKSCPFDAITIENKIAVIGDACTNCGTCIDVCPTEAILQEGTEKIVRDLSMYKGVWVFAEQREGKIMPVVFELLGEGKKLANEIGTELCAILCGSNVAELTDELFAYGADKVYLADAPELEKYTTDGYSKIINEAIGLYKPEIVLYGATHIGRDLAPCLAVKVNTGLTADCTKLEIDPDDKKIRQTRPAFGGNLMATIVCPGSRPQMSTVRPGVMDKAAYDPSQKGEVIKLDATFNEGDIRTKVLEIVKTTTDNISISDADFIVSGGMGLGKPEGFELLKQLADKLGGTVATSRACVDAGWADHAQQVGQTGTTVKPQIYFACGISGAIQHIAGMQDSDIIIAINKNENAPIFEVADYGIVGDLYKVIPAIIEELDKIGKMRILVCAKQVPDTNEVKIDPKTGTMIREGVPSILNPDDANALEAALVIKDENPGTEVIVMTMGPPQASEMLRECLAMGADEAYLLSDRAFGGADTWATSATLAAGIKKVKKVDLVLAGRQAIDGDTAQVGSQIAQRLKMPVVTYVEDIKIEDKKAIVHRQMEDGYEVIEVQLPCLLTCVKELNDPRYMSVGGIMDAYEQPITIWNHEDIGLSPEACGLNASPTQVFRSFSPPAKGGGEMITGTTVNEVAGSLVSKLKEKHII